Protein AF-0000000066794398 (afdb_homodimer)

Foldseek 3Di:
DACCQPVPPDDLVVNLVQQQFFLDDDFHDPVLVVLQVVWAFFDADDFPFLLVVVVVVPDDDQPPVCVLVLLLVLLLVLLVLLLQLVLLLLQLLLVLQQLLLCQFQVNAQADPLAQQFDDPSRRHDDPVCSSLLHRRLQFADPPTDLVSSLVSNLVLLLVLLLVLLVLCVVPVLLFDQQQLVVLLVLQGIDDPSLQDPSSLVSNSSSQSSNLSSLALFDCLSVSLSSLLSSLLNVLDDDLVPPPVPPVNSVVQPDSNSSSLSSLLSNLSSNCSRLLHQVLSLQVSVVSHLADDDVVSSVSSNSSSVSNSVSNQVCVQQASSPHGDDCPVPDPPDTDPCQSFQLAFDDDPVQDAFDDPCLQVLLLVLLLVLLVLLLVLLSLLVSLLSVQSSVCVVVVDPCSLSVVLSVLSSVLSSVLSVVLVVLAQDDDQPDPDDPPPDDPPDCPDPPQCPPDPDPDDQPPPPQPTQGQKTFDHPRCQVCLSPHLLNSNQQSSHRYDGHPPPPSVPPDPPRPDSHRTIGRLLRSQSRGRLRNNLSVLLHWPCLSNHDLVSLVVCLVSLSSSLSSSSSSHRHGHDQSSQLNNQLSSQLNSLNVVLVPDDPVVSSRHSISSVSSLLRSLSNNCSAAVDAVSSLSSSCSNHVCVSCSVSSNSSSVSSNVSNSNGRDHSSVSVCVVSSHQGDDSVDLQVQPQVDFPLLLFDQPAAAAEQKDFQLVLVVCLVPDDDQKHFYAYPPQLATQAIFGPLQNQLQQVVCVVVVDLDDQRPVNSVVSVVVCVSVVVPSPGDDPPPRRGPMHGCSSRGSRPAAEDERGHGPVVVSCVCSHVSDQKYFYAYPSNHTRGMDGSSSNGPNNVLVSVLVVVVVVVVVVVVVVVVVPPPDDPDDDPDDDDDPPDCPDDDPVVVVSVVVSVVVVVCSPVNRPPPDPPVVPPVVPPPPPPPDDDPPPDPDD/DACCQPVPPDDLVVNLVQQQFFLDDHFHDPVLVVLQVVWAFFDADDFPFLLVVVVVVPDDDQPPVCVLVLLLVLLLVLLVLLLQLVLLLLQLLLVLQQLLLCQFQVNAQFDPLAQLFDDPSRRHDDSVCSSLLHRGLQFADPPTDLVSSLVSNLVLLLVLLLVLLVLCVVPVLLFDQQQLVVLLVLQGIDDPSLQDPSSLVSNSSSQSSNLSSLALFDCLSVSLSSLLSSLLNVLDDDLVPPPVPPVNSVVQPDSNSSSLSSLLSNLSSNCSRLLHQVLSLQVSVVSHLADDDVVSSVSSNSSSVSNSVSNQVCVQQASSPHGDDCVVPDPPDTDPCQSFQLAFDDDPVQDAFDDPCLQVLLLVLLLVLLVLLLVLLSLLVSLLSVQSSVCVVVVDPCSLSVVLSVLSSVLSSVLSVVLPVLAQDDDQPDPDDPPDDDPPDCDDPPQCPPDPDPDDQPPPPQPTQGQKTFDHPRCQVCLSPHLLNSNQQNSHRYDGHPPPPPVPPDPDRPDSGRTIGRLLRSQSRGRLSNNLSVLLHWPCLSNHDLVSLVVCLVSLSSSLSSSSSSHRHGHDQSSQLNNQLSSQLNSLNVVLVPDDPVVNSRHSISSLSSLLRSLSNNCSAAVDAVSSLSSSCSNHVCVSCSVSSNSSSVSSNVSNSNGRDHSSVSVCVVSSHQGDDSVDLQVLPQVDFPLLLFDQPAAAAEQKDFQLVLVVCLVPDDDQKHFYAYPPQLATQAIFGPLQNQLQQVLCVVVVDLDDQRPVNSVVSVVVCVSVVVPSPGDDPPPRRGPMHGCSSRGSRPAAEDERGHGPVVVSCVCSHVSDQKYFYAYPSNHTRGMDGSSSNGPNNVLVSVLVVVVVVVVVVVVVVVVVPPPDDPDDDPDPDDDPPDCPDPPVVVVVSVVVSVVVCVSSVVPRPPPDPPVVPPVVPPPPPPDDDDPDDDPDD

Structure (mmCIF, N/CA/C/O backbone):
data_AF-0000000066794398-model_v1
#
loop_
_entity.id
_entity.type
_entity.pdbx_description
1 polymer 'Chloride channel protein'
#
loop_
_atom_site.group_PDB
_atom_site.id
_atom_site.type_symbol
_atom_site.label_atom_id
_atom_site.label_alt_id
_atom_site.label_comp_id
_atom_site.label_asym_id
_atom_site.label_entity_id
_atom_site.label_seq_id
_atom_site.pdbx_PDB_ins_code
_atom_site.Cartn_x
_atom_site.Cartn_y
_atom_site.Cartn_z
_atom_site.occupancy
_atom_site.B_iso_or_equiv
_atom_site.auth_seq_id
_atom_site.auth_comp_id
_atom_site.auth_asym_id
_atom_site.auth_atom_id
_atom_site.pdbx_PDB_model_num
ATOM 1 N N . MET A 1 1 ? 26.75 12.977 22.984 1 21.77 1 MET A N 1
ATOM 2 C CA . MET A 1 1 ? 28.141 13.156 22.578 1 21.77 1 MET A CA 1
ATOM 3 C C . MET A 1 1 ? 28.234 13.68 21.156 1 21.77 1 MET A C 1
ATOM 5 O O . MET A 1 1 ? 27.562 13.164 20.25 1 21.77 1 MET A O 1
ATOM 9 N N . PRO A 1 2 ? 28.469 14.852 20.844 1 29.73 2 PRO A N 1
ATOM 10 C CA . PRO A 1 2 ? 28.656 15.461 19.516 1 29.73 2 PRO A CA 1
ATOM 11 C C . PRO A 1 2 ? 29.406 14.555 18.547 1 29.73 2 PRO A C 1
ATOM 13 O O . PRO A 1 2 ? 30.188 13.695 18.984 1 29.73 2 PRO A O 1
ATOM 16 N N . LEU A 1 3 ? 28.891 14.195 17.469 1 37.22 3 LEU A N 1
ATOM 17 C CA . LEU A 1 3 ? 29.828 13.586 16.547 1 37.22 3 LEU A CA 1
ATOM 18 C C . LEU A 1 3 ? 31.141 14.367 16.5 1 37.22 3 LEU A C 1
ATOM 20 O O . LEU A 1 3 ? 31.141 15.555 16.172 1 37.22 3 LEU A O 1
ATOM 24 N N . LEU A 1 4 ? 32.031 14.156 17.281 1 41.41 4 LEU A N 1
ATOM 25 C CA . LEU A 1 4 ? 33.406 14.453 17.672 1 41.41 4 LEU A CA 1
ATOM 26 C C . LEU A 1 4 ? 34.344 14.359 16.453 1 41.41 4 LEU A C 1
ATOM 28 O O . LEU A 1 4 ? 35.562 14.438 16.609 1 41.41 4 LEU A O 1
ATOM 32 N N . GLU A 1 5 ? 33.812 14.078 15.391 1 43.16 5 GLU A N 1
ATOM 33 C CA . GLU A 1 5 ? 34.562 13.727 14.195 1 43.16 5 GLU A CA 1
ATOM 34 C C . GLU A 1 5 ? 35.594 14.805 13.859 1 43.16 5 GLU A C 1
ATOM 36 O O . GLU A 1 5 ? 36.688 14.492 13.43 1 43.16 5 GLU A O 1
ATOM 41 N N . GLU A 1 6 ? 35.031 16.109 13.539 1 48.19 6 GLU A N 1
ATOM 42 C CA . GLU A 1 6 ? 36.031 16.984 12.984 1 48.19 6 GLU A CA 1
ATOM 43 C C . GLU A 1 6 ? 36.969 17.5 14.078 1 48.19 6 GLU A C 1
ATOM 45 O O . GLU A 1 6 ? 37.781 18.391 13.828 1 48.19 6 GLU A O 1
ATOM 50 N N . ARG A 1 7 ? 36.688 17.109 15.219 1 48.31 7 ARG A N 1
ATOM 51 C CA . ARG A 1 7 ? 37.688 17.594 16.156 1 48.31 7 ARG A CA 1
ATOM 52 C C . ARG A 1 7 ? 39 16.859 15.953 1 48.31 7 ARG A C 1
ATOM 54 O O . ARG A 1 7 ? 39.062 15.633 16.016 1 48.31 7 ARG A O 1
ATOM 61 N N . HIS A 1 8 ? 39.75 17.438 15.289 1 53.78 8 HIS A N 1
ATOM 62 C CA . HIS A 1 8 ? 41.125 17.031 14.938 1 53.78 8 HIS A CA 1
ATOM 63 C C . HIS A 1 8 ? 41.75 16.234 16.062 1 53.78 8 HIS A C 1
ATOM 65 O O . HIS A 1 8 ? 42.656 15.414 15.812 1 53.78 8 HIS A O 1
ATOM 71 N N . ASP A 1 9 ? 41.25 16.422 17.375 1 58 9 ASP A N 1
ATOM 72 C CA . ASP A 1 9 ? 42.188 15.969 18.406 1 58 9 ASP A CA 1
ATOM 73 C C . ASP A 1 9 ? 41.75 14.609 18.969 1 58 9 ASP A C 1
ATOM 75 O O . ASP A 1 9 ? 42.438 14.047 19.828 1 58 9 ASP A O 1
ATOM 79 N N . LEU A 1 10 ? 40.562 14.078 18.469 1 64.38 10 LEU A N 1
ATOM 80 C CA . LEU A 1 10 ? 40.156 12.859 19.172 1 64.38 10 LEU A CA 1
ATOM 81 C C . LEU A 1 10 ? 40.688 11.625 18.453 1 64.38 10 LEU A C 1
ATOM 83 O O . LEU A 1 10 ? 40.812 11.625 17.219 1 64.38 10 LEU A O 1
ATOM 87 N N . SER A 1 11 ? 41.312 10.695 19.234 1 71.19 11 SER A N 1
ATOM 88 C CA . SER A 1 11 ? 41.75 9.414 18.719 1 71.19 11 SER A CA 1
ATOM 89 C C . SER A 1 11 ? 40.625 8.656 18.047 1 71.19 11 SER A C 1
ATOM 91 O O . SER A 1 11 ? 39.438 8.969 18.266 1 71.19 11 SER A O 1
ATOM 93 N N . LEU A 1 12 ? 40.906 7.844 17 1 76 12 LEU A N 1
ATOM 94 C CA . LEU A 1 12 ? 39.969 7.02 16.281 1 76 12 LEU A CA 1
ATOM 95 C C . LEU A 1 12 ? 39.062 6.258 17.234 1 76 12 LEU A C 1
ATOM 97 O O . LEU A 1 12 ? 37.844 6.164 17.016 1 76 12 LEU A O 1
ATOM 101 N N . ARG A 1 13 ? 39.594 5.703 18.281 1 75.62 13 ARG A N 1
ATOM 102 C CA . ARG A 1 13 ? 38.812 4.922 19.234 1 75.62 13 ARG A CA 1
ATOM 103 C C . ARG A 1 13 ? 37.781 5.789 19.938 1 75.62 13 ARG A C 1
ATOM 105 O O . ARG A 1 13 ? 36.656 5.355 20.156 1 75.62 13 ARG A O 1
ATOM 112 N N . GLN A 1 14 ? 38.062 6.957 20.188 1 72.31 14 GLN A N 1
ATOM 113 C CA . GLN A 1 14 ? 37.125 7.852 20.875 1 72.31 14 GLN A CA 1
ATOM 114 C C . GLN A 1 14 ? 36 8.297 19.953 1 72.31 14 GLN A C 1
ATOM 116 O O . GLN A 1 14 ? 34.844 8.414 20.375 1 72.31 14 GLN A O 1
ATOM 121 N N . LYS A 1 15 ? 36.469 8.461 18.781 1 73.62 15 LYS A N 1
ATOM 122 C CA . LYS A 1 15 ? 35.469 8.852 17.797 1 73.62 15 LYS A CA 1
ATOM 123 C C . LYS A 1 15 ? 34.438 7.73 17.594 1 73.62 15 LYS A C 1
ATOM 125 O O . LYS A 1 15 ? 33.25 7.992 17.5 1 73.62 15 LYS A O 1
ATOM 130 N N . LEU A 1 16 ? 34.969 6.559 17.547 1 77.62 16 LEU A N 1
ATOM 131 C CA . LEU A 1 16 ? 34.125 5.406 17.312 1 77.62 16 LEU A CA 1
ATOM 132 C C . LEU A 1 16 ? 33.188 5.168 18.5 1 77.62 16 LEU A C 1
ATOM 134 O O . LEU A 1 16 ? 32.031 4.832 18.328 1 77.62 16 LEU A O 1
ATOM 138 N N . GLN A 1 17 ? 33.656 5.277 19.656 1 73 17 GLN A N 1
ATOM 139 C CA . GLN A 1 17 ? 32.812 5.035 20.844 1 73 17 GLN A CA 1
ATOM 140 C C . GLN A 1 17 ? 31.75 6.102 21 1 73 17 GLN A C 1
ATOM 142 O O . GLN A 1 17 ? 30.641 5.812 21.453 1 73 17 GLN A O 1
ATOM 147 N N . ALA A 1 18 ? 32.031 7.203 20.453 1 68.44 18 ALA A N 1
ATOM 148 C CA . ALA A 1 18 ? 31.094 8.312 20.625 1 68.44 18 ALA A CA 1
ATOM 149 C C . ALA A 1 18 ? 30.016 8.281 19.547 1 68.44 18 ALA A C 1
ATOM 151 O O . ALA A 1 18 ? 28.922 8.812 19.75 1 68.44 18 ALA A O 1
ATOM 152 N N . THR A 1 19 ? 30.344 7.609 18.438 1 68.44 19 THR A N 1
ATOM 153 C CA . THR A 1 19 ? 29.422 7.766 17.328 1 68.44 19 THR A CA 1
ATOM 154 C C . THR A 1 19 ? 28.781 6.426 16.953 1 68.44 19 THR A C 1
ATOM 156 O O . THR A 1 19 ? 28.188 6.289 15.891 1 68.44 19 THR A O 1
ATOM 159 N N . ILE A 1 20 ? 28.875 5.551 17.875 1 74.19 20 ILE A N 1
ATOM 160 C CA . ILE A 1 20 ? 28.281 4.254 17.562 1 74.19 20 ILE A CA 1
ATOM 161 C C . ILE A 1 20 ? 26.766 4.387 17.469 1 74.19 20 ILE A C 1
ATOM 163 O O . ILE A 1 20 ? 26.141 5 18.344 1 74.19 20 ILE A O 1
ATOM 167 N N . PRO A 1 21 ? 26.281 3.994 16.25 1 72.38 21 PRO A N 1
ATOM 168 C CA . PRO A 1 21 ? 24.844 4.086 16.094 1 72.38 21 PRO A CA 1
ATOM 169 C C . PRO A 1 21 ? 24.078 3.283 17.141 1 72.38 21 PRO A C 1
ATOM 171 O O . PRO A 1 21 ? 24.375 2.107 17.359 1 72.38 21 PRO A O 1
ATOM 174 N N . THR A 1 22 ? 23.234 3.986 17.812 1 73.5 22 THR A N 1
ATOM 175 C CA . THR A 1 22 ? 22.391 3.365 18.828 1 73.5 22 THR A CA 1
ATOM 176 C C . THR A 1 22 ? 20.906 3.623 18.516 1 73.5 22 THR A C 1
ATOM 178 O O . THR A 1 22 ? 20.578 4.199 17.484 1 73.5 22 THR A O 1
ATOM 181 N N . ARG A 1 23 ? 20.125 3.121 19.297 1 72.69 23 ARG A N 1
ATOM 182 C CA . ARG A 1 23 ? 18.688 3.289 19.156 1 72.69 23 ARG A CA 1
ATOM 183 C C . ARG A 1 23 ? 18.281 4.73 19.422 1 72.69 23 ARG A C 1
ATOM 185 O O . ARG A 1 23 ? 17.281 5.211 18.875 1 72.69 23 ARG A O 1
ATOM 192 N N . HIS A 1 24 ? 19.125 5.465 19.938 1 69.75 24 HIS A N 1
ATOM 193 C CA . HIS A 1 24 ? 18.812 6.836 20.312 1 69.75 24 HIS A CA 1
ATOM 194 C C . HIS A 1 24 ? 19.25 7.824 19.234 1 69.75 24 HIS A C 1
ATOM 196 O O . HIS A 1 24 ? 20.172 7.539 18.469 1 69.75 24 HIS A O 1
ATOM 202 N N . PRO A 1 25 ? 18.516 8.875 19.219 1 73.44 25 PRO A N 1
ATOM 203 C CA . PRO A 1 25 ? 18.875 9.867 18.188 1 73.44 25 PRO A CA 1
ATOM 204 C C . PRO A 1 25 ? 20.266 10.469 18.406 1 73.44 25 PRO A C 1
ATOM 206 O O . PRO A 1 25 ? 20.688 10.656 19.547 1 73.44 25 PRO A O 1
ATOM 209 N N . ARG A 1 26 ? 20.906 10.766 17.375 1 75 26 ARG A N 1
ATOM 210 C CA . ARG A 1 26 ? 22.266 11.312 17.375 1 75 26 ARG A CA 1
ATOM 211 C C . ARG A 1 26 ? 22.25 12.82 17.641 1 75 26 ARG A C 1
ATOM 213 O O . ARG A 1 26 ? 21.344 13.523 17.188 1 75 26 ARG A O 1
ATOM 220 N N . PHE A 1 27 ? 23.188 13.297 18.422 1 78.25 27 PHE A N 1
ATOM 221 C CA . PHE A 1 27 ? 23.375 14.727 18.656 1 78.25 27 PHE A CA 1
ATOM 222 C C . PHE A 1 27 ? 24.422 15.297 17.703 1 78.25 27 PHE A C 1
ATOM 224 O O . PHE A 1 27 ? 25.469 14.688 17.484 1 78.25 27 PHE A O 1
ATOM 231 N N . TYR A 1 28 ? 24.156 16.375 17.109 1 84.81 28 TYR A N 1
ATOM 232 C CA . TYR A 1 28 ? 25.016 16.984 16.125 1 84.81 28 TYR A CA 1
ATOM 233 C C . TYR A 1 28 ? 25.875 18.078 16.75 1 84.81 28 TYR A C 1
ATOM 235 O O . TYR A 1 28 ? 25.406 18.828 17.609 1 84.81 28 TYR A O 1
ATOM 243 N N . SER A 1 29 ? 27.109 18.188 16.312 1 82.56 29 SER A N 1
ATOM 244 C CA . SER A 1 29 ? 28.016 19.25 16.734 1 82.56 29 SER A CA 1
ATOM 245 C C . SER A 1 29 ? 27.688 20.562 16.031 1 82.56 29 SER A C 1
ATOM 247 O O . SER A 1 29 ? 26.875 20.594 15.109 1 82.56 29 SER A O 1
ATOM 249 N N . SER A 1 30 ? 28.281 21.688 16.422 1 84.94 30 SER A N 1
ATOM 250 C CA . SER A 1 30 ? 28.047 23 15.852 1 84.94 30 SER A CA 1
ATOM 251 C C . SER A 1 30 ? 28.516 23.062 14.398 1 84.94 30 SER A C 1
ATOM 253 O O . SER A 1 30 ? 27.891 23.719 13.562 1 84.94 30 SER A O 1
ATOM 255 N N . GLU A 1 31 ? 29.562 22.281 14.078 1 84.75 31 GLU A N 1
ATOM 256 C CA . GLU A 1 31 ? 30.047 22.266 12.703 1 84.75 31 GLU A CA 1
ATOM 257 C C . GLU A 1 31 ? 29.109 21.484 11.797 1 84.75 31 GLU A C 1
ATOM 259 O O . GLU A 1 31 ? 28.875 21.859 10.641 1 84.75 31 GLU A O 1
ATOM 264 N N . GLU A 1 32 ? 28.703 20.422 12.391 1 87.25 32 GLU A N 1
ATOM 265 C CA . GLU A 1 32 ? 27.75 19.625 11.617 1 87.25 32 GLU A CA 1
ATOM 266 C C . GLU A 1 32 ? 26.453 20.391 11.383 1 87.25 32 GLU A C 1
ATOM 268 O O . GLU A 1 32 ? 25.797 20.219 10.352 1 87.25 32 GLU A O 1
ATOM 273 N N . ARG A 1 33 ? 26.078 21.188 12.258 1 86.81 33 ARG A N 1
ATOM 274 C CA . ARG A 1 33 ? 24.859 22 12.117 1 86.81 33 ARG A CA 1
ATOM 275 C C . ARG A 1 33 ? 25.047 23.062 11.039 1 86.81 33 ARG A C 1
ATOM 277 O O . ARG A 1 33 ? 24.078 23.422 10.352 1 86.81 33 ARG A O 1
ATOM 284 N N . ARG A 1 34 ? 26.25 23.469 10.875 1 86.62 34 ARG A N 1
ATOM 285 C CA . ARG A 1 34 ? 26.516 24.406 9.789 1 86.62 34 ARG A CA 1
ATOM 286 C C . ARG A 1 34 ? 26.391 23.734 8.43 1 86.62 34 ARG A C 1
ATOM 288 O O . ARG A 1 34 ? 25.922 24.344 7.469 1 86.62 34 ARG A O 1
ATOM 295 N N . LYS A 1 35 ? 26.797 22.484 8.461 1 86.19 35 LYS A N 1
ATOM 296 C CA . LYS A 1 35 ? 26.656 21.734 7.223 1 86.19 35 LYS A CA 1
ATOM 297 C C . LYS A 1 35 ? 25.172 21.469 6.91 1 86.19 35 LYS A C 1
ATOM 299 O O . LYS A 1 35 ? 24.797 21.375 5.742 1 86.19 35 LYS A O 1
ATOM 304 N N . MET A 1 36 ? 24.406 21.375 7.914 1 88.25 36 MET A N 1
ATOM 305 C CA . MET A 1 36 ? 22.984 21.109 7.758 1 88.25 36 MET A CA 1
ATOM 306 C C . MET A 1 36 ? 22.281 22.312 7.129 1 88.25 36 MET A C 1
ATOM 308 O O . MET A 1 36 ? 21.219 22.172 6.508 1 88.25 36 MET A O 1
ATOM 312 N N . GLU A 1 37 ? 22.859 23.453 7.219 1 85.94 37 GLU A N 1
ATOM 313 C CA . GLU A 1 37 ? 22.234 24.672 6.711 1 85.94 37 GLU A CA 1
ATOM 314 C C . GLU A 1 37 ? 22.25 24.703 5.184 1 85.94 37 GLU A C 1
ATOM 316 O O . GLU A 1 37 ? 21.5 25.453 4.57 1 85.94 37 GLU A O 1
ATOM 321 N N . ARG A 1 38 ? 23.047 23.797 4.652 1 84.25 38 ARG A N 1
ATOM 322 C CA . ARG A 1 38 ? 23.125 23.766 3.193 1 84.25 38 ARG A CA 1
ATOM 323 C C . ARG A 1 38 ? 21.859 23.141 2.596 1 84.25 38 ARG A C 1
ATOM 325 O O . ARG A 1 38 ? 21.547 23.359 1.424 1 84.25 38 ARG A O 1
ATOM 332 N N . TYR A 1 39 ? 21.172 22.406 3.402 1 88.88 39 TYR A N 1
ATOM 333 C CA . TYR A 1 39 ? 19.984 21.734 2.908 1 88.88 39 TYR A CA 1
ATOM 334 C C . TYR A 1 39 ? 18.75 22.594 3.1 1 88.88 39 TYR A C 1
ATOM 336 O O . TYR A 1 39 ? 18.594 23.234 4.145 1 88.88 39 TYR A O 1
ATOM 344 N N . GLU A 1 40 ? 17.938 22.656 1.997 1 88.31 40 GLU A N 1
ATOM 345 C CA . GLU A 1 40 ? 16.688 23.391 2.053 1 88.31 40 GLU A CA 1
ATOM 346 C C . GLU A 1 40 ? 15.484 22.453 1.989 1 88.31 40 GLU A C 1
ATOM 348 O O . GLU A 1 40 ? 15.602 21.312 1.55 1 88.31 40 GLU A O 1
ATOM 353 N N . SER A 1 41 ? 14.352 22.891 2.523 1 88.31 41 SER A N 1
ATOM 354 C CA . SER A 1 41 ? 13.125 22.109 2.5 1 88.31 41 SER A CA 1
ATOM 355 C C . SER A 1 41 ? 12.32 22.375 1.232 1 88.31 41 SER A C 1
ATOM 357 O O . SER A 1 41 ? 12.484 23.406 0.59 1 88.31 41 SER A O 1
ATOM 359 N N . VAL A 1 42 ? 11.508 21.406 0.863 1 85.12 42 VAL A N 1
ATOM 360 C CA . VAL A 1 42 ? 10.688 21.5 -0.342 1 85.12 42 VAL A CA 1
ATOM 361 C C . VAL A 1 42 ? 9.359 22.172 -0.019 1 85.12 42 VAL A C 1
ATOM 363 O O . VAL A 1 42 ? 8.836 22.031 1.088 1 85.12 42 VAL A O 1
ATOM 366 N N . ASP A 1 43 ? 8.906 22.891 -1.008 1 80.38 43 ASP A N 1
ATOM 367 C CA . ASP A 1 43 ? 7.582 23.484 -0.881 1 80.38 43 ASP A CA 1
ATOM 368 C C . ASP A 1 43 ? 6.5 22.547 -1.407 1 80.38 43 ASP A C 1
ATOM 370 O O . ASP A 1 43 ? 6.668 21.922 -2.457 1 80.38 43 ASP A O 1
ATOM 374 N N . THR A 1 44 ? 5.426 22.344 -0.695 1 77.31 44 THR A N 1
ATOM 375 C CA . THR A 1 44 ? 4.395 21.406 -1.117 1 77.31 44 THR A CA 1
ATOM 376 C C . THR A 1 44 ? 3.141 22.141 -1.577 1 77.31 44 THR A C 1
ATOM 378 O O . THR A 1 44 ? 2.322 21.594 -2.318 1 77.31 44 THR A O 1
ATOM 381 N N . PHE A 1 45 ? 2.961 23.438 -1.19 1 77.69 45 PHE A N 1
ATOM 382 C CA . PHE A 1 45 ? 1.716 24.125 -1.508 1 77.69 45 PHE A CA 1
ATOM 383 C C . PHE A 1 45 ? 1.968 25.281 -2.467 1 77.69 45 PHE A C 1
ATOM 385 O O . PHE A 1 45 ? 3.051 25.875 -2.469 1 77.69 45 PHE A O 1
ATOM 392 N N . GLU A 1 46 ? 0.941 25.562 -3.244 1 76.81 46 GLU A N 1
ATOM 393 C CA . GLU A 1 46 ? 0.957 26.766 -4.07 1 76.81 46 GLU A CA 1
ATOM 394 C C . GLU A 1 46 ? 0.667 28 -3.24 1 76.81 46 GLU A C 1
ATOM 396 O O . GLU A 1 46 ? -0.123 27.953 -2.297 1 76.81 46 GLU A O 1
ATOM 401 N N . PRO A 1 47 ? 1.45 29.016 -3.576 1 74.88 47 PRO A N 1
ATOM 402 C CA . PRO A 1 47 ? 1.163 30.219 -2.793 1 74.88 47 PRO A CA 1
ATOM 403 C C . PRO A 1 47 ? -0.228 30.781 -3.068 1 74.88 47 PRO A C 1
ATOM 405 O O . PRO A 1 47 ? -0.679 30.797 -4.215 1 74.88 47 PRO A O 1
ATOM 408 N N . ALA A 1 48 ? -0.942 30.984 -2.098 1 81 48 ALA A N 1
ATOM 409 C CA . ALA A 1 48 ? -2.27 31.578 -2.207 1 81 48 ALA A CA 1
ATOM 410 C C . ALA A 1 48 ? -2.195 33.094 -2.098 1 81 48 ALA A C 1
ATOM 412 O O . ALA A 1 48 ? -2.822 33.688 -1.219 1 81 48 ALA A O 1
ATOM 413 N N . THR A 1 49 ? -1.463 33.719 -3.105 1 85.81 49 THR A N 1
ATOM 414 C CA . THR A 1 49 ? -1.346 35.188 -3.168 1 85.81 49 THR A CA 1
ATOM 415 C C . THR A 1 49 ? -2.477 35.781 -4 1 85.81 49 THR A C 1
ATOM 417 O O . THR A 1 49 ? -3.184 35.062 -4.707 1 85.81 49 THR A O 1
ATOM 420 N N . THR A 1 50 ? -2.688 37 -3.785 1 83.06 50 THR A N 1
ATOM 421 C CA . THR A 1 50 ? -3.721 37.656 -4.555 1 83.06 50 THR A CA 1
ATOM 422 C C . THR A 1 50 ? -3.373 37.688 -6.043 1 83.06 50 THR A C 1
ATOM 424 O O . THR A 1 50 ? -4.258 37.562 -6.891 1 83.06 50 THR A O 1
ATOM 427 N N . VAL A 1 51 ? -2.1 37.844 -6.258 1 84.38 51 VAL A N 1
ATOM 428 C CA . VAL A 1 51 ? -1.649 37.844 -7.648 1 84.38 51 VAL A CA 1
ATOM 429 C C . VAL A 1 51 ? -1.954 36.469 -8.289 1 84.38 51 VAL A C 1
ATOM 431 O O . VAL A 1 51 ? -2.346 36.406 -9.453 1 84.38 51 VAL A O 1
ATOM 434 N N . TYR A 1 52 ? -1.74 35.469 -7.516 1 81.81 52 TYR A N 1
ATOM 435 C CA . TYR A 1 52 ? -2.023 34.125 -8.023 1 81.81 52 TYR A CA 1
ATOM 436 C C . TYR A 1 52 ? -3.521 33.938 -8.219 1 81.81 52 TYR A C 1
ATOM 438 O O . TYR A 1 52 ? -3.947 33.281 -9.18 1 81.81 52 TYR A O 1
ATOM 446 N N . LYS A 1 53 ? -4.285 34.406 -7.336 1 76.75 53 LYS A N 1
ATOM 447 C CA . LYS A 1 53 ? -5.734 34.312 -7.457 1 76.75 53 LYS A CA 1
ATOM 448 C C . LYS A 1 53 ? -6.238 35.031 -8.703 1 76.75 53 LYS A C 1
ATOM 450 O O . LYS A 1 53 ? -7.152 34.562 -9.375 1 76.75 53 LYS A O 1
ATOM 455 N N . ASP A 1 54 ? -5.59 36.125 -8.945 1 75.44 54 ASP A N 1
ATOM 456 C CA . ASP A 1 54 ? -5.973 36.875 -10.133 1 75.44 54 ASP A CA 1
ATOM 457 C C . ASP A 1 54 ? -5.621 36.094 -11.406 1 75.44 54 ASP A C 1
ATOM 459 O O . ASP A 1 54 ? -6.359 36.156 -12.391 1 75.44 54 ASP A O 1
ATOM 463 N N . HIS A 1 55 ? -4.551 35.469 -11.32 1 76.19 55 HIS A N 1
ATOM 464 C CA . HIS A 1 55 ? -4.148 34.656 -12.461 1 76.19 55 HIS A CA 1
ATOM 465 C C . HIS A 1 55 ? -5.113 33.5 -12.68 1 76.19 55 HIS A C 1
ATOM 467 O O . HIS A 1 55 ? -5.445 33.156 -13.82 1 76.19 55 HIS A O 1
ATOM 473 N N . LEU A 1 56 ? -5.547 32.875 -11.602 1 72.88 56 LEU A N 1
ATOM 474 C CA . LEU A 1 56 ? -6.457 31.75 -11.703 1 72.88 56 LEU A CA 1
ATOM 475 C C . LEU A 1 56 ? -7.828 32.188 -12.211 1 72.88 56 LEU A C 1
ATOM 477 O O . LEU A 1 56 ? -8.516 31.438 -12.898 1 72.88 56 LEU A O 1
ATOM 481 N N . ALA A 1 57 ? -8.156 33.344 -11.805 1 67.44 57 ALA A N 1
ATOM 482 C CA . ALA A 1 57 ? -9.445 33.875 -12.242 1 67.44 57 ALA A CA 1
ATOM 483 C C . ALA A 1 57 ? -9.461 34.125 -13.75 1 67.44 57 ALA A C 1
ATOM 485 O O . ALA A 1 57 ? -10.508 34 -14.391 1 67.44 57 ALA A O 1
ATOM 486 N N . GLY A 1 58 ? -8.25 34.469 -14.258 1 62.53 58 GLY A N 1
ATOM 487 C CA . GLY A 1 58 ? -8.164 34.75 -15.68 1 62.53 58 GLY A CA 1
ATOM 488 C C . GLY A 1 58 ? -7.949 33.5 -16.531 1 62.53 58 GLY A C 1
ATOM 489 O O . GLY A 1 58 ? -8.133 33.531 -17.75 1 62.53 58 GLY A O 1
ATOM 490 N N . ARG A 1 59 ? -7.418 32.5 -15.938 1 61.66 59 ARG A N 1
ATOM 491 C CA . ARG A 1 59 ? -7.004 31.328 -16.703 1 61.66 59 ARG A CA 1
ATOM 492 C C . ARG A 1 59 ? -8.172 30.375 -16.906 1 61.66 59 ARG A C 1
ATOM 494 O O . ARG A 1 59 ? -8.977 30.156 -16 1 61.66 59 ARG A O 1
ATOM 501 N N . SER A 1 60 ? -8.375 30.109 -18.25 1 57.44 60 SER A N 1
ATOM 502 C CA . SER A 1 60 ? -9.328 29.062 -18.625 1 57.44 60 SER A CA 1
ATOM 503 C C . SER A 1 60 ? -8.953 27.719 -18.031 1 57.44 60 SER A C 1
ATOM 505 O O . SER A 1 60 ? -8.008 27.625 -17.25 1 57.44 60 SER A O 1
ATOM 507 N N . GLN A 1 61 ? -9.242 26.531 -18.75 1 60.22 61 GLN A N 1
ATOM 508 C CA . GLN A 1 61 ? -9.164 25.141 -18.359 1 60.22 61 GLN A CA 1
ATOM 509 C C . GLN A 1 61 ? -7.727 24.625 -18.422 1 60.22 61 GLN A C 1
ATOM 511 O O . GLN A 1 61 ? -7.02 24.859 -19.391 1 60.22 61 GLN A O 1
ATOM 516 N N . GLU A 1 62 ? -7.129 24.453 -17.172 1 69.44 62 GLU A N 1
ATOM 517 C CA . GLU A 1 62 ? -5.832 23.781 -17.156 1 69.44 62 GLU A CA 1
ATOM 518 C C . GLU A 1 62 ? -5.945 22.344 -17.672 1 69.44 62 GLU A C 1
ATOM 520 O O . GLU A 1 62 ? -6.863 21.609 -17.297 1 69.44 62 GLU A O 1
ATOM 525 N N . PRO A 1 63 ? -5.207 22.078 -18.812 1 75.56 63 PRO A N 1
ATOM 526 C CA . PRO A 1 63 ? -5.238 20.703 -19.297 1 75.56 63 PRO A CA 1
ATOM 527 C C . PRO A 1 63 ? -4.586 19.719 -18.328 1 75.56 63 PRO A C 1
ATOM 529 O O . PRO A 1 63 ? -3.484 19.219 -18.594 1 75.56 63 PRO A O 1
ATOM 532 N N . ARG A 1 64 ? -5.188 19.312 -17.344 1 77.06 64 ARG A N 1
ATOM 533 C CA . ARG A 1 64 ? -4.625 18.422 -16.328 1 77.06 64 ARG A CA 1
ATOM 534 C C . ARG A 1 64 ? -4.578 16.984 -16.828 1 77.06 64 ARG A C 1
ATOM 536 O O . ARG A 1 64 ? -3.904 16.141 -16.25 1 77.06 64 ARG A O 1
ATOM 543 N N . TRP A 1 65 ? -5.219 16.703 -18.078 1 77.5 65 TRP A N 1
ATOM 544 C CA . TRP A 1 65 ? -5.176 15.367 -18.641 1 77.5 65 TRP A CA 1
ATOM 545 C C . TRP A 1 65 ? -3.783 15.039 -19.172 1 77.5 65 TRP A C 1
ATOM 547 O O . TRP A 1 65 ? -3.434 13.867 -19.344 1 77.5 65 TRP A O 1
ATOM 557 N N . PHE A 1 66 ? -2.963 16.016 -19.359 1 84.31 66 PHE A N 1
ATOM 558 C CA . PHE A 1 66 ? -1.631 15.836 -19.922 1 84.31 66 PHE A CA 1
ATOM 559 C C . PHE A 1 66 ? -0.703 15.156 -18.922 1 84.31 66 PHE A C 1
ATOM 561 O O . PHE A 1 66 ? 0.378 14.688 -19.297 1 84.31 66 PHE A O 1
ATOM 568 N N . ILE A 1 67 ? -1.097 15.031 -17.672 1 86.31 67 ILE A N 1
ATOM 569 C CA . ILE A 1 67 ? -0.272 14.344 -16.688 1 86.31 67 ILE A CA 1
ATOM 570 C C . ILE A 1 67 ? -0.104 12.875 -17.094 1 86.31 67 ILE A C 1
ATOM 572 O O . ILE A 1 67 ? 0.924 12.266 -16.797 1 86.31 67 ILE A O 1
ATOM 576 N N . TRP A 1 68 ? -1.062 12.305 -17.875 1 88.44 68 TRP A N 1
ATOM 577 C CA . TRP A 1 68 ? -0.999 10.906 -18.297 1 88.44 68 TRP A CA 1
ATOM 578 C C . TRP A 1 68 ? 0.091 10.703 -19.344 1 88.44 68 TRP A C 1
ATOM 580 O O . TRP A 1 68 ? 0.686 9.625 -19.438 1 88.44 68 TRP A O 1
ATOM 590 N N . VAL A 1 69 ? 0.321 11.727 -20.062 1 89.38 69 VAL A N 1
ATOM 591 C CA . VAL A 1 69 ? 1.402 11.641 -21.047 1 89.38 69 VAL A CA 1
ATOM 592 C C . VAL A 1 69 ? 2.75 11.648 -20.328 1 89.38 69 VAL A C 1
ATOM 594 O O . VAL A 1 69 ? 3.66 10.906 -20.703 1 89.38 69 VAL A O 1
ATOM 597 N N . PHE A 1 70 ? 2.809 12.445 -19.219 1 89.69 70 PHE A N 1
ATOM 598 C CA . PHE A 1 70 ? 4.031 12.438 -18.422 1 89.69 70 PHE A CA 1
ATOM 599 C C . PHE A 1 70 ? 4.258 11.07 -17.781 1 89.69 70 PHE A C 1
ATOM 601 O O . PHE A 1 70 ? 5.387 10.586 -17.719 1 89.69 70 PHE A O 1
ATOM 608 N N . VAL A 1 71 ? 3.189 10.492 -17.391 1 92.62 71 VAL A N 1
ATOM 609 C CA . VAL A 1 71 ? 3.279 9.203 -16.719 1 92.62 71 VAL A CA 1
ATOM 610 C C . VAL A 1 71 ? 3.814 8.156 -17.688 1 92.62 71 VAL A C 1
ATOM 612 O O . VAL A 1 71 ? 4.707 7.375 -17.344 1 92.62 71 VAL A O 1
ATOM 615 N N . VAL A 1 72 ? 3.381 8.109 -18.953 1 93.88 72 VAL A N 1
ATOM 616 C CA . VAL A 1 72 ? 3.793 7.121 -19.938 1 93.88 72 VAL A CA 1
ATOM 617 C C . VAL A 1 72 ? 5.223 7.406 -20.391 1 93.88 72 VAL A C 1
ATOM 619 O O . VAL A 1 72 ? 6.047 6.492 -20.484 1 93.88 72 VAL A O 1
ATOM 622 N N . VAL A 1 73 ? 5.527 8.664 -20.531 1 93.75 73 VAL A N 1
ATOM 623 C CA . VAL A 1 73 ? 6.852 9.023 -21.031 1 93.75 73 VAL A CA 1
ATOM 624 C C . VAL A 1 73 ? 7.898 8.742 -19.953 1 93.75 73 VAL A C 1
ATOM 626 O O . VAL A 1 73 ? 8.977 8.234 -20.25 1 93.75 73 VAL A O 1
ATOM 629 N N . ILE A 1 74 ? 7.578 9.016 -18.719 1 94.62 74 ILE A N 1
ATOM 630 C CA . ILE A 1 74 ? 8.523 8.766 -17.641 1 94.62 74 ILE A CA 1
ATOM 631 C C . ILE A 1 74 ? 8.688 7.262 -17.438 1 94.62 74 ILE A C 1
ATOM 633 O O . ILE A 1 74 ? 9.805 6.781 -17.219 1 94.62 74 ILE A O 1
ATOM 637 N N . GLY A 1 75 ? 7.551 6.531 -17.531 1 95.38 75 GLY A N 1
ATOM 638 C CA . GLY A 1 75 ? 7.656 5.086 -17.406 1 95.38 75 GLY A CA 1
ATOM 639 C C . GLY A 1 75 ? 8.555 4.469 -18.469 1 95.38 75 GLY A C 1
ATOM 640 O O . GLY A 1 75 ? 9.398 3.627 -18.156 1 95.38 75 GLY A O 1
ATOM 641 N N . ILE A 1 76 ? 8.516 4.926 -19.672 1 96.25 76 ILE A N 1
ATOM 642 C CA . ILE A 1 76 ? 9.312 4.391 -20.781 1 96.25 76 ILE A CA 1
ATOM 643 C C . ILE A 1 76 ? 10.758 4.863 -20.641 1 96.25 76 ILE A C 1
ATOM 645 O O . ILE A 1 76 ? 11.688 4.078 -20.812 1 96.25 76 ILE A O 1
ATOM 649 N N . ALA A 1 77 ? 10.93 6.105 -20.234 1 95.75 77 ALA A N 1
ATOM 650 C CA . ALA A 1 77 ? 12.281 6.656 -20.141 1 95.75 77 ALA A CA 1
ATOM 651 C C . ALA A 1 77 ? 13.07 5.988 -19.031 1 95.75 77 ALA A C 1
ATOM 653 O O . ALA A 1 77 ? 14.258 5.691 -19.188 1 95.75 77 ALA A O 1
ATOM 654 N N . VAL A 1 78 ? 12.453 5.75 -17.969 1 96.25 78 VAL A N 1
ATOM 655 C CA . VAL A 1 78 ? 13.133 5.129 -16.828 1 96.25 78 VAL A CA 1
ATOM 656 C C . VAL A 1 78 ? 13.477 3.678 -17.172 1 96.25 78 VAL A C 1
ATOM 658 O O . VAL A 1 78 ? 14.562 3.199 -16.844 1 96.25 78 VAL A O 1
ATOM 661 N N . SER A 1 79 ? 12.594 2.945 -17.797 1 95.38 79 SER A N 1
ATOM 662 C CA . SER A 1 79 ? 12.867 1.567 -18.188 1 95.38 79 SER A CA 1
ATOM 663 C C . SER A 1 79 ? 13.969 1.503 -19.25 1 95.38 79 SER A C 1
ATOM 665 O O . SER A 1 79 ? 14.75 0.555 -19.281 1 95.38 79 SER A O 1
ATOM 667 N N . PHE A 1 80 ? 13.984 2.475 -20.062 1 95 80 PHE A N 1
ATOM 668 C CA . PHE A 1 80 ? 15.055 2.531 -21.047 1 95 80 PHE A CA 1
ATOM 669 C C . PHE A 1 80 ? 16.406 2.695 -20.375 1 95 80 PHE A C 1
ATOM 671 O O . PHE A 1 80 ? 17.391 2.061 -20.781 1 95 80 PHE A O 1
ATOM 678 N N . THR A 1 81 ? 16.453 3.535 -19.391 1 94.69 81 THR A N 1
ATOM 679 C CA . THR A 1 81 ? 17.688 3.703 -18.641 1 94.69 81 THR A CA 1
ATOM 680 C C . THR A 1 81 ? 18.078 2.406 -17.938 1 94.69 81 THR A C 1
ATOM 682 O O . THR A 1 81 ? 19.25 2.041 -17.906 1 94.69 81 THR A O 1
ATOM 685 N N . ALA A 1 82 ? 17.156 1.732 -17.406 1 94.12 82 ALA A N 1
ATOM 686 C CA . ALA A 1 82 ? 17.438 0.469 -16.719 1 94.12 82 ALA A CA 1
ATOM 687 C C . ALA A 1 82 ? 17.938 -0.585 -17.719 1 94.12 82 ALA A C 1
ATOM 689 O O . ALA A 1 82 ? 18.844 -1.362 -17.406 1 94.12 82 ALA A O 1
ATOM 690 N N . ILE A 1 83 ? 17.359 -0.631 -18.953 1 92.81 83 ILE A N 1
ATOM 691 C CA . ILE A 1 83 ? 17.766 -1.578 -19.984 1 92.81 83 ILE A CA 1
ATOM 692 C C . ILE A 1 83 ? 19.203 -1.289 -20.406 1 92.81 83 ILE A C 1
ATOM 694 O O . ILE A 1 83 ? 20 -2.211 -20.594 1 92.81 83 ILE A O 1
ATOM 698 N N . VAL A 1 84 ? 19.516 -0.022 -20.453 1 93.19 84 VAL A N 1
ATOM 699 C CA . VAL A 1 84 ? 20.859 0.351 -20.875 1 93.19 84 VAL A CA 1
ATOM 700 C C . VAL A 1 84 ? 21.859 -0.049 -19.781 1 93.19 84 VAL A C 1
ATOM 702 O O . VAL A 1 84 ? 22.938 -0.565 -20.078 1 93.19 84 VAL A O 1
ATOM 705 N N . VAL A 1 85 ? 21.5 0.101 -18.531 1 93.25 85 VAL A N 1
ATOM 706 C CA . VAL A 1 85 ? 22.406 -0.242 -17.438 1 93.25 85 VAL A CA 1
ATOM 707 C C . VAL A 1 85 ? 22.609 -1.754 -17.391 1 93.25 85 VAL A C 1
ATOM 709 O O . VAL A 1 85 ? 23.75 -2.223 -17.328 1 93.25 85 VAL A O 1
ATOM 712 N N . VAL A 1 86 ? 21.594 -2.545 -17.5 1 88.88 86 VAL A N 1
ATOM 713 C CA . VAL A 1 86 ? 21.719 -3.996 -17.406 1 88.88 86 VAL A CA 1
ATOM 714 C C . VAL A 1 86 ? 22.422 -4.543 -18.641 1 88.88 86 VAL A C 1
ATOM 716 O O . VAL A 1 86 ? 23.203 -5.484 -18.547 1 88.88 86 VAL A O 1
ATOM 719 N N . ALA A 1 87 ? 22.141 -3.936 -19.781 1 89.12 87 ALA A N 1
ATOM 720 C CA . ALA A 1 87 ? 22.812 -4.375 -21 1 89.12 87 ALA A CA 1
ATOM 721 C C . ALA A 1 87 ? 24.297 -4.066 -20.969 1 89.12 87 ALA A C 1
ATOM 723 O O . ALA A 1 87 ? 25.125 -4.879 -21.391 1 89.12 87 ALA A O 1
ATOM 724 N N . LEU A 1 88 ? 24.641 -2.879 -20.469 1 91.19 88 LEU A N 1
ATOM 725 C CA . LEU A 1 88 ? 26.047 -2.537 -20.344 1 91.19 88 LEU A CA 1
ATOM 726 C C . LEU A 1 88 ? 26.75 -3.436 -19.328 1 91.19 88 LEU A C 1
ATOM 728 O O . LEU A 1 88 ? 27.906 -3.811 -19.516 1 91.19 88 LEU A O 1
ATOM 732 N N . LEU A 1 89 ? 26.094 -3.771 -18.281 1 90.12 89 LEU A N 1
ATOM 733 C CA . LEU A 1 89 ? 26.672 -4.68 -17.297 1 90.12 89 LEU A CA 1
ATOM 734 C C . LEU A 1 89 ? 26.891 -6.066 -17.891 1 90.12 89 LEU A C 1
ATOM 736 O O . LEU A 1 89 ? 27.875 -6.73 -17.578 1 90.12 89 LEU A O 1
ATOM 740 N N . HIS A 1 90 ? 25.969 -6.484 -18.719 1 85.12 90 HIS A N 1
ATOM 741 C CA . HIS A 1 90 ? 26.141 -7.77 -19.391 1 85.12 90 HIS A CA 1
ATOM 742 C C . HIS A 1 90 ? 27.344 -7.75 -20.312 1 85.12 90 HIS A C 1
ATOM 744 O O . HIS A 1 90 ? 28.109 -8.719 -20.375 1 85.12 90 HIS A O 1
ATOM 750 N N . VAL A 1 91 ? 27.531 -6.668 -21.031 1 88.69 91 VAL A N 1
ATOM 751 C CA . VAL A 1 91 ? 28.656 -6.555 -21.953 1 88.69 91 VAL A CA 1
ATOM 752 C C . VAL A 1 91 ? 29.969 -6.547 -21.172 1 88.69 91 VAL A C 1
ATOM 754 O O . VAL A 1 91 ? 30.922 -7.25 -21.516 1 88.69 91 VAL A O 1
ATOM 757 N N . PHE A 1 92 ? 30.016 -5.828 -20.062 1 90.69 92 PHE A N 1
ATOM 758 C CA . PHE A 1 92 ? 31.25 -5.758 -19.297 1 90.69 92 PHE A CA 1
ATOM 759 C C . PHE A 1 92 ? 31.516 -7.078 -18.578 1 90.69 92 PHE A C 1
ATOM 761 O O . PHE A 1 92 ? 32.688 -7.469 -18.406 1 90.69 92 PHE A O 1
ATOM 768 N N . ALA A 1 93 ? 30.5 -7.754 -18.188 1 86.69 93 ALA A N 1
ATOM 769 C CA . ALA A 1 93 ? 30.703 -9.062 -17.578 1 86.69 93 ALA A CA 1
ATOM 770 C C . ALA A 1 93 ? 31.25 -10.062 -18.594 1 86.69 93 ALA A C 1
ATOM 772 O O . ALA A 1 93 ? 32.094 -10.891 -18.266 1 86.69 93 ALA A O 1
ATOM 773 N N . SER A 1 94 ? 30.703 -9.992 -19.859 1 84.62 94 SER A N 1
ATOM 774 C CA . SER A 1 94 ? 31.219 -10.875 -20.906 1 84.62 94 SER A CA 1
ATOM 775 C C . SER A 1 94 ? 32.688 -10.602 -21.188 1 84.62 94 SER A C 1
ATOM 777 O O . SER A 1 94 ? 33.469 -11.531 -21.375 1 84.62 94 SER A O 1
ATOM 779 N N . VAL A 1 95 ? 33.031 -9.344 -21.172 1 87.62 95 VAL A N 1
ATOM 780 C CA . VAL A 1 95 ? 34.438 -8.984 -21.422 1 87.62 95 VAL A CA 1
ATOM 781 C C . VAL A 1 95 ? 35.281 -9.445 -20.234 1 87.62 95 VAL A C 1
ATOM 783 O O . VAL A 1 95 ? 36.406 -9.938 -20.438 1 87.62 95 VAL A O 1
ATOM 786 N N . ARG A 1 96 ? 34.812 -9.328 -19.094 1 89.38 96 ARG A N 1
ATOM 787 C CA . ARG A 1 96 ? 35.531 -9.727 -17.906 1 89.38 96 ARG A CA 1
ATOM 788 C C . ARG A 1 96 ? 35.812 -11.227 -17.906 1 89.38 96 ARG A C 1
ATOM 790 O O . ARG A 1 96 ? 36.938 -11.656 -17.609 1 89.38 96 ARG A O 1
ATOM 797 N N . TYR A 1 97 ? 34.875 -12.039 -18.25 1 85.56 97 TYR A N 1
ATOM 798 C CA . TYR A 1 97 ? 35.062 -13.492 -18.25 1 85.56 97 TYR A CA 1
ATOM 799 C C . TYR A 1 97 ? 35.938 -13.938 -19.422 1 85.56 97 TYR A C 1
ATOM 801 O O . TYR A 1 97 ? 36.688 -14.906 -19.297 1 85.56 97 TYR A O 1
ATOM 809 N N . GLU A 1 98 ? 35.812 -13.234 -20.516 1 84.69 98 GLU A N 1
ATOM 810 C CA . GLU A 1 98 ? 36.656 -13.562 -21.656 1 84.69 98 GLU A CA 1
ATOM 811 C C . GLU A 1 98 ? 38.125 -13.266 -21.328 1 84.69 98 GLU A C 1
ATOM 813 O O . GLU A 1 98 ? 39.031 -14.016 -21.734 1 84.69 98 GLU A O 1
ATOM 818 N N . LEU A 1 99 ? 38.281 -12.203 -20.656 1 88.62 99 LEU A N 1
ATOM 819 C CA . LEU A 1 99 ? 39.656 -11.867 -20.266 1 88.62 99 LEU A CA 1
ATOM 820 C C . LEU A 1 99 ? 40.188 -12.852 -19.234 1 88.62 99 LEU A C 1
ATOM 822 O O . LEU A 1 99 ? 41.375 -13.164 -19.219 1 88.62 99 LEU A O 1
ATOM 826 N N . LEU A 1 100 ? 39.344 -13.328 -18.359 1 88.69 100 LEU A N 1
ATOM 827 C CA . LEU A 1 100 ? 39.75 -14.375 -17.422 1 88.69 100 LEU A CA 1
ATOM 828 C C . LEU A 1 100 ? 40.125 -15.656 -18.156 1 88.69 100 LEU A C 1
ATOM 830 O O . LEU A 1 100 ? 41.125 -16.281 -17.828 1 88.69 100 LEU A O 1
ATOM 834 N N . GLY A 1 101 ? 39.25 -16.047 -19.125 1 84.69 101 GLY A N 1
ATOM 835 C CA . GLY A 1 101 ? 39.594 -17.219 -19.922 1 84.69 101 GLY A CA 1
ATOM 836 C C . GLY A 1 101 ? 40.875 -17.062 -20.703 1 84.69 101 GLY A C 1
ATOM 837 O O . GLY A 1 101 ? 41.656 -18.016 -20.828 1 84.69 101 GLY A O 1
ATOM 838 N N . TYR A 1 102 ? 41.094 -15.836 -21.203 1 87 102 TYR A N 1
ATOM 839 C CA . TYR A 1 102 ? 42.344 -15.523 -21.906 1 87 102 TYR A CA 1
ATOM 840 C C . TYR A 1 102 ? 43.562 -15.711 -21 1 87 102 TYR A C 1
ATOM 842 O O . TYR A 1 102 ? 44.562 -16.266 -21.406 1 87 102 TYR A O 1
ATOM 850 N N . GLY A 1 103 ? 43.438 -15.305 -19.828 1 89.5 103 GLY A N 1
ATOM 851 C CA . GLY A 1 103 ? 44.531 -15.43 -18.875 1 89.5 103 GLY A CA 1
ATOM 852 C C . GLY A 1 103 ? 44.781 -16.859 -18.453 1 89.5 103 GLY A C 1
ATOM 853 O O . GLY A 1 103 ? 45.938 -17.312 -18.422 1 89.5 103 GLY A O 1
ATOM 854 N N . LEU A 1 104 ? 43.719 -17.609 -18.156 1 88.44 104 LEU A N 1
ATOM 855 C CA . LEU A 1 104 ? 43.844 -18.984 -17.688 1 88.44 104 LEU A CA 1
ATOM 856 C C . LEU A 1 104 ? 44.406 -19.891 -18.781 1 88.44 104 LEU A C 1
ATOM 858 O O . LEU A 1 104 ? 45.031 -20.906 -18.5 1 88.44 104 LEU A O 1
ATOM 862 N N . ASN A 1 105 ? 44.125 -19.531 -20.047 1 86.69 105 ASN A N 1
ATOM 863 C CA . ASN A 1 105 ? 44.594 -20.297 -21.188 1 86.69 105 ASN A CA 1
ATOM 864 C C . ASN A 1 105 ? 45.969 -19.797 -21.656 1 86.69 105 ASN A C 1
ATOM 866 O O . ASN A 1 105 ? 46.219 -19.719 -22.859 1 86.69 105 ASN A O 1
ATOM 870 N N . ASN A 1 106 ? 46.812 -19.406 -20.859 1 88.75 106 ASN A N 1
ATOM 871 C CA . ASN A 1 106 ? 48.188 -18.969 -21.156 1 88.75 106 ASN A CA 1
ATOM 872 C C . ASN A 1 106 ? 48.188 -17.875 -22.219 1 88.75 106 ASN A C 1
ATOM 874 O O . ASN A 1 106 ? 48.938 -17.953 -23.188 1 88.75 106 ASN A O 1
ATOM 878 N N . PHE A 1 107 ? 47.375 -16.828 -22.125 1 89.69 107 PHE A N 1
ATOM 879 C CA . PHE A 1 107 ? 47.312 -15.648 -22.969 1 89.69 107 PHE A CA 1
ATOM 880 C C . PHE A 1 107 ? 47.031 -16.031 -24.422 1 89.69 107 PHE A C 1
ATOM 882 O O . PHE A 1 107 ? 47.719 -15.531 -25.328 1 89.69 107 PHE A O 1
ATOM 889 N N . SER A 1 108 ? 46.156 -17.094 -24.578 1 85.38 108 SER A N 1
ATOM 890 C CA . SER A 1 108 ? 45.688 -17.484 -25.891 1 85.38 108 SER A CA 1
ATOM 891 C C . SER A 1 108 ? 44.156 -17.516 -25.969 1 85.38 108 SER A C 1
ATOM 893 O O . SER A 1 108 ? 43.5 -18 -25.047 1 85.38 108 SER A O 1
ATOM 895 N N . PHE A 1 109 ? 43.688 -16.906 -26.953 1 79.06 109 PHE A N 1
ATOM 896 C CA . PHE A 1 109 ? 42.219 -16.906 -27.141 1 79.06 109 PHE A CA 1
ATOM 897 C C . PHE A 1 109 ? 41.781 -18.188 -27.844 1 79.06 109 PHE A C 1
ATOM 899 O O . PHE A 1 109 ? 40.562 -18.453 -27.938 1 79.06 109 PHE A O 1
ATOM 906 N N . TYR A 1 110 ? 42.688 -19.094 -28.234 1 73.88 110 TYR A N 1
ATOM 907 C CA . TYR A 1 110 ? 42.312 -20.297 -28.984 1 73.88 110 TYR A CA 1
ATOM 908 C C . TYR A 1 110 ? 41.875 -21.406 -28.047 1 73.88 110 TYR A C 1
ATOM 910 O O . TYR A 1 110 ? 42.625 -21.812 -27.156 1 73.88 110 TYR A O 1
ATOM 918 N N . ASN A 1 111 ? 40.656 -21.719 -28.062 1 72 111 ASN A N 1
ATOM 919 C CA . ASN A 1 111 ? 40.094 -22.844 -27.328 1 72 111 ASN A CA 1
ATOM 920 C C . ASN A 1 111 ? 38.969 -23.531 -28.141 1 72 111 ASN A C 1
ATOM 922 O O . ASN A 1 111 ? 38 -22.891 -28.516 1 72 111 ASN A O 1
ATOM 926 N N . PRO A 1 112 ? 39.031 -24.781 -28.391 1 64 112 PRO A N 1
ATOM 927 C CA . PRO A 1 112 ? 38.062 -25.5 -29.219 1 64 112 PRO A CA 1
ATOM 928 C C . PRO A 1 112 ? 36.688 -25.609 -28.547 1 64 112 PRO A C 1
ATOM 930 O O . PRO A 1 112 ? 35.688 -25.828 -29.234 1 64 112 PRO A O 1
ATOM 933 N N . ASN A 1 113 ? 36.625 -25.469 -27.328 1 62.31 113 ASN A N 1
ATOM 934 C CA . ASN A 1 113 ? 35.344 -25.625 -26.641 1 62.31 113 ASN A CA 1
ATOM 935 C C . ASN A 1 113 ? 34.594 -24.297 -26.578 1 62.31 113 ASN A C 1
ATOM 937 O O . ASN A 1 113 ? 33.469 -24.234 -26.047 1 62.31 113 ASN A O 1
ATOM 941 N N . ARG A 1 114 ? 35.156 -23.359 -27.328 1 64.31 114 ARG A N 1
ATOM 942 C CA . ARG A 1 114 ? 34.594 -22.031 -27.234 1 64.31 114 ARG A CA 1
ATOM 943 C C . ARG A 1 114 ? 33.406 -21.859 -28.188 1 64.31 114 ARG A C 1
ATOM 945 O O . ARG A 1 114 ? 33.469 -22.344 -29.328 1 64.31 114 ARG A O 1
ATOM 952 N N . TYR A 1 115 ? 32.375 -21.062 -28.109 1 58.47 115 TYR A N 1
ATOM 953 C CA . TYR A 1 115 ? 31.219 -20.562 -28.828 1 58.47 115 TYR A CA 1
ATOM 954 C C . TYR A 1 115 ? 30.719 -21.578 -29.844 1 58.47 115 TYR A C 1
ATOM 956 O O . TYR A 1 115 ? 30.828 -21.359 -31.047 1 58.47 115 TYR A O 1
ATOM 964 N N . PRO A 1 116 ? 30.359 -22.844 -29.656 1 55.59 116 PRO A N 1
ATOM 965 C CA . PRO A 1 116 ? 29.969 -23.75 -30.734 1 55.59 116 PRO A CA 1
ATOM 966 C C . PRO A 1 116 ? 28.828 -23.203 -31.578 1 55.59 116 PRO A C 1
ATOM 968 O O . PRO A 1 116 ? 28.594 -23.688 -32.688 1 55.59 116 PRO A O 1
ATOM 971 N N . GLU A 1 117 ? 27.953 -22.359 -31.125 1 55.16 117 GLU A N 1
ATOM 972 C CA . GLU A 1 117 ? 26.672 -22.109 -31.797 1 55.16 117 GLU A CA 1
ATOM 973 C C . GLU A 1 117 ? 26.891 -21.312 -33.094 1 55.16 117 GLU A C 1
ATOM 975 O O . GLU A 1 117 ? 26.031 -21.344 -33.969 1 55.16 117 GLU A O 1
ATOM 980 N N . ARG A 1 118 ? 27.828 -20.531 -33.312 1 54.72 118 ARG A N 1
ATOM 981 C CA . ARG A 1 118 ? 27.734 -19.656 -34.469 1 54.72 118 ARG A CA 1
ATOM 982 C C . ARG A 1 118 ? 28.734 -20.047 -35.562 1 54.72 118 ARG A C 1
ATOM 984 O O . ARG A 1 118 ? 28.438 -20 -36.75 1 54.72 118 ARG A O 1
ATOM 991 N N . SER A 1 119 ? 30.234 -20.047 -35.406 1 53.69 119 SER A N 1
ATOM 992 C CA . SER A 1 119 ? 31.172 -20.094 -36.5 1 53.69 119 SER A CA 1
ATOM 993 C C . SER A 1 119 ? 31.922 -21.422 -36.531 1 53.69 119 SER A C 1
ATOM 995 O O . SER A 1 119 ? 32.125 -22.047 -35.5 1 53.69 119 SER A O 1
ATOM 997 N N . PRO A 1 120 ? 31.953 -22.172 -37.719 1 51.41 120 PRO A N 1
ATOM 998 C CA . PRO A 1 120 ? 32.812 -23.344 -37.906 1 51.41 120 PRO A CA 1
ATOM 999 C C . PRO A 1 120 ? 34.188 -23.188 -37.281 1 51.41 120 PRO A C 1
ATOM 1001 O O . PRO A 1 120 ? 34.781 -24.156 -36.781 1 51.41 120 PRO A O 1
ATOM 1004 N N . ASP A 1 121 ? 34.844 -22.047 -37.438 1 54.78 121 ASP A N 1
ATOM 1005 C CA . ASP A 1 121 ? 36.188 -21.797 -36.906 1 54.78 121 ASP A CA 1
ATOM 1006 C C . ASP A 1 121 ? 36.094 -21.188 -35.5 1 54.78 121 ASP A C 1
ATOM 1008 O O . ASP A 1 121 ? 36.406 -20.016 -35.312 1 54.78 121 ASP A O 1
ATOM 1012 N N . HIS A 1 122 ? 35.312 -21.703 -34.594 1 59.31 122 HIS A N 1
ATOM 1013 C CA . HIS A 1 122 ? 34.812 -21.156 -33.344 1 59.31 122 HIS A CA 1
ATOM 1014 C C . HIS A 1 122 ? 35.938 -21.016 -32.312 1 59.31 122 HIS A C 1
ATOM 1016 O O . HIS A 1 122 ? 35.75 -20.438 -31.25 1 59.31 122 HIS A O 1
ATOM 1022 N N . ALA A 1 123 ? 37.031 -21.438 -32.594 1 63.47 123 ALA A N 1
ATOM 1023 C CA . ALA A 1 123 ? 38.094 -21.469 -31.594 1 63.47 123 ALA A CA 1
ATOM 1024 C C . ALA A 1 123 ? 38.719 -20.094 -31.406 1 63.47 123 ALA A C 1
ATOM 1026 O O . ALA A 1 123 ? 39.312 -19.812 -30.359 1 63.47 123 ALA A O 1
ATOM 1027 N N . GLU A 1 124 ? 38.438 -19.156 -32.406 1 71.44 124 GLU A N 1
ATOM 1028 C CA . GLU A 1 124 ? 39.062 -17.844 -32.281 1 71.44 124 GLU A CA 1
ATOM 1029 C C . GLU A 1 124 ? 38.125 -16.828 -31.656 1 71.44 124 GLU A C 1
ATOM 1031 O O . GLU A 1 124 ? 36.938 -17.109 -31.469 1 71.44 124 GLU A O 1
ATOM 1036 N N . LEU A 1 125 ? 38.844 -15.727 -31.125 1 75.25 125 LEU A N 1
ATOM 1037 C CA . LEU A 1 125 ? 38.062 -14.688 -30.453 1 75.25 125 LEU A CA 1
ATOM 1038 C C . LEU A 1 125 ? 37.125 -13.977 -31.438 1 75.25 125 LEU A C 1
ATOM 1040 O O . LEU A 1 125 ? 37.594 -13.57 -32.531 1 75.25 125 LEU A O 1
ATOM 1044 N N . ASP A 1 126 ? 35.781 -14.039 -31.297 1 75.06 126 ASP A N 1
ATOM 1045 C CA . ASP A 1 126 ? 34.781 -13.258 -32 1 75.06 126 ASP A CA 1
ATOM 1046 C C . ASP A 1 126 ? 34.281 -12.086 -31.156 1 75.06 126 ASP A C 1
ATOM 1048 O O . ASP A 1 126 ? 33.625 -12.289 -30.141 1 75.06 126 ASP A O 1
ATOM 1052 N N . PHE A 1 127 ? 34.656 -10.852 -31.609 1 76.81 127 PHE A N 1
ATOM 1053 C CA . PHE A 1 127 ? 34.312 -9.656 -30.844 1 76.81 127 PHE A CA 1
ATOM 1054 C C . PHE A 1 127 ? 32.812 -9.477 -30.734 1 76.81 127 PHE A C 1
ATOM 1056 O O . PHE A 1 127 ? 32.312 -9.047 -29.703 1 76.81 127 PHE A O 1
ATOM 1063 N N . THR A 1 128 ? 32.094 -9.805 -31.766 1 76.62 128 THR A N 1
ATOM 1064 C CA . THR A 1 128 ? 30.641 -9.633 -31.719 1 76.62 128 THR A CA 1
ATOM 1065 C C . THR A 1 128 ? 30.016 -10.625 -30.75 1 76.62 128 THR A C 1
ATOM 1067 O O . THR A 1 128 ? 29.109 -10.273 -30 1 76.62 128 THR A O 1
ATOM 1070 N N . ALA A 1 129 ? 30.562 -11.789 -30.75 1 72.88 129 ALA A N 1
ATOM 1071 C CA . ALA A 1 129 ? 30.047 -12.805 -29.828 1 72.88 129 ALA A CA 1
ATOM 1072 C C . ALA A 1 129 ? 30.391 -12.461 -28.375 1 72.88 129 ALA A C 1
ATOM 1074 O O . ALA A 1 129 ? 29.609 -12.734 -27.469 1 72.88 129 ALA A O 1
ATOM 1075 N N . MET A 1 130 ? 31.531 -11.797 -28.219 1 75.5 130 MET A N 1
ATOM 1076 C CA . MET A 1 130 ? 31.953 -11.398 -26.875 1 75.5 130 MET A CA 1
ATOM 1077 C C . MET A 1 130 ? 31.031 -10.32 -26.312 1 75.5 130 MET A C 1
ATOM 1079 O O . MET A 1 130 ? 30.625 -10.398 -25.156 1 75.5 130 MET A O 1
ATOM 1083 N N . PHE A 1 131 ? 30.672 -9.422 -27.188 1 77.12 131 PHE A N 1
ATOM 1084 C CA . PHE A 1 131 ? 29.828 -8.328 -26.719 1 77.12 131 PHE A CA 1
ATOM 1085 C C . PHE A 1 131 ? 28.391 -8.797 -26.531 1 77.12 131 PHE A C 1
ATOM 1087 O O . PHE A 1 131 ? 27.656 -8.25 -25.703 1 77.12 131 PHE A O 1
ATOM 1094 N N . GLU A 1 132 ? 28.031 -9.867 -27.219 1 73.94 132 GLU A N 1
ATOM 1095 C CA . GLU A 1 132 ? 26.688 -10.414 -27.062 1 73.94 132 GLU A CA 1
ATOM 1096 C C . GLU A 1 132 ? 26.641 -11.422 -25.906 1 73.94 132 GLU A C 1
ATOM 1098 O O . GLU A 1 132 ? 25.562 -11.758 -25.422 1 73.94 132 GLU A O 1
ATOM 1103 N N . GLY A 1 133 ? 27.828 -11.727 -25.328 1 69.19 133 GLY A N 1
ATOM 1104 C CA . GLY A 1 133 ? 27.906 -12.633 -24.188 1 69.19 133 GLY A CA 1
ATOM 1105 C C . GLY A 1 133 ? 27.531 -14.062 -24.531 1 69.19 133 GLY A C 1
ATOM 1106 O O . GLY A 1 133 ? 27 -14.789 -23.688 1 69.19 133 GLY A O 1
ATOM 1107 N N . VAL A 1 134 ? 27.578 -14.562 -25.766 1 64.56 134 VAL A N 1
ATOM 1108 C CA . VAL A 1 134 ? 27.188 -15.906 -26.172 1 64.56 134 VAL A CA 1
ATOM 1109 C C . VAL A 1 134 ? 28.297 -16.891 -25.781 1 64.56 134 VAL A C 1
ATOM 1111 O O . VAL A 1 134 ? 29.453 -16.734 -26.203 1 64.56 134 VAL A O 1
ATOM 1114 N N . GLY A 1 135 ? 27.984 -17.906 -24.969 1 61.44 135 GLY A N 1
ATOM 1115 C CA . GLY A 1 135 ? 28.875 -19.016 -24.672 1 61.44 135 GLY A CA 1
ATOM 1116 C C . GLY A 1 135 ? 30.016 -18.641 -23.75 1 61.44 135 GLY A C 1
ATOM 1117 O O . GLY A 1 135 ? 31.078 -19.281 -23.781 1 61.44 135 GLY A O 1
ATOM 1118 N N . VAL A 1 136 ? 29.922 -17.516 -23.062 1 64.31 136 VAL A N 1
ATOM 1119 C CA . VAL A 1 136 ? 31.031 -17.047 -22.234 1 64.31 136 VAL A CA 1
ATOM 1120 C C . VAL A 1 136 ? 31 -17.75 -20.875 1 64.31 136 VAL A C 1
ATOM 1122 O O . VAL A 1 136 ? 29.938 -17.812 -20.25 1 64.31 136 VAL A O 1
ATOM 1125 N N . GLY A 1 137 ? 32.031 -18.438 -20.422 1 62.19 137 GLY A N 1
ATOM 1126 C CA . GLY A 1 137 ? 32.219 -18.984 -19.078 1 62.19 137 GLY A CA 1
ATOM 1127 C C . GLY A 1 137 ? 31.656 -20.375 -18.938 1 62.19 137 GLY A C 1
ATOM 1128 O O . GLY A 1 137 ? 31.562 -20.891 -17.812 1 62.19 137 GLY A O 1
ATOM 1129 N N . LEU A 1 138 ? 31.281 -21.078 -20.141 1 62.19 138 LEU A N 1
ATOM 1130 C CA . LEU A 1 138 ? 30.531 -22.312 -20.031 1 62.19 138 LEU A CA 1
ATOM 1131 C C . LEU A 1 138 ? 31.406 -23.516 -20.375 1 62.19 138 LEU A C 1
ATOM 1133 O O . LEU A 1 138 ? 30.906 -24.641 -20.469 1 62.19 138 LEU A O 1
ATOM 1137 N N . TYR A 1 139 ? 32.75 -23.281 -20.547 1 63.38 139 TYR A N 1
ATOM 1138 C CA . TYR A 1 139 ? 33.594 -24.406 -20.922 1 63.38 139 TYR A CA 1
ATOM 1139 C C . TYR A 1 139 ? 34.75 -24.562 -19.953 1 63.38 139 TYR A C 1
ATOM 1141 O O . TYR A 1 139 ? 35.094 -23.625 -19.203 1 63.38 139 TYR A O 1
ATOM 1149 N N . GLY A 1 140 ? 35.188 -25.766 -19.781 1 67.94 140 GLY A N 1
ATOM 1150 C CA . GLY A 1 140 ? 36.344 -26.031 -18.938 1 67.94 140 GLY A CA 1
ATOM 1151 C C . GLY A 1 140 ? 37.688 -25.797 -19.641 1 67.94 140 GLY A C 1
ATOM 1152 O O . GLY A 1 140 ? 37.781 -26.016 -20.844 1 67.94 140 GLY A O 1
ATOM 1153 N N . ILE A 1 141 ? 38.625 -25.25 -18.938 1 72.81 141 ILE A N 1
ATOM 1154 C CA . ILE A 1 141 ? 39.969 -25 -19.469 1 72.81 141 ILE A CA 1
ATOM 1155 C C . ILE A 1 141 ? 40.969 -25.906 -18.781 1 72.81 141 ILE A C 1
ATOM 1157 O O . ILE A 1 141 ? 41.031 -25.953 -17.547 1 72.81 141 ILE A O 1
ATOM 1161 N N . SER A 1 142 ? 41.562 -26.828 -19.562 1 71.75 142 SER A N 1
ATOM 1162 C CA . SER A 1 142 ? 42.688 -27.656 -19.047 1 71.75 142 SER A CA 1
ATOM 1163 C C . SER A 1 142 ? 43.844 -27.703 -20.047 1 71.75 142 SER A C 1
ATOM 1165 O O . SER A 1 142 ? 43.625 -27.938 -21.234 1 71.75 142 SER A O 1
ATOM 1167 N N . PRO A 1 143 ? 45.156 -27.438 -19.672 1 76 143 PRO A N 1
ATOM 1168 C CA . PRO A 1 143 ? 45.719 -27.016 -18.391 1 76 143 PRO A CA 1
ATOM 1169 C C . PRO A 1 143 ? 45.5 -25.531 -18.094 1 76 143 PRO A C 1
ATOM 1171 O O . PRO A 1 143 ? 45.219 -24.75 -19.016 1 76 143 PRO A O 1
ATOM 1174 N N . ARG A 1 144 ? 45.625 -25.156 -16.781 1 84.56 144 ARG A N 1
ATOM 1175 C CA . ARG A 1 144 ? 45.312 -23.797 -16.359 1 84.56 144 ARG A CA 1
ATOM 1176 C C . ARG A 1 144 ? 46.531 -23.109 -15.781 1 84.56 144 ARG A C 1
ATOM 1178 O O . ARG A 1 144 ? 47.344 -23.734 -15.102 1 84.56 144 ARG A O 1
ATOM 1185 N N . SER A 1 145 ? 46.719 -21.906 -16.25 1 89.5 145 SER A N 1
ATOM 1186 C CA . SER A 1 145 ? 47.719 -21.031 -15.602 1 89.5 145 SER A CA 1
ATOM 1187 C C . SER A 1 145 ? 47.062 -20.094 -14.594 1 89.5 145 SER A C 1
ATOM 1189 O O . SER A 1 145 ? 46.469 -19.078 -14.969 1 89.5 145 SER A O 1
ATOM 1191 N N . TYR A 1 146 ? 47.188 -20.344 -13.344 1 90.69 146 TYR A N 1
ATOM 1192 C CA . TYR A 1 146 ? 46.5 -19.609 -12.305 1 90.69 146 TYR A CA 1
ATOM 1193 C C . TYR A 1 146 ? 47.062 -18.203 -12.164 1 90.69 146 TYR A C 1
ATOM 1195 O O . TYR A 1 146 ? 46.312 -17.234 -11.922 1 90.69 146 TYR A O 1
ATOM 1203 N N . MET A 1 147 ? 48.281 -17.953 -12.383 1 93.44 147 MET A N 1
ATOM 1204 C CA . MET A 1 147 ? 48.906 -16.641 -12.172 1 93.44 147 MET A CA 1
ATOM 1205 C C . MET A 1 147 ? 48.5 -15.672 -13.281 1 93.44 147 MET A C 1
ATOM 1207 O O . MET A 1 147 ? 48.156 -14.516 -13.016 1 93.44 147 MET A O 1
ATOM 1211 N N . LYS A 1 148 ? 48.5 -16.141 -14.562 1 93.69 148 LYS A N 1
ATOM 1212 C CA . LYS A 1 148 ? 48.125 -15.281 -15.672 1 93.69 148 LYS A CA 1
ATOM 1213 C C . LYS A 1 148 ? 46.625 -14.961 -15.617 1 93.69 148 LYS A C 1
ATOM 1215 O O . LYS A 1 148 ? 46.219 -13.867 -16 1 93.69 148 LYS A O 1
ATOM 1220 N N . GLY A 1 149 ? 45.938 -15.969 -15.164 1 91.81 149 GLY A N 1
ATOM 1221 C CA . GLY A 1 149 ? 44.531 -15.695 -14.953 1 91.81 149 GLY A CA 1
ATOM 1222 C C . GLY A 1 149 ? 44.281 -14.664 -13.875 1 91.81 149 GLY A C 1
ATOM 1223 O O . GLY A 1 149 ? 43.406 -13.805 -14.023 1 91.81 149 GLY A O 1
ATOM 1224 N N . TYR A 1 150 ? 45.062 -14.68 -12.836 1 94.88 150 TYR A N 1
ATOM 1225 C CA . TYR A 1 150 ? 44.938 -13.727 -11.742 1 94.88 150 TYR A CA 1
ATOM 1226 C C . TYR A 1 150 ? 45.281 -12.312 -12.211 1 94.88 150 TYR A C 1
ATOM 1228 O O . TYR A 1 150 ? 44.562 -11.359 -11.883 1 94.88 150 TYR A O 1
ATOM 1236 N N . LEU A 1 151 ? 46.219 -12.125 -13.008 1 95.06 151 LEU A N 1
ATOM 1237 C CA . LEU A 1 151 ? 46.656 -10.82 -13.492 1 95.06 151 LEU A CA 1
ATOM 1238 C C . LEU A 1 151 ? 45.562 -10.18 -14.359 1 95.06 151 LEU A C 1
ATOM 1240 O O . LEU A 1 151 ? 45.312 -8.984 -14.234 1 95.06 151 LEU A O 1
ATOM 1244 N N . MET A 1 152 ? 44.969 -10.945 -15.203 1 94.25 152 MET A N 1
ATOM 1245 C CA . MET A 1 152 ? 43.906 -10.383 -16.062 1 94.25 152 MET A CA 1
ATOM 1246 C C . MET A 1 152 ? 42.656 -10.062 -15.266 1 94.25 152 MET A C 1
ATOM 1248 O O . MET A 1 152 ? 42 -9.055 -15.523 1 94.25 152 MET A O 1
ATOM 1252 N N . TRP A 1 153 ? 42.375 -10.969 -14.32 1 93.56 153 TRP A N 1
ATOM 1253 C CA . TRP A 1 153 ? 41.188 -10.766 -13.484 1 93.56 153 TRP A CA 1
ATOM 1254 C C . TRP A 1 153 ? 41.312 -9.5 -12.648 1 93.56 153 TRP A C 1
ATOM 1256 O O . TRP A 1 153 ? 40.406 -8.672 -12.617 1 93.56 153 TRP A O 1
ATOM 1266 N N . VAL A 1 154 ? 42.406 -9.234 -12.078 1 96.44 154 VAL A N 1
ATOM 1267 C CA . VAL A 1 154 ? 42.656 -8.102 -11.188 1 96.44 154 VAL A CA 1
ATOM 1268 C C . VAL A 1 154 ? 42.875 -6.832 -12.016 1 96.44 154 VAL A C 1
ATOM 1270 O O . VAL A 1 154 ? 42.438 -5.742 -11.609 1 96.44 154 VAL A O 1
ATOM 1273 N N . SER A 1 155 ? 43.5 -6.926 -13.195 1 96.62 155 SER A N 1
ATOM 1274 C CA . SER A 1 155 ? 43.719 -5.742 -14.016 1 96.62 155 SER A CA 1
ATOM 1275 C C . SER A 1 155 ? 42.406 -5.156 -14.516 1 96.62 155 SER A C 1
ATOM 1277 O O . SER A 1 155 ? 42.219 -3.936 -14.539 1 96.62 155 SER A O 1
ATOM 1279 N N . PHE A 1 156 ? 41.562 -6.016 -14.883 1 96.06 156 PHE A N 1
ATOM 1280 C CA . PHE A 1 156 ? 40.25 -5.523 -15.336 1 96.06 156 PHE A CA 1
ATOM 1281 C C . PHE A 1 156 ? 39.5 -4.832 -14.195 1 96.06 156 PHE A C 1
ATOM 1283 O O . PHE A 1 156 ? 38.938 -3.756 -14.383 1 96.06 156 PHE A O 1
ATOM 1290 N N . SER A 1 157 ? 39.5 -5.465 -13.055 1 96.75 157 SER A N 1
ATOM 1291 C CA . SER A 1 157 ? 38.812 -4.883 -11.914 1 96.75 157 SER A CA 1
ATOM 1292 C C . SER A 1 157 ? 39.469 -3.582 -11.469 1 96.75 157 SER A C 1
ATOM 1294 O O . SER A 1 157 ? 38.781 -2.648 -11.039 1 96.75 157 SER A O 1
ATOM 1296 N N . PHE A 1 158 ? 40.75 -3.486 -11.609 1 96.62 158 PHE A N 1
ATOM 1297 C CA . PHE A 1 158 ? 41.469 -2.275 -11.242 1 96.62 158 PHE A CA 1
ATOM 1298 C C . PHE A 1 158 ? 41.094 -1.123 -12.164 1 96.62 158 PHE A C 1
ATOM 1300 O O . PHE A 1 158 ? 40.781 -0.023 -11.711 1 96.62 158 PHE A O 1
ATOM 1307 N N . VAL A 1 159 ? 41 -1.337 -13.445 1 96.88 159 VAL A N 1
ATOM 1308 C CA . VAL A 1 159 ? 40.719 -0.28 -14.414 1 96.88 159 VAL A CA 1
ATOM 1309 C C . VAL A 1 159 ? 39.281 0.198 -14.281 1 96.88 159 VAL A C 1
ATOM 1311 O O . VAL A 1 159 ? 39 1.403 -14.25 1 96.88 159 VAL A O 1
ATOM 1314 N N . THR A 1 160 ? 38.438 -0.753 -14.211 1 96.44 160 THR A N 1
ATOM 1315 C CA . THR A 1 160 ? 37.031 -0.364 -14.133 1 96.44 160 THR A CA 1
ATOM 1316 C C . THR A 1 160 ? 36.719 0.339 -12.812 1 96.44 160 THR A C 1
ATOM 1318 O O . THR A 1 160 ? 35.969 1.305 -12.773 1 96.44 160 THR A O 1
ATOM 1321 N N . SER A 1 161 ? 37.25 -0.096 -11.68 1 96.06 161 SER A N 1
ATOM 1322 C CA . SER A 1 161 ? 37.062 0.567 -10.398 1 96.06 161 SER A CA 1
ATOM 1323 C C . SER A 1 161 ? 37.688 1.951 -10.383 1 96.06 161 SER A C 1
ATOM 1325 O O . SER A 1 161 ? 37.156 2.883 -9.781 1 96.06 161 SER A O 1
ATOM 1327 N N . LEU A 1 162 ? 38.844 2.16 -11.078 1 95.06 162 LEU A N 1
ATOM 1328 C CA . LEU A 1 162 ? 39.5 3.461 -11.164 1 95.06 162 LEU A CA 1
ATOM 1329 C C . LEU A 1 162 ? 38.656 4.441 -11.969 1 95.06 162 LEU A C 1
ATOM 1331 O O . LEU A 1 162 ? 38.531 5.609 -11.586 1 95.06 162 LEU A O 1
ATOM 1335 N N . ILE A 1 163 ? 38.031 3.961 -13 1 95.56 163 ILE A N 1
ATOM 1336 C CA . ILE A 1 163 ? 37.188 4.828 -13.805 1 95.56 163 ILE A CA 1
ATOM 1337 C C . ILE A 1 163 ? 35.969 5.273 -12.969 1 95.56 163 ILE A C 1
ATOM 1339 O O . ILE A 1 163 ? 35.594 6.445 -13 1 95.56 163 ILE A O 1
ATOM 1343 N N . SER A 1 164 ? 35.406 4.344 -12.258 1 94.62 164 SER A N 1
ATOM 1344 C CA . SER A 1 164 ? 34.25 4.684 -11.43 1 94.62 164 SER A CA 1
ATOM 1345 C C . SER A 1 164 ? 34.625 5.715 -10.367 1 94.62 164 SER A C 1
ATOM 1347 O O . SER A 1 164 ? 33.875 6.68 -10.148 1 94.62 164 SER A O 1
ATOM 1349 N N . SER A 1 165 ? 35.781 5.586 -9.742 1 93.12 165 SER A N 1
ATOM 1350 C CA . SER A 1 165 ? 36.219 6.504 -8.688 1 93.12 165 SER A CA 1
ATOM 1351 C C . SER A 1 165 ? 36.562 7.871 -9.258 1 93.12 165 SER A C 1
ATOM 1353 O O . SER A 1 165 ? 36.312 8.898 -8.625 1 93.12 165 SER A O 1
ATOM 1355 N N . VAL A 1 166 ? 37.094 7.922 -10.438 1 91.94 166 VAL A N 1
ATOM 1356 C CA . VAL A 1 166 ? 37.438 9.188 -11.07 1 91.94 166 VAL A CA 1
ATOM 1357 C C . VAL A 1 166 ? 36.188 9.945 -11.461 1 91.94 166 VAL A C 1
ATOM 1359 O O . VAL A 1 166 ? 36.094 11.172 -11.32 1 91.94 166 VAL A O 1
ATOM 1362 N N . ILE A 1 167 ? 35.219 9.273 -11.859 1 93.38 167 ILE A N 1
ATOM 1363 C CA . ILE A 1 167 ? 33.938 9.93 -12.211 1 93.38 167 ILE A CA 1
ATOM 1364 C C . ILE A 1 167 ? 33.312 10.539 -10.961 1 93.38 167 ILE A C 1
ATOM 1366 O O . ILE A 1 167 ? 32.812 11.656 -11 1 93.38 167 ILE A O 1
ATOM 1370 N N . CYS A 1 168 ? 33.375 9.828 -9.844 1 89.5 168 CYS A N 1
ATOM 1371 C CA . CYS A 1 168 ? 32.75 10.297 -8.609 1 89.5 168 CYS A CA 1
ATOM 1372 C C . CYS A 1 168 ? 33.5 11.523 -8.07 1 89.5 168 CYS A C 1
ATOM 1374 O O . CYS A 1 168 ? 32.875 12.391 -7.434 1 89.5 168 CYS A O 1
ATOM 1376 N N . ILE A 1 169 ? 34.781 11.656 -8.359 1 86.62 169 ILE A N 1
ATOM 1377 C CA . ILE A 1 169 ? 35.562 12.805 -7.883 1 86.62 169 ILE A CA 1
ATOM 1378 C C . ILE A 1 169 ? 35.312 14 -8.805 1 86.62 169 ILE A C 1
ATOM 1380 O O . ILE A 1 169 ? 35.25 15.141 -8.344 1 86.62 169 ILE A O 1
ATOM 1384 N N . CYS A 1 170 ? 35.125 13.703 -10.07 1 89.5 170 CYS A N 1
ATOM 1385 C CA . CYS A 1 170 ? 34.906 14.781 -11.031 1 89.5 170 CYS A CA 1
ATOM 1386 C C . CYS A 1 170 ? 33.531 15.383 -10.891 1 89.5 170 CYS A C 1
ATOM 1388 O O . CYS A 1 170 ? 33.344 16.594 -11.094 1 89.5 170 CYS A O 1
ATOM 1390 N N . VAL A 1 171 ? 32.625 14.57 -10.562 1 92.31 171 VAL A N 1
ATOM 1391 C CA . VAL A 1 171 ? 31.25 15.047 -10.383 1 92.31 171 VAL A CA 1
ATOM 1392 C C . VAL A 1 171 ? 30.766 14.703 -8.977 1 92.31 171 VAL A C 1
ATOM 1394 O O . VAL A 1 171 ? 30.094 13.688 -8.766 1 92.31 171 VAL A O 1
ATOM 1397 N N . PRO A 1 172 ? 30.875 15.547 -8.039 1 86.19 172 PRO A N 1
ATOM 1398 C CA . PRO A 1 172 ? 30.562 15.25 -6.637 1 86.19 172 PRO A CA 1
ATOM 1399 C C . PRO A 1 172 ? 29.062 15.086 -6.391 1 86.19 172 PRO A C 1
ATOM 1401 O O . PRO A 1 172 ? 28.656 14.5 -5.383 1 86.19 172 PRO A O 1
ATOM 1404 N N . GLY A 1 173 ? 28.312 15.492 -7.289 1 83.75 173 GLY A N 1
ATOM 1405 C CA . GLY A 1 173 ? 26.875 15.305 -7.145 1 83.75 173 GLY A CA 1
ATOM 1406 C C . GLY A 1 173 ? 26.438 13.859 -7.316 1 83.75 173 GLY A C 1
ATOM 1407 O O . GLY A 1 173 ? 25.328 13.484 -6.922 1 83.75 173 GLY A O 1
ATOM 1408 N N . SER A 1 174 ? 27.359 13.086 -7.789 1 84.81 174 SER A N 1
ATOM 1409 C CA . SER A 1 174 ? 27 11.695 -8.07 1 84.81 174 SER A CA 1
ATOM 1410 C C . SER A 1 174 ? 27.25 10.805 -6.855 1 84.81 174 SER A C 1
ATOM 1412 O O . SER A 1 174 ? 26.859 9.641 -6.852 1 84.81 174 SER A O 1
ATOM 1414 N N . VAL A 1 175 ? 27.703 11.406 -5.773 1 85.69 175 VAL A N 1
ATOM 1415 C CA . VAL A 1 175 ? 28.031 10.617 -4.586 1 85.69 175 VAL A CA 1
ATOM 1416 C C . VAL A 1 175 ? 26.75 10.281 -3.824 1 85.69 175 VAL A C 1
ATOM 1418 O O . VAL A 1 175 ? 25.859 11.125 -3.689 1 85.69 175 VAL A O 1
ATOM 1421 N N . GLY A 1 176 ? 26.578 9 -3.477 1 85.94 176 GLY A N 1
ATOM 1422 C CA . GLY A 1 176 ? 25.438 8.539 -2.709 1 85.94 176 GLY A CA 1
ATOM 1423 C C . GLY A 1 176 ? 24.984 7.137 -3.08 1 85.94 176 GLY A C 1
ATOM 1424 O O . GLY A 1 176 ? 25.297 6.648 -4.164 1 85.94 176 GLY A O 1
ATOM 1425 N N . ALA A 1 177 ? 24.344 6.477 -2.178 1 86.81 177 ALA A N 1
ATOM 1426 C CA . ALA A 1 177 ? 23.859 5.113 -2.375 1 86.81 177 ALA A CA 1
ATOM 1427 C C . ALA A 1 177 ? 22.562 5.102 -3.193 1 86.81 177 ALA A C 1
ATOM 1429 O O . ALA A 1 177 ? 22.188 4.074 -3.768 1 86.81 177 ALA A O 1
ATOM 1430 N N . GLY A 1 178 ? 21.797 6.238 -3.348 1 89.75 178 GLY A N 1
ATOM 1431 C CA . GLY A 1 178 ? 20.609 6.348 -4.168 1 89.75 178 GLY A CA 1
ATOM 1432 C C . GLY A 1 178 ? 19.312 6.328 -3.357 1 89.75 178 GLY A C 1
ATOM 1433 O O . GLY A 1 178 ? 18.578 7.305 -3.346 1 89.75 178 GLY A O 1
ATOM 1434 N N . MET A 1 179 ? 19.047 5.215 -2.543 1 91 179 MET A N 1
ATOM 1435 C CA . MET A 1 179 ? 17.812 5.062 -1.785 1 91 179 MET A CA 1
ATOM 1436 C C . MET A 1 179 ? 17.734 6.102 -0.669 1 91 179 MET A C 1
ATOM 1438 O O . MET A 1 179 ? 16.688 6.734 -0.48 1 91 179 MET A O 1
ATOM 1442 N N . PRO A 1 180 ? 18.812 6.395 0.055 1 91.5 180 PRO A N 1
ATOM 1443 C CA . PRO A 1 180 ? 18.719 7.406 1.107 1 91.5 180 PRO A CA 1
ATOM 1444 C C . PRO A 1 180 ? 18.406 8.797 0.56 1 91.5 180 PRO A C 1
ATOM 1446 O O . PRO A 1 180 ? 17.703 9.578 1.202 1 91.5 180 PRO A O 1
ATOM 1449 N N . GLU A 1 181 ? 18.922 9.141 -0.628 1 91.56 181 GLU A N 1
ATOM 1450 C CA . GLU A 1 181 ? 18.656 10.453 -1.22 1 91.56 181 GLU A CA 1
ATOM 1451 C C . GLU A 1 181 ? 17.188 10.602 -1.605 1 91.56 181 GLU A C 1
ATOM 1453 O O . GLU A 1 181 ? 16.609 11.672 -1.438 1 91.56 181 GLU A O 1
ATOM 1458 N N . VAL A 1 182 ? 16.656 9.539 -2.127 1 91.62 182 VAL A N 1
ATOM 1459 C CA . VAL A 1 182 ? 15.25 9.594 -2.479 1 91.62 182 VAL A CA 1
ATOM 1460 C C . VAL A 1 182 ? 14.406 9.664 -1.21 1 91.62 182 VAL A C 1
ATOM 1462 O O . VAL A 1 182 ? 13.406 10.391 -1.162 1 91.62 182 VAL A O 1
ATOM 1465 N N . MET A 1 183 ? 14.812 8.93 -0.207 1 90.25 183 MET A N 1
ATOM 1466 C CA . MET A 1 183 ? 14.109 8.961 1.069 1 90.25 183 MET A CA 1
ATOM 1467 C C . MET A 1 183 ? 14.141 10.367 1.672 1 90.25 183 MET A C 1
ATOM 1469 O O . MET A 1 183 ? 13.156 10.82 2.256 1 90.25 183 MET A O 1
ATOM 1473 N N . ALA A 1 184 ? 15.234 11.047 1.527 1 90.81 184 ALA A N 1
ATOM 1474 C CA . ALA A 1 184 ? 15.367 12.406 2.031 1 90.81 184 ALA A CA 1
ATOM 1475 C C . ALA A 1 184 ? 14.453 13.367 1.272 1 90.81 184 ALA A C 1
ATOM 1477 O O . ALA A 1 184 ? 13.805 14.227 1.875 1 90.81 184 ALA A O 1
ATOM 1478 N N . TYR A 1 185 ? 14.383 13.219 -0.063 1 90 185 TYR A N 1
ATOM 1479 C CA . TYR A 1 185 ? 13.492 14.07 -0.848 1 90 185 TYR A CA 1
ATOM 1480 C C . TYR A 1 185 ? 12.039 13.836 -0.47 1 90 185 TYR A C 1
ATOM 1482 O O . TYR A 1 185 ? 11.25 14.781 -0.403 1 90 185 TYR A O 1
ATOM 1490 N N . LEU A 1 186 ? 11.688 12.57 -0.205 1 85.94 186 LEU A N 1
ATOM 1491 C CA . LEU A 1 186 ? 10.312 12.234 0.147 1 85.94 186 LEU A CA 1
ATOM 1492 C C . LEU A 1 186 ? 9.961 12.75 1.54 1 85.94 186 LEU A C 1
ATOM 1494 O O . LEU A 1 186 ? 8.789 12.961 1.854 1 85.94 186 LEU A O 1
ATOM 1498 N N . ASN A 1 187 ? 11.008 12.891 2.359 1 87.31 187 ASN A N 1
ATOM 1499 C CA . ASN A 1 187 ? 10.805 13.445 3.691 1 87.31 187 ASN A CA 1
ATOM 1500 C C . ASN A 1 187 ? 10.648 14.969 3.643 1 87.31 187 ASN A C 1
ATOM 1502 O O . ASN A 1 187 ? 10.211 15.578 4.617 1 87.31 187 ASN A O 1
ATOM 1506 N N . GLY A 1 188 ? 10.977 15.648 2.527 1 86.81 188 GLY A N 1
ATOM 1507 C CA . GLY A 1 188 ? 10.766 17.078 2.373 1 86.81 188 GLY A CA 1
ATOM 1508 C C . GLY A 1 188 ? 12.062 17.859 2.207 1 86.81 188 GLY A C 1
ATOM 1509 O O . GLY A 1 188 ? 12.055 19.094 2.205 1 86.81 188 GLY A O 1
ATOM 1510 N N . VAL A 1 189 ? 13.195 17.156 2.088 1 90.44 189 VAL A N 1
ATOM 1511 C CA . VAL A 1 189 ? 14.477 17.844 1.919 1 90.44 189 VAL A CA 1
ATOM 1512 C C . VAL A 1 189 ? 14.781 18 0.432 1 90.44 189 VAL A C 1
ATOM 1514 O O . VAL A 1 189 ? 14.656 17.047 -0.339 1 90.44 189 VAL A O 1
ATOM 1517 N N . ASP A 1 190 ? 15.109 19.141 0.06 1 86.75 190 ASP A N 1
ATOM 1518 C CA . ASP A 1 190 ? 15.406 19.422 -1.342 1 86.75 190 ASP A CA 1
ATOM 1519 C C . ASP A 1 190 ? 16.859 19.062 -1.678 1 86.75 190 ASP A C 1
ATOM 1521 O O . ASP A 1 190 ? 17.781 19.469 -0.972 1 86.75 190 ASP A O 1
ATOM 1525 N N . TYR A 1 191 ? 17.062 18.188 -2.559 1 80.88 191 TYR A N 1
ATOM 1526 C CA . TYR A 1 191 ? 18.391 17.844 -3.084 1 80.88 191 TYR A CA 1
ATOM 1527 C C . TYR A 1 191 ? 18.609 18.469 -4.453 1 80.88 191 TYR A C 1
ATOM 1529 O O . TYR A 1 191 ? 18 18.062 -5.441 1 80.88 191 TYR A O 1
ATOM 1537 N N . PRO A 1 192 ? 19.469 19.484 -4.559 1 76.06 192 PRO A N 1
ATOM 1538 C CA . PRO A 1 192 ? 19.641 20.188 -5.824 1 76.06 192 PRO A CA 1
ATOM 1539 C C . PRO A 1 192 ? 20.203 19.297 -6.93 1 76.06 192 PRO A C 1
ATOM 1541 O O . PRO A 1 192 ? 20.047 19.609 -8.117 1 76.06 192 PRO A O 1
ATOM 1544 N N . MET A 1 193 ? 20.812 18.234 -6.605 1 81.12 193 MET A N 1
ATOM 1545 C CA . MET A 1 193 ? 21.438 17.375 -7.613 1 81.12 193 MET A CA 1
ATOM 1546 C C . MET A 1 193 ? 20.375 16.625 -8.398 1 81.12 193 MET A C 1
ATOM 1548 O O . MET A 1 193 ? 20.656 16.078 -9.469 1 81.12 193 MET A O 1
ATOM 1552 N N . LEU A 1 194 ? 19.156 16.688 -7.969 1 82.88 194 LEU A N 1
ATOM 1553 C CA . LEU A 1 194 ? 18.094 15.938 -8.625 1 82.88 194 LEU A CA 1
ATOM 1554 C C . LEU A 1 194 ? 17.75 16.547 -9.977 1 82.88 194 LEU A C 1
ATOM 1556 O O . LEU A 1 194 ? 17.266 15.844 -10.867 1 82.88 194 LEU A O 1
ATOM 1560 N N . GLY A 1 195 ? 18.125 17.844 -10.242 1 82.12 195 GLY A N 1
ATOM 1561 C CA . GLY A 1 195 ? 17.719 18.484 -11.477 1 82.12 195 GLY A CA 1
ATOM 1562 C C . GLY A 1 195 ? 18.828 18.578 -12.508 1 82.12 195 GLY A C 1
ATOM 1563 O O . GLY A 1 195 ? 18.609 19.031 -13.633 1 82.12 195 GLY A O 1
ATOM 1564 N N . SER A 1 196 ? 19.984 18.031 -12.242 1 86.62 196 SER A N 1
ATOM 1565 C CA . SER A 1 196 ? 21.125 18.172 -13.148 1 86.62 196 SER A CA 1
ATOM 1566 C C . SER A 1 196 ? 21.25 16.969 -14.07 1 86.62 196 SER A C 1
ATOM 1568 O O . SER A 1 196 ? 21.281 15.828 -13.602 1 86.62 196 SER A O 1
ATOM 1570 N N . PHE A 1 197 ? 21.344 17.156 -15.406 1 89.12 197 PHE A N 1
ATOM 1571 C CA . PHE A 1 197 ? 21.484 16.094 -16.391 1 89.12 197 PHE A CA 1
ATOM 1572 C C . PHE A 1 197 ? 22.906 15.531 -16.359 1 89.12 197 PHE A C 1
ATOM 1574 O O . PHE A 1 197 ? 23.109 14.328 -16.578 1 89.12 197 PHE A O 1
ATOM 1581 N N . GLY A 1 198 ? 23.906 16.391 -16.094 1 90 198 GLY A N 1
ATOM 1582 C CA . GLY A 1 198 ? 25.281 15.914 -15.969 1 90 198 GLY A CA 1
ATOM 1583 C C . GLY A 1 198 ? 25.484 14.953 -14.82 1 90 198 GLY A C 1
ATOM 1584 O O . GLY A 1 198 ? 26.188 13.953 -14.953 1 90 198 GLY A O 1
ATOM 1585 N N . VAL A 1 199 ? 24.781 15.164 -13.781 1 92.5 199 VAL A N 1
ATOM 1586 C CA . VAL A 1 199 ? 24.906 14.297 -12.617 1 92.5 199 VAL A CA 1
ATOM 1587 C C . VAL A 1 199 ? 24.203 12.969 -12.891 1 92.5 199 VAL A C 1
ATOM 1589 O O . VAL A 1 199 ? 24.656 11.914 -12.438 1 92.5 199 VAL A O 1
ATOM 1592 N N . LEU A 1 200 ? 23.125 13.008 -13.711 1 93.19 200 LEU A N 1
ATOM 1593 C CA . LEU A 1 200 ? 22.422 11.781 -14.07 1 93.19 200 LEU A CA 1
ATOM 1594 C C . LEU A 1 200 ? 23.328 10.852 -14.883 1 93.19 200 LEU A C 1
ATOM 1596 O O . LEU A 1 200 ? 23.438 9.664 -14.57 1 93.19 200 LEU A O 1
ATOM 1600 N N . LEU A 1 201 ? 23.984 11.375 -15.875 1 93.94 201 LEU A N 1
ATOM 1601 C CA . LEU A 1 201 ? 24.875 10.57 -16.719 1 93.94 201 LEU A CA 1
ATOM 1602 C C . LEU A 1 201 ? 26.078 10.078 -15.93 1 93.94 201 LEU A C 1
ATOM 1604 O O . LEU A 1 201 ? 26.531 8.945 -16.109 1 93.94 201 LEU A O 1
ATOM 1608 N N . ALA A 1 202 ? 26.531 10.914 -15.031 1 94.44 202 ALA A N 1
ATOM 1609 C CA . ALA A 1 202 ? 27.688 10.531 -14.219 1 94.44 202 ALA A CA 1
ATOM 1610 C C . ALA A 1 202 ? 27.312 9.43 -13.227 1 94.44 202 ALA A C 1
ATOM 1612 O O . ALA A 1 202 ? 28.109 8.516 -12.977 1 94.44 202 ALA A O 1
ATOM 1613 N N . LYS A 1 203 ? 26.156 9.492 -12.688 1 93.31 203 LYS A N 1
ATOM 1614 C CA . LYS A 1 203 ? 25.734 8.461 -11.742 1 93.31 203 LYS A CA 1
ATOM 1615 C C . LYS A 1 203 ? 25.516 7.125 -12.445 1 93.31 203 LYS A C 1
ATOM 1617 O O . LYS A 1 203 ? 25.875 6.074 -11.914 1 93.31 203 LYS A O 1
ATOM 1622 N N . ILE A 1 204 ? 24.969 7.109 -13.656 1 93.81 204 ILE A N 1
ATOM 1623 C CA . ILE A 1 204 ? 24.766 5.883 -14.414 1 93.81 204 ILE A CA 1
ATOM 1624 C C . ILE A 1 204 ? 26.109 5.273 -14.789 1 93.81 204 ILE A C 1
ATOM 1626 O O . ILE A 1 204 ? 26.344 4.074 -14.594 1 93.81 204 ILE A O 1
ATOM 1630 N N . ALA A 1 205 ? 26.969 6.082 -15.203 1 94.69 205 ALA A N 1
ATOM 1631 C CA . ALA A 1 205 ? 28.281 5.594 -15.625 1 94.69 205 ALA A CA 1
ATOM 1632 C C . ALA A 1 205 ? 29.094 5.082 -14.43 1 94.69 205 ALA A C 1
ATOM 1634 O O . ALA A 1 205 ? 29.734 4.035 -14.508 1 94.69 205 ALA A O 1
ATOM 1635 N N . SER A 1 206 ? 29.031 5.797 -13.359 1 93.81 206 SER A N 1
ATOM 1636 C CA . SER A 1 206 ? 29.797 5.395 -12.18 1 93.81 206 SER A CA 1
ATOM 1637 C C . SER A 1 206 ? 29.312 4.059 -11.633 1 93.81 206 SER A C 1
ATOM 1639 O O . SER A 1 206 ? 30.109 3.207 -11.25 1 93.81 206 SER A O 1
ATOM 1641 N N . VAL A 1 207 ? 28.062 3.83 -11.625 1 93 207 VAL A N 1
ATOM 1642 C CA . VAL A 1 207 ? 27.531 2.596 -11.055 1 93 207 VAL A CA 1
ATOM 1643 C C . VAL A 1 207 ? 27.812 1.431 -12 1 93 207 VAL A C 1
ATOM 1645 O O . VAL A 1 207 ? 28.094 0.315 -11.562 1 93 207 VAL A O 1
ATOM 1648 N N . VAL A 1 208 ? 27.703 1.624 -13.312 1 94.44 208 VAL A N 1
ATOM 1649 C CA . VAL A 1 208 ? 27.953 0.563 -14.281 1 94.44 208 VAL A CA 1
ATOM 1650 C C . VAL A 1 208 ? 29.406 0.091 -14.156 1 94.44 208 VAL A C 1
ATOM 1652 O O . VAL A 1 208 ? 29.672 -1.112 -14.086 1 94.44 208 VAL A O 1
ATOM 1655 N N . PHE A 1 209 ? 30.297 1.014 -13.945 1 95.12 209 PHE A N 1
ATOM 1656 C CA . PHE A 1 209 ? 31.703 0.635 -13.844 1 95.12 209 PHE A CA 1
ATOM 1657 C C . PHE A 1 209 ? 32 0.056 -12.469 1 95.12 209 PHE A C 1
ATOM 1659 O O . PHE A 1 209 ? 32.844 -0.833 -12.344 1 95.12 209 PHE A O 1
ATOM 1666 N N . SER A 1 210 ? 31.328 0.523 -11.477 1 93.56 210 SER A N 1
ATOM 1667 C CA . SER A 1 210 ? 31.547 -0.036 -10.148 1 93.56 210 SER A CA 1
ATOM 1668 C C . SER A 1 210 ? 31.047 -1.477 -10.07 1 93.56 210 SER A C 1
ATOM 1670 O O . SER A 1 210 ? 31.75 -2.355 -9.57 1 93.56 210 SER A O 1
ATOM 1672 N N . VAL A 1 211 ? 29.953 -1.738 -10.609 1 93.56 211 VAL A N 1
ATOM 1673 C CA . VAL A 1 211 ? 29.406 -3.09 -10.578 1 93.56 211 VAL A CA 1
ATOM 1674 C C . VAL A 1 211 ? 30.203 -3.994 -11.508 1 93.56 211 VAL A C 1
ATOM 1676 O O . VAL A 1 211 ? 30.438 -5.168 -11.203 1 93.56 211 VAL A O 1
ATOM 1679 N N . ALA A 1 212 ? 30.625 -3.467 -12.625 1 93.31 212 ALA A N 1
ATOM 1680 C CA . ALA A 1 212 ? 31.406 -4.246 -13.594 1 93.31 212 ALA A CA 1
ATOM 1681 C C . ALA A 1 212 ? 32.75 -4.668 -13.008 1 93.31 212 ALA A C 1
ATOM 1683 O O . ALA A 1 212 ? 33.344 -5.656 -13.445 1 93.31 212 ALA A O 1
ATOM 1684 N N . SER A 1 213 ? 33.281 -3.902 -12.047 1 94 213 SER A N 1
ATOM 1685 C CA . SER A 1 213 ? 34.562 -4.262 -11.43 1 94 213 SER A CA 1
ATOM 1686 C C . SER A 1 213 ? 34.438 -5.551 -10.633 1 94 213 SER A C 1
ATOM 1688 O O . SER A 1 213 ? 35.469 -6.195 -10.328 1 94 213 SER A O 1
ATOM 1690 N N . GLY A 1 214 ? 33.219 -6.004 -10.312 1 91 214 GLY A N 1
ATOM 1691 C CA . GLY A 1 214 ? 33.031 -7.25 -9.594 1 91 214 GLY A CA 1
ATOM 1692 C C . GLY A 1 214 ? 32.969 -7.074 -8.094 1 91 214 GLY A C 1
ATOM 1693 O O . GLY A 1 214 ? 32.938 -8.055 -7.344 1 91 214 GLY A O 1
ATOM 1694 N N . VAL A 1 215 ? 32.938 -5.824 -7.633 1 92.38 215 VAL A N 1
ATOM 1695 C CA . VAL A 1 215 ? 32.875 -5.586 -6.195 1 92.38 215 VAL A CA 1
ATOM 1696 C C . VAL A 1 215 ? 31.484 -5.902 -5.68 1 92.38 215 VAL A C 1
ATOM 1698 O O . VAL A 1 215 ? 30.547 -6.098 -6.469 1 92.38 215 VAL A O 1
ATOM 1701 N N . CYS A 1 216 ? 31.297 -6.102 -4.379 1 93.12 216 CYS A N 1
ATOM 1702 C CA . CYS A 1 216 ? 30.047 -6.5 -3.738 1 93.12 216 CYS A CA 1
ATOM 1703 C C . CYS A 1 216 ? 29.062 -5.336 -3.686 1 93.12 216 CYS A C 1
ATOM 1705 O O . CYS A 1 216 ? 28.719 -4.855 -2.604 1 93.12 216 CYS A O 1
ATOM 1707 N N . THR A 1 217 ? 28.641 -4.824 -4.832 1 92.5 217 THR A N 1
ATOM 1708 C CA . THR A 1 217 ? 27.656 -3.748 -4.898 1 92.5 217 THR A CA 1
ATOM 1709 C C . THR A 1 217 ? 26.594 -4.055 -5.953 1 92.5 217 THR A C 1
ATOM 1711 O O . THR A 1 217 ? 26.672 -5.074 -6.641 1 92.5 217 THR A O 1
ATOM 1714 N N . GLY A 1 218 ? 25.469 -3.324 -5.957 1 91 218 GLY A N 1
ATOM 1715 C CA . GLY A 1 218 ? 24.359 -3.5 -6.891 1 91 218 GLY A CA 1
ATOM 1716 C C . GLY A 1 218 ? 23.922 -2.205 -7.551 1 91 218 GLY A C 1
ATOM 1717 O O . GLY A 1 218 ? 24.578 -1.172 -7.395 1 91 218 GLY A O 1
ATOM 1718 N N . HIS A 1 219 ? 22.922 -2.27 -8.414 1 92.5 219 HIS A N 1
ATOM 1719 C CA . HIS A 1 219 ? 22.469 -1.104 -9.164 1 92.5 219 HIS A CA 1
ATOM 1720 C C . HIS A 1 219 ? 21.047 -0.714 -8.789 1 92.5 219 HIS A C 1
ATOM 1722 O O . HIS A 1 219 ? 20.484 0.223 -9.359 1 92.5 219 HIS A O 1
ATOM 1728 N N . CYS A 1 220 ? 20.391 -1.336 -7.812 1 91.25 220 CYS A N 1
ATOM 1729 C CA . CYS A 1 220 ? 18.984 -1.104 -7.508 1 91.25 220 CYS A CA 1
ATOM 1730 C C . CYS A 1 220 ? 18.766 0.289 -6.922 1 91.25 220 CYS A C 1
ATOM 1732 O O . CYS A 1 220 ? 17.891 1.023 -7.359 1 91.25 220 CYS A O 1
ATOM 1734 N N . GLY A 1 221 ? 19.578 0.686 -5.922 1 90.5 221 GLY A N 1
ATOM 1735 C CA . GLY A 1 221 ? 19.438 1.997 -5.305 1 90.5 221 GLY A CA 1
ATOM 1736 C C . GLY A 1 221 ? 19.672 3.139 -6.277 1 90.5 221 GLY A C 1
ATOM 1737 O O . GLY A 1 221 ? 18.984 4.156 -6.227 1 90.5 221 GLY A O 1
ATOM 1738 N N . THR A 1 222 ? 20.531 2.951 -7.188 1 92.62 222 THR A N 1
ATOM 1739 C CA . THR A 1 222 ? 20.844 3.982 -8.164 1 92.62 222 THR A CA 1
ATOM 1740 C C . THR A 1 222 ? 19.734 4.113 -9.195 1 92.62 222 THR A C 1
ATOM 1742 O O . THR A 1 222 ? 19.438 5.215 -9.672 1 92.62 222 THR A O 1
ATOM 1745 N N . LEU A 1 223 ? 19.109 2.994 -9.539 1 94.19 223 LEU A N 1
ATOM 1746 C CA . LEU A 1 223 ? 18.016 3.072 -10.5 1 94.19 223 LEU A CA 1
ATOM 1747 C C . LEU A 1 223 ? 16.828 3.805 -9.898 1 94.19 223 LEU A C 1
ATOM 1749 O O . LEU A 1 223 ? 16.094 4.504 -10.609 1 94.19 223 LEU A O 1
ATOM 1753 N N . MET A 1 224 ? 16.609 3.658 -8.664 1 94.5 224 MET A N 1
ATOM 1754 C CA . MET A 1 224 ? 15.555 4.426 -7.996 1 94.5 224 MET A CA 1
ATOM 1755 C C . MET A 1 224 ? 15.859 5.918 -8.047 1 94.5 224 MET A C 1
ATOM 1757 O O . MET A 1 224 ? 14.977 6.723 -8.352 1 94.5 224 MET A O 1
ATOM 1761 N N . LEU A 1 225 ? 17.109 6.293 -7.801 1 94.44 225 LEU A N 1
ATOM 1762 C CA . LEU A 1 225 ? 17.516 7.691 -7.824 1 94.44 225 LEU A CA 1
ATOM 1763 C C . LEU A 1 225 ? 17.469 8.25 -9.242 1 94.44 225 LEU A C 1
ATOM 1765 O O . LEU A 1 225 ? 17 9.367 -9.461 1 94.44 225 LEU A O 1
ATOM 1769 N N . THR A 1 226 ? 17.953 7.484 -10.195 1 94.75 226 THR A N 1
ATOM 1770 C CA . THR A 1 226 ? 17.922 7.945 -11.578 1 94.75 226 THR A CA 1
ATOM 1771 C C . THR A 1 226 ? 16.484 8.109 -12.055 1 94.75 226 THR A C 1
ATOM 1773 O O . THR A 1 226 ? 16.188 8.992 -12.859 1 94.75 226 THR A O 1
ATOM 1776 N N . GLY A 1 227 ? 15.633 7.227 -11.578 1 95.38 227 GLY A N 1
ATOM 1777 C CA . GLY A 1 227 ? 14.227 7.43 -11.891 1 95.38 227 GLY A CA 1
ATOM 1778 C C . GLY A 1 227 ? 13.68 8.734 -11.359 1 95.38 227 GLY A C 1
ATOM 1779 O O . GLY A 1 227 ? 12.953 9.445 -12.055 1 95.38 227 GLY A O 1
ATOM 1780 N N . ALA A 1 228 ? 14.016 9.078 -10.156 1 94.38 228 ALA A N 1
ATOM 1781 C CA . ALA A 1 228 ? 13.586 10.344 -9.57 1 94.38 228 ALA A CA 1
ATOM 1782 C C . ALA A 1 228 ? 14.18 11.531 -10.328 1 94.38 228 ALA A C 1
ATOM 1784 O O . ALA A 1 228 ? 13.508 12.547 -10.523 1 94.38 228 ALA A O 1
ATOM 1785 N N . MET A 1 229 ? 15.453 11.391 -10.797 1 95.12 229 MET A N 1
ATOM 1786 C CA . MET A 1 229 ? 16.109 12.461 -11.523 1 95.12 229 MET A CA 1
ATOM 1787 C C . MET A 1 229 ? 15.469 12.672 -12.891 1 95.12 229 MET A C 1
ATOM 1789 O O . MET A 1 229 ? 15.336 13.805 -13.352 1 95.12 229 MET A O 1
ATOM 1793 N N . VAL A 1 230 ? 15.031 11.602 -13.508 1 94.19 230 VAL A N 1
ATOM 1794 C CA . VAL A 1 230 ? 14.344 11.719 -14.789 1 94.19 230 VAL A CA 1
ATOM 1795 C C . VAL A 1 230 ? 13.016 12.438 -14.602 1 94.19 230 VAL A C 1
ATOM 1797 O O . VAL A 1 230 ? 12.633 13.273 -15.422 1 94.19 230 VAL A O 1
ATOM 1800 N N . GLY A 1 231 ? 12.328 12.141 -13.57 1 91.56 231 GLY A N 1
ATOM 1801 C CA . GLY A 1 231 ? 11.094 12.859 -13.266 1 91.56 231 GLY A CA 1
ATOM 1802 C C . GLY A 1 231 ? 11.32 14.336 -13.023 1 91.56 231 GLY A C 1
ATOM 1803 O O . GLY A 1 231 ? 10.555 15.172 -13.516 1 91.56 231 GLY A O 1
ATOM 1804 N N . ALA A 1 232 ? 12.398 14.68 -12.328 1 90.44 232 ALA A N 1
ATOM 1805 C CA . ALA A 1 232 ? 12.703 16.078 -12.039 1 90.44 232 ALA A CA 1
ATOM 1806 C C . ALA A 1 232 ? 13.109 16.828 -13.297 1 90.44 232 ALA A C 1
ATOM 1808 O O . ALA A 1 232 ? 12.82 18.016 -13.445 1 90.44 232 ALA A O 1
ATOM 1809 N N . GLN A 1 233 ? 13.695 16.188 -14.273 1 87.81 233 GLN A N 1
ATOM 1810 C CA . GLN A 1 233 ? 14.211 16.812 -15.484 1 87.81 233 GLN A CA 1
ATOM 1811 C C . GLN A 1 233 ? 13.094 17.078 -16.484 1 87.81 233 GLN A C 1
ATOM 1813 O O . GLN A 1 233 ? 13.219 17.953 -17.328 1 87.81 233 GLN A O 1
ATOM 1818 N N . THR A 1 234 ? 12.062 16.344 -16.359 1 84.19 234 THR A N 1
ATOM 1819 C CA . THR A 1 234 ? 10.969 16.516 -17.312 1 84.19 234 THR A CA 1
ATOM 1820 C C . THR A 1 234 ? 10.336 17.891 -17.141 1 84.19 234 THR A C 1
ATOM 1822 O O . THR A 1 234 ? 9.883 18.5 -18.125 1 84.19 234 THR A O 1
ATOM 1825 N N . LEU A 1 235 ? 10.367 18.469 -15.914 1 79.5 235 LEU A N 1
ATOM 1826 C CA . LEU A 1 235 ? 9.711 19.734 -15.672 1 79.5 235 LEU A CA 1
ATOM 1827 C C . LEU A 1 235 ? 10.734 20.875 -15.586 1 79.5 235 LEU A C 1
ATOM 1829 O O . LEU A 1 235 ? 10.359 22.047 -15.5 1 79.5 235 LEU A O 1
ATOM 1833 N N . GLN A 1 236 ? 11.984 20.5 -15.656 1 75.56 236 GLN A N 1
ATOM 1834 C CA . GLN A 1 236 ? 13 21.531 -15.508 1 75.56 236 GLN A CA 1
ATOM 1835 C C . GLN A 1 236 ? 13.195 22.297 -16.812 1 75.56 236 GLN A C 1
ATOM 1837 O O . GLN A 1 236 ? 13.102 21.734 -17.891 1 75.56 236 GLN A O 1
ATOM 1842 N N . ARG A 1 237 ? 13.336 23.625 -16.625 1 68.25 237 ARG A N 1
ATOM 1843 C CA . ARG A 1 237 ? 13.586 24.5 -17.766 1 68.25 237 ARG A CA 1
ATOM 1844 C C . ARG A 1 237 ? 15.008 24.344 -18.281 1 68.25 237 ARG A C 1
ATOM 1846 O O . ARG A 1 237 ? 15.938 24.156 -17.484 1 68.25 237 ARG A O 1
ATOM 1853 N N . ARG A 1 238 ? 15.078 24.047 -19.562 1 64.44 238 ARG A N 1
ATOM 1854 C CA . ARG A 1 238 ? 16.422 23.938 -20.109 1 64.44 238 ARG A CA 1
ATOM 1855 C C . ARG A 1 238 ? 16.75 25.141 -20.984 1 64.44 238 ARG A C 1
ATOM 1857 O O . ARG A 1 238 ? 15.875 25.719 -21.625 1 64.44 238 ARG A O 1
ATOM 1864 N N . ARG A 1 239 ? 17.969 25.641 -20.766 1 59.88 239 ARG A N 1
ATOM 1865 C CA . ARG A 1 239 ? 18.453 26.812 -21.469 1 59.88 239 ARG A CA 1
ATOM 1866 C C . ARG A 1 239 ? 18.328 26.656 -22.984 1 59.88 239 ARG A C 1
ATOM 1868 O O . ARG A 1 239 ? 17.953 27.594 -23.688 1 59.88 239 ARG A O 1
ATOM 1875 N N . TRP A 1 240 ? 18.594 25.375 -23.312 1 57.69 240 TRP A N 1
ATOM 1876 C CA . TRP A 1 240 ? 18.688 25.203 -24.75 1 57.69 240 TRP A CA 1
ATOM 1877 C C . TRP A 1 240 ? 17.328 24.906 -25.359 1 57.69 240 TRP A C 1
ATOM 1879 O O . TRP A 1 240 ? 17.125 25.047 -26.578 1 57.69 240 TRP A O 1
ATOM 1889 N N . ILE A 1 241 ? 16.422 24.312 -24.516 1 57.5 241 ILE A N 1
ATOM 1890 C CA . ILE A 1 241 ? 15.086 24.016 -25.047 1 57.5 241 ILE A CA 1
ATOM 1891 C C . ILE A 1 241 ? 14.086 25.047 -24.547 1 57.5 241 ILE A C 1
ATOM 1893 O O . ILE A 1 241 ? 13.766 25.078 -23.359 1 57.5 241 ILE A O 1
ATOM 1897 N N . GLN A 1 242 ? 14.047 26.109 -25.234 1 54.84 242 GLN A N 1
ATOM 1898 C CA . GLN A 1 242 ? 13.133 27.188 -24.875 1 54.84 242 GLN A CA 1
ATOM 1899 C C . GLN A 1 242 ? 11.68 26.766 -25.109 1 54.84 242 GLN A C 1
ATOM 1901 O O . GLN A 1 242 ? 11.117 27.016 -26.172 1 54.84 242 GLN A O 1
ATOM 1906 N N . ILE A 1 243 ? 11.227 25.734 -24.359 1 56.34 243 ILE A N 1
ATOM 1907 C CA . ILE A 1 243 ? 9.82 25.359 -24.469 1 56.34 243 ILE A CA 1
ATOM 1908 C C . ILE A 1 243 ? 8.961 26.328 -23.656 1 56.34 243 ILE A C 1
ATOM 1910 O O . ILE A 1 243 ? 8.156 25.891 -22.828 1 56.34 243 ILE A O 1
ATOM 1914 N N . GLU A 1 244 ? 9.414 27.469 -23.438 1 55.19 244 GLU A N 1
ATOM 1915 C CA . GLU A 1 244 ? 8.688 28.438 -22.625 1 55.19 244 GLU A CA 1
ATOM 1916 C C . GLU A 1 244 ? 7.266 28.641 -23.141 1 55.19 244 GLU A C 1
ATOM 1918 O O . GLU A 1 244 ? 6.359 28.953 -22.375 1 55.19 244 GLU A O 1
ATOM 1923 N N . HIS A 1 245 ? 7.148 28.266 -24.438 1 54.38 245 HIS A N 1
ATOM 1924 C CA . HIS A 1 245 ? 5.844 28.672 -24.938 1 54.38 245 HIS A CA 1
ATOM 1925 C C . HIS A 1 245 ? 4.828 27.547 -24.812 1 54.38 245 HIS A C 1
ATOM 1927 O O . HIS A 1 245 ? 3.646 27.719 -25.109 1 54.38 245 HIS A O 1
ATOM 1933 N N . VAL A 1 246 ? 5.43 26.5 -24.344 1 62.03 246 VAL A N 1
ATOM 1934 C CA . VAL A 1 246 ? 4.391 25.469 -24.312 1 62.03 246 VAL A CA 1
ATOM 1935 C C . VAL A 1 246 ? 3.643 25.531 -22.984 1 62.03 246 VAL A C 1
ATOM 1937 O O . VAL A 1 246 ? 4.172 25.125 -21.938 1 62.03 246 VAL A O 1
ATOM 1940 N N . ASN A 1 247 ? 2.555 26.172 -22.969 1 65.12 247 ASN A N 1
ATOM 1941 C CA . ASN A 1 247 ? 1.683 26.469 -21.844 1 65.12 247 ASN A CA 1
ATOM 1942 C C . ASN A 1 247 ? 1.298 25.203 -21.078 1 65.12 247 ASN A C 1
ATOM 1944 O O . ASN A 1 247 ? 1.065 25.234 -19.875 1 65.12 247 ASN A O 1
ATOM 1948 N N . ILE A 1 248 ? 1.564 24.125 -21.812 1 73 248 ILE A N 1
ATOM 1949 C CA . ILE A 1 248 ? 1.052 22.906 -21.188 1 73 248 ILE A CA 1
ATOM 1950 C C . ILE A 1 248 ? 2.018 22.438 -20.109 1 73 248 ILE A C 1
ATOM 1952 O O . ILE A 1 248 ? 1.591 22 -19.047 1 73 248 ILE A O 1
ATOM 1956 N N . ILE A 1 249 ? 3.281 22.641 -20.312 1 74.75 249 ILE A N 1
ATOM 1957 C CA . ILE A 1 249 ? 4.266 22.172 -19.344 1 74.75 249 ILE A CA 1
ATOM 1958 C C . ILE A 1 249 ? 4.367 23.172 -18.188 1 74.75 249 ILE A C 1
ATOM 1960 O O . ILE A 1 249 ? 4.625 22.781 -17.047 1 74.75 249 ILE A O 1
ATOM 1964 N N . GLU A 1 250 ? 4.031 24.406 -18.484 1 73.44 250 GLU A N 1
ATOM 1965 C CA . GLU A 1 250 ? 4.129 25.453 -17.469 1 73.44 250 GLU A CA 1
ATOM 1966 C C . GLU A 1 250 ? 3.043 25.281 -16.406 1 73.44 250 GLU A C 1
ATOM 1968 O O . GLU A 1 250 ? 3.238 25.656 -15.25 1 73.44 250 GLU A O 1
ATOM 1973 N N . CYS A 1 251 ? 2.082 24.578 -16.812 1 73.81 251 CYS A N 1
ATOM 1974 C CA . CYS A 1 251 ? 0.99 24.375 -15.867 1 73.81 251 CYS A CA 1
ATOM 1975 C C . CYS A 1 251 ? 1.389 23.391 -14.773 1 73.81 251 CYS A C 1
ATOM 1977 O O . CYS A 1 251 ? 0.87 23.453 -13.656 1 73.81 251 CYS A O 1
ATOM 1979 N N . PHE A 1 252 ? 2.359 22.625 -15.109 1 78.75 252 PHE A N 1
ATOM 1980 C CA . PHE A 1 252 ? 2.736 21.609 -14.148 1 78.75 252 PHE A CA 1
ATOM 1981 C C . PHE A 1 252 ? 3.984 22.016 -13.375 1 78.75 252 PHE A C 1
ATOM 1983 O O . PHE A 1 252 ? 4.48 21.266 -12.539 1 78.75 252 PHE A O 1
ATOM 1990 N N . ARG A 1 253 ? 4.402 23.25 -13.68 1 79.19 253 ARG A N 1
ATOM 1991 C CA . ARG A 1 253 ? 5.59 23.719 -12.969 1 79.19 253 ARG A CA 1
ATOM 1992 C C . ARG A 1 253 ? 5.219 24.359 -11.641 1 79.19 253 ARG A C 1
ATOM 1994 O O . ARG A 1 253 ? 5.551 25.516 -11.383 1 79.19 253 ARG A O 1
ATOM 2001 N N . ASN A 1 254 ? 4.391 23.656 -10.859 1 78.5 254 ASN A N 1
ATOM 2002 C CA . ASN A 1 254 ? 4.047 23.984 -9.477 1 78.5 254 ASN A CA 1
ATOM 2003 C C . ASN A 1 254 ? 4.719 23.016 -8.5 1 78.5 254 ASN A C 1
ATOM 2005 O O . ASN A 1 254 ? 5.062 21.891 -8.867 1 78.5 254 ASN A O 1
ATOM 2009 N N . PRO A 1 255 ? 5.027 23.547 -7.379 1 79.88 255 PRO A N 1
ATOM 2010 C CA . PRO A 1 255 ? 5.742 22.688 -6.43 1 79.88 255 PRO A CA 1
ATOM 2011 C C . PRO A 1 255 ? 5 21.391 -6.125 1 79.88 255 PRO A C 1
ATOM 2013 O O . PRO A 1 255 ? 5.629 20.344 -5.914 1 79.88 255 PRO A O 1
ATOM 2016 N N . ARG A 1 256 ? 3.762 21.453 -6.137 1 79.38 256 ARG A N 1
ATOM 2017 C CA . ARG A 1 256 ? 2.99 20.25 -5.848 1 79.38 256 ARG A CA 1
ATOM 2018 C C . ARG A 1 256 ? 3.146 19.219 -6.961 1 79.38 256 ARG A C 1
ATOM 2020 O O . ARG A 1 256 ? 3.43 18.047 -6.695 1 79.38 256 ARG A O 1
ATOM 2027 N N . ASP A 1 257 ? 2.943 19.609 -8.188 1 82.56 257 ASP A N 1
ATOM 2028 C CA . ASP A 1 257 ? 3.039 18.688 -9.312 1 82.56 257 ASP A CA 1
ATOM 2029 C C . ASP A 1 257 ? 4.484 18.25 -9.539 1 82.56 257 ASP A C 1
ATOM 2031 O O . ASP A 1 257 ? 4.73 17.109 -9.961 1 82.56 257 ASP A O 1
ATOM 2035 N N . ARG A 1 258 ? 5.395 19.094 -9.219 1 84.69 258 ARG A N 1
ATOM 2036 C CA . ARG A 1 258 ? 6.797 18.719 -9.344 1 84.69 258 ARG A CA 1
ATOM 2037 C C . ARG A 1 258 ? 7.141 17.578 -8.391 1 84.69 258 ARG A C 1
ATOM 2039 O O . ARG A 1 258 ? 7.824 16.625 -8.773 1 84.69 258 ARG A O 1
ATOM 2046 N N . ARG A 1 259 ? 6.711 17.688 -7.234 1 84.88 259 ARG A N 1
ATOM 2047 C CA . ARG A 1 259 ? 6.965 16.625 -6.258 1 84.88 259 ARG A CA 1
ATOM 2048 C C . ARG A 1 259 ? 6.297 15.32 -6.676 1 84.88 259 ARG A C 1
ATOM 2050 O O . ARG A 1 259 ? 6.887 14.25 -6.543 1 84.88 259 ARG A O 1
ATOM 2057 N N . THR A 1 260 ? 5.129 15.453 -7.223 1 85.31 260 THR A N 1
ATOM 2058 C CA . THR A 1 260 ? 4.402 14.258 -7.641 1 85.31 260 THR A CA 1
ATOM 2059 C C . THR A 1 260 ? 5.113 13.57 -8.805 1 85.31 260 THR A C 1
ATOM 2061 O O . THR A 1 260 ? 5.215 12.344 -8.836 1 85.31 260 THR A O 1
ATOM 2064 N N . ILE A 1 261 ? 5.633 14.305 -9.727 1 90.5 261 ILE A N 1
ATOM 2065 C CA . ILE A 1 261 ? 6.277 13.734 -10.906 1 90.5 261 ILE A CA 1
ATOM 2066 C C . ILE A 1 261 ? 7.594 13.078 -10.508 1 90.5 261 ILE A C 1
ATOM 2068 O O . ILE A 1 261 ? 7.973 12.039 -11.055 1 90.5 261 ILE A O 1
ATOM 2072 N N . VAL A 1 262 ? 8.273 13.633 -9.523 1 91.06 262 VAL A N 1
ATOM 2073 C CA . VAL A 1 262 ? 9.516 13.039 -9.039 1 91.06 262 VAL A CA 1
ATOM 2074 C C . VAL A 1 262 ? 9.211 11.719 -8.328 1 91.06 262 VAL A C 1
ATOM 2076 O O . VAL A 1 262 ? 9.945 10.742 -8.477 1 91.06 262 VAL A O 1
ATOM 2079 N N . VAL A 1 263 ? 8.133 11.688 -7.629 1 90.56 263 VAL A N 1
ATOM 2080 C CA . VAL A 1 263 ? 7.742 10.477 -6.926 1 90.56 263 VAL A CA 1
ATOM 2081 C C . VAL A 1 263 ? 7.352 9.398 -7.934 1 90.56 263 VAL A C 1
ATOM 2083 O O . VAL A 1 263 ? 7.668 8.219 -7.75 1 90.56 263 VAL A O 1
ATOM 2086 N N . ILE A 1 264 ? 6.688 9.805 -9.047 1 93.38 264 ILE A N 1
ATOM 2087 C CA . ILE A 1 264 ? 6.328 8.875 -10.109 1 93.38 264 ILE A CA 1
ATOM 2088 C C . ILE A 1 264 ? 7.594 8.289 -10.734 1 93.38 264 ILE A C 1
ATOM 2090 O O . ILE A 1 264 ? 7.668 7.086 -10.984 1 93.38 264 ILE A O 1
ATOM 2094 N N . GLY A 1 265 ? 8.531 9.133 -10.891 1 94.75 265 GLY A N 1
ATOM 2095 C CA . GLY A 1 265 ? 9.789 8.656 -11.438 1 94.75 265 GLY A CA 1
ATOM 2096 C C . GLY A 1 265 ? 10.523 7.707 -10.508 1 94.75 265 GLY A C 1
ATOM 2097 O O . GLY A 1 265 ? 11.086 6.703 -10.953 1 94.75 265 GLY A O 1
ATOM 2098 N N . ALA A 1 266 ? 10.531 7.926 -9.234 1 94.38 266 ALA A N 1
ATOM 2099 C CA . ALA A 1 266 ? 11.195 7.055 -8.266 1 94.38 266 ALA A CA 1
ATOM 2100 C C . ALA A 1 266 ? 10.539 5.68 -8.219 1 94.38 266 ALA A C 1
ATOM 2102 O O . ALA A 1 266 ? 11.227 4.656 -8.164 1 94.38 266 ALA A O 1
ATOM 2103 N N . ALA A 1 267 ? 9.25 5.629 -8.258 1 94.44 267 ALA A N 1
ATOM 2104 C CA . ALA A 1 267 ? 8.539 4.355 -8.234 1 94.44 267 ALA A CA 1
ATOM 2105 C C . ALA A 1 267 ? 8.812 3.557 -9.508 1 94.44 267 ALA A C 1
ATOM 2107 O O . ALA A 1 267 ? 8.992 2.338 -9.453 1 94.44 267 ALA A O 1
ATOM 2108 N N . ALA A 1 268 ? 8.82 4.219 -10.625 1 96.31 268 ALA A N 1
ATOM 2109 C CA . ALA A 1 268 ? 9.125 3.547 -11.891 1 96.31 268 ALA A CA 1
ATOM 2110 C C . ALA A 1 268 ? 10.547 2.994 -11.891 1 96.31 268 ALA A C 1
ATOM 2112 O O . ALA A 1 268 ? 10.82 1.967 -12.516 1 96.31 268 ALA A O 1
ATOM 2113 N N . GLY A 1 269 ? 11.43 3.686 -11.211 1 95.31 269 GLY A N 1
ATOM 2114 C CA . GLY A 1 269 ? 12.797 3.203 -11.117 1 95.31 269 GLY A CA 1
ATOM 2115 C C . GLY A 1 269 ? 12.922 1.894 -10.359 1 95.31 269 GLY A C 1
ATOM 2116 O O . GLY A 1 269 ? 13.594 0.966 -10.812 1 95.31 269 GLY A O 1
ATOM 2117 N N . ILE A 1 270 ? 12.289 1.723 -9.25 1 93.69 270 ILE A N 1
ATOM 2118 C CA . ILE A 1 270 ? 12.312 0.475 -8.492 1 93.69 270 ILE A CA 1
ATOM 2119 C C . ILE A 1 270 ? 11.594 -0.62 -9.273 1 93.69 270 ILE A C 1
ATOM 2121 O O . ILE A 1 270 ? 12.016 -1.778 -9.266 1 93.69 270 ILE A O 1
ATOM 2125 N N . ALA A 1 271 ? 10.516 -0.232 -9.953 1 94.06 271 ALA A N 1
ATOM 2126 C CA . ALA A 1 271 ? 9.773 -1.189 -10.766 1 94.06 271 ALA A CA 1
ATOM 2127 C C . ALA A 1 271 ? 10.641 -1.751 -11.891 1 94.06 271 ALA A C 1
ATOM 2129 O O . ALA A 1 271 ? 10.578 -2.945 -12.195 1 94.06 271 ALA A O 1
ATOM 2130 N N . SER A 1 272 ? 11.461 -0.935 -12.422 1 93.25 272 SER A N 1
ATOM 2131 C CA . SER A 1 272 ? 12.328 -1.389 -13.508 1 93.25 272 SER A CA 1
ATOM 2132 C C . SER A 1 272 ? 13.5 -2.203 -12.977 1 93.25 272 SER A C 1
ATOM 2134 O O . SER A 1 272 ? 14.031 -3.064 -13.68 1 93.25 272 SER A O 1
ATOM 2136 N N . ALA A 1 273 ? 13.883 -1.929 -11.758 1 91.44 273 ALA A N 1
ATOM 2137 C CA . ALA A 1 273 ? 15.023 -2.646 -11.195 1 91.44 273 ALA A CA 1
ATOM 2138 C C . ALA A 1 273 ? 14.656 -4.094 -10.883 1 91.44 273 ALA A C 1
ATOM 2140 O O . ALA A 1 273 ? 15.461 -5.008 -11.102 1 91.44 273 ALA A O 1
ATOM 2141 N N . PHE A 1 274 ? 13.469 -4.391 -10.375 1 90.25 274 PHE A N 1
ATOM 2142 C CA . PHE A 1 274 ? 13.07 -5.73 -9.961 1 90.25 274 PHE A CA 1
ATOM 2143 C C . PHE A 1 274 ? 12.031 -6.301 -10.914 1 90.25 274 PHE A C 1
ATOM 2145 O O . PHE A 1 274 ? 11.602 -7.445 -10.758 1 90.25 274 PHE A O 1
ATOM 2152 N N . ASN A 1 275 ? 11.641 -5.59 -11.922 1 88.94 275 ASN A N 1
ATOM 2153 C CA . ASN A 1 275 ? 10.57 -6 -12.82 1 88.94 275 ASN A CA 1
ATOM 2154 C C . ASN A 1 275 ? 9.273 -6.277 -12.062 1 88.94 275 ASN A C 1
ATOM 2156 O O . ASN A 1 275 ? 8.68 -7.344 -12.219 1 88.94 275 ASN A O 1
ATOM 2160 N N . VAL A 1 276 ? 8.953 -5.359 -11.234 1 90.69 276 VAL A N 1
ATOM 2161 C CA . VAL A 1 276 ? 7.738 -5.457 -10.43 1 90.69 276 VAL A CA 1
ATOM 2162 C C . VAL A 1 276 ? 6.844 -4.25 -10.695 1 90.69 276 VAL A C 1
ATOM 2164 O O . VAL A 1 276 ? 7.309 -3.219 -11.188 1 90.69 276 VAL A O 1
ATOM 2167 N N . SER A 1 277 ? 5.582 -4.367 -10.492 1 90.62 277 SER A N 1
ATOM 2168 C CA . SER A 1 277 ? 4.656 -3.256 -10.688 1 90.62 277 SER A CA 1
ATOM 2169 C C . SER A 1 277 ? 4.07 -2.785 -9.359 1 90.62 277 SER A C 1
ATOM 2171 O O . SER A 1 277 ? 4.344 -1.669 -8.914 1 90.62 277 SER A O 1
ATOM 2173 N N . ILE A 1 278 ? 3.486 -3.662 -8.57 1 90.38 278 ILE A N 1
ATOM 2174 C CA . ILE A 1 278 ? 2.865 -3.293 -7.301 1 90.38 278 ILE A CA 1
ATOM 2175 C C . ILE A 1 278 ? 3.947 -2.994 -6.266 1 90.38 278 ILE A C 1
ATOM 2177 O O . ILE A 1 278 ? 3.771 -2.127 -5.41 1 90.38 278 ILE A O 1
ATOM 2181 N N . GLY A 1 279 ? 5.051 -3.672 -6.398 1 90.69 279 GLY A N 1
ATOM 2182 C CA . GLY A 1 279 ? 6.16 -3.439 -5.484 1 90.69 279 GLY A CA 1
ATOM 2183 C C . GLY A 1 279 ? 6.695 -2.023 -5.547 1 90.69 279 GLY A C 1
ATOM 2184 O O . GLY A 1 279 ? 7.098 -1.461 -4.523 1 90.69 279 GLY A O 1
ATOM 2185 N N . GLY A 1 280 ? 6.699 -1.422 -6.734 1 90 280 GLY A N 1
ATOM 2186 C CA . GLY A 1 280 ? 7.133 -0.039 -6.852 1 90 280 GLY A CA 1
ATOM 2187 C C . GLY A 1 280 ? 6.23 0.935 -6.121 1 90 280 GLY A C 1
ATOM 2188 O O . GLY A 1 280 ? 6.711 1.853 -5.453 1 90 280 GLY A O 1
ATOM 2189 N N . LEU A 1 281 ? 4.965 0.715 -6.176 1 90.06 281 LEU A N 1
ATOM 2190 C CA . LEU A 1 281 ? 4 1.552 -5.473 1 90.06 281 LEU A CA 1
ATOM 2191 C C . LEU A 1 281 ? 4.133 1.38 -3.963 1 90.06 281 LEU A C 1
ATOM 2193 O O . LEU A 1 281 ? 4.094 2.361 -3.217 1 90.06 281 LEU A O 1
ATOM 2197 N N . MET A 1 282 ? 4.41 0.149 -3.514 1 90.5 282 MET A N 1
ATOM 2198 C CA . MET A 1 282 ? 4.449 -0.132 -2.082 1 90.5 282 MET A CA 1
ATOM 2199 C C . MET A 1 282 ? 5.695 0.471 -1.443 1 90.5 282 MET A C 1
ATOM 2201 O O . MET A 1 282 ? 5.664 0.893 -0.286 1 90.5 282 MET A O 1
ATOM 2205 N N . VAL A 1 283 ? 6.738 0.564 -2.17 1 90.81 283 VAL A N 1
ATOM 2206 C CA . VAL A 1 283 ? 7.953 1.159 -1.618 1 90.81 283 VAL A CA 1
ATOM 2207 C C . VAL A 1 283 ? 7.73 2.648 -1.368 1 90.81 283 VAL A C 1
ATOM 2209 O O . VAL A 1 283 ? 8.125 3.176 -0.324 1 90.81 283 VAL A O 1
ATOM 2212 N N . VAL A 1 284 ? 7.098 3.318 -2.303 1 87.06 284 VAL A N 1
ATOM 2213 C CA . VAL A 1 284 ? 6.867 4.754 -2.174 1 87.06 284 VAL A CA 1
ATOM 2214 C C . VAL A 1 284 ? 5.859 5.02 -1.058 1 87.06 284 VAL A C 1
ATOM 2216 O O . VAL A 1 284 ? 6 5.98 -0.298 1 87.06 284 VAL A O 1
ATOM 2219 N N . VAL A 1 285 ? 4.93 4.117 -0.894 1 83.19 285 VAL A N 1
ATOM 2220 C CA . VAL A 1 285 ? 3.93 4.285 0.155 1 83.19 285 VAL A CA 1
ATOM 2221 C C . VAL A 1 285 ? 4.574 4.082 1.523 1 83.19 285 VAL A C 1
ATOM 2223 O O . VAL A 1 285 ? 4.219 4.758 2.492 1 83.19 285 VAL A O 1
ATOM 2226 N N . GLU A 1 286 ? 5.492 3.244 1.572 1 85.5 286 GLU A N 1
ATOM 2227 C CA . GLU A 1 286 ? 6.141 2.965 2.85 1 85.5 286 GLU A CA 1
ATOM 2228 C C . GLU A 1 286 ? 7.176 4.035 3.189 1 85.5 286 GLU A C 1
ATOM 2230 O O . GLU A 1 286 ? 7.441 4.297 4.363 1 85.5 286 GLU A O 1
ATOM 2235 N N . LEU A 1 287 ? 7.715 4.66 2.193 1 82.88 287 LEU A N 1
ATOM 2236 C CA . LEU A 1 287 ? 8.773 5.633 2.436 1 82.88 287 LEU A CA 1
ATOM 2237 C C . LEU A 1 287 ? 8.195 7.035 2.596 1 82.88 287 LEU A C 1
ATOM 2239 O O . LEU A 1 287 ? 8.828 7.914 3.184 1 82.88 287 LEU A O 1
ATOM 2243 N N . ILE A 1 288 ? 6.996 7.266 2.084 1 70.56 288 ILE A N 1
ATOM 2244 C CA . ILE A 1 288 ? 6.461 8.625 2.066 1 70.56 288 ILE A CA 1
ATOM 2245 C C . ILE A 1 288 ? 5.914 8.977 3.445 1 70.56 288 ILE A C 1
ATOM 2247 O O . ILE A 1 288 ? 5.254 8.156 4.09 1 70.56 288 ILE A O 1
ATOM 2251 N N . SER A 1 289 ? 6.445 10.102 3.953 1 62.44 289 SER A N 1
ATOM 2252 C CA . SER A 1 289 ? 6.023 10.578 5.266 1 62.44 289 SER A CA 1
ATOM 2253 C C . SER A 1 289 ? 4.766 11.43 5.164 1 62.44 289 SER A C 1
ATOM 2255 O O . SER A 1 289 ? 4.043 11.602 6.148 1 62.44 289 SER A O 1
ATOM 2257 N N . THR A 1 290 ? 4.539 11.961 3.939 1 64.06 290 THR A N 1
ATOM 2258 C CA . THR A 1 290 ? 3.396 12.852 3.779 1 64.06 290 THR A CA 1
ATOM 2259 C C . THR A 1 290 ? 2.205 12.102 3.189 1 64.06 290 THR A C 1
ATOM 2261 O O . THR A 1 290 ? 2.338 10.945 2.764 1 64.06 290 THR A O 1
ATOM 2264 N N . THR A 1 291 ? 1.136 12.523 3.412 1 61.47 291 THR A N 1
ATOM 2265 C CA . THR A 1 291 ? -0.067 11.891 2.879 1 61.47 291 THR A CA 1
ATOM 2266 C C . THR A 1 291 ? -0.129 12.039 1.361 1 61.47 291 THR A C 1
ATOM 2268 O O . THR A 1 291 ? 0.146 13.117 0.825 1 61.47 291 THR A O 1
ATOM 2271 N N . ILE A 1 292 ? -0.029 10.961 0.747 1 61.53 292 ILE A N 1
ATOM 2272 C CA . ILE A 1 292 ? -0.271 10.992 -0.691 1 61.53 292 ILE A CA 1
ATOM 2273 C C . ILE A 1 292 ? -1.747 10.711 -0.971 1 61.53 292 ILE A C 1
ATOM 2275 O O . ILE A 1 292 ? -2.266 9.656 -0.612 1 61.53 292 ILE A O 1
ATOM 2279 N N . PRO A 1 293 ? -2.303 11.711 -1.597 1 65.44 293 PRO A N 1
ATOM 2280 C CA . PRO A 1 293 ? -3.688 11.43 -1.983 1 65.44 293 PRO A CA 1
ATOM 2281 C C . PRO A 1 293 ? -3.809 10.242 -2.932 1 65.44 293 PRO A C 1
ATOM 2283 O O . PRO A 1 293 ? -2.852 9.906 -3.635 1 65.44 293 PRO A O 1
ATOM 2286 N N . VAL A 1 294 ? -4.828 9.516 -2.848 1 69.31 294 VAL A N 1
ATOM 2287 C CA . VAL A 1 294 ? -5.109 8.297 -3.605 1 69.31 294 VAL A CA 1
ATOM 2288 C C . VAL A 1 294 ? -5.023 8.594 -5.102 1 69.31 294 VAL A C 1
ATOM 2290 O O . VAL A 1 294 ? -4.617 7.734 -5.887 1 69.31 294 VAL A O 1
ATOM 2293 N N . ARG A 1 295 ? -5.328 9.781 -5.535 1 72.62 295 ARG A N 1
ATOM 2294 C CA . ARG A 1 295 ? -5.246 10.117 -6.953 1 72.62 295 ARG A CA 1
ATOM 2295 C C . ARG A 1 295 ? -3.814 10.008 -7.461 1 72.62 295 ARG A C 1
ATOM 2297 O O . ARG A 1 295 ? -3.578 9.531 -8.578 1 72.62 295 ARG A O 1
ATOM 2304 N N . PHE A 1 296 ? -2.965 10.359 -6.641 1 80.19 296 PHE A N 1
ATOM 2305 C CA . PHE A 1 296 ? -1.558 10.305 -7.023 1 80.19 296 PHE A CA 1
ATOM 2306 C C . PHE A 1 296 ? -1.05 8.867 -7.008 1 80.19 296 PHE A C 1
ATOM 2308 O O . PHE A 1 296 ? -0.192 8.5 -7.816 1 80.19 296 PHE A O 1
ATOM 2315 N N . ALA A 1 297 ? -1.697 8.109 -6.195 1 82.38 297 ALA A N 1
ATOM 2316 C CA . ALA A 1 297 ? -1.311 6.699 -6.148 1 82.38 297 ALA A CA 1
ATOM 2317 C C . ALA A 1 297 ? -1.662 5.992 -7.457 1 82.38 297 ALA A C 1
ATOM 2319 O O . ALA A 1 297 ? -0.973 5.055 -7.867 1 82.38 297 ALA A O 1
ATOM 2320 N N . LEU A 1 298 ? -2.68 6.441 -8.188 1 84.88 298 LEU A N 1
ATOM 2321 C CA . LEU A 1 298 ? -3.078 5.855 -9.461 1 84.88 298 LEU A CA 1
ATOM 2322 C C . LEU A 1 298 ? -2.055 6.168 -10.547 1 84.88 298 LEU A C 1
ATOM 2324 O O . LEU A 1 298 ? -1.793 5.336 -11.414 1 84.88 298 LEU A O 1
ATOM 2328 N N . TYR A 1 299 ? -1.473 7.398 -10.469 1 90.25 299 TYR A N 1
ATOM 2329 C CA . TYR A 1 299 ? -0.43 7.75 -11.422 1 90.25 299 TYR A CA 1
ATOM 2330 C C . TYR A 1 299 ? 0.823 6.91 -11.195 1 90.25 299 TYR A C 1
ATOM 2332 O O . TYR A 1 299 ? 1.454 6.457 -12.148 1 90.25 299 TYR A O 1
ATOM 2340 N N . VAL A 1 300 ? 1.125 6.738 -9.914 1 91.12 300 VAL A N 1
ATOM 2341 C CA . VAL A 1 300 ? 2.297 5.941 -9.57 1 91.12 300 VAL A CA 1
ATOM 2342 C C . VAL A 1 300 ? 2.08 4.492 -10 1 91.12 300 VAL A C 1
ATOM 2344 O O . VAL A 1 300 ? 2.982 3.863 -10.562 1 91.12 300 VAL A O 1
ATOM 2347 N N . PHE A 1 301 ? 0.863 4.051 -9.812 1 90.06 301 PHE A N 1
ATOM 2348 C CA . PHE A 1 301 ? 0.471 2.703 -10.211 1 90.06 301 PHE A CA 1
ATOM 2349 C C . PHE A 1 301 ? 0.595 2.523 -11.719 1 90.06 301 PHE A C 1
ATOM 2351 O O . PHE A 1 301 ? 1.142 1.522 -12.188 1 90.06 301 PHE A O 1
ATOM 2358 N N . ALA A 1 302 ? 0.228 3.389 -12.484 1 91.06 302 ALA A N 1
ATOM 2359 C CA . ALA A 1 302 ? 0.266 3.328 -13.945 1 91.06 302 ALA A CA 1
ATOM 2360 C C . ALA A 1 302 ? 1.698 3.438 -14.461 1 91.06 302 ALA A C 1
ATOM 2362 O O . ALA A 1 302 ? 2.072 2.76 -15.422 1 91.06 302 ALA A O 1
ATOM 2363 N N . ALA A 1 303 ? 2.443 4.312 -13.867 1 94.31 303 ALA A N 1
ATOM 2364 C CA . ALA A 1 303 ? 3.83 4.465 -14.297 1 94.31 303 ALA A CA 1
ATOM 2365 C C . ALA A 1 303 ? 4.625 3.188 -14.055 1 94.31 303 ALA A C 1
ATOM 2367 O O . ALA A 1 303 ? 5.457 2.799 -14.875 1 94.31 303 ALA A O 1
ATOM 2368 N N . SER A 1 304 ? 4.418 2.566 -12.906 1 93.62 304 SER A N 1
ATOM 2369 C CA . SER A 1 304 ? 5.105 1.312 -12.617 1 93.62 304 SER A CA 1
ATOM 2370 C C . SER A 1 304 ? 4.688 0.215 -13.586 1 93.62 304 SER A C 1
ATOM 2372 O O . SER A 1 304 ? 5.504 -0.625 -13.969 1 93.62 304 SER A O 1
ATOM 2374 N N . LEU A 1 305 ? 3.447 0.245 -14.047 1 92 305 LEU A N 1
ATOM 2375 C CA . LEU A 1 305 ? 2.943 -0.711 -15.023 1 92 305 LEU A CA 1
ATOM 2376 C C . LEU A 1 305 ? 3.629 -0.519 -16.375 1 92 305 LEU A C 1
ATOM 2378 O O . LEU A 1 305 ? 4.074 -1.489 -17 1 92 305 LEU A O 1
ATOM 2382 N N . VAL A 1 306 ? 3.723 0.69 -16.781 1 93.75 306 VAL A N 1
ATOM 2383 C CA . VAL A 1 306 ? 4.312 0.981 -18.078 1 93.75 306 VAL A CA 1
ATOM 2384 C C . VAL A 1 306 ? 5.797 0.626 -18.062 1 93.75 306 VAL A C 1
ATOM 2386 O O . VAL A 1 306 ? 6.316 0.07 -19.047 1 93.75 306 VAL A O 1
ATOM 2389 N N . SER A 1 307 ? 6.367 0.944 -16.969 1 94.94 307 SER A N 1
ATOM 2390 C CA . SER A 1 307 ? 7.789 0.634 -16.859 1 94.94 307 SER A CA 1
ATOM 2391 C C . SER A 1 307 ? 8.031 -0.872 -16.891 1 94.94 307 SER A C 1
ATOM 2393 O O . SER A 1 307 ? 8.898 -1.354 -17.625 1 94.94 307 SER A O 1
ATOM 2395 N N . SER A 1 308 ? 7.316 -1.633 -16.156 1 91.81 308 SER A N 1
ATOM 2396 C CA . SER A 1 308 ? 7.477 -3.082 -16.109 1 91.81 308 SER A CA 1
ATOM 2397 C C . SER A 1 308 ? 7.117 -3.709 -17.453 1 91.81 308 SER A C 1
ATOM 2399 O O . SER A 1 308 ? 7.773 -4.656 -17.906 1 91.81 308 SER A O 1
ATOM 2401 N N . LEU A 1 309 ? 6.109 -3.211 -18.156 1 89.94 309 LEU A N 1
ATOM 2402 C CA . LEU A 1 309 ? 5.711 -3.736 -19.453 1 89.94 309 LEU A CA 1
ATOM 2403 C C . LEU A 1 309 ? 6.801 -3.496 -20.484 1 89.94 309 LEU A C 1
ATOM 2405 O O . LEU A 1 309 ? 7.117 -4.387 -21.281 1 89.94 309 LEU A O 1
ATOM 2409 N N . PHE A 1 310 ? 7.363 -2.328 -20.453 1 92.5 310 PHE A N 1
ATOM 2410 C CA . PHE A 1 310 ? 8.398 -2.002 -21.438 1 92.5 310 PHE A CA 1
ATOM 2411 C C . PHE A 1 310 ? 9.617 -2.898 -21.25 1 92.5 310 PHE A C 1
ATOM 2413 O O . PHE A 1 310 ? 10.195 -3.373 -22.219 1 92.5 310 PHE A O 1
ATOM 2420 N N . ILE A 1 311 ? 9.977 -3.164 -20.047 1 90.31 311 ILE A N 1
ATOM 2421 C CA . ILE A 1 311 ? 11.141 -4.012 -19.781 1 90.31 311 ILE A CA 1
ATOM 2422 C C . ILE A 1 311 ? 10.828 -5.449 -20.188 1 90.31 311 ILE A C 1
ATOM 2424 O O . ILE A 1 311 ? 11.672 -6.133 -20.781 1 90.31 311 ILE A O 1
ATOM 2428 N N . GLN A 1 312 ? 9.656 -5.945 -19.922 1 87.19 312 GLN A N 1
ATOM 2429 C CA . GLN A 1 312 ? 9.281 -7.316 -20.266 1 87.19 312 GLN A CA 1
ATOM 2430 C C . GLN A 1 312 ? 9.203 -7.508 -21.766 1 87.19 312 GLN A C 1
ATOM 2432 O O . GLN A 1 312 ? 9.617 -8.547 -22.297 1 87.19 312 GLN A O 1
ATOM 2437 N N . VAL A 1 313 ? 8.711 -6.504 -22.469 1 87.25 313 VAL A N 1
ATOM 2438 C CA . VAL A 1 313 ? 8.609 -6.602 -23.922 1 87.25 313 VAL A CA 1
ATOM 2439 C C . VAL A 1 313 ? 10.008 -6.551 -24.531 1 87.25 313 VAL A C 1
ATOM 2441 O O . VAL A 1 313 ? 10.312 -7.312 -25.453 1 87.25 313 VAL A O 1
ATOM 2444 N N . TYR A 1 314 ? 10.82 -5.703 -24 1 88.88 314 TYR A N 1
ATOM 2445 C CA . TYR A 1 314 ? 12.172 -5.59 -24.547 1 88.88 314 TYR A CA 1
ATOM 2446 C C . TYR A 1 314 ? 12.953 -6.883 -24.344 1 88.88 314 TYR A C 1
ATOM 2448 O O . TYR A 1 314 ? 13.531 -7.418 -25.297 1 88.88 314 TYR A O 1
ATOM 2456 N N . PHE A 1 315 ? 12.938 -7.488 -23.188 1 84.25 315 PHE A N 1
ATOM 2457 C CA . PHE A 1 315 ? 13.773 -8.656 -22.922 1 84.25 315 PHE A CA 1
ATOM 2458 C C . PHE A 1 315 ? 13.133 -9.922 -23.469 1 84.25 315 PHE A C 1
ATOM 2460 O O . PHE A 1 315 ? 13.789 -10.953 -23.609 1 84.25 315 PHE A O 1
ATOM 2467 N N . SER A 1 316 ? 11.883 -9.891 -23.781 1 82.88 316 SER A N 1
ATOM 2468 C CA . SER A 1 316 ? 11.273 -11.031 -24.453 1 82.88 316 SER A CA 1
ATOM 2469 C C . SER A 1 316 ? 11.664 -11.086 -25.922 1 82.88 316 SER A C 1
ATOM 2471 O O . SER A 1 316 ? 11.719 -12.164 -26.516 1 82.88 316 SER A O 1
ATOM 2473 N N . HIS A 1 317 ? 12.031 -9.922 -26.516 1 83 317 HIS A N 1
ATOM 2474 C CA . HIS A 1 317 ? 12.359 -9.891 -27.938 1 83 317 HIS A CA 1
ATOM 2475 C C . HIS A 1 317 ? 13.859 -9.742 -28.141 1 83 317 HIS A C 1
ATOM 2477 O O . HIS A 1 317 ? 14.391 -10.18 -29.172 1 83 317 HIS A O 1
ATOM 2483 N N . PHE A 1 318 ? 14.453 -9.086 -27.109 1 81.12 318 PHE A N 1
ATOM 2484 C CA . PHE A 1 318 ? 15.883 -8.859 -27.266 1 81.12 318 PHE A CA 1
ATOM 2485 C C . PHE A 1 318 ? 16.656 -9.461 -26.094 1 81.12 318 PHE A C 1
ATOM 2487 O O . PHE A 1 318 ? 16.188 -9.461 -24.969 1 81.12 318 PHE A O 1
ATOM 2494 N N . LEU A 1 319 ? 17.672 -10.156 -26.469 1 78.06 319 LEU A N 1
ATOM 2495 C CA . LEU A 1 319 ? 18.656 -10.547 -25.469 1 78.06 319 LEU A CA 1
ATOM 2496 C C . LEU A 1 319 ? 19.703 -9.461 -25.281 1 78.06 319 LEU A C 1
ATOM 2498 O O . LEU A 1 319 ? 20.734 -9.477 -25.938 1 78.06 319 LEU A O 1
ATOM 2502 N N . TYR A 1 320 ? 19.438 -8.469 -24.391 1 80.12 320 TYR A N 1
ATOM 2503 C CA . TYR A 1 320 ? 20.266 -7.293 -24.141 1 80.12 320 TYR A CA 1
ATOM 2504 C C . TYR A 1 320 ? 20.453 -6.477 -25.422 1 80.12 320 TYR A C 1
ATOM 2506 O O . TYR A 1 320 ? 19.5 -5.863 -25.906 1 80.12 320 TYR A O 1
ATOM 2514 N N . PHE A 1 321 ? 21.531 -6.77 -26.297 1 76.81 321 PHE A N 1
ATOM 2515 C CA . PHE A 1 321 ? 21.672 -5.969 -27.5 1 76.81 321 PHE A CA 1
ATOM 2516 C C . PHE A 1 321 ? 21.453 -6.82 -28.75 1 76.81 321 PHE A C 1
ATOM 2518 O O . PHE A 1 321 ? 21.422 -6.297 -29.859 1 76.81 321 PHE A O 1
ATOM 2525 N N . ALA A 1 322 ? 21.203 -8.148 -28.5 1 77.12 322 ALA A N 1
ATOM 2526 C CA . ALA A 1 322 ? 21 -9.047 -29.625 1 77.12 322 ALA A CA 1
ATOM 2527 C C . ALA A 1 322 ? 19.578 -9.578 -29.656 1 77.12 322 ALA A C 1
ATOM 2529 O O . ALA A 1 322 ? 18.891 -9.586 -28.641 1 77.12 322 ALA A O 1
ATOM 2530 N N . GLY A 1 323 ? 19.109 -9.914 -30.891 1 74.38 323 GLY A N 1
ATOM 2531 C CA . GLY A 1 323 ? 17.766 -10.477 -31.031 1 74.38 323 GLY A CA 1
ATOM 2532 C C . GLY A 1 323 ? 17.641 -11.867 -30.453 1 74.38 323 GLY A C 1
ATOM 2533 O O . GLY A 1 323 ? 18.562 -12.68 -30.562 1 74.38 323 GLY A O 1
ATOM 2534 N N . ARG A 1 324 ? 16.719 -12.227 -29.562 1 74.19 324 ARG A N 1
ATOM 2535 C CA . ARG A 1 324 ? 16.469 -13.531 -28.969 1 74.19 324 ARG A CA 1
ATOM 2536 C C . ARG A 1 324 ? 15.867 -14.5 -29.984 1 74.19 324 ARG A C 1
ATOM 2538 O O . ARG A 1 324 ? 15.117 -14.094 -30.859 1 74.19 324 ARG A O 1
ATOM 2545 N N . ASP A 1 325 ? 16.344 -15.789 -29.922 1 63.75 325 ASP A N 1
ATOM 2546 C CA . ASP A 1 325 ? 15.758 -16.828 -30.766 1 63.75 325 ASP A CA 1
ATOM 2547 C C . ASP A 1 325 ? 14.336 -17.156 -30.328 1 63.75 325 ASP A C 1
ATOM 2549 O O . ASP A 1 325 ? 14.117 -17.641 -29.219 1 63.75 325 ASP A O 1
ATOM 2553 N N . ARG A 1 326 ? 13.391 -16.688 -31.047 1 70.38 326 ARG A N 1
ATOM 2554 C CA . ARG A 1 326 ? 11.984 -16.844 -30.719 1 70.38 326 ARG A CA 1
ATOM 2555 C C . ARG A 1 326 ? 11.359 -18 -31.484 1 70.38 326 ARG A C 1
ATOM 2557 O O . ARG A 1 326 ? 10.141 -18.031 -31.688 1 70.38 326 ARG A O 1
ATOM 2564 N N . THR A 1 327 ? 12.102 -18.969 -31.938 1 61.41 327 THR A N 1
ATOM 2565 C CA . THR A 1 327 ? 11.539 -20.031 -32.75 1 61.41 327 THR A CA 1
ATOM 2566 C C . THR A 1 327 ? 10.578 -20.891 -31.938 1 61.41 327 THR A C 1
ATOM 2568 O O . THR A 1 327 ? 9.602 -21.422 -32.469 1 61.41 327 THR A O 1
ATOM 2571 N N . GLY A 1 328 ? 10.805 -21.125 -30.547 1 60.12 328 GLY A N 1
ATOM 2572 C CA . GLY A 1 328 ? 9.93 -21.969 -29.75 1 60.12 328 GLY A CA 1
ATOM 2573 C C . GLY A 1 328 ? 8.719 -21.234 -29.219 1 60.12 328 GLY A C 1
ATOM 2574 O O . GLY A 1 328 ? 7.824 -21.844 -28.625 1 60.12 328 GLY A O 1
ATOM 2575 N N . TYR A 1 329 ? 8.633 -19.984 -29.547 1 68.12 329 TYR A N 1
ATOM 2576 C CA . TYR A 1 329 ? 7.535 -19.203 -29 1 68.12 329 TYR A CA 1
ATOM 2577 C C . TYR A 1 329 ? 6.684 -18.594 -30.109 1 68.12 329 TYR A C 1
ATOM 2579 O O . TYR A 1 329 ? 7.195 -18.266 -31.172 1 68.12 329 TYR A O 1
ATOM 2587 N N . SER A 1 330 ? 5.293 -18.891 -29.891 1 67.25 330 SER A N 1
ATOM 2588 C CA . SER A 1 330 ? 4.391 -18.25 -30.859 1 67.25 330 SER A CA 1
ATOM 2589 C C . SER A 1 330 ? 4.637 -16.75 -30.938 1 67.25 330 SER A C 1
ATOM 2591 O O . SER A 1 330 ? 5.195 -16.156 -30.016 1 67.25 330 SER A O 1
ATOM 2593 N N . SER A 1 331 ? 4.379 -16.25 -32.031 1 66.19 331 SER A N 1
ATOM 2594 C CA . SER A 1 331 ? 4.602 -14.836 -32.281 1 66.19 331 SER A CA 1
ATOM 2595 C C . SER A 1 331 ? 3.875 -13.969 -31.25 1 66.19 331 SER A C 1
ATOM 2597 O O . SER A 1 331 ? 2.674 -14.141 -31.031 1 66.19 331 SER A O 1
ATOM 2599 N N . GLY A 1 332 ? 4.582 -13.289 -30.422 1 72.31 332 GLY A N 1
ATOM 2600 C CA . GLY A 1 332 ? 4.008 -12.312 -29.516 1 72.31 332 GLY A CA 1
ATOM 2601 C C . GLY A 1 332 ? 3.959 -12.781 -28.078 1 72.31 332 GLY A C 1
ATOM 2602 O O . GLY A 1 332 ? 3.605 -12.016 -27.172 1 72.31 332 GLY A O 1
ATOM 2603 N N . GLU A 1 333 ? 4.207 -14.055 -27.844 1 76.88 333 GLU A N 1
ATOM 2604 C CA . GLU A 1 333 ? 4.219 -14.562 -26.484 1 76.88 333 GLU A CA 1
ATOM 2605 C C . GLU A 1 333 ? 5.438 -14.055 -25.719 1 76.88 333 GLU A C 1
ATOM 2607 O O . GLU A 1 333 ? 6.535 -13.977 -26.266 1 76.88 333 GLU A O 1
ATOM 2612 N N . LEU A 1 334 ? 5.137 -13.539 -24.516 1 75.56 334 LEU A N 1
ATOM 2613 C CA . LEU A 1 334 ? 6.238 -13.109 -23.656 1 75.56 334 LEU A CA 1
ATOM 2614 C C . LEU A 1 334 ? 6.801 -14.281 -22.859 1 75.56 334 LEU A C 1
ATOM 2616 O O . LEU A 1 334 ? 6.055 -15.18 -22.469 1 75.56 334 LEU A O 1
ATOM 2620 N N . ILE A 1 335 ? 8.109 -14.297 -22.781 1 67.88 335 ILE A N 1
ATOM 2621 C CA . ILE A 1 335 ? 8.789 -15.367 -22.062 1 67.88 335 ILE A CA 1
ATOM 2622 C C . ILE A 1 335 ? 8.5 -15.234 -20.562 1 67.88 335 ILE A C 1
ATOM 2624 O O . ILE A 1 335 ? 8.719 -14.172 -19.984 1 67.88 335 ILE A O 1
ATOM 2628 N N . SER A 1 336 ? 7.816 -16.266 -20 1 61.41 336 SER A N 1
ATOM 2629 C CA . SER A 1 336 ? 7.328 -16.266 -18.625 1 61.41 336 SER A CA 1
ATOM 2630 C C . SER A 1 336 ? 8.453 -15.977 -17.625 1 61.41 336 SER A C 1
ATOM 2632 O O . SER A 1 336 ? 8.25 -15.289 -16.625 1 61.41 336 SER A O 1
ATOM 2634 N N . GLU A 1 337 ? 9.641 -16.469 -17.984 1 61.12 337 GLU A N 1
ATOM 2635 C CA . GLU A 1 337 ? 10.742 -16.344 -17.016 1 61.12 337 GLU A CA 1
ATOM 2636 C C . GLU A 1 337 ? 11.258 -14.906 -16.969 1 61.12 337 GLU A C 1
ATOM 2638 O O . GLU A 1 337 ? 11.898 -14.508 -15.992 1 61.12 337 GLU A O 1
ATOM 2643 N N . LEU A 1 338 ? 10.852 -14.172 -17.984 1 61.44 338 LEU A N 1
ATOM 2644 C CA . LEU A 1 338 ? 11.32 -12.789 -17.984 1 61.44 338 LEU A CA 1
ATOM 2645 C C . LEU A 1 338 ? 10.32 -11.875 -17.281 1 61.44 338 LEU A C 1
ATOM 2647 O O . LEU A 1 338 ? 10.664 -10.766 -16.875 1 61.44 338 LEU A O 1
ATOM 2651 N N . VAL A 1 339 ? 9.164 -12.516 -17.141 1 63.5 339 VAL A N 1
ATOM 2652 C CA . VAL A 1 339 ? 8.164 -11.727 -16.422 1 63.5 339 VAL A CA 1
ATOM 2653 C C . VAL A 1 339 ? 8.453 -11.766 -14.93 1 63.5 339 VAL A C 1
ATOM 2655 O O . VAL A 1 339 ? 8.227 -10.781 -14.219 1 63.5 339 VAL A O 1
ATOM 2658 N N . GLN A 1 340 ? 9.055 -12.891 -14.5 1 67.5 340 GLN A N 1
ATOM 2659 C CA . GLN A 1 340 ? 9.5 -13.031 -13.117 1 67.5 340 GLN A CA 1
ATOM 2660 C C . GLN A 1 340 ? 11 -13.32 -13.055 1 67.5 340 GLN A C 1
ATOM 2662 O O . GLN A 1 340 ? 11.43 -14.453 -13.289 1 67.5 340 GLN A O 1
ATOM 2667 N N . VAL A 1 341 ? 11.781 -12.312 -12.664 1 68.88 341 VAL A N 1
ATOM 2668 C CA . VAL A 1 341 ? 13.234 -12.32 -12.789 1 68.88 341 VAL A CA 1
ATOM 2669 C C . VAL A 1 341 ? 13.828 -13.43 -11.922 1 68.88 341 VAL A C 1
ATOM 2671 O O . VAL A 1 341 ? 14.773 -14.102 -12.328 1 68.88 341 VAL A O 1
ATOM 2674 N N . PHE A 1 342 ? 13.297 -13.82 -10.727 1 74.69 342 PHE A N 1
ATOM 2675 C CA . PHE A 1 342 ? 13.922 -14.781 -9.828 1 74.69 342 PHE A CA 1
ATOM 2676 C C . PHE A 1 342 ? 13.094 -16.062 -9.742 1 74.69 342 PHE A C 1
ATOM 2678 O O . PHE A 1 342 ? 13.234 -16.844 -8.797 1 74.69 342 PHE A O 1
ATOM 2685 N N . ALA A 1 343 ? 12.305 -16.312 -10.852 1 71.88 343 ALA A N 1
ATOM 2686 C CA . ALA A 1 343 ? 11.469 -17.5 -10.82 1 71.88 343 ALA A CA 1
ATOM 2687 C C . ALA A 1 343 ? 12.25 -18.734 -11.305 1 71.88 343 ALA A C 1
ATOM 2689 O O . ALA A 1 343 ? 13.055 -18.625 -12.234 1 71.88 343 ALA A O 1
ATOM 2690 N N . SER A 1 344 ? 12.203 -19.828 -10.492 1 70.88 344 SER A N 1
ATOM 2691 C CA . SER A 1 344 ? 12.75 -21.109 -10.93 1 70.88 344 SER A CA 1
ATOM 2692 C C . SER A 1 344 ? 11.695 -21.953 -11.641 1 70.88 344 SER A C 1
ATOM 2694 O O . SER A 1 344 ? 10.531 -21.984 -11.227 1 70.88 344 SER A O 1
ATOM 2696 N N . THR A 1 345 ? 12.008 -22.422 -12.766 1 66.19 345 THR A N 1
ATOM 2697 C CA . THR A 1 345 ? 11.055 -23.25 -13.508 1 66.19 345 THR A CA 1
ATOM 2698 C C . THR A 1 345 ? 11.023 -24.672 -12.961 1 66.19 345 THR A C 1
ATOM 2700 O O . THR A 1 345 ? 12.039 -25.375 -12.984 1 66.19 345 THR A O 1
ATOM 2703 N N . ILE A 1 346 ? 10.031 -24.953 -12.172 1 66.44 346 ILE A N 1
ATOM 2704 C CA . ILE A 1 346 ? 9.875 -26.297 -11.609 1 66.44 346 ILE A CA 1
ATOM 2705 C C . ILE A 1 346 ? 8.578 -26.906 -12.125 1 66.44 346 ILE A C 1
ATOM 2707 O O . ILE A 1 346 ? 7.566 -26.219 -12.281 1 66.44 346 ILE A O 1
ATOM 2711 N N . PRO A 1 347 ? 8.742 -28.203 -12.539 1 61.25 347 PRO A N 1
ATOM 2712 C CA . PRO A 1 347 ? 7.5 -28.891 -12.891 1 61.25 347 PRO A CA 1
ATOM 2713 C C . PRO A 1 347 ? 6.52 -28.969 -11.719 1 61.25 347 PRO A C 1
ATOM 2715 O O . PRO A 1 347 ? 6.926 -28.844 -10.562 1 61.25 347 PRO A O 1
ATOM 2718 N N . PHE A 1 348 ? 5.348 -29.031 -11.906 1 59.88 348 PHE A N 1
ATOM 2719 C CA . PHE A 1 348 ? 4.262 -28.969 -10.938 1 59.88 348 PHE A CA 1
ATOM 2720 C C . PHE A 1 348 ? 4.438 -30.047 -9.867 1 59.88 348 PHE A C 1
ATOM 2722 O O . PHE A 1 348 ? 4.078 -29.844 -8.711 1 59.88 348 PHE A O 1
ATOM 2729 N N . GLU A 1 349 ? 4.961 -31.172 -10.32 1 58.16 349 GLU A N 1
ATOM 2730 C CA . GLU A 1 349 ? 5.074 -32.281 -9.375 1 58.16 349 GLU A CA 1
ATOM 2731 C C . GLU A 1 349 ? 6.145 -32 -8.32 1 58.16 349 GLU A C 1
ATOM 2733 O O . GLU A 1 349 ? 6.102 -32.562 -7.223 1 58.16 349 GLU A O 1
ATOM 2738 N N . GLN A 1 350 ? 6.914 -31 -8.672 1 66.56 350 GLN A N 1
ATOM 2739 C CA . GLN A 1 350 ? 8.016 -30.75 -7.746 1 66.56 350 GLN A CA 1
ATOM 2740 C C . GLN A 1 350 ? 7.871 -29.406 -7.047 1 66.56 350 GLN A C 1
ATOM 2742 O O . GLN A 1 350 ? 8.852 -28.828 -6.574 1 66.56 350 GLN A O 1
ATOM 2747 N N . ILE A 1 351 ? 6.566 -29.016 -6.902 1 69.94 351 ILE A N 1
ATOM 2748 C CA . ILE A 1 351 ? 6.355 -27.734 -6.23 1 69.94 351 ILE A CA 1
ATOM 2749 C C . ILE A 1 351 ? 6.582 -27.891 -4.73 1 69.94 351 ILE A C 1
ATOM 2751 O O . ILE A 1 351 ? 6.254 -28.938 -4.152 1 69.94 351 ILE A O 1
ATOM 2755 N N . VAL A 1 352 ? 7.328 -27 -4.223 1 74.25 352 VAL A N 1
ATOM 2756 C CA . VAL A 1 352 ? 7.598 -27 -2.787 1 74.25 352 VAL A CA 1
ATOM 2757 C C . VAL A 1 352 ? 6.379 -26.484 -2.033 1 74.25 352 VAL A C 1
ATOM 2759 O O . VAL A 1 352 ? 5.977 -25.328 -2.215 1 74.25 352 VAL A O 1
ATOM 2762 N N . ARG A 1 353 ? 5.762 -27.344 -1.253 1 76.25 353 ARG A N 1
ATOM 2763 C CA . ARG A 1 353 ? 4.559 -27 -0.504 1 76.25 353 ARG A CA 1
ATOM 2764 C C . ARG A 1 353 ? 4.914 -26.438 0.869 1 76.25 353 ARG A C 1
ATOM 2766 O O . ARG A 1 353 ? 5.977 -26.734 1.415 1 76.25 353 ARG A O 1
ATOM 2773 N N . MET A 1 354 ? 4.062 -25.594 1.358 1 79.88 354 MET A N 1
ATOM 2774 C CA . MET A 1 354 ? 4.293 -24.953 2.648 1 79.88 354 MET A CA 1
ATOM 2775 C C . MET A 1 354 ? 4.012 -25.922 3.797 1 79.88 354 MET A C 1
ATOM 2777 O O . MET A 1 354 ? 3.043 -26.672 3.748 1 79.88 354 MET A O 1
ATOM 2781 N N . HIS A 1 355 ? 4.961 -26.031 4.695 1 80.88 355 HIS A N 1
ATOM 2782 C CA . HIS A 1 355 ? 4.855 -26.859 5.902 1 80.88 355 HIS A CA 1
ATOM 2783 C C . HIS A 1 355 ? 4.738 -25.984 7.148 1 80.88 355 HIS A C 1
ATOM 2785 O O . HIS A 1 355 ? 5.355 -24.922 7.227 1 80.88 355 HIS A O 1
ATOM 2791 N N . ILE A 1 356 ? 3.898 -26.375 8.156 1 81.38 356 ILE A N 1
ATOM 2792 C CA . ILE A 1 356 ? 3.66 -25.578 9.359 1 81.38 356 ILE A CA 1
ATOM 2793 C C . ILE A 1 356 ? 4.961 -25.438 10.141 1 81.38 356 ILE A C 1
ATOM 2795 O O . ILE A 1 356 ? 5.16 -24.438 10.852 1 81.38 356 ILE A O 1
ATOM 2799 N N . LEU A 1 357 ? 5.883 -26.375 9.984 1 84.44 357 LEU A N 1
ATOM 2800 C CA . LEU A 1 357 ? 7.145 -26.312 10.719 1 84.44 357 LEU A CA 1
ATOM 2801 C C . LEU A 1 357 ? 8.062 -25.234 10.141 1 84.44 357 LEU A C 1
ATOM 2803 O O . LEU A 1 357 ? 9.094 -24.922 10.734 1 84.44 357 LEU A O 1
ATOM 2807 N N . TYR A 1 358 ? 7.633 -24.625 9.008 1 87.44 358 TYR A N 1
ATOM 2808 C CA . TYR A 1 358 ? 8.414 -23.562 8.398 1 87.44 358 TYR A CA 1
ATOM 2809 C C . TYR A 1 358 ? 8.57 -22.375 9.352 1 87.44 358 TYR A C 1
ATOM 2811 O O . TYR A 1 358 ? 9.547 -21.641 9.273 1 87.44 358 TYR A O 1
ATOM 2819 N N . PHE A 1 359 ? 7.691 -22.266 10.32 1 89.88 359 PHE A N 1
ATOM 2820 C CA . PHE A 1 359 ? 7.676 -21.062 11.156 1 89.88 359 PHE A CA 1
ATOM 2821 C C . PHE A 1 359 ? 8.75 -21.141 12.234 1 89.88 359 PHE A C 1
ATOM 2823 O O . PHE A 1 359 ? 9.234 -20.109 12.711 1 89.88 359 PHE A O 1
ATOM 2830 N N . ILE A 1 360 ? 9.227 -22.328 12.578 1 91.69 360 ILE A N 1
ATOM 2831 C CA . ILE A 1 360 ? 10.273 -22.438 13.594 1 91.69 360 ILE A CA 1
ATOM 2832 C C . ILE A 1 360 ? 11.602 -21.969 13.008 1 91.69 360 ILE A C 1
ATOM 2834 O O . ILE A 1 360 ? 12.219 -21.047 13.523 1 91.69 360 ILE A O 1
ATOM 2838 N N . PRO A 1 361 ? 12.031 -22.547 11.828 1 93.69 361 PRO A N 1
ATOM 2839 C CA . PRO A 1 361 ? 13.266 -22 11.266 1 93.69 361 PRO A CA 1
ATOM 2840 C C . PRO A 1 361 ? 13.133 -20.547 10.828 1 93.69 361 PRO A C 1
ATOM 2842 O O . PRO A 1 361 ? 14.117 -19.812 10.836 1 93.69 361 PRO A O 1
ATOM 2845 N N . THR A 1 362 ? 11.984 -20.188 10.445 1 95.88 362 THR A N 1
ATOM 2846 C CA . THR A 1 362 ? 11.781 -18.812 10.023 1 95.88 362 THR A CA 1
ATOM 2847 C C . THR A 1 362 ? 12.008 -17.859 11.188 1 95.88 362 THR A C 1
ATOM 2849 O O . THR A 1 362 ? 12.578 -16.781 11.016 1 95.88 362 THR A O 1
ATOM 2852 N N . VAL A 1 363 ? 11.562 -18.219 12.398 1 95.94 363 VAL A N 1
ATOM 2853 C CA . VAL A 1 363 ? 11.781 -17.391 13.578 1 95.94 363 VAL A CA 1
ATOM 2854 C C . VAL A 1 363 ? 13.273 -17.328 13.891 1 95.94 363 VAL A C 1
ATOM 2856 O O . VAL A 1 363 ? 13.797 -16.266 14.234 1 95.94 363 VAL A O 1
ATOM 2859 N N . VAL A 1 364 ? 13.961 -18.406 13.648 1 96.56 364 VAL A N 1
ATOM 2860 C CA . VAL A 1 364 ? 15.398 -18.438 13.891 1 96.56 364 VAL A CA 1
ATOM 2861 C C . VAL A 1 364 ? 16.109 -17.562 12.867 1 96.56 364 VAL A C 1
ATOM 2863 O O . VAL A 1 364 ? 17 -16.781 13.219 1 96.56 364 VAL A O 1
ATOM 2866 N N . ILE A 1 365 ? 15.688 -17.672 11.609 1 97.69 365 ILE A N 1
ATOM 2867 C CA . ILE A 1 365 ? 16.281 -16.828 10.562 1 97.69 365 ILE A CA 1
ATOM 2868 C C . ILE A 1 365 ? 16.031 -15.359 10.875 1 97.69 365 ILE A C 1
ATOM 2870 O O . ILE A 1 365 ? 16.922 -14.523 10.711 1 97.69 365 ILE A O 1
ATOM 2874 N N . GLY A 1 366 ? 14.797 -15.07 11.336 1 97.31 366 GLY A N 1
ATOM 2875 C CA . GLY A 1 366 ? 14.477 -13.695 11.68 1 97.31 366 GLY A CA 1
ATOM 2876 C C . GLY A 1 366 ? 15.344 -13.133 12.781 1 97.31 366 GLY A C 1
ATOM 2877 O O . GLY A 1 366 ? 15.844 -12.008 12.68 1 97.31 366 GLY A O 1
ATOM 2878 N N . PHE A 1 367 ? 15.664 -13.922 13.766 1 96.94 367 PHE A N 1
ATOM 2879 C CA . PHE A 1 367 ? 16.5 -13.461 14.875 1 96.94 367 PHE A CA 1
ATOM 2880 C C . PHE A 1 367 ? 17.953 -13.312 14.445 1 96.94 367 PHE A C 1
ATOM 2882 O O . PHE A 1 367 ? 18.594 -12.32 14.773 1 96.94 367 PHE A O 1
ATOM 2889 N N . ILE A 1 368 ? 18.438 -14.195 13.633 1 97.56 368 ILE A N 1
ATOM 2890 C CA . ILE A 1 368 ? 19.828 -14.148 13.18 1 97.56 368 ILE A CA 1
ATOM 2891 C C . ILE A 1 368 ? 20.031 -12.977 12.227 1 97.56 368 ILE A C 1
ATOM 2893 O O . ILE A 1 368 ? 20.969 -12.195 12.375 1 97.56 368 ILE A O 1
ATOM 2897 N N . CYS A 1 369 ? 19.109 -12.898 11.289 1 97.94 369 CYS A N 1
ATOM 2898 C CA . CYS A 1 369 ? 19.219 -11.805 10.328 1 97.94 369 CYS A CA 1
ATOM 2899 C C . CYS A 1 369 ? 19.031 -10.453 11.016 1 97.94 369 CYS A C 1
ATOM 2901 O O . CYS A 1 369 ? 19.688 -9.477 10.648 1 97.94 369 CYS A O 1
ATOM 2903 N N . GLY A 1 370 ? 18.172 -10.352 12.055 1 96.69 370 GLY A N 1
ATOM 2904 C CA . GLY A 1 370 ? 18.016 -9.102 12.781 1 96.69 370 GLY A CA 1
ATOM 2905 C C . GLY A 1 370 ? 19.25 -8.711 13.57 1 96.69 370 GLY A C 1
ATOM 2906 O O . GLY A 1 370 ? 19.656 -7.547 13.539 1 96.69 370 GLY A O 1
ATOM 2907 N N . ALA A 1 371 ? 19.906 -9.641 14.172 1 96.5 371 ALA A N 1
ATOM 2908 C CA . ALA A 1 371 ? 21.125 -9.375 14.938 1 96.5 371 ALA A CA 1
ATOM 2909 C C . ALA A 1 371 ? 22.297 -9.055 14.008 1 96.5 371 ALA A C 1
ATOM 2911 O O . ALA A 1 371 ? 23.062 -8.117 14.258 1 96.5 371 ALA A O 1
ATOM 2912 N N . LEU A 1 372 ? 22.375 -9.781 12.906 1 97.31 372 LEU A N 1
ATOM 2913 C CA . LEU A 1 372 ? 23.453 -9.531 11.953 1 97.31 372 LEU A CA 1
ATOM 2914 C C . LEU A 1 372 ? 23.266 -8.188 11.258 1 97.31 372 LEU A C 1
ATOM 2916 O O . LEU A 1 372 ? 24.234 -7.547 10.867 1 97.31 372 LEU A O 1
ATOM 2920 N N . SER A 1 373 ? 22.047 -7.824 11.094 1 96.56 373 SER A N 1
ATOM 2921 C CA . SER A 1 373 ? 21.797 -6.52 10.477 1 96.56 373 SER A CA 1
ATOM 2922 C C . SER A 1 373 ? 22.281 -5.391 11.375 1 96.56 373 SER A C 1
ATOM 2924 O O . SER A 1 373 ? 22.797 -4.383 10.883 1 96.56 373 SER A O 1
ATOM 2926 N N . GLY A 1 374 ? 22.156 -5.5 12.719 1 93.81 374 GLY A N 1
ATOM 2927 C CA . GLY A 1 374 ? 22.688 -4.504 13.633 1 93.81 374 GLY A CA 1
ATOM 2928 C C . GLY A 1 374 ? 24.203 -4.375 13.555 1 93.81 374 GLY A C 1
ATOM 2929 O O . GLY A 1 374 ? 24.734 -3.266 13.539 1 93.81 374 GLY A O 1
ATOM 2930 N N . VAL A 1 375 ? 24.859 -5.484 13.383 1 94.62 375 VAL A N 1
ATOM 2931 C CA . VAL A 1 375 ? 26.312 -5.473 13.273 1 94.62 375 VAL A CA 1
ATOM 2932 C C . VAL A 1 375 ? 26.734 -4.941 11.906 1 94.62 375 VAL A C 1
ATOM 2934 O O . VAL A 1 375 ? 27.75 -4.258 11.781 1 94.62 375 VAL A O 1
ATOM 2937 N N . TYR A 1 376 ? 25.938 -5.262 10.914 1 96.19 376 TYR A N 1
ATOM 2938 C CA . TYR A 1 376 ? 26.188 -4.777 9.562 1 96.19 376 TYR A CA 1
ATOM 2939 C C . TYR A 1 376 ? 26.188 -3.252 9.523 1 96.19 376 TYR A C 1
ATOM 2941 O O . TYR A 1 376 ? 27.078 -2.645 8.93 1 96.19 376 TYR A O 1
ATOM 2949 N N . VAL A 1 377 ? 25.281 -2.605 10.18 1 94.31 377 VAL A N 1
ATOM 2950 C CA . VAL A 1 377 ? 25.156 -1.152 10.195 1 94.31 377 VAL A CA 1
ATOM 2951 C C . VAL A 1 377 ? 26.328 -0.547 10.984 1 94.31 377 VAL A C 1
ATOM 2953 O O . VAL A 1 377 ? 26.891 0.466 10.578 1 94.31 377 VAL A O 1
ATOM 2956 N N . ARG A 1 378 ? 26.766 -1.188 12.055 1 92.88 378 ARG A N 1
ATOM 2957 C CA . ARG A 1 378 ? 27.875 -0.69 12.867 1 92.88 378 ARG A CA 1
ATOM 2958 C C . ARG A 1 378 ? 29.203 -0.833 12.133 1 92.88 378 ARG A C 1
ATOM 2960 O O . ARG A 1 378 ? 30.078 0.022 12.258 1 92.88 378 ARG A O 1
ATOM 2967 N N . LEU A 1 379 ? 29.281 -1.867 11.375 1 93.5 379 LEU A N 1
ATOM 2968 C CA . LEU A 1 379 ? 30.484 -2.066 10.594 1 93.5 379 LEU A CA 1
ATOM 2969 C C . LEU A 1 379 ? 30.578 -1.044 9.469 1 93.5 379 LEU A C 1
ATOM 2971 O O . LEU A 1 379 ? 31.672 -0.555 9.156 1 93.5 379 LEU A O 1
ATOM 2975 N N . SER A 1 380 ? 29.484 -0.808 8.828 1 93.69 380 SER A N 1
ATOM 2976 C CA . SER A 1 380 ? 29.484 0.209 7.777 1 93.69 380 SER A CA 1
ATOM 2977 C C . SER A 1 380 ? 29.812 1.586 8.344 1 93.69 380 SER A C 1
ATOM 2979 O O . SER A 1 380 ? 30.516 2.377 7.707 1 93.69 380 SER A O 1
ATOM 2981 N N . TRP A 1 381 ? 29.281 1.85 9.523 1 91.25 381 TRP A N 1
ATOM 2982 C CA . TRP A 1 381 ? 29.594 3.113 10.188 1 91.25 381 TRP A CA 1
ATOM 2983 C C . TRP A 1 381 ? 31.078 3.191 10.547 1 91.25 381 TRP A C 1
ATOM 2985 O O . TRP A 1 381 ? 31.703 4.242 10.391 1 91.25 381 TRP A O 1
ATOM 2995 N N . PHE A 1 382 ? 31.656 2.107 11.031 1 91.31 382 PHE A N 1
ATOM 2996 C CA . PHE A 1 382 ? 33.062 2.043 11.375 1 91.31 382 PHE A CA 1
ATOM 2997 C C . PHE A 1 382 ? 33.938 2.328 10.148 1 91.31 382 PHE A C 1
ATOM 2999 O O . PHE A 1 382 ? 34.875 3.1 10.227 1 91.31 382 PHE A O 1
ATOM 3006 N N . ALA A 1 383 ? 33.5 1.755 9.07 1 92.44 383 ALA A N 1
ATOM 3007 C CA . ALA A 1 383 ? 34.281 1.959 7.844 1 92.44 383 ALA A CA 1
ATOM 3008 C C . ALA A 1 383 ? 34.188 3.406 7.367 1 92.44 383 ALA A C 1
ATOM 3010 O O . ALA A 1 383 ? 35.156 3.963 6.848 1 92.44 383 ALA A O 1
ATOM 3011 N N . LEU A 1 384 ? 33.062 3.992 7.488 1 89.62 384 LEU A N 1
ATOM 3012 C CA . LEU A 1 384 ? 32.875 5.383 7.094 1 89.62 384 LEU A CA 1
ATOM 3013 C C . LEU A 1 384 ? 33.719 6.316 7.949 1 89.62 384 LEU A C 1
ATOM 3015 O O . LEU A 1 384 ? 34.344 7.246 7.434 1 89.62 384 LEU A O 1
ATOM 3019 N N . VAL A 1 385 ? 33.781 5.984 9.25 1 88.56 385 VAL A N 1
ATOM 3020 C CA . VAL A 1 385 ? 34.562 6.828 10.164 1 88.56 385 VAL A CA 1
ATOM 3021 C C . VAL A 1 385 ? 36.062 6.648 9.898 1 88.56 385 VAL A C 1
ATOM 3023 O O . VAL A 1 385 ? 36.812 7.613 9.969 1 88.56 385 VAL A O 1
ATOM 3026 N N . VAL A 1 386 ? 36.406 5.426 9.609 1 87.19 386 VAL A N 1
ATOM 3027 C CA . VAL A 1 386 ? 37.812 5.156 9.328 1 87.19 386 VAL A CA 1
ATOM 3028 C C . VAL A 1 386 ? 38.25 5.891 8.055 1 87.19 386 VAL A C 1
ATOM 3030 O O . VAL A 1 386 ? 39.312 6.457 7.988 1 87.19 386 VAL A O 1
ATOM 3033 N N . ARG A 1 387 ? 37.438 5.891 7.059 1 87.44 387 ARG A N 1
ATOM 3034 C CA . ARG A 1 387 ? 37.75 6.602 5.824 1 87.44 387 ARG A CA 1
ATOM 3035 C C . ARG A 1 387 ? 37.875 8.102 6.074 1 87.44 387 ARG A C 1
ATOM 3037 O O . ARG A 1 387 ? 38.844 8.727 5.59 1 87.44 387 ARG A O 1
ATOM 3044 N N . ARG A 1 388 ? 36.969 8.656 6.793 1 83.19 388 ARG A N 1
ATOM 3045 C CA . ARG A 1 388 ? 37.031 10.094 7.059 1 83.19 388 ARG A CA 1
ATOM 3046 C C . ARG A 1 388 ? 38.219 10.461 7.906 1 83.19 388 ARG A C 1
ATOM 3048 O O . ARG A 1 388 ? 38.812 11.523 7.719 1 83.19 388 ARG A O 1
ATOM 3055 N N . HIS A 1 389 ? 38.531 9.523 8.82 1 83.44 389 HIS A N 1
ATOM 3056 C CA . HIS A 1 389 ? 39.719 9.758 9.648 1 83.44 389 HIS A CA 1
ATOM 3057 C C . HIS A 1 389 ? 41 9.734 8.82 1 83.44 389 HIS A C 1
ATOM 3059 O O . HIS A 1 389 ? 41.875 10.562 9.023 1 83.44 389 HIS A O 1
ATOM 3065 N N . LEU A 1 390 ? 41.094 8.789 7.965 1 82.88 390 LEU A N 1
ATOM 3066 C CA . LEU A 1 390 ? 42.25 8.68 7.109 1 82.88 390 LEU A CA 1
ATOM 3067 C C . LEU A 1 390 ? 42.344 9.867 6.152 1 82.88 390 LEU A C 1
ATOM 3069 O O . LEU A 1 390 ? 43.438 10.328 5.828 1 82.88 390 LEU A O 1
ATOM 3073 N N . GLU A 1 391 ? 41.281 10.336 5.695 1 83.69 391 GLU A N 1
ATOM 3074 C CA . GLU A 1 391 ? 41.25 11.5 4.82 1 83.69 391 GLU A CA 1
ATOM 3075 C C . GLU A 1 391 ? 41.75 12.742 5.539 1 83.69 391 GLU A C 1
ATOM 3077 O O . GLU A 1 391 ? 42.469 13.555 4.949 1 83.69 391 GLU A O 1
ATOM 3082 N N . GLN A 1 392 ? 41.312 12.844 6.715 1 78.31 392 GLN A N 1
ATOM 3083 C CA . GLN A 1 392 ? 41.719 14.016 7.477 1 78.31 392 GLN A CA 1
ATOM 3084 C C . GLN A 1 392 ? 43.188 13.914 7.898 1 78.31 392 GLN A C 1
ATOM 3086 O O . GLN A 1 392 ? 43.906 14.914 7.887 1 78.31 392 GLN A O 1
ATOM 3091 N N . ARG A 1 393 ? 43.562 12.719 8.352 1 78.56 393 ARG A N 1
ATOM 3092 C CA . ARG A 1 393 ? 44.906 12.523 8.844 1 78.56 393 ARG A CA 1
ATOM 3093 C C . ARG A 1 393 ? 45.938 12.773 7.738 1 78.56 393 ARG A C 1
ATOM 3095 O O . ARG A 1 393 ? 46.938 13.438 7.961 1 78.56 393 ARG A O 1
ATOM 3102 N N . PHE A 1 394 ? 45.594 12.273 6.578 1 78.94 394 PHE A N 1
ATOM 3103 C CA . PHE A 1 394 ? 46.594 12.383 5.504 1 78.94 394 PHE A CA 1
ATOM 3104 C C . PHE A 1 394 ? 46.281 13.57 4.602 1 78.94 394 PHE A C 1
ATOM 3106 O O . PHE A 1 394 ? 47.031 13.867 3.67 1 78.94 394 PHE A O 1
ATOM 3113 N N . LYS A 1 395 ? 45.281 14.383 4.898 1 70.5 395 LYS A N 1
ATOM 3114 C CA . LYS A 1 395 ? 44.844 15.602 4.211 1 70.5 395 LYS A CA 1
ATOM 3115 C C . LYS A 1 395 ? 44.844 15.398 2.699 1 70.5 395 LYS A C 1
ATOM 3117 O O . LYS A 1 395 ? 45.312 16.266 1.953 1 70.5 395 LYS A O 1
ATOM 3122 N N . VAL A 1 396 ? 44.719 14.148 2.277 1 69.75 396 VAL A N 1
ATOM 3123 C CA . VAL A 1 396 ? 44.719 13.891 0.841 1 69.75 396 VAL A CA 1
ATOM 3124 C C . VAL A 1 396 ? 43.312 13.508 0.379 1 69.75 396 VAL A C 1
ATOM 3126 O O . VAL A 1 396 ? 42.781 12.508 0.835 1 69.75 396 VAL A O 1
ATOM 3129 N N . ARG A 1 397 ? 42.844 14.312 -0.517 1 72.06 397 ARG A N 1
ATOM 3130 C CA . ARG A 1 397 ? 41.531 14.07 -1.097 1 72.06 397 ARG A CA 1
ATOM 3131 C C . ARG A 1 397 ? 41.531 12.836 -1.996 1 72.06 397 ARG A C 1
ATOM 3133 O O . ARG A 1 397 ? 40.5 12.227 -2.238 1 72.06 397 ARG A O 1
ATOM 3140 N N . ALA A 1 398 ? 42.781 12.445 -2.254 1 77.62 398 ALA A N 1
ATOM 3141 C CA . ALA A 1 398 ? 42.906 11.32 -3.172 1 77.62 398 ALA A CA 1
ATOM 3142 C C . ALA A 1 398 ? 42.531 10 -2.479 1 77.62 398 ALA A C 1
ATOM 3144 O O . ALA A 1 398 ? 42.188 9.023 -3.137 1 77.62 398 ALA A O 1
ATOM 3145 N N . PHE A 1 399 ? 42.5 9.953 -1.21 1 80.06 399 PHE A N 1
ATOM 3146 C CA . PHE A 1 399 ? 42.156 8.734 -0.483 1 80.06 399 PHE A CA 1
ATOM 3147 C C . PHE A 1 399 ? 40.688 8.375 -0.671 1 80.06 399 PHE A C 1
ATOM 3149 O O . PHE A 1 399 ? 40.312 7.207 -0.532 1 80.06 399 PHE A O 1
ATOM 3156 N N . ARG A 1 400 ? 40 9.359 -1.021 1 81.44 400 ARG A N 1
ATOM 3157 C CA . ARG A 1 400 ? 38.594 9.078 -1.279 1 81.44 400 ARG A CA 1
ATOM 3158 C C . ARG A 1 400 ? 38.406 8.227 -2.531 1 81.44 400 ARG A C 1
ATOM 3160 O O . ARG A 1 400 ? 37.469 7.453 -2.637 1 81.44 400 ARG A O 1
ATOM 3167 N N . ALA A 1 401 ? 39.344 8.32 -3.406 1 84.75 401 ALA A N 1
ATOM 3168 C CA . ALA A 1 401 ? 39.25 7.578 -4.66 1 84.75 401 ALA A CA 1
ATOM 3169 C C . ALA A 1 401 ? 40.094 6.305 -4.594 1 84.75 401 ALA A C 1
ATOM 3171 O O . ALA A 1 401 ? 39.75 5.285 -5.18 1 84.75 401 ALA A O 1
ATOM 3172 N N . LEU A 1 402 ? 41.156 6.32 -3.84 1 89.44 402 LEU A N 1
ATOM 3173 C CA . LEU A 1 402 ? 42.094 5.211 -3.873 1 89.44 402 LEU A CA 1
ATOM 3174 C C . LEU A 1 402 ? 41.656 4.09 -2.936 1 89.44 402 LEU A C 1
ATOM 3176 O O . LEU A 1 402 ? 41.938 2.916 -3.191 1 89.44 402 LEU A O 1
ATOM 3180 N N . LEU A 1 403 ? 40.969 4.434 -1.92 1 91.94 403 LEU A N 1
ATOM 3181 C CA . LEU A 1 403 ? 40.594 3.408 -0.949 1 91.94 403 LEU A CA 1
ATOM 3182 C C . LEU A 1 403 ? 39.594 2.438 -1.545 1 91.94 403 LEU A C 1
ATOM 3184 O O . LEU A 1 403 ? 39.719 1.22 -1.403 1 91.94 403 LEU A O 1
ATOM 3188 N N . PRO A 1 404 ? 38.594 2.975 -2.268 1 92.69 404 PRO A N 1
ATOM 3189 C CA . PRO A 1 404 ? 37.688 2.008 -2.877 1 92.69 404 PRO A CA 1
ATOM 3190 C C . PRO A 1 404 ? 38.344 1.153 -3.951 1 92.69 404 PRO A C 1
ATOM 3192 O O . PRO A 1 404 ? 37.969 -0.009 -4.137 1 92.69 404 PRO A O 1
ATOM 3195 N N . VAL A 1 405 ? 39.312 1.643 -4.652 1 95.19 405 VAL A N 1
ATOM 3196 C CA . VAL A 1 405 ? 40.031 0.887 -5.684 1 95.19 405 VAL A CA 1
ATOM 3197 C C . VAL A 1 405 ? 40.906 -0.185 -5.027 1 95.19 405 VAL A C 1
ATOM 3199 O O . VAL A 1 405 ? 40.906 -1.341 -5.461 1 95.19 405 VAL A O 1
ATOM 3202 N N . ALA A 1 406 ? 41.594 0.243 -3.926 1 95 406 ALA A N 1
ATOM 3203 C CA . ALA A 1 406 ? 42.406 -0.729 -3.207 1 95 406 ALA A CA 1
ATOM 3204 C C . ALA A 1 406 ? 41.562 -1.826 -2.59 1 95 406 ALA A C 1
ATOM 3206 O O . ALA A 1 406 ? 41.938 -2.996 -2.576 1 95 406 ALA A O 1
ATOM 3207 N N . PHE A 1 407 ? 40.5 -1.436 -2.123 1 95.56 407 PHE A N 1
ATOM 3208 C CA . PHE A 1 407 ? 39.594 -2.418 -1.535 1 95.56 407 PHE A CA 1
ATOM 3209 C C . PHE A 1 407 ? 39.062 -3.383 -2.598 1 95.56 407 PHE A C 1
ATOM 3211 O O . PHE A 1 407 ? 38.969 -4.59 -2.357 1 95.56 407 PHE A O 1
ATOM 3218 N N . THR A 1 408 ? 38.688 -2.912 -3.758 1 96 408 THR A N 1
ATOM 3219 C CA . THR A 1 408 ? 38.156 -3.768 -4.816 1 96 408 THR A CA 1
ATOM 3220 C C . THR A 1 408 ? 39.219 -4.773 -5.27 1 96 408 THR A C 1
ATOM 3222 O O . THR A 1 408 ? 38.906 -5.945 -5.488 1 96 408 THR A O 1
ATOM 3225 N N . VAL A 1 409 ? 40.438 -4.367 -5.332 1 96.5 409 VAL A N 1
ATOM 3226 C CA . VAL A 1 409 ? 41.531 -5.266 -5.734 1 96.5 409 VAL A CA 1
ATOM 3227 C C . VAL A 1 409 ? 41.75 -6.328 -4.66 1 96.5 409 VAL A C 1
ATOM 3229 O O . VAL A 1 409 ? 41.938 -7.508 -4.973 1 96.5 409 VAL A O 1
ATOM 3232 N N . ALA A 1 410 ? 41.594 -5.91 -3.438 1 96.94 410 ALA A N 1
ATOM 3233 C CA . ALA A 1 410 ? 41.75 -6.871 -2.352 1 96.94 410 ALA A CA 1
ATOM 3234 C C . ALA A 1 410 ? 40.594 -7.859 -2.326 1 96.94 410 ALA A C 1
ATOM 3236 O O . ALA A 1 410 ? 40.781 -9.055 -2.096 1 96.94 410 ALA A O 1
ATOM 3237 N N . TYR A 1 411 ? 39.438 -7.375 -2.51 1 96.88 411 TYR A N 1
ATOM 3238 C CA . TYR A 1 411 ? 38.25 -8.211 -2.502 1 96.88 411 TYR A CA 1
ATOM 3239 C C . TYR A 1 411 ? 38.281 -9.234 -3.633 1 96.88 411 TYR A C 1
ATOM 3241 O O . TYR A 1 411 ? 38.031 -10.422 -3.414 1 96.88 411 TYR A O 1
ATOM 3249 N N . VAL A 1 412 ? 38.625 -8.812 -4.863 1 96.19 412 VAL A N 1
ATOM 3250 C CA . VAL A 1 412 ? 38.656 -9.695 -6.023 1 96.19 412 VAL A CA 1
ATOM 3251 C C . VAL A 1 412 ? 39.812 -10.688 -5.883 1 96.19 412 VAL A C 1
ATOM 3253 O O . VAL A 1 412 ? 39.688 -11.852 -6.266 1 96.19 412 VAL A O 1
ATOM 3256 N N . SER A 1 413 ? 40.938 -10.305 -5.25 1 96.62 413 SER A N 1
ATOM 3257 C CA . SER A 1 413 ? 42.062 -11.195 -5.031 1 96.62 413 SER A CA 1
ATOM 3258 C C . SER A 1 413 ? 41.719 -12.281 -4.012 1 96.62 413 SER A C 1
ATOM 3260 O O . SER A 1 413 ? 42.062 -13.445 -4.203 1 96.62 413 SER A O 1
ATOM 3262 N N . LEU A 1 414 ? 41.062 -11.836 -3.02 1 96.5 414 LEU A N 1
ATOM 3263 C CA . LEU A 1 414 ? 40.688 -12.805 -1.997 1 96.5 414 LEU A CA 1
ATOM 3264 C C . LEU A 1 414 ? 39.75 -13.875 -2.572 1 96.5 414 LEU A C 1
ATOM 3266 O O . LEU A 1 414 ? 39.938 -15.062 -2.318 1 96.5 414 LEU A O 1
ATOM 3270 N N . HIS A 1 415 ? 38.812 -13.516 -3.363 1 94.5 415 HIS A N 1
ATOM 3271 C CA . HIS A 1 415 ? 37.875 -14.477 -3.936 1 94.5 415 HIS A CA 1
ATOM 3272 C C . HIS A 1 415 ? 38.562 -15.344 -4.992 1 94.5 415 HIS A C 1
ATOM 3274 O O . HIS A 1 415 ? 38.25 -16.531 -5.121 1 94.5 415 HIS A O 1
ATOM 3280 N N . TYR A 1 416 ? 39.438 -14.75 -5.785 1 94 416 TYR A N 1
ATOM 3281 C CA . TYR A 1 416 ? 40.125 -15.531 -6.801 1 94 416 TYR A CA 1
ATOM 3282 C C . TYR A 1 416 ? 40.969 -16.641 -6.16 1 94 416 TYR A C 1
ATOM 3284 O O . TYR A 1 416 ? 40.906 -17.797 -6.59 1 94 416 TYR A O 1
ATOM 3292 N N . TRP A 1 417 ? 41.656 -16.344 -5.117 1 93.81 417 TRP A N 1
ATOM 3293 C CA . TRP A 1 417 ? 42.531 -17.344 -4.488 1 93.81 417 TRP A CA 1
ATOM 3294 C C . TRP A 1 417 ? 41.719 -18.344 -3.68 1 93.81 417 TRP A C 1
ATOM 3296 O O . TRP A 1 417 ? 42.125 -19.484 -3.498 1 93.81 417 TRP A O 1
ATOM 3306 N N . MET A 1 418 ? 40.594 -17.938 -3.211 1 93.19 418 MET A N 1
ATOM 3307 C CA . MET A 1 418 ? 39.719 -18.891 -2.547 1 93.19 418 MET A CA 1
ATOM 3308 C C . MET A 1 418 ? 39.156 -19.906 -3.545 1 93.19 418 MET A C 1
ATOM 3310 O O . MET A 1 418 ? 39 -21.078 -3.211 1 93.19 418 MET A O 1
ATOM 3314 N N . VAL A 1 419 ? 38.844 -19.469 -4.762 1 90.62 419 VAL A N 1
ATOM 3315 C CA . VAL A 1 419 ? 38.375 -20.391 -5.797 1 90.62 419 VAL A CA 1
ATOM 3316 C C . VAL A 1 419 ? 39.469 -21.391 -6.145 1 90.62 419 VAL A C 1
ATOM 3318 O O . VAL A 1 419 ? 39.188 -22.578 -6.316 1 90.62 419 VAL A O 1
ATOM 3321 N N . VAL A 1 420 ? 40.75 -20.969 -6.195 1 88.38 420 VAL A N 1
ATOM 3322 C CA . VAL A 1 420 ? 41.875 -21.844 -6.508 1 88.38 420 VAL A CA 1
ATOM 3323 C C . VAL A 1 420 ? 42.094 -22.812 -5.352 1 88.38 420 VAL A C 1
ATOM 3325 O O . VAL A 1 420 ? 42.406 -23.984 -5.57 1 88.38 420 VAL A O 1
ATOM 3328 N N . ALA A 1 421 ? 41.844 -22.328 -4.148 1 88.69 421 ALA A N 1
ATOM 3329 C CA . ALA A 1 421 ? 42.062 -23.156 -2.971 1 88.69 421 ALA A CA 1
ATOM 3330 C C . ALA A 1 421 ? 41.031 -24.297 -2.898 1 88.69 421 ALA A C 1
ATOM 3332 O O . ALA A 1 421 ? 41.344 -25.391 -2.422 1 88.69 421 ALA A O 1
ATOM 3333 N N . PHE A 1 422 ? 39.844 -24.062 -3.217 1 86.25 422 PHE A N 1
ATOM 3334 C CA . PHE A 1 422 ? 38.844 -25.109 -3.199 1 86.25 422 PHE A CA 1
ATOM 3335 C C . PHE A 1 422 ? 39.156 -26.172 -4.25 1 86.25 422 PHE A C 1
ATOM 3337 O O . PHE A 1 422 ? 38.719 -27.328 -4.121 1 86.25 422 PHE A O 1
ATOM 3344 N N . GLY A 1 423 ? 39.969 -25.969 -5.113 1 72.19 423 GLY A N 1
ATOM 3345 C CA . GLY A 1 423 ? 40.5 -26.984 -6.031 1 72.19 423 GLY A CA 1
ATOM 3346 C C . GLY A 1 423 ? 39.531 -27.312 -7.152 1 72.19 423 GLY A C 1
ATOM 3347 O O . GLY A 1 423 ? 38.5 -26.641 -7.32 1 72.19 423 GLY A O 1
ATOM 3348 N N . SER A 1 424 ? 39.969 -28.078 -8.07 1 64.69 424 SER A N 1
ATOM 3349 C CA . SER A 1 424 ? 39.188 -28.562 -9.219 1 64.69 424 SER A CA 1
ATOM 3350 C C . SER A 1 424 ? 38.719 -29.984 -9.008 1 64.69 424 SER A C 1
ATOM 3352 O O . SER A 1 424 ? 38.281 -30.656 -9.961 1 64.69 424 SER A O 1
ATOM 3354 N N . ALA A 1 425 ? 38.719 -30.562 -7.664 1 57.03 425 ALA A N 1
ATOM 3355 C CA . ALA A 1 425 ? 38.375 -31.953 -7.395 1 57.03 425 ALA A CA 1
ATOM 3356 C C . ALA A 1 425 ? 36.875 -32.188 -7.449 1 57.03 425 ALA A C 1
ATOM 3358 O O . ALA A 1 425 ? 36.094 -31.266 -7.168 1 57.03 425 ALA A O 1
ATOM 3359 N N . GLY A 1 426 ? 36.312 -33.25 -8.32 1 54.78 426 GLY A N 1
ATOM 3360 C CA . GLY A 1 426 ? 34.906 -33.594 -8.156 1 54.78 426 GLY A CA 1
ATOM 3361 C C . GLY A 1 426 ? 34.375 -34.469 -9.289 1 54.78 426 GLY A C 1
ATOM 3362 O O . GLY A 1 426 ? 34.906 -35.531 -9.562 1 54.78 426 GLY A O 1
ATOM 3363 N N . TRP A 1 427 ? 33.656 -33.75 -10.289 1 53.47 427 TRP A N 1
ATOM 3364 C CA . TRP A 1 427 ? 32.688 -34.531 -11.062 1 53.47 427 TRP A CA 1
ATOM 3365 C C . TRP A 1 427 ? 33.375 -35.312 -12.172 1 53.47 427 TRP A C 1
ATOM 3367 O O . TRP A 1 427 ? 34.156 -34.75 -12.938 1 53.47 427 TRP A O 1
ATOM 3377 N N . SER A 1 428 ? 33.781 -36.625 -11.953 1 46.53 428 SER A N 1
ATOM 3378 C CA . SER A 1 428 ? 34.094 -37.469 -13.094 1 46.53 428 SER A CA 1
ATOM 3379 C C . SER A 1 428 ? 32.812 -38.062 -13.695 1 46.53 428 SER A C 1
ATOM 3381 O O . SER A 1 428 ? 31.969 -38.594 -12.977 1 46.53 428 SER A O 1
ATOM 3383 N N . PRO A 1 429 ? 32.5 -37.781 -14.844 1 44.44 429 PRO A N 1
ATOM 3384 C CA . PRO A 1 429 ? 31.375 -38.5 -15.422 1 44.44 429 PRO A CA 1
ATOM 3385 C C . PRO A 1 429 ? 31.484 -40.031 -15.273 1 44.44 429 PRO A C 1
ATOM 3387 O O . PRO A 1 429 ? 32.594 -40.562 -15.242 1 44.44 429 PRO A O 1
ATOM 3390 N N . PRO A 1 430 ? 30.672 -40.781 -14.633 1 35.38 430 PRO A N 1
ATOM 3391 C CA . PRO A 1 430 ? 30.859 -42.219 -14.539 1 35.38 430 PRO A CA 1
ATOM 3392 C C . PRO A 1 430 ? 31.375 -42.844 -15.844 1 35.38 430 PRO A C 1
ATOM 3394 O O . PRO A 1 430 ? 30.922 -42.469 -16.922 1 35.38 430 PRO A O 1
ATOM 3397 N N . SER A 1 431 ? 32.562 -43.5 -15.914 1 32.28 431 SER A N 1
ATOM 3398 C CA . SER A 1 431 ? 33.125 -44.312 -16.984 1 32.28 431 SER A CA 1
ATOM 3399 C C . SER A 1 431 ? 32.156 -45.438 -17.359 1 32.28 431 SER A C 1
ATOM 3401 O O . SER A 1 431 ? 32.5 -46.312 -18.172 1 32.28 431 SER A O 1
ATOM 3403 N N . SER A 1 432 ? 31.266 -46.156 -16.484 1 32.62 432 SER A N 1
ATOM 3404 C CA . SER A 1 432 ? 30.656 -47.406 -16.984 1 32.62 432 SER A CA 1
ATOM 3405 C C . SER A 1 432 ? 30.266 -47.281 -18.453 1 32.62 432 SER A C 1
ATOM 3407 O O . SER A 1 432 ? 29.578 -46.344 -18.828 1 32.62 432 SER A O 1
ATOM 3409 N N . ALA A 1 433 ? 30.922 -48.344 -19.297 1 34.81 433 ALA A N 1
ATOM 3410 C CA . ALA A 1 433 ? 30.922 -49 -20.594 1 34.81 433 ALA A CA 1
ATOM 3411 C C . ALA A 1 433 ? 29.5 -49.406 -20.984 1 34.81 433 ALA A C 1
ATOM 3413 O O . ALA A 1 433 ? 28.875 -50.219 -20.266 1 34.81 433 ALA A O 1
ATOM 3414 N N . LEU A 1 434 ? 28.828 -48.812 -21.75 1 32.38 434 LEU A N 1
ATOM 3415 C CA . LEU A 1 434 ? 27.969 -49.5 -22.703 1 32.38 434 LEU A CA 1
ATOM 3416 C C . LEU A 1 434 ? 28.719 -50.625 -23.391 1 32.38 434 LEU A C 1
ATOM 3418 O O . LEU A 1 434 ? 29.578 -50.375 -24.25 1 32.38 434 LEU A O 1
ATOM 3422 N N . ASN A 1 435 ? 29.078 -51.812 -22.656 1 27.27 435 ASN A N 1
ATOM 3423 C CA . ASN A 1 435 ? 29.406 -53.062 -23.391 1 27.27 435 ASN A CA 1
ATOM 3424 C C . ASN A 1 435 ? 28.359 -53.344 -24.453 1 27.27 435 ASN A C 1
ATOM 3426 O O . ASN A 1 435 ? 27.156 -53.406 -24.156 1 27.27 435 ASN A O 1
ATOM 3430 N N . PRO A 1 436 ? 28.719 -53.562 -25.812 1 27.42 436 PRO A N 1
ATOM 3431 C CA . PRO A 1 436 ? 27.875 -53.906 -26.969 1 27.42 436 PRO A CA 1
ATOM 3432 C C . PRO A 1 436 ? 27.188 -55.25 -26.812 1 27.42 436 PRO A C 1
ATOM 3434 O O . PRO A 1 436 ? 26.266 -55.562 -27.562 1 27.42 436 PRO A O 1
ATOM 3437 N N . THR A 1 437 ? 27.734 -56.406 -26.375 1 24.81 437 THR A N 1
ATOM 3438 C CA . THR A 1 437 ? 27.312 -57.75 -26.734 1 24.81 437 THR A CA 1
ATOM 3439 C C . THR A 1 437 ? 26.031 -58.125 -26 1 24.81 437 THR A C 1
ATOM 3441 O O . THR A 1 437 ? 25.375 -59.094 -26.375 1 24.81 437 THR A O 1
ATOM 3444 N N . ASP A 1 438 ? 26.047 -58.406 -24.719 1 27.23 438 ASP A N 1
ATOM 3445 C CA . ASP A 1 438 ? 24.953 -59.281 -24.312 1 27.23 438 ASP A CA 1
ATOM 3446 C C . ASP A 1 438 ? 23.594 -58.719 -24.734 1 27.23 438 ASP A C 1
ATOM 3448 O O . ASP A 1 438 ? 23.281 -57.562 -24.438 1 27.23 438 ASP A O 1
ATOM 3452 N N . ASN A 1 439 ? 22.859 -59.344 -25.828 1 24.53 439 ASN A N 1
ATOM 3453 C CA . ASN A 1 439 ? 21.594 -59.344 -26.531 1 24.53 439 ASN A CA 1
ATOM 3454 C C . ASN A 1 439 ? 20.422 -59.156 -25.562 1 24.53 439 ASN A C 1
ATOM 3456 O O . ASN A 1 439 ? 19.266 -59.031 -26 1 24.53 439 ASN A O 1
ATOM 3460 N N . THR A 1 440 ? 20.328 -60.062 -24.594 1 23.7 440 THR A N 1
ATOM 3461 C CA . THR A 1 440 ? 18.969 -60.156 -24.078 1 23.7 440 THR A CA 1
ATOM 3462 C C . THR A 1 440 ? 18.469 -58.812 -23.609 1 23.7 440 THR A C 1
ATOM 3464 O O . THR A 1 440 ? 17.781 -58.094 -24.359 1 23.7 440 THR A O 1
ATOM 3467 N N . THR A 1 441 ? 17.891 -58.781 -22.219 1 23.03 441 THR A N 1
ATOM 3468 C CA . THR A 1 441 ? 16.828 -57.844 -21.891 1 23.03 441 THR A CA 1
ATOM 3469 C C . THR A 1 441 ? 17.359 -56.406 -21.891 1 23.03 441 THR A C 1
ATOM 3471 O O . THR A 1 441 ? 18.328 -56.094 -21.188 1 23.03 441 THR A O 1
ATOM 3474 N N . ALA A 1 442 ? 17.391 -55.594 -22.953 1 27.11 442 ALA A N 1
ATOM 3475 C CA . ALA A 1 442 ? 17.266 -54.312 -23.625 1 27.11 442 ALA A CA 1
ATOM 3476 C C . ALA A 1 442 ? 16.797 -53.219 -22.656 1 27.11 442 ALA A C 1
ATOM 3478 O O . ALA A 1 442 ? 15.758 -52.594 -22.875 1 27.11 442 ALA A O 1
ATOM 3479 N N . GLY A 1 443 ? 16.734 -53.438 -21.438 1 23.86 443 GLY A N 1
ATOM 3480 C CA . GLY A 1 443 ? 16.156 -52.344 -20.688 1 23.86 443 GLY A CA 1
ATOM 3481 C C . GLY A 1 443 ? 16.922 -51.062 -20.844 1 23.86 443 GLY A C 1
ATOM 3482 O O . GLY A 1 443 ? 18.141 -51.062 -21.094 1 23.86 443 GLY A O 1
ATOM 3483 N N . GLY A 1 444 ? 16.125 -49.875 -21.094 1 23.33 444 GLY A N 1
ATOM 3484 C CA . GLY A 1 444 ? 16.312 -48.594 -21.734 1 23.33 444 GLY A CA 1
ATOM 3485 C C . GLY A 1 444 ? 17.453 -47.781 -21.125 1 23.33 444 GLY A C 1
ATOM 3486 O O . GLY A 1 444 ? 17.469 -47.562 -19.922 1 23.33 444 GLY A O 1
ATOM 3487 N N . LEU A 1 445 ? 18.594 -48.062 -21.375 1 26.44 445 LEU A N 1
ATOM 3488 C CA . LEU A 1 445 ? 19.547 -46.969 -21.406 1 26.44 445 LEU A CA 1
ATOM 3489 C C . LEU A 1 445 ? 18.906 -45.719 -21.969 1 26.44 445 LEU A C 1
ATOM 3491 O O . LEU A 1 445 ? 18.641 -45.625 -23.172 1 26.44 445 LEU A O 1
ATOM 3495 N N . THR A 1 446 ? 17.969 -45.125 -21.234 1 26.39 446 THR A N 1
ATOM 3496 C CA . THR A 1 446 ? 17.359 -43.969 -21.875 1 26.39 446 THR A CA 1
ATOM 3497 C C . THR A 1 446 ? 18.422 -43.031 -22.453 1 26.39 446 THR A C 1
ATOM 3499 O O . THR A 1 446 ? 19.359 -42.656 -21.75 1 26.39 446 THR A O 1
ATOM 3502 N N . THR A 1 447 ? 18.906 -43.156 -23.594 1 26.11 447 THR A N 1
ATOM 3503 C CA . THR A 1 447 ? 19.484 -42.25 -24.578 1 26.11 447 THR A CA 1
ATOM 3504 C C . THR A 1 447 ? 19.141 -40.812 -24.25 1 26.11 447 THR A C 1
ATOM 3506 O O . THR A 1 447 ? 17.969 -40.469 -24 1 26.11 447 THR A O 1
ATOM 3509 N N . LEU A 1 448 ? 20.156 -40.219 -23.688 1 28.98 448 LEU A N 1
ATOM 3510 C CA . LEU A 1 448 ? 20.031 -38.75 -23.5 1 28.98 448 LEU A CA 1
ATOM 3511 C C . LEU A 1 448 ? 19.594 -38.094 -24.797 1 28.98 448 LEU A C 1
ATOM 3513 O O . LEU A 1 448 ? 20.422 -37.656 -25.578 1 28.98 448 LEU A O 1
ATOM 3517 N N . ARG A 1 449 ? 18.812 -38.719 -25.641 1 29.58 449 ARG A N 1
ATOM 3518 C CA . ARG A 1 449 ? 18.25 -38.125 -26.844 1 29.58 449 ARG A CA 1
ATOM 3519 C C . ARG A 1 449 ? 17.438 -36.875 -26.516 1 29.58 449 ARG A C 1
ATOM 3521 O O . ARG A 1 449 ? 16.484 -36.938 -25.734 1 29.58 449 ARG A O 1
ATOM 3528 N N . TRP A 1 450 ? 18.172 -35.688 -26.562 1 29.14 450 TRP A N 1
ATOM 3529 C CA . TRP A 1 450 ? 17.438 -34.438 -26.594 1 29.14 450 TRP A CA 1
ATOM 3530 C C . TRP A 1 450 ? 16.344 -34.469 -27.672 1 29.14 450 TRP A C 1
ATOM 3532 O O . TRP A 1 450 ? 16.609 -34.125 -28.828 1 29.14 450 TRP A O 1
ATOM 3542 N N . GLY A 1 451 ? 15.734 -35.5 -28.016 1 27.03 451 GLY A N 1
ATOM 3543 C CA . GLY A 1 451 ? 14.633 -35.281 -28.938 1 27.03 451 GLY A CA 1
ATOM 3544 C C . GLY A 1 451 ? 13.734 -34.125 -28.547 1 27.03 451 GLY A C 1
ATOM 3545 O O . GLY A 1 451 ? 13.734 -33.719 -27.391 1 27.03 451 GLY A O 1
ATOM 3546 N N . ASN A 1 452 ? 13.203 -33.219 -29.562 1 28.34 452 ASN A N 1
ATOM 3547 C CA . ASN A 1 452 ? 12.148 -32.219 -29.359 1 28.34 452 ASN A CA 1
ATOM 3548 C C . ASN A 1 452 ? 11.258 -32.594 -28.172 1 28.34 452 ASN A C 1
ATOM 3550 O O . ASN A 1 452 ? 10.188 -32.031 -27.984 1 28.34 452 ASN A O 1
ATOM 3554 N N . SER A 1 453 ? 11.18 -33.781 -27.781 1 27.14 453 SER A N 1
ATOM 3555 C CA . SER A 1 453 ? 10.18 -34.219 -26.797 1 27.14 453 SER A CA 1
ATOM 3556 C C . SER A 1 453 ? 10.555 -33.75 -25.391 1 27.14 453 SER A C 1
ATOM 3558 O O . SER A 1 453 ? 11.711 -33.844 -25 1 27.14 453 SER A O 1
ATOM 3560 N N . SER A 1 454 ? 9.734 -32.875 -24.656 1 32.72 454 SER A N 1
ATOM 3561 C CA . SER A 1 454 ? 9.688 -32.125 -23.406 1 32.72 454 SER A CA 1
ATOM 3562 C C . SER A 1 454 ? 10.336 -32.875 -22.266 1 32.72 454 SER A C 1
ATOM 3564 O O . SER A 1 454 ? 10.656 -32.312 -21.234 1 32.72 454 SER A O 1
ATOM 3566 N N . ALA A 1 455 ? 10.445 -34.344 -22.141 1 32.38 455 ALA A N 1
ATOM 3567 C CA . ALA A 1 455 ? 10.578 -35.094 -20.906 1 32.38 455 ALA A CA 1
ATOM 3568 C C . ALA A 1 455 ? 12.023 -35.5 -20.656 1 32.38 455 ALA A C 1
ATOM 3570 O O . ALA A 1 455 ? 12.305 -36.375 -19.828 1 32.38 455 ALA A O 1
ATOM 3571 N N . VAL A 1 456 ? 12.922 -35.344 -21.391 1 33.34 456 VAL A N 1
ATOM 3572 C CA . VAL A 1 456 ? 14.102 -36.094 -20.984 1 33.34 456 VAL A CA 1
ATOM 3573 C C . VAL A 1 456 ? 14.828 -35.344 -19.859 1 33.34 456 VAL A C 1
ATOM 3575 O O . VAL A 1 456 ? 15.383 -34.281 -20.078 1 33.34 456 VAL A O 1
ATOM 3578 N N . SER A 1 457 ? 14.453 -35.438 -18.578 1 34.53 457 SER A N 1
ATOM 3579 C CA . SER A 1 457 ? 15.133 -34.969 -17.375 1 34.53 457 SER A CA 1
ATOM 3580 C C . SER A 1 457 ? 16.469 -35.688 -17.172 1 34.53 457 SER A C 1
ATOM 3582 O O . SER A 1 457 ? 16.516 -36.906 -17.031 1 34.53 457 SER A O 1
ATOM 3584 N N . PRO A 1 458 ? 17.672 -35.375 -17.703 1 34.25 458 PRO A N 1
ATOM 3585 C CA . PRO A 1 458 ? 18.922 -36.031 -17.297 1 34.25 458 PRO A CA 1
ATOM 3586 C C . PRO A 1 458 ? 19.016 -36.219 -15.789 1 34.25 458 PRO A C 1
ATOM 3588 O O . PRO A 1 458 ? 18.75 -35.312 -15.023 1 34.25 458 PRO A O 1
ATOM 3591 N N . HIS A 1 459 ? 18.656 -37.406 -15.289 1 33.03 459 HIS A N 1
ATOM 3592 C CA . HIS A 1 459 ? 18.891 -37.719 -13.883 1 33.03 459 HIS A CA 1
ATOM 3593 C C . HIS A 1 459 ? 20.375 -37.781 -13.57 1 33.03 459 HIS A C 1
ATOM 3595 O O . HIS A 1 459 ? 21.078 -38.656 -14.078 1 33.03 459 HIS A O 1
ATOM 3601 N N . PHE A 1 460 ? 21.141 -36.688 -13.492 1 37.72 460 PHE A N 1
ATOM 3602 C CA . PHE A 1 460 ? 22.531 -36.625 -13.062 1 37.72 460 PHE A CA 1
ATOM 3603 C C . PHE A 1 460 ? 22.703 -37.156 -11.648 1 37.72 460 PHE A C 1
ATOM 3605 O O . PHE A 1 460 ? 21.938 -36.812 -10.75 1 37.72 460 PHE A O 1
ATOM 3612 N N . VAL A 1 461 ? 23.203 -38.438 -11.531 1 36.09 461 VAL A N 1
ATOM 3613 C CA . VAL A 1 461 ? 23.531 -39.031 -10.242 1 36.09 461 VAL A CA 1
ATOM 3614 C C . VAL A 1 461 ? 24.531 -38.156 -9.5 1 36.09 461 VAL A C 1
ATOM 3616 O O . VAL A 1 461 ? 25.609 -37.844 -10.016 1 36.09 461 VAL A O 1
ATOM 3619 N N . ASP A 1 462 ? 24.188 -37.281 -8.555 1 41.81 462 ASP A N 1
ATOM 3620 C CA . ASP A 1 462 ? 24.828 -36.438 -7.559 1 41.81 462 ASP A CA 1
ATOM 3621 C C . ASP A 1 462 ? 25.828 -37.219 -6.723 1 41.81 462 ASP A C 1
ATOM 3623 O O . ASP A 1 462 ? 25.5 -37.75 -5.66 1 41.81 462 ASP A O 1
ATOM 3627 N N . THR A 1 463 ? 26.562 -38.188 -7.27 1 39.28 463 THR A N 1
ATOM 3628 C CA . THR A 1 463 ? 27.219 -38.906 -6.191 1 39.28 463 THR A CA 1
ATOM 3629 C C . THR A 1 463 ? 28.125 -37.969 -5.391 1 39.28 463 THR A C 1
ATOM 3631 O O . THR A 1 463 ? 28.391 -38.219 -4.211 1 39.28 463 THR A O 1
ATOM 3634 N N . GLN A 1 464 ? 29.453 -37.375 -5.918 1 43.72 464 GLN A N 1
ATOM 3635 C CA . GLN A 1 464 ? 30.625 -37.125 -5.09 1 43.72 464 GLN A CA 1
ATOM 3636 C C . GLN A 1 464 ? 30.703 -35.688 -4.652 1 43.72 464 GLN A C 1
ATOM 3638 O O . GLN A 1 464 ? 30.25 -34.781 -5.371 1 43.72 464 GLN A O 1
ATOM 3643 N N . SER A 1 465 ? 30.922 -35.344 -3.355 1 52.44 465 SER A N 1
ATOM 3644 C CA . SER A 1 465 ? 31.078 -34.25 -2.43 1 52.44 465 SER A CA 1
ATOM 3645 C C . SER A 1 465 ? 32.125 -33.25 -2.934 1 52.44 465 SER A C 1
ATOM 3647 O O . SER A 1 465 ? 32.312 -32.188 -2.348 1 52.44 465 SER A O 1
ATOM 3649 N N . GLY A 1 466 ? 32.375 -32.719 -4.16 1 60.72 466 GLY A N 1
ATOM 3650 C CA . GLY A 1 466 ? 33.344 -31.688 -4.508 1 60.72 466 GLY A CA 1
ATOM 3651 C C . GLY A 1 466 ? 32.688 -30.391 -4.934 1 60.72 466 GLY A C 1
ATOM 3652 O O . GLY A 1 466 ? 31.453 -30.281 -4.961 1 60.72 466 GLY A O 1
ATOM 3653 N N . PRO A 1 467 ? 33.594 -29.219 -5.047 1 75.5 467 PRO A N 1
ATOM 3654 C CA . PRO A 1 467 ? 33.125 -27.891 -5.445 1 75.5 467 PRO A CA 1
ATOM 3655 C C . PRO A 1 467 ? 32.594 -27.859 -6.875 1 75.5 467 PRO A C 1
ATOM 3657 O O . PRO A 1 467 ? 31.797 -26.984 -7.227 1 75.5 467 PRO A O 1
ATOM 3660 N N . CYS A 1 468 ? 33.031 -28.859 -7.711 1 76.81 468 CYS A N 1
ATOM 3661 C CA . CYS A 1 468 ? 32.469 -28.953 -9.062 1 76.81 468 CYS A CA 1
ATOM 3662 C C . CYS A 1 468 ? 31.297 -29.922 -9.117 1 76.81 468 CYS A C 1
ATOM 3664 O O . CYS A 1 468 ? 31.453 -31.094 -8.805 1 76.81 468 CYS A O 1
ATOM 3666 N N . VAL A 1 469 ? 30.125 -29.422 -9.336 1 76.12 469 VAL A N 1
ATOM 3667 C CA . VAL A 1 469 ? 28.891 -30.203 -9.328 1 76.12 469 VAL A CA 1
ATOM 3668 C C . VAL A 1 469 ? 28.203 -30.094 -10.688 1 76.12 469 VAL A C 1
ATOM 3670 O O . VAL A 1 469 ? 28.438 -29.141 -11.43 1 76.12 469 VAL A O 1
ATOM 3673 N N . ALA A 1 470 ? 27.391 -31.078 -10.992 1 69.56 470 ALA A N 1
ATOM 3674 C CA . ALA A 1 470 ? 26.594 -31.047 -12.219 1 69.56 470 ALA A CA 1
ATOM 3675 C C . ALA A 1 470 ? 25.5 -29.984 -12.141 1 69.56 470 ALA A C 1
ATOM 3677 O O . ALA A 1 470 ? 24.938 -29.734 -11.062 1 69.56 470 ALA A O 1
ATOM 3678 N N . VAL A 1 471 ? 25.266 -29.281 -13.234 1 73.25 471 VAL A N 1
ATOM 3679 C CA . VAL A 1 471 ? 24.234 -28.234 -13.289 1 73.25 471 VAL A CA 1
ATOM 3680 C C . VAL A 1 471 ? 22.859 -28.859 -13.148 1 73.25 471 VAL A C 1
ATOM 3682 O O . VAL A 1 471 ? 22.5 -29.766 -13.906 1 73.25 471 VAL A O 1
ATOM 3685 N N . PRO A 1 472 ? 22.125 -28.375 -12.062 1 72.19 472 PRO A N 1
ATOM 3686 C CA . PRO A 1 472 ? 20.781 -28.906 -11.906 1 72.19 472 PRO A CA 1
ATOM 3687 C C . PRO A 1 472 ? 19.875 -28.562 -13.086 1 72.19 472 PRO A C 1
ATOM 3689 O O . PRO A 1 472 ? 20.109 -27.578 -13.781 1 72.19 472 PRO A O 1
ATOM 3692 N N . GLN A 1 473 ? 18.812 -29.375 -13.312 1 64.44 473 GLN A N 1
ATOM 3693 C CA . GLN A 1 473 ? 17.891 -29.219 -14.438 1 64.44 473 GLN A CA 1
ATOM 3694 C C . GLN A 1 473 ? 17.125 -27.906 -14.352 1 64.44 473 GLN A C 1
ATOM 3696 O O . GLN A 1 473 ? 16.828 -27.281 -15.375 1 64.44 473 GLN A O 1
ATOM 3701 N N . THR A 1 474 ? 16.891 -27.453 -13.133 1 69.62 474 THR A N 1
ATOM 3702 C CA . THR A 1 474 ? 16.141 -26.219 -12.969 1 69.62 474 THR A CA 1
ATOM 3703 C C . THR A 1 474 ? 16.906 -25.031 -13.531 1 69.62 474 THR A C 1
ATOM 3705 O O . THR A 1 474 ? 16.297 -24.094 -14.07 1 69.62 474 THR A O 1
ATOM 3708 N N . LEU A 1 475 ? 18.188 -25.141 -13.492 1 69.25 475 LEU A N 1
ATOM 3709 C CA . LEU A 1 475 ? 19 -24.031 -13.977 1 69.25 475 LEU A CA 1
ATOM 3710 C C . LEU A 1 475 ? 19.219 -24.125 -15.484 1 69.25 475 LEU A C 1
ATOM 3712 O O . LEU A 1 475 ? 19.328 -23.109 -16.172 1 69.25 475 LEU A O 1
ATOM 3716 N N . SER A 1 476 ? 19.219 -25.375 -15.961 1 63.38 476 SER A N 1
ATOM 3717 C CA . SER A 1 476 ? 19.438 -25.562 -17.391 1 63.38 476 SER A CA 1
ATOM 3718 C C . SER A 1 476 ? 18.219 -25.125 -18.203 1 63.38 476 SER A C 1
ATOM 3720 O O . SER A 1 476 ? 18.344 -24.609 -19.312 1 63.38 476 SER A O 1
ATOM 3722 N N . ASP A 1 477 ? 17.078 -25.391 -17.531 1 60.12 477 ASP A N 1
ATOM 3723 C CA . ASP A 1 477 ? 15.852 -25 -18.234 1 60.12 477 ASP A CA 1
ATOM 3724 C C . ASP A 1 477 ? 15.688 -23.484 -18.25 1 60.12 477 ASP A C 1
ATOM 3726 O O . ASP A 1 477 ? 15.039 -22.922 -19.141 1 60.12 477 ASP A O 1
ATOM 3730 N N . SER A 1 478 ? 16.297 -22.828 -17.266 1 58.94 478 SER A N 1
ATOM 3731 C CA . SER A 1 478 ? 16.172 -21.375 -17.188 1 58.94 478 SER A CA 1
ATOM 3732 C C . SER A 1 478 ? 17.344 -20.688 -17.891 1 58.94 478 SER A C 1
ATOM 3734 O O . SER A 1 478 ? 17.625 -19.516 -17.641 1 58.94 478 SER A O 1
ATOM 3736 N N . ARG A 1 479 ? 18.109 -21.438 -18.75 1 55.81 479 ARG A N 1
ATOM 3737 C CA . ARG A 1 479 ? 19.344 -20.969 -19.375 1 55.81 479 ARG A CA 1
ATOM 3738 C C . ARG A 1 479 ? 19.141 -19.625 -20.062 1 55.81 479 ARG A C 1
ATOM 3740 O O . ARG A 1 479 ? 19.984 -18.734 -19.984 1 55.81 479 ARG A O 1
ATOM 3747 N N . ASP A 1 480 ? 18.109 -19.609 -20.953 1 49.34 480 ASP A N 1
ATOM 3748 C CA . ASP A 1 480 ? 18.016 -18.453 -21.844 1 49.34 480 ASP A CA 1
ATOM 3749 C C . ASP A 1 480 ? 17.438 -17.25 -21.109 1 49.34 480 ASP A C 1
ATOM 3751 O O . ASP A 1 480 ? 17.422 -16.141 -21.656 1 49.34 480 ASP A O 1
ATOM 3755 N N . VAL A 1 481 ? 16.922 -17.594 -19.984 1 51.25 481 VAL A N 1
ATOM 3756 C CA . VAL A 1 481 ? 16.141 -16.484 -19.453 1 51.25 481 VAL A CA 1
ATOM 3757 C C . VAL A 1 481 ? 16.875 -15.828 -18.297 1 51.25 481 VAL A C 1
ATOM 3759 O O . VAL A 1 481 ? 16.859 -14.602 -18.156 1 51.25 481 VAL A O 1
ATOM 3762 N N . SER A 1 482 ? 17.438 -16.703 -17.344 1 51.06 482 SER A N 1
ATOM 3763 C CA . SER A 1 482 ? 17.891 -16.094 -16.094 1 51.06 482 SER A CA 1
ATOM 3764 C C . SER A 1 482 ? 19.344 -15.641 -16.188 1 51.06 482 SER A C 1
ATOM 3766 O O . SER A 1 482 ? 20.094 -16.125 -17.031 1 51.06 482 SER A O 1
ATOM 3768 N N . VAL A 1 483 ? 19.688 -14.484 -15.578 1 50 483 VAL A N 1
ATOM 3769 C CA . VAL A 1 483 ? 21 -13.859 -15.414 1 50 483 VAL A CA 1
ATOM 3770 C C . VAL A 1 483 ? 22.016 -14.914 -14.992 1 50 483 VAL A C 1
ATOM 3772 O O . VAL A 1 483 ? 23.219 -14.734 -15.203 1 50 483 VAL A O 1
ATOM 3775 N N . ILE A 1 484 ? 21.578 -16.016 -14.359 1 48.78 484 ILE A N 1
ATOM 3776 C CA . ILE A 1 484 ? 22.531 -16.984 -13.82 1 48.78 484 ILE A CA 1
ATOM 3777 C C . ILE A 1 484 ? 23.281 -17.672 -14.961 1 48.78 484 ILE A C 1
ATOM 3779 O O . ILE A 1 484 ? 24.469 -17.953 -14.852 1 48.78 484 ILE A O 1
ATOM 3783 N N . SER A 1 485 ? 22.375 -18.094 -15.992 1 46 485 SER A N 1
ATOM 3784 C CA . SER A 1 485 ? 22.938 -18.969 -17.016 1 46 485 SER A CA 1
ATOM 3785 C C . SER A 1 485 ? 24.188 -18.359 -17.625 1 46 485 SER A C 1
ATOM 3787 O O . SER A 1 485 ? 25.109 -19.078 -18.016 1 46 485 SER A O 1
ATOM 3789 N N . PHE A 1 486 ? 24.094 -17.109 -17.734 1 46.34 486 PHE A N 1
ATOM 3790 C CA . PHE A 1 486 ? 25.188 -16.578 -18.531 1 46.34 486 PHE A CA 1
ATOM 3791 C C . PHE A 1 486 ? 26.469 -16.516 -17.703 1 46.34 486 PHE A C 1
ATOM 3793 O O . PHE A 1 486 ? 27.547 -16.828 -18.219 1 46.34 486 PHE A O 1
ATOM 3800 N N . TYR A 1 487 ? 26.391 -15.922 -16.453 1 48.97 487 TYR A N 1
ATOM 3801 C CA . TYR A 1 487 ? 27.672 -15.555 -15.859 1 48.97 487 TYR A CA 1
ATOM 3802 C C . TYR A 1 487 ? 28.062 -16.547 -14.758 1 48.97 487 TYR A C 1
ATOM 3804 O O . TYR A 1 487 ? 29.234 -16.609 -14.375 1 48.97 487 TYR A O 1
ATOM 3812 N N . GLY A 1 488 ? 27.156 -17.406 -14.211 1 51.47 488 GLY A N 1
ATOM 3813 C CA . GLY A 1 488 ? 27.453 -18.062 -12.945 1 51.47 488 GLY A CA 1
ATOM 3814 C C . GLY A 1 488 ? 28.031 -19.453 -13.109 1 51.47 488 GLY A C 1
ATOM 3815 O O . GLY A 1 488 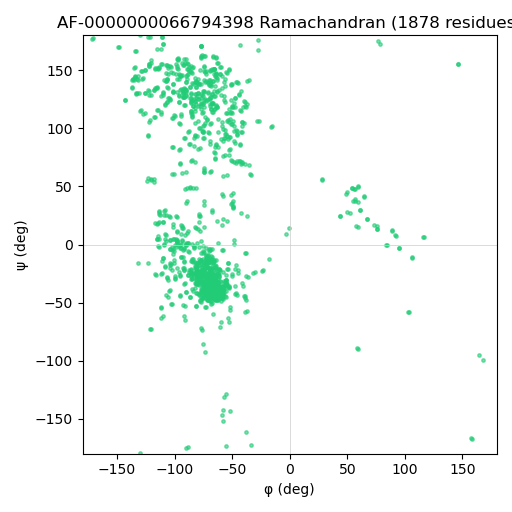? 28.562 -20.031 -12.148 1 51.47 488 GLY A O 1
ATOM 3816 N N . ALA A 1 489 ? 27.781 -20.156 -14.281 1 55.06 489 ALA A N 1
ATOM 3817 C CA . ALA A 1 489 ? 28.25 -21.531 -14.18 1 55.06 489 ALA A CA 1
ATOM 3818 C C . ALA A 1 489 ? 29.75 -21.625 -14.438 1 55.06 489 ALA A C 1
ATOM 3820 O O . ALA A 1 489 ? 30.203 -21.453 -15.57 1 55.06 489 ALA A O 1
ATOM 3821 N N . ASN A 1 490 ? 30.625 -20.797 -13.812 1 61.12 490 ASN A N 1
ATOM 3822 C CA . ASN A 1 490 ? 32.062 -20.688 -13.969 1 61.12 490 ASN A CA 1
ATOM 3823 C C . ASN A 1 490 ? 32.719 -22.078 -14.008 1 61.12 490 ASN A C 1
ATOM 3825 O O . ASN A 1 490 ? 33.25 -22.547 -13 1 61.12 490 ASN A O 1
ATOM 3829 N N . GLY A 1 491 ? 32.469 -22.781 -15.195 1 68.5 491 GLY A N 1
ATOM 3830 C CA . GLY A 1 491 ? 33.094 -24.094 -15.336 1 68.5 491 GLY A CA 1
ATOM 3831 C C . GLY A 1 491 ? 34.562 -24.016 -15.711 1 68.5 491 GLY A C 1
ATOM 3832 O O . GLY A 1 491 ? 35.188 -25.047 -15.969 1 68.5 491 GLY A O 1
ATOM 3833 N N . PHE A 1 492 ? 35.219 -22.781 -15.641 1 75.19 492 PHE A N 1
ATOM 3834 C CA . PHE A 1 492 ? 36.625 -22.609 -16.062 1 75.19 492 PHE A CA 1
ATOM 3835 C C . PHE A 1 492 ? 37.562 -23.359 -15.133 1 75.19 492 PHE A C 1
ATOM 3837 O O . PHE A 1 492 ? 38.594 -23.875 -15.562 1 75.19 492 PHE A O 1
ATOM 3844 N N . PHE A 1 493 ? 37.094 -23.484 -13.961 1 80.38 493 PHE A N 1
ATOM 3845 C CA . PHE A 1 493 ? 38 -24.031 -12.953 1 80.38 493 PHE A CA 1
ATOM 3846 C C . PHE A 1 493 ? 37.75 -25.516 -12.758 1 80.38 493 PHE A C 1
ATOM 3848 O O . PHE A 1 493 ? 38.375 -26.141 -11.891 1 80.38 493 PHE A O 1
ATOM 3855 N N . CYS A 1 494 ? 36.844 -25.969 -13.602 1 76.12 494 CYS A N 1
ATOM 3856 C CA . CYS A 1 494 ? 36.594 -27.406 -13.531 1 76.12 494 CYS A CA 1
ATOM 3857 C C . CYS A 1 494 ? 37.25 -28.125 -14.695 1 76.12 494 CYS A C 1
ATOM 3859 O O . CYS A 1 494 ? 37.594 -27.516 -15.711 1 76.12 494 CYS A O 1
ATOM 3861 N N . ALA A 1 495 ? 37.562 -29.438 -14.453 1 64.44 495 ALA A N 1
ATOM 3862 C CA . ALA A 1 495 ? 38.188 -30.234 -15.492 1 64.44 495 ALA A CA 1
ATOM 3863 C C . ALA A 1 495 ? 37.25 -30.516 -16.641 1 64.44 495 ALA A C 1
ATOM 3865 O O . ALA A 1 495 ? 36.031 -30.641 -16.438 1 64.44 495 ALA A O 1
ATOM 3866 N N . ALA A 1 496 ? 37.594 -30.047 -17.938 1 57.19 496 ALA A N 1
ATOM 3867 C CA . ALA A 1 496 ? 36.812 -30.297 -19.141 1 57.19 496 ALA A CA 1
ATOM 3868 C C . ALA A 1 496 ? 36.438 -31.781 -19.25 1 57.19 496 ALA A C 1
ATOM 3870 O O . ALA A 1 496 ? 37.219 -32.656 -18.875 1 57.19 496 ALA A O 1
ATOM 3871 N N . PRO A 1 497 ? 35.062 -32.094 -19.312 1 51.12 497 PRO A N 1
ATOM 3872 C CA . PRO A 1 497 ? 34.812 -33.5 -19.516 1 51.12 497 PRO A CA 1
ATOM 3873 C C . PRO A 1 497 ? 35.625 -34.125 -20.672 1 51.12 497 PRO A C 1
ATOM 3875 O O . PRO A 1 497 ? 35.875 -33.438 -21.656 1 51.12 497 PRO A O 1
ATOM 3878 N N . ASN A 1 498 ? 36.594 -34.875 -20.391 1 43.47 498 ASN A N 1
ATOM 3879 C CA . ASN A 1 498 ? 37.25 -35.562 -21.516 1 43.47 498 ASN A CA 1
ATOM 3880 C C . ASN A 1 498 ? 36.312 -35.781 -22.672 1 43.47 498 ASN A C 1
ATOM 3882 O O . ASN A 1 498 ? 35.094 -35.75 -22.484 1 43.47 498 ASN A O 1
ATOM 3886 N N . ASN A 1 499 ? 36.844 -36.188 -23.922 1 38.75 499 ASN A N 1
ATOM 3887 C CA . ASN A 1 499 ? 36.312 -36.5 -25.25 1 38.75 499 ASN A CA 1
ATOM 3888 C C . ASN A 1 499 ? 34.969 -37.219 -25.156 1 38.75 499 ASN A C 1
ATOM 3890 O O . ASN A 1 499 ? 34.906 -38.438 -25.312 1 38.75 499 ASN A O 1
ATOM 3894 N N . THR A 1 500 ? 34.219 -37.125 -24.219 1 37.5 500 THR A N 1
ATOM 3895 C CA . THR A 1 500 ? 33 -37.906 -24.469 1 37.5 500 THR A CA 1
ATOM 3896 C C . THR A 1 500 ? 32.25 -37.375 -25.672 1 37.5 500 THR A C 1
ATOM 3898 O O . THR A 1 500 ? 31.797 -36.219 -25.672 1 37.5 500 THR A O 1
ATOM 3901 N N . VAL A 1 501 ? 32.688 -37.844 -26.859 1 34.94 501 VAL A N 1
ATOM 3902 C CA . VAL A 1 501 ? 31.938 -37.719 -28.109 1 34.94 501 VAL A CA 1
ATOM 3903 C C . VAL A 1 501 ? 30.453 -38 -27.859 1 34.94 501 VAL A C 1
ATOM 3905 O O . VAL A 1 501 ? 30.078 -39.125 -27.531 1 34.94 501 VAL A O 1
ATOM 3908 N N . ILE A 1 502 ? 29.75 -37.219 -27.25 1 38 502 ILE A N 1
ATOM 3909 C CA . ILE A 1 502 ? 28.297 -37.375 -27.344 1 38 502 ILE A CA 1
ATOM 3910 C C . ILE A 1 502 ? 27.875 -37.438 -28.812 1 38 502 ILE A C 1
ATOM 3912 O O . ILE A 1 502 ? 28.094 -36.469 -29.562 1 38 502 ILE A O 1
ATOM 3916 N N . PRO A 1 503 ? 27.781 -38.625 -29.391 1 29.69 503 PRO A N 1
ATOM 3917 C CA . PRO A 1 503 ? 27.359 -38.656 -30.797 1 29.69 503 PRO A CA 1
ATOM 3918 C C . PRO A 1 503 ? 26.109 -37.781 -31.031 1 29.69 503 PRO A C 1
ATOM 3920 O O . PRO A 1 503 ? 25.031 -38.094 -30.516 1 29.69 503 PRO A O 1
ATOM 3923 N N . VAL A 1 504 ? 26.156 -36.531 -30.984 1 35.56 504 VAL A N 1
ATOM 3924 C CA . VAL A 1 504 ? 25.062 -35.688 -31.422 1 35.56 504 VAL A CA 1
ATOM 3925 C C . VAL A 1 504 ? 24.703 -36.031 -32.875 1 35.56 504 VAL A C 1
ATOM 3927 O O . VAL A 1 504 ? 25.562 -36 -33.75 1 35.56 504 VAL A O 1
ATOM 3930 N N . THR A 1 505 ? 23.75 -36.875 -33.094 1 31.8 505 THR A N 1
ATOM 3931 C CA . THR A 1 505 ? 23.297 -36.906 -34.5 1 31.8 505 THR A CA 1
ATOM 3932 C C . THR A 1 505 ? 23.359 -35.531 -35.125 1 31.8 505 THR A C 1
ATOM 3934 O O . THR A 1 505 ? 23.219 -34.531 -34.438 1 31.8 505 THR A O 1
ATOM 3937 N N . ALA A 1 506 ? 23.766 -35.438 -36.438 1 35.31 506 ALA A N 1
ATOM 3938 C CA . ALA A 1 506 ? 24.078 -34.406 -37.438 1 35.31 506 ALA A CA 1
ATOM 3939 C C . ALA A 1 506 ? 23.125 -33.219 -37.312 1 35.31 506 ALA A C 1
ATOM 3941 O O . ALA A 1 506 ? 23.516 -32.094 -37.5 1 35.31 506 ALA A O 1
ATOM 3942 N N . THR A 1 507 ? 21.781 -33.406 -37.219 1 34.34 507 THR A N 1
ATOM 3943 C CA . THR A 1 507 ? 20.906 -32.312 -37.562 1 34.34 507 THR A CA 1
ATOM 3944 C C . THR A 1 507 ? 20.797 -31.328 -36.375 1 34.34 507 THR A C 1
ATOM 3946 O O . THR A 1 507 ? 20.078 -30.328 -36.438 1 34.34 507 THR A O 1
ATOM 3949 N N . VAL A 1 508 ? 20.953 -31.766 -35.156 1 37.44 508 VAL A N 1
ATOM 3950 C CA . VAL A 1 508 ? 20.641 -30.844 -34.062 1 37.44 508 VAL A CA 1
ATOM 3951 C C . VAL A 1 508 ? 21.734 -29.797 -33.938 1 37.44 508 VAL A C 1
ATOM 3953 O O . VAL A 1 508 ? 22.906 -30.125 -33.781 1 37.44 508 VAL A O 1
ATOM 3956 N N . HIS A 1 509 ? 21.641 -28.609 -34.344 1 39.94 509 HIS A N 1
ATOM 3957 C CA . HIS A 1 509 ? 22.484 -27.438 -34.094 1 39.94 509 HIS A CA 1
ATOM 3958 C C . HIS A 1 509 ? 23.203 -27.531 -32.781 1 39.94 509 HIS A C 1
ATOM 3960 O O . HIS A 1 509 ? 22.594 -27.922 -31.766 1 39.94 509 HIS A O 1
ATOM 3966 N N . GLU A 1 510 ? 24.484 -27.781 -32.688 1 43.69 510 GLU A N 1
ATOM 3967 C CA . GLU A 1 510 ? 25.484 -27.859 -31.641 1 43.69 510 GLU A CA 1
ATOM 3968 C C . GLU A 1 510 ? 25.203 -26.844 -30.531 1 43.69 510 GLU A C 1
ATOM 3970 O O . GLU A 1 510 ? 25.422 -25.656 -30.703 1 43.69 510 GLU A O 1
ATOM 3975 N N . GLN A 1 511 ? 24.047 -26.984 -29.906 1 49.06 511 GLN A N 1
ATOM 3976 C CA . GLN A 1 511 ? 23.844 -26.047 -28.797 1 49.06 511 GLN A CA 1
ATOM 3977 C C . GLN A 1 511 ? 24.766 -26.375 -27.625 1 49.06 511 GLN A C 1
ATOM 3979 O O . GLN A 1 511 ? 25.062 -27.547 -27.375 1 49.06 511 GLN A O 1
ATOM 3984 N N . GLN A 1 512 ? 25.562 -25.438 -27.156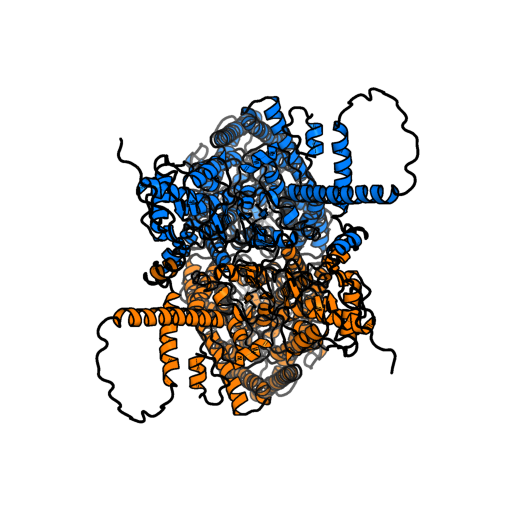 1 53.16 512 GLN A N 1
ATOM 3985 C CA . GLN A 1 512 ? 26.422 -25.547 -25.984 1 53.16 512 GLN A CA 1
ATOM 3986 C C . GLN A 1 512 ? 25.625 -26.047 -24.781 1 53.16 512 GLN A C 1
ATOM 3988 O O . GLN A 1 512 ? 24.516 -25.562 -24.516 1 53.16 512 GLN A O 1
ATOM 3993 N N . VAL A 1 513 ? 26 -27.312 -24.312 1 54.12 513 VAL A N 1
ATOM 3994 C CA . VAL A 1 513 ? 25.344 -27.875 -23.125 1 54.12 513 VAL A CA 1
ATOM 3995 C C . VAL A 1 513 ? 26.125 -27.5 -21.875 1 54.12 513 VAL A C 1
ATOM 3997 O O . VAL A 1 513 ? 27.359 -27.516 -21.875 1 54.12 513 VAL A O 1
ATOM 4000 N N . TRP A 1 514 ? 25.5 -26.906 -20.844 1 62.69 514 TRP A N 1
ATOM 4001 C CA . TRP A 1 514 ? 26.016 -26.625 -19.516 1 62.69 514 TRP A CA 1
ATOM 4002 C C . TRP A 1 514 ? 26.125 -27.891 -18.688 1 62.69 514 TRP A C 1
ATOM 4004 O O . TRP A 1 514 ? 25.109 -28.5 -18.344 1 62.69 514 TRP A O 1
ATOM 4014 N N . ILE A 1 515 ? 27.453 -28.406 -18.516 1 61.44 515 ILE A N 1
ATOM 4015 C CA . ILE A 1 515 ? 27.547 -29.703 -17.875 1 61.44 515 ILE A CA 1
ATOM 4016 C C . ILE A 1 515 ? 28.016 -29.516 -16.422 1 61.44 515 ILE A C 1
ATOM 4018 O O . ILE A 1 515 ? 27.531 -30.203 -15.523 1 61.44 515 ILE A O 1
ATOM 4022 N N . VAL A 1 516 ? 28.984 -28.562 -16.188 1 67.12 516 VAL A N 1
ATOM 4023 C CA . VAL A 1 516 ? 29.594 -28.531 -14.852 1 67.12 516 VAL A CA 1
ATOM 4024 C C . VAL A 1 516 ? 29.609 -27.094 -14.336 1 67.12 516 VAL A C 1
ATOM 4026 O O . VAL A 1 516 ? 29.781 -26.141 -15.109 1 67.12 516 VAL A O 1
ATOM 4029 N N . LEU A 1 517 ? 29.422 -26.875 -13 1 78.25 517 LEU A N 1
ATOM 4030 C CA . LEU A 1 517 ? 29.469 -25.578 -12.336 1 78.25 517 LEU A CA 1
ATOM 4031 C C . LEU A 1 517 ? 30.312 -25.641 -11.07 1 78.25 517 LEU A C 1
ATOM 4033 O O . LEU A 1 517 ? 30.266 -26.625 -10.336 1 78.25 517 LEU A O 1
ATOM 4037 N N . HIS A 1 518 ? 31.234 -24.719 -10.938 1 82.81 518 HIS A N 1
ATOM 4038 C CA . HIS A 1 518 ? 31.969 -24.562 -9.688 1 82.81 518 HIS A CA 1
ATOM 4039 C C . HIS A 1 518 ? 31.125 -23.828 -8.641 1 82.81 518 HIS A C 1
ATOM 4041 O O . HIS A 1 518 ? 30.766 -22.672 -8.844 1 82.81 518 HIS A O 1
ATOM 4047 N N . SER A 1 519 ? 30.844 -24.453 -7.52 1 84.12 519 SER A N 1
ATOM 4048 C CA . SER A 1 519 ? 29.891 -23.938 -6.539 1 84.12 519 SER A CA 1
ATOM 4049 C C . SER A 1 519 ? 30.344 -22.594 -5.98 1 84.12 519 SER A C 1
ATOM 4051 O O . SER A 1 519 ? 29.547 -21.656 -5.867 1 84.12 519 SER A O 1
ATOM 4053 N N . TYR A 1 520 ? 31.656 -22.406 -5.652 1 88.94 520 TYR A N 1
ATOM 4054 C CA . TYR A 1 520 ? 32.125 -21.172 -5.039 1 88.94 520 TYR A CA 1
ATOM 4055 C C . TYR A 1 520 ? 32.281 -20.078 -6.082 1 88.94 520 TYR A C 1
ATOM 4057 O O . TYR A 1 520 ? 31.922 -18.922 -5.852 1 88.94 520 TYR A O 1
ATOM 4065 N N . ALA A 1 521 ? 32.844 -20.375 -7.266 1 87.5 521 ALA A N 1
ATOM 4066 C CA . ALA A 1 521 ? 33.062 -19.391 -8.312 1 87.5 521 ALA A CA 1
ATOM 4067 C C . ALA A 1 521 ? 31.766 -18.844 -8.867 1 87.5 521 ALA A C 1
ATOM 4069 O O . ALA A 1 521 ? 31.688 -17.688 -9.281 1 87.5 521 ALA A O 1
ATOM 4070 N N . SER A 1 522 ? 30.734 -19.656 -8.859 1 85.19 522 SER A N 1
ATOM 4071 C CA . SER A 1 522 ? 29.453 -19.219 -9.375 1 85.19 522 SER A CA 1
ATOM 4072 C C . SER A 1 522 ? 28.828 -18.156 -8.477 1 85.19 522 SER A C 1
ATOM 4074 O O . SER A 1 522 ? 28.031 -17.344 -8.938 1 85.19 522 SER A O 1
ATOM 4076 N N . LEU A 1 523 ? 29.219 -18.125 -7.23 1 89.62 523 LEU A N 1
ATOM 4077 C CA . LEU A 1 523 ? 28.672 -17.141 -6.309 1 89.62 523 LEU A CA 1
ATOM 4078 C C . LEU A 1 523 ? 29.578 -15.922 -6.219 1 89.62 523 LEU A C 1
ATOM 4080 O O . LEU A 1 523 ? 29.125 -14.781 -6.332 1 89.62 523 LEU A O 1
ATOM 4084 N N . ALA A 1 524 ? 30.859 -16.156 -6.129 1 90.81 524 ALA A N 1
ATOM 4085 C CA . ALA A 1 524 ? 31.812 -15.086 -5.824 1 90.81 524 ALA A CA 1
ATOM 4086 C C . ALA A 1 524 ? 32.094 -14.227 -7.055 1 90.81 524 ALA A C 1
ATOM 4088 O O . ALA A 1 524 ? 32.312 -13.023 -6.941 1 90.81 524 ALA A O 1
ATOM 4089 N N . PHE A 1 525 ? 32.062 -14.805 -8.281 1 89.25 525 PHE A N 1
ATOM 4090 C CA . PHE A 1 525 ? 32.406 -14.055 -9.484 1 89.25 525 PHE A CA 1
ATOM 4091 C C . PHE A 1 525 ? 31.188 -13.438 -10.133 1 89.25 525 PHE A C 1
ATOM 4093 O O . PHE A 1 525 ? 31.312 -12.555 -10.984 1 89.25 525 PHE A O 1
ATOM 4100 N N . ALA A 1 526 ? 30.078 -13.812 -9.711 1 86.5 526 ALA A N 1
ATOM 4101 C CA . ALA A 1 526 ? 28.859 -13.297 -10.32 1 86.5 526 ALA A CA 1
ATOM 4102 C C . ALA A 1 526 ? 28.469 -11.953 -9.719 1 86.5 526 ALA A C 1
ATOM 4104 O O . ALA A 1 526 ? 28.938 -11.586 -8.641 1 86.5 526 ALA A O 1
ATOM 4105 N N . ASN A 1 527 ? 27.781 -11.172 -10.523 1 88.19 527 ASN A N 1
ATOM 4106 C CA . ASN A 1 527 ? 27.203 -9.945 -9.992 1 88.19 527 ASN A CA 1
ATOM 4107 C C . ASN A 1 527 ? 26.156 -10.234 -8.93 1 88.19 527 ASN A C 1
ATOM 4109 O O . ASN A 1 527 ? 25.688 -11.367 -8.805 1 88.19 527 ASN A O 1
ATOM 4113 N N . ALA A 1 528 ? 25.844 -9.289 -8.148 1 90.31 528 ALA A N 1
ATOM 4114 C CA . ALA A 1 528 ? 24.953 -9.469 -7.004 1 90.31 528 ALA A CA 1
ATOM 4115 C C . ALA A 1 528 ? 23.609 -10.016 -7.445 1 90.31 528 ALA A C 1
ATOM 4117 O O . ALA A 1 528 ? 23.016 -10.852 -6.758 1 90.31 528 ALA A O 1
ATOM 4118 N N . ASP A 1 529 ? 23.062 -9.648 -8.609 1 86 529 ASP A N 1
ATOM 4119 C CA . ASP A 1 529 ? 21.766 -10.102 -9.086 1 86 529 ASP A CA 1
ATOM 4120 C C . ASP A 1 529 ? 21.812 -11.578 -9.484 1 86 529 ASP A C 1
ATOM 4122 O O . ASP A 1 529 ? 20.906 -12.344 -9.156 1 86 529 ASP A O 1
ATOM 4126 N N . SER A 1 530 ? 22.875 -12.008 -10.109 1 85.12 530 SER A N 1
ATOM 4127 C CA . SER A 1 530 ? 23.016 -13.406 -10.516 1 85.12 530 SER A CA 1
ATOM 4128 C C . SER A 1 530 ? 23.297 -14.305 -9.32 1 85.12 530 SER A C 1
ATOM 4130 O O . SER A 1 530 ? 22.859 -15.453 -9.281 1 85.12 530 SER A O 1
ATOM 4132 N N . ALA A 1 531 ? 24.109 -13.766 -8.414 1 88.88 531 ALA A N 1
ATOM 4133 C CA . ALA A 1 531 ? 24.344 -14.539 -7.199 1 88.88 531 ALA A CA 1
ATOM 4134 C C . ALA A 1 531 ? 23.047 -14.766 -6.43 1 88.88 531 ALA A C 1
ATOM 4136 O O . ALA A 1 531 ? 22.828 -15.844 -5.871 1 88.88 531 ALA A O 1
ATOM 4137 N N . LEU A 1 532 ? 22.234 -13.75 -6.41 1 90.81 532 LEU A N 1
ATOM 4138 C CA . LEU A 1 532 ? 20.938 -13.883 -5.738 1 90.81 532 LEU A CA 1
ATOM 4139 C C . LEU A 1 532 ? 20.062 -14.922 -6.43 1 90.81 532 LEU A C 1
ATOM 4141 O O . LEU A 1 532 ? 19.422 -15.734 -5.766 1 90.81 532 LEU A O 1
ATOM 4145 N N . GLN A 1 533 ? 20.094 -14.961 -7.719 1 86.12 533 GLN A N 1
ATOM 4146 C CA . GLN A 1 533 ? 19.297 -15.93 -8.461 1 86.12 533 GLN A CA 1
ATOM 4147 C C . GLN A 1 533 ? 19.781 -17.359 -8.188 1 86.12 533 GLN A C 1
ATOM 4149 O O . GLN A 1 533 ? 18.969 -18.281 -8.07 1 86.12 533 GLN A O 1
ATOM 4154 N N . THR A 1 534 ? 21.109 -17.469 -8.109 1 85.75 534 THR A N 1
ATOM 4155 C CA . THR A 1 534 ? 21.672 -18.781 -7.82 1 85.75 534 THR A CA 1
ATOM 4156 C C . THR A 1 534 ? 21.281 -19.234 -6.414 1 85.75 534 THR A C 1
ATOM 4158 O O . THR A 1 534 ? 20.969 -20.406 -6.199 1 85.75 534 THR A O 1
ATOM 4161 N N . LEU A 1 535 ? 21.25 -18.359 -5.57 1 91 535 LEU A N 1
ATOM 4162 C CA . LEU A 1 535 ? 20.922 -18.703 -4.191 1 91 535 LEU A CA 1
ATOM 4163 C C . LEU A 1 535 ? 19.438 -19.016 -4.055 1 91 535 LEU A C 1
ATOM 4165 O O . LEU A 1 535 ? 19.047 -19.859 -3.238 1 91 535 LEU A O 1
ATOM 4169 N N . LEU A 1 536 ? 18.562 -18.391 -4.855 1 89.62 536 LEU A N 1
ATOM 4170 C CA . LEU A 1 536 ? 17.125 -18.562 -4.746 1 89.62 536 LEU A CA 1
ATOM 4171 C C . LEU A 1 536 ? 16.656 -19.734 -5.59 1 89.62 536 LEU A C 1
ATOM 4173 O O . LEU A 1 536 ? 15.469 -20.078 -5.57 1 89.62 536 LEU A O 1
ATOM 4177 N N . SER A 1 537 ? 17.5 -20.422 -6.234 1 85.19 537 SER A N 1
ATOM 4178 C CA . SER A 1 537 ? 17.094 -21.531 -7.074 1 85.19 537 SER A CA 1
ATOM 4179 C C . SER A 1 537 ? 16.547 -22.688 -6.238 1 85.19 537 SER A C 1
ATOM 4181 O O . SER A 1 537 ? 17.062 -22.969 -5.156 1 85.19 537 SER A O 1
ATOM 4183 N N . LEU A 1 538 ? 15.508 -23.234 -6.723 1 84.06 538 LEU A N 1
ATOM 4184 C CA . LEU A 1 538 ? 14.812 -24.297 -6 1 84.06 538 LEU A CA 1
ATOM 4185 C C . LEU A 1 538 ? 15.312 -25.672 -6.438 1 84.06 538 LEU A C 1
ATOM 4187 O O . LEU A 1 538 ? 15.781 -25.828 -7.566 1 84.06 538 LEU A O 1
ATOM 4191 N N . ARG A 1 539 ? 15.188 -26.625 -5.656 1 81 539 ARG A N 1
ATOM 4192 C CA . ARG A 1 539 ? 15.555 -28.016 -5.867 1 81 539 ARG A CA 1
ATOM 4193 C C . ARG A 1 539 ? 17.031 -28.156 -6.23 1 81 539 ARG A C 1
ATOM 4195 O O . ARG A 1 539 ? 17.375 -28.828 -7.191 1 81 539 ARG A O 1
ATOM 4202 N N . THR A 1 540 ? 17.875 -27.328 -5.598 1 81.38 540 THR A N 1
ATOM 4203 C CA . THR A 1 540 ? 19.328 -27.344 -5.754 1 81.38 540 THR A CA 1
ATOM 4204 C C . THR A 1 540 ? 20.016 -27.609 -4.418 1 81.38 540 THR A C 1
ATOM 4206 O O . THR A 1 540 ? 20.891 -26.828 -4.004 1 81.38 540 THR A O 1
ATOM 4209 N N . GLU A 1 541 ? 19.672 -28.656 -3.82 1 77.38 541 GLU A N 1
ATOM 4210 C CA . GLU A 1 541 ? 20.188 -28.938 -2.484 1 77.38 541 GLU A CA 1
ATOM 4211 C C . GLU A 1 541 ? 21.656 -29.359 -2.537 1 77.38 541 GLU A C 1
ATOM 4213 O O . GLU A 1 541 ? 22.438 -29.047 -1.633 1 77.38 541 GLU A O 1
ATOM 4218 N N . THR A 1 542 ? 22 -29.969 -3.68 1 76.56 542 THR A N 1
ATOM 4219 C CA . THR A 1 542 ? 23.359 -30.531 -3.707 1 76.56 542 THR A CA 1
ATOM 4220 C C . THR A 1 542 ? 24.312 -29.578 -4.418 1 76.56 542 THR A C 1
ATOM 4222 O O . THR A 1 542 ? 25.531 -29.812 -4.438 1 76.56 542 THR A O 1
ATOM 4225 N N . MET A 1 543 ? 23.828 -28.516 -4.891 1 81.5 543 MET A N 1
ATOM 4226 C CA . MET A 1 543 ? 24.656 -27.609 -5.676 1 81.5 543 MET A CA 1
ATOM 4227 C C . MET A 1 543 ? 25.578 -26.797 -4.777 1 81.5 543 MET A C 1
ATOM 4229 O O . MET A 1 543 ? 26.75 -26.594 -5.105 1 81.5 543 MET A O 1
ATOM 4233 N N . LEU A 1 544 ? 25.094 -26.344 -3.656 1 88.5 544 LEU A N 1
ATOM 4234 C CA . LEU A 1 544 ? 25.875 -25.5 -2.766 1 88.5 544 LEU A CA 1
ATOM 4235 C C . LEU A 1 544 ? 26.094 -26.172 -1.417 1 88.5 544 LEU A C 1
ATOM 4237 O O . LEU A 1 544 ? 25.141 -26.375 -0.657 1 88.5 544 LEU A O 1
ATOM 4241 N N . SER A 1 545 ? 27.359 -26.562 -1.191 1 88.31 545 SER A N 1
ATOM 4242 C CA . SER A 1 545 ? 27.703 -27.25 0.054 1 88.31 545 SER A CA 1
ATOM 4243 C C . SER A 1 545 ? 27.797 -26.266 1.216 1 88.31 545 SER A C 1
ATOM 4245 O O . SER A 1 545 ? 27.859 -25.047 1.007 1 88.31 545 SER A O 1
ATOM 4247 N N . LEU A 1 546 ? 27.75 -26.719 2.486 1 91.38 546 LEU A N 1
ATOM 4248 C CA . LEU A 1 546 ? 27.703 -25.922 3.701 1 91.38 546 LEU A CA 1
ATOM 4249 C C . LEU A 1 546 ? 29 -25.141 3.887 1 91.38 546 LEU A C 1
ATOM 4251 O O . LEU A 1 546 ? 28.984 -23.938 4.148 1 91.38 546 LEU A O 1
ATOM 4255 N N . PRO A 1 547 ? 30.203 -25.703 3.625 1 90.75 547 PRO A N 1
ATOM 4256 C CA . PRO A 1 547 ? 31.422 -24.906 3.818 1 90.75 547 PRO A CA 1
ATOM 4257 C C . PRO A 1 547 ? 31.562 -23.781 2.793 1 90.75 547 PRO A C 1
ATOM 4259 O O . PRO A 1 547 ? 32.094 -22.719 3.111 1 90.75 547 PRO A O 1
ATOM 4262 N N . VAL A 1 548 ? 31.109 -24.062 1.609 1 91.81 548 VAL A N 1
ATOM 4263 C CA . VAL A 1 548 ? 31.172 -23.031 0.574 1 91.81 548 VAL A CA 1
ATOM 4264 C C . VAL A 1 548 ? 30.312 -21.844 0.988 1 91.81 548 VAL A C 1
ATOM 4266 O O . VAL A 1 548 ? 30.75 -20.688 0.891 1 91.81 548 VAL A O 1
ATOM 4269 N N . LEU A 1 549 ? 29.172 -22.109 1.524 1 95.06 549 LEU A N 1
ATOM 4270 C CA . LEU A 1 549 ? 28.266 -21.047 1.9 1 95.06 549 LEU A CA 1
ATOM 4271 C C . LEU A 1 549 ? 28.766 -20.297 3.127 1 95.06 549 LEU A C 1
ATOM 4273 O O . LEU A 1 549 ? 28.625 -19.078 3.217 1 95.06 549 LEU A O 1
ATOM 4277 N N . MET A 1 550 ? 29.375 -20.953 4.062 1 96.19 550 MET A N 1
ATOM 4278 C CA . MET A 1 550 ? 29.859 -20.312 5.277 1 96.19 550 MET A CA 1
ATOM 4279 C C . MET A 1 550 ? 31.031 -19.375 4.969 1 96.19 550 MET A C 1
ATOM 4281 O O . MET A 1 550 ? 31.094 -18.266 5.473 1 96.19 550 MET A O 1
ATOM 4285 N N . ILE A 1 551 ? 31.938 -19.797 4.125 1 95.5 551 ILE A N 1
ATOM 4286 C CA . ILE A 1 551 ? 33.094 -18.969 3.766 1 95.5 551 ILE A CA 1
ATOM 4287 C C . ILE A 1 551 ? 32.625 -17.797 2.916 1 95.5 551 ILE A C 1
ATOM 4289 O O . ILE A 1 551 ? 33.062 -16.656 3.117 1 95.5 551 ILE A O 1
ATOM 4293 N N . PHE A 1 552 ? 31.797 -18.094 2 1 96.12 552 PHE A N 1
ATOM 4294 C CA . PHE A 1 552 ? 31.266 -17.016 1.172 1 96.12 552 PHE A CA 1
ATOM 4295 C C . PHE A 1 552 ? 30.547 -15.977 2.027 1 96.12 552 PHE A C 1
ATOM 4297 O O . PHE A 1 552 ? 30.719 -14.773 1.816 1 96.12 552 PHE A O 1
ATOM 4304 N N . LEU A 1 553 ? 29.703 -16.391 2.996 1 97.88 553 LEU A N 1
ATOM 4305 C CA . LEU A 1 553 ? 28.953 -15.484 3.865 1 97.88 553 LEU A CA 1
ATOM 4306 C C . LEU A 1 553 ? 29.922 -14.609 4.672 1 97.88 553 LEU A C 1
ATOM 4308 O O . LEU A 1 553 ? 29.734 -13.398 4.762 1 97.88 553 LEU A O 1
ATOM 4312 N N . LEU A 1 554 ? 30.922 -15.219 5.211 1 97.19 554 LEU A N 1
ATOM 4313 C CA . LEU A 1 554 ? 31.844 -14.469 6.051 1 97.19 554 LEU A CA 1
ATOM 4314 C C . LEU A 1 554 ? 32.562 -13.383 5.246 1 97.19 554 LEU A C 1
ATOM 4316 O O . LEU A 1 554 ? 32.625 -12.227 5.68 1 97.19 554 LEU A O 1
ATOM 4320 N N . ILE A 1 555 ? 33 -13.672 4.027 1 96.94 555 ILE A N 1
ATOM 4321 C CA . ILE A 1 555 ? 33.75 -12.719 3.217 1 96.94 555 ILE A CA 1
ATOM 4322 C C . ILE A 1 555 ? 32.781 -11.672 2.643 1 96.94 555 ILE A C 1
ATOM 4324 O O . ILE A 1 555 ? 33.062 -10.469 2.725 1 96.94 555 ILE A O 1
ATOM 4328 N N . TYR A 1 556 ? 31.672 -12.18 2.109 1 97.31 556 TYR A N 1
ATOM 4329 C CA . TYR A 1 556 ? 30.734 -11.25 1.468 1 97.31 556 TYR A CA 1
ATOM 4330 C C . TYR A 1 556 ? 30.094 -10.336 2.494 1 97.31 556 TYR A C 1
ATOM 4332 O O . TYR A 1 556 ? 29.875 -9.148 2.227 1 97.31 556 TYR A O 1
ATOM 4340 N N . TYR A 1 557 ? 29.781 -10.852 3.711 1 97.06 557 TYR A N 1
ATOM 4341 C CA . TYR A 1 557 ? 29.156 -10.062 4.777 1 97.06 557 TYR A CA 1
ATOM 4342 C C . TYR A 1 557 ? 30.078 -8.938 5.227 1 97.06 557 TYR A C 1
ATOM 4344 O O . TYR A 1 557 ? 29.688 -7.773 5.262 1 97.06 557 TYR A O 1
ATOM 4352 N N . THR A 1 558 ? 31.266 -9.203 5.457 1 97.31 558 THR A N 1
ATOM 4353 C CA . THR A 1 558 ? 32.219 -8.211 5.953 1 97.31 558 THR A CA 1
ATOM 4354 C C . THR A 1 558 ? 32.625 -7.242 4.848 1 97.31 558 THR A C 1
ATOM 4356 O O . THR A 1 558 ? 32.656 -6.031 5.066 1 97.31 558 THR A O 1
ATOM 4359 N N . SER A 1 559 ? 32.812 -7.766 3.652 1 96.62 559 SER A N 1
ATOM 4360 C CA . SER A 1 559 ? 33.25 -6.91 2.551 1 96.62 559 SER A CA 1
ATOM 4361 C C . SER A 1 559 ? 32.125 -5.969 2.111 1 96.62 559 SER A C 1
ATOM 4363 O O . SER A 1 559 ? 32.406 -4.809 1.786 1 96.62 559 SER A O 1
ATOM 4365 N N . SER A 1 560 ? 30.938 -6.488 2.082 1 95.69 560 SER A N 1
ATOM 4366 C CA . SER A 1 560 ? 29.844 -5.621 1.656 1 95.69 560 SER A CA 1
ATOM 4367 C C . SER A 1 560 ? 29.594 -4.504 2.664 1 95.69 560 SER A C 1
ATOM 4369 O O . SER A 1 560 ? 29.312 -3.367 2.283 1 95.69 560 SER A O 1
ATOM 4371 N N . ALA A 1 561 ? 29.734 -4.727 3.928 1 95.56 561 ALA A N 1
ATOM 4372 C CA . ALA A 1 561 ? 29.562 -3.715 4.965 1 95.56 561 ALA A CA 1
ATOM 4373 C C . ALA A 1 561 ? 30.656 -2.662 4.895 1 95.56 561 ALA A C 1
ATOM 4375 O O . ALA A 1 561 ? 30.391 -1.463 4.98 1 95.56 561 ALA A O 1
ATOM 4376 N N . ILE A 1 562 ? 31.844 -3.08 4.664 1 94.94 562 ILE A N 1
ATOM 4377 C CA . ILE A 1 562 ? 32.969 -2.166 4.629 1 94.94 562 ILE A CA 1
ATOM 4378 C C . ILE A 1 562 ? 32.938 -1.334 3.35 1 94.94 562 ILE A C 1
ATOM 4380 O O . ILE A 1 562 ? 33.188 -0.126 3.379 1 94.94 562 ILE A O 1
ATOM 4384 N N . PHE A 1 563 ? 32.562 -1.953 2.27 1 94.88 563 PHE A N 1
ATOM 4385 C CA . PHE A 1 563 ? 32.531 -1.234 1 1 94.88 563 PHE A CA 1
ATOM 4386 C C . PHE A 1 563 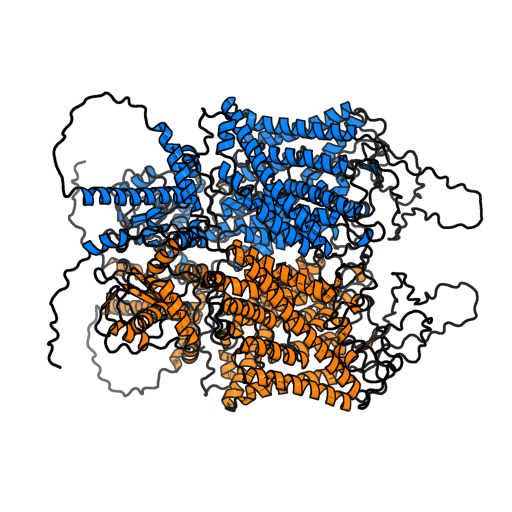? 31.469 -0.137 1.018 1 94.88 563 PHE A C 1
ATOM 4388 O O . PHE A 1 563 ? 31.672 0.931 0.435 1 94.88 563 PHE A O 1
ATOM 4395 N N . LEU A 1 564 ? 30.391 -0.371 1.646 1 92.31 564 LEU A N 1
ATOM 4396 C CA . LEU A 1 564 ? 29.344 0.639 1.729 1 92.31 564 LEU A CA 1
ATOM 4397 C C . LEU A 1 564 ? 29.844 1.873 2.479 1 92.31 564 LEU A C 1
ATOM 4399 O O . LEU A 1 564 ? 29.453 2.998 2.148 1 92.31 564 LEU A O 1
ATOM 4403 N N . GLY A 1 565 ? 30.703 1.72 3.424 1 90.25 565 GLY A N 1
ATOM 4404 C CA . GLY A 1 565 ? 31.219 2.84 4.191 1 90.25 565 GLY A CA 1
ATOM 4405 C C . GLY A 1 565 ? 32.344 3.576 3.484 1 90.25 565 GLY A C 1
ATOM 4406 O O . GLY A 1 565 ? 32.406 4.805 3.541 1 90.25 565 GLY A O 1
ATOM 4407 N N . ILE A 1 566 ? 33.062 2.811 2.686 1 90.44 566 ILE A N 1
ATOM 4408 C CA . ILE A 1 566 ? 34.281 3.4 2.104 1 90.44 566 ILE A CA 1
ATOM 4409 C C . ILE A 1 566 ? 33.938 4.023 0.75 1 90.44 566 ILE A C 1
ATOM 4411 O O . ILE A 1 566 ? 34.5 5.062 0.384 1 90.44 566 ILE A O 1
ATOM 4415 N N . SER A 1 567 ? 33 3.391 0.038 1 88.75 567 SER A N 1
ATOM 4416 C CA . SER A 1 567 ? 32.75 3.85 -1.323 1 88.75 567 SER A CA 1
ATOM 4417 C C . SER A 1 567 ? 31.672 4.941 -1.35 1 88.75 567 SER A C 1
ATOM 4419 O O . SER A 1 567 ? 30.703 4.875 -0.608 1 88.75 567 SER A O 1
ATOM 4421 N N . PRO A 1 568 ? 31.969 5.906 -2.221 1 80.38 568 PRO A N 1
ATOM 4422 C CA . PRO A 1 568 ? 30.969 6.961 -2.383 1 80.38 568 PRO A CA 1
ATOM 4423 C C . PRO A 1 568 ? 29.781 6.512 -3.221 1 80.38 568 PRO A C 1
ATOM 4425 O O . PRO A 1 568 ? 28.719 7.133 -3.168 1 80.38 568 PRO A O 1
ATOM 4428 N N . CYS A 1 569 ? 29.953 5.469 -4.066 1 81.75 569 CYS A N 1
ATOM 4429 C CA . CYS A 1 569 ? 28.859 5.016 -4.922 1 81.75 569 CYS A CA 1
ATOM 4430 C C . CYS A 1 569 ? 28.469 3.58 -4.594 1 81.75 569 CYS A C 1
ATOM 4432 O O . CYS A 1 569 ? 28.562 2.695 -5.449 1 81.75 569 CYS A O 1
ATOM 4434 N N . GLY A 1 570 ? 28.141 3.301 -3.432 1 83 570 GLY A N 1
ATOM 4435 C CA . GLY A 1 570 ? 27.734 1.958 -3.051 1 83 570 GLY A CA 1
ATOM 4436 C C . GLY A 1 570 ? 26.234 1.78 -2.994 1 83 570 GLY A C 1
ATOM 4437 O O . GLY A 1 570 ? 25.484 2.754 -2.83 1 83 570 GLY A O 1
ATOM 4438 N N . ASP A 1 571 ? 25.75 0.585 -3.336 1 87.38 571 ASP A N 1
ATOM 4439 C CA . ASP A 1 571 ? 24.344 0.209 -3.238 1 87.38 571 ASP A CA 1
ATOM 4440 C C . ASP A 1 571 ? 24.062 -0.518 -1.926 1 87.38 571 ASP A C 1
ATOM 4442 O O . ASP A 1 571 ? 24.891 -1.294 -1.447 1 87.38 571 ASP A O 1
ATOM 4446 N N . THR A 1 572 ? 22.906 -0.319 -1.368 1 87.94 572 THR A N 1
ATOM 4447 C CA . THR A 1 572 ? 22.562 -0.934 -0.092 1 87.94 572 THR A CA 1
ATOM 4448 C C . THR A 1 572 ? 21.641 -2.127 -0.299 1 87.94 572 THR A C 1
ATOM 4450 O O . THR A 1 572 ? 21.672 -3.088 0.473 1 87.94 572 THR A O 1
ATOM 4453 N N . VAL A 1 573 ? 20.906 -2.283 -1.371 1 91.88 573 VAL A N 1
ATOM 4454 C CA . VAL A 1 573 ? 19.781 -3.199 -1.436 1 91.88 573 VAL A CA 1
ATOM 4455 C C . VAL A 1 573 ? 20.25 -4.562 -1.938 1 91.88 573 VAL A C 1
ATOM 4457 O O . VAL A 1 573 ? 20.078 -5.574 -1.252 1 91.88 573 VAL A O 1
ATOM 4460 N N . PHE A 1 574 ? 20.922 -4.703 -3.043 1 93.69 574 PHE A N 1
ATOM 4461 C CA . PHE A 1 574 ? 21.266 -5.992 -3.631 1 93.69 574 PHE A CA 1
ATOM 4462 C C . PHE A 1 574 ? 22.266 -6.738 -2.764 1 93.69 574 PHE A C 1
ATOM 4464 O O . PHE A 1 574 ? 22.109 -7.934 -2.506 1 93.69 574 PHE A O 1
ATOM 4471 N N . PRO A 1 575 ? 23.281 -6.039 -2.275 1 94.62 575 PRO A N 1
ATOM 4472 C CA . PRO A 1 575 ? 24.219 -6.789 -1.427 1 94.62 575 PRO A CA 1
ATOM 4473 C C . PRO A 1 575 ? 23.547 -7.32 -0.156 1 94.62 575 PRO A C 1
ATOM 4475 O O . PRO A 1 575 ? 23.891 -8.406 0.317 1 94.62 575 PRO A O 1
ATOM 4478 N N . THR A 1 576 ? 22.625 -6.578 0.396 1 96.25 576 THR A N 1
ATOM 4479 C CA . THR A 1 576 ? 21.938 -7.047 1.595 1 96.25 576 THR A CA 1
ATOM 4480 C C . THR A 1 576 ? 21 -8.203 1.264 1 96.25 576 THR A C 1
ATOM 4482 O O . THR A 1 576 ? 20.781 -9.086 2.094 1 96.25 576 THR A O 1
ATOM 4485 N N . LEU A 1 577 ? 20.5 -8.242 0.096 1 96.12 577 LEU A N 1
ATOM 4486 C CA . LEU A 1 577 ? 19.688 -9.375 -0.338 1 96.12 577 LEU A CA 1
ATOM 4487 C C . LEU A 1 577 ? 20.531 -10.641 -0.457 1 96.12 577 LEU A C 1
ATOM 4489 O O . LEU A 1 577 ? 20.094 -11.719 -0.062 1 96.12 577 LEU A O 1
ATOM 4493 N N . VAL A 1 578 ? 21.766 -10.484 -0.951 1 96.19 578 VAL A N 1
ATOM 4494 C CA . VAL A 1 578 ? 22.641 -11.633 -1.129 1 96.19 578 VAL A CA 1
ATOM 4495 C C . VAL A 1 578 ? 23.078 -12.18 0.235 1 96.19 578 VAL A C 1
ATOM 4497 O O . VAL A 1 578 ? 23.078 -13.391 0.453 1 96.19 578 VAL A O 1
ATOM 4500 N N . VAL A 1 579 ? 23.375 -11.297 1.146 1 97.88 579 VAL A N 1
ATOM 4501 C CA . VAL A 1 579 ? 23.766 -11.727 2.484 1 97.88 579 VAL A CA 1
ATOM 4502 C C . VAL A 1 579 ? 22.594 -12.453 3.156 1 97.88 579 VAL A C 1
ATOM 4504 O O . VAL A 1 579 ? 22.781 -13.531 3.725 1 97.88 579 VAL A O 1
ATOM 4507 N N . GLY A 1 580 ? 21.469 -11.859 3.055 1 98.19 580 GLY A N 1
ATOM 4508 C CA . GLY A 1 580 ? 20.297 -12.492 3.654 1 98.19 580 GLY A CA 1
ATOM 4509 C C . GLY A 1 580 ? 19.969 -13.836 3.033 1 98.19 580 GLY A C 1
ATOM 4510 O O . GLY A 1 580 ? 19.609 -14.781 3.738 1 98.19 580 GLY A O 1
ATOM 4511 N N . ALA A 1 581 ? 20.078 -13.922 1.737 1 97.5 581 ALA A N 1
ATOM 4512 C CA . ALA A 1 581 ? 19.797 -15.18 1.045 1 97.5 581 ALA A CA 1
ATOM 4513 C C . ALA A 1 581 ? 20.781 -16.266 1.449 1 97.5 581 ALA A C 1
ATOM 4515 O O . ALA A 1 581 ? 20.422 -17.438 1.57 1 97.5 581 ALA A O 1
ATOM 4516 N N . THR A 1 582 ? 22.047 -15.906 1.685 1 97.81 582 THR A N 1
ATOM 4517 C CA . THR A 1 582 ? 23.047 -16.875 2.082 1 97.81 582 THR A CA 1
ATOM 4518 C C . THR A 1 582 ? 22.781 -17.391 3.494 1 97.81 582 THR A C 1
ATOM 4520 O O . THR A 1 582 ? 22.875 -18.594 3.756 1 97.81 582 THR A O 1
ATOM 4523 N N . VAL A 1 583 ? 22.375 -16.516 4.391 1 98.19 583 VAL A N 1
ATOM 4524 C CA . VAL A 1 583 ? 22.047 -16.953 5.746 1 98.19 583 VAL A CA 1
ATOM 4525 C C . VAL A 1 583 ? 20.844 -17.875 5.711 1 98.19 583 VAL A C 1
ATOM 4527 O O . VAL A 1 583 ? 20.828 -18.922 6.375 1 98.19 583 VAL A O 1
ATOM 4530 N N . GLY A 1 584 ? 19.875 -17.469 4.977 1 97.38 584 GLY A N 1
ATOM 4531 C CA . GLY A 1 584 ? 18.703 -18.312 4.859 1 97.38 584 GLY A CA 1
ATOM 4532 C C . GLY A 1 584 ? 19 -19.672 4.27 1 97.38 584 GLY A C 1
ATOM 4533 O O . GLY A 1 584 ? 18.469 -20.688 4.723 1 97.38 584 GLY A O 1
ATOM 4534 N N . ARG A 1 585 ? 19.844 -19.75 3.244 1 96.12 585 ARG A N 1
ATOM 4535 C CA . ARG A 1 585 ? 20.188 -21.016 2.607 1 96.12 585 ARG A CA 1
ATOM 4536 C C . ARG A 1 585 ? 20.984 -21.906 3.553 1 96.12 585 ARG A C 1
ATOM 4538 O O . ARG A 1 585 ? 20.844 -23.141 3.518 1 96.12 585 ARG A O 1
ATOM 4545 N N . ILE A 1 586 ? 21.828 -21.359 4.398 1 96.38 586 ILE A N 1
ATOM 4546 C CA . ILE A 1 586 ? 22.594 -22.141 5.379 1 96.38 586 ILE A CA 1
ATOM 4547 C C . ILE A 1 586 ? 21.625 -22.797 6.367 1 96.38 586 ILE A C 1
ATOM 4549 O O . ILE A 1 586 ? 21.734 -24 6.637 1 96.38 586 ILE A O 1
ATOM 4553 N N . VAL A 1 587 ? 20.688 -22.016 6.836 1 95.38 587 VAL A N 1
ATOM 4554 C CA . VAL A 1 587 ? 19.703 -22.578 7.766 1 95.38 587 VAL A CA 1
ATOM 4555 C C . VAL A 1 587 ? 18.859 -23.625 7.043 1 95.38 587 VAL A C 1
ATOM 4557 O O . VAL A 1 587 ? 18.516 -24.656 7.621 1 95.38 587 VAL A O 1
ATOM 4560 N N . GLY A 1 588 ? 18.531 -23.297 5.805 1 92.5 588 GLY A N 1
ATOM 4561 C CA . GLY A 1 588 ? 17.781 -24.266 5.035 1 92.5 588 GLY A CA 1
ATOM 4562 C C . GLY A 1 588 ? 18.516 -25.578 4.836 1 92.5 588 GLY A C 1
ATOM 4563 O O . GLY A 1 588 ? 17.906 -26.656 4.895 1 92.5 588 GLY A O 1
ATOM 4564 N N . LEU A 1 589 ? 19.828 -25.547 4.648 1 91.75 589 LEU A N 1
ATOM 4565 C CA . LEU A 1 589 ? 20.625 -26.75 4.48 1 91.75 589 LEU A CA 1
ATOM 4566 C C . LEU A 1 589 ? 20.734 -27.516 5.793 1 91.75 589 LEU A C 1
ATOM 4568 O O . LEU A 1 589 ? 20.734 -28.75 5.801 1 91.75 589 LEU A O 1
ATOM 4572 N N . VAL A 1 590 ? 20.766 -26.812 6.902 1 91.19 590 VAL A N 1
ATOM 4573 C CA . VAL A 1 590 ? 20.828 -27.469 8.203 1 91.19 590 VAL A CA 1
ATOM 4574 C C . VAL A 1 590 ? 19.5 -28.188 8.484 1 91.19 590 VAL A C 1
ATOM 4576 O O . VAL A 1 590 ? 19.5 -29.297 9.008 1 91.19 590 VAL A O 1
ATOM 4579 N N . VAL A 1 591 ? 18.438 -27.531 8.086 1 89.88 591 VAL A N 1
ATOM 4580 C CA . VAL A 1 591 ? 17.141 -28.172 8.258 1 89.88 591 VAL A CA 1
ATOM 4581 C C . VAL A 1 591 ? 17.031 -29.406 7.355 1 89.88 591 VAL A C 1
ATOM 4583 O O . VAL A 1 591 ? 16.5 -30.438 7.758 1 89.88 591 VAL A O 1
ATOM 4586 N N . PHE A 1 592 ? 17.547 -29.188 6.102 1 87.06 592 PHE A N 1
ATOM 4587 C CA . PHE A 1 592 ? 17.531 -30.297 5.156 1 87.06 592 PHE A CA 1
ATOM 4588 C C . PHE A 1 592 ? 18.312 -31.484 5.695 1 87.06 592 PHE A C 1
ATOM 4590 O O . PHE A 1 592 ? 17.922 -32.625 5.512 1 87.06 592 PHE A O 1
ATOM 4597 N N . LEU A 1 593 ? 19.406 -31.312 6.406 1 84 593 LEU A N 1
ATOM 4598 C CA . LEU A 1 593 ? 20.266 -32.375 6.914 1 84 593 LEU A CA 1
ATOM 4599 C C . LEU A 1 593 ? 19.656 -33 8.156 1 84 593 LEU A C 1
ATOM 4601 O O . LEU A 1 593 ? 19.891 -34.188 8.438 1 84 593 LEU A O 1
ATOM 4605 N N . ILE A 1 594 ? 18.781 -32.25 8.883 1 84.12 594 ILE A N 1
ATOM 4606 C CA . ILE A 1 594 ? 18.188 -32.781 10.117 1 84.12 594 ILE A CA 1
ATOM 4607 C C . ILE A 1 594 ? 16.953 -33.625 9.781 1 84.12 594 ILE A C 1
ATOM 4609 O O . ILE A 1 594 ? 16.703 -34.656 10.43 1 84.12 594 ILE A O 1
ATOM 4613 N N . VAL A 1 595 ? 16.188 -33.156 8.797 1 78.5 595 VAL A N 1
ATOM 4614 C CA . VAL A 1 595 ? 14.953 -33.844 8.484 1 78.5 595 VAL A CA 1
ATOM 4615 C C . VAL A 1 595 ? 15.273 -35.156 7.75 1 78.5 595 VAL A C 1
ATOM 4617 O O . VAL A 1 595 ? 16.203 -35.219 6.945 1 78.5 595 VAL A O 1
ATOM 4620 N N . SER A 1 596 ? 14.547 -36.219 8.078 1 65.69 596 SER A N 1
ATOM 4621 C CA . SER A 1 596 ? 14.773 -37.594 7.605 1 65.69 596 SER A CA 1
ATOM 4622 C C . SER A 1 596 ? 14.641 -37.688 6.09 1 65.69 596 SER A C 1
ATOM 4624 O O . SER A 1 596 ? 13.844 -36.938 5.484 1 65.69 596 SER A O 1
ATOM 4626 N N . PRO A 1 597 ? 15.539 -38.312 5.488 1 62.03 597 PRO A N 1
ATOM 4627 C CA . PRO A 1 597 ? 15.625 -38.438 4.031 1 62.03 597 PRO A CA 1
ATOM 4628 C C . PRO A 1 597 ? 14.297 -38.844 3.393 1 62.03 597 PRO A C 1
ATOM 4630 O O . PRO A 1 597 ? 14.008 -38.406 2.268 1 62.03 597 PRO A O 1
ATOM 4633 N N . GLY A 1 598 ? 13.453 -39.656 3.947 1 53.56 598 GLY A N 1
ATOM 4634 C CA . GLY A 1 598 ? 12.195 -40.031 3.328 1 53.56 598 GLY A CA 1
ATOM 4635 C C . GLY A 1 598 ? 11.234 -38.875 3.15 1 53.56 598 GLY A C 1
ATOM 4636 O O . GLY A 1 598 ? 10.477 -38.844 2.18 1 53.56 598 GLY A O 1
ATOM 4637 N N . SER A 1 599 ? 11.211 -38.031 4.113 1 55.97 599 SER A N 1
ATOM 4638 C CA . SER A 1 599 ? 10.227 -36.969 4.168 1 55.97 599 SER A CA 1
ATOM 4639 C C . SER A 1 599 ? 10.844 -35.625 3.73 1 55.97 599 SER A C 1
ATOM 4641 O O . SER A 1 599 ? 10.141 -34.625 3.645 1 55.97 599 SER A O 1
ATOM 4643 N N . ARG A 1 600 ? 12.156 -35.719 3.496 1 56.03 600 ARG A N 1
ATOM 4644 C CA . ARG A 1 600 ? 12.992 -34.531 3.287 1 56.03 600 ARG A CA 1
ATOM 4645 C C . ARG A 1 600 ? 12.492 -33.719 2.096 1 56.03 600 ARG A C 1
ATOM 4647 O O . ARG A 1 600 ? 12.516 -32.5 2.129 1 56.03 600 ARG A O 1
ATOM 4654 N N . SER A 1 601 ? 12.211 -34.594 0.971 1 56.62 601 SER A N 1
ATOM 4655 C CA . SER A 1 601 ? 12.188 -34 -0.366 1 56.62 601 SER A CA 1
ATOM 4656 C C . SER A 1 601 ? 10.992 -33.062 -0.548 1 56.62 601 SER A C 1
ATOM 4658 O O . SER A 1 601 ? 10.992 -32.219 -1.429 1 56.62 601 SER A O 1
ATOM 4660 N N . SER A 1 602 ? 10.039 -33.062 0.428 1 63.09 602 SER A N 1
ATOM 4661 C CA . SER A 1 602 ? 8.82 -32.406 -0.062 1 63.09 602 SER A CA 1
ATOM 4662 C C . SER A 1 602 ? 8.727 -30.984 0.429 1 63.09 602 SER A C 1
ATOM 4664 O O . SER A 1 602 ? 8.32 -30.094 -0.32 1 63.09 602 SER A O 1
ATOM 4666 N N . TRP A 1 603 ? 9.422 -30.766 1.67 1 72.25 603 TRP A N 1
ATOM 4667 C CA . TRP A 1 603 ? 9.117 -29.422 2.125 1 72.25 603 TRP A CA 1
ATOM 4668 C C . TRP A 1 603 ? 10.383 -28.672 2.521 1 72.25 603 TRP A C 1
ATOM 4670 O O . TRP A 1 603 ? 10.414 -27.438 2.512 1 72.25 603 TRP A O 1
ATOM 4680 N N . ALA A 1 604 ? 11.523 -29.438 2.711 1 80.75 604 ALA A N 1
ATOM 4681 C CA . ALA A 1 604 ? 12.703 -28.75 3.227 1 80.75 604 ALA A CA 1
ATOM 4682 C C . ALA A 1 604 ? 13.633 -28.328 2.094 1 80.75 604 ALA A C 1
ATOM 4684 O O . ALA A 1 604 ? 14.742 -28.844 1.969 1 80.75 604 ALA A O 1
ATOM 4685 N N . ASP A 1 605 ? 13.258 -27.375 1.265 1 86.81 605 ASP A N 1
ATOM 4686 C CA . ASP A 1 605 ? 14.094 -26.844 0.194 1 86.81 605 ASP A CA 1
ATOM 4687 C C . ASP A 1 605 ? 14.883 -25.625 0.671 1 86.81 605 ASP A C 1
ATOM 4689 O O . ASP A 1 605 ? 14.312 -24.688 1.218 1 86.81 605 ASP A O 1
ATOM 4693 N N . PRO A 1 606 ? 16.172 -25.688 0.479 1 90.81 606 PRO A N 1
ATOM 4694 C CA . PRO A 1 606 ? 16.984 -24.562 0.931 1 90.81 606 PRO A CA 1
ATOM 4695 C C . PRO A 1 606 ? 16.719 -23.281 0.145 1 90.81 606 PRO A C 1
ATOM 4697 O O . PRO A 1 606 ? 16.969 -22.188 0.644 1 90.81 606 PRO A O 1
ATOM 4700 N N . GLY A 1 607 ? 16.234 -23.344 -1.068 1 90.12 607 GLY A N 1
ATOM 4701 C CA . GLY A 1 607 ? 15.93 -22.156 -1.86 1 90.12 607 GLY A CA 1
ATOM 4702 C C . GLY A 1 607 ? 14.836 -21.312 -1.258 1 90.12 607 GLY A C 1
ATOM 4703 O O . GLY A 1 607 ? 14.898 -20.078 -1.308 1 90.12 607 GLY A O 1
ATOM 4704 N N . ILE A 1 608 ? 13.852 -21.953 -0.646 1 91.69 608 ILE A N 1
ATOM 4705 C CA . ILE A 1 608 ? 12.758 -21.188 -0.034 1 91.69 608 ILE A CA 1
ATOM 4706 C C . ILE A 1 608 ? 13.258 -20.516 1.242 1 91.69 608 ILE A C 1
ATOM 4708 O O . ILE A 1 608 ? 12.859 -19.391 1.546 1 91.69 608 ILE A O 1
ATOM 4712 N N . PHE A 1 609 ? 14.109 -21.156 1.948 1 94.44 609 PHE A N 1
ATOM 4713 C CA . PHE A 1 609 ? 14.656 -20.531 3.15 1 94.44 609 PHE A CA 1
ATOM 4714 C C . PHE A 1 609 ? 15.594 -19.391 2.791 1 94.44 609 PHE A C 1
ATOM 4716 O O . PHE A 1 609 ? 15.734 -18.438 3.551 1 94.44 609 PHE A O 1
ATOM 4723 N N . ALA A 1 610 ? 16.203 -19.516 1.605 1 96.19 610 ALA A N 1
ATOM 4724 C CA . ALA A 1 610 ? 17 -18.406 1.122 1 96.19 610 ALA A CA 1
ATOM 4725 C C . ALA A 1 610 ? 16.141 -17.188 0.834 1 96.19 610 ALA A C 1
ATOM 4727 O O . ALA A 1 610 ? 16.547 -16.047 1.072 1 96.19 610 ALA A O 1
ATOM 4728 N N . LEU A 1 611 ? 14.992 -17.469 0.361 1 95.31 611 LEU A N 1
ATOM 4729 C CA . LEU A 1 611 ? 14.055 -16.391 0.096 1 95.31 611 LEU A CA 1
ATOM 4730 C C . LEU A 1 611 ? 13.648 -15.695 1.393 1 95.31 611 LEU A C 1
ATOM 4732 O O . LEU A 1 611 ? 13.625 -14.469 1.468 1 95.31 611 LEU A O 1
ATOM 4736 N N . ILE A 1 612 ? 13.375 -16.469 2.418 1 96.56 612 ILE A N 1
ATOM 4737 C CA . ILE A 1 612 ? 12.992 -15.922 3.717 1 96.56 612 ILE A CA 1
ATOM 4738 C C . ILE A 1 612 ? 14.156 -15.148 4.316 1 96.56 612 ILE A C 1
ATOM 4740 O O . ILE A 1 612 ? 13.969 -14.07 4.891 1 96.56 612 ILE A O 1
ATOM 4744 N N . GLY A 1 613 ? 15.281 -15.641 4.125 1 97.94 613 GLY A N 1
ATOM 4745 C CA . GLY A 1 613 ? 16.453 -14.938 4.629 1 97.94 613 GLY A CA 1
ATOM 4746 C C . GLY A 1 613 ? 16.719 -13.633 3.902 1 97.94 613 GLY A C 1
ATOM 4747 O O . GLY A 1 613 ? 17.078 -12.633 4.527 1 97.94 613 GLY A O 1
ATOM 4748 N N . ALA A 1 614 ? 16.578 -13.648 2.574 1 97.62 614 ALA A N 1
ATOM 4749 C CA . ALA A 1 614 ? 16.781 -12.438 1.79 1 97.62 614 ALA A CA 1
ATOM 4750 C C . ALA A 1 614 ? 15.852 -11.32 2.25 1 97.62 614 ALA A C 1
ATOM 4752 O O . ALA A 1 614 ? 16.297 -10.195 2.494 1 97.62 614 ALA A O 1
ATOM 4753 N N . GLY A 1 615 ? 14.609 -11.672 2.42 1 96.88 615 GLY A N 1
ATOM 4754 C CA . GLY A 1 615 ? 13.648 -10.672 2.867 1 96.88 615 GLY A CA 1
ATOM 4755 C C . GLY A 1 615 ? 13.891 -10.211 4.293 1 96.88 615 GLY A C 1
ATOM 4756 O O . GLY A 1 615 ? 13.766 -9.023 4.59 1 96.88 615 GLY A O 1
ATOM 4757 N N . SER A 1 616 ? 14.297 -11.055 5.156 1 97.81 616 SER A N 1
ATOM 4758 C CA . SER A 1 616 ? 14.492 -10.719 6.566 1 97.81 616 SER A CA 1
ATOM 4759 C C . SER A 1 616 ? 15.703 -9.812 6.754 1 97.81 616 SER A C 1
ATOM 4761 O O . SER A 1 616 ? 15.633 -8.828 7.5 1 97.81 616 SER A O 1
ATOM 4763 N N . PHE A 1 617 ? 16.781 -10.086 6.105 1 98 617 PHE A N 1
ATOM 4764 C CA . PHE A 1 617 ? 17.969 -9.266 6.293 1 98 617 PHE A CA 1
ATOM 4765 C C . PHE A 1 617 ? 17.766 -7.871 5.711 1 98 617 PHE A C 1
ATOM 4767 O O . PHE A 1 617 ? 18.172 -6.875 6.316 1 98 617 PHE A O 1
ATOM 4774 N N . VAL A 1 618 ? 17.172 -7.77 4.547 1 96.25 618 VAL A N 1
ATOM 4775 C CA . VAL A 1 618 ? 16.906 -6.461 3.959 1 96.25 618 VAL A CA 1
ATOM 4776 C C . VAL A 1 618 ? 15.891 -5.703 4.812 1 96.25 618 VAL A C 1
ATOM 4778 O O . VAL A 1 618 ? 16 -4.488 4.996 1 96.25 618 VAL A O 1
ATOM 4781 N N . GLY A 1 619 ? 14.898 -6.426 5.305 1 93.75 619 GLY A N 1
ATOM 4782 C CA . GLY A 1 619 ? 13.945 -5.801 6.207 1 93.75 619 GLY A CA 1
ATOM 4783 C C . GLY A 1 619 ? 14.586 -5.273 7.477 1 93.75 619 GLY A C 1
ATOM 4784 O O . GLY A 1 619 ? 14.219 -4.207 7.973 1 93.75 619 GLY A O 1
ATOM 4785 N N . GLY A 1 620 ? 15.547 -5.957 8.023 1 94.06 620 GLY A N 1
ATOM 4786 C CA . GLY A 1 620 ? 16.25 -5.52 9.219 1 94.06 620 GLY A CA 1
ATOM 4787 C C . GLY A 1 620 ? 17.188 -4.355 8.969 1 94.06 620 GLY A C 1
ATOM 4788 O O . GLY A 1 620 ? 17.312 -3.455 9.805 1 94.06 620 GLY A O 1
ATOM 4789 N N . THR A 1 621 ? 17.781 -4.281 7.793 1 95 621 THR A N 1
ATOM 4790 C CA . THR A 1 621 ? 18.781 -3.258 7.516 1 95 621 THR A CA 1
ATOM 4791 C C . THR A 1 621 ? 18.109 -1.972 7.031 1 95 621 THR A C 1
ATOM 4793 O O . THR A 1 621 ? 18.469 -0.879 7.48 1 95 621 THR A O 1
ATOM 4796 N N . THR A 1 622 ? 17.156 -2.045 6.129 1 91.81 622 THR A N 1
ATOM 4797 C CA . THR A 1 622 ? 16.562 -0.854 5.523 1 91.81 622 THR A CA 1
ATOM 4798 C C . THR A 1 622 ? 15.328 -0.411 6.297 1 91.81 622 THR A C 1
ATOM 4800 O O . THR A 1 622 ? 14.875 0.726 6.152 1 91.81 622 THR A O 1
ATOM 4803 N N . GLY A 1 623 ? 14.773 -1.291 7.047 1 89.19 623 GLY A N 1
ATOM 4804 C CA . GLY A 1 623 ? 13.562 -0.949 7.781 1 89.19 623 GLY A CA 1
ATOM 4805 C C . GLY A 1 623 ? 12.297 -1.101 6.957 1 89.19 623 GLY A C 1
ATOM 4806 O O . GLY A 1 623 ? 11.195 -0.893 7.461 1 89.19 623 GLY A O 1
ATOM 4807 N N . LEU A 1 624 ? 12.344 -1.513 5.68 1 90.44 624 LEU A N 1
ATOM 4808 C CA . LEU A 1 624 ? 11.18 -1.766 4.836 1 90.44 624 LEU A CA 1
ATOM 4809 C C . LEU A 1 624 ? 10.562 -3.123 5.156 1 90.44 624 LEU A C 1
ATOM 4811 O O . LEU A 1 624 ? 11.281 -4.09 5.422 1 90.44 624 LEU A O 1
ATOM 4815 N N . ALA A 1 625 ? 9.297 -3.23 5.215 1 91.25 625 ALA A N 1
ATOM 4816 C CA . ALA A 1 625 ? 8.641 -4.484 5.574 1 91.25 625 ALA A CA 1
ATOM 4817 C C . ALA A 1 625 ? 7.707 -4.957 4.461 1 91.25 625 ALA A C 1
ATOM 4819 O O . ALA A 1 625 ? 8.094 -5.789 3.637 1 91.25 625 ALA A O 1
ATOM 4820 N N . PHE A 1 626 ? 6.566 -4.301 4.277 1 89.5 626 PHE A N 1
ATOM 4821 C CA . PHE A 1 626 ? 5.566 -4.824 3.355 1 89.5 626 PHE A CA 1
ATOM 4822 C C . PHE A 1 626 ? 5.977 -4.566 1.909 1 89.5 626 PHE A C 1
ATOM 4824 O O . PHE A 1 626 ? 5.602 -5.32 1.009 1 89.5 626 PHE A O 1
ATOM 4831 N N . SER A 1 627 ? 6.812 -3.574 1.632 1 91.5 627 SER A N 1
ATOM 4832 C CA . SER A 1 627 ? 7.281 -3.344 0.27 1 91.5 627 SER A CA 1
ATOM 4833 C C . SER A 1 627 ? 8.234 -4.445 -0.181 1 91.5 627 SER A C 1
ATOM 4835 O O . SER A 1 627 ? 8.109 -4.961 -1.294 1 91.5 627 SER A O 1
ATOM 4837 N N . ILE A 1 628 ? 9.125 -4.875 0.678 1 93.62 628 ILE A N 1
ATOM 4838 C CA . ILE A 1 628 ? 10.086 -5.91 0.309 1 93.62 628 ILE A CA 1
ATOM 4839 C C . ILE A 1 628 ? 9.359 -7.246 0.143 1 93.62 628 ILE A C 1
ATOM 4841 O O . ILE A 1 628 ? 9.711 -8.047 -0.73 1 93.62 628 ILE A O 1
ATOM 4845 N N . CYS A 1 629 ? 8.391 -7.48 0.999 1 93.31 629 CYS A N 1
ATOM 4846 C CA . CYS A 1 629 ? 7.602 -8.703 0.862 1 93.31 629 CYS A CA 1
ATOM 4847 C C . CYS A 1 629 ? 6.914 -8.758 -0.497 1 93.31 629 CYS A C 1
ATOM 4849 O O . CYS A 1 629 ? 6.965 -9.781 -1.181 1 93.31 629 CYS A O 1
ATOM 4851 N N . THR A 1 630 ? 6.379 -7.672 -0.923 1 91.62 630 THR A N 1
ATOM 4852 C CA . THR A 1 630 ? 5.664 -7.621 -2.193 1 91.62 630 THR A CA 1
ATOM 4853 C C . THR A 1 630 ? 6.633 -7.738 -3.365 1 91.62 630 THR A C 1
ATOM 4855 O O . THR A 1 630 ? 6.352 -8.422 -4.348 1 91.62 630 THR A O 1
ATOM 4858 N N . ILE A 1 631 ? 7.746 -7.109 -3.25 1 92.56 631 ILE A N 1
ATOM 4859 C CA . ILE A 1 631 ? 8.742 -7.148 -4.312 1 92.56 631 ILE A CA 1
ATOM 4860 C C . ILE A 1 631 ? 9.234 -8.586 -4.504 1 92.56 631 ILE A C 1
ATOM 4862 O O . ILE A 1 631 ? 9.305 -9.078 -5.629 1 92.56 631 ILE A O 1
ATOM 4866 N N . LEU A 1 632 ? 9.57 -9.273 -3.416 1 93.31 632 LEU A N 1
ATOM 4867 C CA . LEU A 1 632 ? 10.117 -10.625 -3.512 1 93.31 632 LEU A CA 1
ATOM 4868 C C . LEU A 1 632 ? 9.047 -11.609 -3.977 1 93.31 632 LEU A C 1
ATOM 4870 O O . LEU A 1 632 ? 9.344 -12.555 -4.711 1 93.31 632 LEU A O 1
ATOM 4874 N N . MET A 1 633 ? 7.836 -11.383 -3.617 1 90.06 633 MET A N 1
ATOM 4875 C CA . MET A 1 633 ? 6.77 -12.266 -4.066 1 90.06 633 MET A CA 1
ATOM 4876 C C . MET A 1 633 ? 6.477 -12.062 -5.551 1 90.06 633 MET A C 1
ATOM 4878 O O . MET A 1 633 ? 6.242 -13.023 -6.281 1 90.06 633 MET A O 1
ATOM 4882 N N . GLU A 1 634 ? 6.496 -10.836 -5.98 1 87 634 GLU A N 1
ATOM 4883 C CA . GLU A 1 634 ? 6.238 -10.547 -7.387 1 87 634 GLU A CA 1
ATOM 4884 C C . GLU A 1 634 ? 7.395 -11.016 -8.266 1 87 634 GLU A C 1
ATOM 4886 O O . GLU A 1 634 ? 7.184 -11.453 -9.398 1 87 634 GLU A O 1
ATOM 4891 N N . SER A 1 635 ? 8.57 -10.914 -7.777 1 87.12 635 SER A N 1
ATOM 4892 C CA . SER A 1 635 ? 9.734 -11.266 -8.594 1 87.12 635 SER A CA 1
ATOM 4893 C C . SER A 1 635 ? 9.953 -12.773 -8.617 1 87.12 635 SER A C 1
ATOM 4895 O O . SER A 1 635 ? 10.461 -13.32 -9.594 1 87.12 635 SER A O 1
ATOM 4897 N N . THR A 1 636 ? 9.656 -13.562 -7.543 1 85.44 636 THR A N 1
ATOM 4898 C CA . THR A 1 636 ? 9.891 -15 -7.5 1 85.44 636 THR A CA 1
ATOM 4899 C C . THR A 1 636 ? 8.633 -15.766 -7.887 1 85.44 636 THR A C 1
ATOM 4901 O O . THR A 1 636 ? 8.703 -16.938 -8.289 1 85.44 636 THR A O 1
ATOM 4904 N N . GLY A 1 637 ? 7.414 -15.211 -7.691 1 77.88 637 GLY A N 1
ATOM 4905 C CA . GLY A 1 637 ? 6.16 -15.883 -7.973 1 77.88 637 GLY A CA 1
ATOM 4906 C C . GLY A 1 637 ? 5.793 -16.922 -6.934 1 77.88 637 GLY A C 1
ATOM 4907 O O . GLY A 1 637 ? 4.898 -17.75 -7.156 1 77.88 637 GLY A O 1
ATOM 4908 N N . GLN A 1 638 ? 6.523 -16.906 -5.727 1 77.75 638 GLN A N 1
ATOM 4909 C CA . GLN A 1 638 ? 6.27 -17.906 -4.691 1 77.75 638 GLN A CA 1
ATOM 4910 C C . GLN A 1 638 ? 5.297 -17.375 -3.645 1 77.75 638 GLN A C 1
ATOM 4912 O O . GLN A 1 638 ? 5.672 -17.156 -2.49 1 77.75 638 GLN A O 1
ATOM 4917 N N . PHE A 1 639 ? 4.109 -17.422 -3.863 1 77.5 639 PHE A N 1
ATOM 4918 C CA . PHE A 1 639 ? 3.105 -16.859 -2.963 1 77.5 639 PHE A CA 1
ATOM 4919 C C . PHE A 1 639 ? 2.73 -17.859 -1.881 1 77.5 639 PHE A C 1
ATOM 4921 O O . PHE A 1 639 ? 2.18 -17.5 -0.843 1 77.5 639 PHE A O 1
ATOM 4928 N N . GLN A 1 640 ? 3.143 -19.125 -2.143 1 78.06 640 GLN A N 1
ATOM 4929 C CA . GLN A 1 640 ? 2.809 -20.141 -1.15 1 78.06 640 GLN A CA 1
ATOM 4930 C C . GLN A 1 640 ? 3.561 -19.891 0.156 1 78.06 640 GLN A C 1
ATOM 4932 O O . GLN A 1 640 ? 3.068 -20.234 1.232 1 78.06 640 GLN A O 1
ATOM 4937 N N . HIS A 1 641 ? 4.676 -19.281 -0.024 1 86.62 641 HIS A N 1
ATOM 4938 C CA . HIS A 1 641 ? 5.496 -19.078 1.165 1 86.62 641 HIS A CA 1
ATOM 4939 C C . HIS A 1 641 ? 5.52 -17.609 1.571 1 86.62 641 HIS A C 1
ATOM 4941 O O . HIS A 1 641 ? 6.484 -17.156 2.191 1 86.62 641 HIS A O 1
ATOM 4947 N N . MET A 1 642 ? 4.484 -16.938 1.271 1 88.56 642 MET A N 1
ATOM 4948 C CA . MET A 1 642 ? 4.402 -15.516 1.598 1 88.56 642 MET A CA 1
ATOM 4949 C C . MET A 1 642 ? 4.297 -15.305 3.105 1 88.56 642 MET A C 1
ATOM 4951 O O . MET A 1 642 ? 4.902 -14.383 3.654 1 88.56 642 MET A O 1
ATOM 4955 N N . LEU A 1 643 ? 3.619 -16.219 3.855 1 90.06 643 LEU A N 1
ATOM 4956 C CA . LEU A 1 643 ? 3.346 -16.016 5.277 1 90.06 643 LEU A CA 1
ATOM 4957 C C . LEU A 1 643 ? 4.617 -16.188 6.102 1 90.06 643 LEU A C 1
ATOM 4959 O O . LEU A 1 643 ? 4.945 -15.336 6.926 1 90.06 643 LEU A O 1
ATOM 4963 N N . PRO A 1 644 ? 5.359 -17.266 5.805 1 92.19 644 PRO A N 1
ATOM 4964 C CA . PRO A 1 644 ? 6.621 -17.344 6.543 1 92.19 644 PRO A CA 1
ATOM 4965 C C . PRO A 1 644 ? 7.574 -16.203 6.203 1 92.19 644 PRO A C 1
ATOM 4967 O O . PRO A 1 644 ? 8.344 -15.758 7.062 1 92.19 644 PRO A O 1
ATOM 4970 N N . LEU A 1 645 ? 7.543 -15.758 4.992 1 94.69 645 LEU A N 1
ATOM 4971 C CA . LEU A 1 645 ? 8.359 -14.617 4.609 1 94.69 645 LEU A CA 1
ATOM 4972 C C . LEU A 1 645 ? 7.977 -13.383 5.418 1 94.69 645 LEU A C 1
ATOM 4974 O O . LEU A 1 645 ? 8.852 -12.664 5.914 1 94.69 645 LEU A O 1
ATOM 4978 N N . MET A 1 646 ? 6.699 -13.172 5.602 1 94.12 646 MET A N 1
ATOM 4979 C CA . MET A 1 646 ? 6.207 -12.031 6.367 1 94.12 646 MET A CA 1
ATOM 4980 C C . MET A 1 646 ? 6.637 -12.125 7.824 1 94.12 646 MET A C 1
ATOM 4982 O O . MET A 1 646 ? 7.035 -11.125 8.422 1 94.12 646 MET A O 1
ATOM 4986 N N . VAL A 1 647 ? 6.633 -13.312 8.391 1 93.81 647 VAL A N 1
ATOM 4987 C CA . VAL A 1 647 ? 7.023 -13.516 9.781 1 93.81 647 VAL A CA 1
ATOM 4988 C C . VAL A 1 647 ? 8.516 -13.234 9.938 1 93.81 647 VAL A C 1
ATOM 4990 O O . VAL A 1 647 ? 8.93 -12.555 10.883 1 93.81 647 VAL A O 1
ATOM 4993 N N . GLY A 1 648 ? 9.273 -13.766 8.977 1 96 648 GLY A N 1
ATOM 4994 C CA . GLY A 1 648 ? 10.703 -13.516 9.039 1 96 648 GLY A CA 1
ATOM 4995 C C . GLY A 1 648 ? 11.062 -12.047 8.977 1 96 648 GLY A C 1
ATOM 4996 O O . GLY A 1 648 ? 11.898 -11.57 9.742 1 96 648 GLY A O 1
ATOM 4997 N N . ILE A 1 649 ? 10.422 -11.297 8.141 1 96.06 649 ILE A N 1
ATOM 4998 C CA . ILE A 1 649 ? 10.703 -9.883 7.957 1 96.06 649 ILE A CA 1
ATOM 4999 C C . ILE A 1 649 ? 10.312 -9.109 9.219 1 96.06 649 ILE A C 1
ATOM 5001 O O . ILE A 1 649 ? 11.062 -8.25 9.688 1 96.06 649 ILE A O 1
ATOM 5005 N N . MET A 1 650 ? 9.203 -9.422 9.844 1 92.62 650 MET A N 1
ATOM 5006 C CA . MET A 1 650 ? 8.719 -8.711 11.023 1 92.62 650 MET A CA 1
ATOM 5007 C C . MET A 1 650 ? 9.641 -8.93 12.211 1 92.62 650 MET A C 1
ATOM 5009 O O . MET A 1 650 ? 9.977 -7.984 12.93 1 92.62 650 MET A O 1
ATOM 5013 N N . ILE A 1 651 ? 10.07 -10.125 12.391 1 94.38 651 ILE A N 1
ATOM 5014 C CA . ILE A 1 651 ? 10.945 -10.43 13.516 1 94.38 651 ILE A CA 1
ATOM 5015 C C . ILE A 1 651 ? 12.312 -9.789 13.305 1 94.38 651 ILE A C 1
ATOM 5017 O O . ILE A 1 651 ? 12.914 -9.258 14.242 1 94.38 651 ILE A O 1
ATOM 5021 N N . ALA A 1 652 ? 12.75 -9.852 12.094 1 97.06 652 ALA A N 1
ATOM 5022 C CA . ALA A 1 652 ? 14.047 -9.242 11.805 1 97.06 652 ALA A CA 1
ATOM 5023 C C . ALA A 1 652 ? 14.008 -7.734 12.008 1 97.06 652 ALA A C 1
ATOM 5025 O O . ALA A 1 652 ? 14.945 -7.152 12.562 1 97.06 652 ALA A O 1
ATOM 5026 N N . LYS A 1 653 ? 12.992 -7.102 11.555 1 93 653 LYS A N 1
ATOM 5027 C CA . LYS A 1 653 ? 12.867 -5.656 11.711 1 93 653 LYS A CA 1
ATOM 5028 C C . LYS A 1 653 ? 12.812 -5.262 13.188 1 93 653 LYS A C 1
ATOM 5030 O O . LYS A 1 653 ? 13.516 -4.344 13.609 1 93 653 LYS A O 1
ATOM 5035 N N . LYS A 1 654 ? 12.102 -5.992 14.023 1 89.62 654 LYS A N 1
ATOM 5036 C CA . LYS A 1 654 ? 11.969 -5.664 15.438 1 89.62 654 LYS A CA 1
ATOM 5037 C C . LYS A 1 654 ? 13.266 -5.957 16.188 1 89.62 654 LYS A C 1
ATOM 5039 O O . LYS A 1 654 ? 13.625 -5.234 17.125 1 89.62 654 LYS A O 1
ATOM 5044 N N . THR A 1 655 ? 13.922 -7 15.82 1 93.88 655 THR A N 1
ATOM 5045 C CA . THR A 1 655 ? 15.195 -7.324 16.453 1 93.88 655 THR A CA 1
ATOM 5046 C C . THR A 1 655 ? 16.25 -6.289 16.094 1 93.88 655 THR A C 1
ATOM 5048 O O . THR A 1 655 ? 17.031 -5.875 16.953 1 93.88 655 THR A O 1
ATOM 5051 N N . ALA A 1 656 ? 16.234 -5.863 14.844 1 93.75 656 ALA A N 1
ATOM 5052 C CA . ALA A 1 656 ? 17.219 -4.883 14.406 1 93.75 656 ALA A CA 1
ATOM 5053 C C . ALA A 1 656 ? 17 -3.535 15.086 1 93.75 656 ALA A C 1
ATOM 5055 O O . ALA A 1 656 ? 17.953 -2.807 15.367 1 93.75 656 ALA A O 1
ATOM 5056 N N . GLU A 1 657 ? 15.789 -3.176 15.352 1 86.5 657 GLU A N 1
ATOM 5057 C CA . GLU A 1 657 ? 15.453 -1.892 15.961 1 86.5 657 GLU A CA 1
ATOM 5058 C C . GLU A 1 657 ? 15.961 -1.813 17.391 1 86.5 657 GLU A C 1
ATOM 5060 O O . GLU A 1 657 ? 16.141 -0.721 17.938 1 86.5 657 GLU A O 1
ATOM 5065 N N . ILE A 1 658 ? 16.219 -2.969 17.984 1 86.06 658 ILE A N 1
ATOM 5066 C CA . ILE A 1 658 ? 16.734 -2.979 19.359 1 86.06 658 ILE A CA 1
ATOM 5067 C C . ILE A 1 658 ? 18.203 -2.57 19.359 1 86.06 658 ILE A C 1
ATOM 5069 O O . ILE A 1 658 ? 18.688 -1.978 20.328 1 86.06 658 ILE A O 1
ATOM 5073 N N . PHE A 1 659 ? 18.812 -2.744 18.172 1 86.12 659 PHE A N 1
ATOM 5074 C CA . PHE A 1 659 ? 20.25 -2.502 18.156 1 86.12 659 PHE A CA 1
ATOM 5075 C C . PHE A 1 659 ? 20.562 -1.149 17.531 1 86.12 659 PHE A C 1
ATOM 5077 O O . PHE A 1 659 ? 21.422 -0.407 18.016 1 86.12 659 PHE A O 1
ATOM 5084 N N . THR A 1 660 ? 20.031 -0.907 16.375 1 87.88 660 THR A N 1
ATOM 5085 C CA . THR A 1 660 ? 20.438 0.29 15.648 1 87.88 660 THR A CA 1
ATOM 5086 C C . THR A 1 660 ? 19.281 0.82 14.805 1 87.88 660 THR A C 1
ATOM 5088 O O . THR A 1 660 ? 18.25 0.167 14.68 1 87.88 660 THR A O 1
ATOM 5091 N N . HIS A 1 661 ? 19.547 2.01 14.305 1 86.62 661 HIS A N 1
ATOM 5092 C CA . HIS A 1 661 ? 18.656 2.566 13.289 1 86.62 661 HIS A CA 1
ATOM 5093 C C . HIS A 1 661 ? 18.906 1.93 11.93 1 86.62 661 HIS A C 1
ATOM 5095 O O . HIS A 1 661 ? 19.844 1.146 11.766 1 86.62 661 HIS A O 1
ATOM 5101 N N . ASN A 1 662 ? 18.078 2.211 11.016 1 89.06 662 ASN A N 1
ATOM 5102 C CA . ASN A 1 662 ? 18.188 1.7 9.648 1 89.06 662 ASN A CA 1
ATOM 5103 C C . ASN A 1 662 ? 19.422 2.252 8.945 1 89.06 662 ASN A C 1
ATOM 5105 O O . ASN A 1 662 ? 19.891 3.342 9.273 1 89.06 662 ASN A O 1
ATOM 5109 N N . ILE A 1 663 ? 19.938 1.544 8.07 1 92.44 663 ILE A N 1
ATOM 5110 C CA . ILE A 1 663 ? 21.172 1.882 7.375 1 92.44 663 ILE A CA 1
ATOM 5111 C C . ILE A 1 663 ? 21 3.182 6.594 1 92.44 663 ILE A C 1
ATOM 5113 O O . ILE A 1 663 ? 21.906 4.004 6.52 1 92.44 663 ILE A O 1
ATOM 5117 N N . ASN A 1 664 ? 19.875 3.365 5.961 1 90.88 664 ASN A N 1
ATOM 5118 C CA . ASN A 1 664 ? 19.625 4.586 5.203 1 90.88 664 ASN A CA 1
ATOM 5119 C C . ASN A 1 664 ? 19.625 5.816 6.105 1 90.88 664 ASN A C 1
ATOM 5121 O O . ASN A 1 664 ? 20.125 6.875 5.727 1 90.88 664 ASN A O 1
ATOM 5125 N N . ALA A 1 665 ? 19.031 5.684 7.262 1 88.31 665 ALA A N 1
ATOM 5126 C CA . ALA A 1 665 ? 19.031 6.797 8.211 1 88.31 665 ALA A CA 1
ATOM 5127 C C . ALA A 1 665 ? 20.438 7.109 8.703 1 88.31 665 ALA A C 1
ATOM 5129 O O . ALA A 1 665 ? 20.781 8.281 8.883 1 88.31 665 ALA A O 1
ATOM 5130 N N . VAL A 1 666 ? 21.219 6.098 8.906 1 90.12 666 VAL A N 1
ATOM 5131 C CA . VAL A 1 666 ? 22.562 6.289 9.414 1 90.12 666 VAL A CA 1
ATOM 5132 C C . VAL A 1 666 ? 23.422 6.969 8.344 1 90.12 666 VAL A C 1
ATOM 5134 O O . VAL A 1 666 ? 24.25 7.832 8.664 1 90.12 666 VAL A O 1
ATOM 5137 N N . LEU A 1 667 ? 23.203 6.621 7.133 1 89.81 667 LEU A N 1
ATOM 5138 C CA . LEU A 1 667 ? 23.953 7.25 6.051 1 89.81 667 LEU A CA 1
ATOM 5139 C C . LEU A 1 667 ? 23.516 8.703 5.871 1 89.81 667 LEU A C 1
ATOM 5141 O O . LEU A 1 667 ? 24.344 9.562 5.551 1 89.81 667 LEU A O 1
ATOM 5145 N N . LEU A 1 668 ? 22.297 8.969 6.043 1 89.5 668 LEU A N 1
ATOM 5146 C CA . LEU A 1 668 ? 21.797 10.336 5.934 1 89.5 668 LEU A CA 1
ATOM 5147 C C . LEU A 1 668 ? 22.266 11.172 7.125 1 89.5 668 LEU A C 1
ATOM 5149 O O . LEU A 1 668 ? 22.516 12.375 6.98 1 89.5 668 LEU A O 1
ATOM 5153 N N . GLU A 1 669 ? 22.328 10.531 8.273 1 88.25 669 GLU A N 1
ATOM 5154 C CA . GLU A 1 669 ? 22.844 11.227 9.453 1 88.25 669 GLU A CA 1
ATOM 5155 C C . GLU A 1 669 ? 24.312 11.586 9.281 1 88.25 669 GLU A C 1
ATOM 5157 O O . GLU A 1 669 ? 24.766 12.633 9.758 1 88.25 669 GLU A O 1
ATOM 5162 N N . ALA A 1 670 ? 24.984 10.711 8.633 1 87.44 670 ALA A N 1
ATOM 5163 C CA . ALA A 1 670 ? 26.406 10.984 8.391 1 87.44 670 ALA A CA 1
ATOM 5164 C C . ALA A 1 670 ? 26.578 12.195 7.484 1 87.44 670 ALA A C 1
ATOM 5166 O O . ALA A 1 670 ? 27.562 12.93 7.602 1 87.44 670 ALA A O 1
ATOM 5167 N N . ARG A 1 671 ? 25.641 12.422 6.586 1 87.81 671 ARG A N 1
ATOM 5168 C CA . ARG A 1 671 ? 25.688 13.586 5.715 1 87.81 671 ARG A CA 1
ATOM 5169 C C . ARG A 1 671 ? 24.953 14.773 6.348 1 87.81 671 ARG A C 1
ATOM 5171 O O . ARG A 1 671 ? 24.859 15.844 5.746 1 87.81 671 ARG A O 1
ATOM 5178 N N . CYS A 1 672 ? 24.406 14.641 7.484 1 90.19 672 CYS A N 1
ATOM 5179 C CA . CYS A 1 672 ? 23.75 15.68 8.273 1 90.19 672 CYS A CA 1
ATOM 5180 C C . CYS A 1 672 ? 22.516 16.203 7.551 1 90.19 672 CYS A C 1
ATOM 5182 O O . CYS A 1 672 ? 22.344 17.422 7.441 1 90.19 672 CYS A O 1
ATOM 5184 N N . VAL A 1 673 ? 21.828 15.305 6.988 1 90.44 673 VAL A N 1
ATOM 5185 C CA . VAL A 1 673 ? 20.562 15.688 6.367 1 90.44 673 VAL A CA 1
ATOM 5186 C C . VAL A 1 673 ? 19.469 15.773 7.43 1 90.44 673 VAL A C 1
ATOM 5188 O O . VAL A 1 673 ? 19.312 14.859 8.242 1 90.44 673 VAL A O 1
ATOM 5191 N N . PRO A 1 674 ? 18.781 16.828 7.449 1 90.88 674 PRO A N 1
ATOM 5192 C CA . PRO A 1 674 ? 17.75 16.984 8.477 1 90.88 674 PRO A CA 1
ATOM 5193 C C . PRO A 1 674 ? 16.5 16.141 8.188 1 90.88 674 PRO A C 1
ATOM 5195 O O . PRO A 1 674 ? 15.578 16.625 7.523 1 90.88 674 PRO A O 1
ATOM 5198 N N . MET A 1 675 ? 16.469 15 8.805 1 88.19 675 MET A N 1
ATOM 5199 C CA . MET A 1 675 ? 15.328 14.109 8.625 1 88.19 675 MET A CA 1
ATOM 5200 C C . MET A 1 675 ? 14.375 14.195 9.812 1 88.19 675 MET A C 1
ATOM 5202 O O . MET A 1 675 ? 14.812 14.312 10.961 1 88.19 675 MET A O 1
ATOM 5206 N N . LEU A 1 676 ? 13.047 14.203 9.406 1 82.38 676 LEU A N 1
ATOM 5207 C CA . LEU A 1 676 ? 12.039 14.164 10.461 1 82.38 676 LEU A CA 1
ATOM 5208 C C . LEU A 1 676 ? 11.555 12.734 10.695 1 82.38 676 LEU A C 1
ATOM 5210 O O . LEU A 1 676 ? 11.336 11.984 9.742 1 82.38 676 LEU A O 1
ATOM 5214 N N . ASN A 1 677 ? 11.664 12.25 11.867 1 69.69 677 ASN A N 1
ATOM 5215 C CA . ASN A 1 677 ? 11.273 10.883 12.188 1 69.69 677 ASN A CA 1
ATOM 5216 C C . ASN A 1 677 ? 9.773 10.766 12.43 1 69.69 677 ASN A C 1
ATOM 5218 O O . ASN A 1 677 ? 9.195 11.578 13.164 1 69.69 677 ASN A O 1
ATOM 5222 N N . TYR A 1 678 ? 9.148 9.969 11.727 1 60.28 678 TYR A N 1
ATOM 5223 C CA . TYR A 1 678 ? 7.715 9.742 11.867 1 60.28 678 TYR A CA 1
ATOM 5224 C C . TYR A 1 678 ? 7.395 9.062 13.195 1 60.28 678 TYR A C 1
ATOM 5226 O O . TYR A 1 678 ? 6.297 9.219 13.727 1 60.28 678 TYR A O 1
ATOM 5234 N N . MET A 1 679 ? 8.289 8.148 13.578 1 55.09 679 MET A N 1
ATOM 5235 C CA . MET A 1 679 ? 8.008 7.398 14.797 1 55.09 679 MET A CA 1
ATOM 5236 C C . MET A 1 679 ? 8.227 8.266 16.031 1 55.09 679 MET A C 1
ATOM 5238 O O . MET A 1 679 ? 9.273 8.172 16.688 1 55.09 679 MET A O 1
ATOM 5242 N N . ASN A 1 680 ? 7.82 9.555 15.828 1 52 680 ASN A N 1
ATOM 5243 C CA . ASN A 1 680 ? 8.312 10.633 16.672 1 52 680 ASN A CA 1
ATOM 5244 C C . ASN A 1 680 ? 8.125 10.305 18.156 1 52 680 ASN A C 1
ATOM 5246 O O . ASN A 1 680 ? 7.051 9.852 18.562 1 52 680 ASN A O 1
ATOM 5250 N N . VAL A 1 681 ? 9.148 10.148 18.75 1 51.44 681 VAL A N 1
ATOM 5251 C CA . VAL A 1 681 ? 9.5 10.227 20.156 1 51.44 681 VAL A CA 1
ATOM 5252 C C . VAL A 1 681 ? 8.758 11.383 20.812 1 51.44 681 VAL A C 1
ATOM 5254 O O . VAL A 1 681 ? 8.648 11.445 22.047 1 51.44 681 VAL A O 1
ATOM 5257 N N . VAL A 1 682 ? 8.062 12.18 19.906 1 52.72 682 VAL A N 1
ATOM 5258 C CA . VAL A 1 682 ? 7.566 13.438 20.453 1 52.72 682 VAL A CA 1
ATOM 5259 C C . VAL A 1 682 ? 6.27 13.188 21.219 1 52.72 682 VAL A C 1
ATOM 5261 O O . VAL A 1 682 ? 5.922 13.945 22.125 1 52.72 682 VAL A O 1
ATOM 5264 N N . GLU A 1 683 ? 5.637 12 20.797 1 54.16 683 GLU A N 1
ATOM 5265 C CA . GLU A 1 683 ? 4.387 11.727 21.484 1 54.16 683 GLU A CA 1
ATOM 5266 C C . GLU A 1 683 ? 4.609 11.609 23 1 54.16 683 GLU A C 1
ATOM 5268 O O . GLU A 1 683 ? 3.676 11.789 23.781 1 54.16 683 GLU A O 1
ATOM 5273 N N . LYS A 1 684 ? 5.965 11.711 23.172 1 55.47 684 LYS A N 1
ATOM 5274 C CA . LYS A 1 684 ? 6.309 11.484 24.562 1 55.47 684 LYS A CA 1
ATOM 5275 C C . LYS A 1 684 ? 6.43 12.805 25.328 1 55.47 684 LYS A C 1
ATOM 5277 O O . LYS A 1 684 ? 6.535 12.812 26.547 1 55.47 684 LYS A O 1
ATOM 5282 N N . TYR A 1 685 ? 6.238 13.852 24.438 1 61.97 685 TYR A N 1
ATOM 5283 C CA . TYR A 1 685 ? 6.5 15.109 25.125 1 61.97 685 TYR A CA 1
ATOM 5284 C C . TYR A 1 685 ? 5.293 16.031 25.047 1 61.97 685 TYR A C 1
ATOM 5286 O O . TYR A 1 685 ? 5.395 17.156 24.531 1 61.97 685 TYR A O 1
ATOM 5294 N N . PRO A 1 686 ? 4.133 15.492 25.562 1 68.5 686 PRO A N 1
ATOM 5295 C CA . PRO A 1 686 ? 2.967 16.375 25.469 1 68.5 686 PRO A CA 1
ATOM 5296 C C . PRO A 1 686 ? 3.061 17.578 26.422 1 68.5 686 PRO A C 1
ATOM 5298 O O . PRO A 1 686 ? 2.303 18.531 26.281 1 68.5 686 PRO A O 1
ATOM 5301 N N . MET A 1 687 ? 4.102 17.625 27.281 1 73.19 687 MET A N 1
ATOM 5302 C CA . MET A 1 687 ? 4.219 18.703 28.266 1 73.19 687 MET A CA 1
ATOM 5303 C C . MET A 1 687 ? 4.875 19.938 27.656 1 73.19 687 MET A C 1
ATOM 5305 O O . MET A 1 687 ? 4.77 21.031 28.203 1 73.19 687 MET A O 1
ATOM 5309 N N . PHE A 1 688 ? 5.414 19.688 26.516 1 82.19 688 PHE A N 1
ATOM 5310 C CA . PHE A 1 688 ? 6.113 20.812 25.875 1 82.19 688 PHE A CA 1
ATOM 5311 C C . PHE A 1 688 ? 5.262 21.438 24.781 1 82.19 688 PHE A C 1
ATOM 5313 O O . PHE A 1 688 ? 4.395 20.766 24.203 1 82.19 688 PHE A O 1
ATOM 5320 N N . ASP A 1 689 ? 5.484 22.719 24.688 1 86.81 689 ASP A N 1
ATOM 5321 C CA . ASP A 1 689 ? 4.684 23.484 23.734 1 86.81 689 ASP A CA 1
ATOM 5322 C C . ASP A 1 689 ? 5.531 23.953 22.547 1 86.81 689 ASP A C 1
ATOM 5324 O O . ASP A 1 689 ? 6.75 23.766 22.547 1 86.81 689 ASP A O 1
ATOM 5328 N N . ALA A 1 690 ? 4.863 24.5 21.594 1 89.38 690 ALA A N 1
ATOM 5329 C CA . ALA A 1 690 ? 5.52 25.016 20.391 1 89.38 690 ALA A CA 1
ATOM 5330 C C . ALA A 1 690 ? 6.492 26.141 20.734 1 89.38 690 ALA A C 1
ATOM 5332 O O . ALA A 1 690 ? 7.5 26.328 20.062 1 89.38 690 ALA A O 1
ATOM 5333 N N . ARG A 1 691 ? 6.293 26.859 21.828 1 87 691 ARG A N 1
ATOM 5334 C CA . ARG A 1 691 ? 7.129 28 22.219 1 87 691 ARG A CA 1
ATOM 5335 C C . ARG A 1 691 ? 8.516 27.531 22.641 1 87 691 ARG A C 1
ATOM 5337 O O . ARG A 1 691 ? 9.484 28.297 22.562 1 87 691 ARG A O 1
ATOM 5344 N N . HIS A 1 692 ? 8.578 26.375 23.031 1 85.75 692 HIS A N 1
ATOM 5345 C CA . HIS A 1 692 ? 9.852 25.859 23.531 1 85.75 692 HIS A CA 1
ATOM 5346 C C . HIS A 1 692 ? 10.766 25.438 22.391 1 85.75 692 HIS A C 1
ATOM 5348 O O . HIS A 1 692 ? 11.984 25.359 22.562 1 85.75 692 HIS A O 1
ATOM 5354 N N . VAL A 1 693 ? 10.227 25.188 21.266 1 88.25 693 VAL A N 1
ATOM 5355 C CA . VAL A 1 693 ? 11.039 24.672 20.172 1 88.25 693 VAL A CA 1
ATOM 5356 C C . VAL A 1 693 ? 11.195 25.734 19.094 1 88.25 693 VAL A C 1
ATOM 5358 O O . VAL A 1 693 ? 12.102 25.656 18.266 1 88.25 693 VAL A O 1
ATOM 5361 N N . MET A 1 694 ? 10.469 26.781 19.141 1 89.62 694 MET A N 1
ATOM 5362 C CA . MET A 1 694 ? 10.461 27.797 18.094 1 89.62 694 MET A CA 1
ATOM 5363 C C . MET A 1 694 ? 11.727 28.641 18.156 1 89.62 694 MET A C 1
ATOM 5365 O O . MET A 1 694 ? 12.43 28.656 19.156 1 89.62 694 MET A O 1
ATOM 5369 N N . SER A 1 695 ? 12.047 29.172 16.953 1 88.69 695 SER A N 1
ATOM 5370 C CA . SER A 1 695 ? 13.086 30.188 16.906 1 88.69 695 SER A CA 1
ATOM 5371 C C . SER A 1 695 ? 12.508 31.578 17.188 1 88.69 695 SER A C 1
ATOM 5373 O O . SER A 1 695 ? 11.586 32.031 16.484 1 88.69 695 SER A O 1
ATOM 5375 N N . SER A 1 696 ? 12.945 32.25 18.125 1 86.44 696 SER A N 1
ATOM 5376 C CA . SER A 1 696 ? 12.352 33.5 18.594 1 86.44 696 SER A CA 1
ATOM 5377 C C . SER A 1 696 ? 12.852 34.688 17.797 1 86.44 696 SER A C 1
ATOM 5379 O O . SER A 1 696 ? 12.203 35.719 17.75 1 86.44 696 SER A O 1
ATOM 5381 N N . LYS A 1 697 ? 13.992 34.594 17.219 1 82.44 697 LYS A N 1
ATOM 5382 C CA . LYS A 1 697 ? 14.508 35.719 16.453 1 82.44 697 LYS A CA 1
ATOM 5383 C C . LYS A 1 697 ? 13.977 35.719 15.031 1 82.44 697 LYS A C 1
ATOM 5385 O O . LYS A 1 697 ? 14.719 35.469 14.078 1 82.44 697 LYS A O 1
ATOM 5390 N N . VAL A 1 698 ? 12.703 36.062 14.922 1 88.94 698 VAL A N 1
ATOM 5391 C CA . VAL A 1 698 ? 12.07 36.031 13.609 1 88.94 698 VAL A CA 1
ATOM 5392 C C . VAL A 1 698 ? 12.188 37.406 12.953 1 88.94 698 VAL A C 1
ATOM 5394 O O . VAL A 1 698 ? 12.047 38.438 13.617 1 88.94 698 VAL A O 1
ATOM 5397 N N . VAL A 1 699 ? 12.609 37.469 11.75 1 90.12 699 VAL A N 1
ATOM 5398 C CA . VAL A 1 699 ? 12.633 38.688 10.945 1 90.12 699 VAL A CA 1
ATOM 5399 C C . VAL A 1 699 ? 11.273 38.906 10.273 1 90.12 699 VAL A C 1
ATOM 5401 O O . VAL A 1 699 ? 10.859 38.094 9.445 1 90.12 699 VAL A O 1
ATOM 5404 N N . VAL A 1 700 ? 10.609 39.906 10.688 1 91.75 700 VAL A N 1
ATOM 5405 C CA . VAL A 1 700 ? 9.258 40.156 10.195 1 91.75 700 VAL A CA 1
ATOM 5406 C C . VAL A 1 700 ? 9.281 41.375 9.25 1 91.75 700 VAL A C 1
ATOM 5408 O O . VAL A 1 700 ? 10.109 42.25 9.391 1 91.75 700 VAL A O 1
ATOM 5411 N N . LEU A 1 701 ? 8.562 41.312 8.227 1 92.94 701 LEU A N 1
ATOM 5412 C CA . LEU A 1 701 ? 8.336 42.438 7.316 1 92.94 701 LEU A CA 1
ATOM 5413 C C . LEU A 1 701 ? 6.926 43 7.48 1 92.94 701 LEU A C 1
ATOM 5415 O O . LEU A 1 701 ? 6.039 42.312 8 1 92.94 701 LEU A O 1
ATOM 5419 N N . GLU A 1 702 ? 6.816 44.219 7.141 1 91.12 702 GLU A N 1
ATOM 5420 C CA . GLU A 1 702 ? 5.504 44.844 7.215 1 91.12 702 GLU A CA 1
ATOM 5421 C C . GLU A 1 702 ? 4.809 44.844 5.855 1 91.12 702 GLU A C 1
ATOM 5423 O O . GLU A 1 702 ? 5.438 44.562 4.832 1 91.12 702 GLU A O 1
ATOM 5428 N N . THR A 1 703 ? 3.523 45 5.816 1 89 703 THR A N 1
ATOM 5429 C CA . THR A 1 703 ? 2.748 44.969 4.582 1 89 703 THR A CA 1
ATOM 5430 C C . THR A 1 703 ? 3.268 46 3.598 1 89 703 THR A C 1
ATOM 5432 O O . THR A 1 703 ? 3.338 45.75 2.393 1 89 703 THR A O 1
ATOM 5435 N N . VAL A 1 704 ? 3.557 47.25 4.102 1 88.5 704 VAL A N 1
ATOM 5436 C CA . VAL A 1 704 ? 4.18 48.281 3.283 1 88.5 704 VAL A CA 1
ATOM 5437 C C . VAL A 1 704 ? 5.566 48.625 3.832 1 88.5 704 VAL A C 1
ATOM 5439 O O . VAL A 1 704 ? 5.703 49.031 4.996 1 88.5 704 VAL A O 1
ATOM 5442 N N . THR A 1 705 ? 6.535 48.344 3.062 1 89.38 705 THR A N 1
ATOM 5443 C CA . THR A 1 705 ? 7.914 48.531 3.5 1 89.38 705 THR A CA 1
ATOM 5444 C C . THR A 1 705 ? 8.734 49.219 2.42 1 89.38 705 THR A C 1
ATOM 5446 O O . THR A 1 705 ? 8.477 49.062 1.228 1 89.38 705 THR A O 1
ATOM 5449 N N . PRO A 1 706 ? 9.648 50.062 2.945 1 89.62 706 PRO A N 1
ATOM 5450 C CA . PRO A 1 706 ? 10.555 50.625 1.955 1 89.62 706 PRO A CA 1
ATOM 5451 C C . PRO A 1 706 ? 11.43 49.562 1.271 1 89.62 706 PRO A C 1
ATOM 5453 O O . PRO A 1 706 ? 11.812 48.594 1.896 1 89.62 706 PRO A O 1
ATOM 5456 N N . ILE A 1 707 ? 11.711 49.781 0.086 1 91.19 707 ILE A N 1
ATOM 5457 C CA . ILE A 1 707 ? 12.508 48.875 -0.715 1 91.19 707 ILE A CA 1
ATOM 5458 C C . ILE A 1 707 ? 13.891 48.688 -0.085 1 91.19 707 ILE A C 1
ATOM 5460 O O . ILE A 1 707 ? 14.469 47.594 -0.123 1 91.19 707 ILE A O 1
ATOM 5464 N N . GLY A 1 708 ? 14.383 49.688 0.554 1 88.94 708 GLY A N 1
ATOM 5465 C CA . GLY A 1 708 ? 15.664 49.594 1.233 1 88.94 708 GLY A CA 1
ATOM 5466 C C . GLY A 1 708 ? 15.68 48.562 2.342 1 88.94 708 GLY A C 1
ATOM 5467 O O . GLY A 1 708 ? 16.672 47.844 2.521 1 88.94 708 GLY A O 1
ATOM 5468 N N . ARG A 1 709 ? 14.617 48.438 3.012 1 91.31 709 ARG A N 1
ATOM 5469 C CA . ARG A 1 709 ? 14.516 47.469 4.086 1 91.31 709 ARG A CA 1
ATOM 5470 C C . ARG A 1 709 ? 14.461 46.031 3.527 1 91.31 709 ARG A C 1
ATOM 5472 O O . ARG A 1 709 ? 15.055 45.125 4.094 1 91.31 709 ARG A O 1
ATOM 5479 N N . VAL A 1 710 ? 13.727 45.906 2.508 1 92.75 710 VAL A N 1
ATOM 5480 C CA . VAL A 1 710 ? 13.617 44.562 1.891 1 92.75 710 VAL A CA 1
ATOM 5481 C C . VAL A 1 710 ? 14.992 44.125 1.396 1 92.75 710 VAL A C 1
ATOM 5483 O O . VAL A 1 710 ? 15.383 42.969 1.6 1 92.75 710 VAL A O 1
ATOM 5486 N N . VAL A 1 711 ? 15.742 45.031 0.762 1 91.5 711 VAL A N 1
ATOM 5487 C CA . VAL A 1 711 ? 17.062 44.688 0.242 1 91.5 711 VAL A CA 1
ATOM 5488 C C . VAL A 1 711 ? 18.016 44.406 1.399 1 91.5 711 VAL A C 1
ATOM 5490 O O . VAL A 1 711 ? 18.828 43.469 1.317 1 91.5 711 VAL A O 1
ATOM 5493 N N . ASP A 1 712 ? 17.859 45.094 2.434 1 91.12 712 ASP A N 1
ATOM 5494 C CA . ASP A 1 712 ? 18.703 44.875 3.609 1 91.12 712 ASP A CA 1
ATOM 5495 C C . ASP A 1 712 ? 18.438 43.5 4.227 1 91.12 712 ASP A C 1
ATOM 5497 O O . ASP A 1 712 ? 19.375 42.812 4.609 1 91.12 712 ASP A O 1
ATOM 5501 N N . VAL A 1 713 ? 17.203 43.156 4.316 1 92.38 713 VAL A N 1
ATOM 5502 C CA . VAL A 1 713 ? 16.828 41.875 4.91 1 92.38 713 VAL A CA 1
ATOM 5503 C C . VAL A 1 713 ? 17.297 40.719 4.02 1 92.38 713 VAL A C 1
ATOM 5505 O O . VAL A 1 713 ? 17.781 39.719 4.52 1 92.38 713 VAL A O 1
ATOM 5508 N N . LEU A 1 714 ? 17.172 40.844 2.719 1 92.12 714 LEU A N 1
ATOM 5509 C CA . LEU A 1 714 ? 17.547 39.781 1.801 1 92.12 714 LEU A CA 1
ATOM 5510 C C . LEU A 1 714 ? 19.062 39.625 1.751 1 92.12 714 LEU A C 1
ATOM 5512 O O . LEU A 1 714 ? 19.578 38.531 1.532 1 92.12 714 LEU A O 1
ATOM 5516 N N . GLU A 1 715 ? 19.812 40.656 1.971 1 89.69 715 GLU A N 1
ATOM 5517 C CA . GLU A 1 715 ? 21.266 40.594 1.926 1 89.69 715 GLU A CA 1
ATOM 5518 C C . GLU A 1 715 ? 21.844 40.094 3.242 1 89.69 715 GLU A C 1
ATOM 5520 O O . GLU A 1 715 ? 22.859 39.406 3.254 1 89.69 715 GLU A O 1
ATOM 5525 N N . ASN A 1 716 ? 21.094 40.281 4.285 1 89.5 716 ASN A N 1
ATOM 5526 C CA . ASN A 1 716 ? 21.672 40 5.594 1 89.5 716 ASN A CA 1
ATOM 5527 C C . ASN A 1 716 ? 21.125 38.656 6.145 1 89.5 716 ASN A C 1
ATOM 5529 O O . ASN A 1 716 ? 21.656 38.125 7.121 1 89.5 716 ASN A O 1
ATOM 5533 N N . THR A 1 717 ? 20.125 38.25 5.609 1 87.94 717 THR A N 1
ATOM 5534 C CA . THR A 1 717 ? 19.562 37 6.113 1 87.94 717 THR A CA 1
ATOM 5535 C C . THR A 1 717 ? 19.469 35.969 5 1 87.94 717 THR A C 1
ATOM 5537 O O . THR A 1 717 ? 19.469 36.312 3.816 1 87.94 717 THR A O 1
ATOM 5540 N N . ARG A 1 718 ? 19.516 34.719 5.426 1 85.5 718 ARG A N 1
ATOM 5541 C CA . ARG A 1 718 ? 19.406 33.625 4.473 1 85.5 718 ARG A CA 1
ATOM 5542 C C . ARG A 1 718 ? 18.078 32.875 4.625 1 85.5 718 ARG A C 1
ATOM 5544 O O . ARG A 1 718 ? 17.922 31.766 4.125 1 85.5 718 ARG A O 1
ATOM 5551 N N . HIS A 1 719 ? 17.125 33.5 5.242 1 87.81 719 HIS A N 1
ATOM 5552 C CA . HIS A 1 719 ? 15.82 32.875 5.43 1 87.81 719 HIS A CA 1
ATOM 5553 C C . HIS A 1 719 ? 15.039 32.812 4.117 1 87.81 719 HIS A C 1
ATOM 5555 O O . HIS A 1 719 ? 15.227 33.656 3.242 1 87.81 719 HIS A O 1
ATOM 5561 N N . ASN A 1 720 ? 14.219 31.828 3.947 1 88.81 720 ASN A N 1
ATOM 5562 C CA . ASN A 1 720 ? 13.477 31.625 2.707 1 88.81 720 ASN A CA 1
ATOM 5563 C C . ASN A 1 720 ? 12.031 32.125 2.84 1 88.81 720 ASN A C 1
ATOM 5565 O O . ASN A 1 720 ? 11.312 32.188 1.846 1 88.81 720 ASN A O 1
ATOM 5569 N N . ALA A 1 721 ? 11.562 32.344 3.977 1 91.75 721 ALA A N 1
ATOM 5570 C CA . ALA A 1 721 ? 10.211 32.844 4.195 1 91.75 721 ALA A CA 1
ATOM 5571 C C . ALA A 1 721 ? 10.203 33.969 5.254 1 91.75 721 ALA A C 1
ATOM 5573 O O . ALA A 1 721 ? 10.984 33.906 6.207 1 91.75 721 ALA A O 1
ATOM 5574 N N . PHE A 1 722 ? 9.398 34.969 5.035 1 93.44 722 PHE A N 1
ATOM 5575 C CA . PHE A 1 722 ? 9.273 36.094 5.957 1 93.44 722 PHE A CA 1
ATOM 5576 C C . PHE A 1 722 ? 7.82 36.312 6.355 1 93.44 722 PHE A C 1
ATOM 5578 O O . PHE A 1 722 ? 6.984 36.656 5.512 1 93.44 722 PHE A O 1
ATOM 5585 N N . PRO A 1 723 ? 7.516 36.062 7.672 1 93.44 723 PRO A N 1
ATOM 5586 C CA . PRO A 1 723 ? 6.16 36.406 8.117 1 93.44 723 PRO A CA 1
ATOM 5587 C C . PRO A 1 723 ? 5.871 37.906 8.062 1 93.44 723 PRO A C 1
ATOM 5589 O O . PRO A 1 723 ? 6.766 38.719 8.297 1 93.44 723 PRO A O 1
ATOM 5592 N N . ILE A 1 724 ? 4.691 38.25 7.75 1 92.75 724 ILE A N 1
ATOM 5593 C CA . ILE A 1 724 ? 4.305 39.656 7.559 1 92.75 724 ILE A CA 1
ATOM 5594 C C . ILE A 1 724 ? 3.377 40.094 8.695 1 92.75 724 ILE A C 1
ATOM 5596 O O . ILE A 1 724 ? 2.465 39.344 9.078 1 92.75 724 ILE A O 1
ATOM 5600 N N . GLU A 1 725 ? 3.721 41.188 9.234 1 90.56 725 GLU A N 1
ATOM 5601 C CA . GLU A 1 725 ? 2.893 41.812 10.258 1 90.56 725 GLU A CA 1
ATOM 5602 C C . GLU A 1 725 ? 2.17 43.031 9.719 1 90.56 725 GLU A C 1
ATOM 5604 O O . GLU A 1 725 ? 2.709 43.75 8.875 1 90.56 725 GLU A O 1
ATOM 5609 N N . SER A 1 726 ? 0.97 43.219 10.141 1 86 726 SER A N 1
ATOM 5610 C CA . SER A 1 726 ? 0.22 44.406 9.742 1 86 726 SER A CA 1
ATOM 5611 C C . SER A 1 726 ? 0.786 45.656 10.398 1 86 726 SER A C 1
ATOM 5613 O O . SER A 1 726 ? 1.225 45.625 11.547 1 86 726 SER A O 1
ATOM 5615 N N . VAL A 1 727 ? 0.845 46.75 9.719 1 78.31 727 VAL A N 1
ATOM 5616 C CA . VAL A 1 727 ? 1.395 48.031 10.211 1 78.31 727 VAL A CA 1
ATOM 5617 C C . VAL A 1 727 ? 0.476 48.625 11.273 1 78.31 727 VAL A C 1
ATOM 5619 O O . VAL A 1 727 ? 0.947 49.188 12.266 1 78.31 727 VAL A O 1
ATOM 5622 N N . ARG A 1 728 ? -0.768 48.375 11.148 1 70.62 728 ARG A N 1
ATOM 5623 C CA . ARG A 1 728 ? -1.739 49 12.031 1 70.62 728 ARG A CA 1
ATOM 5624 C C . ARG A 1 728 ? -1.819 48.25 13.367 1 70.62 728 ARG A C 1
ATOM 5626 O O . ARG A 1 728 ? -1.688 48.875 14.43 1 70.62 728 ARG A O 1
ATOM 5633 N N . ASP A 1 729 ? -2.035 46.938 13.312 1 76.44 729 ASP A N 1
ATOM 5634 C CA . ASP A 1 729 ? -2.344 46.188 14.516 1 76.44 729 ASP A CA 1
ATOM 5635 C C . ASP A 1 729 ? -1.228 45.188 14.836 1 76.44 729 ASP A C 1
ATOM 5637 O O . ASP A 1 729 ? -1.278 44.5 15.852 1 76.44 729 ASP A O 1
ATOM 5641 N N . GLN A 1 730 ? -0.104 45.188 14.156 1 82.06 730 GLN A N 1
ATOM 5642 C CA . GLN A 1 730 ? 1.026 44.281 14.375 1 82.06 730 GLN A CA 1
ATOM 5643 C C . GLN A 1 730 ? 0.57 42.844 14.445 1 82.06 730 GLN A C 1
ATOM 5645 O O . GLN A 1 730 ? 1.119 42.031 15.211 1 82.06 730 GLN A O 1
ATOM 5650 N N . THR A 1 731 ? -0.527 42.531 13.773 1 86.81 731 THR A N 1
ATOM 5651 C CA . THR A 1 731 ? -1.049 41.156 13.75 1 86.81 731 THR A CA 1
ATOM 5652 C C . THR A 1 731 ? -0.49 40.375 12.555 1 86.81 731 THR A C 1
ATOM 5654 O O . THR A 1 731 ? -0.009 41 11.594 1 86.81 731 THR A O 1
ATOM 5657 N N . TYR A 1 732 ? -0.462 39.125 12.719 1 90.44 732 TYR A N 1
ATOM 5658 C CA . TYR A 1 732 ? 0.021 38.219 11.68 1 90.44 732 TYR A CA 1
ATOM 5659 C C . TYR A 1 732 ? -0.917 38.219 10.484 1 90.44 732 TYR A C 1
ATOM 5661 O O . TYR A 1 732 ? -2.129 38.031 10.633 1 90.44 732 TYR A O 1
ATOM 5669 N N . LYS A 1 733 ? -0.428 38.406 9.203 1 85.62 733 LYS A N 1
ATOM 5670 C CA . LYS A 1 733 ? -1.256 38.438 8 1 85.62 733 LYS A CA 1
ATOM 5671 C C . LYS A 1 733 ? -0.908 37.281 7.062 1 85.62 733 LYS A C 1
ATOM 5673 O O . LYS A 1 733 ? -1.734 36.875 6.246 1 85.62 733 LYS A O 1
ATOM 5678 N N . GLY A 1 734 ? 0.26 36.812 7.141 1 89.12 734 GLY A N 1
ATOM 5679 C CA . GLY A 1 734 ? 0.689 35.75 6.234 1 89.12 734 GLY A CA 1
ATOM 5680 C C . GLY A 1 734 ? 2.197 35.688 6.078 1 89.12 734 GLY A C 1
ATOM 5681 O O . GLY A 1 734 ? 2.939 36.156 6.934 1 89.12 734 GLY A O 1
ATOM 5682 N N . VAL A 1 735 ? 2.578 34.906 5.027 1 91.5 735 VAL A N 1
ATOM 5683 C CA . VAL A 1 735 ? 4.004 34.719 4.797 1 91.5 735 VAL A CA 1
ATOM 5684 C C . VAL A 1 735 ? 4.344 35.031 3.348 1 91.5 735 VAL A C 1
ATOM 5686 O O . VAL A 1 735 ? 3.518 34.875 2.451 1 91.5 735 VAL A O 1
ATOM 5689 N N . VAL A 1 736 ? 5.508 35.656 3.131 1 92.12 736 VAL A N 1
ATOM 5690 C CA . VAL A 1 736 ? 6.027 35.906 1.793 1 92.12 736 VAL A CA 1
ATOM 5691 C C . VAL A 1 736 ? 7.328 35.125 1.585 1 92.12 736 VAL A C 1
ATOM 5693 O O . VAL A 1 736 ? 8.18 35.094 2.471 1 92.12 736 VAL A O 1
ATOM 5696 N N . MET A 1 737 ? 7.43 34.531 0.485 1 90.69 737 MET A N 1
ATOM 5697 C CA . MET A 1 737 ? 8.617 33.719 0.184 1 90.69 737 MET A CA 1
ATOM 5698 C C . MET A 1 737 ? 9.734 34.594 -0.375 1 90.69 737 MET A C 1
ATOM 5700 O O . MET A 1 737 ? 9.469 35.625 -1.013 1 90.69 737 MET A O 1
ATOM 5704 N N . ARG A 1 738 ? 10.961 34.219 -0.085 1 90.69 738 ARG A N 1
ATOM 5705 C CA . ARG A 1 738 ? 12.125 34.938 -0.563 1 90.69 738 ARG A CA 1
ATOM 5706 C C . ARG A 1 738 ? 12.141 35 -2.086 1 90.69 738 ARG A C 1
ATOM 5708 O O . ARG A 1 738 ? 12.422 36.062 -2.654 1 90.69 738 ARG A O 1
ATOM 5715 N N . ARG A 1 739 ? 11.82 33.938 -2.732 1 87 739 ARG A N 1
ATOM 5716 C CA . ARG A 1 739 ? 11.82 33.906 -4.191 1 87 739 ARG A CA 1
ATOM 5717 C C . ARG A 1 739 ? 10.859 34.938 -4.777 1 87 739 ARG A C 1
ATOM 5719 O O . ARG A 1 739 ? 11.148 35.531 -5.809 1 87 739 ARG A O 1
ATOM 5726 N N . GLN A 1 740 ? 9.781 35.094 -4.156 1 88.62 740 GLN A N 1
ATOM 5727 C CA . GLN A 1 740 ? 8.797 36.062 -4.625 1 88.62 740 GLN A CA 1
ATOM 5728 C C . GLN A 1 740 ? 9.312 37.5 -4.469 1 88.62 740 GLN A C 1
ATOM 5730 O O . GLN A 1 740 ? 9.047 38.344 -5.316 1 88.62 740 GLN A O 1
ATOM 5735 N N . LEU A 1 741 ? 10 37.75 -3.422 1 90.88 741 LEU A N 1
ATOM 5736 C CA . LEU A 1 741 ? 10.57 39.094 -3.211 1 90.88 741 LEU A CA 1
ATOM 5737 C C . LEU A 1 741 ? 11.648 39.375 -4.25 1 90.88 741 LEU A C 1
ATOM 5739 O O . LEU A 1 741 ? 11.75 40.5 -4.742 1 90.88 741 LEU A O 1
ATOM 5743 N N . GLU A 1 742 ? 12.438 38.406 -4.547 1 91 742 GLU A N 1
ATOM 5744 C CA . GLU A 1 742 ? 13.469 38.562 -5.574 1 91 742 GLU A CA 1
ATOM 5745 C C . GLU A 1 742 ? 12.844 38.875 -6.93 1 91 742 GLU A C 1
ATOM 5747 O O . GLU A 1 742 ? 13.359 39.719 -7.676 1 91 742 GLU A O 1
ATOM 5752 N N . ILE A 1 743 ? 11.82 38.219 -7.238 1 88.81 743 ILE A N 1
ATOM 5753 C CA . ILE A 1 743 ? 11.148 38.438 -8.516 1 88.81 743 ILE A CA 1
ATOM 5754 C C . ILE A 1 743 ? 10.57 39.844 -8.578 1 88.81 743 ILE A C 1
ATOM 5756 O O . ILE A 1 743 ? 10.641 40.5 -9.617 1 88.81 743 ILE A O 1
ATOM 5760 N N . VAL A 1 744 ? 9.977 40.281 -7.504 1 88.94 744 VAL A N 1
ATOM 5761 C CA . VAL A 1 744 ? 9.375 41.594 -7.461 1 88.94 744 VAL A CA 1
ATOM 5762 C C . VAL A 1 744 ? 10.461 42.688 -7.613 1 88.94 744 VAL A C 1
ATOM 5764 O O . VAL A 1 744 ? 10.258 43.688 -8.297 1 88.94 744 VAL A O 1
ATOM 5767 N N . LEU A 1 745 ? 11.617 42.469 -6.996 1 89.25 745 LEU A N 1
ATOM 5768 C CA . LEU A 1 745 ? 12.703 43.438 -7.086 1 89.25 745 LEU A CA 1
ATOM 5769 C C . LEU A 1 745 ? 13.273 43.5 -8.5 1 89.25 745 LEU A C 1
ATOM 5771 O O . LEU A 1 745 ? 13.594 44.562 -9.008 1 89.25 745 LEU A O 1
ATOM 5775 N N . TRP A 1 746 ? 13.391 42.344 -9.086 1 88.88 746 TRP A N 1
ATOM 5776 C CA . TRP A 1 746 ? 13.883 42.312 -10.461 1 88.88 746 TRP A CA 1
ATOM 5777 C C . TRP A 1 746 ? 12.867 42.906 -11.422 1 88.88 746 TRP A C 1
ATOM 5779 O O . TRP A 1 746 ? 13.242 43.531 -12.43 1 88.88 746 TRP A O 1
ATOM 5789 N N . HIS A 1 747 ? 11.633 42.656 -11.141 1 87.62 747 HIS A N 1
ATOM 5790 C CA . HIS A 1 747 ? 10.602 43.281 -11.961 1 87.62 747 HIS A CA 1
ATOM 5791 C C . HIS A 1 747 ? 10.695 44.812 -11.883 1 87.62 747 HIS A C 1
ATOM 5793 O O . HIS A 1 747 ? 10.5 45.5 -12.883 1 87.62 747 HIS A O 1
ATOM 5799 N N . LEU A 1 748 ? 10.938 45.312 -10.75 1 84.81 748 LEU A N 1
ATOM 5800 C CA . LEU A 1 748 ? 11.094 46.75 -10.562 1 84.81 748 LEU A CA 1
ATOM 5801 C C . LEU A 1 748 ? 12.305 47.25 -11.32 1 84.81 748 LEU A C 1
ATOM 5803 O O . LEU A 1 748 ? 12.281 48.375 -11.859 1 84.81 748 LEU A O 1
ATOM 5807 N N . TYR A 1 749 ? 13.281 46.438 -11.359 1 84.19 749 TYR A N 1
ATOM 5808 C CA . TYR A 1 749 ? 14.492 46.812 -12.062 1 84.19 749 TYR A CA 1
ATOM 5809 C C . TYR A 1 749 ? 14.266 46.875 -13.57 1 84.19 749 TYR A C 1
ATOM 5811 O O . TYR A 1 749 ? 14.734 47.781 -14.25 1 84.19 749 TYR A O 1
ATOM 5819 N N . TYR A 1 750 ? 13.562 45.875 -14.125 1 83.69 750 TYR A N 1
ATOM 5820 C CA . TYR A 1 750 ? 13.344 45.781 -15.562 1 83.69 750 TYR A CA 1
ATOM 5821 C C . TYR A 1 750 ? 12.305 46.781 -16.016 1 83.69 750 TYR A C 1
ATOM 5823 O O . TYR A 1 750 ? 12.422 47.375 -17.109 1 83.69 750 TYR A O 1
ATOM 5831 N N . SER A 1 751 ? 11.172 46.90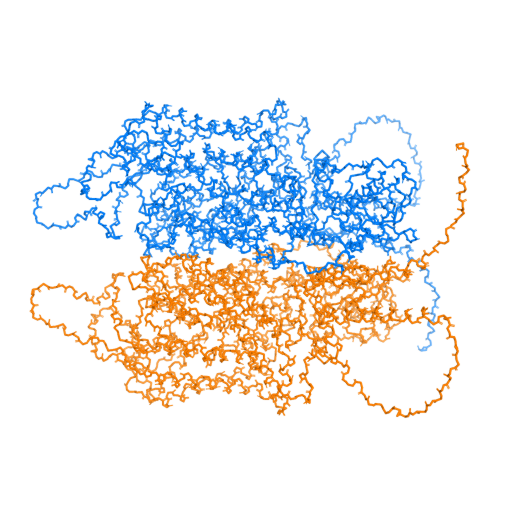6 -15.297 1 80.44 751 SER A N 1
ATOM 5832 C CA . SER A 1 751 ? 10.07 47.781 -15.742 1 80.44 751 SER A CA 1
ATOM 5833 C C . SER A 1 751 ? 10.336 49.219 -15.391 1 80.44 751 SER A C 1
ATOM 5835 O O . SER A 1 751 ? 9.742 50.125 -15.992 1 80.44 751 SER A O 1
ATOM 5837 N N . HIS A 1 752 ? 11.172 49.688 -14.5 1 74.12 752 HIS A N 1
ATOM 5838 C CA . HIS A 1 752 ? 11.508 51.031 -14.07 1 74.12 752 HIS A CA 1
ATOM 5839 C C . HIS A 1 752 ? 10.266 51.781 -13.57 1 74.12 752 HIS A C 1
ATOM 5841 O O . HIS A 1 752 ? 10.203 53 -13.625 1 74.12 752 HIS A O 1
ATOM 5847 N N . HIS A 1 753 ? 9.172 51 -13.281 1 73.94 753 HIS A N 1
ATOM 5848 C CA . HIS A 1 753 ? 7.973 51.594 -12.688 1 73.94 753 HIS A CA 1
ATOM 5849 C C . HIS A 1 753 ? 7.496 50.75 -11.5 1 73.94 753 HIS A C 1
ATOM 5851 O O . HIS A 1 753 ? 7.738 49.531 -11.438 1 73.94 753 HIS A O 1
ATOM 5857 N N . LEU A 1 754 ? 7.043 51.469 -10.523 1 72.75 754 LEU A N 1
ATOM 5858 C CA . LEU A 1 754 ? 6.512 50.812 -9.336 1 72.75 754 LEU A CA 1
ATOM 5859 C C . LEU A 1 754 ? 5.141 50.219 -9.617 1 72.75 754 LEU A C 1
ATOM 5861 O O . LEU A 1 754 ? 4.113 50.875 -9.414 1 72.75 754 LEU A O 1
ATOM 5865 N N . SER A 1 755 ? 5.055 49.188 -10.523 1 73.44 755 SER A N 1
ATOM 5866 C CA . SER A 1 755 ? 3.781 48.531 -10.812 1 73.44 755 SER A CA 1
ATOM 5867 C C . SER A 1 755 ? 3.711 47.156 -10.18 1 73.44 755 SER A C 1
ATOM 5869 O O . SER A 1 755 ? 4.738 46.594 -9.797 1 73.44 755 SER A O 1
ATOM 5871 N N . THR A 1 756 ? 2.459 46.781 -9.898 1 79.06 756 THR A N 1
ATOM 5872 C CA . THR A 1 756 ? 2.215 45.438 -9.375 1 79.06 756 THR A CA 1
ATOM 5873 C C . THR A 1 756 ? 2.607 44.375 -10.398 1 79.06 756 THR A C 1
ATOM 5875 O O . THR A 1 756 ? 2.285 44.5 -11.586 1 79.06 756 THR A O 1
ATOM 5878 N N . CYS A 1 757 ? 3.541 43.531 -10 1 78.5 757 CYS A N 1
ATOM 5879 C CA . CYS A 1 757 ? 3.979 42.438 -10.852 1 78.5 757 CYS A CA 1
ATOM 5880 C C . CYS A 1 757 ? 2.918 41.344 -10.914 1 78.5 757 CYS A C 1
ATOM 5882 O O . CYS A 1 757 ? 2.635 40.688 -9.914 1 78.5 757 CYS A O 1
ATOM 5884 N N . SER A 1 758 ? 2.289 41.219 -12.07 1 80.19 758 SER A N 1
ATOM 5885 C CA . SER A 1 758 ? 1.313 40.156 -12.25 1 80.19 758 SER A CA 1
ATOM 5886 C C . SER A 1 758 ? 1.983 38.781 -12.227 1 80.19 758 SER A C 1
ATOM 5888 O O . SER A 1 758 ? 3.213 38.688 -12.242 1 80.19 758 SER A O 1
ATOM 5890 N N . TYR A 1 759 ? 1.217 37.781 -12.023 1 81.06 759 TYR A N 1
ATOM 5891 C CA . TYR A 1 759 ? 1.736 36.406 -11.961 1 81.06 759 TYR A CA 1
ATOM 5892 C C . TYR A 1 759 ? 2.451 36.031 -13.258 1 81.06 759 TYR A C 1
ATOM 5894 O O . TYR A 1 759 ? 3.494 35.375 -13.234 1 81.06 759 TYR A O 1
ATOM 5902 N N . GLU A 1 760 ? 1.926 36.469 -14.398 1 76.88 760 GLU A N 1
ATOM 5903 C CA . GLU A 1 760 ? 2.533 36.188 -15.688 1 76.88 760 GLU A CA 1
ATOM 5904 C C . GLU A 1 760 ? 3.861 36.906 -15.859 1 76.88 760 GLU A C 1
ATOM 5906 O O . GLU A 1 760 ? 4.82 36.375 -16.391 1 76.88 760 GLU A O 1
ATOM 5911 N N . CYS A 1 761 ? 3.762 38.094 -15.383 1 80.25 761 CYS A N 1
ATOM 5912 C CA . CYS A 1 761 ? 5 38.844 -15.438 1 80.25 761 CYS A CA 1
ATOM 5913 C C . CYS A 1 761 ? 6.062 38.219 -14.531 1 80.25 761 CYS A C 1
ATOM 5915 O O . CYS A 1 761 ? 7.246 38.219 -14.883 1 80.25 761 CYS A O 1
ATOM 5917 N N . GLY A 1 762 ? 5.629 37.812 -13.414 1 82.19 762 GLY A N 1
ATOM 5918 C CA . GLY A 1 762 ? 6.555 37.156 -12.508 1 82.19 762 GLY A CA 1
ATOM 5919 C C . GLY A 1 762 ? 7.199 35.906 -13.102 1 82.19 762 GLY A C 1
ATOM 5920 O O . GLY A 1 762 ? 8.398 35.688 -12.922 1 82.19 762 GLY A O 1
ATOM 5921 N N . LYS A 1 763 ? 6.395 35.156 -13.812 1 78.31 763 LYS A N 1
ATOM 5922 C CA . LYS A 1 763 ? 6.922 33.938 -14.43 1 78.31 763 LYS A CA 1
ATOM 5923 C C . LYS A 1 763 ? 7.91 34.281 -15.539 1 78.31 763 LYS A C 1
ATOM 5925 O O . LYS A 1 763 ? 8.875 33.531 -15.758 1 78.31 763 LYS A O 1
ATOM 5930 N N . ARG A 1 764 ? 7.672 35.312 -16.312 1 79.5 764 ARG A N 1
ATOM 5931 C CA . ARG A 1 764 ? 8.586 35.75 -17.359 1 79.5 764 ARG A CA 1
ATOM 5932 C C . ARG A 1 764 ? 9.906 36.219 -16.781 1 79.5 764 ARG A C 1
ATOM 5934 O O . ARG A 1 764 ? 10.977 35.969 -17.328 1 79.5 764 ARG A O 1
ATOM 5941 N N . VAL A 1 765 ? 9.75 36.906 -15.672 1 84.44 765 VAL A N 1
ATOM 5942 C CA . VAL A 1 765 ? 10.961 37.375 -15 1 84.44 765 VAL A CA 1
ATOM 5943 C C . VAL A 1 765 ? 11.758 36.188 -14.484 1 84.44 765 VAL A C 1
ATOM 5945 O O . VAL A 1 765 ? 12.984 36.188 -14.586 1 84.44 765 VAL A O 1
ATOM 5948 N N . GLU A 1 766 ? 11.078 35.281 -13.914 1 81.62 766 GLU A N 1
ATOM 5949 C CA . GLU A 1 766 ? 11.742 34.094 -13.406 1 81.62 766 GLU A CA 1
ATOM 5950 C C . GLU A 1 766 ? 12.453 33.344 -14.523 1 81.62 766 GLU A C 1
ATOM 5952 O O . GLU A 1 766 ? 13.555 32.812 -14.328 1 81.62 766 GLU A O 1
ATOM 5957 N N . ALA A 1 767 ? 11.773 33.25 -15.617 1 76.81 767 ALA A N 1
ATOM 5958 C CA . ALA A 1 767 ? 12.367 32.594 -16.766 1 76.81 767 ALA A CA 1
ATOM 5959 C C . ALA A 1 767 ? 13.617 33.312 -17.234 1 76.81 767 ALA A C 1
ATOM 5961 O O . ALA A 1 767 ? 14.609 32.688 -17.641 1 76.81 767 ALA A O 1
ATOM 5962 N N . SER A 1 768 ? 13.5 34.625 -17.234 1 77.75 768 SER A N 1
ATOM 5963 C CA . SER A 1 768 ? 14.641 35.438 -17.656 1 77.75 768 SER A CA 1
ATOM 5964 C C . SER A 1 768 ? 15.805 35.312 -16.672 1 77.75 768 SER A C 1
ATOM 5966 O O . SER A 1 768 ? 16.969 35.312 -17.078 1 77.75 768 SER A O 1
ATOM 5968 N N . LEU A 1 769 ? 15.461 35.219 -15.438 1 80.12 769 LEU A N 1
ATOM 5969 C CA . LEU A 1 769 ? 16.484 35.062 -14.414 1 80.12 769 LEU A CA 1
ATOM 5970 C C . LEU A 1 769 ? 17.188 33.719 -14.562 1 80.12 769 LEU A C 1
ATOM 5972 O O . LEU A 1 769 ? 18.406 33.594 -14.328 1 80.12 769 LEU A O 1
ATOM 5976 N N . TYR A 1 770 ? 16.453 32.75 -14.844 1 75.69 770 TYR A N 1
ATOM 5977 C CA . TYR A 1 770 ? 17.031 31.438 -15.023 1 75.69 770 TYR A CA 1
ATOM 5978 C C . TYR A 1 770 ? 17.938 31.406 -16.25 1 75.69 770 TYR A C 1
ATOM 5980 O O . TYR A 1 770 ? 19.016 30.781 -16.219 1 75.69 770 TYR A O 1
ATOM 5988 N N . ARG A 1 771 ? 17.484 32.031 -17.328 1 72.56 771 ARG A N 1
ATOM 5989 C CA . ARG A 1 771 ? 18.266 32.094 -18.562 1 72.56 771 ARG A CA 1
ATOM 5990 C C . ARG A 1 771 ? 19.594 32.812 -18.344 1 72.56 771 ARG A C 1
ATOM 5992 O O . ARG A 1 771 ? 20.625 32.406 -18.875 1 72.56 771 ARG A O 1
ATOM 5999 N N . ASP A 1 772 ? 19.484 33.875 -17.547 1 75.5 772 ASP A N 1
ATOM 6000 C CA . ASP A 1 772 ? 20.656 34.719 -17.344 1 75.5 772 ASP A CA 1
ATOM 6001 C C . ASP A 1 772 ? 21.453 34.25 -16.125 1 75.5 772 ASP A C 1
ATOM 6003 O O . ASP A 1 772 ? 22.453 34.875 -15.758 1 75.5 772 ASP A O 1
ATOM 6007 N N . ASN A 1 773 ? 21.203 33.188 -15.508 1 74.81 773 ASN A N 1
ATOM 6008 C CA . ASN A 1 773 ? 21.875 32.656 -14.328 1 74.81 773 ASN A CA 1
ATOM 6009 C C . ASN A 1 773 ? 22.016 33.719 -13.227 1 74.81 773 ASN A C 1
ATOM 6011 O O . ASN A 1 773 ? 23.094 33.906 -12.68 1 74.81 773 ASN A O 1
ATOM 6015 N N . LEU A 1 774 ? 20.953 34.469 -13 1 74.94 774 LEU A N 1
ATOM 6016 C CA . LEU A 1 774 ? 20.953 35.531 -12 1 74.94 774 LEU A CA 1
ATOM 6017 C C . LEU A 1 774 ? 20.109 35.125 -10.789 1 74.94 774 LEU A C 1
ATOM 6019 O O . LEU A 1 774 ? 19.609 36 -10.062 1 74.94 774 LEU A O 1
ATOM 6023 N N . HIS A 1 775 ? 20.016 33.844 -10.617 1 73.75 775 HIS A N 1
ATOM 6024 C CA . HIS A 1 775 ? 19.234 33.406 -9.461 1 73.75 775 HIS A CA 1
ATOM 6025 C C . HIS A 1 775 ? 19.969 33.656 -8.156 1 73.75 775 HIS A C 1
ATOM 6027 O O . HIS A 1 775 ? 21.156 33.344 -8.031 1 73.75 775 HIS A O 1
ATOM 6033 N N . GLY A 1 776 ? 19.406 34.375 -7.227 1 74.25 776 GLY A N 1
ATOM 6034 C CA . GLY A 1 776 ? 20 34.656 -5.926 1 74.25 776 GLY A CA 1
ATOM 6035 C C . GLY A 1 776 ? 20.734 35.969 -5.875 1 74.25 776 GLY A C 1
ATOM 6036 O O . GLY A 1 776 ? 21.188 36.406 -4.809 1 74.25 776 GLY A O 1
ATOM 6037 N N . VAL A 1 777 ? 20.797 36.688 -7.07 1 82.75 777 VAL A N 1
ATOM 6038 C CA . VAL A 1 777 ? 21.469 37.969 -7.113 1 82.75 777 VAL A CA 1
ATOM 6039 C C . VAL A 1 777 ? 20.453 39.094 -7.074 1 82.75 777 VAL A C 1
ATOM 6041 O O . VAL A 1 777 ? 19.391 39 -7.695 1 82.75 777 VAL A O 1
ATOM 6044 N N . LEU A 1 778 ? 20.766 40 -6.188 1 88.88 778 LEU A N 1
ATOM 6045 C CA . LEU A 1 778 ? 19.875 41.156 -6.066 1 88.88 778 LEU A CA 1
ATOM 6046 C C . LEU A 1 778 ? 20.266 42.25 -7.07 1 88.88 778 LEU A C 1
ATOM 6048 O O . LEU A 1 778 ? 21.453 42.438 -7.344 1 88.88 778 LEU A O 1
ATOM 6052 N N . PRO A 1 779 ? 19.281 42.812 -7.719 1 86.25 779 PRO A N 1
ATOM 6053 C CA . PRO A 1 779 ? 19.547 43.906 -8.664 1 86.25 779 PRO A CA 1
ATOM 6054 C C . PRO A 1 779 ? 20.031 45.156 -7.973 1 86.25 779 PRO A C 1
ATOM 6056 O O . PRO A 1 779 ? 19.766 45.375 -6.789 1 86.25 779 PRO A O 1
ATOM 6059 N N . PRO A 1 780 ? 20.844 45.938 -8.711 1 82.31 780 PRO A N 1
ATOM 6060 C CA . PRO A 1 780 ? 21.297 47.219 -8.164 1 82.31 780 PRO A CA 1
ATOM 6061 C C . PRO A 1 780 ? 20.203 48.281 -8.188 1 82.31 780 PRO A C 1
ATOM 6063 O O . PRO A 1 780 ? 19.859 48.781 -9.258 1 82.31 780 PRO A O 1
ATOM 6066 N N . LEU A 1 781 ? 19.422 48.406 -7.105 1 81.56 781 LEU A N 1
ATOM 6067 C CA . LEU A 1 781 ? 18.312 49.344 -7.031 1 81.56 781 LEU A CA 1
ATOM 6068 C C . LEU A 1 781 ? 18.719 50.594 -6.246 1 81.56 781 LEU A C 1
ATOM 6070 O O . LEU A 1 781 ? 18 51 -5.336 1 81.56 781 LEU A O 1
ATOM 6074 N N . GLU A 1 782 ? 19.688 51.438 -6.562 1 77.94 782 GLU A N 1
ATOM 6075 C CA . GLU A 1 782 ? 20.156 52.594 -5.816 1 77.94 782 GLU A CA 1
ATOM 6076 C C . GLU A 1 782 ? 19.125 53.719 -5.867 1 77.94 782 GLU A C 1
ATOM 6078 O O . GLU A 1 782 ? 18.922 54.438 -4.871 1 77.94 782 GLU A O 1
ATOM 6083 N N . LYS A 1 783 ? 18.359 53.906 -6.945 1 77.19 783 LYS A N 1
ATOM 6084 C CA . LYS A 1 783 ? 17.438 55.031 -7.133 1 77.19 783 LYS A CA 1
ATOM 6085 C C . LYS A 1 783 ? 16.125 54.781 -6.418 1 77.19 783 LYS A C 1
ATOM 6087 O O . LYS A 1 783 ? 15.383 55.719 -6.113 1 77.19 783 LYS A O 1
ATOM 6092 N N . TRP A 1 784 ? 15.852 53.531 -6.098 1 80.12 784 TRP A N 1
ATOM 6093 C CA . TRP A 1 784 ? 14.523 53.219 -5.602 1 80.12 784 TRP A CA 1
ATOM 6094 C C . TRP A 1 784 ? 14.578 52.781 -4.141 1 80.12 784 TRP A C 1
ATOM 6096 O O . TRP A 1 784 ? 13.617 52.219 -3.615 1 80.12 784 TRP A O 1
ATOM 6106 N N . LEU A 1 785 ? 15.57 53.062 -3.439 1 84.12 785 LEU A N 1
ATOM 6107 C CA . LEU A 1 785 ? 15.734 52.531 -2.08 1 84.12 785 LEU A CA 1
ATOM 6108 C C . LEU A 1 785 ? 14.742 53.219 -1.132 1 84.12 785 LEU A C 1
ATOM 6110 O O . LEU A 1 785 ? 14.32 52.594 -0.142 1 84.12 785 LEU A O 1
ATOM 6114 N N . ASP A 1 786 ? 14.312 54.406 -1.453 1 81.56 786 ASP A N 1
ATOM 6115 C CA . ASP A 1 786 ? 13.43 55.125 -0.543 1 81.56 786 ASP A CA 1
ATOM 6116 C C . ASP A 1 786 ? 11.969 54.969 -0.957 1 81.56 786 ASP A C 1
ATOM 6118 O O . ASP A 1 786 ? 11.062 55.375 -0.225 1 81.56 786 ASP A O 1
ATOM 6122 N N . ALA A 1 787 ? 11.719 54.25 -1.968 1 84.75 787 ALA A N 1
ATOM 6123 C CA . ALA A 1 787 ? 10.344 54.031 -2.412 1 84.75 787 ALA A CA 1
ATOM 6124 C C . ALA A 1 787 ? 9.648 52.969 -1.572 1 84.75 787 ALA A C 1
ATOM 6126 O O . ALA A 1 787 ? 10.289 52.031 -1.074 1 84.75 787 ALA A O 1
ATOM 6127 N N . GLN A 1 788 ? 8.359 53.25 -1.342 1 86.19 788 GLN A N 1
ATOM 6128 C CA . GLN A 1 788 ? 7.555 52.312 -0.567 1 86.19 788 GLN A CA 1
ATOM 6129 C C . GLN A 1 788 ? 6.973 51.219 -1.458 1 86.19 788 GLN A C 1
ATOM 6131 O O . GLN A 1 788 ? 6.445 51.5 -2.535 1 86.19 788 GLN A O 1
ATOM 6136 N N . LEU A 1 789 ? 7.23 50 -1.073 1 87.38 789 LEU A N 1
ATOM 6137 C CA . LEU A 1 789 ? 6.727 48.844 -1.787 1 87.38 789 LEU A CA 1
ATOM 6138 C C . LEU A 1 789 ? 5.574 48.188 -1.026 1 87.38 789 LEU A C 1
ATOM 6140 O O . LEU A 1 789 ? 5.688 47.906 0.172 1 87.38 789 LEU A O 1
ATOM 6144 N N . ASP A 1 790 ? 4.445 48 -1.692 1 86.75 790 ASP A N 1
ATOM 6145 C CA . ASP A 1 790 ? 3.303 47.281 -1.133 1 86.75 790 ASP A CA 1
ATOM 6146 C C . ASP A 1 790 ? 3.432 45.781 -1.361 1 86.75 790 ASP A C 1
ATOM 6148 O O . ASP A 1 790 ? 3.391 45.312 -2.502 1 86.75 790 ASP A O 1
ATOM 6152 N N . LEU A 1 791 ? 3.559 45.031 -0.288 1 89.31 791 LEU A N 1
ATOM 6153 C CA . LEU A 1 791 ? 3.707 43.594 -0.378 1 89.31 791 LEU A CA 1
ATOM 6154 C C . LEU A 1 791 ? 2.355 42.875 -0.251 1 89.31 791 LEU A C 1
ATOM 6156 O O . LEU A 1 791 ? 2.271 41.656 -0.335 1 89.31 791 LEU A O 1
ATOM 6160 N N . SER A 1 792 ? 1.252 43.531 -0.161 1 85 792 SER A N 1
ATOM 6161 C CA . SER A 1 792 ? -0.075 42.969 0.092 1 85 792 SER A CA 1
ATOM 6162 C C . SER A 1 792 ? -0.477 41.969 -0.994 1 85 792 SER A C 1
ATOM 6164 O O . SER A 1 792 ? -1.03 40.906 -0.699 1 85 792 SER A O 1
ATOM 6166 N N . PRO A 1 793 ? -0.08 42.281 -2.236 1 87.44 793 PRO A N 1
ATOM 6167 C CA . PRO A 1 793 ? -0.498 41.312 -3.273 1 87.44 793 PRO A CA 1
ATOM 6168 C C . PRO A 1 793 ? 0.34 40.062 -3.277 1 87.44 793 PRO A C 1
ATOM 6170 O O . PRO A 1 793 ? -0.061 39.031 -3.873 1 87.44 793 PRO A O 1
ATOM 6173 N N . TYR A 1 794 ? 1.411 40.094 -2.607 1 89.81 794 TYR A N 1
ATOM 6174 C CA . TYR A 1 794 ? 2.332 38.938 -2.682 1 89.81 794 TYR A CA 1
ATOM 6175 C C . TYR A 1 794 ? 2.311 38.156 -1.389 1 89.81 794 TYR A C 1
ATOM 6177 O O . TYR A 1 794 ? 3.037 37.156 -1.253 1 89.81 794 TYR A O 1
ATOM 6185 N N . ILE A 1 795 ? 1.466 38.531 -0.482 1 88.44 795 ILE A N 1
ATOM 6186 C CA . ILE A 1 795 ? 1.36 37.812 0.795 1 88.44 795 ILE A CA 1
ATOM 6187 C C . ILE A 1 795 ? 0.507 36.562 0.627 1 88.44 795 ILE A C 1
ATOM 6189 O O . ILE A 1 795 ? -0.54 36.594 -0.025 1 88.44 795 ILE A O 1
ATOM 6193 N N . ASP A 1 796 ? 1.084 35.406 1.069 1 88.88 796 ASP A N 1
ATOM 6194 C CA . ASP A 1 796 ? 0.27 34.219 1.203 1 88.88 796 ASP A CA 1
ATOM 6195 C C . ASP A 1 796 ? -0.605 34.281 2.453 1 88.88 796 ASP A C 1
ATOM 6197 O O . ASP A 1 796 ? -0.166 33.906 3.545 1 88.88 796 ASP A O 1
ATOM 6201 N N . TYR A 1 797 ? -1.785 34.656 2.271 1 81.75 797 TYR A N 1
ATOM 6202 C CA . TYR A 1 797 ? -2.701 34.844 3.387 1 81.75 797 TYR A CA 1
ATOM 6203 C C . TYR A 1 797 ? -3.113 33.531 4.012 1 81.75 797 TYR A C 1
ATOM 6205 O O . TYR A 1 797 ? -3.721 33.5 5.086 1 81.75 797 TYR A O 1
ATOM 6213 N N . SER A 1 798 ? -2.777 32.469 3.381 1 81.44 798 SER A N 1
ATOM 6214 C CA . SER A 1 798 ? -3.158 31.141 3.896 1 81.44 798 SER A CA 1
ATOM 6215 C C . SER A 1 798 ? -1.97 30.438 4.539 1 81.44 798 SER A C 1
ATOM 6217 O O . SER A 1 798 ? -1.933 29.203 4.598 1 81.44 798 SER A O 1
ATOM 6219 N N . GLY A 1 799 ? -1.034 31.234 4.957 1 84.38 799 GLY A N 1
ATOM 6220 C CA . GLY A 1 799 ? 0.06 30.609 5.68 1 84.38 799 GLY A CA 1
ATOM 6221 C C . GLY A 1 799 ? -0.379 29.953 6.973 1 84.38 799 GLY A C 1
ATOM 6222 O O . GLY A 1 799 ? -1.194 30.5 7.711 1 84.38 799 GLY A O 1
ATOM 6223 N N . PHE A 1 800 ? -0.007 28.766 7.266 1 87.12 800 PHE A N 1
ATOM 6224 C CA . PHE A 1 800 ? -0.393 28.016 8.461 1 87.12 800 PHE A CA 1
ATOM 6225 C C . PHE A 1 800 ? 0.262 28.609 9.703 1 87.12 800 PHE A C 1
ATOM 6227 O O . PHE A 1 800 ? 1.397 29.094 9.641 1 87.12 800 PHE A O 1
ATOM 6234 N N . CYS A 1 801 ? -0.492 28.703 10.688 1 88.5 801 CYS A N 1
ATOM 6235 C CA . CYS A 1 801 ? 0.02 29.203 11.961 1 88.5 801 CYS A CA 1
ATOM 6236 C C . CYS A 1 801 ? -0.459 28.328 13.117 1 88.5 801 CYS A C 1
ATOM 6238 O O . CYS A 1 801 ? -1.463 27.625 13 1 88.5 801 CYS A O 1
ATOM 6240 N N . VAL A 1 802 ? 0.339 28.328 14.164 1 89.31 802 VAL A N 1
ATOM 6241 C CA . VAL A 1 802 ? -0 27.594 15.383 1 89.31 802 VAL A CA 1
ATOM 6242 C C . VAL A 1 802 ? 0.135 28.516 16.594 1 89.31 802 VAL A C 1
ATOM 6244 O O . VAL A 1 802 ? 0.928 29.453 16.578 1 89.31 802 VAL A O 1
ATOM 6247 N N . LEU A 1 803 ? -0.677 28.234 17.562 1 87.88 803 LEU A N 1
ATOM 6248 C CA . LEU A 1 803 ? -0.583 28.984 18.812 1 87.88 803 LEU A CA 1
ATOM 6249 C C . LEU A 1 803 ? 0.656 28.594 19.609 1 87.88 803 LEU A C 1
ATOM 6251 O O . LEU A 1 803 ? 1.081 27.438 19.547 1 87.88 803 LEU A O 1
ATOM 6255 N N . ALA A 1 804 ? 1.195 29.516 20.297 1 88.44 804 ALA A N 1
ATOM 6256 C CA . ALA A 1 804 ? 2.389 29.266 21.109 1 88.44 804 ALA A CA 1
ATOM 6257 C C . ALA A 1 804 ? 2.115 28.219 22.188 1 88.44 804 ALA A C 1
ATOM 6259 O O . ALA A 1 804 ? 3.029 27.516 22.625 1 88.44 804 ALA A O 1
ATOM 6260 N N . THR A 1 805 ? 0.873 28.031 22.531 1 83.81 805 THR A N 1
ATOM 6261 C CA . THR A 1 805 ? 0.508 27.125 23.609 1 83.81 805 THR A CA 1
ATOM 6262 C C . THR A 1 805 ? 0.174 25.734 23.062 1 83.81 805 THR A C 1
ATOM 6264 O O . THR A 1 805 ? -0.099 24.812 23.828 1 83.81 805 THR A O 1
ATOM 6267 N N . ALA A 1 806 ? 0.281 25.625 21.766 1 87.38 806 ALA A N 1
ATOM 6268 C CA . ALA A 1 806 ? 0.011 24.312 21.188 1 87.38 806 ALA A CA 1
ATOM 6269 C C . ALA A 1 806 ? 1.073 23.297 21.609 1 87.38 806 ALA A C 1
ATOM 6271 O O . ALA A 1 806 ? 2.258 23.625 21.688 1 87.38 806 ALA A O 1
ATOM 6272 N N . THR A 1 807 ? 0.602 22.094 21.875 1 87.12 807 THR A N 1
ATOM 6273 C CA . THR A 1 807 ? 1.517 21.047 22.312 1 87.12 807 THR A CA 1
ATOM 6274 C C . THR A 1 807 ? 2.492 20.672 21.203 1 87.12 807 THR A C 1
ATOM 6276 O O . THR A 1 807 ? 2.186 20.828 20.016 1 87.12 807 THR A O 1
ATOM 6279 N N . LEU A 1 808 ? 3.625 20.25 21.578 1 87.19 808 LEU A N 1
ATOM 6280 C CA . LEU A 1 808 ? 4.691 19.891 20.641 1 87.19 808 LEU A CA 1
ATOM 6281 C C . LEU A 1 808 ? 4.27 18.734 19.75 1 87.19 808 LEU A C 1
ATOM 6283 O O . LEU A 1 808 ? 4.484 18.781 18.531 1 87.19 808 LEU A O 1
ATOM 6287 N N . PRO A 1 809 ? 3.625 17.672 20.266 1 83.06 809 PRO A N 1
ATOM 6288 C CA . PRO A 1 809 ? 3.236 16.578 19.391 1 83.06 809 PRO A CA 1
ATOM 6289 C C . PRO A 1 809 ? 2.242 17.016 18.312 1 83.06 809 PRO A C 1
ATOM 6291 O O . PRO A 1 809 ? 2.326 16.547 17.172 1 83.06 809 PRO A O 1
ATOM 6294 N N . ARG A 1 810 ? 1.336 17.859 18.625 1 85.88 810 ARG A N 1
ATOM 6295 C CA . ARG A 1 810 ? 0.365 18.344 17.641 1 85.88 810 ARG A CA 1
ATOM 6296 C C . ARG A 1 810 ? 1.028 19.25 16.609 1 85.88 810 ARG A C 1
ATOM 6298 O O . ARG A 1 810 ? 0.678 19.203 15.43 1 85.88 810 ARG A O 1
ATOM 6305 N N . THR A 1 811 ? 1.914 20.062 17.109 1 88.25 811 THR A N 1
ATOM 6306 C CA . THR A 1 811 ? 2.656 20.938 16.188 1 88.25 811 THR A CA 1
ATOM 6307 C C . THR A 1 811 ? 3.508 20.094 15.234 1 88.25 811 THR A C 1
ATOM 6309 O O . THR A 1 811 ? 3.57 20.391 14.039 1 88.25 811 THR A O 1
ATOM 6312 N N . TYR A 1 812 ? 4.109 19.062 15.828 1 87.56 812 TYR A N 1
ATOM 6313 C CA . TYR A 1 812 ? 4.945 18.172 15.031 1 87.56 812 TYR A CA 1
ATOM 6314 C C . TYR A 1 812 ? 4.109 17.422 14 1 87.56 812 TYR A C 1
ATOM 6316 O O . TYR A 1 812 ? 4.516 17.297 12.844 1 87.56 812 TYR A O 1
ATOM 6324 N N . GLN A 1 813 ? 2.973 17 14.336 1 82.94 813 GLN A N 1
ATOM 6325 C CA . GLN A 1 813 ? 2.098 16.266 13.43 1 82.94 813 GLN A CA 1
ATOM 6326 C C . GLN A 1 813 ? 1.569 17.172 12.312 1 82.94 813 GLN A C 1
ATOM 6328 O O . GLN A 1 813 ? 1.438 16.734 11.172 1 82.94 813 GLN A O 1
ATOM 6333 N N . MET A 1 814 ? 1.245 18.359 12.672 1 85.75 814 MET A N 1
ATOM 6334 C CA . MET A 1 814 ? 0.779 19.312 11.664 1 85.75 814 MET A CA 1
ATOM 6335 C C . MET A 1 814 ? 1.874 19.594 10.641 1 85.75 814 MET A C 1
ATOM 6337 O O . MET A 1 814 ? 1.617 19.609 9.438 1 85.75 814 MET A O 1
ATOM 6341 N N . PHE A 1 815 ? 3.082 19.781 11.188 1 87.81 815 PHE A N 1
ATOM 6342 C CA . PHE A 1 815 ? 4.215 20.094 10.328 1 87.81 815 PHE A CA 1
ATOM 6343 C C . PHE A 1 815 ? 4.527 18.938 9.398 1 87.81 815 PHE A C 1
ATOM 6345 O O . PHE A 1 815 ? 4.75 19.125 8.195 1 87.81 815 PHE A O 1
ATOM 6352 N N . LEU A 1 816 ? 4.461 17.781 9.891 1 83.38 816 LEU A N 1
ATOM 6353 C CA . LEU A 1 816 ? 4.852 16.594 9.141 1 83.38 816 LEU A CA 1
ATOM 6354 C C . LEU A 1 816 ? 3.764 16.188 8.148 1 83.38 816 LEU A C 1
ATOM 6356 O O . LEU A 1 816 ? 4.047 15.922 6.98 1 83.38 816 LEU A O 1
ATOM 6360 N N . THR A 1 817 ? 2.553 16.125 8.555 1 80.56 817 THR A N 1
ATOM 6361 C CA . THR A 1 817 ? 1.47 15.602 7.73 1 80.56 817 THR A CA 1
ATOM 6362 C C . THR A 1 817 ? 1.146 16.562 6.59 1 80.56 817 THR A C 1
ATOM 6364 O O . THR A 1 817 ? 0.728 16.141 5.512 1 80.56 817 THR A O 1
ATOM 6367 N N . LEU A 1 818 ? 1.342 17.859 6.836 1 82.56 818 LEU A N 1
ATOM 6368 C CA . LEU A 1 818 ? 1.046 18.828 5.789 1 82.56 818 LEU A CA 1
ATOM 6369 C C . LEU A 1 818 ? 2.283 19.109 4.945 1 82.56 818 LEU A C 1
ATOM 6371 O O . LEU A 1 818 ? 2.197 19.797 3.92 1 82.56 818 LEU A O 1
ATOM 6375 N N . GLY A 1 819 ? 3.408 18.531 5.293 1 82.12 819 GLY A N 1
ATOM 6376 C CA . GLY A 1 819 ? 4.629 18.766 4.531 1 82.12 819 GLY A CA 1
ATOM 6377 C C . GLY A 1 819 ? 5.031 20.219 4.477 1 82.12 819 GLY A C 1
ATOM 6378 O O . GLY A 1 819 ? 5.324 20.75 3.402 1 82.12 819 GLY A O 1
ATOM 6379 N N . LEU A 1 820 ? 5.074 20.891 5.594 1 87.38 820 LEU A N 1
ATOM 6380 C CA . LEU A 1 820 ? 5.332 22.328 5.648 1 87.38 820 LEU A CA 1
ATOM 6381 C C . LEU A 1 820 ? 6.828 22.609 5.684 1 87.38 820 LEU A C 1
ATOM 6383 O O . LEU A 1 820 ? 7.613 21.766 6.125 1 87.38 820 LEU A O 1
ATOM 6387 N N . ARG A 1 821 ? 7.191 23.734 5.117 1 87.94 821 ARG A N 1
ATOM 6388 C CA . ARG A 1 821 ? 8.555 24.234 5.203 1 87.94 821 ARG A CA 1
ATOM 6389 C C . ARG A 1 821 ? 8.734 25.125 6.422 1 87.94 821 ARG A C 1
ATOM 6391 O O . ARG A 1 821 ? 9.789 25.125 7.055 1 87.94 821 ARG A O 1
ATOM 6398 N N . HIS A 1 822 ? 7.742 25.938 6.668 1 90.38 822 HIS A N 1
ATOM 6399 C CA . HIS A 1 822 ? 7.742 26.891 7.781 1 90.38 822 HIS A CA 1
ATOM 6400 C C . HIS A 1 822 ? 6.391 26.891 8.484 1 90.38 822 HIS A C 1
ATOM 6402 O O . HIS A 1 822 ? 5.352 26.688 7.855 1 90.38 822 HIS A O 1
ATOM 6408 N N . LEU A 1 823 ? 6.445 27.016 9.742 1 92.5 823 LEU A N 1
ATOM 6409 C CA . LEU A 1 823 ? 5.254 27.156 10.57 1 92.5 823 LEU A CA 1
ATOM 6410 C C . LEU A 1 823 ? 5.395 28.344 11.516 1 92.5 823 LEU A C 1
ATOM 6412 O O . LEU A 1 823 ? 6.297 28.375 12.352 1 92.5 823 LEU A O 1
ATOM 6416 N N . THR A 1 824 ? 4.543 29.344 11.312 1 93.25 824 THR A N 1
ATOM 6417 C CA . THR A 1 824 ? 4.605 30.547 12.141 1 93.25 824 THR A CA 1
ATOM 6418 C C . THR A 1 824 ? 3.898 30.328 13.469 1 93.25 824 THR A C 1
ATOM 6420 O O . THR A 1 824 ? 2.84 29.703 13.523 1 93.25 824 THR A O 1
ATOM 6423 N N . VAL A 1 825 ? 4.555 30.781 14.539 1 93.94 825 VAL A N 1
ATOM 6424 C CA . VAL A 1 825 ? 3.984 30.672 15.875 1 93.94 825 VAL A CA 1
ATOM 6425 C C . VAL A 1 825 ? 3.455 32.031 16.328 1 93.94 825 VAL A C 1
ATOM 6427 O O . VAL A 1 825 ? 4.172 33.031 16.266 1 93.94 825 VAL A O 1
ATOM 6430 N N . VAL A 1 826 ? 2.223 32.094 16.703 1 90.5 826 VAL A N 1
ATOM 6431 C CA . VAL A 1 826 ? 1.573 33.312 17.125 1 90.5 826 VAL A CA 1
ATOM 6432 C C . VAL A 1 826 ? 1.136 33.219 18.578 1 90.5 826 VAL A C 1
ATOM 6434 O O . VAL A 1 826 ? 0.956 32.125 19.109 1 90.5 826 VAL A O 1
ATOM 6437 N N . ASP A 1 827 ? 1.093 34.281 19.203 1 87.75 827 ASP A N 1
ATOM 6438 C CA . ASP A 1 827 ? 0.632 34.312 20.578 1 87.75 827 ASP A CA 1
ATOM 6439 C C . ASP A 1 827 ? -0.882 34.531 20.656 1 87.75 827 ASP A C 1
ATOM 6441 O O . ASP A 1 827 ? -1.567 34.469 19.625 1 87.75 827 ASP A O 1
ATOM 6445 N N . SER A 1 828 ? -1.461 34.688 21.828 1 81.5 828 SER A N 1
ATOM 6446 C CA . SER A 1 828 ? -2.898 34.812 22.047 1 81.5 828 SER A CA 1
ATOM 6447 C C . SER A 1 828 ? -3.451 36.062 21.359 1 81.5 828 SER A C 1
ATOM 6449 O O . SER A 1 828 ? -4.637 36.125 21.031 1 81.5 828 SER A O 1
ATOM 6451 N N . GLY A 1 829 ? -2.623 37.125 21.125 1 77.88 829 GLY A N 1
ATOM 6452 C CA . GLY A 1 829 ? -3.039 38.344 20.406 1 77.88 829 GLY A CA 1
ATOM 6453 C C . GLY A 1 829 ? -2.744 38.281 18.922 1 77.88 829 GLY A C 1
ATOM 6454 O O . GLY A 1 829 ? -2.791 39.312 18.234 1 77.88 829 GLY A O 1
ATOM 6455 N N . ASN A 1 830 ? -2.451 37.156 18.375 1 87.44 830 ASN A N 1
ATOM 6456 C CA . ASN A 1 830 ? -2.102 36.938 16.969 1 87.44 830 ASN A CA 1
ATOM 6457 C C . ASN A 1 830 ? -0.844 37.719 16.578 1 87.44 830 ASN A C 1
ATOM 6459 O O . ASN A 1 830 ? -0.758 38.25 15.469 1 87.44 830 ASN A O 1
ATOM 6463 N N . ARG A 1 831 ? -0.01 37.906 17.516 1 88.19 831 ARG A N 1
ATOM 6464 C CA . ARG A 1 831 ? 1.29 38.5 17.234 1 88.19 831 ARG A CA 1
ATOM 6465 C C . ARG A 1 831 ? 2.346 37.438 16.984 1 88.19 831 ARG A C 1
ATOM 6467 O O . ARG A 1 831 ? 2.338 36.375 17.641 1 88.19 831 ARG A O 1
ATOM 6474 N N . ILE A 1 832 ? 3.246 37.719 16.125 1 92.62 832 ILE A N 1
ATOM 6475 C CA . ILE A 1 832 ? 4.27 36.75 15.758 1 92.62 832 ILE A CA 1
ATOM 6476 C C . ILE A 1 832 ? 5.312 36.656 16.875 1 92.62 832 ILE A C 1
ATOM 6478 O O . ILE A 1 832 ? 5.906 37.656 17.266 1 92.62 832 ILE A O 1
ATOM 6482 N N . VAL A 1 833 ? 5.477 35.469 17.406 1 91.19 833 VAL A N 1
ATOM 6483 C CA . VAL A 1 833 ? 6.43 35.281 18.5 1 91.19 833 VAL A CA 1
ATOM 6484 C C . VAL A 1 833 ? 7.602 34.438 18 1 91.19 833 VAL A C 1
ATOM 6486 O O . VAL A 1 833 ? 8.688 34.469 18.594 1 91.19 833 VAL A O 1
ATOM 6489 N N . GLY A 1 834 ? 7.371 33.656 17.016 1 92.5 834 GLY A N 1
ATOM 6490 C CA . GLY A 1 834 ? 8.438 32.812 16.531 1 92.5 834 GLY A CA 1
ATOM 6491 C C . GLY A 1 834 ? 8.086 32.094 15.234 1 92.5 834 GLY A C 1
ATOM 6492 O O . GLY A 1 834 ? 7.031 32.344 14.648 1 92.5 834 GLY A O 1
ATOM 6493 N N . ILE A 1 835 ? 9.102 31.312 14.695 1 93.44 835 ILE A N 1
ATOM 6494 C CA . ILE A 1 835 ? 8.945 30.5 13.492 1 93.44 835 ILE A CA 1
ATOM 6495 C C . ILE A 1 835 ? 9.578 29.141 13.695 1 93.44 835 ILE A C 1
ATOM 6497 O O . ILE A 1 835 ? 10.578 29 14.414 1 93.44 835 ILE A O 1
ATOM 6501 N N . ILE A 1 836 ? 8.906 28.172 13.305 1 93.19 836 ILE A N 1
ATOM 6502 C CA . ILE A 1 836 ? 9.414 26.797 13.391 1 93.19 836 ILE A CA 1
ATOM 6503 C C . ILE A 1 836 ? 9.797 26.297 12 1 93.19 836 ILE A C 1
ATOM 6505 O O . ILE A 1 836 ? 9.008 26.406 11.055 1 93.19 836 ILE A O 1
ATOM 6509 N N . THR A 1 837 ? 10.984 25.906 11.805 1 91.56 837 THR A N 1
ATOM 6510 C CA . THR A 1 837 ? 11.469 25.297 10.578 1 91.56 837 THR A CA 1
ATOM 6511 C C . THR A 1 837 ? 11.789 23.812 10.805 1 91.56 837 THR A C 1
ATOM 6513 O O . THR A 1 837 ? 11.656 23.312 11.922 1 91.56 837 THR A O 1
ATOM 6516 N N . ARG A 1 838 ? 12.18 23.188 9.805 1 90 838 ARG A N 1
ATOM 6517 C CA . ARG A 1 838 ? 12.484 21.75 9.859 1 90 838 ARG A CA 1
ATOM 6518 C C . ARG A 1 838 ? 13.656 21.484 10.797 1 90 838 ARG A C 1
ATOM 6520 O O . ARG A 1 838 ? 13.656 20.484 11.531 1 90 838 ARG A O 1
ATOM 6527 N N . LYS A 1 839 ? 14.625 22.312 10.805 1 89.25 839 LYS A N 1
ATOM 6528 C CA . LYS A 1 839 ? 15.844 22.125 11.594 1 89.25 839 LYS A CA 1
ATOM 6529 C C . LYS A 1 839 ? 15.555 22.25 13.086 1 89.25 839 LYS A C 1
ATOM 6531 O O . LYS A 1 839 ? 16.266 21.672 13.914 1 89.25 839 LYS A O 1
ATOM 6536 N N . ASP A 1 840 ? 14.469 22.891 13.391 1 89.75 840 ASP A N 1
ATOM 6537 C CA . ASP A 1 840 ? 14.086 23.062 14.789 1 89.75 840 ASP A CA 1
ATOM 6538 C C . ASP A 1 840 ? 13.391 21.828 15.328 1 89.75 840 ASP A C 1
ATOM 6540 O O . ASP A 1 840 ? 13.336 21.609 16.531 1 89.75 840 ASP A O 1
ATOM 6544 N N . LEU A 1 841 ? 12.852 21.094 14.445 1 88.5 841 LEU A N 1
ATOM 6545 C CA . LEU A 1 841 ? 12.062 19.938 14.867 1 88.5 841 LEU A CA 1
ATOM 6546 C C . LEU A 1 841 ? 12.883 18.656 14.805 1 88.5 841 LEU A C 1
ATOM 6548 O O . LEU A 1 841 ? 12.352 17.562 14.961 1 88.5 841 LEU A O 1
ATOM 6552 N N . MET A 1 842 ? 14.109 18.828 14.617 1 88.44 842 MET A N 1
ATOM 6553 C CA . MET A 1 842 ? 14.969 17.656 14.672 1 88.44 842 MET A CA 1
ATOM 6554 C C . MET A 1 842 ? 15.062 17.125 16.094 1 88.44 842 MET A C 1
ATOM 6556 O O . MET A 1 842 ? 14.945 17.875 17.062 1 88.44 842 MET A O 1
ATOM 6560 N N . ALA A 1 843 ? 15.234 15.906 16.219 1 81.25 843 ALA A N 1
ATOM 6561 C CA . ALA A 1 843 ? 15.219 15.242 17.516 1 81.25 843 ALA A CA 1
ATOM 6562 C C . ALA A 1 843 ? 16.266 15.836 18.453 1 81.25 843 ALA A C 1
ATOM 6564 O O . ALA A 1 843 ? 16.016 16.016 19.641 1 81.25 843 ALA A O 1
ATOM 6565 N N . ASP A 1 844 ? 17.438 16.172 17.984 1 81.94 844 ASP A N 1
ATOM 6566 C CA . ASP A 1 844 ? 18.5 16.703 18.812 1 81.94 844 ASP A CA 1
ATOM 6567 C C . ASP A 1 844 ? 18.141 18.094 19.344 1 81.94 844 ASP A C 1
ATOM 6569 O O . ASP A 1 844 ? 18.375 18.406 20.516 1 81.94 844 ASP A O 1
ATOM 6573 N N . ARG A 1 845 ? 17.547 18.859 18.531 1 84 845 ARG A N 1
ATOM 6574 C CA . ARG A 1 845 ? 17.156 20.203 18.953 1 84 845 ARG A CA 1
ATOM 6575 C C . ARG A 1 845 ? 15.977 20.156 19.906 1 84 845 ARG A C 1
ATOM 6577 O O . ARG A 1 845 ? 15.875 20.984 20.812 1 84 845 ARG A O 1
ATOM 6584 N N . ILE A 1 846 ? 15.078 19.25 19.703 1 84.12 846 ILE A N 1
ATOM 6585 C CA . ILE A 1 846 ? 13.938 19.109 20.609 1 84.12 846 ILE A CA 1
ATOM 6586 C C . ILE A 1 846 ? 14.43 18.703 22 1 84.12 846 ILE A C 1
ATOM 6588 O O . ILE A 1 846 ? 13.984 19.266 23 1 84.12 846 ILE A O 1
ATOM 6592 N N . ILE A 1 847 ? 15.398 17.781 22.031 1 80.12 847 ILE A N 1
ATOM 6593 C CA . ILE A 1 847 ? 15.906 17.312 23.328 1 80.12 847 ILE A CA 1
ATOM 6594 C C . ILE A 1 847 ? 16.688 18.438 24.016 1 80.12 847 ILE A C 1
ATOM 6596 O O . ILE A 1 847 ? 16.578 18.625 25.219 1 80.12 847 ILE A O 1
ATOM 6600 N N . GLU A 1 848 ? 17.406 19.094 23.219 1 82.38 848 GLU A N 1
ATOM 6601 C CA . GLU A 1 848 ? 18.141 20.234 23.781 1 82.38 848 GLU A CA 1
ATOM 6602 C C . GLU A 1 848 ? 17.188 21.281 24.344 1 82.38 848 GLU A C 1
ATOM 6604 O O . GLU A 1 848 ? 17.453 21.859 25.406 1 82.38 848 GLU A O 1
ATOM 6609 N N . SER A 1 849 ? 16.156 21.516 23.594 1 83.12 849 SER A N 1
ATOM 6610 C CA . SER A 1 849 ? 15.195 22.516 24.047 1 83.12 849 SER A CA 1
ATOM 6611 C C . SER A 1 849 ? 14.453 22.031 25.297 1 83.12 849 SER A C 1
ATOM 6613 O O . SER A 1 849 ? 14.117 22.812 26.172 1 83.12 849 SER A O 1
ATOM 6615 N N . ILE A 1 850 ? 14.219 20.797 25.375 1 78.12 850 ILE A N 1
ATOM 6616 C CA . ILE A 1 850 ? 13.531 20.234 26.531 1 78.12 850 ILE A CA 1
ATOM 6617 C C . ILE A 1 850 ? 14.438 20.297 27.75 1 78.12 850 ILE A C 1
ATOM 6619 O O . ILE A 1 850 ? 13.992 20.656 28.844 1 78.12 850 ILE A O 1
ATOM 6623 N N . ILE A 1 851 ? 15.695 20.031 27.547 1 77.31 851 ILE A N 1
ATOM 6624 C CA . ILE A 1 851 ? 16.641 20.062 28.656 1 77.31 851 ILE A CA 1
ATOM 6625 C C . ILE A 1 851 ? 16.812 21.5 29.141 1 77.31 851 ILE A C 1
ATOM 6627 O O . ILE A 1 851 ? 16.875 21.75 30.344 1 77.31 851 ILE A O 1
ATOM 6631 N N . ARG A 1 852 ? 16.844 22.312 28.219 1 79.44 852 ARG A N 1
ATOM 6632 C CA . ARG A 1 852 ? 16.969 23.719 28.578 1 79.44 852 ARG A CA 1
ATOM 6633 C C . ARG A 1 852 ? 15.758 24.203 29.375 1 79.44 852 ARG A C 1
ATOM 6635 O O . ARG A 1 852 ? 15.906 24.938 30.344 1 79.44 852 ARG A O 1
ATOM 6642 N N . THR A 1 853 ? 14.641 23.828 28.906 1 78.69 853 THR A N 1
ATOM 6643 C CA . THR A 1 853 ? 13.414 24.25 29.578 1 78.69 853 THR A CA 1
ATOM 6644 C C . THR A 1 853 ? 13.32 23.609 30.969 1 78.69 853 THR A C 1
ATOM 6646 O O . THR A 1 853 ? 12.859 24.234 31.922 1 78.69 853 THR A O 1
ATOM 6649 N N . ASP A 1 854 ? 13.766 22.422 31.031 1 73.5 854 ASP A N 1
ATOM 6650 C CA . ASP A 1 854 ? 13.742 21.734 32.312 1 73.5 854 ASP A CA 1
ATOM 6651 C C . ASP A 1 854 ? 14.742 22.344 33.281 1 73.5 854 ASP A C 1
ATOM 6653 O O . ASP A 1 854 ? 14.461 22.469 34.469 1 73.5 854 ASP A O 1
ATOM 6657 N N . ARG A 1 855 ? 15.875 22.672 32.812 1 72.12 855 ARG A N 1
ATOM 6658 C CA . ARG A 1 855 ? 16.875 23.328 33.625 1 72.12 855 ARG A CA 1
ATOM 6659 C C . ARG A 1 855 ? 16.375 24.672 34.156 1 72.12 855 ARG A C 1
ATOM 6661 O O . ARG A 1 855 ? 16.625 25.031 35.312 1 72.12 855 ARG A O 1
ATOM 6668 N N . ARG A 1 856 ? 15.711 25.297 33.281 1 72.25 856 ARG A N 1
ATOM 6669 C CA . ARG A 1 856 ? 15.156 26.578 33.656 1 72.25 856 ARG A CA 1
ATOM 6670 C C . ARG A 1 856 ? 14.086 26.406 34.75 1 72.25 856 ARG A C 1
ATOM 6672 O O . ARG A 1 856 ? 14 27.203 35.688 1 72.25 856 ARG A O 1
ATOM 6679 N N . ARG A 1 857 ? 13.336 25.438 34.562 1 67.69 857 ARG A N 1
ATOM 6680 C CA . ARG A 1 857 ? 12.289 25.156 35.531 1 67.69 857 ARG A CA 1
ATOM 6681 C C . ARG A 1 857 ? 12.883 24.797 36.875 1 67.69 857 ARG A C 1
ATOM 6683 O O . ARG A 1 857 ? 12.375 25.219 37.938 1 67.69 857 ARG A O 1
ATOM 6690 N N . ARG A 1 858 ? 13.961 24.047 36.969 1 67.12 858 ARG A N 1
ATOM 6691 C CA . ARG A 1 858 ? 14.602 23.641 38.219 1 67.12 858 ARG A CA 1
ATOM 6692 C C . ARG A 1 858 ? 15.297 24.812 38.875 1 67.12 858 ARG A C 1
ATOM 6694 O O . ARG A 1 858 ? 15.289 24.922 40.125 1 67.12 858 ARG A O 1
ATOM 6701 N N . ARG A 1 859 ? 15.852 25.609 38.062 1 68.75 859 ARG A N 1
ATOM 6702 C CA . ARG A 1 859 ? 16.5 26.797 38.625 1 68.75 859 ARG A CA 1
ATOM 6703 C C . ARG A 1 859 ? 15.477 27.703 39.312 1 68.75 859 ARG A C 1
ATOM 6705 O O . ARG A 1 859 ? 15.75 28.25 40.375 1 68.75 859 ARG A O 1
ATOM 6712 N N . ILE A 1 860 ? 14.375 27.781 38.656 1 66.44 860 ILE A N 1
ATOM 6713 C CA . ILE A 1 860 ? 13.328 28.625 39.25 1 66.44 860 ILE A CA 1
ATOM 6714 C C . ILE A 1 860 ? 12.797 28 40.531 1 66.44 860 ILE A C 1
ATOM 6716 O O . ILE A 1 860 ? 12.547 28.703 41.5 1 66.44 860 ILE A O 1
ATOM 6720 N N . GLN A 1 861 ? 12.797 26.734 40.531 1 61.28 861 GLN A N 1
ATOM 6721 C CA . GLN A 1 861 ? 12.328 26.031 41.719 1 61.28 861 GLN A CA 1
ATOM 6722 C C . GLN A 1 861 ? 13.359 26.094 42.844 1 61.28 861 GLN A C 1
ATOM 6724 O O . GLN A 1 861 ? 13 26.203 44 1 61.28 861 GLN A O 1
ATOM 6729 N N . GLY A 1 862 ? 14.578 25.922 42.5 1 61.97 862 GLY A N 1
ATOM 6730 C CA . GLY A 1 862 ? 15.641 26.016 43.5 1 61.97 862 GLY A CA 1
ATOM 6731 C C . GLY A 1 862 ? 15.758 27.406 44.094 1 61.97 862 GLY A C 1
ATOM 6732 O O . GLY A 1 862 ? 15.992 27.547 45.281 1 61.97 862 GLY A O 1
ATOM 6733 N N . SER A 1 863 ? 15.656 28.359 43.312 1 59.78 863 SER A N 1
ATOM 6734 C CA . SER A 1 863 ? 15.742 29.719 43.812 1 59.78 863 SER A CA 1
ATOM 6735 C C . SER A 1 863 ? 14.57 30.062 44.719 1 59.78 863 SER A C 1
ATOM 6737 O O . SER A 1 863 ? 14.727 30.828 45.688 1 59.78 863 SER A O 1
ATOM 6739 N N . ARG A 1 864 ? 13.539 29.547 44.594 1 56.25 864 ARG A N 1
ATOM 6740 C CA . ARG A 1 864 ? 12.383 29.781 45.438 1 56.25 864 ARG A CA 1
ATOM 6741 C C . ARG A 1 864 ? 12.555 29.094 46.781 1 56.25 864 ARG A C 1
ATOM 6743 O O . ARG A 1 864 ? 12.086 29.609 47.812 1 56.25 864 ARG A O 1
ATOM 6750 N N . LYS A 1 865 ? 13.047 28.031 46.844 1 56.75 865 LYS A N 1
ATOM 6751 C CA . LYS A 1 865 ? 13.297 27.344 48.125 1 56.75 865 LYS A CA 1
ATOM 6752 C C . LYS A 1 865 ? 14.289 28.125 48.969 1 56.75 865 LYS A C 1
ATOM 6754 O O . LYS A 1 865 ? 14.172 28.156 50.219 1 56.75 865 LYS A O 1
ATOM 6759 N N . HIS A 1 866 ? 15.227 28.656 48.312 1 54.47 866 HIS A N 1
ATOM 6760 C CA . HIS A 1 866 ? 16.172 29.422 49.094 1 54.47 866 HIS A CA 1
ATOM 6761 C C . HIS A 1 866 ? 15.547 30.703 49.625 1 54.47 866 HIS A C 1
ATOM 6763 O O . HIS A 1 866 ? 15.875 31.172 50.719 1 54.47 866 HIS A O 1
ATOM 6769 N N . SER A 1 867 ? 14.602 31.219 48.875 1 50.91 867 SER A N 1
ATOM 6770 C CA . SER A 1 867 ? 14.023 32.469 49.344 1 50.91 867 SER A CA 1
ATOM 6771 C C . SER A 1 867 ? 13.062 32.25 50.5 1 50.91 867 SER A C 1
ATOM 6773 O O . SER A 1 867 ? 12.883 33.125 51.344 1 50.91 867 SER A O 1
ATOM 6775 N N . THR A 1 868 ? 12.344 31.172 50.594 1 48.66 868 THR A N 1
ATOM 6776 C CA . THR A 1 868 ? 11.422 30.969 51.688 1 48.66 868 THR A CA 1
ATOM 6777 C C . THR A 1 868 ? 12.18 30.672 52.969 1 48.66 868 THR A C 1
ATOM 6779 O O . THR A 1 868 ? 11.633 30.812 54.062 1 48.66 868 THR A O 1
ATOM 6782 N N . ASN A 1 869 ? 13.312 30.141 52.969 1 43.5 869 ASN A N 1
ATOM 6783 C CA . ASN A 1 869 ? 14 29.844 54.219 1 43.5 869 ASN A CA 1
ATOM 6784 C C . ASN A 1 869 ? 14.688 31.094 54.781 1 43.5 869 ASN A C 1
ATOM 6786 O O . ASN A 1 869 ? 15.273 31.031 55.875 1 43.5 869 ASN A O 1
ATOM 6790 N N . THR A 1 870 ? 15.016 32.031 53.938 1 40.75 870 THR A N 1
ATOM 6791 C CA . THR A 1 870 ? 15.82 33.094 54.531 1 40.75 870 THR A CA 1
ATOM 6792 C C . THR A 1 870 ? 14.93 34.094 55.25 1 40.75 870 THR A C 1
ATOM 6794 O O . THR A 1 870 ? 15.391 35.188 55.625 1 40.75 870 THR A O 1
ATOM 6797 N N . GLY A 1 871 ? 13.586 33.844 55.594 1 35.47 871 GLY A N 1
ATOM 6798 C CA . GLY A 1 871 ? 13.078 34.906 56.406 1 35.47 871 GLY A CA 1
ATOM 6799 C C . GLY A 1 871 ? 13.797 35.031 57.75 1 35.47 871 GLY A C 1
ATOM 6800 O O . GLY A 1 871 ? 13.617 36 58.469 1 35.47 871 GLY A O 1
ATOM 6801 N N . SER A 1 872 ? 13.984 33.875 58.438 1 32.62 872 SER A N 1
ATOM 6802 C CA . SER A 1 872 ? 14.25 34.25 59.812 1 32.62 872 SER A CA 1
ATOM 6803 C C . SER A 1 872 ? 15.648 34.844 59.969 1 32.62 872 SER A C 1
ATOM 6805 O O . SER A 1 872 ? 15.828 35.906 60.594 1 32.62 872 SER A O 1
ATOM 6807 N N . SER A 1 873 ? 16.672 33.938 60.312 1 30.86 873 SER A N 1
ATOM 6808 C CA . SER A 1 873 ? 17.797 34.219 61.219 1 30.86 873 SER A CA 1
ATOM 6809 C C . SER A 1 873 ? 18.922 34.969 60.469 1 30.86 873 SER A C 1
ATOM 6811 O O . SER A 1 873 ? 19.609 34.375 59.656 1 30.86 873 SER A O 1
ATOM 6813 N N . ASP A 1 874 ? 18.891 36.188 60.062 1 27.31 874 ASP A N 1
ATOM 6814 C CA . ASP A 1 874 ? 19.938 36.906 59.344 1 27.31 874 ASP A CA 1
ATOM 6815 C C . ASP A 1 874 ? 21.188 37.031 60.188 1 27.31 874 ASP A C 1
ATOM 6817 O O . ASP A 1 874 ? 21.516 38.125 60.656 1 27.31 874 ASP A O 1
ATOM 6821 N N . VAL A 1 875 ? 21.359 36.125 61.281 1 26.25 875 VAL A N 1
ATOM 6822 C CA . VAL A 1 875 ? 22.469 36.625 62.094 1 26.25 875 VAL A CA 1
ATOM 6823 C C . VAL A 1 875 ? 23.688 36.875 61.188 1 26.25 875 VAL A C 1
ATOM 6825 O O . VAL A 1 875 ? 23.734 36.375 60.062 1 26.25 875 VAL A O 1
ATOM 6828 N N . ALA A 1 876 ? 24.969 36.531 61.844 1 22.45 876 ALA A N 1
ATOM 6829 C CA . ALA A 1 876 ? 26.234 37.188 62.156 1 22.45 876 ALA A CA 1
ATOM 6830 C C . ALA A 1 876 ? 27.25 37 61.031 1 22.45 876 ALA A C 1
ATOM 6832 O O . ALA A 1 876 ? 27.938 37.938 60.656 1 22.45 876 ALA A O 1
ATOM 6833 N N . ASP A 1 877 ? 27.719 35.688 60.75 1 21.95 877 ASP A N 1
ATOM 6834 C CA . ASP A 1 877 ? 29.156 35.469 60.75 1 21.95 877 ASP A CA 1
ATOM 6835 C C . ASP A 1 877 ? 29.766 35.875 59.406 1 21.95 877 ASP A C 1
ATOM 6837 O O . ASP A 1 877 ? 29.406 35.281 58.375 1 21.95 877 ASP A O 1
ATOM 6841 N N . VAL A 1 878 ? 30.234 37.125 59.188 1 23.86 878 VAL A N 1
ATOM 6842 C CA . VAL A 1 878 ? 30.859 37.75 58 1 23.86 878 VAL A CA 1
ATOM 6843 C C . VAL A 1 878 ? 32.219 37.125 57.75 1 23.86 878 VAL A C 1
ATOM 6845 O O . VAL A 1 878 ? 33.25 37.719 58.125 1 23.86 878 VAL A O 1
ATOM 6848 N N . GLU A 1 879 ? 32.5 35.812 58.094 1 20.41 879 GLU A N 1
ATOM 6849 C CA . GLU A 1 879 ? 33.938 35.5 58.031 1 20.41 879 GLU A CA 1
ATOM 6850 C C . GLU A 1 879 ? 34.5 35.812 56.656 1 20.41 879 GLU A C 1
ATOM 6852 O O . GLU A 1 879 ? 33.812 35.719 55.656 1 20.41 879 GLU A O 1
ATOM 6857 N N . VAL A 1 880 ? 35.812 36.344 56.656 1 22.06 880 VAL A N 1
ATOM 6858 C CA . VAL A 1 880 ? 36.812 37.094 55.875 1 22.06 880 VAL A CA 1
ATOM 6859 C C . VAL A 1 880 ? 37.25 36.25 54.656 1 22.06 880 VAL A C 1
ATOM 6861 O O . VAL A 1 880 ? 37.344 36.781 53.531 1 22.06 880 VAL A O 1
ATOM 6864 N N . ALA A 1 881 ? 37.844 35 54.781 1 22.38 881 ALA A N 1
ATOM 6865 C CA . ALA A 1 881 ? 39.188 34.812 54.312 1 22.38 881 ALA A CA 1
ATOM 6866 C C . ALA A 1 881 ? 39.25 34.656 52.812 1 22.38 881 ALA A C 1
ATOM 6868 O O . ALA A 1 881 ? 38.25 34.25 52.188 1 22.38 881 ALA A O 1
ATOM 6869 N N . GLY A 1 882 ? 40.375 35.062 52.094 1 20.88 882 GLY A N 1
ATOM 6870 C CA . GLY A 1 882 ? 41 35.469 50.844 1 20.88 882 GLY A CA 1
ATOM 6871 C C . GLY A 1 882 ? 41.156 34.312 49.844 1 20.88 882 GLY A C 1
ATOM 6872 O O . GLY A 1 882 ? 41.656 34.5 48.75 1 20.88 882 GLY A O 1
ATOM 6873 N N . GLY A 1 883 ? 41.156 33.062 50.344 1 20.59 883 GLY A N 1
ATOM 6874 C CA . GLY A 1 883 ? 42.094 32.281 49.562 1 20.59 883 GLY A CA 1
ATOM 6875 C C . GLY A 1 883 ? 41.688 32.156 48.094 1 20.59 883 GLY A C 1
ATOM 6876 O O . GLY A 1 883 ? 40.531 32.344 47.75 1 20.59 883 GLY A O 1
ATOM 6877 N N . GLU A 1 884 ? 42.781 32.188 47.188 1 21.39 884 GLU A N 1
ATOM 6878 C CA . GLU A 1 884 ? 43 32.188 45.75 1 21.39 884 GLU A CA 1
ATOM 6879 C C . GLU A 1 884 ? 42.406 30.953 45.094 1 21.39 884 GLU A C 1
ATOM 6881 O O . GLU A 1 884 ? 42.938 29.844 45.25 1 21.39 884 GLU A O 1
ATOM 6886 N N . GLU A 1 885 ? 41.219 30.531 45.438 1 21.25 885 GLU A N 1
ATOM 6887 C CA . GLU A 1 885 ? 40.812 29.281 44.781 1 21.25 885 GLU A CA 1
ATOM 6888 C C . GLU A 1 885 ? 41 29.375 43.25 1 21.25 885 GLU A C 1
ATOM 6890 O O . GLU A 1 885 ? 40.5 30.312 42.625 1 21.25 885 GLU A O 1
ATOM 6895 N N . SER A 1 886 ? 42.125 28.688 42.781 1 21.8 886 SER A N 1
ATOM 6896 C CA . SER A 1 886 ? 42.562 28.391 41.438 1 21.8 886 SER A CA 1
ATOM 6897 C C . SER A 1 886 ? 41.375 27.953 40.562 1 21.8 886 SER A C 1
ATOM 6899 O O . SER A 1 886 ? 40.438 27.344 41.031 1 21.8 886 SER A O 1
ATOM 6901 N N . SER A 1 887 ? 41.312 28.594 39.344 1 21.83 887 SER A N 1
ATOM 6902 C CA . SER A 1 887 ? 40.438 28.609 38.188 1 21.83 887 SER A CA 1
ATOM 6903 C C . SER A 1 887 ? 40.312 27.234 37.562 1 21.83 887 SER A C 1
ATOM 6905 O O . SER A 1 887 ? 40.906 26.938 36.531 1 21.83 887 SER A O 1
ATOM 6907 N N . GLU A 1 888 ? 40.719 26.125 38.344 1 23.3 888 GLU A N 1
ATOM 6908 C CA . GLU A 1 888 ? 40.562 24.953 37.5 1 23.3 888 GLU A CA 1
ATOM 6909 C C . GLU A 1 888 ? 39.156 24.844 36.906 1 23.3 888 GLU A C 1
ATOM 6911 O O . GLU A 1 888 ? 38.188 24.703 37.656 1 23.3 888 GLU A O 1
ATOM 6916 N N . VAL A 1 889 ? 38.969 25.406 35.75 1 23.69 889 VAL A N 1
ATOM 6917 C CA . VAL A 1 889 ? 37.875 25.625 34.812 1 23.69 889 VAL A CA 1
ATOM 6918 C C . VAL A 1 889 ? 37.062 24.344 34.688 1 23.69 889 VAL A C 1
ATOM 6920 O O . VAL A 1 889 ? 37.562 23.25 34.938 1 23.69 889 VAL A O 1
ATOM 6923 N N . ALA A 1 890 ? 35.812 24.422 33.938 1 24.88 890 ALA A N 1
ATOM 6924 C CA . ALA A 1 890 ? 34.469 24.062 33.562 1 24.88 890 ALA A CA 1
ATOM 6925 C C . ALA A 1 890 ? 34.438 22.797 32.719 1 24.88 890 ALA A C 1
ATOM 6927 O O . ALA A 1 890 ? 33.406 22.438 32.125 1 24.88 890 ALA A O 1
ATOM 6928 N N . SER A 1 891 ? 35.688 22.156 32.5 1 26.31 891 SER A N 1
ATOM 6929 C CA . SER A 1 891 ? 35.531 21.219 31.406 1 26.31 891 SER A CA 1
ATOM 6930 C C . SER A 1 891 ? 34.688 20.016 31.828 1 26.31 891 SER A C 1
ATOM 6932 O O . SER A 1 891 ? 34.281 19.219 30.984 1 26.31 891 SER A O 1
ATOM 6934 N N . GLY A 1 892 ? 34.844 19.594 33.094 1 27.11 892 GLY A N 1
ATOM 6935 C CA . GLY A 1 892 ? 34.281 18.297 33.438 1 27.11 892 GLY A CA 1
ATOM 6936 C C . GLY A 1 892 ? 32.75 18.281 33.406 1 27.11 892 GLY A C 1
ATOM 6937 O O . GLY A 1 892 ? 32.125 17.266 33.75 1 27.11 892 GLY A O 1
ATOM 6938 N N . ARG A 1 893 ? 32.125 19.422 33.656 1 29.3 893 ARG A N 1
ATOM 6939 C CA . ARG A 1 893 ? 30.703 19.5 33.938 1 29.3 893 ARG A CA 1
ATOM 6940 C C . ARG A 1 893 ? 29.875 19.062 32.75 1 29.3 893 ARG A C 1
ATOM 6942 O O . ARG A 1 893 ? 28.641 19.031 32.812 1 29.3 893 ARG A O 1
ATOM 6949 N N . SER A 1 894 ? 30.594 18.969 31.562 1 30.59 894 SER A N 1
ATOM 6950 C CA . SER A 1 894 ? 29.703 18.719 30.438 1 30.59 894 SER A CA 1
ATOM 6951 C C . SER A 1 894 ? 29.219 17.281 30.422 1 30.59 894 SER A C 1
ATOM 6953 O O . SER A 1 894 ? 28.25 16.953 29.734 1 30.59 894 SER A O 1
ATOM 6955 N N . ALA A 1 895 ? 30.047 16.344 31.078 1 33.16 895 ALA A N 1
ATOM 6956 C CA . ALA A 1 895 ? 29.688 14.938 30.984 1 33.16 895 ALA A CA 1
ATOM 6957 C C . ALA A 1 895 ? 28.547 14.586 31.938 1 33.16 895 ALA A C 1
ATOM 6959 O O . ALA A 1 895 ? 27.719 13.727 31.625 1 33.16 895 ALA A O 1
ATOM 6960 N N . SER A 1 896 ? 28.594 15.125 33.188 1 33.06 896 SER A N 1
ATOM 6961 C CA . SER A 1 896 ? 27.641 14.695 34.219 1 33.06 896 SER A CA 1
ATOM 6962 C C . SER A 1 896 ? 26.219 15.102 33.844 1 33.06 896 SER A C 1
ATOM 6964 O O . SER A 1 896 ? 25.266 14.383 34.125 1 33.06 896 SER A O 1
ATOM 6966 N N . GLY A 1 897 ? 26.109 16.219 33.188 1 29.27 897 GLY A N 1
ATOM 6967 C CA . GLY A 1 897 ? 24.797 16.719 32.781 1 29.27 897 GLY A CA 1
ATOM 6968 C C . GLY A 1 897 ? 24.125 15.867 31.734 1 29.27 897 GLY A C 1
ATOM 6969 O O . GLY A 1 897 ? 22.891 15.859 31.609 1 29.27 897 GLY A O 1
ATOM 6970 N N . TRP A 1 898 ? 25.078 15.312 30.859 1 33.59 898 TRP A N 1
ATOM 6971 C CA . TRP A 1 898 ? 24.562 14.484 29.781 1 33.59 898 TRP A CA 1
ATOM 6972 C C . TRP A 1 898 ? 24 13.172 30.328 1 33.59 898 TRP A C 1
ATOM 6974 O O . TRP A 1 898 ? 22.969 12.688 29.859 1 33.59 898 TRP A O 1
ATOM 6984 N N . GLU A 1 899 ? 24.734 12.469 31.312 1 35.19 899 GLU A N 1
ATOM 6985 C CA . GLU A 1 899 ? 24.203 11.258 31.938 1 35.19 899 GLU A CA 1
ATOM 6986 C C . GLU A 1 899 ? 22.844 11.523 32.594 1 35.19 899 GLU A C 1
ATOM 6988 O O . GLU A 1 899 ? 21.953 10.672 32.531 1 35.19 899 GLU A O 1
ATOM 6993 N N . ALA A 1 900 ? 22.75 12.656 33.219 1 32.81 900 ALA A N 1
ATOM 6994 C CA . ALA A 1 900 ? 21.469 13.023 33.812 1 32.81 900 ALA A CA 1
ATOM 6995 C C . ALA A 1 900 ? 20.391 13.219 32.75 1 32.81 900 ALA A C 1
ATOM 6997 O O . ALA A 1 900 ? 19.234 12.836 32.938 1 32.81 900 ALA A O 1
ATOM 6998 N N . ALA A 1 901 ? 20.781 13.836 31.688 1 34.12 901 ALA A N 1
ATOM 6999 C CA . ALA A 1 901 ? 19.859 14.023 30.562 1 34.12 901 ALA A CA 1
ATOM 7000 C C . ALA A 1 901 ? 19.484 12.688 29.938 1 34.12 901 ALA A C 1
ATOM 7002 O O . ALA A 1 901 ? 18.328 12.5 29.516 1 34.12 901 ALA A O 1
ATOM 7003 N N . LEU A 1 902 ? 20.484 11.805 29.766 1 35.09 902 LEU A N 1
ATOM 7004 C CA . LEU A 1 902 ? 20.156 10.445 29.375 1 35.09 902 LEU A CA 1
ATOM 7005 C C . LEU A 1 902 ? 19.219 9.789 30.391 1 35.09 902 LEU A C 1
ATOM 7007 O O . LEU A 1 902 ? 18.406 8.938 30.031 1 35.09 902 LEU A O 1
ATOM 7011 N N . LYS A 1 903 ? 19.5 9.977 31.703 1 33.22 903 LYS A N 1
ATOM 7012 C CA . LYS A 1 903 ? 18.578 9.492 32.719 1 33.22 903 LYS A CA 1
ATOM 7013 C C . LYS A 1 903 ? 17.172 10.078 32.531 1 33.22 903 LYS A C 1
ATOM 7015 O O . LYS A 1 903 ? 16.172 9.445 32.875 1 33.22 903 LYS A O 1
ATOM 7020 N N . TYR A 1 904 ? 17.219 11.312 32.156 1 30.02 904 TYR A N 1
ATOM 7021 C CA . TYR A 1 904 ? 15.906 11.844 31.797 1 30.02 904 TYR A CA 1
ATOM 7022 C C . TYR A 1 904 ? 15.391 11.195 30.516 1 30.02 904 TYR A C 1
ATOM 7024 O O . TYR A 1 904 ? 14.227 11.383 30.156 1 30.02 904 TYR A O 1
ATOM 7032 N N . GLU A 1 905 ? 16.297 10.914 29.656 1 32.91 905 GLU A N 1
ATOM 7033 C CA . GLU A 1 905 ? 15.789 10.172 28.5 1 32.91 905 GLU A CA 1
ATOM 7034 C C . GLU A 1 905 ? 15.086 8.891 28.938 1 32.91 905 GLU A C 1
ATOM 7036 O O . GLU A 1 905 ? 14.562 8.148 28.094 1 32.91 905 GLU A O 1
ATOM 7041 N N . PHE A 1 906 ? 15.586 8.336 30.016 1 28.61 906 PHE A N 1
ATOM 7042 C CA . PHE A 1 906 ? 14.836 7.246 30.625 1 28.61 906 PHE A CA 1
ATOM 7043 C C . PHE A 1 906 ? 13.375 7.637 30.828 1 28.61 906 PHE A C 1
ATOM 7045 O O . PHE A 1 906 ? 12.594 6.867 31.391 1 28.61 906 PHE A O 1
ATOM 7052 N N . TYR A 1 907 ? 13.25 8.852 30.922 1 27.14 907 TYR A N 1
ATOM 7053 C CA . TYR A 1 907 ? 11.82 9.148 30.969 1 27.14 907 TYR A CA 1
ATOM 7054 C C . TYR A 1 907 ? 11.125 8.617 29.703 1 27.14 907 TYR A C 1
ATOM 7056 O O . TYR A 1 907 ? 9.906 8.719 29.578 1 27.14 907 TYR A O 1
ATOM 7064 N N . ARG A 1 908 ? 11.789 8.695 28.641 1 30.44 908 ARG A N 1
ATOM 7065 C CA . ARG A 1 908 ? 11.227 8.336 27.344 1 30.44 908 ARG A CA 1
ATOM 7066 C C . ARG A 1 908 ? 10.797 6.875 27.328 1 30.44 908 ARG A C 1
ATOM 7068 O O . ARG A 1 908 ? 10.281 6.391 26.312 1 30.44 908 ARG A O 1
ATOM 7075 N N . SER A 1 909 ? 11.531 6.008 27.891 1 28.06 909 SER A N 1
ATOM 7076 C CA . SER A 1 909 ? 10.758 4.793 28.109 1 28.06 909 SER A CA 1
ATOM 7077 C C . SER A 1 909 ? 9.492 5.082 28.906 1 28.06 909 SER A C 1
ATOM 7079 O O . SER A 1 909 ? 9.359 6.152 29.516 1 28.06 909 SER A O 1
ATOM 7081 N N . GLY A 1 910 ? 8.617 4.289 29.391 1 27.11 910 GLY A N 1
ATOM 7082 C CA . GLY A 1 910 ? 7.316 4.406 30.031 1 27.11 910 GLY A CA 1
ATOM 7083 C C . GLY A 1 910 ? 7.277 5.465 31.109 1 27.11 910 GLY A C 1
ATOM 7084 O O . GLY A 1 910 ? 6.289 5.578 31.844 1 27.11 910 GLY A O 1
ATOM 7085 N N . GLU A 1 911 ? 8.383 6.051 31.766 1 25.36 911 GLU A N 1
ATOM 7086 C CA . GLU A 1 911 ? 8.227 6.785 33 1 25.36 911 GLU A CA 1
ATOM 7087 C C . GLU A 1 911 ? 7.996 8.273 32.75 1 25.36 911 GLU A C 1
ATOM 7089 O O . GLU A 1 911 ? 8.789 8.914 32.062 1 25.36 911 GLU A O 1
ATOM 7094 N N . TRP A 1 912 ? 6.688 8.633 32.656 1 28.12 912 TRP A N 1
ATOM 7095 C CA . TRP A 1 912 ? 6.133 9.984 32.594 1 28.12 912 TRP A CA 1
ATOM 7096 C C . TRP A 1 912 ? 6.84 10.914 33.562 1 28.12 912 TRP A C 1
ATOM 7098 O O . TRP A 1 912 ? 7.16 10.523 34.688 1 28.12 912 TRP A O 1
ATOM 7108 N N . CYS A 1 913 ? 7.68 11.789 33.125 1 29.52 913 CYS A N 1
ATOM 7109 C CA . CYS A 1 913 ? 8.219 12.805 34.031 1 29.52 913 CYS A CA 1
ATOM 7110 C C . CYS A 1 913 ? 7.117 13.438 34.844 1 29.52 913 CYS A C 1
ATOM 7112 O O . CYS A 1 913 ? 6.152 13.977 34.312 1 29.52 913 CYS A O 1
ATOM 7114 N N . VAL A 1 914 ? 6.898 13.016 36.062 1 27.92 914 VAL A N 1
ATOM 7115 C CA . VAL A 1 914 ? 6.059 13.539 37.156 1 27.92 914 VAL A CA 1
ATOM 7116 C C . VAL A 1 914 ? 6.402 15.008 37.406 1 27.92 914 VAL A C 1
ATOM 7118 O O . VAL A 1 914 ? 7.539 15.328 37.75 1 27.92 914 VAL A O 1
ATOM 7121 N N . SER A 1 915 ? 5.824 15.844 36.562 1 27.97 915 SER A N 1
ATOM 7122 C CA . SER A 1 915 ? 5.887 17.219 37.062 1 27.97 915 SER A CA 1
ATOM 7123 C C . SER A 1 915 ? 5.582 17.312 38.531 1 27.97 915 SER A C 1
ATOM 7125 O O . SER A 1 915 ? 4.664 16.656 39.031 1 27.97 915 SER A O 1
ATOM 7127 N N . ASP A 1 916 ? 6.473 17.688 39.375 1 26.05 916 ASP A N 1
ATOM 7128 C CA . ASP A 1 916 ? 6.336 17.969 40.781 1 26.05 916 ASP A CA 1
ATOM 7129 C C . ASP A 1 916 ? 5.184 18.938 41.062 1 26.05 916 ASP A C 1
ATOM 7131 O O . ASP A 1 916 ? 4.844 19.75 40.188 1 26.05 916 ASP A O 1
ATOM 7135 N N . GLU A 1 917 ? 4.344 18.766 42.094 1 27.33 917 GLU A N 1
ATOM 7136 C CA . GLU A 1 917 ? 3.209 19.391 42.75 1 27.33 917 GLU A CA 1
ATOM 7137 C C . GLU A 1 917 ? 3.385 20.906 42.844 1 27.33 917 GLU A C 1
ATOM 7139 O O . GLU A 1 917 ? 2.4 21.656 42.844 1 27.33 917 GLU A O 1
ATOM 7144 N N . GLU A 1 918 ? 4.57 21.5 43 1 28.02 918 GLU A N 1
ATOM 7145 C CA . GLU A 1 918 ? 4.691 22.812 43.625 1 28.02 918 GLU A CA 1
ATOM 7146 C C . GLU A 1 918 ? 4.461 23.922 42.625 1 28.02 918 GLU A C 1
ATOM 7148 O O . GLU A 1 918 ? 4.355 25.094 42.969 1 28.02 918 GLU A O 1
ATOM 7153 N N . ASP A 1 919 ? 4.484 23.719 41.375 1 29.3 919 ASP A N 1
ATOM 7154 C CA . ASP A 1 919 ? 4.312 24.891 40.531 1 29.3 919 ASP A CA 1
ATOM 7155 C C . ASP A 1 919 ? 2.844 25.281 40.406 1 29.3 919 ASP A C 1
ATOM 7157 O O . ASP A 1 919 ? 2.486 26.172 39.656 1 29.3 919 ASP A O 1
ATOM 7161 N N . ARG A 1 920 ? 1.864 24.703 40.969 1 31.98 920 ARG A N 1
ATOM 7162 C CA . ARG A 1 920 ? 0.476 25.125 41.125 1 31.98 920 ARG A CA 1
ATOM 7163 C C . ARG A 1 920 ? 0.381 26.406 41.938 1 31.98 920 ARG A C 1
ATOM 7165 O O . ARG A 1 920 ? -0.596 27.141 41.812 1 31.98 920 ARG A O 1
ATOM 7172 N N . VAL A 1 921 ? 1.255 26.734 42.875 1 30.39 921 VAL A N 1
ATOM 7173 C CA . VAL A 1 921 ? 0.959 27.828 43.812 1 30.39 921 VAL A CA 1
ATOM 7174 C C . VAL A 1 921 ? 1.248 29.172 43.125 1 30.39 921 VAL A C 1
ATOM 7176 O O . VAL A 1 921 ? 0.57 30.156 43.406 1 30.39 921 VAL A O 1
ATOM 7179 N N . SER A 1 922 ? 2.252 29.281 42.25 1 28.97 922 SER A N 1
ATOM 7180 C CA . SER A 1 922 ? 2.605 30.656 41.969 1 28.97 922 SER A CA 1
ATOM 7181 C C . SER A 1 922 ? 1.669 31.25 40.906 1 28.97 922 SER A C 1
ATOM 7183 O O . SER A 1 922 ? 1.46 32.469 40.875 1 28.97 922 SER A O 1
ATOM 7185 N N . GLU A 1 923 ? 1.254 30.516 39.906 1 29.66 923 GLU A N 1
ATOM 7186 C CA . GLU A 1 923 ? 0.422 31.266 38.969 1 29.66 923 GLU A CA 1
ATOM 7187 C C . GLU A 1 923 ? -0.938 31.578 39.562 1 29.66 923 GLU A C 1
ATOM 7189 O O . GLU A 1 923 ? -1.71 32.344 39 1 29.66 923 GLU A O 1
ATOM 7194 N N . ASN A 1 924 ? -1.362 30.953 40.625 1 28.56 924 ASN A N 1
ATOM 7195 C CA . ASN A 1 924 ? -2.566 31.391 41.312 1 28.56 924 ASN A CA 1
ATOM 7196 C C . ASN A 1 924 ? -2.385 32.781 41.938 1 28.56 924 ASN A C 1
ATOM 7198 O O . ASN A 1 924 ? -3.359 33.406 42.344 1 28.56 924 ASN A O 1
ATOM 7202 N N . ASN A 1 925 ? -1.13 33.156 42.344 1 28.47 925 ASN A N 1
ATOM 7203 C CA . ASN A 1 925 ? -1.118 34.438 43.031 1 28.47 925 ASN A CA 1
ATOM 7204 C C . ASN A 1 925 ? -1.404 35.594 42.062 1 28.47 925 ASN A C 1
ATOM 7206 O O . ASN A 1 925 ? -1.756 36.688 42.5 1 28.47 925 ASN A O 1
ATOM 7210 N N . SER A 1 926 ? -0.854 35.562 40.844 1 28.78 926 SER A N 1
ATOM 7211 C CA . SER A 1 926 ? -1.049 36.844 40.219 1 28.78 926 SER A CA 1
ATOM 7212 C C . SER A 1 926 ? -2.506 37.031 39.812 1 28.78 926 SER A C 1
ATOM 7214 O O . SER A 1 926 ? -2.928 38.156 39.531 1 28.78 926 SER A O 1
ATOM 7216 N N . ILE A 1 927 ? -3.156 36 39.344 1 28.36 927 ILE A N 1
ATOM 7217 C CA . ILE A 1 927 ? -4.496 36.344 38.906 1 28.36 927 ILE A CA 1
ATOM 7218 C C . ILE A 1 927 ? -5.43 36.469 40.094 1 28.36 927 ILE A C 1
ATOM 7220 O O . ILE A 1 927 ? -6.191 35.531 40.375 1 28.36 927 ILE A O 1
ATOM 7224 N N . ARG A 1 928 ? -4.961 36.656 41.375 1 26.95 928 ARG A N 1
ATOM 7225 C CA . ARG A 1 928 ? -5.926 37.031 42.406 1 26.95 928 ARG A CA 1
ATOM 7226 C C . ARG A 1 928 ? -6.715 38.281 42 1 26.95 928 ARG A C 1
ATOM 7228 O O . ARG A 1 928 ? -6.207 39.375 42.094 1 26.95 928 ARG A O 1
ATOM 7235 N N . GLU A 1 929 ? -7.422 38.25 40.906 1 24.98 929 GLU A N 1
ATOM 7236 C CA . GLU A 1 929 ? -8.406 39.344 40.938 1 24.98 929 GLU A CA 1
ATOM 7237 C C . GLU A 1 929 ? -9.18 39.344 42.25 1 24.98 929 GLU A C 1
ATOM 7239 O O . GLU A 1 929 ? -9.453 38.281 42.812 1 24.98 929 GLU A O 1
ATOM 7244 N N . GLU A 1 930 ? -9.109 40.406 43.031 1 22.23 930 GLU A N 1
ATOM 7245 C CA . GLU A 1 930 ? -9.828 40.719 44.281 1 22.23 930 GLU A CA 1
ATOM 7246 C C . GLU A 1 930 ? -11.297 40.312 44.188 1 22.23 930 GLU A C 1
ATOM 7248 O O . GLU A 1 930 ? -11.977 40.625 43.188 1 22.23 930 GLU A O 1
ATOM 7253 N N . PRO A 1 931 ? -11.625 39.156 44.812 1 25.58 931 PRO A N 1
ATOM 7254 C CA . PRO A 1 931 ? -13.047 38.812 44.938 1 25.58 931 PRO A CA 1
ATOM 7255 C C . PRO A 1 931 ? -13.891 40 45.406 1 25.58 931 PRO A C 1
ATOM 7257 O O . PRO A 1 931 ? -13.5 40.719 46.312 1 25.58 931 PRO A O 1
ATOM 7260 N N . GLY A 1 932 ? -14.562 40.844 44.562 1 21.98 932 GLY A N 1
ATOM 7261 C CA . GLY A 1 932 ? -15.516 41.781 45.094 1 21.98 932 GLY A CA 1
ATOM 7262 C C . GLY A 1 932 ? -16.328 41.219 46.25 1 21.98 932 GLY A C 1
ATOM 7263 O O . GLY A 1 932 ? -16.172 40.062 46.625 1 21.98 932 GLY A O 1
ATOM 7264 N N . GLY A 1 933 ? -17.578 41.844 46.625 1 21.61 933 GLY A N 1
ATOM 7265 C CA . GLY A 1 933 ? -18.422 42 47.812 1 21.61 933 GLY A CA 1
ATOM 7266 C C . GLY A 1 933 ? -19.016 40.688 48.281 1 21.61 933 GLY A C 1
ATOM 7267 O O . GLY A 1 933 ? -19.062 39.719 47.5 1 21.61 933 GLY A O 1
ATOM 7268 N N . THR A 1 934 ? -18.922 40.406 49.594 1 22.14 934 THR A N 1
ATOM 7269 C CA . THR A 1 934 ? -19.453 39.5 50.562 1 22.14 934 THR A CA 1
ATOM 7270 C C . THR A 1 934 ? -20.969 39.312 50.375 1 22.14 934 THR A C 1
ATOM 7272 O O . THR A 1 934 ? -21.719 40.25 50.594 1 22.14 934 THR A O 1
ATOM 7275 N N . TRP A 1 935 ? -21.484 38.688 49.344 1 21.58 935 TRP A N 1
ATOM 7276 C CA . TRP A 1 935 ? -22.922 38.438 49.469 1 21.58 935 TRP A CA 1
ATOM 7277 C C . TRP A 1 935 ? -23.234 37.594 50.688 1 21.58 935 TRP A C 1
ATOM 7279 O O . TRP A 1 935 ? -22.688 36.5 50.844 1 21.58 935 TRP A O 1
ATOM 7289 N N . LYS A 1 936 ? -23.516 38.25 51.906 1 22.88 936 LYS A N 1
ATOM 7290 C CA . LYS A 1 936 ? -24.031 37.812 53.188 1 22.88 936 LYS A CA 1
ATOM 7291 C C . LYS A 1 936 ? -25.359 37.031 53.031 1 22.88 936 LYS A C 1
ATOM 7293 O O . LYS A 1 936 ? -26.344 37.625 52.562 1 22.88 936 LYS A O 1
ATOM 7298 N N . PRO A 1 937 ? -25.391 35.812 52.625 1 22.41 937 PRO A N 1
ATOM 7299 C CA . PRO A 1 937 ? -26.688 35.188 52.844 1 22.41 937 PRO A CA 1
ATOM 7300 C C . PRO A 1 937 ? -27.109 35.188 54.312 1 22.41 937 PRO A C 1
ATOM 7302 O O . PRO A 1 937 ? -26.266 35 55.188 1 22.41 937 PRO A O 1
ATOM 7305 N N . ASP A 1 938 ? -28.078 36.062 54.719 1 21.08 938 ASP A N 1
ATOM 7306 C CA . ASP A 1 938 ? -28.859 36.062 55.969 1 21.08 938 ASP A CA 1
ATOM 7307 C C . ASP A 1 938 ? -29.359 34.656 56.312 1 21.08 938 ASP A C 1
ATOM 7309 O O . ASP A 1 938 ? -29.625 33.844 55.406 1 21.08 938 ASP A O 1
ATOM 7313 N N . ALA A 1 939 ? -29.078 34.219 57.594 1 23.27 939 ALA A N 1
ATOM 7314 C CA . ALA A 1 939 ? -29.328 33.094 58.5 1 23.27 939 ALA A CA 1
ATOM 7315 C C . ALA A 1 939 ? -30.797 32.656 58.469 1 23.27 939 ALA A C 1
ATOM 7317 O O . ALA A 1 939 ? -31.188 31.688 59.094 1 23.27 939 ALA A O 1
ATOM 7318 N N . THR A 1 940 ? -31.859 33.594 58 1 21.27 940 THR A N 1
ATOM 7319 C CA . THR A 1 940 ? -33.188 33.375 58.625 1 21.27 940 THR A CA 1
ATOM 7320 C C . THR A 1 940 ? -33.812 32.062 58.125 1 21.27 940 THR A C 1
ATOM 7322 O O . THR A 1 940 ? -34.656 31.484 58.781 1 21.27 940 THR A O 1
ATOM 7325 N N . PHE A 1 941 ? -33.688 31.344 57.094 1 21.55 941 PHE A N 1
ATOM 7326 C CA . PHE A 1 941 ? -34.688 30.297 57.312 1 21.55 941 PHE A CA 1
ATOM 7327 C C . PHE A 1 941 ? -34.125 29.219 58.219 1 21.55 941 PHE A C 1
ATOM 7329 O O . PHE A 1 941 ? -32.938 28.922 58.219 1 21.55 941 PHE A O 1
ATOM 7336 N N . MET B 1 1 ? -30.75 19.422 -8.008 1 23.05 1 MET B N 1
ATOM 7337 C CA . MET B 1 1 ? -32.125 18.984 -7.766 1 23.05 1 MET B CA 1
ATOM 7338 C C . MET B 1 1 ? -32.219 18.25 -6.438 1 23.05 1 MET B C 1
ATOM 7340 O O . MET B 1 1 ? -31.406 17.375 -6.137 1 23.05 1 MET B O 1
ATOM 7344 N N . PRO B 1 2 ? -32.719 18.719 -5.402 1 29.95 2 PRO B N 1
ATOM 7345 C CA . PRO B 1 2 ? -32.938 18.094 -4.098 1 29.95 2 PRO B CA 1
ATOM 7346 C C . PRO B 1 2 ? -33.438 16.656 -4.207 1 29.95 2 PRO B C 1
ATOM 7348 O O . PRO B 1 2 ? -34.031 16.281 -5.215 1 29.95 2 PRO B O 1
ATOM 7351 N N . LEU B 1 3 ? -32.75 15.711 -3.725 1 37.47 3 LEU B N 1
ATOM 7352 C CA . LEU B 1 3 ? -33.469 14.445 -3.648 1 37.47 3 LEU B CA 1
ATOM 7353 C C . LEU B 1 3 ? -34.875 14.656 -3.125 1 37.47 3 LEU B C 1
ATOM 7355 O O . LEU B 1 3 ? -35.062 15.164 -2.016 1 37.47 3 LEU B O 1
ATOM 7359 N N . LEU B 1 4 ? -35.781 14.953 -3.877 1 41.09 4 LEU B N 1
ATOM 7360 C CA . LEU B 1 4 ? -37.219 15.156 -3.967 1 41.09 4 LEU B CA 1
ATOM 7361 C C . LEU B 1 4 ? -37.969 13.984 -3.338 1 41.09 4 LEU B C 1
ATOM 7363 O O . LEU B 1 4 ? -39.188 13.891 -3.463 1 41.09 4 LEU B O 1
ATOM 7367 N N . GLU B 1 5 ? -37.312 13.117 -2.809 1 42.81 5 GLU B N 1
ATOM 7368 C CA . GLU B 1 5 ? -37.844 11.836 -2.381 1 42.81 5 GLU B CA 1
ATOM 7369 C C . GLU B 1 5 ? -39.062 12.031 -1.484 1 42.81 5 GLU B C 1
ATOM 7371 O O . GLU B 1 5 ? -40.062 11.297 -1.592 1 42.81 5 GLU B O 1
ATOM 7376 N N . GLU B 1 6 ? -38.781 12.648 -0.197 1 47.38 6 GLU B N 1
ATOM 7377 C CA . GLU B 1 6 ? -39.906 12.523 0.71 1 47.38 6 GLU B CA 1
ATOM 7378 C C . GLU B 1 6 ? -41.062 13.453 0.304 1 47.38 6 GLU B C 1
ATOM 7380 O O . GLU B 1 6 ? -42.031 13.625 1.05 1 47.38 6 GLU B O 1
ATOM 7385 N N . ARG B 1 7 ? -40.781 14.172 -0.676 1 47.53 7 ARG B N 1
ATOM 7386 C CA . ARG B 1 7 ? -41.969 14.945 -1.006 1 47.53 7 ARG B CA 1
ATOM 7387 C C . ARG B 1 7 ? -43.062 14.055 -1.6 1 47.53 7 ARG B C 1
ATOM 7389 O O . ARG B 1 7 ? -42.812 13.359 -2.59 1 47.53 7 ARG B O 1
ATOM 7396 N N . HIS B 1 8 ? -43.844 13.695 -0.819 1 53.22 8 HIS B N 1
ATOM 7397 C CA . HIS B 1 8 ? -45.031 12.883 -1.059 1 53.22 8 HIS B CA 1
ATOM 7398 C C . HIS B 1 8 ? -45.594 13.117 -2.457 1 53.22 8 HIS B C 1
ATOM 7400 O O . HIS B 1 8 ? -46.25 12.25 -3.018 1 53.22 8 HIS B O 1
ATOM 7406 N N . ASP B 1 9 ? -45.281 14.344 -3.09 1 57.41 9 ASP B N 1
ATOM 7407 C CA . ASP B 1 9 ? -46.188 14.672 -4.195 1 57.41 9 ASP B CA 1
ATOM 7408 C C . ASP B 1 9 ? -45.531 14.359 -5.543 1 57.41 9 ASP B C 1
ATOM 7410 O O . ASP B 1 9 ? -46.156 14.547 -6.594 1 57.41 9 ASP B O 1
ATOM 7414 N N . LEU B 1 10 ? -44.188 13.914 -5.523 1 63.53 10 LEU B N 1
ATOM 7415 C CA . LEU B 1 10 ? -43.625 13.797 -6.863 1 63.53 10 LEU B CA 1
ATOM 7416 C C . LEU B 1 10 ? -43.812 12.375 -7.398 1 63.53 10 LEU B C 1
ATOM 7418 O O . LEU B 1 10 ? -43.781 11.414 -6.629 1 63.53 10 LEU B O 1
ATOM 7422 N N . SER B 1 11 ? -44.281 12.289 -8.664 1 70.88 11 SER B N 1
ATOM 7423 C CA . SER B 1 11 ? -44.375 11.008 -9.367 1 70.88 11 SER B CA 1
ATOM 7424 C C . SER B 1 11 ? -43.031 10.289 -9.398 1 70.88 11 SER B C 1
ATOM 7426 O O . SER B 1 11 ? -42 10.891 -9.156 1 70.88 11 SER B O 1
ATOM 7428 N N . LEU B 1 12 ? -43.031 8.93 -9.391 1 75.56 12 LEU B N 1
ATOM 7429 C CA . LEU B 1 12 ? -41.844 8.086 -9.453 1 75.56 12 LEU B CA 1
ATOM 7430 C C . LEU B 1 12 ? -40.906 8.555 -10.555 1 75.56 12 LEU B C 1
ATOM 7432 O O . LEU B 1 12 ? -39.688 8.594 -10.352 1 75.56 12 LEU B O 1
ATOM 7436 N N . ARG B 1 13 ? -41.406 8.891 -11.68 1 75.25 13 ARG B N 1
ATOM 7437 C CA . ARG B 1 13 ? -40.594 9.32 -12.805 1 75.25 13 ARG B CA 1
ATOM 7438 C C . ARG B 1 13 ? -39.844 10.609 -12.477 1 75.25 13 ARG B C 1
ATOM 7440 O O . ARG B 1 13 ? -38.656 10.758 -12.828 1 75.25 13 ARG B O 1
ATOM 7447 N N . GLN B 1 14 ? -40.406 11.461 -11.773 1 71.94 14 GLN B N 1
ATOM 7448 C CA . GLN B 1 14 ? -39.781 12.727 -11.43 1 71.94 14 GLN B CA 1
ATOM 7449 C C . GLN B 1 14 ? -38.688 12.539 -10.383 1 71.94 14 GLN B C 1
ATOM 7451 O O . GLN B 1 14 ? -37.625 13.188 -10.445 1 71.94 14 GLN B O 1
ATOM 7456 N N . LYS B 1 15 ? -39.062 11.617 -9.578 1 73.06 15 LYS B N 1
ATOM 7457 C CA . LYS B 1 15 ? -38.062 11.328 -8.555 1 73.06 15 LYS B CA 1
ATOM 7458 C C . LYS B 1 15 ? -36.812 10.719 -9.164 1 73.06 15 LYS B C 1
ATOM 7460 O O . LYS B 1 15 ? -35.688 11.062 -8.781 1 73.06 15 LYS B O 1
ATOM 7465 N N . LEU B 1 16 ? -37.062 9.852 -10.086 1 77.12 16 LEU B N 1
ATOM 7466 C CA . LEU B 1 16 ? -35.938 9.164 -10.734 1 77.12 16 LEU B CA 1
ATOM 7467 C C . LEU B 1 16 ? -35.125 10.133 -11.578 1 77.12 16 LEU B C 1
ATOM 7469 O O . LEU B 1 16 ? -33.906 10.055 -11.602 1 77.12 16 LEU B O 1
ATOM 7473 N N . GLN B 1 17 ? -35.719 10.992 -12.273 1 72.75 17 GLN B N 1
ATOM 7474 C CA . GLN B 1 17 ? -35 11.93 -13.125 1 72.75 17 GLN B CA 1
ATOM 7475 C C . GLN B 1 17 ? -34.188 12.93 -12.297 1 72.75 17 GLN B C 1
ATOM 7477 O O . GLN B 1 17 ? -33.094 13.352 -12.695 1 72.75 17 GLN B O 1
ATOM 7482 N N . ALA B 1 18 ? -34.625 13.117 -11.125 1 67.94 18 ALA B N 1
ATOM 7483 C CA . ALA B 1 18 ? -34 14.125 -10.289 1 67.94 18 ALA B CA 1
ATOM 7484 C C . ALA B 1 18 ? -32.812 13.523 -9.523 1 67.94 18 ALA B C 1
ATOM 7486 O O . ALA B 1 18 ? -31.891 14.242 -9.141 1 67.94 18 ALA B O 1
ATOM 7487 N N . THR B 1 19 ? -32.906 12.188 -9.367 1 68 19 THR B N 1
ATOM 7488 C CA . THR B 1 19 ? -31.906 11.633 -8.445 1 68 19 THR B CA 1
ATOM 7489 C C . THR B 1 19 ? -30.953 10.695 -9.172 1 68 19 THR B C 1
ATOM 7491 O O . THR B 1 19 ? -30.203 9.938 -8.539 1 68 19 THR B O 1
ATOM 7494 N N . ILE B 1 20 ? -30.953 10.828 -10.43 1 73.69 20 ILE B N 1
ATOM 7495 C CA . ILE B 1 20 ? -30.062 9.938 -11.164 1 73.69 20 ILE B CA 1
ATOM 7496 C C . ILE B 1 20 ? -28.609 10.281 -10.859 1 73.69 20 ILE B C 1
ATOM 7498 O O . ILE B 1 20 ? -28.219 11.461 -10.875 1 73.69 20 ILE B O 1
ATOM 7502 N N . PRO B 1 21 ? -27.938 9.227 -10.328 1 71.94 21 PRO B N 1
ATOM 7503 C CA . PRO B 1 21 ? -26.516 9.477 -10.008 1 71.94 21 PRO B CA 1
ATOM 7504 C C . PRO B 1 21 ? -25.719 9.953 -11.211 1 71.94 21 PRO B C 1
ATOM 7506 O O . PRO B 1 21 ? -25.781 9.344 -12.281 1 71.94 21 PRO B O 1
ATOM 7509 N N . THR B 1 22 ? -25.141 11.102 -11.031 1 73.19 22 THR B N 1
ATOM 7510 C CA . THR B 1 22 ? -24.281 11.68 -12.062 1 73.19 22 THR B CA 1
ATOM 7511 C C . THR B 1 22 ? -22.875 11.93 -11.523 1 73.19 22 THR B C 1
ATOM 7513 O O . THR B 1 22 ? -22.562 11.547 -10.391 1 73.19 22 THR B O 1
ATOM 7516 N N . ARG B 1 23 ? -22.094 12.383 -12.312 1 72.19 23 ARG B N 1
ATOM 7517 C CA . ARG B 1 23 ? -20.719 12.695 -11.945 1 72.19 23 ARG B CA 1
ATOM 7518 C C . ARG B 1 23 ? -20.656 13.867 -10.969 1 72.19 23 ARG B C 1
ATOM 7520 O O . ARG B 1 23 ? -19.734 13.953 -10.156 1 72.19 23 ARG B O 1
ATOM 7527 N N . HIS B 1 24 ? -21.703 14.516 -10.828 1 69.5 24 HIS B N 1
ATOM 7528 C CA . HIS B 1 24 ? -21.719 15.711 -9.992 1 69.5 24 HIS B CA 1
ATOM 7529 C C . HIS B 1 24 ? -22.25 15.383 -8.594 1 69.5 24 HIS B C 1
ATOM 7531 O O . HIS B 1 24 ? -23 14.422 -8.422 1 69.5 24 HIS B O 1
ATOM 7537 N N . PRO B 1 25 ? -21.766 16.172 -7.699 1 73.19 25 PRO B N 1
ATOM 7538 C CA . PRO B 1 25 ? -22.219 15.906 -6.328 1 73.19 25 PRO B CA 1
ATOM 7539 C C . PRO B 1 25 ? -23.719 16.125 -6.145 1 73.19 25 PRO B C 1
ATOM 7541 O O . PRO B 1 25 ? -24.297 17.016 -6.77 1 73.19 25 PRO B O 1
ATOM 7544 N N . ARG B 1 26 ? -24.297 15.391 -5.324 1 74.56 26 ARG B N 1
ATOM 7545 C CA . ARG B 1 26 ? -25.734 15.43 -5.039 1 74.56 26 ARG B CA 1
ATOM 7546 C C . ARG B 1 26 ? -26.062 16.547 -4.055 1 74.56 26 ARG B C 1
ATOM 7548 O O . ARG B 1 26 ? -25.297 16.828 -3.141 1 74.56 26 ARG B O 1
ATOM 7555 N N . PHE B 1 27 ? -27.172 17.234 -4.293 1 77.94 27 PHE B N 1
ATOM 7556 C CA . PHE B 1 27 ? -27.688 18.25 -3.367 1 77.94 27 PHE B CA 1
ATOM 7557 C C . PHE B 1 27 ? -28.734 17.641 -2.438 1 77.94 27 PHE B C 1
ATOM 7559 O O . PHE B 1 27 ? -29.594 16.891 -2.879 1 77.94 27 PHE B O 1
ATOM 7566 N N . TYR B 1 28 ? -28.656 17.875 -1.191 1 84.5 28 TYR B N 1
ATOM 7567 C CA . TYR B 1 28 ? -29.531 17.312 -0.177 1 84.5 28 TYR B CA 1
ATOM 7568 C C . TYR B 1 28 ? -30.656 18.266 0.171 1 84.5 28 TYR B C 1
ATOM 7570 O O . TYR B 1 28 ? -30.453 19.484 0.24 1 84.5 28 TYR B O 1
ATOM 7578 N N . SER B 1 29 ? -31.828 17.719 0.403 1 81.88 29 SER B N 1
ATOM 7579 C CA . SER B 1 29 ? -33 18.5 0.85 1 81.88 29 SER B CA 1
ATOM 7580 C C . SER B 1 29 ? -32.875 18.828 2.336 1 81.88 29 SER B C 1
ATOM 7582 O O . SER B 1 29 ? -32 18.328 3.033 1 81.88 29 SER B O 1
ATOM 7584 N N . SER B 1 30 ? -33.75 19.688 2.871 1 84.44 30 SER B N 1
ATOM 7585 C CA . SER B 1 30 ? -33.75 20.078 4.273 1 84.44 30 SER B CA 1
ATOM 7586 C C . SER B 1 30 ? -34.062 18.906 5.191 1 84.44 30 SER B C 1
ATOM 7588 O O . SER B 1 30 ? -33.531 18.812 6.289 1 84.44 30 SER B O 1
ATOM 7590 N N . GLU B 1 31 ? -34.875 17.953 4.68 1 84.19 31 GLU B N 1
ATOM 7591 C CA . GLU B 1 31 ? -35.188 16.781 5.488 1 84.19 31 GLU B CA 1
ATOM 7592 C C . GLU B 1 31 ? -34.031 15.828 5.566 1 84.19 31 GLU B C 1
ATOM 7594 O O . GLU B 1 31 ? -33.781 15.227 6.613 1 84.19 31 GLU B O 1
ATOM 7599 N N . GLU B 1 32 ? -33.469 15.727 4.426 1 86.94 32 GLU B N 1
ATOM 7600 C CA . GLU B 1 32 ? -32.281 14.867 4.406 1 86.94 32 GLU B CA 1
ATOM 7601 C C . GLU B 1 32 ? -31.156 15.438 5.273 1 86.94 32 GLU B C 1
ATOM 7603 O O . GLU B 1 32 ? -30.375 14.688 5.867 1 86.94 32 GLU B O 1
ATOM 7608 N N . ARG B 1 33 ? -31.062 16.688 5.363 1 86.62 33 ARG B N 1
ATOM 7609 C CA . ARG B 1 33 ? -30.047 17.328 6.195 1 86.62 33 ARG B CA 1
ATOM 7610 C C . ARG B 1 33 ? -30.344 17.109 7.676 1 86.62 33 ARG B C 1
ATOM 7612 O O . ARG B 1 33 ? -29.422 17.031 8.492 1 86.62 33 ARG B O 1
ATOM 7619 N N . ARG B 1 34 ? -31.578 16.969 7.973 1 86.25 34 ARG B N 1
ATOM 7620 C CA . ARG B 1 34 ? -31.938 16.641 9.352 1 86.25 34 ARG B CA 1
ATOM 7621 C C . ARG B 1 34 ? -31.531 15.227 9.711 1 86.25 34 ARG B C 1
ATOM 7623 O O . ARG B 1 34 ? -31.094 14.961 10.828 1 86.25 34 ARG B O 1
ATOM 7630 N N . LYS B 1 35 ? -31.656 14.391 8.703 1 86 35 LYS B N 1
ATOM 7631 C CA . LYS B 1 35 ? -31.203 13.016 8.914 1 86 35 LYS B CA 1
ATOM 7632 C C . LYS B 1 35 ? -29.688 12.945 9.07 1 86 35 LYS B C 1
ATOM 7634 O O . LYS B 1 35 ? -29.172 12.078 9.781 1 86 35 LYS B O 1
ATOM 7639 N N . MET B 1 36 ? -29.031 13.828 8.438 1 88.12 36 MET B N 1
ATOM 7640 C CA . MET B 1 36 ? -27.578 13.867 8.484 1 88.12 36 MET B CA 1
ATOM 7641 C C . MET B 1 36 ? -27.094 14.273 9.875 1 88.12 36 MET B C 1
ATOM 7643 O O . MET B 1 36 ? -25.969 13.938 10.266 1 88.12 36 MET B O 1
ATOM 7647 N N . GLU B 1 37 ? -27.922 14.898 10.625 1 85.81 37 GLU B N 1
ATOM 7648 C CA . GLU B 1 37 ? -27.547 15.391 11.945 1 85.81 37 GLU B CA 1
ATOM 7649 C C . GLU B 1 37 ? -27.406 14.242 12.938 1 85.81 37 GLU B C 1
ATOM 7651 O O . GLU B 1 37 ? -26.766 14.391 13.984 1 85.81 37 GLU B O 1
ATOM 7656 N N . ARG B 1 38 ? -27.906 13.102 12.5 1 84 38 ARG B N 1
ATOM 7657 C CA . ARG B 1 38 ? -27.812 11.961 13.398 1 84 38 ARG B CA 1
ATOM 7658 C C . ARG B 1 38 ? -26.391 11.391 13.438 1 84 38 ARG B C 1
ATOM 7660 O O . ARG B 1 38 ? -26.016 10.695 14.383 1 84 38 ARG B O 1
ATOM 7667 N N . TYR B 1 39 ? -25.656 11.727 12.438 1 88.88 39 TYR B N 1
ATOM 7668 C CA . TYR B 1 39 ? -24.297 11.195 12.359 1 88.88 39 TYR B CA 1
ATOM 7669 C C . TYR B 1 39 ? -23.312 12.141 13.031 1 88.88 39 TYR B C 1
ATOM 7671 O O . TYR B 1 39 ? -23.406 13.359 12.875 1 88.88 39 TYR B O 1
ATOM 7679 N N . GLU B 1 40 ? -22.406 11.508 13.852 1 88.12 40 GLU B N 1
ATOM 7680 C CA . GLU B 1 40 ? -21.359 12.273 14.516 1 88.12 40 GLU B CA 1
ATOM 7681 C C . GLU B 1 40 ? -19.984 11.922 13.961 1 88.12 40 GLU B C 1
ATOM 7683 O O . GLU B 1 40 ? -19.812 10.867 13.344 1 88.12 40 GLU B O 1
ATOM 7688 N N . SER B 1 41 ? -19.047 12.828 14.07 1 88.19 41 SER B N 1
ATOM 7689 C CA . SER B 1 41 ? -17.688 12.602 13.609 1 88.19 41 SER B CA 1
ATOM 7690 C C . SER B 1 41 ? -16.828 11.977 14.703 1 88.19 41 SER B C 1
ATOM 7692 O O . SER B 1 41 ? -17.156 12.078 15.891 1 88.19 41 SER B O 1
ATOM 7694 N N . VAL B 1 42 ? -15.781 11.297 14.297 1 84.94 42 VAL B N 1
ATOM 7695 C CA . VAL B 1 42 ? -14.883 10.602 15.203 1 84.94 42 VAL B CA 1
ATOM 7696 C C . VAL B 1 42 ? -13.766 11.547 15.656 1 84.94 42 VAL B C 1
ATOM 7698 O O . VAL B 1 42 ? -13.344 12.414 14.891 1 84.94 42 VAL B O 1
ATOM 7701 N N . ASP B 1 43 ? -13.375 11.328 16.875 1 80.12 43 ASP B N 1
ATOM 7702 C CA . ASP B 1 43 ? -12.234 12.078 17.391 1 80.12 43 ASP B CA 1
ATOM 7703 C C . ASP B 1 43 ? -10.922 11.336 17.125 1 80.12 43 ASP B C 1
ATOM 7705 O O . ASP B 1 43 ? -10.852 10.117 17.281 1 80.12 43 ASP B O 1
ATOM 7709 N N . THR B 1 44 ? -9.906 11.984 16.625 1 77.25 44 THR B N 1
ATOM 7710 C CA . THR B 1 44 ? -8.656 11.312 16.266 1 77.25 44 THR B CA 1
ATOM 7711 C C . THR B 1 44 ? -7.547 11.688 17.25 1 77.25 44 THR B C 1
ATOM 7713 O O . THR B 1 44 ? -6.551 10.969 17.375 1 77.25 44 THR B O 1
ATOM 7716 N N . PHE B 1 45 ? -7.695 12.797 18.016 1 77.62 45 PHE B N 1
ATOM 7717 C CA . PHE B 1 45 ? -6.598 13.25 18.859 1 77.62 45 PHE B CA 1
ATOM 7718 C C . PHE B 1 45 ? -6.965 13.133 20.344 1 77.62 45 PHE B C 1
ATOM 7720 O O . PHE B 1 45 ? -8.141 13.211 20.703 1 77.62 45 PHE B O 1
ATOM 7727 N N . GLU B 1 46 ? -5.922 12.93 21.141 1 76.88 46 GLU B N 1
ATOM 7728 C CA . GLU B 1 46 ? -6.082 12.992 22.578 1 76.88 46 GLU B CA 1
ATOM 7729 C C . GLU B 1 46 ? -6.223 14.43 23.062 1 76.88 46 GLU B C 1
ATOM 7731 O O . GLU B 1 46 ? -5.629 15.344 22.484 1 76.88 46 GLU B O 1
ATOM 7736 N N . PRO B 1 47 ? -7.102 14.531 24.047 1 74.31 47 PRO B N 1
ATOM 7737 C CA . PRO B 1 47 ? -7.238 15.906 24.531 1 74.31 47 PRO B CA 1
ATOM 7738 C C . PRO B 1 47 ? -5.969 16.422 25.203 1 74.31 47 PRO B C 1
ATOM 7740 O O . PRO B 1 47 ? -5.285 15.672 25.906 1 74.31 47 PRO B O 1
ATOM 7743 N N . ALA B 1 48 ? -5.508 17.5 24.812 1 81 48 ALA B N 1
ATOM 7744 C CA . ALA B 1 48 ? -4.348 18.125 25.438 1 81 48 ALA B CA 1
ATOM 7745 C C . ALA B 1 48 ? -4.777 19.125 26.516 1 81 48 ALA B C 1
ATOM 7747 O O . ALA B 1 48 ? -4.434 20.297 26.453 1 81 48 ALA B O 1
ATOM 7748 N N . THR B 1 49 ? -5.488 18.547 27.562 1 85.94 49 THR B N 1
ATOM 7749 C CA . THR B 1 49 ? -5.922 19.359 28.703 1 85.94 49 THR B CA 1
ATOM 7750 C C . THR B 1 49 ? -4.875 19.328 29.812 1 85.94 49 THR B C 1
ATOM 7752 O O . THR B 1 49 ? -3.961 18.5 29.797 1 85.94 49 THR B O 1
ATOM 7755 N N . THR B 1 50 ? -4.965 20.281 30.625 1 83.31 50 THR B N 1
ATOM 7756 C CA . THR B 1 50 ? -4.035 20.328 31.75 1 83.31 50 THR B CA 1
ATOM 7757 C C . THR B 1 50 ? -4.223 19.125 32.656 1 83.31 50 THR B C 1
ATOM 7759 O O . THR B 1 50 ? -3.252 18.594 33.219 1 83.31 50 THR B O 1
ATOM 7762 N N . VAL B 1 51 ? -5.461 18.781 32.781 1 84.69 51 VAL B N 1
ATOM 7763 C CA . VAL B 1 51 ? -5.754 17.609 33.625 1 84.69 51 VAL B CA 1
ATOM 7764 C C . VAL B 1 51 ? -5.102 16.375 33.031 1 84.69 51 VAL B C 1
ATOM 7766 O O . VAL B 1 51 ? -4.586 15.516 33.75 1 84.69 51 VAL B O 1
ATOM 7769 N N . TYR B 1 52 ? -5.16 16.297 31.75 1 82 52 TYR B N 1
ATOM 7770 C CA . TYR B 1 52 ? -4.543 15.148 31.078 1 82 52 TYR B CA 1
ATOM 7771 C C . TYR B 1 52 ? -3.025 15.203 31.203 1 82 52 TYR B C 1
ATOM 7773 O O . TYR B 1 52 ? -2.373 14.172 31.359 1 82 52 TYR B O 1
ATOM 7781 N N . LYS B 1 53 ? -2.486 16.344 31.078 1 77 53 LYS B N 1
ATOM 7782 C CA . LYS B 1 53 ? -1.041 16.5 31.219 1 77 53 LYS B CA 1
ATOM 7783 C C . LYS B 1 53 ? -0.577 16.094 32.625 1 77 53 LYS B C 1
ATOM 7785 O O . LYS B 1 53 ? 0.484 15.492 32.781 1 77 53 LYS B O 1
ATOM 7790 N N . ASP B 1 54 ? -1.428 16.422 33.531 1 75.69 54 ASP B N 1
ATOM 7791 C CA . ASP B 1 54 ? -1.094 16.047 34.906 1 75.69 54 ASP B CA 1
ATOM 7792 C C . ASP B 1 54 ? -1.137 14.539 35.094 1 75.69 54 ASP B C 1
ATOM 7794 O O . ASP B 1 54 ? -0.331 13.969 35.844 1 75.69 54 ASP B O 1
ATOM 7798 N N . HIS B 1 55 ? -2.047 13.992 34.438 1 76.31 55 HIS B N 1
ATOM 7799 C CA . HIS B 1 55 ? -2.146 12.539 34.5 1 76.31 55 HIS B CA 1
ATOM 7800 C C . HIS B 1 55 ? -0.935 11.883 33.844 1 76.31 55 HIS B C 1
ATOM 7802 O O . HIS B 1 55 ? -0.424 10.883 34.375 1 76.31 55 HIS B O 1
ATOM 7808 N N . LEU B 1 56 ? -0.499 12.422 32.75 1 72.81 56 LEU B N 1
ATOM 7809 C CA . LEU B 1 56 ? 0.64 11.852 32.031 1 72.81 56 LEU B CA 1
ATOM 7810 C C . LEU B 1 56 ? 1.926 12.031 32.844 1 72.81 56 LEU B C 1
ATOM 7812 O O . LEU B 1 56 ? 2.826 11.188 32.75 1 72.81 56 LEU B O 1
ATOM 7816 N N . ALA B 1 57 ? 1.955 13.117 33.5 1 67.94 57 ALA B N 1
ATOM 7817 C CA . ALA B 1 57 ? 3.135 13.383 34.312 1 67.94 57 ALA B CA 1
ATOM 7818 C C . ALA B 1 57 ? 3.254 12.375 35.469 1 67.94 57 ALA B C 1
ATOM 7820 O O . ALA B 1 57 ? 4.359 12.039 35.875 1 67.94 57 ALA B O 1
ATOM 7821 N N . GLY B 1 58 ? 2.059 11.93 35.938 1 62.84 58 GLY B N 1
ATOM 7822 C CA . GLY B 1 58 ? 2.064 10.992 37.031 1 62.84 58 GLY B CA 1
ATOM 7823 C C . GLY B 1 58 ? 2.223 9.547 36.594 1 62.84 58 GLY B C 1
ATOM 7824 O O . GLY B 1 58 ? 2.539 8.68 37.406 1 62.84 58 GLY B O 1
ATOM 7825 N N . ARG B 1 59 ? 1.86 9.273 35.406 1 61.78 59 ARG B N 1
ATOM 7826 C CA . ARG B 1 59 ? 1.816 7.887 34.969 1 61.78 59 ARG B CA 1
ATOM 7827 C C . ARG B 1 59 ? 3.186 7.43 34.469 1 61.78 59 ARG B C 1
ATOM 7829 O O . ARG B 1 59 ? 3.891 8.18 33.781 1 61.78 59 ARG B O 1
ATOM 7836 N N . SER B 1 60 ? 3.625 6.324 35.156 1 57.56 60 SER B N 1
ATOM 7837 C CA . SER B 1 60 ? 4.836 5.645 34.688 1 57.56 60 SER B CA 1
ATOM 7838 C C . SER B 1 60 ? 4.707 5.188 33.25 1 57.56 60 SER B C 1
ATOM 7840 O O . SER B 1 60 ? 3.734 5.527 32.562 1 57.56 60 SER B O 1
ATOM 7842 N N . GLN B 1 61 ? 5.273 3.934 32.844 1 60.41 61 GLN B N 1
ATOM 7843 C CA . GLN B 1 61 ? 5.469 3.352 31.516 1 60.41 61 GLN B CA 1
ATOM 7844 C C . GLN B 1 61 ? 4.188 2.697 31.016 1 60.41 61 GLN B C 1
ATOM 7846 O O . GLN B 1 61 ? 3.543 1.939 31.734 1 60.41 61 GLN B O 1
ATOM 7851 N N . GLU B 1 62 ? 3.51 3.43 30.031 1 69.44 62 GLU B N 1
ATOM 7852 C CA . GLU B 1 62 ? 2.396 2.75 29.375 1 69.44 62 GLU B CA 1
ATOM 7853 C C . GLU B 1 62 ? 2.873 1.515 28.609 1 69.44 62 GLU B C 1
ATOM 7855 O O . GLU B 1 62 ? 3.881 1.563 27.906 1 69.44 62 GLU B O 1
ATOM 7860 N N . PRO B 1 63 ? 2.332 0.328 29.062 1 75.44 63 PRO B N 1
ATOM 7861 C CA . PRO B 1 63 ? 2.715 -0.877 28.312 1 75.44 63 PRO B CA 1
ATOM 7862 C C . PRO B 1 63 ? 2.195 -0.877 26.875 1 75.44 63 PRO B C 1
ATOM 7864 O O . PRO B 1 63 ? 1.265 -1.619 26.562 1 75.44 63 PRO B O 1
ATOM 7867 N N . ARG B 1 64 ? 2.762 -0.221 26.016 1 77.44 64 ARG B N 1
ATOM 7868 C CA . ARG B 1 64 ? 2.305 -0.115 24.625 1 77.44 64 ARG B CA 1
ATOM 7869 C C . ARG B 1 64 ? 2.627 -1.383 23.844 1 77.44 64 ARG B C 1
ATOM 7871 O O . ARG B 1 64 ? 2.102 -1.594 22.75 1 77.44 64 ARG B O 1
ATOM 7878 N N . TRP B 1 65 ? 3.439 -2.361 24.5 1 77.62 65 TRP B N 1
ATOM 7879 C CA . TRP B 1 65 ? 3.752 -3.615 23.812 1 77.62 65 TRP B CA 1
ATOM 7880 C C . TRP B 1 65 ? 2.525 -4.523 23.766 1 77.62 65 TRP B C 1
ATOM 7882 O O . TRP B 1 65 ? 2.463 -5.438 22.938 1 77.62 65 TRP B O 1
ATOM 7892 N N . PHE B 1 66 ? 1.539 -4.254 24.547 1 84.31 66 PHE B N 1
ATOM 7893 C CA . PHE B 1 66 ? 0.348 -5.09 24.625 1 84.31 66 PHE B CA 1
ATOM 7894 C C . PHE B 1 66 ? -0.507 -4.941 23.375 1 84.31 66 PHE B C 1
ATOM 7896 O O . PHE B 1 66 ? -1.414 -5.742 23.141 1 84.31 66 PHE B O 1
ATOM 7903 N N . ILE B 1 67 ? -0.235 -3.967 22.531 1 86.38 67 ILE B N 1
ATOM 7904 C CA . ILE B 1 67 ? -0.984 -3.816 21.281 1 86.38 67 ILE B CA 1
ATOM 7905 C C . ILE B 1 67 ? -0.786 -5.051 20.406 1 86.38 67 ILE B C 1
ATOM 7907 O O . ILE B 1 67 ? -1.679 -5.43 19.656 1 86.38 67 ILE B O 1
ATOM 7911 N N . TRP B 1 68 ? 0.352 -5.797 20.562 1 88.38 68 TRP B N 1
ATOM 7912 C CA . TRP B 1 68 ? 0.64 -6.98 19.766 1 88.38 68 TRP B CA 1
ATOM 7913 C C . TRP B 1 68 ? -0.263 -8.141 20.172 1 88.38 68 TRP B C 1
ATOM 7915 O O . TRP B 1 68 ? -0.591 -8.992 19.344 1 88.38 68 TRP B O 1
ATOM 7925 N N . VAL B 1 69 ? -0.645 -8.109 21.375 1 89.25 69 VAL B N 1
ATOM 7926 C CA . VAL B 1 69 ? -1.572 -9.148 21.812 1 89.25 69 VAL B CA 1
ATOM 7927 C C . VAL B 1 69 ? -2.955 -8.891 21.219 1 89.25 69 VAL B C 1
ATOM 7929 O O . VAL B 1 69 ? -3.637 -9.828 20.797 1 89.25 69 VAL B O 1
ATOM 7932 N N . PHE B 1 70 ? -3.299 -7.582 21.125 1 89.62 70 PHE B N 1
ATOM 7933 C CA . PHE B 1 70 ? -4.566 -7.25 20.484 1 89.62 70 PHE B CA 1
ATOM 7934 C C . PHE B 1 70 ? -4.551 -7.641 19.016 1 89.62 70 PHE B C 1
ATOM 7936 O O . PHE B 1 70 ? -5.551 -8.133 18.484 1 89.62 70 PHE B O 1
ATOM 7943 N N . VAL B 1 71 ? -3.426 -7.441 18.422 1 92.62 71 VAL B N 1
ATOM 7944 C CA . VAL B 1 71 ? -3.299 -7.738 17 1 92.62 71 VAL B CA 1
ATOM 7945 C C . VAL B 1 71 ? -3.486 -9.234 16.766 1 92.62 71 VAL B C 1
ATOM 7947 O O . VAL B 1 71 ? -4.219 -9.641 15.867 1 92.62 71 VAL B O 1
ATOM 7950 N N . VAL B 1 72 ? -2.932 -10.125 17.594 1 93.88 72 VAL B N 1
ATOM 7951 C CA . VAL B 1 72 ? -3.01 -11.578 17.422 1 93.88 72 VAL B CA 1
ATOM 7952 C C . VAL B 1 72 ? -4.414 -12.062 17.781 1 93.88 72 VAL B C 1
ATOM 7954 O O . VAL B 1 72 ? -5.004 -12.867 17.047 1 93.88 72 VAL B O 1
ATOM 7957 N N . VAL B 1 73 ? -4.969 -11.477 18.797 1 93.75 73 VAL B N 1
ATOM 7958 C CA . VAL B 1 73 ? -6.281 -11.922 19.25 1 93.75 73 VAL B CA 1
ATOM 7959 C C . VAL B 1 73 ? -7.348 -11.5 18.234 1 93.75 73 VAL B C 1
ATOM 7961 O O . VAL B 1 73 ? -8.25 -12.273 17.922 1 93.75 73 VAL B O 1
ATOM 7964 N N . ILE B 1 74 ? -7.23 -10.328 17.703 1 94.62 74 ILE B N 1
ATOM 7965 C CA . ILE B 1 74 ? -8.203 -9.859 16.719 1 94.62 74 ILE B CA 1
ATOM 7966 C C . ILE B 1 74 ? -8.055 -10.656 15.422 1 94.62 74 ILE B C 1
ATOM 7968 O O . ILE B 1 74 ? -9.055 -11.031 14.805 1 94.62 74 ILE B O 1
ATOM 7972 N N . GLY B 1 75 ? -6.777 -10.922 15.039 1 95.38 75 GLY B N 1
ATOM 7973 C CA . GLY B 1 75 ? -6.57 -11.734 13.852 1 95.38 75 GLY B CA 1
ATOM 7974 C C . GLY B 1 75 ? -7.203 -13.109 13.953 1 95.38 75 GLY B C 1
ATOM 7975 O O . GLY B 1 75 ? -7.867 -13.562 13.023 1 95.38 75 GLY B O 1
ATOM 7976 N N . ILE B 1 76 ? -7.148 -13.742 15.086 1 96.25 76 ILE B N 1
ATOM 7977 C CA . ILE B 1 76 ? -7.684 -15.078 15.297 1 96.25 76 ILE B CA 1
ATOM 7978 C C . ILE B 1 76 ? -9.203 -15.008 15.43 1 96.25 76 ILE B C 1
ATOM 7980 O O . ILE B 1 76 ? -9.922 -15.828 14.836 1 96.25 76 ILE B O 1
ATOM 7984 N N . ALA B 1 77 ? -9.688 -13.984 16.094 1 95.69 77 ALA B N 1
ATOM 7985 C CA . ALA B 1 77 ? -11.125 -13.875 16.312 1 95.69 77 ALA B CA 1
ATOM 7986 C C . ALA B 1 77 ? -11.859 -13.602 15.008 1 95.69 77 ALA B C 1
ATOM 7988 O O . ALA B 1 77 ? -12.93 -14.164 14.758 1 95.69 77 ALA B O 1
ATOM 7989 N N . VAL B 1 78 ? -11.32 -12.805 14.211 1 96.19 78 VAL B N 1
ATOM 7990 C CA . VAL B 1 78 ? -11.961 -12.469 12.945 1 96.19 78 VAL B CA 1
ATOM 7991 C C . VAL B 1 78 ? -11.938 -13.68 12.016 1 96.19 78 VAL B C 1
ATOM 7993 O O . VAL B 1 78 ? -12.93 -13.969 11.336 1 96.19 78 VAL B O 1
ATOM 7996 N N . SER B 1 79 ? -10.859 -14.406 11.953 1 95.38 79 SER B N 1
ATOM 7997 C CA . SER B 1 79 ? -10.781 -15.602 11.117 1 95.38 79 SER B CA 1
ATOM 7998 C C . SER B 1 79 ? -11.719 -16.688 11.633 1 95.38 79 SER B C 1
ATOM 8000 O O . SER B 1 79 ? -12.273 -17.469 10.844 1 95.38 79 SER B O 1
ATOM 8002 N N . PHE B 1 80 ? -11.875 -16.734 12.891 1 94.94 80 PHE B N 1
ATOM 8003 C CA . PHE B 1 80 ? -12.82 -17.688 13.461 1 94.94 80 PHE B CA 1
ATOM 8004 C C . PHE B 1 80 ? -14.242 -17.375 13.016 1 94.94 80 PHE B C 1
ATOM 8006 O O . PHE B 1 80 ? -15.008 -18.281 12.68 1 94.94 80 PHE B O 1
ATOM 8013 N N . THR B 1 81 ? -14.555 -16.109 13.016 1 94.62 81 THR B N 1
ATOM 8014 C CA . THR B 1 81 ? -15.875 -15.719 12.539 1 94.62 81 THR B CA 1
ATOM 8015 C C . THR B 1 81 ? -16.047 -16.047 11.062 1 94.62 81 THR B C 1
ATOM 8017 O O . THR B 1 81 ? -17.109 -16.5 10.641 1 94.62 81 THR B O 1
ATOM 8020 N N . ALA B 1 82 ? -15.062 -15.852 10.305 1 94.06 82 ALA B N 1
ATOM 8021 C CA . ALA B 1 82 ? -15.133 -16.156 8.875 1 94.06 82 ALA B CA 1
ATOM 8022 C C . ALA B 1 82 ? -15.273 -17.656 8.648 1 94.06 82 ALA B C 1
ATOM 8024 O O . ALA B 1 82 ? -16.016 -18.094 7.77 1 94.06 82 ALA B O 1
ATOM 8025 N N . ILE B 1 83 ? -14.578 -18.5 9.461 1 92.75 83 ILE B N 1
ATOM 8026 C CA . ILE B 1 83 ? -14.656 -19.953 9.352 1 92.75 83 ILE B CA 1
ATOM 8027 C C . ILE B 1 83 ? -16.062 -20.422 9.703 1 92.75 83 ILE B C 1
ATOM 8029 O O . ILE B 1 83 ? -16.609 -21.312 9.031 1 92.75 83 ILE B O 1
ATOM 8033 N N . VAL B 1 84 ? -16.641 -19.766 10.664 1 93.12 84 VAL B N 1
ATOM 8034 C CA . VAL B 1 84 ? -17.984 -20.141 11.07 1 93.12 84 VAL B CA 1
ATOM 8035 C C . VAL B 1 84 ? -18.984 -19.781 9.969 1 93.12 84 VAL B C 1
ATOM 8037 O O . VAL B 1 84 ? -19.875 -20.562 9.656 1 93.12 84 VAL B O 1
ATOM 8040 N N . VAL B 1 85 ? -18.812 -18.656 9.32 1 93.12 85 VAL B N 1
ATOM 8041 C CA . VAL B 1 85 ? -19.719 -18.234 8.266 1 93.12 85 VAL B CA 1
ATOM 8042 C C . VAL B 1 85 ? -19.594 -19.156 7.066 1 93.12 85 VAL B C 1
ATOM 8044 O O . VAL B 1 85 ? -20.609 -19.641 6.543 1 93.12 85 VAL B O 1
ATOM 8047 N N . VAL B 1 86 ? -18.422 -19.5 6.633 1 88.81 86 VAL B N 1
ATOM 8048 C CA . VAL B 1 86 ? -18.219 -20.328 5.449 1 88.81 86 VAL B CA 1
ATOM 8049 C C . VAL B 1 86 ? -18.656 -21.766 5.75 1 88.81 86 VAL B C 1
ATOM 8051 O O . VAL B 1 86 ? -19.219 -22.438 4.891 1 88.81 86 VAL B O 1
ATOM 8054 N N . ALA B 1 87 ? -18.406 -22.203 6.977 1 89 87 ALA B N 1
ATOM 8055 C CA . ALA B 1 87 ? -18.828 -23.547 7.355 1 89 87 ALA B CA 1
ATOM 8056 C C . ALA B 1 87 ? -20.344 -23.656 7.41 1 89 87 ALA B C 1
ATOM 8058 O O . ALA B 1 87 ? -20.922 -24.672 6.977 1 89 87 ALA B O 1
ATOM 8059 N N . LEU B 1 88 ? -20.984 -22.641 7.949 1 91.06 88 LEU B N 1
ATOM 8060 C CA . LEU B 1 88 ? -22.438 -22.656 7.992 1 91.06 88 LEU B CA 1
ATOM 8061 C C . LEU B 1 88 ? -23.031 -22.578 6.586 1 91.06 88 LEU B C 1
ATOM 8063 O O . LEU B 1 88 ? -24.047 -23.203 6.297 1 91.06 88 LEU B O 1
ATOM 8067 N N . LEU B 1 89 ? -22.438 -21.828 5.727 1 90.06 89 LEU B N 1
ATOM 8068 C CA . LEU B 1 89 ? -22.891 -21.75 4.348 1 90.06 89 LEU B CA 1
ATOM 8069 C C . LEU B 1 89 ? -22.75 -23.094 3.646 1 90.06 89 LEU B C 1
ATOM 8071 O O . LEU B 1 89 ? -23.594 -23.484 2.832 1 90.06 89 LEU B O 1
ATOM 8075 N N . HIS B 1 90 ? -21.672 -23.781 3.943 1 84.94 90 HIS B N 1
ATOM 8076 C CA . HIS B 1 90 ? -21.484 -25.109 3.371 1 84.94 90 HIS B CA 1
ATOM 8077 C C . HIS B 1 90 ? -22.547 -26.078 3.852 1 84.94 90 HIS B C 1
ATOM 8079 O O . HIS B 1 90 ? -23.078 -26.859 3.064 1 84.94 90 HIS B O 1
ATOM 8085 N N . VAL B 1 91 ? -22.891 -26 5.117 1 88.62 91 VAL B N 1
ATOM 8086 C CA . VAL B 1 91 ? -23.906 -26.875 5.668 1 88.62 91 VAL B CA 1
ATOM 8087 C C . VAL B 1 91 ? -25.266 -26.562 5.039 1 88.62 91 VAL B C 1
ATOM 8089 O O . VAL B 1 91 ? -26 -27.469 4.629 1 88.62 91 VAL B O 1
ATOM 8092 N N . PHE B 1 92 ? -25.594 -25.312 4.883 1 90.62 92 PHE B N 1
ATOM 8093 C CA . PHE B 1 92 ? -26.891 -24.938 4.316 1 90.62 92 PHE B CA 1
ATOM 8094 C C . PHE B 1 92 ? -26.938 -25.25 2.826 1 90.62 92 PHE B C 1
ATOM 8096 O O . PHE B 1 92 ? -27.984 -25.609 2.293 1 90.62 92 PHE B O 1
ATOM 8103 N N . ALA B 1 93 ? -25.828 -25.141 2.164 1 86.5 93 ALA B N 1
ATOM 8104 C CA . ALA B 1 93 ? -25.797 -25.516 0.753 1 86.5 93 ALA B CA 1
ATOM 8105 C C . ALA B 1 93 ? -26.016 -27.016 0.578 1 86.5 93 ALA B C 1
ATOM 8107 O O . ALA B 1 93 ? -26.688 -27.453 -0.355 1 86.5 93 ALA B O 1
ATOM 8108 N N . SER B 1 94 ? -25.375 -27.812 1.486 1 84.62 94 SER B N 1
ATOM 8109 C CA . SER B 1 94 ? -25.562 -29.266 1.427 1 84.62 94 SER B CA 1
ATOM 8110 C C . SER B 1 94 ? -27.016 -29.641 1.666 1 84.62 94 SER B C 1
ATOM 8112 O O . SER B 1 94 ? -27.547 -30.516 0.987 1 84.62 94 SER B O 1
ATOM 8114 N N . VAL B 1 95 ? -27.625 -28.953 2.588 1 87.5 95 VAL B N 1
ATOM 8115 C CA . VAL B 1 95 ? -29.031 -29.219 2.871 1 87.5 95 VAL B CA 1
ATOM 8116 C C . VAL B 1 95 ? -29.891 -28.781 1.684 1 87.5 95 VAL B C 1
ATOM 8118 O O . VAL B 1 95 ? -30.844 -29.484 1.31 1 87.5 95 VAL B O 1
ATOM 8121 N N . ARG B 1 96 ? -29.578 -27.75 1.091 1 89.31 96 ARG B N 1
ATOM 8122 C CA . ARG B 1 96 ? -30.328 -27.234 -0.049 1 89.31 96 ARG B CA 1
ATOM 8123 C C . ARG B 1 96 ? -30.266 -28.203 -1.227 1 89.31 96 ARG B C 1
ATOM 8125 O O . ARG B 1 96 ? -31.281 -28.484 -1.856 1 89.31 96 ARG B O 1
ATOM 8132 N N . TYR B 1 97 ? -29.125 -28.75 -1.533 1 85.5 97 TYR B N 1
ATOM 8133 C CA . TYR B 1 97 ? -28.984 -29.656 -2.66 1 85.5 97 TYR B CA 1
ATOM 8134 C C . TYR B 1 97 ? -29.609 -31.016 -2.352 1 85.5 97 TYR B C 1
ATOM 8136 O O . TYR B 1 97 ? -30.125 -31.688 -3.246 1 85.5 97 TYR B O 1
ATOM 8144 N N . GLU B 1 98 ? -29.531 -31.406 -1.099 1 84.69 98 GLU B N 1
ATOM 8145 C CA . GLU B 1 98 ? -30.172 -32.656 -0.724 1 84.69 98 GLU B CA 1
ATOM 8146 C C . GLU B 1 98 ? -31.688 -32.562 -0.848 1 84.69 98 GLU B C 1
ATOM 8148 O O . GLU B 1 98 ? -32.344 -33.531 -1.257 1 84.69 98 GLU B O 1
ATOM 8153 N N . LEU B 1 99 ? -32.156 -31.438 -0.484 1 88.5 99 LEU B N 1
ATOM 8154 C CA . LEU B 1 99 ? -33.594 -31.25 -0.616 1 88.5 99 LEU B CA 1
ATOM 8155 C C . LEU B 1 99 ? -34 -31.172 -2.084 1 88.5 99 LEU B C 1
ATOM 8157 O O . LEU B 1 99 ? -35.094 -31.609 -2.455 1 88.5 99 LEU B O 1
ATOM 8161 N N . LEU B 1 100 ? -33.156 -30.609 -2.918 1 88.62 100 LEU B N 1
ATOM 8162 C CA . LEU B 1 100 ? -33.438 -30.609 -4.355 1 88.62 100 LEU B CA 1
ATOM 8163 C C . LEU B 1 100 ? -33.438 -32.031 -4.906 1 88.62 100 LEU B C 1
ATOM 8165 O O . LEU B 1 100 ? -34.312 -32.375 -5.695 1 88.62 100 LEU B O 1
ATOM 8169 N N . GLY B 1 101 ? -32.406 -32.812 -4.508 1 84.56 101 GLY B N 1
ATOM 8170 C CA . GLY B 1 101 ? -32.375 -34.219 -4.926 1 84.56 101 GLY B CA 1
ATOM 8171 C C . GLY B 1 101 ? -33.594 -35 -4.441 1 84.56 101 GLY B C 1
ATOM 8172 O O . GLY B 1 101 ? -34.125 -35.844 -5.168 1 84.56 101 GLY B O 1
ATOM 8173 N N . TYR B 1 102 ? -34.031 -34.688 -3.197 1 86.88 102 TYR B N 1
ATOM 8174 C CA . TYR B 1 102 ? -35.219 -35.312 -2.637 1 86.88 102 TYR B CA 1
ATOM 8175 C C . TYR B 1 102 ? -36.438 -35 -3.482 1 86.88 102 TYR B C 1
ATOM 8177 O O . TYR B 1 102 ? -37.281 -35.875 -3.752 1 86.88 102 TYR B O 1
ATOM 8185 N N . GLY B 1 103 ? -36.562 -33.812 -3.906 1 89.38 103 GLY B N 1
ATOM 8186 C CA . GLY B 1 103 ? -37.688 -33.406 -4.723 1 89.38 103 GLY B CA 1
ATOM 8187 C C . GLY B 1 103 ? -37.688 -34 -6.117 1 89.38 103 GLY B C 1
ATOM 8188 O O . GLY B 1 103 ? -38.688 -34.5 -6.602 1 89.38 103 GLY B O 1
ATOM 8189 N N . LEU B 1 104 ? -36.5 -34 -6.77 1 88.31 104 LEU B N 1
ATOM 8190 C CA . LEU B 1 104 ? -36.375 -34.5 -8.133 1 88.31 104 LEU B CA 1
ATOM 8191 C C . LEU B 1 104 ? -36.594 -36 -8.18 1 88.31 104 LEU B C 1
ATOM 8193 O O . LEU B 1 104 ? -37.031 -36.562 -9.203 1 88.31 104 LEU B O 1
ATOM 8197 N N . ASN B 1 105 ? -36.25 -36.688 -7.078 1 86.62 105 ASN B N 1
ATOM 8198 C CA . ASN B 1 105 ? -36.438 -38.156 -7 1 86.62 105 ASN B CA 1
ATOM 8199 C C . ASN B 1 105 ? -37.812 -38.5 -6.453 1 86.62 105 ASN B C 1
ATOM 8201 O O . ASN B 1 105 ? -37.969 -39.438 -5.66 1 86.62 105 ASN B O 1
ATOM 8205 N N . ASN B 1 106 ? -38.812 -37.844 -6.73 1 88.62 106 ASN B N 1
ATOM 8206 C CA . ASN B 1 106 ? -40.188 -38.094 -6.355 1 88.62 106 ASN B CA 1
ATOM 8207 C C . ASN B 1 106 ? -40.344 -38.25 -4.84 1 88.62 106 ASN B C 1
ATOM 8209 O O . ASN B 1 106 ? -40.969 -39.188 -4.355 1 88.62 106 ASN B O 1
ATOM 8213 N N . PHE B 1 107 ? -39.781 -37.344 -4.023 1 89.56 107 PHE B N 1
ATOM 8214 C CA . PHE B 1 107 ? -39.875 -37.281 -2.57 1 89.56 107 PHE B CA 1
ATOM 8215 C C . PHE B 1 107 ? -39.406 -38.562 -1.919 1 89.56 107 PHE B C 1
ATOM 8217 O O . PHE B 1 107 ? -40.062 -39.094 -1.024 1 89.56 107 PHE B O 1
ATOM 8224 N N . SER B 1 108 ? -38.281 -39.125 -2.555 1 85.25 108 SER B N 1
ATOM 8225 C CA . SER B 1 108 ? -37.594 -40.25 -1.967 1 85.25 108 SER B CA 1
ATOM 8226 C C . SER B 1 108 ? -36.094 -40 -1.782 1 85.25 108 SER B C 1
ATOM 8228 O O . SER B 1 108 ? -35.469 -39.438 -2.67 1 85.25 108 SER B O 1
ATOM 8230 N N . PHE B 1 109 ? -35.688 -40.281 -0.632 1 78.94 109 PHE B N 1
ATOM 8231 C CA . PHE B 1 109 ? -34.25 -40.094 -0.364 1 78.94 109 PHE B CA 1
ATOM 8232 C C . PHE B 1 109 ? -33.469 -41.312 -0.853 1 78.94 109 PHE B C 1
ATOM 8234 O O . PHE B 1 109 ? -32.219 -41.281 -0.87 1 78.94 109 PHE B O 1
ATOM 8241 N N . TYR B 1 110 ? -34.094 -42.344 -1.396 1 73.81 110 TYR B N 1
ATOM 8242 C CA . TYR B 1 110 ? -33.406 -43.594 -1.798 1 73.81 110 TYR B CA 1
ATOM 8243 C C . TYR B 1 110 ? -32.812 -43.438 -3.199 1 73.81 110 TYR B C 1
ATOM 8245 O O . TYR B 1 110 ? -33.531 -43.188 -4.16 1 73.81 110 TYR B O 1
ATOM 8253 N N . ASN B 1 111 ? -31.562 -43.375 -3.312 1 71.88 111 ASN B N 1
ATOM 8254 C CA . ASN B 1 111 ? -30.828 -43.375 -4.578 1 71.88 111 ASN B CA 1
ATOM 8255 C C . ASN B 1 111 ? -29.516 -44.156 -4.473 1 71.88 111 ASN B C 1
ATOM 8257 O O . ASN B 1 111 ? -28.672 -43.844 -3.639 1 71.88 111 ASN B O 1
ATOM 8261 N N . PRO B 1 112 ? -29.266 -45.125 -5.27 1 63.97 112 PRO B N 1
ATOM 8262 C CA . PRO B 1 112 ? -28.078 -45.969 -5.191 1 63.97 112 PRO B CA 1
ATOM 8263 C C . PRO B 1 112 ? -26.797 -45.219 -5.543 1 63.97 112 PRO B C 1
ATOM 8265 O O . PRO B 1 112 ? -25.703 -45.656 -5.172 1 63.97 112 PRO B O 1
ATOM 8268 N N . ASN B 1 113 ? -26.906 -44.188 -6.219 1 62.12 113 ASN B N 1
ATOM 8269 C CA . ASN B 1 113 ? -25.703 -43.469 -6.621 1 62.12 113 ASN B CA 1
ATOM 8270 C C . ASN B 1 113 ? -25.281 -42.438 -5.578 1 62.12 113 ASN B C 1
ATOM 8272 O O . ASN B 1 113 ? -24.281 -41.75 -5.758 1 62.12 113 ASN B O 1
ATOM 8276 N N . ARG B 1 114 ? -25.953 -42.594 -4.438 1 64.12 114 ARG B N 1
ATOM 8277 C CA . ARG B 1 114 ? -25.719 -41.562 -3.418 1 64.12 114 ARG B CA 1
ATOM 8278 C C . ARG B 1 114 ? -24.516 -41.938 -2.549 1 64.12 114 ARG B C 1
ATOM 8280 O O . ARG B 1 114 ? -24.328 -43.125 -2.207 1 64.12 114 ARG B O 1
ATOM 8287 N N . TYR B 1 115 ? -23.703 -41.156 -1.896 1 58.72 115 TYR B N 1
ATOM 8288 C CA . TYR B 1 115 ? -22.609 -41.156 -0.931 1 58.72 115 TYR B CA 1
ATOM 8289 C C . TYR B 1 115 ? -21.797 -42.438 -1.001 1 58.72 115 TYR B C 1
ATOM 8291 O O . TYR B 1 115 ? -21.812 -43.25 -0.065 1 58.72 115 TYR B O 1
ATOM 8299 N N . PRO B 1 116 ? -21.172 -42.969 -2.07 1 55.94 116 PRO B N 1
ATOM 8300 C CA . PRO B 1 116 ? -20.5 -44.281 -2.043 1 55.94 116 PRO B CA 1
ATOM 8301 C C . PRO B 1 116 ? -19.406 -44.344 -0.976 1 55.94 116 PRO B C 1
ATOM 8303 O O . PRO B 1 116 ? -18.969 -45.438 -0.604 1 55.94 116 PRO B O 1
ATOM 8306 N N . GLU B 1 117 ? -18.812 -43.281 -0.523 1 55.44 117 GLU B N 1
ATOM 8307 C CA . GLU B 1 117 ? -17.562 -43.344 0.236 1 55.44 117 GLU B CA 1
ATOM 8308 C C . GLU B 1 117 ? -17.797 -43.875 1.641 1 55.44 117 GLU B C 1
ATOM 8310 O O . GLU B 1 117 ? -16.875 -44.406 2.277 1 55.44 117 GLU B O 1
ATOM 8315 N N . ARG B 1 118 ? -18.859 -43.812 2.271 1 55.03 118 ARG B N 1
ATOM 8316 C CA . ARG B 1 118 ? -18.844 -44.156 3.691 1 55.03 118 ARG B CA 1
ATOM 8317 C C . ARG B 1 118 ? -19.609 -45.438 3.961 1 55.03 118 ARG B C 1
ATOM 8319 O O . ARG B 1 118 ? -19.203 -46.25 4.785 1 55.03 118 ARG B O 1
ATOM 8326 N N . SER B 1 119 ? -21.078 -45.656 3.734 1 53.81 119 SER B N 1
ATOM 8327 C CA . SER B 1 119 ? -21.844 -46.75 4.297 1 53.81 119 SER B CA 1
ATOM 8328 C C . SER B 1 119 ? -22.266 -47.75 3.213 1 53.81 119 SER B C 1
ATOM 8330 O O . SER B 1 119 ? -22.453 -47.375 2.057 1 53.81 119 SER B O 1
ATOM 8332 N N . PRO B 1 120 ? -22 -49.094 3.391 1 51.47 120 PRO B N 1
ATOM 8333 C CA . PRO B 1 120 ? -22.531 -50.156 2.51 1 51.47 120 PRO B CA 1
ATOM 8334 C C . PRO B 1 120 ? -23.984 -49.875 2.105 1 51.47 120 PRO B C 1
ATOM 8336 O O . PRO B 1 120 ? -24.391 -50.219 0.987 1 51.47 120 PRO B O 1
ATOM 8339 N N . ASP B 1 121 ? -24.859 -49.469 3.006 1 54.72 121 ASP B N 1
ATOM 8340 C CA . ASP B 1 121 ? -26.25 -49.188 2.695 1 54.72 121 ASP B CA 1
ATOM 8341 C C . ASP B 1 121 ? -26.453 -47.75 2.283 1 54.72 121 ASP B C 1
ATOM 8343 O O . ASP B 1 121 ? -27.078 -46.969 3.012 1 54.72 121 ASP B O 1
ATOM 8347 N N . HIS B 1 122 ? -25.688 -47.188 1.395 1 59.16 122 HIS B N 1
ATOM 8348 C CA . HIS B 1 122 ? -25.469 -45.781 1.073 1 59.16 122 HIS B CA 1
ATOM 8349 C C . HIS B 1 122 ? -26.688 -45.156 0.404 1 59.16 122 HIS B C 1
ATOM 8351 O O . HIS B 1 122 ? -26.75 -43.938 0.204 1 59.16 122 HIS B O 1
ATOM 8357 N N . ALA B 1 123 ? -27.625 -45.875 0.167 1 63.31 123 ALA B N 1
ATOM 8358 C CA . ALA B 1 123 ? -28.75 -45.375 -0.607 1 63.31 123 ALA B CA 1
ATOM 8359 C C . ALA B 1 123 ? -29.688 -44.531 0.265 1 63.31 123 ALA B C 1
ATOM 8361 O O . ALA B 1 123 ? -30.438 -43.688 -0.24 1 63.31 123 ALA B O 1
ATOM 8362 N N . GLU B 1 124 ? -29.531 -44.656 1.656 1 71.38 124 GLU B N 1
ATOM 8363 C CA . GLU B 1 124 ? -30.438 -43.938 2.521 1 71.38 124 GLU B CA 1
ATOM 8364 C C . GLU B 1 124 ? -29.812 -42.625 2.99 1 71.38 124 GLU B C 1
ATOM 8366 O O . GLU B 1 124 ? -28.625 -42.375 2.773 1 71.38 124 GLU B O 1
ATOM 8371 N N . LEU B 1 125 ? -30.797 -41.688 3.426 1 75 125 LEU B N 1
ATOM 8372 C CA . LEU B 1 125 ? -30.344 -40.406 3.881 1 75 125 LEU B CA 1
ATOM 8373 C C . LEU B 1 125 ? -29.516 -40.5 5.148 1 75 125 LEU B C 1
ATOM 8375 O O . LEU B 1 125 ? -29.906 -41.188 6.098 1 75 125 LEU B O 1
ATOM 8379 N N . ASP B 1 126 ? -28.203 -40.125 5.145 1 75.06 126 ASP B N 1
ATOM 8380 C CA . ASP B 1 126 ? -27.328 -40 6.301 1 75.06 126 ASP B CA 1
ATOM 8381 C C . ASP B 1 126 ? -27.203 -38.531 6.703 1 75.06 126 ASP B C 1
ATOM 8383 O O . ASP B 1 126 ? -26.609 -37.719 5.977 1 75.06 126 ASP B O 1
ATOM 8387 N N . PHE B 1 127 ? -27.781 -38.188 7.895 1 76.56 127 PHE B N 1
ATOM 8388 C CA . PHE B 1 127 ? -27.797 -36.812 8.352 1 76.56 127 PHE B CA 1
ATOM 8389 C C . PHE B 1 127 ? -26.375 -36.281 8.586 1 76.56 127 PHE B C 1
ATOM 8391 O O . PHE B 1 127 ? -26.078 -35.125 8.305 1 76.56 127 PHE B O 1
ATOM 8398 N N . THR B 1 128 ? -25.5 -37.125 9.047 1 76.38 128 THR B N 1
ATOM 8399 C CA . THR B 1 128 ? -24.141 -36.656 9.297 1 76.38 128 THR B CA 1
ATOM 8400 C C . THR B 1 128 ? -23.406 -36.375 7.98 1 76.38 128 THR B C 1
ATOM 8402 O O . THR B 1 128 ? -22.688 -35.406 7.863 1 76.38 128 THR B O 1
ATOM 8405 N N . ALA B 1 129 ? -23.688 -37.188 7.035 1 72.69 129 ALA B N 1
ATOM 8406 C CA . ALA B 1 129 ? -23.062 -37 5.73 1 72.69 129 ALA B CA 1
ATOM 8407 C C . ALA B 1 129 ? -23.625 -35.75 5.039 1 72.69 129 ALA B C 1
ATOM 8409 O O . ALA B 1 129 ? -22.922 -35.062 4.324 1 72.69 129 ALA B O 1
ATOM 8410 N N . MET B 1 130 ? -24.891 -35.5 5.34 1 75.31 130 MET B N 1
ATOM 8411 C CA . MET B 1 130 ? -25.531 -34.312 4.754 1 75.31 130 MET B CA 1
ATOM 8412 C C . MET B 1 130 ? -24.938 -33.031 5.312 1 75.31 130 MET B C 1
ATOM 8414 O O . MET B 1 130 ? -24.656 -32.094 4.562 1 75.31 130 MET B O 1
ATOM 8418 N N . PHE B 1 131 ? -24.672 -33.062 6.598 1 76.94 131 PHE B N 1
ATOM 8419 C CA . PHE B 1 131 ? -24.156 -31.875 7.219 1 76.94 131 PHE B CA 1
ATOM 8420 C C . PHE B 1 131 ? -22.672 -31.688 6.891 1 76.94 131 PHE B C 1
ATOM 8422 O O . PHE B 1 131 ? -22.172 -30.562 6.859 1 76.94 131 PHE B O 1
ATOM 8429 N N . GLU B 1 132 ? -22.031 -32.781 6.535 1 73.75 132 GLU B N 1
ATOM 8430 C CA . GLU B 1 132 ? -20.625 -32.688 6.148 1 73.75 132 GLU B CA 1
ATOM 8431 C C . GLU B 1 132 ? -20.469 -32.406 4.656 1 73.75 132 GLU B C 1
ATOM 8433 O O . GLU B 1 132 ? -19.406 -32 4.195 1 73.75 132 GLU B O 1
ATOM 8438 N N . GLY B 1 133 ? -21.625 -32.406 3.93 1 69.19 133 GLY B N 1
ATOM 8439 C CA . GLY B 1 133 ? -21.641 -32.094 2.508 1 69.19 133 GLY B CA 1
ATOM 8440 C C . GLY B 1 133 ? -20.922 -33.156 1.667 1 69.19 133 GLY B C 1
ATOM 8441 O O . GLY B 1 133 ? -20.344 -32.812 0.627 1 69.19 133 GLY B O 1
ATOM 8442 N N . VAL B 1 134 ? -20.719 -34.406 2.055 1 64.69 134 VAL B N 1
ATOM 8443 C CA . VAL B 1 134 ? -20 -35.438 1.32 1 64.69 134 VAL B CA 1
ATOM 8444 C C . VAL B 1 134 ? -20.875 -35.969 0.204 1 64.69 134 VAL B C 1
ATOM 8446 O O . VAL B 1 134 ? -21.984 -36.438 0.459 1 64.69 134 VAL B O 1
ATOM 8449 N N . GLY B 1 135 ? -20.453 -35.875 -1.062 1 61.5 135 GLY B N 1
ATOM 8450 C CA . GLY B 1 135 ? -21.094 -36.531 -2.197 1 61.5 135 GLY B CA 1
ATOM 8451 C C . GLY B 1 135 ? -22.375 -35.844 -2.619 1 61.5 135 GLY B C 1
ATOM 8452 O O . GLY B 1 135 ? -23.25 -36.469 -3.217 1 61.5 135 GLY B O 1
ATOM 8453 N N . VAL B 1 136 ? -22.594 -34.594 -2.174 1 64.44 136 VAL B N 1
ATOM 8454 C CA . VAL B 1 136 ? -23.859 -33.938 -2.461 1 64.44 136 VAL B CA 1
ATOM 8455 C C . VAL B 1 136 ? -23.812 -33.312 -3.854 1 64.44 136 VAL B C 1
ATOM 8457 O O . VAL B 1 136 ? -22.844 -32.656 -4.203 1 64.44 136 VAL B O 1
ATOM 8460 N N . GLY B 1 137 ? -24.719 -33.594 -4.785 1 62.31 137 GLY B N 1
ATOM 8461 C CA . GLY B 1 137 ? -24.922 -32.938 -6.074 1 62.31 137 GLY B CA 1
ATOM 8462 C C . GLY B 1 137 ? -24.078 -33.562 -7.18 1 62.31 137 GLY B C 1
ATOM 8463 O O . GLY B 1 137 ? -23.984 -33 -8.273 1 62.31 137 GLY B O 1
ATOM 8464 N N . LEU B 1 138 ? -23.438 -34.812 -6.906 1 62.09 138 LEU B N 1
ATOM 8465 C CA . LEU B 1 138 ? -22.453 -35.312 -7.852 1 62.09 138 LEU B CA 1
ATOM 8466 C C . LEU B 1 138 ? -22.984 -36.5 -8.625 1 62.09 138 LEU B C 1
ATOM 8468 O O . LEU B 1 138 ? -22.25 -37.156 -9.375 1 62.09 138 LEU B O 1
ATOM 8472 N N . TYR B 1 139 ? -24.328 -36.812 -8.492 1 63.12 139 TYR B N 1
ATOM 8473 C CA . TYR B 1 139 ? -24.859 -37.969 -9.203 1 63.12 139 TYR B CA 1
ATOM 8474 C C . TYR B 1 139 ? -26.062 -37.562 -10.062 1 63.12 139 TYR B C 1
ATOM 8476 O O . TYR B 1 139 ? -26.656 -36.5 -9.852 1 63.12 139 TYR B O 1
ATOM 8484 N N . GLY B 1 140 ? -26.25 -38.25 -11.141 1 67.62 140 GLY B N 1
ATOM 8485 C CA . GLY B 1 140 ? -27.391 -38.031 -12 1 67.62 140 GLY B CA 1
ATOM 8486 C C . GLY B 1 140 ? -28.656 -38.75 -11.5 1 67.62 140 GLY B C 1
ATOM 8487 O O . GLY B 1 140 ? -28.578 -39.812 -10.898 1 67.62 140 GLY B O 1
ATOM 8488 N N . ILE B 1 141 ? -29.781 -38.094 -11.609 1 72.75 141 ILE B N 1
ATOM 8489 C CA . ILE B 1 141 ? -31.062 -38.625 -11.203 1 72.75 141 ILE B CA 1
ATOM 8490 C C . ILE B 1 141 ? -31.938 -38.875 -12.445 1 72.75 141 ILE B C 1
ATOM 8492 O O . ILE B 1 141 ? -32.125 -37.969 -13.266 1 72.75 141 ILE B O 1
ATOM 8496 N N . SER B 1 142 ? -32.219 -40.156 -12.734 1 71.5 142 SER B N 1
ATOM 8497 C CA . SER B 1 142 ? -33.188 -40.5 -13.789 1 71.5 142 SER B CA 1
ATOM 8498 C C . SER B 1 142 ? -34.188 -41.562 -13.312 1 71.5 142 SER B C 1
ATOM 8500 O O . SER B 1 142 ? -33.781 -42.562 -12.703 1 71.5 142 SER B O 1
ATOM 8502 N N . PRO B 1 143 ? -35.562 -41.438 -13.461 1 76.38 143 PRO B N 1
ATOM 8503 C CA . PRO B 1 143 ? -36.344 -40.312 -14.016 1 76.38 143 PRO B CA 1
ATOM 8504 C C . PRO B 1 143 ? -36.469 -39.156 -13.047 1 76.38 143 PRO B C 1
ATOM 8506 O O . PRO B 1 143 ? -36.281 -39.312 -11.836 1 76.38 143 PRO B O 1
ATOM 8509 N N . ARG B 1 144 ? -36.812 -37.938 -13.602 1 84.56 144 ARG B N 1
ATOM 8510 C CA . ARG B 1 144 ? -36.844 -36.719 -12.797 1 84.56 144 ARG B CA 1
ATOM 8511 C C . ARG B 1 144 ? -38.25 -36.125 -12.766 1 84.56 144 ARG B C 1
ATOM 8513 O O . ARG B 1 144 ? -38.969 -36.156 -13.773 1 84.56 144 ARG B O 1
ATOM 8520 N N . SER B 1 145 ? -38.688 -35.781 -11.586 1 89.5 145 SER B N 1
ATOM 8521 C CA . SER B 1 145 ? -39.875 -35 -11.438 1 89.5 145 SER B CA 1
ATOM 8522 C C . SER B 1 145 ? -39.562 -33.5 -11.297 1 89.5 145 SER B C 1
ATOM 8524 O O . SER B 1 145 ? -39.188 -33.062 -10.219 1 89.5 145 SER B O 1
ATOM 8526 N N . TYR B 1 146 ? -39.75 -32.75 -12.297 1 90.75 146 TYR B N 1
ATOM 8527 C CA . TYR B 1 146 ? -39.344 -31.344 -12.312 1 90.75 146 TYR B CA 1
ATOM 8528 C C . TYR B 1 146 ? -40.25 -30.5 -11.383 1 90.75 146 TYR B C 1
ATOM 8530 O O . TYR B 1 146 ? -39.75 -29.578 -10.727 1 90.75 146 TYR B O 1
ATOM 8538 N N . MET B 1 147 ? -41.469 -30.797 -11.18 1 93.38 147 MET B N 1
ATOM 8539 C CA . MET B 1 147 ? -42.375 -29.969 -10.375 1 93.38 147 MET B CA 1
ATOM 8540 C C . MET B 1 147 ? -42.094 -30.156 -8.891 1 93.38 147 MET B C 1
ATOM 8542 O O . MET B 1 147 ? -42.031 -29.172 -8.141 1 93.38 147 MET B O 1
ATOM 8546 N N . LYS B 1 148 ? -41.844 -31.422 -8.438 1 93.62 148 LYS B N 1
ATOM 8547 C CA . LYS B 1 148 ? -41.531 -31.656 -7.027 1 93.62 148 LYS B CA 1
ATOM 8548 C C . LYS B 1 148 ? -40.156 -31.094 -6.664 1 93.62 148 LYS B C 1
ATOM 8550 O O . LYS B 1 148 ? -39.969 -30.625 -5.539 1 93.62 148 LYS B O 1
ATOM 8555 N N . GLY B 1 149 ? -39.312 -31.203 -7.652 1 91.88 149 GLY B N 1
ATOM 8556 C CA . GLY B 1 149 ? -38.031 -30.578 -7.426 1 91.88 149 GLY B CA 1
ATOM 8557 C C . GLY B 1 149 ? -38.125 -29.062 -7.293 1 91.88 149 GLY B C 1
ATOM 8558 O O . GLY B 1 149 ? -37.469 -28.469 -6.453 1 91.88 149 GLY B O 1
ATOM 8559 N N . TYR B 1 150 ? -39 -28.453 -8.055 1 94.94 150 TYR B N 1
ATOM 8560 C CA . TYR B 1 150 ? -39.219 -27 -8.008 1 94.94 150 TYR B CA 1
ATOM 8561 C C . TYR B 1 150 ? -39.812 -26.594 -6.664 1 94.94 150 TYR B C 1
ATOM 8563 O O . TYR B 1 150 ? -39.375 -25.609 -6.066 1 94.94 150 TYR B O 1
ATOM 8571 N N . LEU B 1 151 ? -40.656 -27.297 -6.109 1 95.06 151 LEU B N 1
ATOM 8572 C CA . LEU B 1 151 ? -41.312 -26.969 -4.848 1 95.06 151 LEU B CA 1
ATOM 8573 C C . LEU B 1 151 ? -40.312 -27 -3.693 1 95.06 151 LEU B C 1
ATOM 8575 O O . LEU B 1 151 ? -40.344 -26.125 -2.83 1 95.06 151 LEU B O 1
ATOM 8579 N N . MET B 1 152 ? -39.469 -27.969 -3.686 1 94.25 152 MET B N 1
ATOM 8580 C CA . MET B 1 152 ? -38.5 -28.062 -2.6 1 94.25 152 MET B CA 1
ATOM 8581 C C . MET B 1 152 ? -37.438 -26.984 -2.73 1 94.25 152 MET B C 1
ATOM 8583 O O . MET B 1 152 ? -36.969 -26.422 -1.729 1 94.25 152 MET B O 1
ATOM 8587 N N . TRP B 1 153 ? -37.031 -26.734 -3.996 1 93.62 153 TRP B N 1
ATOM 8588 C CA . TRP B 1 153 ? -36.031 -25.719 -4.25 1 93.62 153 TRP B CA 1
ATOM 8589 C C . TRP B 1 153 ? -36.531 -24.344 -3.824 1 93.62 153 TRP B C 1
ATOM 8591 O O . TRP B 1 153 ? -35.812 -23.609 -3.119 1 93.62 153 TRP B O 1
ATOM 8601 N N . VAL B 1 154 ? -37.719 -23.984 -4.102 1 96.44 154 VAL B N 1
ATOM 8602 C CA . VAL B 1 154 ? -38.281 -22.656 -3.82 1 96.44 154 VAL B CA 1
ATOM 8603 C C . VAL B 1 154 ? -38.688 -22.578 -2.352 1 96.44 154 VAL B C 1
ATOM 8605 O O . VAL B 1 154 ? -38.562 -21.516 -1.732 1 96.44 154 VAL B O 1
ATOM 8608 N N . SER B 1 155 ? -39.125 -23.672 -1.742 1 96.69 155 SER B N 1
ATOM 8609 C CA . SER B 1 155 ? -39.531 -23.641 -0.336 1 96.69 155 SER B CA 1
ATOM 8610 C C . SER B 1 155 ? -38.312 -23.359 0.564 1 96.69 155 SER B C 1
ATOM 8612 O O . SER B 1 155 ? -38.438 -22.609 1.529 1 96.69 155 SER B O 1
ATOM 8614 N N . PHE B 1 156 ? -37.281 -23.984 0.232 1 96 156 PHE B N 1
ATOM 8615 C CA . PHE B 1 156 ? -36.094 -23.75 1.033 1 96 156 PHE B CA 1
ATOM 8616 C C . PHE B 1 156 ? -35.625 -22.297 0.917 1 96 156 PHE B C 1
ATOM 8618 O O . PHE B 1 156 ? -35.281 -21.672 1.919 1 96 156 PHE B O 1
ATOM 8625 N N . SER B 1 157 ? -35.594 -21.812 -0.29 1 96.75 157 SER B N 1
ATOM 8626 C CA . SER B 1 157 ? -35.156 -20.422 -0.503 1 96.75 157 SER B CA 1
ATOM 8627 C C . SER B 1 157 ? -36.125 -19.438 0.143 1 96.75 157 SER B C 1
ATOM 8629 O O . SER B 1 157 ? -35.719 -18.406 0.653 1 96.75 157 SER B O 1
ATOM 8631 N N . PHE B 1 158 ? -37.375 -19.766 0.173 1 96.56 158 PHE B N 1
ATOM 8632 C CA . PHE B 1 158 ? -38.375 -18.906 0.788 1 96.56 158 PHE B CA 1
ATOM 8633 C C . PHE B 1 158 ? -38.188 -18.844 2.297 1 96.56 158 PHE B C 1
ATOM 8635 O O . PHE B 1 158 ? -38.188 -17.75 2.877 1 96.56 158 PHE B O 1
ATOM 8642 N N . VAL B 1 159 ? -37.906 -19.922 2.953 1 96.94 159 VAL B N 1
ATOM 8643 C CA . VAL B 1 159 ? -37.781 -19.953 4.406 1 96.94 159 VAL B CA 1
ATOM 8644 C C . VAL B 1 159 ? -36.5 -19.25 4.836 1 96.94 159 VAL B C 1
ATOM 8646 O O . VAL B 1 159 ? -36.5 -18.438 5.766 1 96.94 159 VAL B O 1
ATOM 8649 N N . THR B 1 160 ? -35.469 -19.594 4.156 1 96.44 160 THR B N 1
ATOM 8650 C CA . THR B 1 160 ? -34.188 -18.984 4.551 1 96.44 160 THR B CA 1
ATOM 8651 C C . THR B 1 160 ? -34.219 -17.484 4.273 1 96.44 160 THR B C 1
ATOM 8653 O O . THR B 1 160 ? -33.688 -16.703 5.062 1 96.44 160 THR B O 1
ATOM 8656 N N . SER B 1 161 ? -34.75 -17 3.168 1 96.06 161 SER B N 1
ATOM 8657 C CA . SER B 1 161 ? -34.812 -15.578 2.879 1 96.06 161 SER B CA 1
ATOM 8658 C C . SER B 1 161 ? -35.75 -14.859 3.859 1 96.06 161 SER B C 1
ATOM 8660 O O . SER B 1 161 ? -35.5 -13.719 4.242 1 96.06 161 SER B O 1
ATOM 8662 N N . LEU B 1 162 ? -36.844 -15.523 4.34 1 95 162 LEU B N 1
ATOM 8663 C CA . LEU B 1 162 ? -37.75 -14.945 5.324 1 95 162 LEU B CA 1
ATOM 8664 C C . LEU B 1 162 ? -37.062 -14.773 6.668 1 95 162 LEU B C 1
ATOM 8666 O O . LEU B 1 162 ? -37.219 -13.75 7.336 1 95 162 LEU B O 1
ATOM 8670 N N . ILE B 1 163 ? -36.25 -15.719 7.031 1 95.5 163 ILE B N 1
ATOM 8671 C CA . ILE B 1 163 ? -35.531 -15.617 8.289 1 95.5 163 ILE B CA 1
ATOM 8672 C C . ILE B 1 163 ? -34.531 -14.453 8.227 1 95.5 163 ILE B C 1
ATOM 8674 O O . ILE B 1 163 ? -34.438 -13.672 9.18 1 95.5 163 ILE B O 1
ATOM 8678 N N . SER B 1 164 ? -33.875 -14.352 7.121 1 94.56 164 SER B N 1
ATOM 8679 C CA . SER B 1 164 ? -32.906 -13.258 6.969 1 94.56 164 SER B CA 1
ATOM 8680 C C . SER B 1 164 ? -33.625 -11.898 7.039 1 94.56 164 SER B C 1
ATOM 8682 O O . SER B 1 164 ? -33.125 -10.984 7.715 1 94.56 164 SER B O 1
ATOM 8684 N N . SER B 1 165 ? -34.781 -11.75 6.422 1 93.06 165 SER B N 1
ATOM 8685 C CA . SER B 1 165 ? -35.5 -10.484 6.41 1 93.06 165 SER B CA 1
ATOM 8686 C C . SER B 1 165 ? -36.062 -10.164 7.781 1 93.06 165 SER B C 1
ATOM 8688 O O . SER B 1 165 ? -36.125 -9 8.188 1 93.06 165 SER B O 1
ATOM 8690 N N . VAL B 1 166 ? -36.469 -11.148 8.523 1 91.88 166 VAL B N 1
ATOM 8691 C CA . VAL B 1 166 ? -37.031 -10.938 9.859 1 91.88 166 VAL B CA 1
ATOM 8692 C C . VAL B 1 166 ? -35.906 -10.5 10.82 1 91.88 166 VAL B C 1
ATOM 8694 O O . VAL B 1 166 ? -36.156 -9.641 11.672 1 91.88 166 VAL B O 1
ATOM 8697 N N . ILE B 1 167 ? -34.781 -11 10.656 1 93.25 167 ILE B N 1
ATOM 8698 C CA . ILE B 1 167 ? -33.688 -10.594 11.516 1 93.25 167 ILE B CA 1
ATOM 8699 C C . ILE B 1 167 ? -33.344 -9.133 11.25 1 93.25 167 ILE B C 1
ATOM 8701 O O . ILE B 1 167 ? -33.062 -8.367 12.18 1 93.25 167 ILE B O 1
ATOM 8705 N N . CYS B 1 168 ? -33.344 -8.719 9.977 1 89.38 168 CYS B N 1
ATOM 8706 C CA . CYS B 1 168 ? -33 -7.355 9.617 1 89.38 168 CYS B CA 1
ATOM 8707 C C . CYS B 1 168 ? -34.031 -6.363 10.133 1 89.38 168 CYS B C 1
ATOM 8709 O O . CYS B 1 168 ? -33.688 -5.219 10.453 1 89.38 168 CYS B O 1
ATOM 8711 N N . ILE B 1 169 ? -35.281 -6.801 10.289 1 86.62 169 ILE B N 1
ATOM 8712 C CA . ILE B 1 169 ? -36.312 -5.902 10.781 1 86.62 169 ILE B CA 1
ATOM 8713 C C . ILE B 1 169 ? -36.25 -5.832 12.305 1 86.62 169 ILE B C 1
ATOM 8715 O O . ILE B 1 169 ? -36.5 -4.773 12.898 1 86.62 169 ILE B O 1
ATOM 8719 N N . CYS B 1 170 ? -35.875 -6.93 12.906 1 89.31 170 CYS B N 1
ATOM 8720 C CA . CYS B 1 170 ? -35.812 -6.965 14.359 1 89.31 170 CYS B CA 1
ATOM 8721 C C . CYS B 1 170 ? -34.625 -6.188 14.883 1 89.31 170 CYS B C 1
ATOM 8723 O O . CYS B 1 170 ? -34.688 -5.574 15.945 1 89.31 170 CYS B O 1
ATOM 8725 N N . VAL B 1 171 ? -33.594 -6.223 14.141 1 92.19 171 VAL B N 1
ATOM 8726 C CA . VAL B 1 171 ? -32.375 -5.496 14.531 1 92.19 171 VAL B CA 1
ATOM 8727 C C . VAL B 1 171 ? -31.984 -4.52 13.43 1 92.19 171 VAL B C 1
ATOM 8729 O O . VAL B 1 171 ? -31.141 -4.836 12.586 1 92.19 171 VAL B O 1
ATOM 8732 N N . PRO B 1 172 ? -32.375 -3.32 13.453 1 86 172 PRO B N 1
ATOM 8733 C CA . PRO B 1 172 ? -32.156 -2.361 12.367 1 86 172 PRO B CA 1
ATOM 8734 C C . PRO B 1 172 ? -30.688 -1.945 12.242 1 86 172 PRO B C 1
ATOM 8736 O O . PRO B 1 172 ? -30.281 -1.445 11.195 1 86 172 PRO B O 1
ATOM 8739 N N . GLY B 1 173 ? -29.953 -2.221 13.203 1 83.56 173 GLY B N 1
ATOM 8740 C CA . GLY B 1 173 ? -28.547 -1.906 13.117 1 83.56 173 GLY B CA 1
ATOM 8741 C C . GLY B 1 173 ? -27.781 -2.818 12.172 1 83.56 173 GLY B C 1
ATOM 8742 O O . GLY B 1 173 ? -26.672 -2.498 11.75 1 83.56 173 GLY B O 1
ATOM 8743 N N . SER B 1 174 ? -28.438 -3.846 11.789 1 84.56 174 SER B N 1
ATOM 8744 C CA . SER B 1 174 ? -27.766 -4.828 10.945 1 84.56 174 SER B CA 1
ATOM 8745 C C . SER B 1 174 ? -27.938 -4.496 9.469 1 84.56 174 SER B C 1
ATOM 8747 O O . SER B 1 174 ? -27.297 -5.113 8.617 1 84.56 174 SER B O 1
ATOM 8749 N N . VAL B 1 175 ? -28.625 -3.41 9.18 1 85.56 175 VAL B N 1
ATOM 8750 C CA . VAL B 1 175 ? -28.891 -3.053 7.793 1 85.56 175 VAL B CA 1
ATOM 8751 C C . VAL B 1 175 ? -27.656 -2.393 7.184 1 85.56 175 VAL B C 1
ATOM 8753 O O . VAL B 1 175 ? -27 -1.58 7.832 1 85.56 175 VAL B O 1
ATOM 8756 N N . GLY B 1 176 ? -27.25 -2.871 6.004 1 85.94 176 GLY B N 1
ATOM 8757 C CA . GLY B 1 176 ? -26.109 -2.309 5.281 1 85.94 176 GLY B CA 1
ATOM 8758 C C . GLY B 1 176 ? -25.328 -3.344 4.496 1 85.94 176 GLY B C 1
ATOM 8759 O O . GLY B 1 176 ? -25.422 -4.543 4.777 1 85.94 176 GLY B O 1
ATOM 8760 N N . ALA B 1 177 ? -24.656 -2.916 3.484 1 86.69 177 ALA B N 1
ATOM 8761 C CA . ALA B 1 177 ? -23.859 -3.787 2.621 1 86.69 177 ALA B CA 1
ATOM 8762 C C . ALA B 1 177 ? -22.516 -4.133 3.27 1 86.69 177 ALA B C 1
ATOM 8764 O O . ALA B 1 177 ? -21.875 -5.109 2.889 1 86.69 177 ALA B O 1
ATOM 8765 N N . GLY B 1 178 ? -22.016 -3.395 4.312 1 89.69 178 GLY B N 1
ATOM 8766 C CA . GLY B 1 178 ? -20.797 -3.689 5.043 1 89.69 178 GLY B CA 1
ATOM 8767 C C . GLY B 1 178 ? -19.625 -2.803 4.645 1 89.69 178 GLY B C 1
ATOM 8768 O O . GLY B 1 178 ? -19.125 -2.033 5.461 1 89.69 178 GLY B O 1
ATOM 8769 N N . MET B 1 179 ? -19.219 -2.801 3.305 1 90.94 179 MET B N 1
ATOM 8770 C CA . MET B 1 179 ? -18.062 -2.043 2.836 1 90.94 179 MET B CA 1
ATOM 8771 C C . MET B 1 179 ? -18.328 -0.543 2.924 1 90.94 179 MET B C 1
ATOM 8773 O O . MET B 1 179 ? -17.469 0.213 3.393 1 90.94 179 MET B O 1
ATOM 8777 N N . PRO B 1 180 ? -19.5 -0.052 2.578 1 91.44 180 PRO B N 1
ATOM 8778 C CA . PRO B 1 180 ? -19.75 1.387 2.691 1 91.44 180 PRO B CA 1
ATOM 8779 C C . PRO B 1 180 ? -19.703 1.882 4.137 1 91.44 180 PRO B C 1
ATOM 8781 O O . PRO B 1 180 ? -19.25 3 4.395 1 91.44 180 PRO B O 1
ATOM 8784 N N . GLU B 1 181 ? -20.156 1.071 5.086 1 91.56 181 GLU B N 1
ATOM 8785 C CA . GLU B 1 181 ? -20.125 1.471 6.492 1 91.56 181 GLU B CA 1
ATOM 8786 C C . GLU B 1 181 ? -18.688 1.591 7.004 1 91.56 181 GLU B C 1
ATOM 8788 O O . GLU B 1 181 ? -18.375 2.498 7.773 1 91.56 181 GLU B O 1
ATOM 8793 N N . VAL B 1 182 ? -17.891 0.672 6.586 1 91.62 182 VAL B N 1
ATOM 8794 C CA . VAL B 1 182 ? -16.484 0.744 6.992 1 91.62 182 VAL B CA 1
ATOM 8795 C C . VAL B 1 182 ? -15.812 1.943 6.328 1 91.62 182 VAL B C 1
ATOM 8797 O O . VAL B 1 182 ? -15.008 2.637 6.953 1 91.62 182 VAL B O 1
ATOM 8800 N N . MET B 1 183 ? -16.156 2.17 5.082 1 90.25 183 MET B N 1
ATOM 8801 C CA . MET B 1 183 ? -15.617 3.324 4.371 1 90.25 183 MET B CA 1
ATOM 8802 C C . MET B 1 183 ? -16.031 4.625 5.055 1 90.25 183 MET B C 1
ATOM 8804 O O . MET B 1 183 ? -15.234 5.566 5.129 1 90.25 183 MET B O 1
ATOM 8808 N N . ALA B 1 184 ? -17.203 4.691 5.559 1 90.81 184 ALA B N 1
ATOM 8809 C CA . ALA B 1 184 ? -17.688 5.875 6.266 1 90.81 184 ALA B CA 1
ATOM 8810 C C . ALA B 1 184 ? -16.922 6.078 7.574 1 90.81 184 ALA B C 1
ATOM 8812 O O . ALA B 1 184 ? -16.562 7.203 7.914 1 90.81 184 ALA B O 1
ATOM 8813 N N . TYR B 1 185 ? -16.688 4.98 8.312 1 90.06 185 TYR B N 1
ATOM 8814 C CA . TYR B 1 185 ? -15.93 5.094 9.555 1 90.06 185 TYR B CA 1
ATOM 8815 C C . TYR B 1 185 ? -14.508 5.559 9.281 1 90.06 185 TYR B C 1
ATOM 8817 O O . TYR B 1 185 ? -13.953 6.355 10.039 1 90.06 185 TYR B O 1
ATOM 8825 N N . LEU B 1 186 ? -13.922 5.078 8.188 1 86 186 LEU B N 1
ATOM 8826 C CA . LEU B 1 186 ? -12.555 5.438 7.844 1 86 186 LEU B CA 1
ATOM 8827 C C . LEU B 1 186 ? -12.469 6.891 7.379 1 86 186 LEU B C 1
ATOM 8829 O O . LEU B 1 186 ? -11.414 7.512 7.453 1 86 186 LEU B O 1
ATOM 8833 N N . ASN B 1 187 ? -13.609 7.367 6.871 1 87.38 187 ASN B N 1
ATOM 8834 C CA . ASN B 1 187 ? -13.664 8.766 6.473 1 87.38 187 ASN B CA 1
ATOM 8835 C C . ASN B 1 187 ? -13.844 9.688 7.676 1 87.38 187 ASN B C 1
ATOM 8837 O O . ASN B 1 187 ? -13.648 10.898 7.57 1 87.38 187 ASN B O 1
ATOM 8841 N N . GLY B 1 188 ? -14.188 9.18 8.875 1 86.81 188 GLY B N 1
ATOM 8842 C CA . GLY B 1 188 ? -14.281 9.977 10.086 1 86.81 188 GLY B CA 1
ATOM 8843 C C . GLY B 1 188 ? -15.688 10.039 10.656 1 86.81 188 GLY B C 1
ATOM 8844 O O . GLY B 1 188 ? -15.945 10.789 11.594 1 86.81 188 GLY B O 1
ATOM 8845 N N . VAL B 1 189 ? -16.625 9.273 10.078 1 90.31 189 VAL B N 1
ATOM 8846 C CA . VAL B 1 189 ? -17.984 9.281 10.586 1 90.31 189 VAL B CA 1
ATOM 8847 C C . VAL B 1 189 ? -18.172 8.172 11.617 1 90.31 189 VAL B C 1
ATOM 8849 O O . VAL B 1 189 ? -17.75 7.035 11.398 1 90.31 189 VAL B O 1
ATOM 8852 N N . ASP B 1 190 ? -18.703 8.516 12.695 1 86.62 190 ASP B N 1
ATOM 8853 C CA . ASP B 1 190 ? -18.906 7.551 13.766 1 86.62 190 ASP B CA 1
ATOM 8854 C C . ASP B 1 190 ? -20.188 6.762 13.555 1 86.62 190 ASP B C 1
ATOM 8856 O O . ASP B 1 190 ? -21.25 7.348 13.312 1 86.62 190 ASP B O 1
ATOM 8860 N N . TYR B 1 191 ? -20.125 5.516 13.414 1 80.56 191 TYR B N 1
ATOM 8861 C CA . TYR B 1 191 ? -21.266 4.617 13.336 1 80.56 191 TYR B CA 1
ATOM 8862 C C . TYR B 1 191 ? -21.484 3.9 14.664 1 80.56 191 TYR B C 1
ATOM 8864 O O . TYR B 1 191 ? -20.703 3.035 15.047 1 80.56 191 TYR B O 1
ATOM 8872 N N . PRO B 1 192 ? -22.531 4.242 15.398 1 75.75 192 PRO B N 1
ATOM 8873 C CA . PRO B 1 192 ? -22.734 3.672 16.734 1 75.75 192 PRO B CA 1
ATOM 8874 C C . PRO B 1 192 ? -22.984 2.164 16.703 1 75.75 192 PRO B C 1
ATOM 8876 O O . PRO B 1 192 ? -22.766 1.482 17.719 1 75.75 192 PRO B O 1
ATOM 8879 N N . MET B 1 193 ? -23.359 1.631 15.625 1 80.81 193 MET B N 1
ATOM 8880 C CA . MET B 1 193 ? -23.656 0.204 15.547 1 80.81 193 MET B CA 1
ATOM 8881 C C . MET B 1 193 ? -22.391 -0.627 15.594 1 80.81 193 MET B C 1
ATOM 8883 O O . MET B 1 193 ? -22.438 -1.836 15.828 1 80.81 193 MET B O 1
ATOM 8887 N N . LEU B 1 194 ? -21.266 0.01 15.508 1 82.69 194 LEU B N 1
ATOM 8888 C CA . LEU B 1 194 ? -20 -0.719 15.461 1 82.69 194 LEU B CA 1
ATOM 8889 C C . LEU B 1 194 ? -19.672 -1.307 16.828 1 82.69 194 LEU B C 1
ATOM 8891 O O . LEU B 1 194 ? -18.953 -2.312 16.906 1 82.69 194 LEU B O 1
ATOM 8895 N N . GLY B 1 195 ? -20.297 -0.794 17.953 1 81.88 195 GLY B N 1
ATOM 8896 C CA . GLY B 1 195 ? -19.906 -1.255 19.266 1 81.88 195 GLY B CA 1
ATOM 8897 C C . GLY B 1 195 ? -20.906 -2.227 19.875 1 81.88 195 GLY B C 1
ATOM 8898 O O . GLY B 1 195 ? -20.672 -2.76 20.969 1 81.88 195 GLY B O 1
ATOM 8899 N N . SER B 1 196 ? -21.938 -2.604 19.172 1 86.56 196 SER B N 1
ATOM 8900 C CA . SER B 1 196 ? -22.969 -3.461 19.734 1 86.56 196 SER B CA 1
ATOM 8901 C C . SER B 1 196 ? -22.734 -4.926 19.391 1 86.56 196 SER B C 1
ATOM 8903 O O . SER B 1 196 ? -22.562 -5.27 18.219 1 86.56 196 SER B O 1
ATOM 8905 N N . PHE B 1 197 ? -22.734 -5.848 20.391 1 89.12 197 PHE B N 1
ATOM 8906 C CA . PHE B 1 197 ? -22.531 -7.277 20.188 1 89.12 197 PHE B CA 1
ATOM 8907 C C . PHE B 1 197 ? -23.781 -7.918 19.594 1 89.12 197 PHE B C 1
ATOM 8909 O O . PHE B 1 197 ? -23.703 -8.852 18.797 1 89.12 197 PHE B O 1
ATOM 8916 N N . GLY B 1 198 ? -24.969 -7.406 19.953 1 89.94 198 GLY B N 1
ATOM 8917 C CA . GLY B 1 198 ? -26.203 -7.906 19.375 1 89.94 198 GLY B CA 1
ATOM 8918 C C . GLY B 1 198 ? -26.312 -7.66 17.875 1 89.94 198 GLY B C 1
ATOM 8919 O O . GLY B 1 198 ? -26.766 -8.531 17.141 1 89.94 198 GLY B O 1
ATOM 8920 N N . VAL B 1 199 ? -25.797 -6.582 17.469 1 92.5 199 VAL B N 1
ATOM 8921 C CA . VAL B 1 199 ? -25.828 -6.254 16.047 1 92.5 199 VAL B CA 1
ATOM 8922 C C . VAL B 1 199 ? -24.828 -7.117 15.281 1 92.5 199 VAL B C 1
ATOM 8924 O O . VAL B 1 199 ? -25.078 -7.512 14.141 1 92.5 199 VAL B O 1
ATOM 8927 N N . LEU B 1 200 ? -23.719 -7.484 15.938 1 93.12 200 LEU B N 1
ATOM 8928 C CA . LEU B 1 200 ? -22.719 -8.352 15.312 1 93.12 200 LEU B CA 1
ATOM 8929 C C . LEU B 1 200 ? -23.297 -9.727 15.031 1 93.12 200 LEU B C 1
ATOM 8931 O O . LEU B 1 200 ? -23.188 -10.234 13.914 1 93.12 200 LEU B O 1
ATOM 8935 N N . LEU B 1 201 ? -23.969 -10.32 15.992 1 93.94 201 LEU B N 1
ATOM 8936 C CA . LEU B 1 201 ? -24.547 -11.641 15.828 1 93.94 201 LEU B CA 1
ATOM 8937 C C . LEU B 1 201 ? -25.703 -11.609 14.828 1 93.94 201 LEU B C 1
ATOM 8939 O O . LEU B 1 201 ? -25.859 -12.539 14.031 1 93.94 201 LEU B O 1
ATOM 8943 N N . ALA B 1 202 ? -26.422 -10.516 14.836 1 94.38 202 ALA B N 1
ATOM 8944 C CA . ALA B 1 202 ? -27.531 -10.375 13.906 1 94.38 202 ALA B CA 1
ATOM 8945 C C . ALA B 1 202 ? -27.031 -10.211 12.469 1 94.38 202 ALA B C 1
ATOM 8947 O O . ALA B 1 202 ? -27.625 -10.75 11.531 1 94.38 202 ALA B O 1
ATOM 8948 N N . LYS B 1 203 ? -25.984 -9.508 12.289 1 93.31 203 LYS B N 1
ATOM 8949 C CA . LYS B 1 203 ? -25.438 -9.32 10.953 1 93.31 203 LYS B CA 1
ATOM 8950 C C . LYS B 1 203 ? -24.875 -10.617 10.398 1 93.31 203 LYS B C 1
ATOM 8952 O O . LYS B 1 203 ? -25.047 -10.93 9.219 1 93.31 203 LYS B O 1
ATOM 8957 N N . ILE B 1 204 ? -24.203 -11.438 11.211 1 93.81 204 ILE B N 1
ATOM 8958 C CA . ILE B 1 204 ? -23.656 -12.719 10.789 1 93.81 204 ILE B CA 1
ATOM 8959 C C . ILE B 1 204 ? -24.797 -13.664 10.414 1 93.81 204 ILE B C 1
ATOM 8961 O O . ILE B 1 204 ? -24.766 -14.297 9.359 1 93.81 204 ILE B O 1
ATOM 8965 N N . ALA B 1 205 ? -25.766 -13.68 11.211 1 94.75 205 ALA B N 1
ATOM 8966 C CA . ALA B 1 205 ? -26.891 -14.586 10.969 1 94.75 205 ALA B CA 1
ATOM 8967 C C . ALA B 1 205 ? -27.672 -14.156 9.734 1 94.75 205 ALA B C 1
ATOM 8969 O O . ALA B 1 205 ? -28.062 -15 8.914 1 94.75 205 ALA B O 1
ATOM 8970 N N . SER B 1 206 ? -27.891 -12.891 9.594 1 93.81 206 SER B N 1
ATOM 8971 C CA . SER B 1 206 ? -28.672 -12.406 8.461 1 93.81 206 SER B CA 1
ATOM 8972 C C . SER B 1 206 ? -27.953 -12.695 7.141 1 93.81 206 SER B C 1
ATOM 8974 O O . SER B 1 206 ? -28.594 -13.094 6.16 1 93.81 206 SER B O 1
ATOM 8976 N N . VAL B 1 207 ? -26.703 -12.555 7.094 1 93 207 VAL B N 1
ATOM 8977 C CA . VAL B 1 207 ? -25.969 -12.758 5.84 1 93 207 VAL B CA 1
ATOM 8978 C C . VAL B 1 207 ? -25.891 -14.25 5.527 1 93 207 VAL B C 1
ATOM 8980 O O . VAL B 1 207 ? -25.969 -14.648 4.363 1 93 207 VAL B O 1
ATOM 8983 N N . VAL B 1 208 ? -25.688 -15.102 6.52 1 94.38 208 VAL B N 1
ATOM 8984 C CA . VAL B 1 208 ? -25.594 -16.547 6.301 1 94.38 208 VAL B CA 1
ATOM 8985 C C . VAL B 1 208 ? -26.906 -17.047 5.707 1 94.38 208 VAL B C 1
ATOM 8987 O O . VAL B 1 208 ? -26.906 -17.781 4.719 1 94.38 208 VAL B O 1
ATOM 8990 N N . PHE B 1 209 ? -28 -16.531 6.18 1 95.06 209 PHE B N 1
ATOM 8991 C CA . PHE B 1 209 ? -29.297 -17 5.68 1 95.06 209 PHE B CA 1
ATOM 8992 C C . PHE B 1 209 ? -29.609 -16.359 4.328 1 95.06 209 PHE B C 1
ATOM 8994 O O . PHE B 1 209 ? -30.25 -16.984 3.48 1 95.06 209 PHE B O 1
ATOM 9001 N N . SER B 1 210 ? -29.156 -15.172 4.129 1 93.5 210 SER B N 1
ATOM 9002 C CA . SER B 1 210 ? -29.375 -14.539 2.832 1 93.5 210 SER B CA 1
ATOM 9003 C C . SER B 1 210 ? -28.594 -15.242 1.732 1 93.5 210 SER B C 1
ATOM 9005 O O . SER B 1 210 ? -29.141 -15.547 0.669 1 93.5 210 SER B O 1
ATOM 9007 N N . VAL B 1 211 ? -27.406 -15.57 1.989 1 93.5 211 VAL B N 1
ATOM 9008 C CA . VAL B 1 211 ? -26.578 -16.25 0.994 1 93.5 211 VAL B CA 1
ATOM 9009 C C . VAL B 1 211 ? -27.062 -17.688 0.811 1 93.5 211 VAL B C 1
ATOM 9011 O O . VAL B 1 211 ? -27.062 -18.203 -0.304 1 93.5 211 VAL B O 1
ATOM 9014 N N . ALA B 1 212 ? -27.484 -18.312 1.883 1 93.31 212 ALA B N 1
ATOM 9015 C CA . ALA B 1 212 ? -27.953 -19.688 1.821 1 93.31 212 ALA B CA 1
ATOM 9016 C C . ALA B 1 212 ? -29.234 -19.797 0.984 1 93.31 212 ALA B C 1
ATOM 9018 O O . ALA B 1 212 ? -29.531 -20.859 0.443 1 93.31 212 ALA B O 1
ATOM 9019 N N . SER B 1 213 ? -30.031 -18.703 0.9 1 94 213 SER B N 1
ATOM 9020 C CA . SER B 1 213 ? -31.25 -18.734 0.102 1 94 213 SER B CA 1
ATOM 9021 C C . SER B 1 213 ? -30.938 -18.875 -1.384 1 94 213 SER B C 1
ATOM 9023 O O . SER B 1 213 ? -31.797 -19.266 -2.172 1 94 213 SER B O 1
ATOM 9025 N N . GLY B 1 214 ? -29.688 -18.641 -1.798 1 90.88 214 GLY B N 1
ATOM 9026 C CA . GLY B 1 214 ? -29.297 -18.812 -3.188 1 90.88 214 GLY B CA 1
ATOM 9027 C C . GLY B 1 214 ? -29.438 -17.547 -4.004 1 90.88 214 GLY B C 1
ATOM 9028 O O . GLY B 1 214 ? -29.266 -17.562 -5.227 1 90.88 214 GLY B O 1
ATOM 9029 N N . VAL B 1 215 ? -29.734 -16.422 -3.344 1 92.38 215 VAL B N 1
ATOM 9030 C CA . VAL B 1 215 ? -29.875 -15.172 -4.074 1 92.38 215 VAL B CA 1
ATOM 9031 C C . VAL B 1 215 ? -28.5 -14.664 -4.496 1 92.38 215 VAL B C 1
ATOM 9033 O O . VAL B 1 215 ? -27.469 -15.18 -4.043 1 92.38 215 VAL B O 1
ATOM 9036 N N . CYS B 1 216 ? -28.406 -13.75 -5.449 1 93.06 216 CYS B N 1
ATOM 9037 C CA . CYS B 1 216 ? -27.172 -13.227 -6.031 1 93.06 216 CYS B CA 1
ATOM 9038 C C . CYS B 1 216 ? -26.484 -12.266 -5.07 1 93.06 216 CYS B C 1
ATOM 9040 O O . CYS B 1 216 ? -26.375 -11.078 -5.359 1 93.06 216 CYS B O 1
ATOM 9042 N N . THR B 1 217 ? -26.078 -12.742 -3.902 1 92.44 217 THR B N 1
ATOM 9043 C CA . THR B 1 217 ? -25.344 -11.922 -2.936 1 92.44 217 THR B CA 1
ATOM 9044 C C . THR B 1 217 ? -24.141 -12.68 -2.389 1 92.44 217 THR B C 1
ATOM 9046 O O . THR B 1 217 ? -23.922 -13.844 -2.736 1 92.44 217 THR B O 1
ATOM 9049 N N . GLY B 1 218 ? -23.203 -12 -1.71 1 90.81 218 GLY B N 1
ATOM 9050 C CA . GLY B 1 218 ? -22 -12.578 -1.136 1 90.81 218 GLY B CA 1
ATOM 9051 C C . GLY B 1 218 ? -21.781 -12.203 0.318 1 90.81 218 GLY B C 1
ATOM 9052 O O . GLY B 1 218 ? -22.656 -11.594 0.938 1 90.81 218 GLY B O 1
ATOM 9053 N N . HIS B 1 219 ? -20.703 -12.68 0.927 1 92.31 219 HIS B N 1
ATOM 9054 C CA . HIS B 1 219 ? -20.453 -12.445 2.346 1 92.31 219 HIS B CA 1
ATOM 9055 C C . HIS B 1 219 ? -19.203 -11.609 2.549 1 92.31 219 HIS B C 1
ATOM 9057 O O . HIS B 1 219 ? -18.797 -11.344 3.686 1 92.31 219 HIS B O 1
ATOM 9063 N N . CYS B 1 220 ? -18.516 -11.094 1.516 1 91.19 220 CYS B N 1
ATOM 9064 C CA . CYS B 1 220 ? -17.234 -10.406 1.644 1 91.19 220 CYS B CA 1
ATOM 9065 C C . CYS B 1 220 ? -17.406 -9.07 2.354 1 91.19 220 CYS B C 1
ATOM 9067 O O . CYS B 1 220 ? -16.656 -8.758 3.283 1 91.19 220 CYS B O 1
ATOM 9069 N N . GLY B 1 221 ? -18.375 -8.242 1.934 1 90.44 221 GLY B N 1
ATOM 9070 C CA . GLY B 1 221 ? -18.594 -6.945 2.555 1 90.44 221 GLY B CA 1
ATOM 9071 C C . GLY B 1 221 ? -18.984 -7.043 4.02 1 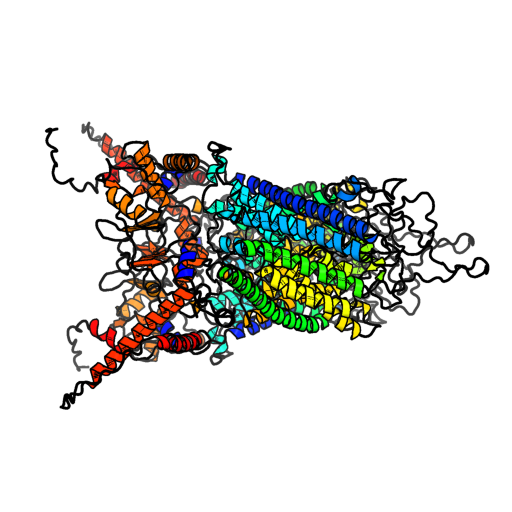90.44 221 GLY B C 1
ATOM 9072 O O . GLY B 1 221 ? -18.531 -6.234 4.836 1 90.44 221 GLY B O 1
ATOM 9073 N N . THR B 1 222 ? -19.656 -8.047 4.367 1 92.44 222 THR B N 1
ATOM 9074 C CA . THR B 1 222 ? -20.094 -8.234 5.75 1 92.44 222 THR B CA 1
ATOM 9075 C C . THR B 1 222 ? -18.938 -8.695 6.621 1 92.44 222 THR B C 1
ATOM 9077 O O . THR B 1 222 ? -18.844 -8.32 7.793 1 92.44 222 THR B O 1
ATOM 9080 N N . LEU B 1 223 ? -18.047 -9.5 6.047 1 94.12 223 LEU B N 1
ATOM 9081 C CA . LEU B 1 223 ? -16.906 -9.945 6.836 1 94.12 223 LEU B CA 1
ATOM 9082 C C . LEU B 1 223 ? -15.969 -8.773 7.137 1 94.12 223 LEU B C 1
ATOM 9084 O O . LEU B 1 223 ? -15.344 -8.734 8.195 1 94.12 223 LEU B O 1
ATOM 9088 N N . MET B 1 224 ? -15.859 -7.863 6.258 1 94.5 224 MET B N 1
ATOM 9089 C CA . MET B 1 224 ? -15.078 -6.66 6.531 1 94.5 224 MET B CA 1
ATOM 9090 C C . MET B 1 224 ? -15.695 -5.859 7.672 1 94.5 224 MET B C 1
ATOM 9092 O O . MET B 1 224 ? -14.984 -5.41 8.57 1 94.5 224 MET B O 1
ATOM 9096 N N . LEU B 1 225 ? -17.016 -5.73 7.672 1 94.44 225 LEU B N 1
ATOM 9097 C CA . LEU B 1 225 ? -17.719 -4.992 8.719 1 94.44 225 LEU B CA 1
ATOM 9098 C C . LEU B 1 225 ? -17.641 -5.727 10.055 1 94.44 225 LEU B C 1
ATOM 9100 O O . LEU B 1 225 ? -17.406 -5.109 11.094 1 94.44 225 LEU B O 1
ATOM 9104 N N . THR B 1 226 ? -17.844 -7.02 10.016 1 94.75 226 THR B N 1
ATOM 9105 C CA . THR B 1 226 ? -17.766 -7.793 11.25 1 94.75 226 THR B CA 1
ATOM 9106 C C . THR B 1 226 ? -16.344 -7.742 11.828 1 94.75 226 THR B C 1
ATOM 9108 O O . THR B 1 226 ? -16.172 -7.754 13.047 1 94.75 226 THR B O 1
ATOM 9111 N N . GLY B 1 227 ? -15.391 -7.723 10.938 1 95.38 227 GLY B N 1
ATOM 9112 C CA . GLY B 1 227 ? -14.039 -7.531 11.438 1 95.38 227 GLY B CA 1
ATOM 9113 C C . GLY B 1 227 ? -13.844 -6.207 12.156 1 95.38 227 GLY B C 1
ATOM 9114 O O . GLY B 1 227 ? -13.227 -6.152 13.219 1 95.38 227 GLY B O 1
ATOM 9115 N N . ALA B 1 228 ? -14.383 -5.16 11.617 1 94.38 228 ALA B N 1
ATOM 9116 C CA . ALA B 1 228 ? -14.305 -3.85 12.25 1 94.38 228 ALA B CA 1
ATOM 9117 C C . ALA B 1 228 ? -15.062 -3.842 13.578 1 94.38 228 ALA B C 1
ATOM 9119 O O . ALA B 1 228 ? -14.609 -3.232 14.555 1 94.38 228 ALA B O 1
ATOM 9120 N N . MET B 1 229 ? -16.203 -4.562 13.641 1 95.06 229 MET B N 1
ATOM 9121 C CA . MET B 1 229 ? -17.016 -4.613 14.859 1 95.06 229 MET B CA 1
ATOM 9122 C C . MET B 1 229 ? -16.281 -5.391 15.961 1 95.06 229 MET B C 1
ATOM 9124 O O . MET B 1 229 ? -16.359 -5.027 17.125 1 95.06 229 MET B O 1
ATOM 9128 N N . VAL B 1 230 ? -15.562 -6.414 15.578 1 94.19 230 VAL B N 1
ATOM 9129 C CA . VAL B 1 230 ? -14.789 -7.172 16.562 1 94.19 230 VAL B CA 1
ATOM 9130 C C . VAL B 1 230 ? -13.68 -6.293 17.125 1 94.19 230 VAL B C 1
ATOM 9132 O O . VAL B 1 230 ? -13.406 -6.324 18.328 1 94.19 230 VAL B O 1
ATOM 9135 N N . GLY B 1 231 ? -13.055 -5.535 16.312 1 91.56 231 GLY B N 1
ATOM 9136 C CA . GLY B 1 231 ? -12.055 -4.598 16.797 1 91.56 231 GLY B CA 1
ATOM 9137 C C . GLY B 1 231 ? -12.617 -3.559 17.75 1 91.56 231 GLY B C 1
ATOM 9138 O O . GLY B 1 231 ? -12.008 -3.266 18.781 1 91.56 231 GLY B O 1
ATOM 9139 N N . ALA B 1 232 ? -13.812 -3.07 17.453 1 90.38 232 ALA B N 1
ATOM 9140 C CA . ALA B 1 232 ? -14.438 -2.062 18.297 1 90.38 232 ALA B CA 1
ATOM 9141 C C . ALA B 1 232 ? -14.875 -2.66 19.641 1 90.38 232 ALA B C 1
ATOM 9143 O O . ALA B 1 232 ? -14.836 -1.982 20.672 1 90.38 232 ALA B O 1
ATOM 9144 N N . GLN B 1 233 ? -15.203 -3.914 19.703 1 87.75 233 GLN B N 1
ATOM 9145 C CA . GLN B 1 233 ? -15.711 -4.57 20.891 1 87.75 233 GLN B CA 1
ATOM 9146 C C . GLN B 1 233 ? -14.578 -4.926 21.859 1 87.75 233 GLN B C 1
ATOM 9148 O O . GLN B 1 233 ? -14.805 -5.07 23.062 1 87.75 233 GLN B O 1
ATOM 9153 N N . THR B 1 234 ? -13.43 -5.07 21.328 1 84.06 234 THR B N 1
ATOM 9154 C CA . THR B 1 234 ? -12.305 -5.445 22.188 1 84.06 234 THR B CA 1
ATOM 9155 C C . THR B 1 234 ? -12.008 -4.344 23.203 1 84.06 234 THR B C 1
ATOM 9157 O O . THR B 1 234 ? -11.609 -4.625 24.328 1 84.06 234 THR B O 1
ATOM 9160 N N . LEU B 1 235 ? -12.289 -3.057 22.844 1 79.25 235 LEU B N 1
ATOM 9161 C CA . LEU B 1 235 ? -11.953 -1.954 23.734 1 79.25 235 LEU B CA 1
ATOM 9162 C C . LEU B 1 235 ? -13.203 -1.425 24.438 1 79.25 235 LEU B C 1
ATOM 9164 O O . LEU B 1 235 ? -13.109 -0.575 25.328 1 79.25 235 LEU B O 1
ATOM 9168 N N . GLN B 1 236 ? -14.328 -1.983 24.062 1 75.31 236 GLN B N 1
ATOM 9169 C CA . GLN B 1 236 ? -15.562 -1.466 24.641 1 75.31 236 GLN B CA 1
ATOM 9170 C C . GLN B 1 236 ? -15.781 -2.037 26.047 1 75.31 236 GLN B C 1
ATOM 9172 O O . GLN B 1 236 ? -15.461 -3.197 26.297 1 75.31 236 GLN B O 1
ATOM 9177 N N . ARG B 1 237 ? -16.234 -1.122 26.922 1 67.81 237 ARG B N 1
ATOM 9178 C CA . ARG B 1 237 ? -16.547 -1.518 28.297 1 67.81 237 ARG B CA 1
ATOM 9179 C C . ARG B 1 237 ? -17.844 -2.311 28.359 1 67.81 237 ARG B C 1
ATOM 9181 O O . ARG B 1 237 ? -18.781 -2.027 27.609 1 67.81 237 ARG B O 1
ATOM 9188 N N . ARG B 1 238 ? -17.719 -3.496 28.922 1 64.31 238 ARG B N 1
ATOM 9189 C CA . ARG B 1 238 ? -18.938 -4.285 29.047 1 64.31 238 ARG B CA 1
ATOM 9190 C C . ARG B 1 238 ? -19.438 -4.297 30.5 1 64.31 238 ARG B C 1
ATOM 9192 O O . ARG B 1 238 ? -18.641 -4.246 31.438 1 64.31 238 ARG B O 1
ATOM 9199 N N . ARG B 1 239 ? -20.75 -4.082 30.625 1 59.66 239 ARG B N 1
ATOM 9200 C CA . ARG B 1 239 ? -21.406 -4.012 31.922 1 59.66 239 ARG B CA 1
ATOM 9201 C C . ARG B 1 239 ? -21.078 -5.246 32.75 1 59.66 239 ARG B C 1
ATOM 9203 O O . ARG B 1 239 ? -20.859 -5.137 33.969 1 59.66 239 ARG B O 1
ATOM 9210 N N . TRP B 1 240 ? -21.031 -6.312 31.969 1 57.69 240 TRP B N 1
ATOM 9211 C CA . TRP B 1 240 ? -20.938 -7.547 32.75 1 57.69 240 TRP B CA 1
ATOM 9212 C C . TRP B 1 240 ? -19.484 -7.895 33.031 1 57.69 240 TRP B C 1
ATOM 9214 O O . TRP B 1 240 ? -19.203 -8.688 33.938 1 57.69 240 TRP B O 1
ATOM 9224 N N . ILE B 1 241 ? -18.562 -7.414 32.125 1 57.59 241 ILE B N 1
ATOM 9225 C CA . ILE B 1 241 ? -17.156 -7.707 32.375 1 57.59 241 ILE B CA 1
ATOM 9226 C C . ILE B 1 241 ? -16.469 -6.477 32.969 1 57.59 241 ILE B C 1
ATOM 9228 O O . ILE B 1 241 ? -16.281 -5.473 32.281 1 57.59 241 ILE B O 1
ATOM 9232 N N . GLN B 1 242 ? -16.594 -6.352 34.219 1 54.94 242 GLN B N 1
ATOM 9233 C CA . GLN B 1 242 ? -15.977 -5.219 34.906 1 54.94 242 GLN B CA 1
ATOM 9234 C C . GLN B 1 242 ? -14.461 -5.328 34.906 1 54.94 242 GLN B C 1
ATOM 9236 O O . GLN B 1 242 ? -13.859 -5.871 35.844 1 54.94 242 GLN B O 1
ATOM 9241 N N . ILE B 1 243 ? -13.852 -5.305 33.688 1 56.38 243 ILE B N 1
ATOM 9242 C CA . ILE B 1 243 ? -12.391 -5.312 33.625 1 56.38 243 ILE B CA 1
ATOM 9243 C C . ILE B 1 243 ? -11.859 -3.914 33.938 1 56.38 243 ILE B C 1
ATOM 9245 O O . ILE B 1 243 ? -11.281 -3.271 33.062 1 56.38 243 ILE B O 1
ATOM 9249 N N . GLU B 1 244 ? -12.562 -3.148 34.625 1 55.28 244 GLU B N 1
ATOM 9250 C CA . GLU B 1 244 ? -12.156 -1.777 34.906 1 55.28 244 GLU B CA 1
ATOM 9251 C C . GLU B 1 244 ? -10.758 -1.736 35.531 1 55.28 244 GLU B C 1
ATOM 9253 O O . GLU B 1 244 ? -10.031 -0.754 35.375 1 55.28 244 GLU B O 1
ATOM 9258 N N . HIS B 1 245 ? -10.422 -2.916 36.094 1 54.34 245 HIS B N 1
ATOM 9259 C CA . HIS B 1 245 ? -9.188 -2.775 36.844 1 54.34 245 HIS B CA 1
ATOM 9260 C C . HIS B 1 245 ? -7.969 -3.133 36 1 54.34 245 HIS B C 1
ATOM 9262 O O . HIS B 1 245 ? -6.832 -2.975 36.469 1 54.34 245 HIS B O 1
ATOM 9268 N N . VAL B 1 246 ? -8.375 -3.566 34.844 1 62.06 246 VAL B N 1
ATOM 9269 C CA . VAL B 1 246 ? -7.145 -3.934 34.156 1 62.06 246 VAL B CA 1
ATOM 9270 C C . VAL B 1 246 ? -6.578 -2.713 33.438 1 62.06 246 VAL B C 1
ATOM 9272 O O . VAL B 1 246 ? -7.117 -2.279 32.406 1 62.06 246 VAL B O 1
ATOM 9275 N N . ASN B 1 247 ? -5.668 -2.08 34.031 1 65 247 ASN B N 1
ATOM 9276 C CA . ASN B 1 247 ? -5.004 -0.846 33.625 1 65 247 ASN B CA 1
ATOM 9277 C C . ASN B 1 247 ? -4.43 -0.953 32.219 1 65 247 ASN B C 1
ATOM 9279 O O . ASN B 1 247 ? -4.34 0.047 31.5 1 65 247 ASN B O 1
ATOM 9283 N N . ILE B 1 248 ? -4.371 -2.229 31.828 1 72.88 248 ILE B N 1
ATOM 9284 C CA . ILE B 1 248 ? -3.678 -2.377 30.562 1 72.88 248 ILE B CA 1
ATOM 9285 C C . ILE B 1 248 ? -4.625 -2.041 29.406 1 72.88 248 ILE B C 1
ATOM 9287 O O . ILE B 1 248 ? -4.227 -1.4 28.438 1 72.88 248 ILE B O 1
ATOM 9291 N N . ILE B 1 249 ? -5.883 -2.342 29.562 1 74.62 249 ILE B N 1
ATOM 9292 C CA . ILE B 1 249 ? -6.836 -2.098 28.484 1 74.62 249 ILE B CA 1
ATOM 9293 C C . ILE B 1 249 ? -7.273 -0.634 28.5 1 74.62 249 ILE B C 1
ATOM 9295 O O . ILE B 1 249 ? -7.559 -0.051 27.453 1 74.62 249 ILE B O 1
ATOM 9299 N N . GLU B 1 250 ? -7.184 -0.036 29.672 1 73.31 250 GLU B N 1
ATOM 9300 C CA . GLU B 1 250 ? -7.609 1.354 29.812 1 73.31 250 GLU B CA 1
ATOM 9301 C C . GLU B 1 250 ? -6.629 2.301 29.125 1 73.31 250 GLU B C 1
ATOM 9303 O O . GLU B 1 250 ? -7.016 3.369 28.656 1 73.31 250 GLU B O 1
ATOM 9308 N N . CYS B 1 251 ? -5.5 1.769 28.938 1 73.94 251 CYS B N 1
ATOM 9309 C CA . CYS B 1 251 ? -4.496 2.609 28.297 1 73.94 251 CYS B CA 1
ATOM 9310 C C . CYS B 1 251 ? -4.781 2.766 26.812 1 73.94 251 CYS B C 1
ATOM 9312 O O . CYS B 1 251 ? -4.406 3.77 26.203 1 73.94 251 CYS B O 1
ATOM 9314 N N . PHE B 1 252 ? -5.508 1.827 26.344 1 78.44 252 PHE B N 1
ATOM 9315 C CA . PHE B 1 252 ? -5.75 1.864 24.906 1 78.44 252 PHE B CA 1
ATOM 9316 C C . PHE B 1 252 ? -7.133 2.432 24.609 1 78.44 252 PHE B C 1
ATOM 9318 O O . PHE B 1 252 ? -7.539 2.504 23.453 1 78.44 252 PHE B O 1
ATOM 9325 N N . ARG B 1 253 ? -7.781 2.857 25.703 1 78.69 253 ARG B N 1
ATOM 9326 C CA . ARG B 1 253 ? -9.109 3.426 25.484 1 78.69 253 ARG B CA 1
ATOM 9327 C C . ARG B 1 253 ? -9.023 4.914 25.156 1 78.69 253 ARG B C 1
ATOM 9329 O O . ARG B 1 253 ? -9.617 5.738 25.844 1 78.69 253 ARG B O 1
ATOM 9336 N N . ASN B 1 254 ? -8.133 5.262 24.219 1 78.25 254 ASN B N 1
ATOM 9337 C CA . ASN B 1 254 ? -8.016 6.582 23.609 1 78.25 254 ASN B CA 1
ATOM 9338 C C . ASN B 1 254 ? -8.562 6.594 22.188 1 78.25 254 ASN B C 1
ATOM 9340 O O . ASN B 1 254 ? -8.617 5.555 21.531 1 78.25 254 ASN B O 1
ATOM 9344 N N . PRO B 1 255 ? -9.102 7.707 21.844 1 79.5 255 PRO B N 1
ATOM 9345 C CA . PRO B 1 255 ? -9.711 7.75 20.516 1 79.5 255 PRO B CA 1
ATOM 9346 C C . PRO B 1 255 ? -8.742 7.355 19.406 1 79.5 255 PRO B C 1
ATOM 9348 O O . PRO B 1 255 ? -9.141 6.746 18.406 1 79.5 255 PRO B O 1
ATOM 9351 N N . ARG B 1 256 ? -7.551 7.668 19.594 1 79.38 256 ARG B N 1
ATOM 9352 C CA . ARG B 1 256 ? -6.57 7.324 18.562 1 79.38 256 ARG B CA 1
ATOM 9353 C C . ARG B 1 256 ? -6.379 5.816 18.469 1 79.38 256 ARG B C 1
ATOM 9355 O O . ARG B 1 256 ? -6.43 5.246 17.375 1 79.38 256 ARG B O 1
ATOM 9362 N N . ASP B 1 257 ? -6.148 5.164 19.562 1 82.38 257 ASP B N 1
ATOM 9363 C CA . ASP B 1 257 ? -5.918 3.721 19.578 1 82.38 257 ASP B CA 1
ATOM 9364 C C . ASP B 1 257 ? -7.199 2.961 19.219 1 82.38 257 ASP B C 1
ATOM 9366 O O . ASP B 1 257 ? -7.148 1.898 18.609 1 82.38 257 ASP B O 1
ATOM 9370 N N . ARG B 1 258 ? -8.305 3.529 19.578 1 84.38 258 ARG B N 1
ATOM 9371 C CA . ARG B 1 258 ? -9.562 2.896 19.219 1 84.38 258 ARG B CA 1
ATOM 9372 C C . ARG B 1 258 ? -9.75 2.855 17.703 1 84.38 258 ARG B C 1
ATOM 9374 O O . ARG B 1 258 ? -10.164 1.834 17.156 1 84.38 258 ARG B O 1
ATOM 9381 N N . ARG B 1 259 ? -9.484 3.898 17.094 1 84.88 259 ARG B N 1
ATOM 9382 C CA . ARG B 1 259 ? -9.594 3.947 15.641 1 84.88 259 ARG B CA 1
ATOM 9383 C C . ARG B 1 259 ? -8.617 2.98 14.977 1 84.88 259 ARG B C 1
ATOM 9385 O O . ARG B 1 259 ? -8.969 2.299 14.016 1 84.88 259 ARG B O 1
ATOM 9392 N N . THR B 1 260 ? -7.457 2.896 15.555 1 85.31 260 THR B N 1
ATOM 9393 C CA . THR B 1 260 ? -6.441 2.014 14.984 1 85.31 260 THR B CA 1
ATOM 9394 C C . THR B 1 260 ? -6.859 0.552 15.125 1 85.31 260 THR B C 1
ATOM 9396 O O . THR B 1 260 ? -6.688 -0.241 14.203 1 85.31 260 THR B O 1
ATOM 9399 N N . ILE B 1 261 ? -7.434 0.173 16.219 1 90.44 261 ILE B N 1
ATOM 9400 C CA . ILE B 1 261 ? -7.812 -1.214 16.469 1 90.44 261 ILE B CA 1
ATOM 9401 C C . ILE B 1 261 ? -8.992 -1.596 15.57 1 90.44 261 ILE B C 1
ATOM 9403 O O . ILE B 1 261 ? -9.07 -2.729 15.094 1 90.44 261 ILE B O 1
ATOM 9407 N N . VAL B 1 262 ? -9.875 -0.654 15.297 1 91.06 262 VAL B N 1
ATOM 9408 C CA . VAL B 1 262 ? -10.992 -0.915 14.406 1 91.06 262 VAL B CA 1
ATOM 9409 C C . VAL B 1 262 ? -10.484 -1.107 12.977 1 91.06 262 VAL B C 1
ATOM 9411 O O . VAL B 1 262 ? -10.969 -1.975 12.25 1 91.06 262 VAL B O 1
ATOM 9414 N N . VAL B 1 263 ? -9.516 -0.348 12.617 1 90.56 263 VAL B N 1
ATOM 9415 C CA . VAL B 1 263 ? -8.938 -0.465 11.281 1 90.56 263 VAL B CA 1
ATOM 9416 C C . VAL B 1 263 ? -8.219 -1.804 11.148 1 90.56 263 VAL B C 1
ATOM 9418 O O . VAL B 1 263 ? -8.281 -2.447 10.094 1 90.56 263 VAL B O 1
ATOM 9421 N N . ILE B 1 264 ? -7.551 -2.266 12.242 1 93.38 264 ILE B N 1
ATOM 9422 C CA . ILE B 1 264 ? -6.887 -3.564 12.25 1 93.38 264 ILE B CA 1
ATOM 9423 C C . ILE B 1 264 ? -7.922 -4.672 12.07 1 93.38 264 ILE B C 1
ATOM 9425 O O . ILE B 1 264 ? -7.707 -5.613 11.297 1 93.38 264 ILE B O 1
ATOM 9429 N N . GLY B 1 265 ? -8.992 -4.484 12.703 1 94.75 265 GLY B N 1
ATOM 9430 C CA . GLY B 1 265 ? -10.055 -5.469 12.555 1 94.75 265 GLY B CA 1
ATOM 9431 C C . GLY B 1 265 ? -10.656 -5.496 11.164 1 94.75 265 GLY B C 1
ATOM 9432 O O . GLY B 1 265 ? -10.93 -6.57 10.625 1 94.75 265 GLY B O 1
ATOM 9433 N N . ALA B 1 266 ? -10.844 -4.391 10.516 1 94.31 266 ALA B N 1
ATOM 9434 C CA . ALA B 1 266 ? -11.398 -4.324 9.172 1 94.31 266 ALA B CA 1
ATOM 9435 C C . ALA B 1 266 ? -10.469 -4.98 8.156 1 94.31 266 ALA B C 1
ATOM 9437 O O . ALA B 1 266 ? -10.914 -5.715 7.273 1 94.31 266 ALA B O 1
ATOM 9438 N N . ALA B 1 267 ? -9.211 -4.754 8.273 1 94.44 267 ALA B N 1
ATOM 9439 C CA . ALA B 1 267 ? -8.234 -5.355 7.367 1 94.44 267 ALA B CA 1
ATOM 9440 C C . ALA B 1 267 ? -8.188 -6.871 7.535 1 94.44 267 ALA B C 1
ATOM 9442 O O . ALA B 1 267 ? -8.109 -7.609 6.551 1 94.44 267 ALA B O 1
ATOM 9443 N N . ALA B 1 268 ? -8.234 -7.332 8.758 1 96.25 268 ALA B N 1
ATOM 9444 C CA . ALA B 1 268 ? -8.25 -8.773 9.016 1 96.25 268 ALA B CA 1
ATOM 9445 C C . ALA B 1 268 ? -9.508 -9.414 8.445 1 96.25 268 ALA B C 1
ATOM 9447 O O . ALA B 1 268 ? -9.484 -10.578 8.023 1 96.25 268 ALA B O 1
ATOM 9448 N N . GLY B 1 269 ? -10.586 -8.672 8.445 1 95.31 269 GLY B N 1
ATOM 9449 C CA . GLY B 1 269 ? -11.82 -9.188 7.871 1 95.31 269 GLY B CA 1
ATOM 9450 C C . GLY B 1 269 ? -11.727 -9.43 6.375 1 95.31 269 GLY B C 1
ATOM 9451 O O . GLY B 1 269 ? -12.125 -10.492 5.887 1 95.31 269 GLY B O 1
ATOM 9452 N N . ILE B 1 270 ? -11.188 -8.555 5.609 1 93.69 270 ILE B N 1
ATOM 9453 C CA . ILE B 1 270 ? -11.023 -8.734 4.172 1 93.69 270 ILE B CA 1
ATOM 9454 C C . ILE B 1 270 ? -10 -9.844 3.91 1 93.69 270 ILE B C 1
ATOM 9456 O O . ILE B 1 270 ? -10.156 -10.633 2.973 1 93.69 270 ILE B O 1
ATOM 9460 N N . ALA B 1 271 ? -8.969 -9.883 4.75 1 94.12 271 ALA B N 1
ATOM 9461 C CA . ALA B 1 271 ? -7.949 -10.922 4.613 1 94.12 271 ALA B CA 1
ATOM 9462 C C . ALA B 1 271 ? -8.555 -12.312 4.805 1 94.12 271 ALA B C 1
ATOM 9464 O O . ALA B 1 271 ? -8.203 -13.25 4.086 1 94.12 271 ALA B O 1
ATOM 9465 N N . SER B 1 272 ? -9.461 -12.406 5.68 1 93.19 272 SER B N 1
ATOM 9466 C CA . SER B 1 272 ? -10.086 -13.703 5.934 1 93.19 272 SER B CA 1
ATOM 9467 C C . SER B 1 272 ? -11.102 -14.047 4.848 1 93.19 272 SER B C 1
ATOM 9469 O O . SER B 1 272 ? -11.352 -15.219 4.574 1 93.19 272 SER B O 1
ATOM 9471 N N . ALA B 1 273 ? -11.672 -13.039 4.246 1 91.38 273 ALA B N 1
ATOM 9472 C CA . ALA B 1 273 ? -12.68 -13.289 3.223 1 91.38 273 ALA B CA 1
ATOM 9473 C C . ALA B 1 273 ? -12.047 -13.844 1.95 1 91.38 273 ALA B C 1
ATOM 9475 O O . ALA B 1 273 ? -12.594 -14.742 1.313 1 91.38 273 ALA B O 1
ATOM 9476 N N . PHE B 1 274 ? -10.883 -13.367 1.524 1 90.12 274 PHE B N 1
ATOM 9477 C CA . PHE B 1 274 ? -10.25 -13.781 0.278 1 90.12 274 PHE B CA 1
ATOM 9478 C C . PHE B 1 274 ? -9.016 -14.633 0.554 1 90.12 274 PHE B C 1
ATOM 9480 O O . PHE B 1 274 ? -8.367 -15.109 -0.376 1 90.12 274 PHE B O 1
ATOM 9487 N N . ASN B 1 275 ? -8.688 -14.875 1.775 1 88.94 275 ASN B N 1
ATOM 9488 C CA . ASN B 1 275 ? -7.465 -15.586 2.146 1 88.94 275 ASN B CA 1
ATOM 9489 C C . ASN B 1 275 ? -6.227 -14.898 1.589 1 88.94 275 ASN B C 1
ATOM 9491 O O . ASN B 1 275 ? -5.395 -15.531 0.936 1 88.94 275 ASN B O 1
ATOM 9495 N N . VAL B 1 276 ? -6.203 -13.633 1.798 1 90.81 276 VAL B N 1
ATOM 9496 C CA . VAL B 1 276 ? -5.082 -12.812 1.338 1 90.81 276 VAL B CA 1
ATOM 9497 C C . VAL B 1 276 ? -4.453 -12.086 2.523 1 90.81 276 VAL B C 1
ATOM 9499 O O . VAL B 1 276 ? -5.078 -11.945 3.576 1 90.81 276 VAL B O 1
ATOM 9502 N N . SER B 1 277 ? -3.232 -11.719 2.438 1 90.75 277 SER B N 1
ATOM 9503 C CA . SER B 1 277 ? -2.561 -10.984 3.508 1 90.75 277 SER B CA 1
ATOM 9504 C C . SER B 1 277 ? -2.236 -9.562 3.082 1 90.75 277 SER B C 1
ATOM 9506 O O . SER B 1 277 ? -2.801 -8.602 3.615 1 90.75 277 SER B O 1
ATOM 9508 N N . ILE B 1 278 ? -1.542 -9.367 1.971 1 90.5 278 ILE B N 1
ATOM 9509 C CA . ILE B 1 278 ? -1.152 -8.039 1.513 1 90.5 278 ILE B CA 1
ATOM 9510 C C . ILE B 1 278 ? -2.375 -7.301 0.968 1 90.5 278 ILE B C 1
ATOM 9512 O O . ILE B 1 278 ? -2.484 -6.082 1.105 1 90.5 278 ILE B O 1
ATOM 9516 N N . GLY B 1 279 ? -3.289 -8.047 0.417 1 90.75 279 GLY B N 1
ATOM 9517 C CA . GLY B 1 279 ? -4.508 -7.453 -0.102 1 90.75 279 GLY B CA 1
ATOM 9518 C C . GLY B 1 279 ? -5.332 -6.758 0.964 1 90.75 279 GLY B C 1
ATOM 9519 O O . GLY B 1 279 ? -5.949 -5.723 0.702 1 90.75 279 GLY B O 1
ATOM 9520 N N . GLY B 1 280 ? -5.348 -7.301 2.182 1 90.06 280 GLY B N 1
ATOM 9521 C CA . GLY B 1 280 ? -6.059 -6.648 3.27 1 90.06 280 GLY B CA 1
ATOM 9522 C C . GLY B 1 280 ? -5.473 -5.301 3.641 1 90.06 280 GLY B C 1
ATOM 9523 O O . GLY B 1 280 ? -6.207 -4.336 3.867 1 90.06 280 GLY B O 1
ATOM 9524 N N . LEU B 1 281 ? -4.191 -5.199 3.641 1 90.12 281 LEU B N 1
ATOM 9525 C CA . LEU B 1 281 ? -3.51 -3.943 3.932 1 90.12 281 LEU B CA 1
ATOM 9526 C C . LEU B 1 281 ? -3.756 -2.922 2.826 1 90.12 281 LEU B C 1
ATOM 9528 O O . LEU B 1 281 ? -4.012 -1.749 3.104 1 90.12 281 LEU B O 1
ATOM 9532 N N . MET B 1 282 ? -3.799 -3.391 1.568 1 90.62 282 MET B N 1
ATOM 9533 C CA . MET B 1 282 ? -3.926 -2.477 0.438 1 90.62 282 MET B CA 1
ATOM 9534 C C . MET B 1 282 ? -5.336 -1.895 0.363 1 90.62 282 MET B C 1
ATOM 9536 O O . MET B 1 282 ? -5.516 -0.747 -0.047 1 90.62 282 MET B O 1
ATOM 9540 N N . VAL B 1 283 ? -6.289 -2.621 0.791 1 90.94 283 VAL B N 1
ATOM 9541 C CA . VAL B 1 283 ? -7.652 -2.104 0.769 1 90.94 283 VAL B CA 1
ATOM 9542 C C . VAL B 1 283 ? -7.789 -0.96 1.771 1 90.94 283 VAL B C 1
ATOM 9544 O O . VAL B 1 283 ? -8.391 0.071 1.467 1 90.94 283 VAL B O 1
ATOM 9547 N N . VAL B 1 284 ? -7.219 -1.126 2.938 1 87.19 284 VAL B N 1
ATOM 9548 C CA . VAL B 1 284 ? -7.324 -0.106 3.975 1 87.19 284 VAL B CA 1
ATOM 9549 C C . VAL B 1 284 ? -6.52 1.128 3.57 1 87.19 284 VAL B C 1
ATOM 9551 O O . VAL B 1 284 ? -6.949 2.26 3.805 1 87.19 284 VAL B O 1
ATOM 9554 N N . VAL B 1 285 ? -5.438 0.906 2.877 1 83.12 285 VAL B N 1
ATOM 9555 C CA . VAL B 1 285 ? -4.617 2.027 2.441 1 83.12 285 VAL B CA 1
ATOM 9556 C C . VAL B 1 285 ? -5.344 2.809 1.349 1 83.12 285 VAL B C 1
ATOM 9558 O O . VAL B 1 285 ? -5.246 4.035 1.285 1 83.12 285 VAL B O 1
ATOM 9561 N N . GLU B 1 286 ? -6.055 2.137 0.582 1 85.44 286 GLU B N 1
ATOM 9562 C CA . GLU B 1 286 ? -6.762 2.799 -0.513 1 85.44 286 GLU B CA 1
ATOM 9563 C C . GLU B 1 286 ? -8.031 3.482 -0.017 1 85.44 286 GLU B C 1
ATOM 9565 O O . GLU B 1 286 ? -8.469 4.48 -0.591 1 85.44 286 GLU B O 1
ATOM 9570 N N . LEU B 1 287 ? -8.594 2.982 1.033 1 83.12 287 LEU B N 1
ATOM 9571 C CA . LEU B 1 287 ? -9.859 3.525 1.515 1 83.12 287 LEU B CA 1
ATOM 9572 C C . LEU B 1 287 ? -9.625 4.621 2.547 1 83.12 287 LEU B C 1
ATOM 9574 O O . LEU B 1 287 ? -10.492 5.465 2.775 1 83.12 287 LEU B O 1
ATOM 9578 N N . ILE B 1 288 ? -8.461 4.629 3.186 1 70.88 288 ILE B N 1
ATOM 9579 C CA . ILE B 1 288 ? -8.242 5.551 4.293 1 70.88 288 ILE B CA 1
ATOM 9580 C C . ILE B 1 288 ? -7.93 6.945 3.748 1 70.88 288 ILE B C 1
ATOM 9582 O O . ILE B 1 288 ? -7.168 7.086 2.787 1 70.88 288 ILE B O 1
ATOM 9586 N N . SER B 1 289 ? -8.742 7.887 4.223 1 62.03 289 SER B N 1
ATOM 9587 C CA . SER B 1 289 ? -8.578 9.273 3.799 1 62.03 289 SER B CA 1
ATOM 9588 C C . SER B 1 289 ? -7.543 10 4.652 1 62.03 289 SER B C 1
ATOM 9590 O O . SER B 1 289 ? -6.98 11.008 4.234 1 62.03 289 SER B O 1
ATOM 9592 N N . THR B 1 290 ? -7.32 9.445 5.867 1 63.81 290 THR B N 1
ATOM 9593 C CA . THR B 1 290 ? -6.391 10.109 6.773 1 63.81 290 THR B CA 1
ATOM 9594 C C . THR B 1 290 ? -5.008 9.469 6.699 1 63.81 290 THR B C 1
ATOM 9596 O O . THR B 1 290 ? -4.844 8.406 6.098 1 63.81 290 THR B O 1
ATOM 9599 N N . THR B 1 291 ? -4.098 10.141 6.977 1 61.34 291 THR B N 1
ATOM 9600 C CA . THR B 1 291 ? -2.736 9.617 6.957 1 61.34 291 THR B CA 1
ATOM 9601 C C . THR B 1 291 ? -2.547 8.562 8.047 1 61.34 291 THR B C 1
ATOM 9603 O O . THR B 1 291 ? -2.986 8.75 9.18 1 61.34 291 THR B O 1
ATOM 9606 N N . ILE B 1 292 ? -2.334 7.402 7.609 1 61.66 292 ILE B N 1
ATOM 9607 C CA . ILE B 1 292 ? -1.951 6.383 8.578 1 61.66 292 ILE B CA 1
ATOM 9608 C C . ILE B 1 292 ? -0.429 6.316 8.688 1 61.66 292 ILE B C 1
ATOM 9610 O O . ILE B 1 292 ? 0.259 6.055 7.695 1 61.66 292 ILE B O 1
ATOM 9614 N N . PRO B 1 2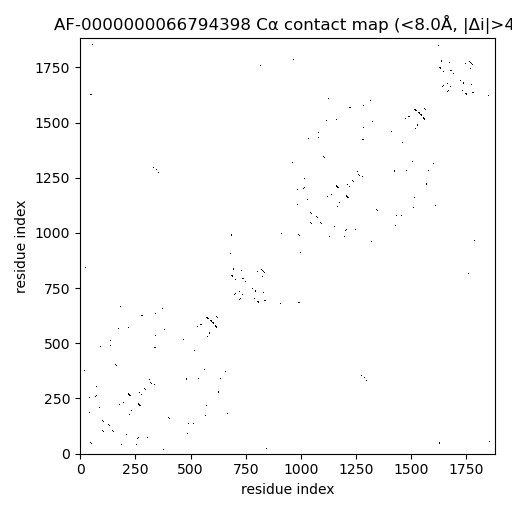93 ? -0.018 6.566 9.891 1 65.44 293 PRO B N 1
ATOM 9615 C CA . PRO B 1 293 ? 1.429 6.41 10.062 1 65.44 293 PRO B CA 1
ATOM 9616 C C . PRO B 1 293 ? 1.906 4.988 9.766 1 65.44 293 PRO B C 1
ATOM 9618 O O . PRO B 1 293 ? 1.126 4.039 9.859 1 65.44 293 PRO B O 1
ATOM 9621 N N . VAL B 1 294 ? 3.035 4.828 9.266 1 69.44 294 VAL B N 1
ATOM 9622 C CA . VAL B 1 294 ? 3.652 3.572 8.844 1 69.44 294 VAL B CA 1
ATOM 9623 C C . VAL B 1 294 ? 3.664 2.59 10.016 1 69.44 294 VAL B C 1
ATOM 9625 O O . VAL B 1 294 ? 3.543 1.379 9.812 1 69.44 294 VAL B O 1
ATOM 9628 N N . ARG B 1 295 ? 3.75 3.043 11.227 1 72.69 295 ARG B N 1
ATOM 9629 C CA . ARG B 1 295 ? 3.748 2.148 12.383 1 72.69 295 ARG B CA 1
ATOM 9630 C C . ARG B 1 295 ? 2.436 1.378 12.477 1 72.69 295 ARG B C 1
ATOM 9632 O O . ARG B 1 295 ? 2.428 0.187 12.789 1 72.69 295 ARG B O 1
ATOM 9639 N N . PHE B 1 296 ? 1.457 2.031 12.125 1 80.19 296 PHE B N 1
ATOM 9640 C CA . PHE B 1 296 ? 0.145 1.398 12.18 1 80.19 296 PHE B CA 1
ATOM 9641 C C . PHE B 1 296 ? -0.034 0.421 11.023 1 80.19 296 PHE B C 1
ATOM 9643 O O . PHE B 1 296 ? -0.7 -0.606 11.172 1 80.19 296 PHE B O 1
ATOM 9650 N N . ALA B 1 297 ? 0.668 0.724 9.992 1 82.44 297 ALA B N 1
ATOM 9651 C CA . ALA B 1 297 ? 0.595 -0.182 8.844 1 82.44 297 ALA B CA 1
ATOM 9652 C C . ALA B 1 297 ? 1.226 -1.532 9.172 1 82.44 297 ALA B C 1
ATOM 9654 O O . ALA B 1 297 ? 0.805 -2.566 8.648 1 82.44 297 ALA B O 1
ATOM 9655 N N . LEU B 1 298 ? 2.195 -1.593 10.094 1 85 298 LEU B N 1
ATOM 9656 C CA . LEU B 1 298 ? 2.842 -2.838 10.5 1 85 298 LEU B CA 1
ATOM 9657 C C . LEU B 1 298 ? 1.893 -3.701 11.32 1 85 298 LEU B C 1
ATOM 9659 O O . LEU B 1 298 ? 1.912 -4.93 11.211 1 85 298 LEU B O 1
ATOM 9663 N N . TYR B 1 299 ? 1.054 -3.012 12.148 1 90.44 299 TYR B N 1
ATOM 9664 C CA . TYR B 1 299 ? 0.066 -3.76 12.914 1 90.44 299 TYR B CA 1
ATOM 9665 C C . TYR B 1 299 ? -0.99 -4.367 12 1 90.44 299 TYR B C 1
ATOM 9667 O O . TYR B 1 299 ? -1.4 -5.516 12.195 1 90.44 299 TYR B O 1
ATOM 9675 N N . VAL B 1 300 ? -1.389 -3.566 11.023 1 91.19 300 VAL B N 1
ATOM 9676 C CA . VAL B 1 300 ? -2.387 -4.043 10.07 1 91.19 300 VAL B CA 1
ATOM 9677 C C . VAL B 1 300 ? -1.815 -5.207 9.266 1 91.19 300 VAL B C 1
ATOM 9679 O O . VAL B 1 300 ? -2.494 -6.215 9.047 1 91.19 300 VAL B O 1
ATOM 9682 N N . PHE B 1 301 ? -0.565 -5.062 8.93 1 90 301 PHE B N 1
ATOM 9683 C CA . PHE B 1 301 ? 0.151 -6.098 8.195 1 90 301 PHE B CA 1
ATOM 9684 C C . PHE B 1 301 ? 0.228 -7.387 9 1 90 301 PHE B C 1
ATOM 9686 O O . PHE B 1 301 ? -0.032 -8.469 8.477 1 90 301 PHE B O 1
ATOM 9693 N N . ALA B 1 302 ? 0.482 -7.363 10.195 1 91.19 302 ALA B N 1
ATOM 9694 C CA . ALA B 1 302 ? 0.609 -8.523 11.078 1 91.19 302 ALA B CA 1
ATOM 9695 C C . ALA B 1 302 ? -0.75 -9.164 11.336 1 91.19 302 ALA B C 1
ATOM 9697 O O . ALA B 1 302 ? -0.865 -10.391 11.391 1 91.19 302 ALA B O 1
ATOM 9698 N N . ALA B 1 303 ? -1.726 -8.344 11.547 1 94.38 303 ALA B N 1
ATOM 9699 C CA . ALA B 1 303 ? -3.061 -8.883 11.797 1 94.38 303 ALA B CA 1
ATOM 9700 C C . ALA B 1 303 ? -3.574 -9.648 10.578 1 94.38 303 ALA B C 1
ATOM 9702 O O . ALA B 1 303 ? -4.211 -10.695 10.719 1 94.38 303 ALA B O 1
ATOM 9703 N N . SER B 1 304 ? -3.357 -9.102 9.398 1 93.62 304 SER B N 1
ATOM 9704 C CA . SER B 1 304 ? -3.779 -9.797 8.188 1 93.62 304 SER B CA 1
ATOM 9705 C C . SER B 1 304 ? -3.029 -11.109 8.008 1 93.62 304 SER B C 1
ATOM 9707 O O . SER B 1 304 ? -3.598 -12.094 7.531 1 93.62 304 SER B O 1
ATOM 9709 N N . LEU B 1 305 ? -1.787 -11.172 8.453 1 91.94 305 LEU B N 1
ATOM 9710 C CA . LEU B 1 305 ? -0.987 -12.391 8.398 1 91.94 305 LEU B CA 1
ATOM 9711 C C . LEU B 1 305 ? -1.555 -13.453 9.336 1 91.94 305 LEU B C 1
ATOM 9713 O O . LEU B 1 305 ? -1.712 -14.617 8.938 1 91.94 305 LEU B O 1
ATOM 9717 N N . VAL B 1 306 ? -1.874 -13.047 10.508 1 93.75 306 VAL B N 1
ATOM 9718 C CA . VAL B 1 306 ? -2.371 -13.992 11.5 1 93.75 306 VAL B CA 1
ATOM 9719 C C . VAL B 1 306 ? -3.734 -14.531 11.07 1 93.75 306 VAL B C 1
ATOM 9721 O O . VAL B 1 306 ? -4.016 -15.719 11.211 1 93.75 306 VAL B O 1
ATOM 9724 N N . SER B 1 307 ? -4.469 -13.617 10.547 1 94.94 307 SER B N 1
ATOM 9725 C CA . SER B 1 307 ? -5.789 -14.039 10.094 1 94.94 307 SER B CA 1
ATOM 9726 C C . SER B 1 307 ? -5.688 -15.031 8.938 1 94.94 307 SER B C 1
ATOM 9728 O O . SER B 1 307 ? -6.348 -16.078 8.945 1 94.94 307 SER B O 1
ATOM 9730 N N . SER B 1 308 ? -4.91 -14.773 7.953 1 91.75 308 SER B N 1
ATOM 9731 C CA . SER B 1 308 ? -4.75 -15.664 6.809 1 91.75 308 SER B CA 1
ATOM 9732 C C . SER B 1 308 ? -4.125 -16.984 7.223 1 91.75 308 SER B C 1
ATOM 9734 O O . SER B 1 308 ? -4.508 -18.047 6.715 1 91.75 308 SER B O 1
ATOM 9736 N N . LEU B 1 309 ? -3.182 -16.984 8.148 1 89.88 309 LEU B N 1
ATOM 9737 C CA . LEU B 1 309 ? -2.543 -18.219 8.617 1 89.88 309 LEU B CA 1
ATOM 9738 C C . LEU B 1 309 ? -3.543 -19.109 9.352 1 89.88 309 LEU B C 1
ATOM 9740 O O . LEU B 1 309 ? -3.576 -20.312 9.133 1 89.88 309 LEU B O 1
ATOM 9744 N N . PHE B 1 310 ? -4.352 -18.484 10.156 1 92.38 310 PHE B N 1
ATOM 9745 C CA . PHE B 1 310 ? -5.32 -19.266 10.922 1 92.38 310 PHE B CA 1
ATOM 9746 C C . PHE B 1 310 ? -6.328 -19.938 9.992 1 92.38 310 PHE B C 1
ATOM 9748 O O . PHE B 1 310 ? -6.684 -21.094 10.195 1 92.38 310 PHE B O 1
ATOM 9755 N N . ILE B 1 311 ? -6.754 -19.266 8.984 1 90.19 311 ILE B N 1
ATOM 9756 C CA . ILE B 1 311 ? -7.723 -19.828 8.062 1 90.19 311 ILE B CA 1
ATOM 9757 C C . ILE B 1 311 ? -7.062 -20.953 7.25 1 90.19 311 ILE B C 1
ATOM 9759 O O . ILE B 1 311 ? -7.672 -22 7.02 1 90.19 311 ILE B O 1
ATOM 9763 N N . GLN B 1 312 ? -5.844 -20.797 6.824 1 86.94 312 GLN B N 1
ATOM 9764 C CA . GLN B 1 312 ? -5.148 -21.797 6.031 1 86.94 312 GLN B CA 1
ATOM 9765 C C . GLN B 1 312 ? -4.863 -23.047 6.855 1 86.94 312 GLN B C 1
ATOM 9767 O O . GLN B 1 312 ? -4.984 -24.172 6.352 1 86.94 312 GLN B O 1
ATOM 9772 N N . VAL B 1 313 ? -4.539 -22.859 8.117 1 87.12 313 VAL B N 1
ATOM 9773 C CA . VAL B 1 313 ? -4.266 -24.016 8.977 1 87.12 313 VAL B CA 1
ATOM 9774 C C . VAL B 1 313 ? -5.566 -24.75 9.273 1 87.12 313 VAL B C 1
ATOM 9776 O O . VAL B 1 313 ? -5.598 -25.984 9.242 1 87.12 313 VAL B O 1
ATOM 9779 N N . TYR B 1 314 ? -6.598 -24.016 9.484 1 88.69 314 TYR B N 1
ATOM 9780 C CA . TYR B 1 314 ? -7.867 -24.656 9.789 1 88.69 314 TYR B CA 1
ATOM 9781 C C . TYR B 1 314 ? -8.367 -25.469 8.594 1 88.69 314 TYR B C 1
ATOM 9783 O O . TYR B 1 314 ? -8.719 -26.641 8.734 1 88.69 314 TYR B O 1
ATOM 9791 N N . PHE B 1 315 ? -8.352 -24.953 7.391 1 84.06 315 PHE B N 1
ATOM 9792 C CA . PHE B 1 315 ? -8.93 -25.641 6.242 1 84.06 315 PHE B CA 1
ATOM 9793 C C . PHE B 1 315 ? -7.969 -26.688 5.695 1 84.06 315 PHE B C 1
ATOM 9795 O O . PHE B 1 315 ? -8.367 -27.562 4.93 1 84.06 315 PHE B O 1
ATOM 9802 N N . SER B 1 316 ? -6.734 -26.641 6.059 1 82.69 316 SER B N 1
ATOM 9803 C CA . SER B 1 316 ? -5.816 -27.703 5.676 1 82.69 316 SER B CA 1
ATOM 9804 C C . SER B 1 316 ? -6.031 -28.953 6.531 1 82.69 316 SER B C 1
ATOM 9806 O O . SER B 1 316 ? -5.785 -30.078 6.082 1 82.69 316 SER B O 1
ATOM 9808 N N . HIS B 1 317 ? -6.586 -28.766 7.754 1 82.81 317 HIS B N 1
ATOM 9809 C CA . HIS B 1 317 ? -6.762 -29.906 8.648 1 82.81 317 HIS B CA 1
ATOM 9810 C C . HIS B 1 317 ? -8.227 -30.312 8.734 1 82.81 317 HIS B C 1
ATOM 9812 O O . HIS B 1 317 ? -8.539 -31.484 9 1 82.81 317 HIS B O 1
ATOM 9818 N N . PHE B 1 318 ? -9.039 -29.25 8.531 1 81 318 PHE B N 1
ATOM 9819 C CA . PHE B 1 318 ? -10.469 -29.531 8.656 1 81 318 PHE B CA 1
ATOM 9820 C C . PHE B 1 318 ? -11.203 -29.172 7.367 1 81 318 PHE B C 1
ATOM 9822 O O . PHE B 1 318 ? -10.852 -28.203 6.695 1 81 318 PHE B O 1
ATOM 9829 N N . LEU B 1 319 ? -12 -30.094 6.965 1 78.31 319 LEU B N 1
ATOM 9830 C CA . LEU B 1 319 ? -12.961 -29.781 5.918 1 78.31 319 LEU B CA 1
ATOM 9831 C C . LEU B 1 319 ? -14.25 -29.219 6.52 1 78.31 319 LEU B C 1
ATOM 9833 O O . LEU B 1 319 ? -15.18 -29.969 6.824 1 78.31 319 LEU B O 1
ATOM 9837 N N . TYR B 1 320 ? -14.297 -27.875 6.75 1 80.06 320 TYR B N 1
ATOM 9838 C CA . TYR B 1 320 ? -15.383 -27.172 7.41 1 80.06 320 TYR B CA 1
ATOM 9839 C C . TYR B 1 320 ? -15.602 -27.688 8.82 1 80.06 320 TYR B C 1
ATOM 9841 O O . TYR B 1 320 ? -14.758 -27.5 9.695 1 80.06 320 TYR B O 1
ATOM 9849 N N . PHE B 1 321 ? -16.516 -28.766 9.047 1 76.88 321 PHE B N 1
ATOM 9850 C CA . PHE B 1 321 ? -16.703 -29.25 10.414 1 76.88 321 PHE B CA 1
ATOM 9851 C C . PHE B 1 321 ? -16.172 -30.672 10.57 1 76.88 321 PHE B C 1
ATOM 9853 O O . PHE B 1 321 ? -16.141 -31.203 11.688 1 76.88 321 PHE B O 1
ATOM 9860 N N . ALA B 1 322 ? -15.672 -31.219 9.422 1 77.12 322 ALA B N 1
ATOM 9861 C CA . ALA B 1 322 ? -15.164 -32.594 9.469 1 77.12 322 ALA B CA 1
ATOM 9862 C C . ALA B 1 322 ? -13.656 -32.625 9.242 1 77.12 322 ALA B C 1
ATOM 9864 O O . ALA B 1 322 ? -13.086 -31.688 8.664 1 77.12 322 ALA B O 1
ATOM 9865 N N . GLY B 1 323 ? -12.992 -33.656 9.82 1 74.25 323 GLY B N 1
ATOM 9866 C CA . GLY B 1 323 ? -11.562 -33.812 9.625 1 74.25 323 GLY B CA 1
ATOM 9867 C C . GLY B 1 323 ? -11.188 -34.188 8.211 1 74.25 323 GLY B C 1
ATOM 9868 O O . GLY B 1 323 ? -11.891 -34.969 7.562 1 74.25 323 GLY B O 1
ATOM 9869 N N . ARG B 1 324 ? -10.297 -33.531 7.461 1 73.88 324 ARG B N 1
ATOM 9870 C CA . ARG B 1 324 ? -9.82 -33.812 6.113 1 73.88 324 ARG B CA 1
ATOM 9871 C C . ARG B 1 324 ? -8.922 -35.062 6.094 1 73.88 324 ARG B C 1
ATOM 9873 O O . ARG B 1 324 ? -8.195 -35.312 7.055 1 73.88 324 ARG B O 1
ATOM 9880 N N . ASP B 1 325 ? -9.109 -35.906 5.023 1 63.59 325 ASP B N 1
ATOM 9881 C CA . ASP B 1 325 ? -8.219 -37.062 4.84 1 63.59 325 ASP B CA 1
ATOM 9882 C C . ASP B 1 325 ? -6.812 -36.594 4.465 1 63.59 325 ASP B C 1
ATOM 9884 O O . ASP B 1 325 ? -6.609 -36 3.404 1 63.59 325 ASP B O 1
ATOM 9888 N N . ARG B 1 326 ? -5.93 -36.656 5.391 1 70.44 326 ARG B N 1
ATOM 9889 C CA . ARG B 1 326 ? -4.562 -36.188 5.195 1 70.44 326 ARG B CA 1
ATOM 9890 C C . ARG B 1 326 ? -3.623 -37.344 4.879 1 70.44 326 ARG B C 1
ATOM 9892 O O . ARG B 1 326 ? -2.414 -37.25 5.113 1 70.44 326 ARG B O 1
ATOM 9899 N N . THR B 1 327 ? -4.082 -38.438 4.355 1 61.12 327 THR B N 1
ATOM 9900 C CA . THR B 1 327 ? -3.215 -39.594 4.125 1 61.12 327 THR B CA 1
ATOM 9901 C C . THR B 1 327 ? -2.172 -39.281 3.057 1 61.12 327 THR B C 1
ATOM 9903 O O . THR B 1 327 ? -1.054 -39.781 3.104 1 61.12 327 THR B O 1
ATOM 9906 N N . GLY B 1 328 ? -2.477 -38.406 1.959 1 60.19 328 GLY B N 1
ATOM 9907 C CA . GLY B 1 328 ? -1.524 -38.094 0.899 1 60.19 328 GLY B CA 1
ATOM 9908 C C . GLY B 1 328 ? -0.566 -37 1.25 1 60.19 328 GLY B C 1
ATOM 9909 O O . GLY B 1 328 ? 0.37 -36.719 0.498 1 60.19 328 GLY B O 1
ATOM 9910 N N . TYR B 1 329 ? -0.74 -36.438 2.416 1 68.12 329 TYR B N 1
ATOM 9911 C CA . TYR B 1 329 ? 0.101 -35.312 2.777 1 68.12 329 TYR B CA 1
ATOM 9912 C C . TYR B 1 329 ? 0.91 -35.594 4.035 1 68.12 329 TYR B C 1
ATOM 9914 O O . TYR B 1 329 ? 0.445 -36.312 4.922 1 68.12 329 TYR B O 1
ATOM 9922 N N . SER B 1 330 ? 2.295 -35.312 3.82 1 67.19 330 SER B N 1
ATOM 9923 C CA . SER B 1 330 ? 3.131 -35.469 5.008 1 67.19 330 SER B CA 1
ATOM 9924 C C . SER B 1 330 ? 2.57 -34.656 6.176 1 67.19 330 SER B C 1
ATOM 9926 O O . SER B 1 330 ? 1.801 -33.719 5.98 1 67.19 330 SER B O 1
ATOM 9928 N N . SER B 1 331 ? 2.812 -35.125 7.297 1 65.94 331 SER B N 1
ATOM 9929 C CA . SER B 1 331 ? 2.312 -34.5 8.516 1 65.94 331 SER B CA 1
ATOM 9930 C C . SER B 1 331 ? 2.721 -33.031 8.586 1 65.94 331 SER B C 1
ATOM 9932 O O . SER B 1 331 ? 3.9 -32.719 8.445 1 65.94 331 SER B O 1
ATOM 9934 N N . GLY B 1 332 ? 1.796 -32.156 8.5 1 72.06 332 GLY B N 1
ATOM 9935 C CA . GLY B 1 332 ? 2.045 -30.734 8.719 1 72.06 332 GLY B CA 1
ATOM 9936 C C . GLY B 1 332 ? 2.047 -29.922 7.441 1 72.06 332 GLY B C 1
ATOM 9937 O O . GLY B 1 332 ? 2.131 -28.688 7.48 1 72.06 332 GLY B O 1
ATOM 9938 N N . GLU B 1 333 ? 2.047 -30.578 6.305 1 76.75 333 GLU B N 1
ATOM 9939 C CA . GLU B 1 333 ? 2.002 -29.859 5.039 1 76.75 333 GLU B CA 1
ATOM 9940 C C . GLU B 1 333 ? 0.632 -29.219 4.812 1 76.75 333 GLU B C 1
ATOM 9942 O O . GLU B 1 333 ? -0.396 -29.828 5.117 1 76.75 333 GLU B O 1
ATOM 9947 N N . LEU B 1 334 ? 0.688 -27.906 4.461 1 75.69 334 LEU B N 1
ATOM 9948 C CA . LEU B 1 334 ? -0.562 -27.234 4.129 1 75.69 334 LEU B CA 1
ATOM 9949 C C . LEU B 1 334 ? -0.931 -27.469 2.666 1 75.69 334 LEU B C 1
ATOM 9951 O O . LEU B 1 334 ? -0.052 -27.547 1.806 1 75.69 334 LEU B O 1
ATOM 9955 N N . ILE B 1 335 ? -2.207 -27.703 2.463 1 67.81 335 ILE B N 1
ATOM 9956 C CA . ILE B 1 335 ? -2.703 -27.938 1.113 1 67.81 335 ILE B CA 1
ATOM 9957 C C . ILE B 1 335 ? -2.604 -26.656 0.291 1 67.81 335 ILE B C 1
ATOM 9959 O O . ILE B 1 335 ? -3.113 -25.609 0.697 1 67.81 335 ILE B O 1
ATOM 9963 N N . SER B 1 336 ? -1.764 -26.703 -0.785 1 61.62 336 SER B N 1
ATOM 9964 C CA . SER B 1 336 ? -1.424 -25.547 -1.609 1 61.62 336 SER B CA 1
ATOM 9965 C C . SER B 1 336 ? -2.676 -24.875 -2.154 1 61.62 336 SER B C 1
ATOM 9967 O O . SER B 1 336 ? -2.734 -23.641 -2.246 1 61.62 336 SER B O 1
ATOM 9969 N N . GLU B 1 337 ? -3.686 -25.688 -2.432 1 61.25 337 GLU B N 1
ATOM 9970 C CA . GLU B 1 337 ? -4.867 -25.125 -3.07 1 61.25 337 GLU B CA 1
ATOM 9971 C C . GLU B 1 337 ? -5.695 -24.312 -2.076 1 61.25 337 GLU B C 1
ATOM 9973 O O . GLU B 1 337 ? -6.504 -23.469 -2.475 1 61.25 337 GLU B O 1
ATOM 9978 N N . LEU B 1 338 ? -5.371 -24.547 -0.822 1 61.59 338 LEU B N 1
ATOM 9979 C CA . LEU B 1 338 ? -6.137 -23.797 0.173 1 61.59 338 LEU B CA 1
ATOM 9980 C C . LEU B 1 338 ? -5.441 -22.484 0.527 1 61.59 338 LEU B C 1
ATOM 9982 O O . LEU B 1 338 ? -6.066 -21.578 1.07 1 61.59 338 LEU B O 1
ATOM 9986 N N . VAL B 1 339 ? -4.184 -22.516 0.079 1 63.47 339 VAL B N 1
ATOM 9987 C CA . VAL B 1 339 ? -3.467 -21.266 0.328 1 63.47 339 VAL B CA 1
ATOM 9988 C C . VAL B 1 339 ? -3.902 -20.219 -0.682 1 63.47 339 VAL B C 1
ATOM 9990 O O . VAL B 1 339 ? -3.969 -19.031 -0.355 1 63.47 339 VAL B O 1
ATOM 9993 N N . GLN B 1 340 ? -4.293 -20.703 -1.886 1 68.44 340 GLN B N 1
ATOM 9994 C CA . GLN B 1 340 ? -4.855 -19.828 -2.91 1 68.44 340 GLN B CA 1
ATOM 9995 C C . GLN B 1 340 ? -6.254 -20.281 -3.314 1 68.44 340 GLN B C 1
ATOM 9997 O O . GLN B 1 340 ? -6.406 -21.25 -4.062 1 68.44 340 GLN B O 1
ATOM 10002 N N . VAL B 1 341 ? -7.262 -19.531 -2.881 1 69.38 341 VAL B N 1
ATOM 10003 C CA . VAL B 1 341 ? -8.656 -19.953 -2.949 1 69.38 341 VAL B CA 1
ATOM 10004 C C . VAL B 1 341 ? -9.086 -20.094 -4.406 1 69.38 341 VAL B C 1
ATOM 10006 O O . VAL B 1 341 ? -9.82 -21.031 -4.758 1 69.38 341 VAL B O 1
ATOM 10009 N N . PHE B 1 342 ? -8.602 -19.312 -5.426 1 75 342 PHE B N 1
ATOM 10010 C CA . PHE B 1 342 ? -9.094 -19.359 -6.797 1 75 342 PHE B CA 1
ATOM 10011 C C . PHE B 1 342 ? -8.023 -19.891 -7.738 1 75 342 PHE B C 1
ATOM 10013 O O . PHE B 1 342 ? -8.094 -19.672 -8.953 1 75 342 PHE B O 1
ATOM 10020 N N . ALA B 1 343 ? -7.086 -20.719 -7.133 1 72.25 343 ALA B N 1
ATOM 10021 C CA . ALA B 1 343 ? -6.016 -21.234 -7.98 1 72.25 343 ALA B CA 1
ATOM 10022 C C . ALA B 1 343 ? -6.453 -22.516 -8.688 1 72.25 343 ALA B C 1
ATOM 10024 O O . ALA B 1 343 ? -7.164 -23.344 -8.109 1 72.25 343 ALA B O 1
ATOM 10025 N N . SER B 1 344 ? -6.246 -22.562 -10.039 1 71.25 344 SER B N 1
ATOM 10026 C CA . SER B 1 344 ? -6.449 -23.781 -10.805 1 71.25 344 SER B CA 1
ATOM 10027 C C . SER B 1 344 ? -5.168 -24.609 -10.883 1 71.25 344 SER B C 1
ATOM 10029 O O . SER B 1 344 ? -4.078 -24.047 -11.055 1 71.25 344 SER B O 1
ATOM 10031 N N . THR B 1 345 ? -5.242 -25.812 -10.555 1 66.25 345 THR B N 1
ATOM 10032 C CA . THR B 1 345 ? -4.062 -26.672 -10.609 1 66.25 345 THR B CA 1
ATOM 10033 C C . THR B 1 345 ? -3.775 -27.109 -12.039 1 66.25 345 THR B C 1
ATOM 10035 O O . THR B 1 345 ? -4.602 -27.781 -12.664 1 66.25 345 THR B O 1
ATOM 10038 N N . ILE B 1 346 ? -2.836 -26.453 -12.664 1 66.56 346 ILE B N 1
ATOM 10039 C CA . ILE B 1 346 ? -2.443 -26.797 -14.023 1 66.56 346 ILE B CA 1
ATOM 10040 C C . ILE B 1 346 ? -0.997 -27.297 -14.031 1 66.56 346 ILE B C 1
ATOM 10042 O O . ILE B 1 346 ? -0.155 -26.766 -13.297 1 66.56 346 ILE B O 1
ATOM 10046 N N . PRO B 1 347 ? -0.838 -28.422 -14.781 1 61.34 347 PRO B N 1
ATOM 10047 C CA . PRO B 1 347 ? 0.556 -28.844 -14.945 1 61.34 347 PRO B CA 1
ATOM 10048 C C . PRO B 1 347 ? 1.409 -27.781 -15.641 1 61.34 347 PRO B C 1
ATOM 10050 O O . PRO B 1 347 ? 0.875 -26.906 -16.328 1 61.34 347 PRO B O 1
ATOM 10053 N N . PHE B 1 348 ? 2.582 -27.719 -15.43 1 59.78 348 PHE B N 1
ATOM 10054 C CA . PHE B 1 348 ? 3.529 -26.703 -15.891 1 59.78 348 PHE B CA 1
ATOM 10055 C C . PHE B 1 348 ? 3.492 -26.562 -17.406 1 59.78 348 PHE B C 1
ATOM 10057 O O . PHE B 1 348 ? 3.68 -25.469 -17.938 1 59.78 348 PHE B O 1
ATOM 10064 N N . GLU B 1 349 ? 3.279 -27.703 -18.047 1 58.41 349 GLU B N 1
ATOM 10065 C CA . GLU B 1 349 ? 3.322 -27.688 -19.5 1 58.41 349 GLU B CA 1
ATOM 10066 C C . GLU B 1 349 ? 2.117 -26.938 -20.078 1 58.41 349 GLU B C 1
ATOM 10068 O O . GLU B 1 349 ? 2.174 -26.422 -21.188 1 58.41 349 GLU B O 1
ATOM 10073 N N . GLN B 1 350 ? 1.174 -26.766 -19.172 1 66.81 350 GLN B N 1
ATOM 10074 C CA . GLN B 1 350 ? -0.042 -26.156 -19.688 1 66.81 350 GLN B CA 1
ATOM 10075 C C . GLN B 1 350 ? -0.266 -24.766 -19.094 1 66.81 350 GLN B C 1
ATOM 10077 O O . GLN B 1 350 ? -1.395 -24.281 -19.062 1 66.81 350 GLN B O 1
ATOM 10082 N N . ILE B 1 351 ? 0.882 -24.125 -18.734 1 70.19 351 ILE B N 1
ATOM 10083 C CA . ILE B 1 351 ? 0.737 -22.797 -18.172 1 70.19 351 ILE B CA 1
ATOM 10084 C C . ILE B 1 351 ? 0.399 -21.797 -19.266 1 70.19 351 ILE B C 1
ATOM 10086 O O . ILE B 1 351 ? 0.894 -21.906 -20.391 1 70.19 351 ILE B O 1
ATOM 10090 N N . VAL B 1 352 ? -0.582 -21.031 -19 1 74.38 352 VAL B N 1
ATOM 10091 C CA . VAL B 1 352 ? -0.985 -20 -19.938 1 74.38 352 VAL B CA 1
ATOM 10092 C C . VAL B 1 352 ? -0.007 -18.828 -19.875 1 74.38 352 VAL B C 1
ATOM 10094 O O . VAL B 1 352 ? 0.111 -18.172 -18.844 1 74.38 352 VAL B O 1
ATOM 10097 N N . ARG B 1 353 ? 0.731 -18.625 -20.953 1 76.06 353 ARG B N 1
ATOM 10098 C CA . ARG B 1 353 ? 1.73 -17.562 -21.031 1 76.06 353 ARG B CA 1
ATOM 10099 C C . ARG B 1 353 ? 1.111 -16.266 -21.531 1 76.06 353 ARG B C 1
ATOM 10101 O O . ARG B 1 353 ? 0.102 -16.281 -22.234 1 76.06 353 ARG B O 1
ATOM 10108 N N . MET B 1 354 ? 1.691 -15.188 -21.094 1 80.38 354 MET B N 1
ATOM 10109 C CA . MET B 1 354 ? 1.176 -13.867 -21.469 1 80.38 354 MET B CA 1
ATOM 10110 C C . MET B 1 354 ? 1.542 -13.523 -22.906 1 80.38 354 MET B C 1
ATOM 10112 O O . MET B 1 354 ? 2.658 -13.805 -23.359 1 80.38 354 MET B O 1
ATOM 10116 N N . HIS B 1 355 ? 0.551 -13.148 -23.688 1 81.12 355 HIS B N 1
ATOM 10117 C CA . HIS B 1 355 ? 0.707 -12.703 -25.062 1 81.12 355 HIS B CA 1
ATOM 10118 C C . HIS B 1 355 ? 0.5 -11.195 -25.188 1 81.12 355 HIS B C 1
ATOM 10120 O O . HIS B 1 355 ? -0.342 -10.625 -24.484 1 81.12 355 HIS B O 1
ATOM 10126 N N . ILE B 1 356 ? 1.297 -10.484 -26.047 1 81.69 356 ILE B N 1
ATOM 10127 C CA . ILE B 1 356 ? 1.231 -9.031 -26.188 1 81.69 356 ILE B CA 1
ATOM 10128 C C . ILE B 1 356 ? -0.144 -8.625 -26.719 1 81.69 356 ILE B C 1
ATOM 10130 O O . ILE B 1 356 ? -0.626 -7.527 -26.422 1 81.69 356 ILE B O 1
ATOM 10134 N N . LEU B 1 357 ? -0.82 -9.516 -27.422 1 84.75 357 LEU B N 1
ATOM 10135 C CA . LEU B 1 357 ? -2.129 -9.195 -27.984 1 84.75 357 LEU B CA 1
ATOM 10136 C C . LEU B 1 357 ? -3.197 -9.188 -26.891 1 84.75 357 LEU B C 1
ATOM 10138 O O . LEU B 1 357 ? -4.332 -8.766 -27.141 1 84.75 357 LEU B O 1
ATOM 10142 N N . TYR B 1 358 ? -2.799 -9.586 -25.656 1 87.38 358 TYR B N 1
ATOM 10143 C CA . TYR B 1 358 ? -3.73 -9.562 -24.531 1 87.38 358 TYR B CA 1
ATOM 10144 C C . TYR B 1 358 ? -4.238 -8.156 -24.266 1 87.38 358 TYR B C 1
ATOM 10146 O O . TYR B 1 358 ? -5.344 -7.969 -23.75 1 87.38 358 TYR B O 1
ATOM 10154 N N . PHE B 1 359 ? -3.508 -7.148 -24.703 1 89.94 359 PHE B N 1
ATOM 10155 C CA . PHE B 1 359 ? -3.836 -5.781 -24.312 1 89.94 359 PHE B CA 1
ATOM 10156 C C . PHE B 1 359 ? -4.973 -5.238 -25.172 1 89.94 359 PHE B C 1
ATOM 10158 O O . PHE B 1 359 ? -5.715 -4.355 -24.734 1 89.94 359 PHE B O 1
ATOM 10165 N N . ILE B 1 360 ? -5.203 -5.793 -26.344 1 91.75 360 ILE B N 1
ATOM 10166 C CA . ILE B 1 360 ? -6.297 -5.316 -27.188 1 91.75 360 ILE B CA 1
ATOM 10167 C C . ILE B 1 360 ? -7.633 -5.766 -26.594 1 91.75 360 ILE B C 1
ATOM 10169 O O . ILE B 1 360 ? -8.492 -4.934 -26.281 1 91.75 360 ILE B O 1
ATOM 10173 N N . PRO B 1 361 ? -7.809 -7.109 -26.328 1 93.56 361 PRO B N 1
ATOM 10174 C CA . PRO B 1 361 ? -9.078 -7.48 -25.688 1 93.56 361 PRO B CA 1
ATOM 10175 C C . PRO B 1 361 ? -9.219 -6.898 -24.281 1 93.56 361 PRO B C 1
ATOM 10177 O O . PRO B 1 361 ? -10.336 -6.664 -23.828 1 93.56 361 PRO B O 1
ATOM 10180 N N . THR B 1 362 ? -8.148 -6.719 -23.656 1 95.88 362 THR B N 1
ATOM 10181 C CA . THR B 1 362 ? -8.211 -6.156 -22.312 1 95.88 362 THR B CA 1
ATOM 10182 C C . THR B 1 362 ? -8.758 -4.734 -22.344 1 95.88 362 THR B C 1
ATOM 10184 O O . THR B 1 362 ? -9.531 -4.336 -21.469 1 95.88 362 THR B O 1
ATOM 10187 N N . VAL B 1 363 ? -8.367 -3.938 -23.344 1 95.88 363 VAL B N 1
ATOM 10188 C CA . VAL B 1 363 ? -8.891 -2.58 -23.469 1 95.88 363 VAL B CA 1
ATOM 10189 C C . VAL B 1 363 ? -10.383 -2.631 -23.781 1 95.88 363 VAL B C 1
ATOM 10191 O O . VAL B 1 363 ? -11.164 -1.842 -23.25 1 95.88 363 VAL B O 1
ATOM 10194 N N . VAL B 1 364 ? -10.789 -3.619 -24.531 1 96.5 364 VAL B N 1
ATOM 10195 C CA . VAL B 1 364 ? -12.203 -3.77 -24.859 1 96.5 364 VAL B CA 1
ATOM 10196 C C . VAL B 1 364 ? -12.984 -4.18 -23.609 1 96.5 364 VAL B C 1
ATOM 10198 O O . VAL B 1 364 ? -14.047 -3.629 -23.328 1 96.5 364 VAL B O 1
ATOM 10201 N N . ILE B 1 365 ? -12.414 -5.113 -22.844 1 97.69 365 ILE B N 1
ATOM 10202 C CA . ILE B 1 365 ? -13.062 -5.535 -21.609 1 97.69 365 ILE B CA 1
ATOM 10203 C C . ILE B 1 365 ? -13.164 -4.348 -20.656 1 97.69 365 ILE B C 1
ATOM 10205 O O . ILE B 1 365 ? -14.195 -4.156 -20 1 97.69 365 ILE B O 1
ATOM 10209 N N . GLY B 1 366 ? -12.094 -3.553 -20.609 1 97.25 366 GLY B N 1
ATOM 10210 C CA . GLY B 1 366 ? -12.117 -2.391 -19.734 1 97.25 366 GLY B CA 1
ATOM 10211 C C . GLY B 1 366 ? -13.195 -1.393 -20.094 1 97.25 366 GLY B C 1
ATOM 10212 O O . GLY B 1 366 ? -13.906 -0.896 -19.219 1 97.25 366 GLY B O 1
ATOM 10213 N N . PHE B 1 367 ? -13.438 -1.191 -21.359 1 96.94 367 PHE B N 1
ATOM 10214 C CA . PHE B 1 367 ? -14.453 -0.246 -21.797 1 96.94 367 PHE B CA 1
ATOM 10215 C C . PHE B 1 367 ? -15.852 -0.805 -21.562 1 96.94 367 PHE B C 1
ATOM 10217 O O . PHE B 1 367 ? -16.734 -0.093 -21.078 1 96.94 367 PHE B O 1
ATOM 10224 N N . ILE B 1 368 ? -16.047 -2.072 -21.766 1 97.56 368 ILE B N 1
ATOM 10225 C CA . ILE B 1 368 ? -17.359 -2.688 -21.594 1 97.56 368 ILE B CA 1
ATOM 10226 C C . ILE B 1 368 ? -17.703 -2.748 -20.094 1 97.56 368 ILE B C 1
ATOM 10228 O O . ILE B 1 368 ? -18.812 -2.371 -19.703 1 97.56 368 ILE B O 1
ATOM 10232 N N . CYS B 1 369 ? -16.734 -3.217 -19.344 1 97.94 369 CYS B N 1
ATOM 10233 C CA . CYS B 1 369 ? -16.984 -3.312 -17.906 1 97.94 369 CYS B CA 1
ATOM 10234 C C . CYS B 1 369 ? -17.172 -1.93 -17.297 1 97.94 369 CYS B C 1
ATOM 10236 O O . CYS B 1 369 ? -17.984 -1.758 -16.391 1 97.94 369 CYS B O 1
ATOM 10238 N N . GLY B 1 370 ? -16.469 -0.879 -17.797 1 96.62 370 GLY B N 1
ATOM 10239 C CA . GLY B 1 370 ? -16.656 0.471 -17.281 1 96.62 370 GLY B CA 1
ATOM 10240 C C . GLY B 1 370 ? -18.031 1.039 -17.609 1 96.62 370 GLY B C 1
ATOM 10241 O O . GLY B 1 370 ? -18.688 1.626 -16.75 1 96.62 370 GLY B O 1
ATOM 10242 N N . ALA B 1 371 ? -18.531 0.785 -18.781 1 96.5 371 ALA B N 1
ATOM 10243 C CA . ALA B 1 371 ? -19.859 1.263 -19.188 1 96.5 371 ALA B CA 1
ATOM 10244 C C . ALA B 1 371 ? -20.969 0.49 -18.469 1 96.5 371 ALA B C 1
ATOM 10246 O O . ALA B 1 371 ? -21.938 1.083 -17.984 1 96.5 371 ALA B O 1
ATOM 10247 N N . LEU B 1 372 ? -20.766 -0.805 -18.344 1 97.31 372 LEU B N 1
ATOM 10248 C CA . LEU B 1 372 ? -21.75 -1.623 -17.656 1 97.31 372 LEU B CA 1
ATOM 10249 C C . LEU B 1 372 ? -21.797 -1.297 -16.172 1 97.31 372 LEU B C 1
ATOM 10251 O O . LEU B 1 372 ? -22.844 -1.42 -15.523 1 97.31 372 LEU B O 1
ATOM 10255 N N . SER B 1 373 ? -20.672 -0.937 -15.648 1 96.56 373 SER B N 1
ATOM 10256 C CA . SER B 1 373 ? -20.656 -0.563 -14.234 1 96.56 373 SER B CA 1
ATOM 10257 C C . SER B 1 373 ? -21.484 0.699 -13.992 1 96.56 373 SER B C 1
ATOM 10259 O O . SER B 1 373 ? -22.156 0.819 -12.961 1 96.56 373 SER B O 1
ATOM 10261 N N . GLY B 1 374 ? -21.469 1.695 -14.914 1 93.75 374 GLY B N 1
ATOM 10262 C CA . GLY B 1 374 ? -22.312 2.879 -14.789 1 93.75 374 GLY B CA 1
ATOM 10263 C C . GLY B 1 374 ? -23.797 2.564 -14.805 1 93.75 374 GLY B C 1
ATOM 10264 O O . GLY B 1 374 ? -24.547 3.107 -14 1 93.75 374 GLY B O 1
ATOM 10265 N N . VAL B 1 375 ? -24.172 1.606 -15.609 1 94.62 375 VAL B N 1
ATOM 10266 C CA . VAL B 1 375 ? -25.562 1.215 -15.688 1 94.62 375 VAL B CA 1
ATOM 10267 C C . VAL B 1 375 ? -25.938 0.398 -14.453 1 94.62 375 VAL B C 1
ATOM 10269 O O . VAL B 1 375 ? -27.062 0.492 -13.953 1 94.62 375 VAL B O 1
ATOM 10272 N N . TYR B 1 376 ? -25 -0.374 -13.984 1 96.19 376 TYR B N 1
ATOM 10273 C CA . TYR B 1 376 ? -25.203 -1.169 -12.781 1 96.19 376 TYR B CA 1
ATOM 10274 C C . TYR B 1 376 ? -25.547 -0.277 -11.586 1 96.19 376 TYR B C 1
ATOM 10276 O O . TYR B 1 376 ? -26.469 -0.563 -10.836 1 96.19 376 TYR B O 1
ATOM 10284 N N . VAL B 1 377 ? -24.875 0.813 -11.414 1 94.25 377 VAL B N 1
ATOM 10285 C CA . VAL B 1 377 ? -25.078 1.731 -10.305 1 94.25 377 VAL B CA 1
ATOM 10286 C C . VAL B 1 377 ? -26.422 2.447 -10.461 1 94.25 377 VAL B C 1
ATOM 10288 O O . VAL B 1 377 ? -27.156 2.625 -9.492 1 94.25 377 VAL B O 1
ATOM 10291 N N . ARG B 1 378 ? -26.828 2.781 -11.68 1 92.81 378 ARG B N 1
ATOM 10292 C CA . ARG B 1 378 ? -28.094 3.461 -11.93 1 92.81 378 ARG B CA 1
ATOM 10293 C C . ARG B 1 378 ? -29.266 2.52 -11.711 1 92.81 378 ARG B C 1
ATOM 10295 O O . ARG B 1 378 ? -30.328 2.939 -11.227 1 92.81 378 ARG B O 1
ATOM 10302 N N . LEU B 1 379 ? -29.031 1.3 -12.031 1 93.5 379 LEU B N 1
ATOM 10303 C CA . LEU B 1 379 ? -30.078 0.313 -11.812 1 93.5 379 LEU B CA 1
ATOM 10304 C C . LEU B 1 379 ? -30.281 0.05 -10.32 1 93.5 379 LEU B C 1
ATOM 10306 O O . LEU B 1 379 ? -31.406 -0.126 -9.859 1 93.5 379 LEU B O 1
ATOM 10310 N N . SER B 1 380 ? -29.203 -0.066 -9.617 1 93.62 380 SER B N 1
ATOM 10311 C CA . SER B 1 380 ? -29.312 -0.25 -8.172 1 93.62 380 SER B CA 1
ATOM 10312 C C . SER B 1 380 ? -29.984 0.946 -7.516 1 93.62 380 SER B C 1
ATOM 10314 O O . SER B 1 380 ? -30.766 0.784 -6.574 1 93.62 380 SER B O 1
ATOM 10316 N N . TRP B 1 381 ? -29.656 2.133 -8.016 1 91.19 381 TRP B N 1
ATOM 10317 C CA . TRP B 1 381 ? -30.297 3.338 -7.504 1 91.19 381 TRP B CA 1
ATOM 10318 C C . TRP B 1 381 ? -31.797 3.338 -7.824 1 91.19 381 TRP B C 1
ATOM 10320 O O . TRP B 1 381 ? -32.625 3.713 -6.988 1 91.19 381 TRP B O 1
ATOM 10330 N N . PHE B 1 382 ? -32.125 2.922 -9.023 1 91.19 382 PHE B N 1
ATOM 10331 C CA . PHE B 1 382 ? -33.531 2.834 -9.43 1 91.19 382 PHE B CA 1
ATOM 10332 C C . PHE B 1 382 ? -34.312 1.88 -8.523 1 91.19 382 PHE B C 1
ATOM 10334 O O . PHE B 1 382 ? -35.406 2.193 -8.086 1 91.19 382 PHE B O 1
ATOM 10341 N N . ALA B 1 383 ? -33.688 0.8 -8.227 1 92.38 383 ALA B N 1
ATOM 10342 C CA . ALA B 1 383 ? -34.344 -0.183 -7.371 1 92.38 383 ALA B CA 1
ATOM 10343 C C . ALA B 1 383 ? -34.531 0.354 -5.953 1 92.38 383 ALA B C 1
ATOM 10345 O O . ALA B 1 383 ? -35.531 0.084 -5.297 1 92.38 383 ALA B O 1
ATOM 10346 N N . LEU B 1 384 ? -33.562 1.049 -5.473 1 89.56 384 LEU B N 1
ATOM 10347 C CA . LEU B 1 384 ? -33.656 1.632 -4.137 1 89.56 384 LEU B CA 1
ATOM 10348 C C . LEU B 1 384 ? -34.75 2.668 -4.055 1 89.56 384 LEU B C 1
ATOM 10350 O O . LEU B 1 384 ? -35.5 2.701 -3.08 1 89.56 384 LEU B O 1
ATOM 10354 N N . VAL B 1 385 ? -34.906 3.443 -5.156 1 88.38 385 VAL B N 1
ATOM 10355 C CA . VAL B 1 385 ? -35.938 4.484 -5.168 1 88.38 385 VAL B CA 1
ATOM 10356 C C . VAL B 1 385 ? -37.312 3.85 -5.293 1 88.38 385 VAL B C 1
ATOM 10358 O O . VAL B 1 385 ? -38.281 4.316 -4.676 1 88.38 385 VAL B O 1
ATOM 10361 N N . VAL B 1 386 ? -37.375 2.803 -6.07 1 87 386 VAL B N 1
ATOM 10362 C CA . VAL B 1 386 ? -38.625 2.113 -6.238 1 87 386 VAL B CA 1
ATOM 10363 C C . VAL B 1 386 ? -39.062 1.497 -4.914 1 87 386 VAL B C 1
ATOM 10365 O O . VAL B 1 386 ? -40.25 1.554 -4.551 1 87 386 VAL B O 1
ATOM 10368 N N . ARG B 1 387 ? -38.188 0.916 -4.184 1 87.31 387 ARG B N 1
ATOM 10369 C CA . ARG B 1 387 ? -38.531 0.334 -2.889 1 87.31 387 ARG B CA 1
ATOM 10370 C C . ARG B 1 387 ? -39 1.403 -1.918 1 87.31 387 ARG B C 1
ATOM 10372 O O . ARG B 1 387 ? -40 1.208 -1.227 1 87.31 387 ARG B O 1
ATOM 10379 N N . ARG B 1 388 ? -38.312 2.494 -1.861 1 83.06 388 ARG B N 1
ATOM 10380 C CA . ARG B 1 388 ? -38.688 3.557 -0.936 1 83.06 388 ARG B CA 1
ATOM 10381 C C . ARG B 1 388 ? -40.031 4.164 -1.318 1 83.06 388 ARG B C 1
ATOM 10383 O O . ARG B 1 388 ? -40.812 4.547 -0.447 1 83.06 388 ARG B O 1
ATOM 10390 N N . HIS B 1 389 ? -40.25 4.215 -2.656 1 83.19 389 HIS B N 1
ATOM 10391 C CA . HIS B 1 389 ? -41.531 4.738 -3.123 1 83.19 389 HIS B CA 1
ATOM 10392 C C . HIS B 1 389 ? -42.656 3.809 -2.746 1 83.19 389 HIS B C 1
ATOM 10394 O O . HIS B 1 389 ? -43.719 4.27 -2.33 1 83.19 389 HIS B O 1
ATOM 10400 N N . LEU B 1 390 ? -42.469 2.57 -2.926 1 82.88 390 LEU B N 1
ATOM 10401 C CA . LEU B 1 390 ? -43.5 1.594 -2.588 1 82.88 390 LEU B CA 1
ATOM 10402 C C . LEU B 1 390 ? -43.75 1.557 -1.081 1 82.88 390 LEU B C 1
ATOM 10404 O O . LEU B 1 390 ? -44.875 1.348 -0.634 1 82.88 390 LEU B O 1
ATOM 10408 N N . GLU B 1 391 ? -42.75 1.725 -0.318 1 83.69 391 GLU B N 1
ATOM 10409 C CA . GLU B 1 391 ? -42.875 1.772 1.136 1 83.69 391 GLU B CA 1
ATOM 10410 C C . GLU B 1 391 ? -43.719 2.959 1.574 1 83.69 391 GLU B C 1
ATOM 10412 O O . GLU B 1 391 ? -44.531 2.844 2.498 1 83.69 391 GLU B O 1
ATOM 10417 N N . GLN B 1 392 ? -43.438 4.016 0.952 1 78.25 392 GLN B N 1
ATOM 10418 C CA . GLN B 1 392 ? -44.156 5.223 1.324 1 78.25 392 GLN B CA 1
ATOM 10419 C C . GLN B 1 392 ? -45.594 5.168 0.828 1 78.25 392 GLN B C 1
ATOM 10421 O O . GLN B 1 392 ? -46.531 5.609 1.522 1 78.25 392 GLN B O 1
ATOM 10426 N N . ARG B 1 393 ? -45.75 4.707 -0.417 1 78.38 393 ARG B N 1
ATOM 10427 C CA . ARG B 1 393 ? -47.062 4.668 -1.021 1 78.38 393 ARG B CA 1
ATOM 10428 C C . ARG B 1 393 ? -48 3.746 -0.237 1 78.38 393 ARG B C 1
ATOM 10430 O O . ARG B 1 393 ? -49.156 4.098 0.027 1 78.38 393 ARG B O 1
ATOM 10437 N N . PHE B 1 394 ? -47.469 2.637 0.161 1 78.81 394 PHE B N 1
ATOM 10438 C CA . PHE B 1 394 ? -48.312 1.664 0.824 1 78.81 394 PHE B CA 1
ATOM 10439 C C . PHE B 1 394 ? -48.188 1.762 2.338 1 78.81 394 PHE B C 1
ATOM 10441 O O . PHE B 1 394 ? -48.875 1.06 3.076 1 78.81 394 PHE B O 1
ATOM 10448 N N . LYS B 1 395 ? -47.406 2.713 2.867 1 70.12 395 LYS B N 1
ATOM 10449 C CA . LYS B 1 395 ? -47.188 3.018 4.277 1 70.12 395 LYS B CA 1
ATOM 10450 C C . LYS B 1 395 ? -47 1.742 5.09 1 70.12 395 LYS B C 1
ATOM 10452 O O . LYS B 1 395 ? -47.531 1.594 6.18 1 70.12 395 LYS B O 1
ATOM 10457 N N . VAL B 1 396 ? -46.562 0.674 4.414 1 69.69 396 VAL B N 1
ATOM 10458 C CA . VAL B 1 396 ? -46.375 -0.584 5.125 1 69.69 396 VAL B CA 1
ATOM 10459 C C . VAL B 1 396 ? -44.875 -0.864 5.266 1 69.69 396 VAL B C 1
ATOM 10461 O O . VAL B 1 396 ? -44.156 -0.99 4.266 1 69.69 396 VAL B O 1
ATOM 10464 N N . ARG B 1 397 ? -44.469 -0.962 6.508 1 71.75 397 ARG B N 1
ATOM 10465 C CA . ARG B 1 397 ? -43.094 -1.263 6.824 1 71.75 397 ARG B CA 1
ATOM 10466 C C . ARG B 1 397 ? -42.719 -2.699 6.449 1 71.75 397 ARG B C 1
ATOM 10468 O O . ARG B 1 397 ? -41.562 -3.025 6.242 1 71.75 397 ARG B O 1
ATOM 10475 N N . ALA B 1 398 ? -43.812 -3.4 6.184 1 77.5 398 ALA B N 1
ATOM 10476 C CA . ALA B 1 398 ? -43.594 -4.812 5.891 1 77.5 398 ALA B CA 1
ATOM 10477 C C . ALA B 1 398 ? -43.031 -5 4.484 1 77.5 398 ALA B C 1
ATOM 10479 O O . ALA B 1 398 ? -42.406 -6.023 4.188 1 77.5 398 ALA B O 1
ATOM 10480 N N . PHE B 1 399 ? -43.125 -4.043 3.635 1 80.31 399 PHE B N 1
ATOM 10481 C CA . PHE B 1 399 ? -42.625 -4.156 2.275 1 80.31 399 PHE B CA 1
ATOM 10482 C C . PHE B 1 399 ? -41.094 -4.199 2.271 1 80.31 399 PHE B C 1
ATOM 10484 O O . PHE B 1 399 ? -40.469 -4.711 1.332 1 80.31 399 PHE B O 1
ATOM 10491 N N . ARG B 1 400 ? -40.594 -3.711 3.334 1 81.31 400 ARG B N 1
ATOM 10492 C CA . ARG B 1 400 ? -39.125 -3.768 3.434 1 81.31 400 ARG B CA 1
ATOM 10493 C C . ARG B 1 400 ? -38.656 -5.207 3.594 1 81.31 400 ARG B C 1
ATOM 10495 O O . ARG B 1 400 ? -37.531 -5.547 3.17 1 81.31 400 ARG B O 1
ATOM 10502 N N . ALA B 1 401 ? -39.469 -6.02 4.121 1 84.69 401 ALA B N 1
ATOM 10503 C CA . ALA B 1 401 ? -39.094 -7.414 4.355 1 84.69 401 ALA B CA 1
ATOM 10504 C C . ALA B 1 401 ? -39.656 -8.32 3.258 1 84.69 401 ALA B C 1
ATOM 10506 O O . ALA B 1 401 ? -39 -9.305 2.885 1 84.69 401 ALA B O 1
ATOM 10507 N N . LEU B 1 402 ? -40.75 -7.957 2.68 1 89.5 402 LEU B N 1
ATOM 10508 C CA . LEU B 1 402 ? -41.406 -8.859 1.753 1 89.5 402 LEU B CA 1
ATOM 10509 C C . LEU B 1 402 ? -40.844 -8.727 0.348 1 89.5 402 LEU B C 1
ATOM 10511 O O . LEU B 1 402 ? -40.812 -9.695 -0.416 1 89.5 402 LEU B O 1
ATOM 10515 N N . LEU B 1 403 ? -40.344 -7.594 0.034 1 92 403 LEU B N 1
ATOM 10516 C CA . LEU B 1 403 ? -39.875 -7.395 -1.327 1 92 403 LEU B CA 1
ATOM 10517 C C . LEU B 1 403 ? -38.625 -8.219 -1.583 1 92 403 LEU B C 1
ATOM 10519 O O . LEU B 1 403 ? -38.5 -8.883 -2.615 1 92 403 LEU B O 1
ATOM 10523 N N . PRO B 1 404 ? -37.688 -8.234 -0.611 1 92.62 404 PRO B N 1
ATOM 10524 C CA . PRO B 1 404 ? -36.531 -9.086 -0.867 1 92.62 404 PRO B CA 1
ATOM 10525 C C . PRO B 1 404 ? -36.875 -10.57 -0.906 1 92.62 404 PRO B C 1
ATOM 10527 O O . PRO B 1 404 ? -36.25 -11.336 -1.639 1 92.62 404 PRO B O 1
ATOM 10530 N N . VAL B 1 405 ? -37.875 -11.023 -0.186 1 95.12 405 VAL B N 1
ATOM 10531 C CA . VAL B 1 405 ? -38.281 -12.422 -0.182 1 95.12 405 VAL B CA 1
ATOM 10532 C C . VAL B 1 405 ? -38.969 -12.766 -1.507 1 95.12 405 VAL B C 1
ATOM 10534 O O . VAL B 1 405 ? -38.656 -13.797 -2.115 1 95.12 405 VAL B O 1
ATOM 10537 N N . ALA B 1 406 ? -39.844 -11.805 -1.96 1 95 406 ALA B N 1
ATOM 10538 C CA . ALA B 1 406 ? -40.5 -12.023 -3.246 1 95 406 ALA B CA 1
ATOM 10539 C C . ALA B 1 406 ? -39.469 -12.031 -4.387 1 95 406 ALA B C 1
ATOM 10541 O O . ALA B 1 406 ? -39.594 -12.812 -5.328 1 95 406 ALA B O 1
ATOM 10542 N N . PHE B 1 407 ? -38.594 -11.203 -4.273 1 95.56 407 PHE B N 1
ATOM 10543 C CA . PHE B 1 407 ? -37.562 -11.156 -5.305 1 95.56 407 PHE B CA 1
ATOM 10544 C C . PHE B 1 407 ? -36.75 -12.438 -5.312 1 95.56 407 PHE B C 1
ATOM 10546 O O . PHE B 1 407 ? -36.406 -12.969 -6.375 1 95.56 407 PHE B O 1
ATOM 10553 N N . THR B 1 408 ? -36.344 -12.961 -4.172 1 96.06 408 THR B N 1
ATOM 10554 C CA . THR B 1 408 ? -35.531 -14.18 -4.098 1 96.06 408 THR B CA 1
ATOM 10555 C C . THR B 1 408 ? -36.312 -15.367 -4.688 1 96.06 408 THR B C 1
ATOM 10557 O O . THR B 1 408 ? -35.719 -16.172 -5.41 1 96.06 408 THR B O 1
ATOM 10560 N N . VAL B 1 409 ? -37.594 -15.438 -4.461 1 96.5 409 VAL B N 1
ATOM 10561 C CA . VAL B 1 409 ? -38.375 -16.531 -5.004 1 96.5 409 VAL B CA 1
ATOM 10562 C C . VAL B 1 409 ? -38.469 -16.391 -6.523 1 96.5 409 VAL B C 1
ATOM 10564 O O . VAL B 1 409 ? -38.375 -17.391 -7.246 1 96.5 409 VAL B O 1
ATOM 10567 N N . ALA B 1 410 ? -38.562 -15.172 -6.977 1 96.88 410 ALA B N 1
ATOM 10568 C CA . ALA B 1 410 ? -38.594 -14.961 -8.422 1 96.88 410 ALA B CA 1
ATOM 10569 C C . ALA B 1 410 ? -37.25 -15.281 -9.07 1 96.88 410 ALA B C 1
ATOM 10571 O O . ALA B 1 410 ? -37.219 -15.883 -10.148 1 96.88 410 ALA B O 1
ATOM 10572 N N . TYR B 1 411 ? -36.25 -14.867 -8.469 1 96.81 411 TYR B N 1
ATOM 10573 C CA . TYR B 1 411 ? -34.906 -15.109 -8.992 1 96.81 411 TYR B CA 1
ATOM 10574 C C . TYR B 1 411 ? -34.594 -16.609 -9.055 1 96.81 411 TYR B C 1
ATOM 10576 O O . TYR B 1 411 ? -34.125 -17.109 -10.07 1 96.81 411 TYR B O 1
ATOM 10584 N N . VAL B 1 412 ? -34.875 -17.359 -7.98 1 96.25 412 VAL B N 1
ATOM 10585 C CA . VAL B 1 412 ? -34.594 -18.797 -7.914 1 96.25 412 VAL B CA 1
ATOM 10586 C C . VAL B 1 412 ? -35.5 -19.547 -8.883 1 96.25 412 VAL B C 1
ATOM 10588 O O . VAL B 1 412 ? -35.094 -20.516 -9.516 1 96.25 412 VAL B O 1
ATOM 10591 N N . SER B 1 413 ? -36.75 -19.078 -9.109 1 96.69 413 SER B N 1
ATOM 10592 C CA . SER B 1 413 ? -37.656 -19.703 -10.047 1 96.69 413 SER B CA 1
ATOM 10593 C C . SER B 1 413 ? -37.219 -19.5 -11.492 1 96.69 413 SER B C 1
ATOM 10595 O O . SER B 1 413 ? -37.25 -20.438 -12.297 1 96.69 413 SER B O 1
ATOM 10597 N N . LEU B 1 414 ? -36.75 -18.328 -11.711 1 96.5 414 LEU B N 1
ATOM 10598 C CA . LEU B 1 414 ? -36.281 -18.047 -13.062 1 96.5 414 LEU B CA 1
ATOM 10599 C C . LEU B 1 414 ? -35.094 -18.938 -13.414 1 96.5 414 LEU B C 1
ATOM 10601 O O . LEU B 1 414 ? -35.031 -19.5 -14.508 1 96.5 414 LEU B O 1
ATOM 10605 N N . HIS B 1 415 ? -34.188 -19.109 -12.547 1 94.56 415 HIS B N 1
ATOM 10606 C CA . HIS B 1 415 ? -33 -19.922 -12.82 1 94.56 415 HIS B CA 1
ATOM 10607 C C . HIS B 1 415 ? -33.344 -21.406 -12.875 1 94.56 415 HIS B C 1
ATOM 10609 O O . HIS B 1 415 ? -32.781 -22.156 -13.672 1 94.56 415 HIS B O 1
ATOM 10615 N N . TYR B 1 416 ? -34.281 -21.859 -12.008 1 94 416 TYR B N 1
ATOM 10616 C CA . TYR B 1 416 ? -34.656 -23.25 -12.039 1 94 416 TYR B CA 1
ATOM 10617 C C . TYR B 1 416 ? -35.281 -23.625 -13.375 1 94 416 TYR B C 1
ATOM 10619 O O . TYR B 1 416 ? -34.906 -24.641 -13.984 1 94 416 TYR B O 1
ATOM 10627 N N . TRP B 1 417 ? -36.125 -22.797 -13.883 1 93.81 417 TRP B N 1
ATOM 10628 C CA . TRP B 1 417 ? -36.812 -23.109 -15.125 1 93.81 417 TRP B CA 1
ATOM 10629 C C . TRP B 1 417 ? -35.906 -22.906 -16.328 1 93.81 417 TRP B C 1
ATOM 10631 O O . TRP B 1 417 ? -36.062 -23.562 -17.359 1 93.81 417 TRP B O 1
ATOM 10641 N N . MET B 1 418 ? -34.938 -22.078 -16.203 1 93.25 418 MET B N 1
ATOM 10642 C CA . MET B 1 418 ? -33.969 -21.953 -17.266 1 93.25 418 MET B CA 1
ATOM 10643 C C . MET B 1 418 ? -33.094 -23.203 -17.344 1 93.25 418 MET B C 1
ATOM 10645 O O . MET B 1 418 ? -32.719 -23.625 -18.438 1 93.25 418 MET B O 1
ATOM 10649 N N . VAL B 1 419 ? -32.75 -23.812 -16.203 1 90.69 419 VAL B N 1
ATOM 10650 C CA . VAL B 1 419 ? -31.984 -25.047 -16.188 1 90.69 419 VAL B CA 1
ATOM 10651 C C . VAL B 1 419 ? -32.781 -26.156 -16.859 1 90.69 419 VAL B C 1
ATOM 10653 O O . VAL B 1 419 ? -32.25 -26.953 -17.625 1 90.69 419 VAL B O 1
ATOM 10656 N N . VAL B 1 420 ? -34.094 -26.219 -16.641 1 88.31 420 VAL B N 1
ATOM 10657 C CA . VAL B 1 420 ? -34.969 -27.234 -17.219 1 88.31 420 VAL B CA 1
ATOM 10658 C C . VAL B 1 420 ? -35.125 -27 -18.719 1 88.31 420 VAL B C 1
ATOM 10660 O O . VAL B 1 420 ? -35.156 -27.938 -19.516 1 88.31 420 VAL B O 1
ATOM 10663 N N . ALA B 1 421 ? -35.094 -25.719 -19.094 1 88.69 421 ALA B N 1
ATOM 10664 C CA . ALA B 1 421 ? -35.25 -25.359 -20.5 1 88.69 421 ALA B CA 1
ATOM 10665 C C . ALA B 1 421 ? -34 -25.766 -21.312 1 88.69 421 ALA B C 1
ATOM 10667 O O . ALA B 1 421 ? -34.125 -26.141 -22.484 1 88.69 421 ALA B O 1
ATOM 10668 N N . PHE B 1 422 ? -32.875 -25.625 -20.812 1 86.31 422 PHE B N 1
ATOM 10669 C CA . PHE B 1 422 ? -31.672 -26.031 -21.516 1 86.31 422 PHE B CA 1
ATOM 10670 C C . PHE B 1 422 ? -31.609 -27.531 -21.703 1 86.31 422 PHE B C 1
ATOM 10672 O O . PHE B 1 422 ? -30.969 -28.047 -22.609 1 86.31 422 PHE B O 1
ATOM 10679 N N . GLY B 1 423 ? -32.375 -28.266 -21.062 1 72.38 423 GLY B N 1
ATOM 10680 C CA . GLY B 1 423 ? -32.562 -29.688 -21.297 1 72.38 423 GLY B CA 1
ATOM 10681 C C . GLY B 1 423 ? -31.422 -30.531 -20.75 1 72.38 423 GLY B C 1
ATOM 10682 O O . GLY B 1 423 ? -30.562 -30.031 -20.031 1 72.38 423 GLY B O 1
ATOM 10683 N N . SER B 1 424 ? -31.562 -31.797 -20.828 1 65 424 SER B N 1
ATOM 10684 C CA . SER B 1 424 ? -30.609 -32.812 -20.375 1 65 424 SER B CA 1
ATOM 10685 C C . SER B 1 424 ? -29.828 -33.375 -21.562 1 65 424 SER B C 1
ATOM 10687 O O . SER B 1 424 ? -29.172 -34.406 -21.422 1 65 424 SER B O 1
ATOM 10689 N N . ALA B 1 425 ? -29.844 -32.688 -22.844 1 57.69 425 ALA B N 1
ATOM 10690 C CA . ALA B 1 425 ? -29.25 -33.25 -24.047 1 57.69 425 ALA B CA 1
ATOM 10691 C C . ALA B 1 425 ? -27.719 -33.094 -24.016 1 57.69 425 ALA B C 1
ATOM 10693 O O . ALA B 1 425 ? -27.203 -32.188 -23.406 1 57.69 425 ALA B O 1
ATOM 10694 N N . GLY B 1 426 ? -26.875 -34.25 -24.266 1 55.06 426 GLY B N 1
ATOM 10695 C CA . GLY B 1 426 ? -25.453 -34.031 -24.516 1 55.06 426 GLY B CA 1
ATOM 10696 C C . GLY B 1 426 ? -24.625 -35.312 -24.375 1 55.06 426 GLY B C 1
ATOM 10697 O O . GLY B 1 426 ? -24.781 -36.25 -25.156 1 55.06 426 GLY B O 1
ATOM 10698 N N . TRP B 1 427 ? -24.031 -35.5 -23.078 1 53.75 427 TRP B N 1
ATOM 10699 C CA . TRP B 1 427 ? -22.844 -36.344 -23.062 1 53.75 427 TRP B CA 1
ATOM 10700 C C . TRP B 1 427 ? -23.219 -37.812 -23.031 1 53.75 427 TRP B C 1
ATOM 10702 O O . TRP B 1 427 ? -24.031 -38.25 -22.203 1 53.75 427 TRP B O 1
ATOM 10712 N N . SER B 1 428 ? -23.328 -38.562 -24.219 1 46.47 428 SER B N 1
ATOM 10713 C CA . SER B 1 428 ? -23.312 -40 -24.188 1 46.47 428 SER B CA 1
ATOM 10714 C C . SER B 1 428 ? -21.891 -40.562 -24.125 1 46.47 428 SER B C 1
ATOM 10716 O O . SER B 1 428 ? -21.031 -40.125 -24.891 1 46.47 428 SER B O 1
ATOM 10718 N N . PRO B 1 429 ? -21.5 -41.188 -23.156 1 44.44 429 PRO B N 1
ATOM 10719 C CA . PRO B 1 429 ? -20.188 -41.812 -23.219 1 44.44 429 PRO B CA 1
ATOM 10720 C C . PRO B 1 429 ? -19.969 -42.625 -24.484 1 44.44 429 PRO B C 1
ATOM 10722 O O . PRO B 1 429 ? -20.922 -43.188 -25.047 1 44.44 429 PRO B O 1
ATOM 10725 N N . PRO B 1 430 ? -19.094 -42.438 -25.391 1 35.34 430 PRO B N 1
ATOM 10726 C CA . PRO B 1 430 ? -18.953 -43.281 -26.578 1 35.34 430 PRO B CA 1
ATOM 10727 C C . PRO B 1 430 ? -19.188 -44.781 -26.281 1 35.34 430 PRO B C 1
ATOM 10729 O O . PRO B 1 430 ? -18.703 -45.281 -25.266 1 35.34 430 PRO B O 1
ATOM 10732 N N . SER B 1 431 ? -20.203 -45.5 -26.875 1 31.97 431 SER B N 1
ATOM 10733 C CA . SER B 1 431 ? -20.438 -46.938 -26.875 1 31.97 431 SER B CA 1
ATOM 10734 C C . SER B 1 431 ? -19.234 -47.688 -27.438 1 31.97 431 SER B C 1
ATOM 10736 O O . SER B 1 431 ? -19.297 -48.906 -27.625 1 31.97 431 SER B O 1
ATOM 10738 N N . SER B 1 432 ? -18.297 -47.281 -28.422 1 32.44 432 SER B N 1
ATOM 10739 C CA . SER B 1 432 ? -17.406 -48.25 -29.016 1 32.44 432 SER B CA 1
ATOM 10740 C C . SER B 1 432 ? -16.906 -49.25 -27.969 1 32.44 432 SER B C 1
ATOM 10742 O O . SER B 1 432 ? -16.406 -48.844 -26.922 1 32.44 432 SER B O 1
ATOM 10744 N N . ALA B 1 433 ? -17.219 -50.688 -28.375 1 34.09 433 ALA B N 1
ATOM 10745 C CA . ALA B 1 433 ? -16.859 -52.062 -28.062 1 34.09 433 ALA B CA 1
ATOM 10746 C C . ALA B 1 433 ? -15.344 -52.25 -28.016 1 34.09 433 ALA B C 1
ATOM 10748 O O . ALA B 1 433 ? -14.656 -52 -29.016 1 34.09 433 ALA B O 1
ATOM 10749 N N . LEU B 1 434 ? -14.695 -52.25 -27.047 1 32.25 434 LEU B N 1
ATOM 10750 C CA . LEU B 1 434 ? -13.539 -53.125 -26.922 1 32.25 434 LEU B CA 1
ATOM 10751 C C . LEU B 1 434 ? -13.883 -54.562 -27.391 1 32.25 434 LEU B C 1
ATOM 10753 O O . LEU B 1 434 ? -14.609 -55.281 -26.703 1 32.25 434 LEU B O 1
ATOM 10757 N N . ASN B 1 435 ? -14.07 -54.844 -28.812 1 27.27 435 ASN B N 1
ATOM 10758 C CA . ASN B 1 435 ? -13.984 -56.219 -29.328 1 27.27 435 ASN B CA 1
ATOM 10759 C C . ASN B 1 435 ? -12.758 -56.938 -28.797 1 27.27 435 ASN B C 1
ATOM 10761 O O . ASN B 1 435 ? -11.641 -56.438 -28.906 1 27.27 435 ASN B O 1
ATOM 10765 N N . PRO B 1 436 ? -12.875 -58.188 -28.141 1 27.45 436 PRO B N 1
ATOM 10766 C CA . PRO B 1 436 ? -11.836 -59.062 -27.594 1 27.45 436 PRO B CA 1
ATOM 10767 C C . PRO B 1 436 ? -10.875 -59.562 -28.672 1 27.45 436 PRO B C 1
ATOM 10769 O O . PRO B 1 436 ? -9.812 -60.094 -28.344 1 27.45 436 PRO B O 1
ATOM 10772 N N . THR B 1 437 ? -11.195 -60.062 -29.891 1 24.62 437 THR B N 1
ATOM 10773 C CA . THR B 1 437 ? -10.43 -61.031 -30.672 1 24.62 437 THR B CA 1
ATOM 10774 C C . THR B 1 437 ? -9.234 -60.375 -31.344 1 24.62 437 THR B C 1
ATOM 10776 O O . THR B 1 437 ? -8.336 -61.062 -31.844 1 24.62 437 THR B O 1
ATOM 10779 N N . ASP B 1 438 ? -9.391 -59.562 -32.344 1 27.28 438 ASP B N 1
ATOM 10780 C CA . ASP B 1 438 ? -8.195 -59.469 -33.188 1 27.28 438 ASP B CA 1
ATOM 10781 C C . ASP B 1 438 ? -6.969 -59.094 -32.375 1 27.28 438 ASP B C 1
ATOM 10783 O O . ASP B 1 438 ? -6.973 -58.125 -31.625 1 27.28 438 ASP B O 1
ATOM 10787 N N . ASN B 1 439 ? -5.965 -60.094 -32.094 1 24.42 439 ASN B N 1
ATOM 10788 C CA . ASN B 1 439 ? -4.637 -60.344 -31.531 1 24.42 439 ASN B CA 1
ATOM 10789 C C . ASN B 1 439 ? -3.686 -59.188 -31.844 1 24.42 439 ASN B C 1
ATOM 10791 O O . ASN B 1 439 ? -2.559 -59.156 -31.344 1 24.42 439 ASN B O 1
ATOM 10795 N N . THR B 1 440 ? -3.527 -58.906 -33.156 1 23.92 440 THR B N 1
ATOM 10796 C CA . THR B 1 440 ? -2.264 -58.219 -33.406 1 23.92 440 THR B CA 1
ATOM 10797 C C . THR B 1 440 ? -2.164 -56.938 -32.594 1 23.92 440 THR B C 1
ATOM 10799 O O . THR B 1 440 ? -3.145 -56.531 -31.969 1 23.92 440 THR B O 1
ATOM 10802 N N . THR B 1 441 ? -1.751 -55.719 -33.344 1 23.28 441 THR B N 1
ATOM 10803 C CA . THR B 1 441 ? -1.014 -54.656 -32.688 1 23.28 441 THR B CA 1
ATOM 10804 C C . THR B 1 441 ? -1.906 -53.938 -31.688 1 23.28 441 THR B C 1
ATOM 10806 O O . THR B 1 441 ? -2.961 -53.406 -32.062 1 23.28 441 THR B O 1
ATOM 10809 N N . ALA B 1 442 ? -2.117 -54.281 -30.422 1 27.34 442 ALA B N 1
ATOM 10810 C CA . ALA B 1 442 ? -2.293 -54.031 -29 1 27.34 442 ALA B CA 1
ATOM 10811 C C . ALA B 1 442 ? -2.18 -52.531 -28.688 1 27.34 442 ALA B C 1
ATOM 10813 O O . ALA B 1 442 ? -1.288 -52.125 -27.953 1 27.34 442 ALA B O 1
ATOM 10814 N N . GLY B 1 443 ? -2.229 -51.688 -29.609 1 23.98 443 GLY B N 1
ATOM 10815 C CA . GLY B 1 443 ? -2.008 -50.344 -29.156 1 23.98 443 GLY B CA 1
ATOM 10816 C C . GLY B 1 443 ? -3.023 -49.875 -28.125 1 23.98 443 GLY B C 1
ATOM 10817 O O . GLY B 1 443 ? -4.18 -50.312 -28.156 1 23.98 443 GLY B O 1
ATOM 10818 N N . GLY B 1 444 ? -2.477 -49.312 -26.938 1 23.45 444 GLY B N 1
ATOM 10819 C CA . GLY B 1 444 ? -2.893 -49.156 -25.562 1 23.45 444 GLY B CA 1
ATOM 10820 C C . GLY B 1 444 ? -4.215 -48.438 -25.406 1 23.45 444 GLY B C 1
ATOM 10821 O O . GLY B 1 444 ? -4.391 -47.344 -25.938 1 23.45 444 GLY B O 1
ATOM 10822 N N . LEU B 1 445 ? -5.234 -49.031 -25.625 1 26.88 445 LEU B N 1
ATOM 10823 C CA . LEU B 1 445 ? -6.395 -48.562 -24.844 1 26.88 445 LEU B CA 1
ATOM 10824 C C . LEU B 1 445 ? -5.988 -48.219 -23.422 1 26.88 445 LEU B C 1
ATOM 10826 O O . LEU B 1 445 ? -5.656 -49.094 -22.625 1 26.88 445 LEU B O 1
ATOM 10830 N N . THR B 1 446 ? -5.223 -47.156 -23.25 1 26.48 446 THR B N 1
ATOM 10831 C CA . THR B 1 446 ? -4.793 -46.938 -21.875 1 26.48 446 THR B CA 1
ATOM 10832 C C . THR B 1 446 ? -5.977 -47.031 -20.906 1 26.48 446 THR B C 1
ATOM 10834 O O . THR B 1 446 ? -7.02 -46.406 -21.141 1 26.48 446 THR B O 1
ATOM 10837 N N . THR B 1 447 ? -6.32 -48.125 -20.391 1 26.27 447 THR B N 1
ATOM 10838 C CA . THR B 1 447 ? -6.977 -48.469 -19.141 1 26.27 447 THR B CA 1
ATOM 10839 C C . THR B 1 447 ? -6.949 -47.312 -18.156 1 26.27 447 THR B C 1
ATOM 10841 O O . THR B 1 447 ? -5.898 -46.688 -17.938 1 26.27 447 THR B O 1
ATOM 10844 N N . LEU B 1 448 ? -8.102 -46.688 -18.141 1 29.27 448 LEU B N 1
ATOM 10845 C CA . LEU B 1 448 ? -8.242 -45.625 -17.141 1 29.27 448 LEU B CA 1
ATOM 10846 C C . LEU B 1 448 ? -7.852 -46.156 -15.758 1 29.27 448 LEU B C 1
ATOM 10848 O O . LEU B 1 448 ? -8.695 -46.656 -15.016 1 29.27 448 LEU B O 1
ATOM 10852 N N . ARG B 1 449 ? -6.902 -47.031 -15.633 1 29.67 449 ARG B N 1
ATOM 10853 C CA . ARG B 1 449 ? -6.379 -47.5 -14.359 1 29.67 449 ARG B CA 1
ATOM 10854 C C . ARG B 1 449 ? -5.879 -46.312 -13.508 1 29.67 449 ARG B C 1
ATOM 10856 O O . ARG B 1 449 ? -5.016 -45.562 -13.945 1 29.67 449 ARG B O 1
ATOM 10863 N N . TRP B 1 450 ? -6.84 -45.781 -12.641 1 29.14 450 TRP B N 1
ATOM 10864 C CA . TRP B 1 450 ? -6.367 -44.906 -11.578 1 29.14 450 TRP B CA 1
ATOM 10865 C C . TRP B 1 450 ? -5.203 -45.531 -10.82 1 29.14 450 TRP B C 1
ATOM 10867 O O . TRP B 1 450 ? -5.414 -46.312 -9.883 1 29.14 450 TRP B O 1
ATOM 10877 N N . GLY B 1 451 ? -4.355 -46.281 -11.359 1 27.03 451 GLY B N 1
ATOM 10878 C CA . GLY B 1 451 ? -3.236 -46.656 -10.508 1 27.03 451 GLY B CA 1
ATOM 10879 C C . GLY B 1 451 ? -2.656 -45.469 -9.734 1 27.03 451 GLY B C 1
ATOM 10880 O O . GLY B 1 451 ? -2.855 -44.312 -10.117 1 27.03 451 GLY B O 1
ATOM 10881 N N . ASN B 1 452 ? -2.262 -45.625 -8.328 1 28.3 452 ASN B N 1
ATOM 10882 C CA . ASN B 1 452 ? -1.477 -44.656 -7.566 1 28.3 452 ASN B CA 1
ATOM 10883 C C . ASN B 1 452 ? -0.64 -43.781 -8.484 1 28.3 452 ASN B C 1
ATOM 10885 O O . ASN B 1 452 ? 0.266 -43.062 -8.023 1 28.3 452 ASN B O 1
ATOM 10889 N N . SER B 1 453 ? -0.33 -44.125 -9.641 1 27.3 453 SER B N 1
ATOM 10890 C CA . SER B 1 453 ? 0.631 -43.406 -10.477 1 27.3 453 SER B CA 1
ATOM 10891 C C . SER B 1 453 ? 0.023 -42.156 -11.055 1 27.3 453 SER B C 1
ATOM 10893 O O . SER B 1 453 ? -1.117 -42.156 -11.523 1 27.3 453 SER B O 1
ATOM 10895 N N . SER B 1 454 ? 0.516 -40.875 -10.742 1 33.03 454 SER B N 1
ATOM 10896 C CA . SER B 1 454 ? 0.249 -39.438 -10.898 1 33.03 454 SER B CA 1
ATOM 10897 C C . SER B 1 454 ? -0.323 -39.156 -12.281 1 33.03 454 SER B C 1
ATOM 10899 O O . SER B 1 454 ? -0.874 -38.062 -12.5 1 33.03 454 SER B O 1
ATOM 10901 N N . ALA B 1 455 ? -0.124 -39.906 -13.5 1 33.59 455 ALA B N 1
ATOM 10902 C CA . ALA B 1 455 ? -0.211 -39.406 -14.867 1 33.59 455 ALA B CA 1
ATOM 10903 C C . ALA B 1 455 ? -1.537 -39.781 -15.516 1 33.59 455 ALA B C 1
ATOM 10905 O O . ALA B 1 455 ? -1.688 -39.719 -16.734 1 33.59 455 ALA B O 1
ATOM 10906 N N . VAL B 1 456 ? -2.332 -40.5 -15.055 1 33.44 456 VAL B N 1
ATOM 10907 C CA . VAL B 1 456 ? -3.34 -40.875 -16.031 1 33.44 456 VAL B CA 1
ATOM 10908 C C . VAL B 1 456 ? -4.348 -39.75 -16.219 1 33.44 456 VAL B C 1
ATOM 10910 O O . VAL B 1 456 ? -5.105 -39.438 -15.297 1 33.44 456 VAL B O 1
ATOM 10913 N N . SER B 1 457 ? -4.129 -38.719 -17.031 1 34.78 457 SER B N 1
ATOM 10914 C CA . SER B 1 457 ? -5.035 -37.656 -17.453 1 34.78 457 SER B CA 1
ATOM 10915 C C . SER B 1 457 ? -6.203 -38.219 -18.266 1 34.78 457 SER B C 1
ATOM 10917 O O . SER B 1 457 ? -6 -38.812 -19.312 1 34.78 457 SER B O 1
ATOM 10919 N N . PRO B 1 458 ? -7.383 -38.719 -17.781 1 34.34 458 PRO B N 1
ATOM 10920 C CA . PRO B 1 458 ? -8.492 -39.062 -18.672 1 34.34 458 PRO B CA 1
ATOM 10921 C C . PRO B 1 458 ? -8.711 -38.062 -19.781 1 34.34 458 PRO B C 1
ATOM 10923 O O . PRO B 1 458 ? -8.734 -36.844 -19.516 1 34.34 458 PRO B O 1
ATOM 10926 N N . HIS B 1 459 ? -8.18 -38.312 -20.984 1 33.09 459 HIS B N 1
ATOM 10927 C CA . HIS B 1 459 ? -8.492 -37.469 -22.141 1 33.09 459 HIS B CA 1
ATOM 10928 C C . HIS B 1 459 ? -9.961 -37.562 -22.516 1 33.09 459 HIS B C 1
ATOM 10930 O O . HIS B 1 459 ? -10.445 -38.625 -22.906 1 33.09 459 HIS B O 1
ATOM 10936 N N . PHE B 1 460 ? -10.938 -36.969 -21.797 1 37.78 460 PHE B N 1
ATOM 10937 C CA . PHE B 1 460 ? -12.352 -36.875 -22.141 1 37.78 460 PHE B CA 1
ATOM 10938 C C . PHE B 1 460 ? -12.547 -36.188 -23.469 1 37.78 460 PHE B C 1
ATOM 10940 O O . PHE B 1 460 ? -11.984 -35.125 -23.703 1 37.78 460 PHE B O 1
ATOM 10947 N N . VAL B 1 461 ? -12.758 -37 -24.594 1 36.41 461 VAL B N 1
ATOM 10948 C CA . VAL B 1 461 ? -13.078 -36.469 -25.906 1 36.41 461 VAL B CA 1
ATOM 10949 C C . VAL B 1 461 ? -14.336 -35.594 -25.828 1 36.41 461 VAL B C 1
ATOM 10951 O O . VAL B 1 461 ? -15.391 -36.062 -25.391 1 36.41 461 VAL B O 1
ATOM 10954 N N . ASP B 1 462 ? -14.32 -34.281 -25.688 1 41.66 462 ASP B N 1
ATOM 10955 C CA . ASP B 1 462 ? -15.266 -33.156 -25.766 1 41.66 462 ASP B CA 1
ATOM 10956 C C . ASP B 1 462 ? -16.094 -33.219 -27.047 1 41.66 462 ASP B C 1
ATOM 10958 O O . ASP B 1 462 ? -15.711 -32.656 -28.062 1 41.66 462 ASP B O 1
ATOM 10962 N N . THR B 1 463 ? -16.5 -34.406 -27.516 1 39.5 463 THR B N 1
ATOM 10963 C CA . THR B 1 463 ? -17.062 -34.188 -28.844 1 39.5 463 THR B CA 1
ATOM 10964 C C . THR B 1 463 ? -18.234 -33.219 -28.781 1 39.5 463 THR B C 1
ATOM 10966 O O . THR B 1 463 ? -18.547 -32.531 -29.766 1 39.5 463 THR B O 1
ATOM 10969 N N . GLN B 1 464 ? -19.578 -33.469 -28.109 1 43.56 464 GLN B N 1
ATOM 10970 C CA . GLN B 1 464 ? -20.844 -32.938 -28.594 1 43.56 464 GLN B CA 1
ATOM 10971 C C . GLN B 1 464 ? -21.281 -31.719 -27.781 1 43.56 464 GLN B C 1
ATOM 10973 O O . GLN B 1 464 ? -20.969 -31.625 -26.594 1 43.56 464 GLN B O 1
ATOM 10978 N N . SER B 1 465 ? -21.688 -30.562 -28.391 1 52.41 465 SER B N 1
ATOM 10979 C CA . SER B 1 465 ? -22.203 -29.219 -28.156 1 52.41 465 SER B CA 1
ATOM 10980 C C . SER B 1 465 ? -23.391 -29.234 -27.188 1 52.41 465 SER B C 1
ATOM 10982 O O . SER B 1 465 ? -23.875 -28.188 -26.766 1 52.41 465 SER B O 1
ATOM 10984 N N . GLY B 1 466 ? -23.578 -29.891 -26.016 1 60.75 466 GLY B N 1
ATOM 10985 C CA . GLY B 1 466 ? -24.703 -29.75 -25.109 1 60.75 466 GLY B CA 1
ATOM 10986 C C . GLY B 1 466 ? -24.328 -29.172 -23.766 1 60.75 466 GLY B C 1
ATOM 10987 O O . GLY B 1 466 ? -23.172 -28.844 -23.531 1 60.75 466 GLY B O 1
ATOM 10988 N N . PRO B 1 467 ? -25.484 -28.75 -22.906 1 75.62 467 PRO B N 1
ATOM 10989 C CA . PRO B 1 467 ? -25.281 -28.156 -21.578 1 75.62 467 PRO B CA 1
ATOM 10990 C C . PRO B 1 467 ? -24.625 -29.125 -20.594 1 75.62 467 PRO B C 1
ATOM 10992 O O . PRO B 1 467 ? -24.031 -28.703 -19.609 1 75.62 467 PRO B O 1
ATOM 10995 N N . CYS B 1 468 ? -24.734 -30.453 -20.875 1 76.81 468 CYS B N 1
ATOM 10996 C CA . CYS B 1 468 ? -24.062 -31.438 -20.031 1 76.81 468 CYS B CA 1
ATOM 10997 C C . CYS B 1 468 ? -22.703 -31.812 -20.609 1 76.81 468 CYS B C 1
ATOM 10999 O O . CYS B 1 468 ? -22.625 -32.312 -21.734 1 76.81 468 CYS B O 1
ATOM 11001 N N . VAL B 1 469 ? -21.641 -31.422 -19.969 1 76 469 VAL B N 1
ATOM 11002 C CA . VAL B 1 469 ? -20.281 -31.641 -20.438 1 76 469 VAL B CA 1
ATOM 11003 C C . VAL B 1 469 ? -19.5 -32.469 -19.422 1 76 469 VAL B C 1
ATOM 11005 O O . VAL B 1 469 ? -19.859 -32.5 -18.234 1 76 469 VAL B O 1
ATOM 11008 N N . ALA B 1 470 ? -18.453 -33.094 -19.891 1 69.06 470 ALA B N 1
ATOM 11009 C CA . ALA B 1 470 ? -17.578 -33.844 -19 1 69.06 470 ALA B CA 1
ATOM 11010 C C . ALA B 1 470 ? -16.75 -32.906 -18.141 1 69.06 470 ALA B C 1
ATOM 11012 O O . ALA B 1 470 ? -16.375 -31.812 -18.578 1 69.06 470 ALA B O 1
ATOM 11013 N N . VAL B 1 471 ? -16.547 -33.25 -16.875 1 72.75 471 VAL B N 1
ATOM 11014 C CA . VAL B 1 471 ? -15.773 -32.438 -15.945 1 72.75 471 VAL B CA 1
ATOM 11015 C C . VAL B 1 471 ? -14.305 -32.438 -16.375 1 72.75 471 VAL B C 1
ATOM 11017 O O . VAL B 1 471 ? -13.688 -33.469 -16.547 1 72.75 471 VAL B O 1
ATOM 11020 N N . PRO B 1 472 ? -13.82 -31.141 -16.625 1 72 472 PRO B N 1
ATOM 11021 C CA . PRO B 1 472 ? -12.406 -31.062 -17 1 72 472 PRO B CA 1
ATOM 11022 C C . PRO B 1 472 ? -11.469 -31.547 -15.898 1 72 472 PRO B C 1
ATOM 11024 O O . PRO B 1 472 ? -11.844 -31.531 -14.719 1 72 472 PRO B O 1
ATOM 11027 N N . GLN B 1 473 ? -10.258 -31.969 -16.266 1 63.75 473 GLN B N 1
ATOM 11028 C CA . GLN B 1 473 ? -9.273 -32.531 -15.344 1 63.75 473 GLN B CA 1
ATOM 11029 C C . GLN B 1 473 ? -8.836 -31.5 -14.312 1 63.75 473 GLN B C 1
ATOM 11031 O O . GLN B 1 473 ? -8.555 -31.844 -13.164 1 63.75 473 GLN B O 1
ATOM 11036 N N . THR B 1 474 ? -8.836 -30.25 -14.727 1 69.5 474 THR B N 1
ATOM 11037 C CA . THR B 1 474 ? -8.383 -29.203 -13.812 1 69.5 474 THR B CA 1
ATOM 11038 C C . THR B 1 474 ? -9.328 -29.078 -12.625 1 69.5 474 THR B C 1
ATOM 11040 O O . THR B 1 474 ? -8.891 -28.797 -11.508 1 69.5 474 THR B O 1
ATOM 11043 N N . LEU B 1 475 ? -10.57 -29.391 -12.867 1 69.12 475 LEU B N 1
ATOM 11044 C CA . LEU B 1 475 ? -11.547 -29.281 -11.789 1 69.12 475 LEU B CA 1
ATOM 11045 C C . LEU B 1 475 ? -11.562 -30.531 -10.93 1 69.12 475 LEU B C 1
ATOM 11047 O O . LEU B 1 475 ? -11.812 -30.469 -9.727 1 69.12 475 LEU B O 1
ATOM 11051 N N . SER B 1 476 ? -11.234 -31.656 -11.586 1 63.38 476 SER B N 1
ATOM 11052 C CA . SER B 1 476 ? -11.258 -32.906 -10.836 1 63.38 476 SER B CA 1
ATOM 11053 C C . SER B 1 476 ? -10.078 -33 -9.867 1 63.38 476 SER B C 1
ATOM 11055 O O . SER B 1 476 ? -10.203 -33.562 -8.781 1 63.38 476 SER B O 1
ATOM 11057 N N . ASP B 1 477 ? -8.992 -32.406 -10.383 1 59.94 477 ASP B N 1
ATOM 11058 C CA . ASP B 1 477 ? -7.816 -32.438 -9.516 1 59.94 477 ASP B CA 1
ATOM 11059 C C . ASP B 1 477 ? -7.988 -31.484 -8.328 1 59.94 477 ASP B C 1
ATOM 11061 O O . ASP B 1 477 ? -7.383 -31.688 -7.273 1 59.94 477 ASP B O 1
ATOM 11065 N N . SER B 1 478 ? -8.828 -30.469 -8.508 1 58.91 478 SER B N 1
ATOM 11066 C CA . SER B 1 478 ? -9.039 -29.516 -7.43 1 58.91 478 SER B CA 1
ATOM 11067 C C . SER B 1 478 ? -10.25 -29.891 -6.582 1 58.91 478 SER B C 1
ATOM 11069 O O . SER B 1 478 ? -10.805 -29.047 -5.875 1 58.91 478 SER B O 1
ATOM 11071 N N . ARG B 1 479 ? -10.734 -31.156 -6.688 1 55.75 479 ARG B N 1
ATOM 11072 C CA . ARG B 1 479 ? -11.969 -31.609 -6.059 1 55.75 479 ARG B CA 1
ATOM 11073 C C . ARG B 1 479 ? -11.984 -31.281 -4.57 1 55.75 479 ARG B C 1
ATOM 11075 O O . ARG B 1 479 ? -13.008 -30.844 -4.035 1 55.75 479 ARG B O 1
ATOM 11082 N N . ASP B 1 480 ? -10.93 -31.781 -3.889 1 49.41 480 ASP B N 1
ATOM 11083 C CA . ASP B 1 480 ? -11.008 -31.734 -2.432 1 49.41 480 ASP B CA 1
ATOM 11084 C C . ASP B 1 480 ? -10.766 -30.328 -1.91 1 49.41 480 ASP B C 1
ATOM 11086 O O . ASP B 1 480 ? -10.938 -30.062 -0.719 1 49.41 480 ASP B O 1
ATOM 11090 N N . VAL B 1 481 ? -10.297 -29.562 -2.869 1 51.69 481 VAL B N 1
ATOM 11091 C CA . VAL B 1 481 ? -9.789 -28.344 -2.264 1 51.69 481 VAL B CA 1
ATOM 11092 C C . VAL B 1 481 ? -10.734 -27.172 -2.568 1 51.69 481 VAL B C 1
ATOM 11094 O O . VAL B 1 481 ? -10.969 -26.312 -1.717 1 51.69 481 VAL B O 1
ATOM 11097 N N . SER B 1 482 ? -11.203 -27.109 -3.893 1 52.06 482 SER B N 1
ATOM 11098 C CA . SER B 1 482 ? -11.859 -25.859 -4.273 1 52.06 482 SER B CA 1
ATOM 11099 C C . SER B 1 482 ? -13.352 -25.922 -3.99 1 52.06 482 SER B C 1
ATOM 11101 O O . SER B 1 482 ? -13.93 -27 -3.859 1 52.06 482 SER B O 1
ATOM 11103 N N . VAL B 1 483 ? -13.984 -24.797 -3.578 1 50.88 483 VAL B N 1
ATOM 11104 C CA . VAL B 1 483 ? -15.391 -24.531 -3.312 1 50.88 483 VAL B CA 1
ATOM 11105 C C . VAL B 1 483 ? -16.25 -25.062 -4.457 1 50.88 483 VAL B C 1
ATOM 11107 O O . VAL B 1 483 ? -17.422 -25.391 -4.27 1 50.88 483 VAL B O 1
ATOM 11110 N N . ILE B 1 484 ? -15.648 -25.281 -5.691 1 49.25 484 ILE B N 1
ATOM 11111 C CA . ILE B 1 484 ? -16.438 -25.688 -6.852 1 49.25 484 ILE B CA 1
ATOM 11112 C C . ILE B 1 484 ? -16.906 -27.125 -6.684 1 49.25 484 ILE B C 1
ATOM 11114 O O . ILE B 1 484 ? -18.031 -27.469 -7.07 1 49.25 484 ILE B O 1
ATOM 11118 N N . SER B 1 485 ? -15.852 -27.969 -6.25 1 45.91 485 SER B N 1
ATOM 11119 C CA . SER B 1 485 ? -16.125 -29.391 -6.277 1 45.91 485 SER B CA 1
ATOM 11120 C C . SER B 1 485 ? -17.406 -29.734 -5.523 1 45.91 485 SER B C 1
ATOM 11122 O O . SER B 1 485 ? -18.094 -30.688 -5.855 1 45.91 485 SER B O 1
ATOM 11124 N N . PHE B 1 486 ? -17.547 -28.984 -4.496 1 46.22 486 PHE B N 1
ATOM 11125 C CA . PHE B 1 486 ? -18.656 -29.438 -3.658 1 46.22 486 PHE B CA 1
ATOM 11126 C C . PHE B 1 486 ? -20 -29.031 -4.254 1 46.22 486 PHE B C 1
ATOM 11128 O O . PHE B 1 486 ? -20.969 -29.797 -4.184 1 46.22 486 PHE B O 1
ATOM 11135 N N . TYR B 1 487 ? -20.141 -27.766 -4.715 1 49.31 487 TYR B N 1
ATOM 11136 C CA . TYR B 1 487 ? -21.531 -27.359 -4.945 1 49.31 487 TYR B CA 1
ATOM 11137 C C . TYR B 1 487 ? -21.812 -27.203 -6.434 1 49.31 487 TYR B C 1
ATOM 11139 O O . TYR B 1 487 ? -22.969 -27.219 -6.859 1 49.31 487 TYR B O 1
ATOM 11147 N N . GLY B 1 488 ? -20.797 -27.141 -7.387 1 52 488 GLY B N 1
ATOM 11148 C CA . GLY B 1 488 ? -21.094 -26.625 -8.711 1 52 488 GLY B CA 1
ATOM 11149 C C . GLY B 1 488 ? -21.344 -27.719 -9.734 1 52 488 GLY B C 1
ATOM 11150 O O . GLY B 1 488 ? -21.812 -27.438 -10.844 1 52 488 GLY B O 1
ATOM 11151 N N . ALA B 1 489 ? -20.875 -29 -9.5 1 55.62 489 ALA B N 1
ATOM 11152 C CA . ALA B 1 489 ? -21.031 -29.844 -10.672 1 55.62 489 ALA B CA 1
ATOM 11153 C C . ALA B 1 489 ? -22.438 -30.438 -10.742 1 55.62 489 ALA B C 1
ATOM 11155 O O . ALA B 1 489 ? -22.781 -31.344 -9.992 1 55.62 489 ALA B O 1
ATOM 11156 N N . ASN B 1 490 ? -23.531 -29.672 -10.586 1 61.53 490 ASN B N 1
ATOM 11157 C CA . ASN B 1 490 ? -24.938 -30.047 -10.57 1 61.53 490 ASN B CA 1
ATOM 11158 C C . ASN B 1 490 ? -25.266 -31.062 -11.672 1 61.53 490 ASN B C 1
ATOM 11160 O O . ASN B 1 490 ? -25.781 -30.688 -12.727 1 61.53 490 ASN B O 1
ATOM 11164 N N . GLY B 1 491 ? -24.75 -32.344 -11.438 1 68.75 491 GLY B N 1
ATOM 11165 C CA . GLY B 1 491 ? -25.062 -33.375 -12.422 1 68.75 491 GLY B CA 1
ATOM 11166 C C . GLY B 1 491 ? -26.453 -33.969 -12.273 1 68.75 491 GLY B C 1
ATOM 11167 O O . GLY B 1 491 ? -26.812 -34.906 -12.961 1 68.75 491 GLY B O 1
ATOM 11168 N N . PHE B 1 492 ? -27.391 -33.312 -11.438 1 75.31 492 PHE B N 1
ATOM 11169 C CA . PHE B 1 492 ? -28.719 -33.844 -11.195 1 75.31 492 PHE B CA 1
ATOM 11170 C C . PHE B 1 492 ? -29.562 -33.781 -12.453 1 75.31 492 PHE B C 1
ATOM 11172 O O . PHE B 1 492 ? -30.422 -34.656 -12.68 1 75.31 492 PHE B O 1
ATOM 11179 N N . PHE B 1 493 ? -29.203 -32.875 -13.25 1 80.38 493 PHE B N 1
ATOM 11180 C CA . PHE B 1 493 ? -30.062 -32.625 -14.398 1 80.38 493 PHE B CA 1
ATOM 11181 C C . PHE B 1 493 ? -29.531 -33.344 -15.641 1 80.38 493 PHE B C 1
ATOM 11183 O O . PHE B 1 493 ? -30.094 -33.188 -16.719 1 80.38 493 PHE B O 1
ATOM 11190 N N . CYS B 1 494 ? -28.469 -34.031 -15.352 1 76.06 494 CYS B N 1
ATOM 11191 C CA . CYS B 1 494 ? -27.906 -34.812 -16.469 1 76.06 494 CYS B CA 1
ATOM 11192 C C . CYS B 1 494 ? -28.25 -36.281 -16.344 1 76.06 494 CYS B C 1
ATOM 11194 O O . CYS B 1 494 ? -28.609 -36.75 -15.258 1 76.06 494 CYS B O 1
ATOM 11196 N N . ALA B 1 495 ? -28.312 -36.969 -17.516 1 64.38 495 ALA B N 1
ATOM 11197 C CA . ALA B 1 495 ? -28.656 -38.406 -17.531 1 64.38 495 ALA B CA 1
ATOM 11198 C C . ALA B 1 495 ? -27.531 -39.219 -16.922 1 64.38 495 ALA B C 1
ATOM 11200 O O . ALA B 1 495 ? -26.344 -38.875 -17.062 1 64.38 495 ALA B O 1
ATOM 11201 N N . ALA B 1 496 ? -27.828 -40.031 -15.773 1 56.88 496 ALA B N 1
ATOM 11202 C CA . ALA B 1 496 ? -26.859 -40.906 -15.133 1 56.88 496 ALA B CA 1
ATOM 11203 C C . ALA B 1 496 ? -26.188 -41.812 -16.172 1 56.88 496 ALA B C 1
ATOM 11205 O O . ALA B 1 496 ? -26.812 -42.219 -17.156 1 56.88 496 ALA B O 1
ATOM 11206 N N . PRO B 1 497 ? -24.797 -41.75 -16.219 1 51.22 497 PRO B N 1
ATOM 11207 C CA . PRO B 1 497 ? -24.203 -42.688 -17.156 1 51.22 497 PRO B CA 1
ATOM 11208 C C . PRO B 1 497 ? -24.734 -44.125 -16.969 1 51.22 497 PRO B C 1
ATOM 11210 O O . PRO B 1 497 ? -25.016 -44.531 -15.836 1 51.22 497 PRO B O 1
ATOM 11213 N N . ASN B 1 498 ? -25.594 -44.594 -17.797 1 43.56 498 ASN B N 1
ATOM 11214 C CA . ASN B 1 498 ? -25.969 -46 -17.656 1 43.56 498 ASN B CA 1
ATOM 11215 C C . ASN B 1 498 ? -24.859 -46.812 -17.047 1 43.56 498 ASN B C 1
ATOM 11217 O O . ASN B 1 498 ? -23.703 -46.406 -17.016 1 43.56 498 ASN B O 1
ATOM 11221 N N . ASN B 1 499 ? -25.109 -48.219 -16.766 1 38.78 499 ASN B N 1
ATOM 11222 C CA . ASN B 1 499 ? -24.391 -49.312 -16.125 1 38.78 499 ASN B CA 1
ATOM 11223 C C . ASN B 1 499 ? -22.922 -49.312 -16.531 1 38.78 499 ASN B C 1
ATOM 11225 O O . ASN B 1 499 ? -22.516 -50.094 -17.406 1 38.78 499 ASN B O 1
ATOM 11229 N N . THR B 1 500 ? -22.297 -48.344 -16.875 1 37.69 500 THR B N 1
ATOM 11230 C CA . THR B 1 500 ? -20.906 -48.688 -17.188 1 37.69 500 THR B CA 1
ATOM 11231 C C . THR B 1 500 ? -20.188 -49.156 -15.945 1 37.69 500 THR B C 1
ATOM 11233 O O . THR B 1 500 ? -20.047 -48.438 -14.969 1 37.69 500 THR B O 1
ATOM 11236 N N . VAL B 1 501 ? -20.375 -50.469 -15.656 1 35.03 501 VAL B N 1
ATOM 11237 C CA . VAL B 1 501 ? -19.562 -51.219 -14.703 1 35.03 501 VAL B CA 1
ATOM 11238 C C . VAL B 1 501 ? -18.094 -50.844 -14.867 1 35.03 501 VAL B C 1
ATOM 11240 O O . VAL B 1 501 ? -17.484 -51.156 -15.898 1 35.03 501 VAL B O 1
ATOM 11243 N N . ILE B 1 502 ? -17.656 -49.75 -14.539 1 38.41 502 ILE B N 1
ATOM 11244 C CA . ILE B 1 502 ? -16.203 -49.594 -14.406 1 38.41 502 ILE B CA 1
ATOM 11245 C C . ILE B 1 502 ? -15.641 -50.656 -13.484 1 38.41 502 ILE B C 1
ATOM 11247 O O . ILE B 1 502 ? -16 -50.719 -12.312 1 38.41 502 ILE B O 1
ATOM 11251 N N . PRO B 1 503 ? -15.188 -51.812 -14.039 1 29.75 503 PRO B N 1
ATOM 11252 C CA . PRO B 1 503 ? -14.633 -52.781 -13.109 1 29.75 503 PRO B CA 1
ATOM 11253 C C . PRO B 1 503 ? -13.602 -52.188 -12.164 1 29.75 503 PRO B C 1
ATOM 11255 O O . PRO B 1 503 ? -12.547 -51.719 -12.602 1 29.75 503 PRO B O 1
ATOM 11258 N N . VAL B 1 504 ? -13.945 -51.406 -11.234 1 35.72 504 VAL B N 1
ATOM 11259 C CA . VAL B 1 504 ? -13.039 -51 -10.172 1 35.72 504 VAL B CA 1
ATOM 11260 C C . VAL B 1 504 ? -12.453 -52.219 -9.477 1 35.72 504 VAL B C 1
ATOM 11262 O O . VAL B 1 504 ? -13.195 -53.062 -8.992 1 35.72 504 VAL B O 1
ATOM 11265 N N . THR B 1 505 ? -11.328 -52.688 -9.883 1 31.75 505 THR B N 1
ATOM 11266 C CA . THR B 1 505 ? -10.734 -53.688 -8.992 1 31.75 505 THR B CA 1
ATOM 11267 C C . THR B 1 505 ? -10.992 -53.312 -7.531 1 31.75 505 THR B C 1
ATOM 11269 O O . THR B 1 505 ? -11.133 -52.125 -7.199 1 31.75 505 THR B O 1
ATOM 11272 N N . ALA B 1 506 ? -11.289 -54.344 -6.656 1 35.62 506 ALA B N 1
ATOM 11273 C CA . ALA B 1 506 ? -11.703 -54.5 -5.266 1 35.62 506 ALA B CA 1
ATOM 11274 C C . ALA B 1 506 ? -11.016 -53.5 -4.359 1 35.62 506 ALA B C 1
ATOM 11276 O O . ALA B 1 506 ? -11.609 -53 -3.387 1 35.62 506 ALA B O 1
ATOM 11277 N N . THR B 1 507 ? -9.688 -53.25 -4.434 1 34.5 507 THR B N 1
ATOM 11278 C CA . THR B 1 507 ? -9.016 -52.656 -3.283 1 34.5 507 THR B CA 1
ATOM 11279 C C . THR B 1 507 ? -9.227 -51.156 -3.266 1 34.5 507 THR B C 1
ATOM 11281 O O . THR B 1 507 ? -8.727 -50.469 -2.371 1 34.5 507 THR B O 1
ATOM 11284 N N . VAL B 1 508 ? -9.43 -50.5 -4.375 1 37.38 508 VAL B N 1
ATOM 11285 C CA . VAL B 1 508 ? -9.422 -49.062 -4.32 1 37.38 508 VAL B CA 1
ATOM 11286 C C . VAL B 1 508 ? -10.719 -48.531 -3.691 1 37.38 508 VAL B C 1
ATOM 11288 O O . VAL B 1 508 ? -11.812 -48.875 -4.156 1 37.38 508 VAL B O 1
ATOM 11291 N N . HIS B 1 509 ? -10.844 -48.125 -2.533 1 40.31 509 HIS B N 1
ATOM 11292 C CA . HIS B 1 509 ? -11.93 -47.438 -1.854 1 40.31 509 HIS B CA 1
ATOM 11293 C C . HIS B 1 509 ? -12.758 -46.594 -2.838 1 40.31 509 HIS B C 1
ATOM 11295 O O . HIS B 1 509 ? -12.211 -45.938 -3.719 1 40.31 509 HIS B O 1
ATOM 11301 N N . GLU B 1 510 ? -13.977 -47 -3.215 1 44 510 GLU B N 1
ATOM 11302 C CA . GLU B 1 510 ? -15.047 -46.469 -4.051 1 44 510 GLU B CA 1
ATOM 11303 C C . GLU B 1 510 ? -15.117 -44.938 -3.963 1 44 510 GLU B C 1
ATOM 11305 O O . GLU B 1 510 ? -15.609 -44.406 -2.973 1 44 510 GLU B O 1
ATOM 11310 N N . GLN B 1 511 ? -14.039 -44.281 -4.336 1 49.34 511 GLN B N 1
ATOM 11311 C CA . GLN B 1 511 ? -14.172 -42.812 -4.309 1 49.34 511 GLN B CA 1
ATOM 11312 C C . GLN B 1 511 ? -15.117 -42.344 -5.406 1 49.34 511 GLN B C 1
ATOM 11314 O O . GLN B 1 511 ? -15.18 -42.938 -6.484 1 49.34 511 GLN B O 1
ATOM 11319 N N . GLN B 1 512 ? -16.141 -41.594 -5.078 1 53.41 512 GLN B N 1
ATOM 11320 C CA . GLN B 1 512 ? -17.062 -40.938 -6 1 53.41 512 GLN B CA 1
ATOM 11321 C C . GLN B 1 512 ? -16.328 -40.156 -7.07 1 53.41 512 GLN B C 1
ATOM 11323 O O . GLN B 1 512 ? -15.375 -39.406 -6.762 1 53.41 512 GLN B O 1
ATOM 11328 N N . VAL B 1 513 ? -16.453 -40.625 -8.375 1 54.22 513 VAL B N 1
ATOM 11329 C CA . VAL B 1 513 ? -15.82 -39.938 -9.484 1 54.22 513 VAL B CA 1
ATOM 11330 C C . VAL B 1 513 ? -16.797 -38.938 -10.086 1 54.22 513 VAL B C 1
ATOM 11332 O O . VAL B 1 513 ? -17.984 -39.219 -10.227 1 54.22 513 VAL B O 1
ATOM 11335 N N . TRP B 1 514 ? -16.438 -37.656 -10.234 1 62.72 514 TRP B N 1
ATOM 11336 C CA . TRP B 1 514 ? -17.156 -36.594 -10.938 1 62.72 514 TRP B CA 1
ATOM 11337 C C . TRP B 1 514 ? -17.094 -36.781 -12.445 1 62.72 514 TRP B C 1
ATOM 11339 O O . TRP B 1 514 ? -16.016 -36.75 -13.039 1 62.72 514 TRP B O 1
ATOM 11349 N N . ILE B 1 515 ? -18.312 -37.219 -13.031 1 61.16 515 ILE B N 1
ATOM 11350 C CA . ILE B 1 515 ? -18.219 -37.562 -14.453 1 61.16 515 ILE B CA 1
ATOM 11351 C C . ILE B 1 515 ? -18.844 -36.469 -15.281 1 61.16 515 ILE B C 1
ATOM 11353 O O . ILE B 1 515 ? -18.312 -36.094 -16.328 1 61.16 515 ILE B O 1
ATOM 11357 N N . VAL B 1 516 ? -20.031 -35.875 -14.805 1 66.88 516 VAL B N 1
ATOM 11358 C CA . VAL B 1 516 ? -20.75 -34.969 -15.695 1 66.88 516 VAL B CA 1
ATOM 11359 C C . VAL B 1 516 ? -21.141 -33.719 -14.93 1 66.88 516 VAL B C 1
ATOM 11361 O O . VAL B 1 516 ? -21.438 -33.75 -13.734 1 66.88 516 VAL B O 1
ATOM 11364 N N . LEU B 1 517 ? -21.125 -32.5 -15.602 1 78.12 517 LEU B N 1
ATOM 11365 C CA . LEU B 1 517 ? -21.516 -31.219 -15.047 1 78.12 517 LEU B CA 1
ATOM 11366 C C . LEU B 1 517 ? -22.469 -30.5 -15.992 1 78.12 517 LEU B C 1
ATOM 11368 O O . LEU B 1 517 ? -22.281 -30.516 -17.203 1 78.12 517 LEU B O 1
ATOM 11372 N N . HIS B 1 518 ? -23.562 -30.031 -15.477 1 82.75 518 HIS B N 1
ATOM 11373 C CA . HIS B 1 518 ? -24.438 -29.156 -16.234 1 82.75 518 HIS B CA 1
ATOM 11374 C C . HIS B 1 518 ? -23.906 -27.719 -16.25 1 82.75 518 HIS B C 1
ATOM 11376 O O . HIS B 1 518 ? -23.797 -27.094 -15.195 1 82.75 518 HIS B O 1
ATOM 11382 N N . SER B 1 519 ? -23.609 -27.172 -17.406 1 84.06 519 SER B N 1
ATOM 11383 C CA . SER B 1 519 ? -22.906 -25.906 -17.531 1 84.06 519 SER B CA 1
ATOM 11384 C C . SER B 1 519 ? -23.703 -24.766 -16.922 1 84.06 519 SER B C 1
ATOM 11386 O O . SER B 1 519 ? -23.141 -23.938 -16.188 1 84.06 519 SER B O 1
ATOM 11388 N N . TYR B 1 520 ? -25.031 -24.703 -17.109 1 88.88 520 TYR B N 1
ATOM 11389 C CA . TYR B 1 520 ? -25.828 -23.578 -16.609 1 88.88 520 TYR B CA 1
ATOM 11390 C C . TYR B 1 520 ? -26.125 -23.75 -15.125 1 88.88 520 TYR B C 1
ATOM 11392 O O . TYR B 1 520 ? -26.047 -22.797 -14.359 1 88.88 520 TYR B O 1
ATOM 11400 N N . ALA B 1 521 ? -26.469 -24.953 -14.664 1 87.38 521 ALA B N 1
ATOM 11401 C CA . ALA B 1 521 ? -26.812 -25.203 -13.266 1 87.38 521 ALA B CA 1
ATOM 11402 C C . ALA B 1 521 ? -25.594 -25.016 -12.359 1 87.38 521 ALA B C 1
ATOM 11404 O O . ALA B 1 521 ? -25.734 -24.594 -11.203 1 87.38 521 ALA B O 1
ATOM 11405 N N . SER B 1 522 ? -24.422 -25.281 -12.891 1 85.12 522 SER B N 1
ATOM 11406 C CA . SER B 1 522 ? -23.219 -25.109 -12.086 1 85.12 522 SER B CA 1
ATOM 11407 C C . SER B 1 522 ? -22.938 -23.641 -11.781 1 85.12 522 SER B C 1
ATOM 11409 O O . SER B 1 522 ? -22.297 -23.312 -10.781 1 85.12 522 SER B O 1
ATOM 11411 N N . LEU B 1 523 ? -23.453 -22.766 -12.594 1 89.62 523 LEU B N 1
ATOM 11412 C CA . LEU B 1 523 ? -23.234 -21.328 -12.375 1 89.62 523 LEU B CA 1
ATOM 11413 C C . LEU B 1 523 ? -24.406 -20.734 -11.594 1 89.62 523 LEU B C 1
ATOM 11415 O O . LEU B 1 523 ? -24.188 -20.016 -10.609 1 89.62 523 LEU B O 1
ATOM 11419 N N . ALA B 1 524 ? -25.594 -21.094 -11.969 1 90.75 524 ALA B N 1
ATOM 11420 C CA . ALA B 1 524 ? -26.781 -20.422 -11.438 1 90.75 524 ALA B CA 1
ATOM 11421 C C . ALA B 1 524 ? -27.109 -20.906 -10.031 1 90.75 524 ALA B C 1
ATOM 11423 O O . ALA B 1 524 ? -27.594 -20.125 -9.195 1 90.75 524 ALA B O 1
ATOM 11424 N N . PHE B 1 525 ? -26.812 -22.172 -9.68 1 89.25 525 PHE B N 1
ATOM 11425 C CA . PHE B 1 525 ? -27.203 -22.719 -8.391 1 89.25 525 PHE B CA 1
ATOM 11426 C C . PHE B 1 525 ? -26.078 -22.578 -7.371 1 89.25 525 PHE B C 1
ATOM 11428 O O . PHE B 1 525 ? -26.312 -22.719 -6.168 1 89.25 525 PHE B O 1
ATOM 11435 N N . ALA B 1 526 ? -24.984 -22.234 -7.809 1 86.5 526 ALA B N 1
ATOM 11436 C CA . ALA B 1 526 ? -23.844 -22.125 -6.902 1 86.5 526 ALA B CA 1
ATOM 11437 C C . ALA B 1 526 ? -23.812 -20.766 -6.211 1 86.5 526 ALA B C 1
ATOM 11439 O O . ALA B 1 526 ? -24.469 -19.828 -6.664 1 86.5 526 ALA B O 1
ATOM 11440 N N . ASN B 1 527 ? -23.234 -20.766 -5.035 1 88.12 527 ASN B N 1
ATOM 11441 C CA . ASN B 1 527 ? -23 -19.484 -4.375 1 88.12 527 ASN B CA 1
ATOM 11442 C C . ASN B 1 527 ? -22.031 -18.609 -5.168 1 88.12 527 ASN B C 1
ATOM 11444 O O . ASN B 1 527 ? -21.344 -19.109 -6.07 1 88.12 527 ASN B O 1
ATOM 11448 N N . ALA B 1 528 ? -22.031 -17.375 -4.918 1 90.31 528 ALA B N 1
ATOM 11449 C CA . ALA B 1 528 ? -21.25 -16.422 -5.695 1 90.31 528 ALA B CA 1
ATOM 11450 C C . ALA B 1 528 ? -19.766 -16.781 -5.691 1 90.31 528 ALA B C 1
ATOM 11452 O O . ALA B 1 528 ? -19.078 -16.625 -6.703 1 90.31 528 ALA B O 1
ATOM 11453 N N . ASP B 1 529 ? -19.203 -17.328 -4.613 1 86.12 529 ASP B N 1
ATOM 11454 C CA . ASP B 1 529 ? -17.781 -17.688 -4.523 1 86.12 529 ASP B CA 1
ATOM 11455 C C . ASP B 1 529 ? -17.469 -18.891 -5.398 1 86.12 529 ASP B C 1
ATOM 11457 O O . ASP B 1 529 ? -16.453 -18.906 -6.098 1 86.12 529 ASP B O 1
ATOM 11461 N N . SER B 1 530 ? -18.328 -19.859 -5.438 1 85.19 530 SER B N 1
ATOM 11462 C CA . SER B 1 530 ? -18.125 -21.047 -6.258 1 85.19 530 SER B CA 1
ATOM 11463 C C . SER B 1 530 ? -18.328 -20.75 -7.734 1 85.19 530 SER B C 1
ATOM 11465 O O . SER B 1 530 ? -17.656 -21.312 -8.594 1 85.19 530 SER B O 1
ATOM 11467 N N . ALA B 1 531 ? -19.312 -19.906 -7.984 1 89 531 ALA B N 1
ATOM 11468 C CA . ALA B 1 531 ? -19.516 -19.484 -9.375 1 89 531 ALA B CA 1
ATOM 11469 C C . ALA B 1 531 ? -18.281 -18.75 -9.906 1 89 531 ALA B C 1
ATOM 11471 O O . ALA B 1 531 ? -17.891 -18.938 -11.062 1 89 531 ALA B O 1
ATOM 11472 N N . LEU B 1 532 ? -17.719 -17.938 -9.055 1 91 532 LEU B N 1
ATOM 11473 C CA . LEU B 1 532 ? -16.516 -17.219 -9.453 1 91 532 LEU B CA 1
ATOM 11474 C C . LEU B 1 532 ? -15.367 -18.188 -9.719 1 91 532 LEU B C 1
ATOM 11476 O O . LEU B 1 532 ? -14.625 -18.031 -10.695 1 91 532 LEU B O 1
ATOM 11480 N N . GLN B 1 533 ? -15.234 -19.203 -8.93 1 86.25 533 GLN B N 1
ATOM 11481 C CA . GLN B 1 533 ? -14.172 -20.188 -9.125 1 86.25 533 GLN B CA 1
ATOM 11482 C C . GLN B 1 533 ? -14.359 -20.953 -10.43 1 86.25 533 GLN B C 1
ATOM 11484 O O . GLN B 1 533 ? -13.391 -21.25 -11.125 1 86.25 533 GLN B O 1
ATOM 11489 N N . THR B 1 534 ? -15.625 -21.25 -10.711 1 85.88 534 THR B N 1
ATOM 11490 C CA . THR B 1 534 ? -15.906 -21.953 -11.953 1 85.88 534 THR B CA 1
ATOM 11491 C C . THR B 1 534 ? -15.586 -21.062 -13.156 1 85.88 534 THR B C 1
ATOM 11493 O O . THR B 1 534 ? -15.039 -21.547 -14.156 1 85.88 534 THR B O 1
ATOM 11496 N N . LEU B 1 535 ? -15.844 -19.875 -13.016 1 91 535 LEU B N 1
ATOM 11497 C CA . LEU B 1 535 ? -15.594 -18.969 -14.117 1 91 535 LEU B CA 1
ATOM 11498 C C . LEU B 1 535 ? -14.094 -18.719 -14.297 1 91 535 LEU B C 1
ATOM 11500 O O . LEU B 1 535 ? -13.625 -18.516 -15.414 1 91 535 LEU B O 1
ATOM 11504 N N . LEU B 1 536 ? -13.32 -18.766 -13.219 1 89.69 536 LEU B N 1
ATOM 11505 C CA . LEU B 1 536 ? -11.891 -18.469 -13.266 1 89.69 536 LEU B CA 1
ATOM 11506 C C . LEU B 1 536 ? -11.086 -19.719 -13.578 1 89.69 536 LEU B C 1
ATOM 11508 O O . LEU B 1 536 ? -9.867 -19.656 -13.742 1 89.69 536 LEU B O 1
ATOM 11512 N N . SER B 1 537 ? -11.688 -20.812 -13.781 1 85.25 537 SER B N 1
ATOM 11513 C CA . SER B 1 537 ? -10.961 -22.047 -14.062 1 85.25 537 SER B CA 1
ATOM 11514 C C . SER B 1 537 ? -10.266 -22 -15.422 1 85.25 537 SER B C 1
ATOM 11516 O O . SER B 1 537 ? -10.82 -21.453 -16.375 1 85.25 537 SER B O 1
ATOM 11518 N N . LEU B 1 538 ? -9.086 -22.453 -15.414 1 84.06 538 LEU B N 1
ATOM 11519 C CA . LEU B 1 538 ? -8.258 -22.406 -16.609 1 84.06 538 LEU B CA 1
ATOM 11520 C C . LEU B 1 538 ? -8.398 -23.672 -17.438 1 84.06 538 LEU B C 1
ATOM 11522 O O . LEU B 1 538 ? -8.688 -24.75 -16.875 1 84.06 538 LEU B O 1
ATOM 11526 N N . ARG B 1 539 ? -8.148 -23.641 -18.641 1 80.94 539 ARG B N 1
ATOM 11527 C CA . ARG B 1 539 ? -8.18 -24.734 -19.625 1 80.94 539 ARG B CA 1
ATOM 11528 C C . ARG B 1 539 ? -9.539 -25.422 -19.641 1 80.94 539 ARG B C 1
ATOM 11530 O O . ARG B 1 539 ? -9.617 -26.656 -19.578 1 80.94 539 ARG B O 1
ATOM 11537 N N . THR B 1 540 ? -10.609 -24.625 -19.484 1 81.19 540 THR B N 1
ATOM 11538 C CA . THR B 1 540 ? -11.992 -25.078 -19.547 1 81.19 540 THR B CA 1
ATOM 11539 C C . THR B 1 540 ? -12.742 -24.359 -20.656 1 81.19 540 THR B C 1
ATOM 11541 O O . THR B 1 540 ? -13.805 -23.781 -20.422 1 81.19 540 THR B O 1
ATOM 11544 N N . GLU B 1 541 ? -12.242 -24.453 -21.812 1 76.94 541 GLU B N 1
ATOM 11545 C CA . GLU B 1 541 ? -12.82 -23.719 -22.938 1 76.94 541 GLU B CA 1
ATOM 11546 C C . GLU B 1 541 ? -14.141 -24.344 -23.375 1 76.94 541 GLU B C 1
ATOM 11548 O O . GLU B 1 541 ? -15.062 -23.641 -23.781 1 76.94 541 GLU B O 1
ATOM 11553 N N . THR B 1 542 ? -14.227 -25.656 -23.141 1 76 542 THR B N 1
ATOM 11554 C CA . THR B 1 542 ? -15.406 -26.312 -23.688 1 76 542 THR B CA 1
ATOM 11555 C C . THR B 1 542 ? -16.469 -26.5 -22.609 1 76 542 THR B C 1
ATOM 11557 O O . THR B 1 542 ? -17.594 -26.922 -22.891 1 76 542 THR B O 1
ATOM 11560 N N . MET B 1 543 ? -16.188 -26.094 -21.453 1 81.31 543 MET B N 1
ATOM 11561 C CA . MET B 1 543 ? -17.094 -26.328 -20.344 1 81.31 543 MET B CA 1
ATOM 11562 C C . MET B 1 543 ? -18.281 -25.359 -20.391 1 81.31 543 MET B C 1
ATOM 11564 O O . MET B 1 543 ? -19.422 -25.75 -20.141 1 81.31 543 MET B O 1
ATOM 11568 N N . LEU B 1 544 ? -18.016 -24.125 -20.734 1 88.38 544 LEU B N 1
ATOM 11569 C CA . LEU B 1 544 ? -19.062 -23.094 -20.734 1 88.38 544 LEU B CA 1
ATOM 11570 C C . LEU B 1 544 ? -19.266 -22.531 -22.125 1 88.38 544 LEU B C 1
ATOM 11572 O O . LEU B 1 544 ? -18.375 -21.859 -22.672 1 88.38 544 LEU B O 1
ATOM 11576 N N . SER B 1 545 ? -20.438 -22.875 -22.703 1 88.19 545 SER B N 1
ATOM 11577 C CA . SER B 1 545 ? -20.75 -22.406 -24.047 1 88.19 545 SER B CA 1
ATOM 11578 C C . SER B 1 545 ? -21.172 -20.953 -24.047 1 88.19 545 SER B C 1
ATOM 11580 O O . SER B 1 545 ? -21.484 -20.391 -22.984 1 88.19 545 SER B O 1
ATOM 11582 N N . LEU B 1 546 ? -21.172 -20.25 -25.203 1 91.31 546 LEU B N 1
ATOM 11583 C CA . LEU B 1 546 ? -21.438 -18.828 -25.359 1 91.31 546 LEU B CA 1
ATOM 11584 C C . LEU B 1 546 ? -22.875 -18.5 -25.016 1 91.31 546 LEU B C 1
ATOM 11586 O O . LEU B 1 546 ? -23.156 -17.562 -24.266 1 91.31 546 LEU B O 1
ATOM 11590 N N . PRO B 1 547 ? -23.891 -19.297 -25.406 1 90.62 547 PRO B N 1
ATOM 11591 C CA . PRO B 1 547 ? -25.266 -18.938 -25.047 1 90.62 547 PRO B CA 1
ATOM 11592 C C . PRO B 1 547 ? -25.547 -19.078 -23.547 1 90.62 547 PRO B C 1
ATOM 11594 O O . PRO B 1 547 ? -26.312 -18.297 -22.984 1 90.62 547 PRO B O 1
ATOM 11597 N N . VAL B 1 548 ? -24.922 -20.047 -22.969 1 91.75 548 VAL B N 1
ATOM 11598 C CA . VAL B 1 548 ? -25.094 -20.219 -21.531 1 91.75 548 VAL B CA 1
ATOM 11599 C C . VAL B 1 548 ? -24.562 -18.984 -20.797 1 91.75 548 VAL B C 1
ATOM 11601 O O . VAL B 1 548 ? -25.234 -18.469 -19.891 1 91.75 548 VAL B O 1
ATOM 11604 N N . LEU B 1 549 ? -23.469 -18.484 -21.219 1 95 549 LEU B N 1
ATOM 11605 C CA . LEU B 1 549 ? -22.844 -17.344 -20.562 1 95 549 LEU B CA 1
ATOM 11606 C C . LEU B 1 549 ? -23.625 -16.078 -20.812 1 95 549 LEU B C 1
ATOM 11608 O O . LEU B 1 549 ? -23.766 -15.234 -19.922 1 95 549 LEU B O 1
ATOM 11612 N N . MET B 1 550 ? -24.172 -15.898 -21.984 1 96.12 550 MET B N 1
ATOM 11613 C CA . MET B 1 550 ? -24.922 -14.688 -22.312 1 96.12 550 MET B CA 1
ATOM 11614 C C . MET B 1 550 ? -26.234 -14.617 -21.531 1 96.12 550 MET B C 1
ATOM 11616 O O . MET B 1 550 ? -26.578 -13.562 -21 1 96.12 550 MET B O 1
ATOM 11620 N N . ILE B 1 551 ? -26.922 -15.711 -21.406 1 95.5 551 ILE B N 1
ATOM 11621 C CA . ILE B 1 551 ? -28.172 -15.734 -20.656 1 95.5 551 ILE B CA 1
ATOM 11622 C C . ILE B 1 551 ? -27.891 -15.562 -19.172 1 95.5 551 ILE B C 1
ATOM 11624 O O . ILE B 1 551 ? -28.594 -14.82 -18.469 1 95.5 551 ILE B O 1
ATOM 11628 N N . PHE B 1 552 ? -26.922 -16.266 -18.719 1 96.06 552 PHE B N 1
ATOM 11629 C CA . PHE B 1 552 ? -26.562 -16.125 -17.312 1 96.06 552 PHE B CA 1
ATOM 11630 C C . PHE B 1 552 ? -26.188 -14.688 -17 1 96.06 552 PHE B C 1
ATOM 11632 O O . PHE B 1 552 ? -26.594 -14.156 -15.961 1 96.06 552 PHE B O 1
ATOM 11639 N N . LEU B 1 553 ? -25.375 -14.008 -17.844 1 97.88 553 LEU B N 1
ATOM 11640 C CA . LEU B 1 553 ? -24.953 -12.625 -17.625 1 97.88 553 LEU B CA 1
ATOM 11641 C C . LEU B 1 553 ? -26.156 -11.695 -17.578 1 97.88 553 LEU B C 1
ATOM 11643 O O . LEU B 1 553 ? -26.25 -10.844 -16.688 1 97.88 553 LEU B O 1
ATOM 11647 N N . LEU B 1 554 ? -27.047 -11.867 -18.484 1 97.12 554 LEU B N 1
ATOM 11648 C CA . LEU B 1 554 ? -28.203 -10.977 -18.547 1 97.12 554 LEU B CA 1
ATOM 11649 C C . LEU B 1 554 ? -29.047 -11.086 -17.281 1 97.12 554 LEU B C 1
ATOM 11651 O O . LEU B 1 554 ? -29.422 -10.07 -16.688 1 97.12 554 LEU B O 1
ATOM 11655 N N . ILE B 1 555 ? -29.281 -12.297 -16.766 1 96.94 555 ILE B N 1
ATOM 11656 C CA . ILE B 1 555 ? -30.125 -12.5 -15.602 1 96.94 555 ILE B CA 1
ATOM 11657 C C . ILE B 1 555 ? -29.375 -12.094 -14.336 1 96.94 555 ILE B C 1
ATOM 11659 O O . ILE B 1 555 ? -29.891 -11.352 -13.5 1 96.94 555 ILE B O 1
ATOM 11663 N N . TYR B 1 556 ? -28.109 -12.555 -14.266 1 97.31 556 TYR B N 1
ATOM 11664 C CA . TYR B 1 556 ? -27.359 -12.281 -13.055 1 97.31 556 TYR B CA 1
ATOM 11665 C C . TYR B 1 556 ? -27.031 -10.797 -12.93 1 97.31 556 TYR B C 1
ATOM 11667 O O . TYR B 1 556 ? -27.062 -10.242 -11.836 1 97.31 556 TYR B O 1
ATOM 11675 N N . TYR B 1 557 ? -26.766 -10.117 -14.109 1 97.06 557 TYR B N 1
ATOM 11676 C CA . TYR B 1 557 ? -26.453 -8.695 -14.117 1 97.06 557 TYR B CA 1
ATOM 11677 C C . TYR B 1 557 ? -27.641 -7.871 -13.641 1 97.06 557 TYR B C 1
ATOM 11679 O O . TYR B 1 557 ? -27.516 -7.047 -12.727 1 97.06 557 TYR B O 1
ATOM 11687 N N . THR B 1 558 ? -28.734 -8.102 -14.078 1 97.31 558 THR B N 1
ATOM 11688 C CA . THR B 1 558 ? -29.922 -7.328 -13.734 1 97.31 558 THR B CA 1
ATOM 11689 C C . THR B 1 558 ? -30.391 -7.672 -12.328 1 97.31 558 THR B C 1
ATOM 11691 O O . THR B 1 558 ? -30.734 -6.781 -11.547 1 97.31 558 THR B O 1
ATOM 11694 N N . SER B 1 559 ? -30.359 -8.953 -12 1 96.56 559 SER B N 1
ATOM 11695 C CA . SER B 1 559 ? -30.859 -9.375 -10.688 1 96.56 559 SER B CA 1
ATOM 11696 C C . SER B 1 559 ? -29.938 -8.891 -9.57 1 96.56 559 SER B C 1
ATOM 11698 O O . SER B 1 559 ? -30.406 -8.492 -8.508 1 96.56 559 SER B O 1
ATOM 11700 N N . SER B 1 560 ? -28.656 -8.961 -9.828 1 95.69 560 SER B N 1
ATOM 11701 C CA . SER B 1 560 ? -27.734 -8.523 -8.781 1 95.69 560 SER B CA 1
ATOM 11702 C C . SER B 1 560 ? -27.859 -7.023 -8.539 1 95.69 560 SER B C 1
ATOM 11704 O O . SER B 1 560 ? -27.781 -6.562 -7.398 1 95.69 560 SER B O 1
ATOM 11706 N N . ALA B 1 561 ? -28.062 -6.223 -9.531 1 95.5 561 ALA B N 1
ATOM 11707 C CA . ALA B 1 561 ? -28.219 -4.777 -9.398 1 95.5 561 ALA B CA 1
ATOM 11708 C C . ALA B 1 561 ? -29.516 -4.434 -8.664 1 95.5 561 ALA B C 1
ATOM 11710 O O . ALA B 1 561 ? -29.516 -3.584 -7.77 1 95.5 561 ALA B O 1
ATOM 11711 N N . ILE B 1 562 ? -30.547 -5.125 -8.953 1 94.88 562 ILE B N 1
ATOM 11712 C CA . ILE B 1 562 ? -31.844 -4.848 -8.352 1 94.88 562 ILE B CA 1
ATOM 11713 C C . ILE B 1 562 ? -31.859 -5.312 -6.895 1 94.88 562 ILE B C 1
ATOM 11715 O O . ILE B 1 562 ? -32.375 -4.613 -6.016 1 94.88 562 ILE B O 1
ATOM 11719 N N . PHE B 1 563 ? -31.234 -6.434 -6.641 1 94.88 563 PHE B N 1
ATOM 11720 C CA . PHE B 1 563 ? -31.234 -6.965 -5.281 1 94.88 563 PHE B CA 1
ATOM 11721 C C . PHE B 1 563 ? -30.453 -6.055 -4.344 1 94.88 563 PHE B C 1
ATOM 11723 O O . PHE B 1 563 ? -30.812 -5.898 -3.176 1 94.88 563 PHE B O 1
ATOM 11730 N N . LEU B 1 564 ? -29.422 -5.477 -4.816 1 92.25 564 LEU B N 1
ATOM 11731 C CA . LEU B 1 564 ? -28.641 -4.57 -3.988 1 92.25 564 LEU B CA 1
ATOM 11732 C C . LEU B 1 564 ? -29.469 -3.359 -3.57 1 92.25 564 LEU B C 1
ATOM 11734 O O . LEU B 1 564 ? -29.312 -2.85 -2.459 1 92.25 564 LEU B O 1
ATOM 11738 N N . GLY B 1 565 ? -30.359 -2.922 -4.375 1 90.12 565 GLY B N 1
ATOM 11739 C CA . GLY B 1 565 ? -31.188 -1.771 -4.062 1 90.12 565 GLY B CA 1
ATOM 11740 C C . GLY B 1 565 ? -32.375 -2.109 -3.164 1 90.12 565 GLY B C 1
ATOM 11741 O O . GLY B 1 565 ? -32.719 -1.338 -2.268 1 90.12 565 GLY B O 1
ATOM 11742 N N . ILE B 1 566 ? -32.844 -3.344 -3.324 1 90.38 566 ILE B N 1
ATOM 11743 C CA . ILE B 1 566 ? -34.062 -3.693 -2.627 1 90.38 566 ILE B CA 1
ATOM 11744 C C . ILE B 1 566 ? -33.75 -4.273 -1.254 1 90.38 566 ILE B C 1
ATOM 11746 O O . ILE B 1 566 ? -34.469 -4.047 -0.285 1 90.38 566 ILE B O 1
ATOM 11750 N N . SER B 1 567 ? -32.594 -5 -1.187 1 88.69 567 SER B N 1
ATOM 11751 C CA . SER B 1 567 ? -32.312 -5.707 0.058 1 88.69 567 SER B CA 1
ATOM 11752 C C . SER B 1 567 ? -31.516 -4.832 1.017 1 88.69 567 SER B C 1
ATOM 11754 O O . SER B 1 567 ? -30.625 -4.098 0.594 1 88.69 567 SER B O 1
ATOM 11756 N N . PRO B 1 568 ? -31.922 -4.969 2.279 1 80.25 568 PRO B N 1
ATOM 11757 C CA . PRO B 1 568 ? -31.156 -4.234 3.289 1 80.25 568 PRO B CA 1
ATOM 11758 C C . PRO B 1 568 ? -29.812 -4.887 3.605 1 80.25 568 PRO B C 1
ATOM 11760 O O . PRO B 1 568 ? -28.922 -4.238 4.156 1 80.25 568 PRO B O 1
ATOM 11763 N N . CYS B 1 569 ? -29.656 -6.203 3.324 1 81.44 569 CYS B N 1
ATOM 11764 C CA . CYS B 1 569 ? -28.422 -6.891 3.643 1 81.44 569 CYS B CA 1
ATOM 11765 C C . CYS B 1 569 ? -27.75 -7.426 2.379 1 81.44 569 CYS B C 1
ATOM 11767 O O . CYS B 1 569 ? -27.547 -8.633 2.246 1 81.44 569 CYS B O 1
ATOM 11769 N N . GLY B 1 570 ? -27.531 -6.629 1.446 1 82.94 570 GLY B N 1
ATOM 11770 C CA . GLY B 1 570 ? -26.891 -7.059 0.219 1 82.94 570 GLY B CA 1
ATOM 11771 C C . GLY B 1 570 ? -25.391 -6.793 0.21 1 82.94 570 GLY B C 1
ATOM 11772 O O . GLY B 1 570 ? -24.906 -5.918 0.933 1 82.94 570 GLY B O 1
ATOM 11773 N N . ASP B 1 571 ? -24.625 -7.676 -0.44 1 87.25 571 ASP B N 1
ATOM 11774 C CA . ASP B 1 571 ? -23.188 -7.523 -0.637 1 87.25 571 ASP B CA 1
ATOM 11775 C C . ASP B 1 571 ? -22.891 -6.895 -1.994 1 87.25 571 ASP B C 1
ATOM 11777 O O . ASP B 1 571 ? -23.562 -7.176 -2.982 1 87.25 571 ASP B O 1
ATOM 11781 N N . THR B 1 572 ? -21.844 -6.094 -2.07 1 88.06 572 THR B N 1
ATOM 11782 C CA . THR B 1 572 ? -21.516 -5.41 -3.314 1 88.06 572 THR B CA 1
ATOM 11783 C C . THR B 1 572 ? -20.328 -6.086 -3.998 1 88.06 572 THR B C 1
ATOM 11785 O O . THR B 1 572 ? -20.234 -6.078 -5.227 1 88.06 572 THR B O 1
ATOM 11788 N N . VAL B 1 573 ? -19.5 -6.84 -3.361 1 91.81 573 VAL B N 1
ATOM 11789 C CA . VAL B 1 573 ? -18.188 -7.191 -3.904 1 91.81 573 VAL B CA 1
ATOM 11790 C C . VAL B 1 573 ? -18.281 -8.508 -4.672 1 91.81 573 VAL B C 1
ATOM 11792 O O . VAL B 1 573 ? -17.969 -8.562 -5.867 1 91.81 573 VAL B O 1
ATOM 11795 N N . PHE B 1 574 ? -18.797 -9.586 -4.145 1 93.62 574 PHE B N 1
ATOM 11796 C CA . PHE B 1 574 ? -18.781 -10.891 -4.789 1 93.62 574 PHE B CA 1
ATOM 11797 C C . PHE B 1 574 ? -19.672 -10.906 -6.02 1 93.62 574 PHE B C 1
ATOM 11799 O O . PHE B 1 574 ? -19.281 -11.398 -7.078 1 93.62 574 PHE B O 1
ATOM 11806 N N . PRO B 1 575 ? -20.859 -10.336 -5.902 1 94.56 575 PRO B N 1
ATOM 11807 C CA . PRO B 1 575 ? -21.688 -10.352 -7.113 1 94.56 575 PRO B CA 1
ATOM 11808 C C . PRO B 1 575 ? -21.062 -9.555 -8.258 1 94.56 575 PRO B C 1
ATOM 11810 O O . PRO B 1 575 ? -21.219 -9.93 -9.43 1 94.56 575 PRO B O 1
ATOM 11813 N N . THR B 1 576 ? -20.391 -8.484 -7.945 1 96.25 576 THR B N 1
ATOM 11814 C CA . THR B 1 576 ? -19.75 -7.703 -8.992 1 96.25 576 THR B CA 1
ATOM 11815 C C . THR B 1 576 ? -18.547 -8.453 -9.57 1 96.25 576 THR B C 1
ATOM 11817 O O . THR B 1 576 ? -18.234 -8.305 -10.758 1 96.25 576 THR B O 1
ATOM 11820 N N . LEU B 1 577 ? -17.938 -9.25 -8.805 1 96.12 577 LEU B N 1
ATOM 11821 C CA . LEU B 1 577 ? -16.859 -10.094 -9.312 1 96.12 577 LEU B CA 1
ATOM 11822 C C . LEU B 1 577 ? -17.391 -11.141 -10.289 1 96.12 577 LEU B C 1
ATOM 11824 O O . LEU B 1 577 ? -16.766 -11.398 -11.32 1 96.12 577 LEU B O 1
ATOM 11828 N N . VAL B 1 578 ? -18.562 -11.695 -9.992 1 96.19 578 VAL B N 1
ATOM 11829 C CA . VAL B 1 578 ? -19.141 -12.719 -10.844 1 96.19 578 VAL B CA 1
ATOM 11830 C C . VAL B 1 578 ? -19.578 -12.102 -12.172 1 96.19 578 VAL B C 1
ATOM 11832 O O . VAL B 1 578 ? -19.344 -12.672 -13.234 1 96.19 578 VAL B O 1
ATOM 11835 N N . VAL B 1 579 ? -20.156 -10.93 -12.109 1 97.88 579 VAL B N 1
ATOM 11836 C CA . VAL B 1 579 ? -20.594 -10.25 -13.328 1 97.88 579 VAL B CA 1
ATOM 11837 C C . VAL B 1 579 ? -19.375 -9.93 -14.195 1 97.88 579 VAL B C 1
ATOM 11839 O O . VAL B 1 579 ? -19.375 -10.188 -15.398 1 97.88 579 VAL B O 1
ATOM 11842 N N . GLY B 1 580 ? -18.391 -9.398 -13.562 1 98.19 580 GLY B N 1
ATOM 11843 C CA . GLY B 1 580 ? -17.188 -9.07 -14.312 1 98.19 580 GLY B CA 1
ATOM 11844 C C . GLY B 1 580 ? -16.5 -10.289 -14.906 1 98.19 580 GLY B C 1
ATOM 11845 O O . GLY B 1 580 ? -16.031 -10.242 -16.047 1 98.19 580 GLY B O 1
ATOM 11846 N N . ALA B 1 581 ? -16.469 -11.352 -14.156 1 97.5 581 ALA B N 1
ATOM 11847 C CA . ALA B 1 581 ? -15.836 -12.578 -14.641 1 97.5 581 ALA B CA 1
ATOM 11848 C C . ALA B 1 581 ? -16.609 -13.148 -15.828 1 97.5 581 ALA B C 1
ATOM 11850 O O . ALA B 1 581 ? -16 -13.688 -16.766 1 97.5 581 ALA B O 1
ATOM 11851 N N . THR B 1 582 ? -17.922 -13.031 -15.836 1 97.81 582 THR B N 1
ATOM 11852 C CA . THR B 1 582 ? -18.734 -13.547 -16.938 1 97.81 582 THR B CA 1
ATOM 11853 C C . THR B 1 582 ? -18.5 -12.719 -18.203 1 97.81 582 THR B C 1
ATOM 11855 O O . THR B 1 582 ? -18.359 -13.273 -19.297 1 97.81 582 THR B O 1
ATOM 11858 N N . VAL B 1 583 ? -18.391 -11.414 -18.062 1 98.19 583 VAL B N 1
ATOM 11859 C CA . VAL B 1 583 ? -18.125 -10.562 -19.219 1 98.19 583 VAL B CA 1
ATOM 11860 C C . VAL B 1 583 ? -16.75 -10.891 -19.781 1 98.19 583 VAL B C 1
ATOM 11862 O O . VAL B 1 583 ? -16.578 -11.008 -21 1 98.19 583 VAL B O 1
ATOM 11865 N N . GLY B 1 584 ? -15.836 -10.984 -18.906 1 97.31 584 GLY B N 1
ATOM 11866 C CA . GLY B 1 584 ? -14.492 -11.328 -19.359 1 97.31 584 GLY B CA 1
ATOM 11867 C C . GLY B 1 584 ? -14.43 -12.672 -20.047 1 97.31 584 GLY B C 1
ATOM 11868 O O . GLY B 1 584 ? -13.734 -12.82 -21.062 1 97.31 584 GLY B O 1
ATOM 11869 N N . ARG B 1 585 ? -15.125 -13.688 -19.547 1 96.12 585 ARG B N 1
ATOM 11870 C CA . ARG B 1 585 ? -15.102 -15.016 -20.141 1 96.12 585 ARG B CA 1
ATOM 11871 C C . ARG B 1 585 ? -15.781 -15.016 -21.516 1 96.12 585 ARG B C 1
ATOM 11873 O O . ARG B 1 585 ? -15.383 -15.758 -22.406 1 96.12 585 ARG B O 1
ATOM 11880 N N . ILE B 1 586 ? -16.812 -14.219 -21.719 1 96.31 586 ILE B N 1
ATOM 11881 C CA . ILE B 1 586 ? -17.469 -14.109 -23.016 1 96.31 586 ILE B CA 1
ATOM 11882 C C . ILE B 1 586 ? -16.5 -13.547 -24.047 1 96.31 586 ILE B C 1
ATOM 11884 O O . ILE B 1 586 ? -16.375 -14.094 -25.141 1 96.31 586 ILE B O 1
ATOM 11888 N N . VAL B 1 587 ? -15.812 -12.508 -23.641 1 95.31 587 VAL B N 1
ATOM 11889 C CA . VAL B 1 587 ? -14.836 -11.922 -24.562 1 95.31 587 VAL B CA 1
ATOM 11890 C C . VAL B 1 587 ? -13.703 -12.922 -24.812 1 95.31 587 VAL B C 1
ATOM 11892 O O . VAL B 1 587 ? -13.203 -13.031 -25.938 1 95.31 587 VAL B O 1
ATOM 11895 N N . GLY B 1 588 ? -13.336 -13.602 -23.75 1 92.44 588 GLY B N 1
ATOM 11896 C CA . GLY B 1 588 ? -12.305 -14.609 -23.922 1 92.44 588 GLY B CA 1
ATOM 11897 C C . GLY B 1 588 ? -12.711 -15.719 -24.875 1 92.44 588 GLY B C 1
ATOM 11898 O O . GLY B 1 588 ? -11.898 -16.188 -25.672 1 92.44 588 GLY B O 1
ATOM 11899 N N . LEU B 1 589 ? -13.961 -16.125 -24.859 1 91.62 589 LEU B N 1
ATOM 11900 C CA . LEU B 1 589 ? -14.453 -17.172 -25.766 1 91.62 589 LEU B CA 1
ATOM 11901 C C . LEU B 1 589 ? -14.531 -16.656 -27.203 1 91.62 589 LEU B C 1
ATOM 11903 O O . LEU B 1 589 ? -14.266 -17.406 -28.141 1 91.62 589 LEU B O 1
ATOM 11907 N N . VAL B 1 590 ? -14.844 -15.383 -27.359 1 90.94 590 VAL B N 1
ATOM 11908 C CA . VAL B 1 590 ? -14.891 -14.797 -28.703 1 90.94 590 VAL B CA 1
ATOM 11909 C C . VAL B 1 590 ? -13.484 -14.727 -29.281 1 90.94 590 VAL B C 1
ATOM 11911 O O . VAL B 1 590 ? -13.281 -15 -30.469 1 90.94 590 VAL B O 1
ATOM 11914 N N . VAL B 1 591 ? -12.555 -14.398 -28.422 1 89.88 591 VAL B N 1
ATOM 11915 C CA . VAL B 1 591 ? -11.172 -14.359 -28.891 1 89.88 591 VAL B CA 1
ATOM 11916 C C . VAL B 1 591 ? -10.703 -15.773 -29.234 1 89.88 591 VAL B C 1
ATOM 11918 O O . VAL B 1 591 ? -10 -15.977 -30.234 1 89.88 591 VAL B O 1
ATOM 11921 N N . PHE B 1 592 ? -11.117 -16.703 -28.344 1 86.62 592 PHE B N 1
ATOM 11922 C CA . PHE B 1 592 ? -10.75 -18.094 -28.578 1 86.62 592 PHE B CA 1
ATOM 11923 C C . PHE B 1 592 ? -11.305 -18.578 -29.922 1 86.62 592 PHE B C 1
ATOM 11925 O O . PHE B 1 592 ? -10.633 -19.312 -30.641 1 86.62 592 PHE B O 1
ATOM 11932 N N . LEU B 1 593 ? -12.469 -18.188 -30.344 1 83.75 593 LEU B N 1
ATOM 11933 C CA . LEU B 1 593 ? -13.117 -18.625 -31.562 1 83.75 593 LEU B CA 1
ATOM 11934 C C . LEU B 1 593 ? -12.516 -17.938 -32.781 1 83.75 593 LEU B C 1
ATOM 11936 O O . LEU B 1 593 ? -12.484 -18.516 -33.875 1 83.75 593 LEU B O 1
ATOM 11940 N N . ILE B 1 594 ? -11.938 -16.734 -32.562 1 83.94 594 ILE B N 1
ATOM 11941 C CA . ILE B 1 594 ? -11.383 -15.977 -33.688 1 83.94 594 ILE B CA 1
ATOM 11942 C C . ILE B 1 594 ? -9.969 -16.484 -33.969 1 83.94 594 ILE B C 1
ATOM 11944 O O . ILE B 1 594 ? -9.562 -16.531 -35.156 1 83.94 594 ILE B O 1
ATOM 11948 N N . VAL B 1 595 ? -9.234 -16.766 -32.875 1 78.5 595 VAL B N 1
ATOM 11949 C CA . VAL B 1 595 ? -7.844 -17.156 -33.094 1 78.5 595 VAL B CA 1
ATOM 11950 C C . VAL B 1 595 ? -7.785 -18.578 -33.625 1 78.5 595 VAL B C 1
ATOM 11952 O O . VAL B 1 595 ? -8.562 -19.438 -33.219 1 78.5 595 VAL B O 1
ATOM 11955 N N . SER B 1 596 ? -7.043 -18.812 -34.656 1 63.78 596 SER B N 1
ATOM 11956 C CA . SER B 1 596 ? -6.93 -20.062 -35.406 1 63.78 596 SER B CA 1
ATOM 11957 C C . SER B 1 596 ? -6.535 -21.219 -34.5 1 63.78 596 SER B C 1
ATOM 11959 O O . SER B 1 596 ? -5.824 -21.031 -33.531 1 63.78 596 SER B O 1
ATOM 11961 N N . PRO B 1 597 ? -7.141 -22.328 -34.656 1 59.62 597 PRO B N 1
ATOM 11962 C CA . PRO B 1 597 ? -7 -23.516 -33.844 1 59.62 597 PRO B CA 1
ATOM 11963 C C . PRO B 1 597 ? -5.543 -23.875 -33.562 1 59.62 597 PRO B C 1
ATOM 11965 O O . PRO B 1 597 ? -5.219 -24.375 -32.469 1 59.62 597 PRO B O 1
ATOM 11968 N N . GLY B 1 598 ? -4.602 -23.812 -34.469 1 51.44 598 GLY B N 1
ATOM 11969 C CA . GLY B 1 598 ? -3.217 -24.188 -34.219 1 51.44 598 GLY B CA 1
ATOM 11970 C C . GLY B 1 598 ? -2.559 -23.328 -33.156 1 51.44 598 GLY B C 1
ATOM 11971 O O . GLY B 1 598 ? -1.76 -23.828 -32.375 1 51.44 598 GLY B O 1
ATOM 11972 N N . SER B 1 599 ? -2.869 -22.062 -33.25 1 52.84 599 SER B N 1
ATOM 11973 C CA . SER B 1 599 ? -2.197 -21.078 -32.375 1 52.84 599 SER B CA 1
ATOM 11974 C C . SER B 1 599 ? -3.006 -20.797 -31.125 1 52.84 599 SER B C 1
ATOM 11976 O O . SER B 1 599 ? -2.529 -20.109 -30.219 1 52.84 599 SER B O 1
ATOM 11978 N N . ARG B 1 600 ? -4.227 -21.312 -31.188 1 55.06 600 ARG B N 1
ATOM 11979 C CA . ARG B 1 600 ? -5.258 -20.969 -30.203 1 55.06 600 ARG B CA 1
ATOM 11980 C C . ARG B 1 600 ? -4.848 -21.406 -28.812 1 55.06 600 ARG B C 1
ATOM 11982 O O . ARG B 1 600 ? -5.059 -20.688 -27.828 1 55.06 600 ARG B O 1
ATOM 11989 N N . SER B 1 601 ? -4.387 -22.75 -28.859 1 56.06 601 SER B N 1
ATOM 11990 C CA . SER B 1 601 ? -4.434 -23.438 -27.578 1 56.06 601 SER B CA 1
ATOM 11991 C C . SER B 1 601 ? -3.432 -22.844 -26.594 1 56.06 601 SER B C 1
ATOM 11993 O O . SER B 1 601 ? -3.533 -23.062 -25.375 1 56.06 601 SER B O 1
ATOM 11995 N N . SER B 1 602 ? -2.611 -21.875 -27 1 64.5 602 SER B N 1
ATOM 11996 C CA . SER B 1 602 ? -1.552 -21.688 -26.016 1 64.5 602 SER B CA 1
ATOM 11997 C C . SER B 1 602 ? -1.774 -20.406 -25.219 1 64.5 602 SER B C 1
ATOM 11999 O O . SER B 1 602 ? -1.636 -20.391 -24 1 64.5 602 SER B O 1
ATOM 12001 N N . TRP B 1 603 ? -2.453 -19.344 -25.984 1 73.25 603 TRP B N 1
ATOM 12002 C CA . TRP B 1 603 ? -2.461 -18.125 -25.172 1 73.25 603 TRP B CA 1
ATOM 12003 C C . TRP B 1 603 ? -3.887 -17.625 -24.953 1 73.25 603 TRP B C 1
ATOM 12005 O O . TRP B 1 603 ? -4.156 -16.891 -24 1 73.25 603 TRP B O 1
ATOM 12015 N N . ALA B 1 604 ? -4.895 -18.156 -25.797 1 80.62 604 ALA B N 1
ATOM 12016 C CA . ALA B 1 604 ? -6.234 -17.578 -25.688 1 80.62 604 ALA B CA 1
ATOM 12017 C C . ALA B 1 604 ? -7.098 -18.406 -24.734 1 80.62 604 ALA B C 1
ATOM 12019 O O . ALA B 1 604 ? -8.078 -19.031 -25.156 1 80.62 604 ALA B O 1
ATOM 12020 N N . ASP B 1 605 ? -6.84 -18.391 -23.438 1 86.88 605 ASP B N 1
ATOM 12021 C CA . ASP B 1 605 ? -7.648 -19.062 -22.438 1 86.88 605 ASP B CA 1
ATOM 12022 C C . ASP B 1 605 ? -8.727 -18.125 -21.891 1 86.88 605 ASP B C 1
ATOM 12024 O O . ASP B 1 605 ? -8.438 -17.016 -21.453 1 86.88 605 ASP B O 1
ATOM 12028 N N . PRO B 1 606 ? -9.938 -18.594 -21.938 1 90.88 606 PRO B N 1
ATOM 12029 C CA . PRO B 1 606 ? -11.031 -17.75 -21.453 1 90.88 606 PRO B CA 1
ATOM 12030 C C . PRO B 1 606 ? -10.961 -17.516 -19.953 1 90.88 606 PRO B C 1
ATOM 12032 O O . PRO B 1 606 ? -11.5 -16.516 -19.453 1 90.88 606 PRO B O 1
ATOM 12035 N N . GLY B 1 607 ? -10.367 -18.375 -19.172 1 90.25 607 GLY B N 1
ATOM 12036 C CA . GLY B 1 607 ? -10.242 -18.188 -17.734 1 90.25 607 GLY B CA 1
ATOM 12037 C C . GLY B 1 607 ? -9.43 -16.969 -17.359 1 90.25 607 GLY B C 1
ATOM 12038 O O . GLY B 1 607 ? -9.758 -16.266 -16.391 1 90.25 607 GLY B O 1
ATOM 12039 N N . ILE B 1 608 ? -8.406 -16.672 -18.141 1 91.75 608 ILE B N 1
ATOM 12040 C CA . ILE B 1 608 ? -7.574 -15.516 -17.844 1 91.75 608 ILE B CA 1
ATOM 12041 C C . ILE B 1 608 ? -8.336 -14.234 -18.188 1 91.75 608 ILE B C 1
ATOM 12043 O O . ILE B 1 608 ? -8.234 -13.234 -17.469 1 91.75 608 ILE B O 1
ATOM 12047 N N . PHE B 1 609 ? -9.102 -14.266 -19.203 1 94.5 609 PHE B N 1
ATOM 12048 C CA . PHE B 1 609 ? -9.898 -13.094 -19.547 1 94.5 609 PHE B CA 1
ATOM 12049 C C . PHE B 1 609 ? -11.016 -12.883 -18.547 1 94.5 609 PHE B C 1
ATOM 12051 O O . PHE B 1 609 ? -11.438 -11.75 -18.297 1 94.5 609 PHE B O 1
ATOM 12058 N N . ALA B 1 610 ? -11.445 -14.008 -17.953 1 96.19 610 ALA B N 1
ATOM 12059 C CA . ALA B 1 610 ? -12.422 -13.875 -16.875 1 96.19 610 ALA B CA 1
ATOM 12060 C C . ALA B 1 610 ? -11.812 -13.164 -15.664 1 96.19 610 ALA B C 1
ATOM 12062 O O . ALA B 1 610 ? -12.492 -12.383 -14.992 1 96.19 610 ALA B O 1
ATOM 12063 N N . LEU B 1 611 ? -10.594 -13.445 -15.469 1 95.44 611 LEU B N 1
ATOM 12064 C CA . LEU B 1 611 ? -9.898 -12.781 -14.375 1 95.44 611 LEU B CA 1
ATOM 12065 C C . LEU B 1 611 ? -9.789 -11.281 -14.633 1 95.44 611 LEU B C 1
ATOM 12067 O O . LEU B 1 611 ? -10.047 -10.469 -13.734 1 95.44 611 LEU B O 1
ATOM 12071 N N . ILE B 1 612 ? -9.469 -10.906 -15.844 1 96.62 612 ILE B N 1
ATOM 12072 C CA . ILE B 1 612 ? -9.352 -9.5 -16.219 1 96.62 612 ILE B CA 1
ATOM 12073 C C . ILE B 1 612 ? -10.719 -8.828 -16.125 1 96.62 612 ILE B C 1
ATOM 12075 O O . ILE B 1 612 ? -10.828 -7.699 -15.641 1 96.62 612 ILE B O 1
ATOM 12079 N N . GLY B 1 613 ? -11.68 -9.523 -16.5 1 98 613 GLY B N 1
ATOM 12080 C CA . GLY B 1 613 ? -13.023 -8.969 -16.406 1 98 613 GLY B CA 1
ATOM 12081 C C . GLY B 1 613 ? -13.492 -8.797 -14.969 1 98 613 GLY B C 1
ATOM 12082 O O . GLY B 1 613 ? -14.125 -7.785 -14.633 1 98 613 GLY B O 1
ATOM 12083 N N . ALA B 1 614 ? -13.203 -9.789 -14.117 1 97.69 614 ALA B N 1
ATOM 12084 C CA . ALA B 1 614 ? -13.594 -9.695 -12.711 1 97.69 614 ALA B CA 1
ATOM 12085 C C . ALA B 1 614 ? -12.984 -8.461 -12.055 1 97.69 614 ALA B C 1
ATOM 12087 O O . ALA B 1 614 ? -13.688 -7.691 -11.398 1 97.69 614 ALA B O 1
ATOM 12088 N N . GLY B 1 615 ? -11.711 -8.266 -12.305 1 96.94 615 GLY B N 1
ATOM 12089 C CA . GLY B 1 615 ? -11.047 -7.105 -11.727 1 96.94 615 GLY B CA 1
ATOM 12090 C C . GLY B 1 615 ? -11.531 -5.789 -12.305 1 96.94 615 GLY B C 1
ATOM 12091 O O . GLY B 1 615 ? -11.703 -4.812 -11.578 1 96.94 615 GLY B O 1
ATOM 12092 N N . SER B 1 616 ? -11.836 -5.742 -13.547 1 97.81 616 SER B N 1
ATOM 12093 C CA . SER B 1 616 ? -12.242 -4.508 -14.211 1 97.81 616 SER B CA 1
ATOM 12094 C C . SER B 1 616 ? -13.633 -4.074 -13.758 1 97.81 616 SER B C 1
ATOM 12096 O O . SER B 1 616 ? -13.867 -2.896 -13.477 1 97.81 616 SER B O 1
ATOM 12098 N N . PHE B 1 617 ? -14.562 -4.969 -13.664 1 98 617 PHE B N 1
ATOM 12099 C CA . PHE B 1 617 ? -15.914 -4.59 -13.281 1 98 617 PHE B CA 1
ATOM 12100 C C . PHE B 1 617 ? -15.969 -4.145 -11.82 1 98 617 PHE B C 1
ATOM 12102 O O . PHE B 1 617 ? -16.641 -3.164 -11.484 1 98 617 PHE B O 1
ATOM 12109 N N . VAL B 1 618 ? -15.281 -4.832 -10.945 1 96.25 618 VAL B N 1
ATOM 12110 C CA . VAL B 1 618 ? -15.258 -4.43 -9.539 1 96.25 618 VAL B CA 1
ATOM 12111 C C . VAL B 1 618 ? -14.523 -3.096 -9.398 1 96.25 618 VAL B C 1
ATOM 12113 O O . VAL B 1 618 ? -14.922 -2.244 -8.602 1 96.25 618 VAL B O 1
ATOM 12116 N N . GLY B 1 619 ? -13.453 -2.941 -10.156 1 93.75 619 GLY B N 1
ATOM 12117 C CA . GLY B 1 619 ? -12.758 -1.663 -10.156 1 93.75 619 GLY B CA 1
ATOM 12118 C C . GLY B 1 619 ? -13.625 -0.513 -10.633 1 93.75 619 GLY B C 1
ATOM 12119 O O . GLY B 1 619 ? -13.555 0.592 -10.086 1 93.75 619 GLY B O 1
ATOM 12120 N N . GLY B 1 620 ? -14.461 -0.717 -11.602 1 94.06 620 GLY B N 1
ATOM 12121 C CA . GLY B 1 620 ? -15.359 0.311 -12.102 1 94.06 620 GLY B CA 1
ATOM 12122 C C . GLY B 1 620 ? -16.516 0.615 -11.156 1 94.06 620 GLY B C 1
ATOM 12123 O O . GLY B 1 620 ? -16.906 1.771 -11.008 1 94.06 620 GLY B O 1
ATOM 12124 N N . THR B 1 621 ? -16.969 -0.375 -10.406 1 95 621 THR B N 1
ATOM 12125 C CA . THR B 1 621 ? -18.125 -0.188 -9.547 1 95 621 THR B CA 1
ATOM 12126 C C . THR B 1 621 ? -17.719 0.369 -8.188 1 95 621 THR B C 1
ATOM 12128 O O . THR B 1 621 ? -18.344 1.301 -7.676 1 95 621 THR B O 1
ATOM 12131 N N . THR B 1 622 ? -16.688 -0.16 -7.57 1 91.75 622 THR B N 1
ATOM 12132 C CA . THR B 1 622 ? -16.312 0.229 -6.215 1 91.75 622 THR B CA 1
ATOM 12133 C C . THR B 1 622 ? -15.289 1.363 -6.242 1 91.75 622 THR B C 1
ATOM 12135 O O . THR B 1 622 ? -15.086 2.043 -5.234 1 91.75 622 THR B O 1
ATOM 12138 N N . GLY B 1 623 ? -14.625 1.527 -7.332 1 89.12 623 GLY B N 1
ATOM 12139 C CA . GLY B 1 623 ? -13.609 2.562 -7.414 1 89.12 623 GLY B CA 1
ATOM 12140 C C . GLY B 1 623 ? -12.266 2.119 -6.875 1 89.12 623 GLY B C 1
ATOM 12141 O O . GLY B 1 623 ? -11.289 2.875 -6.918 1 89.12 623 GLY B O 1
ATOM 12142 N N . LEU B 1 624 ? -12.086 0.884 -6.379 1 90.5 624 LEU B N 1
ATOM 12143 C CA . LEU B 1 624 ? -10.812 0.343 -5.91 1 90.5 624 LEU B CA 1
ATOM 12144 C C . LEU B 1 624 ? -9.945 -0.103 -7.086 1 90.5 624 LEU B C 1
ATOM 12146 O O . LEU B 1 624 ? -10.461 -0.648 -8.07 1 90.5 624 LEU B O 1
ATOM 12150 N N . ALA B 1 625 ? -8.703 0.158 -7.078 1 91.31 625 ALA B N 1
ATOM 12151 C CA . ALA B 1 625 ? -7.824 -0.184 -8.195 1 91.31 625 ALA B CA 1
ATOM 12152 C C . ALA B 1 625 ? -6.703 -1.117 -7.75 1 91.31 625 ALA B C 1
ATOM 12154 O O . ALA B 1 625 ? -6.805 -2.338 -7.898 1 91.31 625 ALA B O 1
ATOM 12155 N N . PHE B 1 626 ? -5.723 -0.607 -7.008 1 89.56 626 PHE B N 1
ATOM 12156 C CA . PHE B 1 626 ? -4.543 -1.411 -6.715 1 89.56 626 PHE B CA 1
ATOM 12157 C C . PHE B 1 626 ? -4.848 -2.449 -5.641 1 89.56 626 PHE B C 1
ATOM 12159 O O . PHE B 1 626 ? -4.227 -3.512 -5.602 1 89.56 626 PHE B O 1
ATOM 12166 N N . SER B 1 627 ? -5.848 -2.24 -4.801 1 91.62 627 SER B N 1
ATOM 12167 C CA . SER B 1 627 ? -6.215 -3.244 -3.807 1 91.62 627 SER B CA 1
ATOM 12168 C C . SER B 1 627 ? -6.852 -4.465 -4.465 1 91.62 627 SER B C 1
ATOM 12170 O O . SER B 1 627 ? -6.508 -5.602 -4.137 1 91.62 627 SER B O 1
ATOM 12172 N N . ILE B 1 628 ? -7.703 -4.262 -5.434 1 93.69 628 ILE B N 1
ATOM 12173 C CA . ILE B 1 628 ? -8.367 -5.383 -6.09 1 93.69 628 ILE B CA 1
ATOM 12174 C C . ILE B 1 628 ? -7.355 -6.164 -6.926 1 93.69 628 ILE B C 1
ATOM 12176 O O . ILE B 1 628 ? -7.426 -7.391 -7.012 1 93.69 628 ILE B O 1
ATOM 12180 N N . CYS B 1 629 ? -6.449 -5.441 -7.555 1 93.38 629 CYS B N 1
ATOM 12181 C CA . CYS B 1 629 ? -5.402 -6.117 -8.32 1 93.38 629 CYS B CA 1
ATOM 12182 C C . CYS B 1 629 ? -4.582 -7.039 -7.422 1 93.38 629 CYS B C 1
ATOM 12184 O O . CYS B 1 629 ? -4.34 -8.195 -7.773 1 93.38 629 CYS B O 1
ATOM 12186 N N . THR B 1 630 ? -4.258 -6.582 -6.258 1 91.75 630 THR B N 1
ATOM 12187 C CA . THR B 1 630 ? -3.445 -7.367 -5.336 1 91.75 630 THR B CA 1
ATOM 12188 C C . THR B 1 630 ? -4.242 -8.547 -4.781 1 91.75 630 THR B C 1
ATOM 12190 O O . THR B 1 630 ? -3.717 -9.648 -4.645 1 91.75 630 THR B O 1
ATOM 12193 N N . ILE B 1 631 ? -5.473 -8.32 -4.492 1 92.69 631 ILE B N 1
ATOM 12194 C CA . ILE B 1 631 ? -6.32 -9.383 -3.951 1 92.69 631 ILE B CA 1
ATOM 12195 C C . ILE B 1 631 ? -6.461 -10.5 -4.977 1 92.69 631 ILE B C 1
ATOM 12197 O O . ILE B 1 631 ? -6.305 -11.68 -4.645 1 92.69 631 ILE B O 1
ATOM 12201 N N . LEU B 1 632 ? -6.746 -10.164 -6.234 1 93.44 632 LEU B N 1
ATOM 12202 C CA . LEU B 1 632 ? -6.965 -11.18 -7.262 1 93.44 632 LEU B CA 1
ATOM 12203 C C . LEU B 1 632 ? -5.664 -11.898 -7.605 1 93.44 632 LEU B C 1
ATOM 12205 O O . LEU B 1 632 ? -5.668 -13.094 -7.891 1 93.44 632 LEU B O 1
ATOM 12209 N N . MET B 1 633 ? -4.574 -11.219 -7.523 1 90.31 633 MET B N 1
ATOM 12210 C CA . MET B 1 633 ? -3.297 -11.867 -7.805 1 90.31 633 MET B CA 1
ATOM 12211 C C . MET B 1 633 ? -2.902 -12.812 -6.672 1 90.31 633 MET B C 1
ATOM 12213 O O . MET B 1 633 ? -2.379 -13.898 -6.914 1 90.31 633 MET B O 1
ATOM 12217 N N . GLU B 1 634 ? -3.154 -12.398 -5.469 1 87.06 634 GLU B N 1
ATOM 12218 C CA . GLU B 1 634 ? -2.82 -13.242 -4.324 1 87.06 634 GLU B CA 1
ATOM 12219 C C . GLU B 1 634 ? -3.75 -14.445 -4.238 1 87.06 634 GLU B C 1
ATOM 12221 O O . GLU B 1 634 ? -3.332 -15.531 -3.832 1 87.06 634 GLU B O 1
ATOM 12226 N N . SER B 1 635 ? -4.961 -14.273 -4.602 1 87.12 635 SER B N 1
ATOM 12227 C CA . SER B 1 635 ? -5.926 -15.367 -4.469 1 87.12 635 SER B CA 1
ATOM 12228 C C . SER B 1 635 ? -5.805 -16.344 -5.629 1 87.12 635 SER B C 1
ATOM 12230 O O . SER B 1 635 ? -6.078 -17.547 -5.469 1 87.12 635 SER B O 1
ATOM 12232 N N . THR B 1 636 ? -5.457 -15.938 -6.887 1 85.56 636 THR B N 1
ATOM 12233 C CA . THR B 1 636 ? -5.375 -16.828 -8.039 1 85.56 636 THR B CA 1
ATOM 12234 C C . THR B 1 636 ? -3.943 -17.312 -8.242 1 85.56 636 THR B C 1
ATOM 12236 O O . THR B 1 636 ? -3.717 -18.344 -8.875 1 85.56 636 THR B O 1
ATOM 12239 N N . GLY B 1 637 ? -2.916 -16.562 -7.832 1 78.12 637 GLY B N 1
ATOM 12240 C CA . GLY B 1 637 ? -1.519 -16.906 -8.031 1 78.12 637 GLY B CA 1
ATOM 12241 C C . GLY B 1 637 ? -1.044 -16.672 -9.453 1 78.12 637 GLY B C 1
ATOM 12242 O O . GLY B 1 637 ? 0.031 -17.141 -9.844 1 78.12 637 GLY B O 1
ATOM 12243 N N . GLN B 1 638 ? -1.879 -15.898 -10.289 1 78.5 638 GLN B N 1
ATOM 12244 C CA . GLN B 1 638 ? -1.519 -15.664 -11.68 1 78.5 638 GLN B CA 1
ATOM 12245 C C . GLN B 1 638 ? -0.805 -14.32 -11.844 1 78.5 638 GLN B C 1
ATOM 12247 O O . GLN B 1 638 ? -1.337 -13.398 -12.461 1 78.5 638 GLN B O 1
ATOM 12252 N N . PHE B 1 639 ? 0.377 -14.25 -11.594 1 77.94 639 PHE B N 1
ATOM 12253 C CA . PHE B 1 639 ? 1.127 -13 -11.633 1 77.94 639 PHE B CA 1
ATOM 12254 C C . PHE B 1 639 ? 1.605 -12.703 -13.047 1 77.94 639 PHE B C 1
ATOM 12256 O O . PHE B 1 639 ? 1.957 -11.562 -13.367 1 77.94 639 PHE B O 1
ATOM 12263 N N . GLN B 1 640 ? 1.512 -13.758 -13.883 1 78.38 640 GLN B N 1
ATOM 12264 C CA . GLN B 1 640 ? 1.957 -13.539 -15.258 1 78.38 640 GLN B CA 1
ATOM 12265 C C . GLN B 1 640 ? 1.041 -12.562 -15.984 1 78.38 640 GLN B C 1
ATOM 12267 O O . GLN B 1 640 ? 1.482 -11.844 -16.875 1 78.38 640 GLN B O 1
ATOM 12272 N N . HIS B 1 641 ? -0.155 -12.578 -15.531 1 86.88 641 HIS B N 1
ATOM 12273 C CA . HIS B 1 641 ? -1.116 -11.719 -16.219 1 86.88 641 HIS B CA 1
ATOM 12274 C C . HIS B 1 641 ? -1.505 -10.523 -15.359 1 86.88 641 HIS B C 1
ATOM 12276 O O . HIS B 1 641 ? -2.602 -9.977 -15.508 1 86.88 641 HIS B O 1
ATOM 12282 N N . MET B 1 642 ? -0.625 -10.117 -14.547 1 88.88 642 MET B N 1
ATOM 12283 C CA . MET B 1 642 ? -0.894 -8.984 -13.656 1 88.88 642 MET B CA 1
ATOM 12284 C C . MET B 1 642 ? -0.99 -7.684 -14.453 1 88.88 642 MET B C 1
ATOM 12286 O O . MET B 1 642 ? -1.838 -6.84 -14.164 1 88.88 642 MET B O 1
ATOM 12290 N N . LEU B 1 643 ? -0.206 -7.508 -15.547 1 90.19 643 LEU B N 1
ATOM 12291 C CA . LEU B 1 643 ? -0.13 -6.25 -16.281 1 90.19 643 LEU B CA 1
ATOM 12292 C C . LEU B 1 643 ? -1.411 -6 -17.062 1 90.19 643 LEU B C 1
ATOM 12294 O O . LEU B 1 643 ? -2.006 -4.926 -16.969 1 90.19 643 LEU B O 1
ATOM 12298 N N . PRO B 1 644 ? -1.868 -7.043 -17.781 1 92.31 644 PRO B N 1
ATOM 12299 C CA . PRO B 1 644 ? -3.154 -6.801 -18.438 1 92.31 644 PRO B CA 1
ATOM 12300 C C . PRO B 1 644 ? -4.293 -6.578 -17.453 1 92.31 644 PRO B C 1
ATOM 12302 O O . PRO B 1 644 ? -5.227 -5.828 -17.734 1 92.31 644 PRO B O 1
ATOM 12305 N N . LEU B 1 645 ? -4.234 -7.23 -16.328 1 94.75 645 LEU B N 1
ATOM 12306 C CA . LEU B 1 645 ? -5.242 -7.008 -15.297 1 94.75 645 LEU B CA 1
ATOM 12307 C C . LEU B 1 645 ? -5.223 -5.555 -14.828 1 94.75 645 LEU B C 1
ATOM 12309 O O . LEU B 1 645 ? -6.277 -4.934 -14.688 1 94.75 645 LEU B O 1
ATOM 12313 N N . MET B 1 646 ? -4.047 -5.016 -14.648 1 94.25 646 MET B N 1
ATOM 12314 C CA . MET B 1 646 ? -3.9 -3.631 -14.211 1 94.25 646 MET B CA 1
ATOM 12315 C C . MET B 1 646 ? -4.449 -2.666 -15.258 1 94.25 646 MET B C 1
ATOM 12317 O O . MET B 1 646 ? -5.117 -1.689 -14.922 1 94.25 646 MET B O 1
ATOM 12321 N N . VAL B 1 647 ? -4.242 -2.947 -16.531 1 93.75 647 VAL B N 1
ATOM 12322 C CA . VAL B 1 647 ? -4.727 -2.09 -17.609 1 93.75 647 VAL B CA 1
ATOM 12323 C C . VAL B 1 647 ? -6.254 -2.127 -17.656 1 93.75 647 VAL B C 1
ATOM 12325 O O . VAL B 1 647 ? -6.902 -1.085 -17.781 1 93.75 647 VAL B O 1
ATOM 12328 N N . GLY B 1 648 ? -6.766 -3.344 -17.531 1 96 648 GLY B N 1
ATOM 12329 C CA . GLY B 1 648 ? -8.211 -3.467 -17.531 1 96 648 GLY B CA 1
ATOM 12330 C C . GLY B 1 648 ? -8.875 -2.701 -16.391 1 96 648 GLY B C 1
ATOM 12331 O O . GLY B 1 648 ? -9.875 -2.012 -16.609 1 96 648 GLY B O 1
ATOM 12332 N N . ILE B 1 649 ? -8.336 -2.75 -15.234 1 96.06 649 ILE B N 1
ATOM 12333 C CA . ILE B 1 649 ? -8.906 -2.092 -14.062 1 96.06 649 ILE B CA 1
ATOM 12334 C C . ILE B 1 649 ? -8.828 -0.577 -14.234 1 96.06 649 ILE B C 1
ATOM 12336 O O . ILE B 1 649 ? -9.789 0.136 -13.953 1 96.06 649 ILE B O 1
ATOM 12340 N N . MET B 1 650 ? -7.738 -0.044 -14.742 1 92.62 650 MET B N 1
ATOM 12341 C CA . MET B 1 650 ? -7.547 1.395 -14.898 1 92.62 650 MET B CA 1
ATOM 12342 C C . MET B 1 650 ? -8.523 1.969 -15.922 1 92.62 650 MET B C 1
ATOM 12344 O O . MET B 1 650 ? -9.125 3.016 -15.688 1 92.62 650 MET B O 1
ATOM 12348 N N . ILE B 1 651 ? -8.703 1.284 -16.984 1 94.25 651 ILE B N 1
ATOM 12349 C CA . ILE B 1 651 ? -9.602 1.766 -18.031 1 94.25 651 ILE B CA 1
ATOM 12350 C C . ILE B 1 651 ? -11.047 1.691 -17.547 1 94.25 651 ILE B C 1
ATOM 12352 O O . ILE B 1 651 ? -11.836 2.598 -17.797 1 94.25 651 ILE B O 1
ATOM 12356 N N . ALA B 1 652 ? -11.32 0.641 -16.859 1 97 652 ALA B N 1
ATOM 12357 C CA . ALA B 1 652 ? -12.68 0.501 -16.359 1 97 652 ALA B CA 1
ATOM 12358 C C . ALA B 1 652 ? -13 1.586 -15.328 1 97 652 ALA B C 1
ATOM 12360 O O . ALA B 1 652 ? -14.094 2.156 -15.336 1 97 652 ALA B O 1
ATOM 12361 N N . LYS B 1 653 ? -12.102 1.85 -14.445 1 92.94 653 LYS B N 1
ATOM 12362 C CA . LYS B 1 653 ? -12.32 2.873 -13.43 1 92.94 653 LYS B CA 1
ATOM 12363 C C . LYS B 1 653 ? -12.508 4.25 -14.062 1 92.94 653 LYS B C 1
ATOM 12365 O O . LYS B 1 653 ? -13.438 4.977 -13.711 1 92.94 653 LYS B O 1
ATOM 12370 N N . LYS B 1 654 ? -11.734 4.602 -15.078 1 89.5 654 LYS B N 1
ATOM 12371 C CA . LYS B 1 654 ? -11.836 5.91 -15.719 1 89.5 654 LYS B CA 1
ATOM 12372 C C . LYS B 1 654 ? -13.109 6.02 -16.547 1 89.5 654 LYS B C 1
ATOM 12374 O O . LYS B 1 654 ? -13.711 7.09 -16.625 1 89.5 654 LYS B O 1
ATOM 12379 N N . THR B 1 655 ? -13.477 4.957 -17.188 1 93.75 655 THR B N 1
ATOM 12380 C CA . THR B 1 655 ? -14.703 4.965 -17.969 1 93.75 655 THR B CA 1
ATOM 12381 C C . THR B 1 655 ? -15.922 5.086 -17.062 1 93.75 655 THR B C 1
ATOM 12383 O O . THR B 1 655 ? -16.875 5.816 -17.375 1 93.75 655 THR B O 1
ATOM 12386 N N . ALA B 1 656 ? -15.867 4.395 -15.93 1 93.69 656 ALA B N 1
ATOM 12387 C CA . ALA B 1 656 ? -17 4.441 -15.008 1 93.69 656 ALA B CA 1
ATOM 12388 C C . ALA B 1 656 ? -17.141 5.828 -14.383 1 93.69 656 ALA B C 1
ATOM 12390 O O . ALA B 1 656 ? -18.25 6.277 -14.102 1 93.69 656 ALA B O 1
ATOM 12391 N N . GLU B 1 657 ? -16.062 6.52 -14.148 1 86.38 657 GLU B N 1
ATOM 12392 C CA . GLU B 1 657 ? -16.094 7.836 -13.523 1 86.38 657 GLU B CA 1
ATOM 12393 C C . GLU B 1 657 ? -16.75 8.867 -14.43 1 86.38 657 GLU B C 1
ATOM 12395 O O . GLU B 1 657 ? -17.219 9.906 -13.961 1 86.38 657 GLU B O 1
ATOM 12400 N N . ILE B 1 658 ? -16.812 8.555 -15.719 1 85.81 658 ILE B N 1
ATOM 12401 C CA . ILE B 1 658 ? -17.453 9.484 -16.656 1 85.81 658 ILE B CA 1
ATOM 12402 C C . ILE B 1 658 ? -18.969 9.406 -16.5 1 85.81 658 ILE B C 1
ATOM 12404 O O . ILE B 1 658 ? -19.672 10.398 -16.703 1 85.81 658 ILE B O 1
ATOM 12408 N N . PHE B 1 659 ? -19.391 8.266 -15.953 1 85.88 659 PHE B N 1
ATOM 12409 C CA . PHE B 1 659 ? -20.828 8.078 -15.906 1 85.88 659 PHE B CA 1
ATOM 12410 C C . PHE B 1 659 ? -21.375 8.344 -14.5 1 85.88 659 PHE B C 1
ATOM 12412 O O . PHE B 1 659 ? -22.406 8.984 -14.336 1 85.88 659 PHE B O 1
ATOM 12419 N N . THR B 1 660 ? -20.797 7.734 -13.523 1 87.56 660 THR B N 1
ATOM 12420 C CA . THR B 1 660 ? -21.375 7.812 -12.188 1 87.56 660 THR B CA 1
ATOM 12421 C C . THR B 1 660 ? -20.297 7.742 -11.125 1 87.56 660 THR B C 1
ATOM 12423 O O . THR B 1 660 ? -19.125 7.488 -11.438 1 87.56 660 THR B O 1
ATOM 12426 N N . HIS B 1 661 ? -20.75 8.023 -9.922 1 86.56 661 HIS B N 1
ATOM 12427 C CA . HIS B 1 661 ? -19.906 7.781 -8.758 1 86.56 661 HIS B CA 1
ATOM 12428 C C . HIS B 1 661 ? -19.875 6.301 -8.398 1 86.56 661 HIS B C 1
ATOM 12430 O O . HIS B 1 661 ? -20.594 5.496 -8.992 1 86.56 661 HIS B O 1
ATOM 12436 N N . ASN B 1 662 ? -19.031 5.957 -7.516 1 89 662 ASN B N 1
ATOM 12437 C CA . ASN B 1 662 ? -18.891 4.582 -7.051 1 89 662 ASN B CA 1
ATOM 12438 C C . ASN B 1 662 ? -20.125 4.105 -6.309 1 89 662 ASN B C 1
ATOM 12440 O O . ASN B 1 662 ? -20.859 4.914 -5.738 1 89 662 ASN B O 1
ATOM 12444 N N . ILE B 1 663 ? -20.375 2.889 -6.348 1 92.44 663 ILE B N 1
ATOM 12445 C CA . ILE B 1 663 ? -21.578 2.291 -5.777 1 92.44 663 ILE B CA 1
ATOM 12446 C C . ILE B 1 663 ? -21.609 2.52 -4.27 1 92.44 663 ILE B C 1
ATOM 12448 O O . ILE B 1 663 ? -22.672 2.766 -3.688 1 92.44 663 ILE B O 1
ATOM 12452 N N . ASN B 1 664 ? -20.5 2.395 -3.607 1 90.81 664 ASN B N 1
ATOM 12453 C CA . ASN B 1 664 ? -20.453 2.607 -2.164 1 90.81 664 ASN B CA 1
ATOM 12454 C C . ASN B 1 664 ? -20.812 4.047 -1.798 1 90.81 664 ASN B C 1
ATOM 12456 O O . ASN B 1 664 ? -21.484 4.285 -0.8 1 90.81 664 ASN B O 1
ATOM 12460 N N . ALA B 1 665 ? -20.328 4.984 -2.578 1 88.25 665 ALA B N 1
ATOM 12461 C CA . ALA B 1 665 ? -20.656 6.387 -2.328 1 88.25 665 ALA B CA 1
ATOM 12462 C C . ALA B 1 665 ? -22.141 6.648 -2.551 1 88.25 665 ALA B C 1
ATOM 12464 O O . ALA B 1 665 ? -22.766 7.414 -1.808 1 88.25 665 ALA B O 1
ATOM 12465 N N . VAL B 1 666 ? -22.703 6.012 -3.533 1 90.12 666 VAL B N 1
ATOM 12466 C CA . VAL B 1 666 ? -24.109 6.219 -3.848 1 90.12 666 VAL B CA 1
ATOM 12467 C C . VAL B 1 666 ? -24.969 5.625 -2.74 1 90.12 666 VAL B C 1
ATOM 12469 O O . VAL B 1 666 ? -26 6.211 -2.365 1 90.12 666 VAL B O 1
ATOM 12472 N N . LEU B 1 667 ? -24.562 4.535 -2.213 1 89.75 667 LEU B N 1
ATOM 12473 C CA . LEU B 1 667 ? -25.312 3.928 -1.118 1 89.75 667 LEU B CA 1
ATOM 12474 C C . LEU B 1 667 ? -25.203 4.766 0.15 1 89.75 667 LEU B C 1
ATOM 12476 O O . LEU B 1 667 ? -26.156 4.867 0.922 1 89.75 667 LEU B O 1
ATOM 12480 N N . LEU B 1 668 ? -24.078 5.332 0.368 1 89.44 668 LEU B N 1
ATOM 12481 C CA . LEU B 1 668 ? -23.891 6.188 1.534 1 89.44 668 LEU B CA 1
ATOM 12482 C C . LEU B 1 668 ? -24.641 7.5 1.369 1 89.44 668 LEU B C 1
ATOM 12484 O O . LEU B 1 668 ? -25.141 8.062 2.348 1 89.44 668 LEU B O 1
ATOM 12488 N N . GLU B 1 669 ? -24.688 7.973 0.135 1 88.12 669 GLU B N 1
ATOM 12489 C CA . GLU B 1 669 ? -25.453 9.18 -0.136 1 88.12 669 GLU B CA 1
ATOM 12490 C C . GLU B 1 669 ? -26.953 8.945 0.097 1 88.12 669 GLU B C 1
ATOM 12492 O O . GLU B 1 669 ? -27.656 9.844 0.543 1 88.12 669 GLU B O 1
ATOM 12497 N N . ALA B 1 670 ? -27.344 7.773 -0.225 1 87.31 670 ALA B N 1
ATOM 12498 C CA . ALA B 1 670 ? -28.75 7.441 -0.007 1 87.31 670 ALA B CA 1
ATOM 12499 C C . ALA B 1 670 ? -29.094 7.449 1.48 1 87.31 670 ALA B C 1
ATOM 12501 O O . ALA B 1 670 ? -30.219 7.77 1.865 1 87.31 670 ALA B O 1
ATOM 12502 N N . ARG B 1 671 ? -28.125 7.105 2.326 1 87.62 671 ARG B N 1
ATOM 12503 C CA . ARG B 1 671 ? -28.344 7.141 3.77 1 87.62 671 ARG B CA 1
ATOM 12504 C C . ARG B 1 671 ? -27.969 8.5 4.344 1 87.62 671 ARG B C 1
ATOM 12506 O O . ARG B 1 671 ? -28.031 8.711 5.555 1 87.62 671 ARG B O 1
ATOM 12513 N N . CYS B 1 672 ? -27.516 9.414 3.574 1 90 672 CYS B N 1
ATOM 12514 C CA . CYS B 1 672 ? -27.188 10.789 3.928 1 90 672 CYS B CA 1
ATOM 12515 C C . CYS B 1 672 ? -26.031 10.828 4.922 1 90 672 CYS B C 1
ATOM 12517 O O . CYS B 1 672 ? -26.109 11.523 5.938 1 90 672 CYS B O 1
ATOM 12519 N N . VAL B 1 673 ? -25.094 10 4.664 1 90.25 673 VAL B N 1
ATOM 12520 C CA . VAL B 1 673 ? -23.891 10.039 5.484 1 90.25 673 VAL B CA 1
ATOM 12521 C C . VAL B 1 673 ? -22.953 11.141 4.984 1 90.25 673 VAL B C 1
ATOM 12523 O O . VAL B 1 673 ? -22.688 11.234 3.783 1 90.25 673 VAL B O 1
ATOM 12526 N N . PRO B 1 674 ? -22.531 11.945 5.852 1 90.81 674 PRO B N 1
ATOM 12527 C CA . PRO B 1 674 ? -21.672 13.047 5.418 1 90.81 674 PRO B CA 1
ATOM 12528 C C . PRO B 1 674 ? -20.25 12.594 5.09 1 90.81 674 PRO B C 1
ATOM 12530 O O . PRO B 1 674 ? -19.391 12.562 5.973 1 90.81 674 PRO B O 1
ATOM 12533 N N . MET B 1 675 ? -20.031 12.383 3.822 1 88.12 675 MET B N 1
ATOM 12534 C CA . MET B 1 675 ? -18.719 11.953 3.371 1 88.12 675 MET B CA 1
ATOM 12535 C C . MET B 1 675 ? -17.938 13.125 2.785 1 88.12 675 MET B C 1
ATOM 12537 O O . MET B 1 675 ? -18.5 13.977 2.1 1 88.12 675 MET B O 1
ATOM 12541 N N . LEU B 1 676 ? -16.594 13.109 3.189 1 82.69 676 LEU B N 1
ATOM 12542 C CA . LEU B 1 676 ? -15.719 14.117 2.594 1 82.69 676 LEU B CA 1
ATOM 12543 C C . LEU B 1 676 ? -14.961 13.539 1.402 1 82.69 676 LEU B C 1
ATOM 12545 O O . LEU B 1 676 ? -14.492 12.398 1.449 1 82.69 676 LEU B O 1
ATOM 12549 N N . ASN B 1 677 ? -15.086 14.102 0.268 1 69.94 677 ASN B N 1
ATOM 12550 C CA . ASN B 1 677 ? -14.438 13.602 -0.943 1 69.94 677 ASN B CA 1
ATOM 12551 C C . ASN B 1 677 ? -12.984 14.055 -1.03 1 69.94 677 ASN B C 1
ATOM 12553 O O . ASN B 1 677 ? -12.68 15.227 -0.827 1 69.94 677 ASN B O 1
ATOM 12557 N N . TYR B 1 678 ? -12.117 13.172 -1.084 1 60.25 678 TYR B N 1
ATOM 12558 C CA . TYR B 1 678 ? -10.695 13.469 -1.2 1 60.25 678 TYR B CA 1
ATOM 12559 C C . TYR B 1 678 ? -10.375 14.109 -2.545 1 60.25 678 TYR B C 1
ATOM 12561 O O . TYR B 1 678 ? -9.406 14.852 -2.67 1 60.25 678 TYR B O 1
ATOM 12569 N N . MET B 1 679 ? -11.086 13.641 -3.57 1 55 679 MET B N 1
ATOM 12570 C CA . MET B 1 679 ? -10.773 14.156 -4.898 1 55 679 MET B CA 1
ATOM 12571 C C . MET B 1 679 ? -11.305 15.578 -5.066 1 55 679 MET B C 1
ATOM 12573 O O . MET B 1 679 ? -12.352 15.781 -5.688 1 55 679 MET B O 1
ATOM 12577 N N . ASN B 1 680 ? -11.25 16.281 -3.898 1 51.72 680 ASN B N 1
ATOM 12578 C CA . ASN B 1 680 ? -12.078 17.469 -3.715 1 51.72 680 ASN B CA 1
ATOM 12579 C C . ASN B 1 680 ? -11.906 18.469 -4.863 1 51.72 680 ASN B C 1
ATOM 12581 O O . ASN B 1 680 ? -10.789 18.703 -5.312 1 51.72 680 ASN B O 1
ATOM 12585 N N . VAL B 1 681 ? -12.898 18.641 -5.484 1 51.34 681 VAL B N 1
ATOM 12586 C CA . VAL B 1 681 ? -13.391 19.688 -6.359 1 51.34 681 VAL B CA 1
ATOM 12587 C C . VAL B 1 681 ? -12.977 21.047 -5.805 1 51.34 681 VAL B C 1
ATOM 12589 O O . VAL B 1 681 ? -12.977 22.047 -6.531 1 51.34 681 VAL B O 1
ATOM 12592 N N . VAL B 1 682 ? -12.391 21 -4.539 1 52.72 682 VAL B N 1
ATOM 12593 C CA . VAL B 1 682 ? -12.234 22.297 -3.875 1 52.72 682 VAL B CA 1
ATOM 12594 C C . VAL B 1 682 ? -11 23 -4.414 1 52.72 682 VAL B C 1
ATOM 12596 O O . VAL B 1 682 ? -10.914 24.234 -4.367 1 52.72 682 VAL B O 1
ATOM 12599 N N . GLU B 1 683 ? -10.07 22.094 -4.973 1 54.03 683 GLU B N 1
ATOM 12600 C CA . GLU B 1 683 ? -8.867 22.734 -5.488 1 54.03 683 GLU B CA 1
ATOM 12601 C C . GLU B 1 683 ? -9.211 23.781 -6.547 1 54.03 683 GLU B C 1
ATOM 12603 O O . GLU B 1 683 ? -8.43 24.688 -6.805 1 54.03 683 GLU B O 1
ATOM 12608 N N . LYS B 1 684 ? -10.578 23.672 -6.719 1 55.19 684 LYS B N 1
ATOM 12609 C CA . LYS B 1 684 ? -10.992 24.531 -7.82 1 55.19 684 LYS B CA 1
ATOM 12610 C C . LYS B 1 684 ? -11.492 25.891 -7.305 1 55.19 684 LYS B C 1
ATOM 12612 O O . LYS B 1 684 ? -11.727 26.797 -8.094 1 55.19 684 LYS B O 1
ATOM 12617 N N . TYR B 1 685 ? -11.438 25.891 -5.93 1 61.53 685 TYR B N 1
ATOM 12618 C CA . TYR B 1 685 ? -12.055 27.109 -5.434 1 61.53 685 TYR B CA 1
ATOM 12619 C C . TYR B 1 685 ? -11.086 27.891 -4.547 1 61.53 685 TYR B C 1
ATOM 12621 O O . TYR B 1 685 ? -11.383 28.172 -3.381 1 61.53 685 TYR B O 1
ATOM 12629 N N . PRO B 1 686 ? -9.883 28.172 -5.156 1 68.25 686 PRO B N 1
ATOM 12630 C CA . PRO B 1 686 ? -8.953 28.906 -4.297 1 68.25 686 PRO B CA 1
ATOM 12631 C C . PRO B 1 686 ? -9.406 30.344 -4.012 1 68.25 686 PRO B C 1
ATOM 12633 O O . PRO B 1 686 ? -8.875 31 -3.111 1 68.25 686 PRO B O 1
ATOM 12636 N N . MET B 1 687 ? -10.539 30.797 -4.637 1 73 687 MET B N 1
ATOM 12637 C CA . MET B 1 687 ? -10.992 32.156 -4.477 1 73 687 MET B CA 1
ATOM 12638 C C . MET B 1 687 ? -11.836 32.312 -3.213 1 73 687 MET B C 1
ATOM 12640 O O . MET B 1 687 ? -12.031 33.438 -2.719 1 73 687 MET B O 1
ATOM 12644 N N . PHE B 1 688 ? -12.18 31.172 -2.711 1 81.88 688 PHE B N 1
ATOM 12645 C CA . PHE B 1 688 ? -13.039 31.234 -1.532 1 81.88 688 PHE B CA 1
ATOM 12646 C C . PHE B 1 688 ? -12.234 30.953 -0.267 1 81.88 688 PHE B C 1
ATOM 12648 O O . PHE B 1 688 ? -11.188 30.297 -0.319 1 81.88 688 PHE B O 1
ATOM 12655 N N . ASP B 1 689 ? -12.727 31.609 0.758 1 86.69 689 ASP B N 1
ATOM 12656 C CA . ASP B 1 689 ? -12.016 31.531 2.031 1 86.69 689 ASP B CA 1
ATOM 12657 C C . ASP B 1 689 ? -12.82 30.719 3.053 1 86.69 689 ASP B C 1
ATOM 12659 O O . ASP B 1 689 ? -13.961 30.328 2.785 1 86.69 689 ASP B O 1
ATOM 12663 N N . ALA B 1 690 ? -12.195 30.469 4.145 1 89.19 690 ALA B N 1
ATOM 12664 C CA . ALA B 1 690 ? -12.812 29.719 5.23 1 89.19 690 ALA B CA 1
ATOM 12665 C C . ALA B 1 690 ? -14.047 30.438 5.77 1 89.19 690 ALA B C 1
ATOM 12667 O O . ALA B 1 690 ? -14.992 29.812 6.234 1 89.19 690 ALA B O 1
ATOM 12668 N N . ARG B 1 691 ? -14.133 31.781 5.66 1 86.81 691 ARG B N 1
ATOM 12669 C CA . ARG B 1 691 ? -15.227 32.562 6.191 1 86.81 691 ARG B CA 1
ATOM 12670 C C . ARG B 1 691 ? -16.516 32.312 5.426 1 86.81 691 ARG B C 1
ATOM 12672 O O . ARG B 1 691 ? -17.609 32.5 5.957 1 86.81 691 ARG B O 1
ATOM 12679 N N . HIS B 1 692 ? -16.359 31.875 4.285 1 85.44 692 HIS B N 1
ATOM 12680 C CA . HIS B 1 692 ? -17.547 31.672 3.443 1 85.44 692 HIS B CA 1
ATOM 12681 C C . HIS B 1 692 ? -18.219 30.344 3.752 1 85.44 692 HIS B C 1
ATOM 12683 O O . HIS B 1 692 ? -19.406 30.156 3.463 1 85.44 692 HIS B O 1
ATOM 12689 N N . VAL B 1 693 ? -17.531 29.453 4.336 1 88.19 693 VAL B N 1
ATOM 12690 C CA . VAL B 1 693 ? -18.094 28.109 4.551 1 88.19 693 VAL B CA 1
ATOM 12691 C C . VAL B 1 693 ? -18.359 27.906 6.039 1 88.19 693 VAL B C 1
ATOM 12693 O O . VAL B 1 693 ? -19.125 27.016 6.418 1 88.19 693 VAL B O 1
ATOM 12696 N N . MET B 1 694 ? -17.891 28.734 6.879 1 89.5 694 MET B N 1
ATOM 12697 C CA . MET B 1 694 ? -17.984 28.562 8.328 1 89.5 694 MET B CA 1
ATOM 12698 C C . MET B 1 694 ? -19.406 28.844 8.805 1 89.5 694 MET B C 1
ATOM 12700 O O . MET B 1 694 ? -20.203 29.469 8.094 1 89.5 694 MET B O 1
ATOM 12704 N N . SER B 1 695 ? -19.719 28.188 9.93 1 88.5 695 SER B N 1
ATOM 12705 C CA . SER B 1 695 ? -20.938 28.547 10.633 1 88.5 695 SER B CA 1
ATOM 12706 C C . SER B 1 695 ? -20.703 29.719 11.578 1 88.5 695 SER B C 1
ATOM 12708 O O . SER B 1 695 ? -19.844 29.656 12.453 1 88.5 695 SER B O 1
ATOM 12710 N N . SER B 1 696 ? -21.391 30.75 11.438 1 86.38 696 SER B N 1
ATOM 12711 C CA . SER B 1 696 ? -21.125 32 12.156 1 86.38 696 SER B CA 1
ATOM 12712 C C . SER B 1 696 ? -21.797 31.984 13.531 1 86.38 696 SER B C 1
ATOM 12714 O O . SER B 1 696 ? -21.375 32.719 14.438 1 86.38 696 SER B O 1
ATOM 12716 N N . LYS B 1 697 ? -22.812 31.25 13.711 1 82.31 697 LYS B N 1
ATOM 12717 C CA . LYS B 1 697 ? -23.484 31.25 15.008 1 82.31 697 LYS B CA 1
ATOM 12718 C C . LYS B 1 697 ? -22.828 30.266 15.969 1 82.31 697 LYS B C 1
ATOM 12720 O O . LYS B 1 697 ? -23.422 29.25 16.328 1 82.31 697 LYS B O 1
ATOM 12725 N N . VAL B 1 698 ? -21.641 30.656 16.406 1 88.94 698 VAL B N 1
ATOM 12726 C CA . VAL B 1 698 ? -20.891 29.781 17.297 1 88.94 698 VAL B CA 1
ATOM 12727 C C . VAL B 1 698 ? -21.234 30.078 18.75 1 88.94 698 VAL B C 1
ATOM 12729 O O . VAL B 1 698 ? -21.391 31.25 19.125 1 88.94 698 VAL B O 1
ATOM 12732 N N . VAL B 1 699 ? -21.531 29.109 19.531 1 90.06 699 VAL B N 1
ATOM 12733 C CA . VAL B 1 699 ? -21.734 29.234 20.969 1 90.06 699 VAL B CA 1
ATOM 12734 C C . VAL B 1 699 ? -20.391 29.141 21.688 1 90.06 699 VAL B C 1
ATOM 12736 O O . VAL B 1 699 ? -19.719 28.094 21.641 1 90.06 699 VAL B O 1
ATOM 12739 N N . VAL B 1 700 ? -20.016 30.203 22.266 1 91.56 700 VAL B N 1
ATOM 12740 C CA . VAL B 1 700 ? -18.719 30.281 22.922 1 91.56 700 VAL B CA 1
ATOM 12741 C C . VAL B 1 700 ? -18.891 30.281 24.438 1 91.56 700 VAL B C 1
ATOM 12743 O O . VAL B 1 700 ? -19.922 30.75 24.938 1 91.56 700 VAL B O 1
ATOM 12746 N N . LEU B 1 701 ? -18.078 29.641 25.141 1 92.94 701 LEU B N 1
ATOM 12747 C CA . LEU B 1 701 ? -18.016 29.672 26.594 1 92.94 701 LEU B CA 1
ATOM 12748 C C . LEU B 1 701 ? -16.781 30.453 27.062 1 92.94 701 LEU B C 1
ATOM 12750 O O . LEU B 1 701 ? -15.836 30.641 26.297 1 92.94 701 LEU B O 1
ATOM 12754 N N . GLU B 1 702 ? -16.906 30.953 28.219 1 91.12 702 GLU B N 1
ATOM 12755 C CA . GLU B 1 702 ? -15.773 31.688 28.797 1 91.12 702 GLU B CA 1
ATOM 12756 C C . GLU B 1 702 ? -14.953 30.797 29.719 1 91.12 702 GLU B C 1
ATOM 12758 O O . GLU B 1 702 ? -15.398 29.703 30.094 1 91.12 702 GLU B O 1
ATOM 12763 N N . THR B 1 703 ? -13.742 31.125 29.984 1 89.12 703 THR B N 1
ATOM 12764 C CA . THR B 1 703 ? -12.859 30.344 30.828 1 89.12 703 THR B CA 1
ATOM 12765 C C . THR B 1 703 ? -13.484 30.109 32.188 1 89.12 703 THR B C 1
ATOM 12767 O O . THR B 1 703 ? -13.375 29.016 32.75 1 89.12 703 THR B O 1
ATOM 12770 N N . VAL B 1 704 ? -14.086 31.188 32.812 1 88.56 704 VAL B N 1
ATOM 12771 C CA . VAL B 1 704 ? -14.836 31.047 34.062 1 88.56 704 VAL B CA 1
ATOM 12772 C C . VAL B 1 704 ? -16.312 31.359 33.812 1 88.56 704 VAL B C 1
ATOM 12774 O O . VAL B 1 704 ? -16.656 32.469 33.375 1 88.56 704 VAL B O 1
ATOM 12777 N N . THR B 1 705 ? -17.094 30.375 34 1 89.38 705 THR B N 1
ATOM 12778 C CA . THR B 1 705 ? -18.516 30.516 33.719 1 89.38 705 THR B CA 1
ATOM 12779 C C . THR B 1 705 ? -19.359 29.938 34.844 1 89.38 705 THR B C 1
ATOM 12781 O O . THR B 1 705 ? -18.953 28.969 35.5 1 89.38 705 THR B O 1
ATOM 12784 N N . PRO B 1 706 ? -20.484 30.641 35.031 1 89.75 706 PRO B N 1
ATOM 12785 C CA . PRO B 1 706 ? -21.391 30.047 36.031 1 89.75 706 PRO B CA 1
ATOM 12786 C C . PRO B 1 706 ? -21.938 28.688 35.562 1 89.75 706 PRO B C 1
ATOM 12788 O O . PRO B 1 706 ? -22.156 28.484 34.375 1 89.75 706 PRO B O 1
ATOM 12791 N N . ILE B 1 707 ? -22.141 27.844 36.469 1 91.25 707 ILE B N 1
ATOM 12792 C CA . ILE B 1 707 ? -22.625 26.5 36.188 1 91.25 707 ILE B CA 1
ATOM 12793 C C . ILE B 1 707 ? -24 26.578 35.5 1 91.25 707 ILE B C 1
ATOM 12795 O O . ILE B 1 707 ? -24.312 25.766 34.656 1 91.25 707 ILE B O 1
ATOM 12799 N N . GLY B 1 708 ? -24.766 27.578 35.812 1 88.88 708 GLY B N 1
ATOM 12800 C CA . GLY B 1 708 ? -26.047 27.766 35.156 1 88.88 708 GLY B CA 1
ATOM 12801 C C . GLY B 1 708 ? -25.953 27.969 33.688 1 88.88 708 GLY B C 1
ATOM 12802 O O . GLY B 1 708 ? -26.781 27.469 32.906 1 88.88 708 GLY B O 1
ATOM 12803 N N . ARG B 1 709 ? -24.969 28.641 33.25 1 91.31 709 ARG B N 1
ATOM 12804 C CA . ARG B 1 709 ? -24.766 28.891 31.828 1 91.31 709 ARG B CA 1
ATOM 12805 C C . ARG B 1 709 ? -24.344 27.609 31.109 1 91.31 709 ARG B C 1
ATOM 12807 O O . ARG B 1 709 ? -24.781 27.359 29.984 1 91.31 709 ARG B O 1
ATOM 12814 N N . VAL B 1 710 ? -23.5 26.906 31.719 1 92.75 710 VAL B N 1
ATOM 12815 C CA . VAL B 1 710 ? -23.031 25.656 31.125 1 92.75 710 VAL B CA 1
ATOM 12816 C C . VAL B 1 710 ? -24.219 24.703 30.953 1 92.75 710 VAL B C 1
ATOM 12818 O O . VAL B 1 710 ? -24.359 24.078 29.891 1 92.75 710 VAL B O 1
ATOM 12821 N N . VAL B 1 711 ? -25.078 24.594 31.969 1 91.44 711 VAL B N 1
ATOM 12822 C CA . VAL B 1 711 ? -26.234 23.719 31.922 1 91.44 711 VAL B CA 1
ATOM 12823 C C . VAL B 1 711 ? -27.203 24.203 30.844 1 91.44 711 VAL B C 1
ATOM 12825 O O . VAL B 1 711 ? -27.781 23.406 30.109 1 91.44 711 VAL B O 1
ATOM 12828 N N . ASP B 1 712 ? -27.328 25.453 30.734 1 91.12 712 ASP B N 1
ATOM 12829 C CA . ASP B 1 712 ? -28.203 26.047 29.734 1 91.12 712 ASP B CA 1
ATOM 12830 C C . ASP B 1 712 ? -27.719 25.734 28.328 1 91.12 712 ASP B C 1
ATOM 12832 O O . ASP B 1 712 ? -28.516 25.406 27.438 1 91.12 712 ASP B O 1
ATOM 12836 N N . VAL B 1 713 ? -26.453 25.875 28.125 1 92.31 713 VAL B N 1
ATOM 12837 C CA . VAL B 1 713 ? -25.859 25.641 26.812 1 92.31 713 VAL B CA 1
ATOM 12838 C C . VAL B 1 713 ? -25.984 24.156 26.453 1 92.31 713 VAL B C 1
ATOM 12840 O O . VAL B 1 713 ? -26.281 23.812 25.297 1 92.31 713 VAL B O 1
ATOM 12843 N N . LEU B 1 714 ? -25.75 23.266 27.391 1 92.12 714 LEU B N 1
ATOM 12844 C CA . LEU B 1 714 ? -25.797 21.828 27.109 1 92.12 714 LEU B CA 1
ATOM 12845 C C . LEU B 1 714 ? -27.234 21.359 26.875 1 92.12 714 LEU B C 1
ATOM 12847 O O . LEU B 1 714 ? -27.453 20.422 26.125 1 92.12 714 LEU B O 1
ATOM 12851 N N . GLU B 1 715 ? -28.188 22 27.438 1 89.69 715 GLU B N 1
ATOM 12852 C CA . GLU B 1 715 ? -29.594 21.609 27.281 1 89.69 715 GLU B CA 1
ATOM 12853 C C . GLU B 1 715 ? -30.172 22.188 25.984 1 89.69 715 GLU B C 1
ATOM 12855 O O . GLU B 1 715 ? -31.016 21.547 25.344 1 89.69 715 GLU B O 1
ATOM 12860 N N . ASN B 1 716 ? -29.609 23.266 25.547 1 89.38 716 ASN B N 1
ATOM 12861 C CA . ASN B 1 716 ? -30.234 23.969 24.422 1 89.38 716 ASN B CA 1
ATOM 12862 C C . ASN B 1 716 ? -29.469 23.703 23.125 1 89.38 716 ASN B C 1
ATOM 12864 O O . ASN B 1 716 ? -29.969 24.016 22.047 1 89.38 716 ASN B O 1
ATOM 12868 N N . THR B 1 717 ? -28.344 23.25 23.234 1 87.94 717 THR B N 1
ATOM 12869 C CA . THR B 1 717 ? -27.578 23 22.031 1 87.94 717 THR B CA 1
ATOM 12870 C C . THR B 1 717 ? -27.156 21.531 21.953 1 87.94 717 THR B C 1
ATOM 12872 O O . THR B 1 717 ? -27.125 20.844 22.969 1 87.94 717 THR B O 1
ATOM 12875 N N . ARG B 1 718 ? -26.953 21.078 20.703 1 85.62 718 ARG B N 1
ATOM 12876 C CA . ARG B 1 718 ? -26.516 19.719 20.484 1 85.62 718 ARG B CA 1
ATOM 12877 C C . ARG B 1 718 ? -25.078 19.672 19.969 1 85.62 718 ARG B C 1
ATOM 12879 O O . ARG B 1 718 ? -24.625 18.656 19.453 1 85.62 718 ARG B O 1
ATOM 12886 N N . HIS B 1 719 ? -24.344 20.734 20.172 1 87.69 719 HIS B N 1
ATOM 12887 C CA . HIS B 1 719 ? -22.969 20.781 19.688 1 87.69 719 HIS B CA 1
ATOM 12888 C C . HIS B 1 719 ? -22.062 19.922 20.562 1 87.69 719 HIS B C 1
ATOM 12890 O O . HIS B 1 719 ? -22.344 19.719 21.75 1 87.69 719 HIS B O 1
ATOM 12896 N N . ASN B 1 720 ? -21.031 19.359 20.016 1 88.88 720 ASN B N 1
ATOM 12897 C CA . ASN B 1 720 ? -20.141 18.469 20.734 1 88.88 720 ASN B CA 1
ATOM 12898 C C . ASN B 1 720 ? -18.859 19.188 21.172 1 88.88 720 ASN B C 1
ATOM 12900 O O . ASN B 1 720 ? -18.078 18.641 21.938 1 88.88 720 ASN B O 1
ATOM 12904 N N . ALA B 1 721 ? -18.594 20.312 20.672 1 91.62 721 ALA B N 1
ATOM 12905 C CA . ALA B 1 721 ? -17.422 21.078 21.047 1 91.62 721 ALA B CA 1
ATOM 12906 C C . ALA B 1 721 ? -17.766 22.547 21.219 1 91.62 721 ALA B C 1
ATOM 12908 O O . ALA B 1 721 ? -18.609 23.094 20.5 1 91.62 721 ALA B O 1
ATOM 12909 N N . PHE B 1 722 ? -17.156 23.172 22.219 1 93.44 722 PHE B N 1
ATOM 12910 C CA . PHE B 1 722 ? -17.391 24.578 22.5 1 93.44 722 PHE B CA 1
ATOM 12911 C C . PHE B 1 722 ? -16.062 25.344 22.578 1 93.44 722 PHE B C 1
ATOM 12913 O O . PHE B 1 722 ? -15.242 25.078 23.453 1 93.44 722 PHE B O 1
ATOM 12920 N N . PRO B 1 723 ? -15.852 26.25 21.578 1 93.38 723 PRO B N 1
ATOM 12921 C CA . PRO B 1 723 ? -14.664 27.109 21.688 1 93.38 723 PRO B CA 1
ATOM 12922 C C . PRO B 1 723 ? -14.703 28.031 22.891 1 93.38 723 PRO B C 1
ATOM 12924 O O . PRO B 1 723 ? -15.781 28.5 23.281 1 93.38 723 PRO B O 1
ATOM 12927 N N . ILE B 1 724 ? -13.609 28.266 23.484 1 92.81 724 ILE B N 1
ATOM 12928 C CA . ILE B 1 724 ? -13.516 29.062 24.719 1 92.81 724 ILE B CA 1
ATOM 12929 C C . ILE B 1 724 ? -12.836 30.391 24.422 1 92.81 724 ILE B C 1
ATOM 12931 O O . ILE B 1 724 ? -11.828 30.438 23.703 1 92.81 724 ILE B O 1
ATOM 12935 N N . GLU B 1 725 ? -13.469 31.375 24.875 1 90.62 725 GLU B N 1
ATOM 12936 C CA . GLU B 1 725 ? -12.906 32.719 24.781 1 90.62 725 GLU B CA 1
ATOM 12937 C C . GLU B 1 725 ? -12.422 33.219 26.141 1 90.62 725 GLU B C 1
ATOM 12939 O O . GLU B 1 725 ? -13.016 32.875 27.172 1 90.62 725 GLU B O 1
ATOM 12944 N N . SER B 1 726 ? -11.344 33.906 26.125 1 86.12 726 SER B N 1
ATOM 12945 C CA . SER B 1 726 ? -10.836 34.5 27.375 1 86.12 726 SER B CA 1
ATOM 12946 C C . SER B 1 726 ? -11.727 35.625 27.859 1 86.12 726 SER B C 1
ATOM 12948 O O . SER B 1 726 ? -12.266 36.375 27.047 1 86.12 726 SER B O 1
ATOM 12950 N N . VAL B 1 727 ? -11.953 35.781 29.125 1 78.62 727 VAL B N 1
ATOM 12951 C CA . VAL B 1 727 ? -12.812 36.781 29.734 1 78.62 727 VAL B CA 1
ATOM 12952 C C . VAL B 1 727 ? -12.172 38.156 29.594 1 78.62 727 VAL B C 1
ATOM 12954 O O . VAL B 1 727 ? -12.859 39.156 29.344 1 78.62 727 VAL B O 1
ATOM 12957 N N . ARG B 1 728 ? -10.891 38.188 29.609 1 71.06 728 ARG B N 1
ATOM 12958 C CA . ARG B 1 728 ? -10.18 39.469 29.609 1 71.06 728 ARG B CA 1
ATOM 12959 C C . ARG B 1 728 ? -10.078 40.062 28.203 1 71.06 728 ARG B C 1
ATOM 12961 O O . ARG B 1 728 ? -10.461 41.188 27.969 1 71.06 728 ARG B O 1
ATOM 12968 N N . ASP B 1 729 ? -9.586 39.281 27.281 1 76.38 729 ASP B N 1
ATOM 12969 C CA . ASP B 1 729 ? -9.234 39.781 25.969 1 76.38 729 ASP B CA 1
ATOM 12970 C C . ASP B 1 729 ? -10.133 39.188 24.875 1 76.38 729 ASP B C 1
ATOM 12972 O O . ASP B 1 729 ? -10.039 39.562 23.703 1 76.38 729 ASP B O 1
ATOM 12976 N N . GLN B 1 730 ? -11.148 38.406 25.188 1 82.19 730 GLN B N 1
ATOM 12977 C CA . GLN B 1 730 ? -12.062 37.812 24.25 1 82.19 730 GLN B CA 1
ATOM 12978 C C . GLN B 1 730 ? -11.305 37.062 23.141 1 82.19 730 GLN B C 1
ATOM 12980 O O . GLN B 1 730 ? -11.734 37.062 21.984 1 82.19 730 GLN B O 1
ATOM 12985 N N . THR B 1 731 ? -10.102 36.594 23.453 1 86.88 731 THR B N 1
ATOM 12986 C CA . THR B 1 731 ? -9.289 35.875 22.484 1 86.88 731 THR B CA 1
ATOM 12987 C C . THR B 1 731 ? -9.539 34.375 22.594 1 86.88 731 THR B C 1
ATOM 12989 O O . THR B 1 731 ? -10.039 33.875 23.609 1 86.88 731 THR B O 1
ATOM 12992 N N . TYR B 1 732 ? -9.312 33.719 21.516 1 90.44 732 TYR B N 1
ATOM 12993 C CA . TYR B 1 732 ? -9.477 32.281 21.438 1 90.44 732 TYR B CA 1
ATOM 12994 C C . TYR B 1 732 ? -8.438 31.562 22.297 1 90.44 732 TYR B C 1
ATOM 12996 O O . TYR B 1 732 ? -7.242 31.844 22.203 1 90.44 732 TYR B O 1
ATOM 13004 N N . LYS B 1 733 ? -8.82 30.594 23.203 1 85.69 733 LYS B N 1
ATOM 13005 C CA . LYS B 1 733 ? -7.898 29.875 24.078 1 85.69 733 LYS B CA 1
ATOM 13006 C C . LYS B 1 733 ? -7.887 28.375 23.766 1 85.69 733 LYS B C 1
ATOM 13008 O O . LYS B 1 733 ? -6.91 27.688 24.062 1 85.69 733 LYS B O 1
ATOM 13013 N N . GLY B 1 734 ? -8.93 27.891 23.234 1 89.19 734 GLY B N 1
ATOM 13014 C CA . GLY B 1 734 ? -9.016 26.469 22.969 1 89.19 734 GLY B CA 1
ATOM 13015 C C . GLY B 1 734 ? -10.445 25.969 22.844 1 89.19 734 GLY B C 1
ATOM 13016 O O . GLY B 1 734 ? -11.367 26.766 22.609 1 89.19 734 GLY B O 1
ATOM 13017 N N . VAL B 1 735 ? -10.539 24.625 22.875 1 91.56 735 VAL B N 1
ATOM 13018 C CA . VAL B 1 735 ? -11.852 24.016 22.734 1 91.56 735 VAL B CA 1
ATOM 13019 C C . VAL B 1 735 ? -12.109 23.031 23.875 1 91.56 735 VAL B C 1
ATOM 13021 O O . VAL B 1 735 ? -11.172 22.422 24.391 1 91.56 735 VAL B O 1
ATOM 13024 N N . VAL B 1 736 ? -13.336 22.969 24.344 1 92.25 736 VAL B N 1
ATOM 13025 C CA . VAL B 1 736 ? -13.766 22 25.344 1 92.25 736 VAL B CA 1
ATOM 13026 C C . VAL B 1 736 ? -14.828 21.078 24.75 1 92.25 736 VAL B C 1
ATOM 13028 O O . VAL B 1 736 ? -15.75 21.547 24.078 1 92.25 736 VAL B O 1
ATOM 13031 N N . MET B 1 737 ? -14.695 19.859 24.984 1 90.69 737 MET B N 1
ATOM 13032 C CA . MET B 1 737 ? -15.633 18.891 24.438 1 90.69 737 MET B CA 1
ATOM 13033 C C . MET B 1 737 ? -16.844 18.734 25.344 1 90.69 737 MET B C 1
ATOM 13035 O O . MET B 1 737 ? -16.75 18.938 26.562 1 90.69 737 MET B O 1
ATOM 13039 N N . ARG B 1 738 ? -17.984 18.453 24.734 1 90.69 738 ARG B N 1
ATOM 13040 C CA . ARG B 1 738 ? -19.219 18.281 25.469 1 90.69 738 ARG B CA 1
ATOM 13041 C C . ARG B 1 738 ? -19.094 17.156 26.5 1 90.69 738 ARG B C 1
ATOM 13043 O O . ARG B 1 738 ? -19.531 17.297 27.641 1 90.69 738 ARG B O 1
ATOM 13050 N N . ARG B 1 739 ? -18.484 16.078 26.141 1 87 739 ARG B N 1
ATOM 13051 C CA . ARG B 1 739 ? -18.312 14.938 27.016 1 87 739 ARG B CA 1
ATOM 13052 C C . ARG B 1 739 ? -17.547 15.328 28.281 1 87 739 ARG B C 1
ATOM 13054 O O . ARG B 1 739 ? -17.859 14.844 29.375 1 87 739 ARG B O 1
ATOM 13061 N N . GLN B 1 740 ? -16.609 16.141 28.141 1 88.75 740 GLN B N 1
ATOM 13062 C CA . GLN B 1 740 ? -15.812 16.594 29.281 1 88.75 740 GLN B CA 1
ATOM 13063 C C . GLN B 1 740 ? -16.641 17.453 30.219 1 88.75 740 GLN B C 1
ATOM 13065 O O . GLN B 1 740 ? -16.484 17.391 31.438 1 88.75 740 GLN B O 1
ATOM 13070 N N . LEU B 1 741 ? -17.469 18.266 29.672 1 90.81 741 LEU B N 1
ATOM 13071 C CA . LEU B 1 741 ? -18.344 19.109 30.5 1 90.81 741 LEU B CA 1
ATOM 13072 C C . LEU B 1 741 ? -19.344 18.266 31.266 1 90.81 741 LEU B C 1
ATOM 13074 O O . LEU B 1 741 ? -19.641 18.547 32.438 1 90.81 741 LEU B O 1
ATOM 13078 N N . GLU B 1 742 ? -19.875 17.25 30.625 1 90.94 742 GLU B N 1
ATOM 13079 C CA . GLU B 1 742 ? -20.797 16.344 31.297 1 90.94 742 GLU B CA 1
ATOM 13080 C C . GLU B 1 742 ? -20.125 15.633 32.469 1 90.94 742 GLU B C 1
ATOM 13082 O O . GLU B 1 742 ? -20.719 15.461 33.531 1 90.94 742 GLU B O 1
ATOM 13087 N N . ILE B 1 743 ? -18.953 15.227 32.281 1 88.81 743 ILE B N 1
ATOM 13088 C CA . ILE B 1 743 ? -18.203 14.523 33.312 1 88.81 743 ILE B CA 1
ATOM 13089 C C . ILE B 1 743 ? -17.953 15.453 34.5 1 88.81 743 ILE B C 1
ATOM 13091 O O . ILE B 1 743 ? -18.062 15.047 35.656 1 88.81 743 ILE B O 1
ATOM 13095 N N . VAL B 1 744 ? -17.578 16.672 34.188 1 89 744 VAL B N 1
ATOM 13096 C CA . VAL B 1 744 ? -17.281 17.641 35.25 1 89 744 VAL B CA 1
ATOM 13097 C C . VAL B 1 744 ? -18.562 17.938 36.062 1 89 744 VAL B C 1
ATOM 13099 O O . VAL B 1 744 ? -18.516 18.062 37.281 1 89 744 VAL B O 1
ATOM 13102 N N . LEU B 1 745 ? -19.703 18.031 35.375 1 89.25 745 LEU B N 1
ATOM 13103 C CA . LEU B 1 745 ? -20.969 18.312 36.062 1 89.25 745 LEU B CA 1
ATOM 13104 C C . LEU B 1 745 ? -21.375 17.141 36.938 1 89.25 745 LEU B C 1
ATOM 13106 O O . LEU B 1 745 ? -21.875 17.328 38.062 1 89.25 745 LEU B O 1
ATOM 13110 N N . TRP B 1 746 ? -21.172 15.969 36.438 1 88.81 746 TRP B N 1
ATOM 13111 C CA . TRP B 1 746 ? -21.5 14.781 37.219 1 88.81 746 TRP B CA 1
ATOM 13112 C C . TRP B 1 746 ? -20.547 14.633 38.406 1 88.81 746 TRP B C 1
ATOM 13114 O O . TRP B 1 746 ? -20.938 14.148 39.469 1 88.81 746 TRP B O 1
ATOM 13124 N N . HIS B 1 747 ? -19.328 14.961 38.156 1 87.69 747 HIS B N 1
ATOM 13125 C CA . HIS B 1 747 ? -18.375 14.945 39.25 1 87.69 747 HIS B CA 1
ATOM 13126 C C . HIS B 1 747 ? -18.812 15.906 40.375 1 87.69 747 HIS B C 1
ATOM 13128 O O . HIS B 1 747 ? -18.672 15.594 41.562 1 87.69 747 HIS B O 1
ATOM 13134 N N . LEU B 1 748 ? -19.281 17.031 40 1 85.06 748 LEU B N 1
ATOM 13135 C CA . LEU B 1 748 ? -19.766 18.016 40.969 1 85.06 748 LEU B CA 1
ATOM 13136 C C . LEU B 1 748 ? -20.969 17.484 41.719 1 85.06 748 LEU B C 1
ATOM 13138 O O . LEU B 1 748 ? -21.141 17.75 42.906 1 85.06 748 LEU B O 1
ATOM 13142 N N . TYR B 1 749 ? -21.719 16.734 41 1 84.31 749 TYR B N 1
ATOM 13143 C CA . TYR B 1 749 ? -22.922 16.172 41.625 1 84.31 749 TYR B CA 1
ATOM 13144 C C . TYR B 1 749 ? -22.547 15.094 42.625 1 84.31 749 TYR B C 1
ATOM 13146 O O . TYR B 1 749 ? -23.125 15.023 43.719 1 84.31 749 TYR B O 1
ATOM 13154 N N . TYR B 1 750 ? -21.594 14.219 42.312 1 83.88 750 TYR B N 1
ATOM 13155 C CA . TYR B 1 750 ? -21.203 13.109 43.156 1 83.88 750 TYR B CA 1
ATOM 13156 C C . TYR B 1 750 ? -20.359 13.602 44.344 1 83.88 750 TYR B C 1
ATOM 13158 O O . TYR B 1 750 ? -20.5 13.102 45.469 1 83.88 750 TYR B O 1
ATOM 13166 N N . SER B 1 751 ? -19.375 14.469 44.094 1 80.69 751 SER B N 1
ATOM 13167 C CA . SER B 1 751 ? -18.453 14.891 45.156 1 80.69 751 SER B CA 1
ATOM 13168 C C . SER B 1 751 ? -19.062 15.984 46 1 80.69 751 SER B C 1
ATOM 13170 O O . SER B 1 751 ? -18.625 16.203 47.156 1 80.69 751 SER B O 1
ATOM 13172 N N . HIS B 1 752 ? -20.062 16.766 45.719 1 74.12 752 HIS B N 1
ATOM 13173 C CA . HIS B 1 752 ? -20.734 17.844 46.469 1 74.12 752 HIS B CA 1
ATOM 13174 C C . HIS B 1 752 ? -19.734 18.938 46.812 1 74.12 752 HIS B C 1
ATOM 13176 O O . HIS B 1 752 ? -19.938 19.656 47.812 1 74.12 752 HIS B O 1
ATOM 13182 N N . HIS B 1 753 ? -18.547 18.938 46.156 1 74.06 753 HIS B N 1
ATOM 13183 C CA . HIS B 1 753 ? -17.562 20 46.344 1 74.06 753 HIS B CA 1
ATOM 13184 C C . HIS B 1 753 ? -17.047 20.516 45 1 74.06 753 HIS B C 1
ATOM 13186 O O . HIS B 1 753 ? -17.016 19.781 44.031 1 74.06 753 HIS B O 1
ATOM 13192 N N . LEU B 1 754 ? -16.859 21.781 44.969 1 72.81 754 LEU B N 1
ATOM 13193 C CA . LEU B 1 754 ? -16.328 22.406 43.781 1 72.81 754 LEU B CA 1
ATOM 13194 C C . LEU B 1 754 ? -14.836 22.125 43.625 1 72.81 754 LEU B C 1
ATOM 13196 O O . LEU B 1 754 ? -14.008 22.906 44.094 1 72.81 754 LEU B O 1
ATOM 13200 N N . SER B 1 755 ? -14.445 20.844 43.438 1 74.06 755 SER B N 1
ATOM 13201 C CA . SER B 1 755 ? -13.039 20.516 43.25 1 74.06 755 SER B CA 1
ATOM 13202 C C . SER B 1 755 ? -12.734 20.172 41.812 1 74.06 755 SER B C 1
ATOM 13204 O O . SER B 1 755 ? -13.648 19.906 41.031 1 74.06 755 SER B O 1
ATOM 13206 N N . THR B 1 756 ? -11.453 20.422 41.469 1 79.25 756 THR B N 1
ATOM 13207 C CA . THR B 1 756 ? -10.977 20.078 40.125 1 79.25 756 THR B CA 1
ATOM 13208 C C . THR B 1 756 ? -11.031 18.562 39.906 1 79.25 756 THR B C 1
ATOM 13210 O O . THR B 1 756 ? -10.633 17.797 40.781 1 79.25 756 THR B O 1
ATOM 13213 N N . CYS B 1 757 ? -11.789 18.156 38.938 1 78.81 757 CYS B N 1
ATOM 13214 C CA . CYS B 1 757 ? -11.898 16.75 38.562 1 78.81 757 CYS B CA 1
ATOM 13215 C C . CYS B 1 757 ? -10.625 16.266 37.875 1 78.81 757 CYS B C 1
ATOM 13217 O O . CYS B 1 757 ? -10.305 16.688 36.781 1 78.81 757 CYS B O 1
ATOM 13219 N N . SER B 1 758 ? -9.867 15.445 38.594 1 80.44 758 SER B N 1
ATOM 13220 C CA . SER B 1 758 ? -8.672 14.867 38 1 80.44 758 SER B CA 1
ATOM 13221 C C . SER B 1 758 ? -9.023 13.898 36.875 1 80.44 758 SER B C 1
ATOM 13223 O O . SER B 1 758 ? -10.195 13.555 36.688 1 80.44 758 SER B O 1
ATOM 13225 N N . TYR B 1 759 ? -8.086 13.617 36.062 1 81.31 759 TYR B N 1
ATOM 13226 C CA . TYR B 1 759 ? -8.305 12.719 34.906 1 81.31 759 TYR B CA 1
ATOM 13227 C C . TYR B 1 759 ? -8.773 11.352 35.406 1 81.31 759 TYR B C 1
ATOM 13229 O O . TYR B 1 759 ? -9.648 10.742 34.781 1 81.31 759 TYR B O 1
ATOM 13237 N N . GLU B 1 760 ? -8.234 10.867 36.5 1 77 760 GLU B N 1
ATOM 13238 C CA . GLU B 1 760 ? -8.617 9.57 37.062 1 77 760 GLU B CA 1
ATOM 13239 C C . GLU B 1 760 ? -10.047 9.594 37.594 1 77 760 GLU B C 1
ATOM 13241 O O . GLU B 1 760 ? -10.797 8.633 37.406 1 77 760 GLU B O 1
ATOM 13246 N N . CYS B 1 761 ? -10.258 10.68 38.188 1 80.56 761 CYS B N 1
ATOM 13247 C CA . CYS B 1 761 ? -11.617 10.828 38.656 1 80.56 761 CYS B CA 1
ATOM 13248 C C . CYS B 1 761 ? -12.617 10.906 37.531 1 80.56 761 CYS B C 1
ATOM 13250 O O . CYS B 1 761 ? -13.719 10.383 37.594 1 80.56 761 CYS B O 1
ATOM 13252 N N . GLY B 1 762 ? -12.219 11.602 36.5 1 82.25 762 GLY B N 1
ATOM 13253 C CA . GLY B 1 762 ? -13.07 11.703 35.344 1 82.25 762 GLY B CA 1
ATOM 13254 C C . GLY B 1 762 ? -13.367 10.359 34.719 1 82.25 762 GLY B C 1
ATOM 13255 O O . GLY B 1 762 ? -14.5 10.094 34.281 1 82.25 762 GLY B O 1
ATOM 13256 N N . LYS B 1 763 ? -12.344 9.539 34.656 1 78.5 763 LYS B N 1
ATOM 13257 C CA . LYS B 1 763 ? -12.523 8.219 34.094 1 78.5 763 LYS B CA 1
ATOM 13258 C C . LYS B 1 763 ? -13.438 7.348 34.938 1 78.5 763 LYS B C 1
ATOM 13260 O O . LYS B 1 763 ? -14.195 6.527 34.406 1 78.5 763 LYS B O 1
ATOM 13265 N N . ARG B 1 764 ? -13.344 7.457 36.25 1 79.19 764 ARG B N 1
ATOM 13266 C CA . ARG B 1 764 ? -14.211 6.719 37.156 1 79.19 764 ARG B CA 1
ATOM 13267 C C . ARG B 1 764 ? -15.664 7.16 37 1 79.19 764 ARG B C 1
ATOM 13269 O O . ARG B 1 764 ? -16.578 6.336 37.031 1 79.19 764 ARG B O 1
ATOM 13276 N N . VAL B 1 765 ? -15.781 8.445 36.844 1 84.31 765 VAL B N 1
ATOM 13277 C CA . VAL B 1 765 ? -17.125 8.984 36.656 1 84.31 765 VAL B CA 1
ATOM 13278 C C . VAL B 1 765 ? -17.703 8.477 35.344 1 84.31 765 VAL B C 1
ATOM 13280 O O . VAL B 1 765 ? -18.875 8.117 35.25 1 84.31 765 VAL B O 1
ATOM 13283 N N . GLU B 1 766 ? -16.906 8.523 34.344 1 81.56 766 GLU B N 1
ATOM 13284 C CA . GLU B 1 766 ? -17.344 8.039 33.031 1 81.56 766 GLU B CA 1
ATOM 13285 C C . GLU B 1 766 ? -17.75 6.57 33.094 1 81.56 766 GLU B C 1
ATOM 13287 O O . GLU B 1 766 ? -18.734 6.168 32.469 1 81.56 766 GLU B O 1
ATOM 13292 N N . ALA B 1 767 ? -16.953 5.836 33.812 1 76.69 767 ALA B N 1
ATOM 13293 C CA . ALA B 1 767 ? -17.266 4.418 33.969 1 76.69 767 ALA B CA 1
ATOM 13294 C C . ALA B 1 767 ? -18.594 4.23 34.688 1 76.69 767 ALA B C 1
ATOM 13296 O O . ALA B 1 767 ? -19.375 3.334 34.375 1 76.69 767 ALA B O 1
ATOM 13297 N N . SER B 1 768 ? -18.766 5.055 35.688 1 77.69 768 SER B N 1
ATOM 13298 C CA . SER B 1 768 ? -20 4.973 36.469 1 77.69 768 SER B CA 1
ATOM 13299 C C . SER B 1 768 ? -21.203 5.391 35.625 1 77.69 768 SER B C 1
ATOM 13301 O O . SER B 1 768 ? -22.297 4.828 35.75 1 77.69 768 SER B O 1
ATOM 13303 N N . LEU B 1 769 ? -20.969 6.359 34.812 1 79.88 769 LEU B N 1
ATOM 13304 C CA . LEU B 1 769 ? -22.047 6.816 33.906 1 79.88 769 LEU B CA 1
ATOM 13305 C C . LEU B 1 769 ? -22.422 5.738 32.906 1 79.88 769 LEU B C 1
ATOM 13307 O O . LEU B 1 769 ? -23.594 5.586 32.562 1 79.88 769 LEU B O 1
ATOM 13311 N N . TYR B 1 770 ? -21.469 5.109 32.438 1 75.56 770 TYR B N 1
ATOM 13312 C CA . TYR B 1 770 ? -21.719 4.039 31.484 1 75.56 770 TYR B CA 1
ATOM 13313 C C . TYR B 1 770 ? -22.469 2.885 32.156 1 75.56 770 TYR B C 1
ATOM 13315 O O . TYR B 1 770 ? -23.375 2.299 31.547 1 75.56 770 TYR B O 1
ATOM 13323 N N . ARG B 1 771 ? -22.062 2.533 33.375 1 72.56 771 ARG B N 1
ATOM 13324 C CA . ARG B 1 771 ? -22.703 1.449 34.125 1 72.56 771 ARG B CA 1
ATOM 13325 C C . ARG B 1 771 ? -24.156 1.767 34.406 1 72.56 771 ARG B C 1
ATOM 13327 O O . ARG B 1 771 ? -25.016 0.889 34.312 1 72.56 771 ARG B O 1
ATOM 13334 N N . ASP B 1 772 ? -24.375 3.053 34.688 1 75.12 772 ASP B N 1
ATOM 13335 C CA . ASP B 1 772 ? -25.734 3.451 35.094 1 75.12 772 ASP B CA 1
ATOM 13336 C C . ASP B 1 772 ? -26.531 3.943 33.875 1 75.12 772 ASP B C 1
ATOM 13338 O O . ASP B 1 772 ? -27.672 4.391 34.031 1 75.12 772 ASP B O 1
ATOM 13342 N N . ASN B 1 773 ? -26.109 3.822 32.719 1 74.5 773 ASN B N 1
ATOM 13343 C CA . ASN B 1 773 ? -26.766 4.254 31.469 1 74.5 773 ASN B CA 1
ATOM 13344 C C . ASN B 1 773 ? -27.234 5.707 31.578 1 74.5 773 ASN B C 1
ATOM 13346 O O . ASN B 1 773 ? -28.391 6.012 31.25 1 74.5 773 ASN B O 1
ATOM 13350 N N . LEU B 1 774 ? -26.391 6.559 32.094 1 74.44 774 LEU B N 1
ATOM 13351 C CA . LEU B 1 774 ? -26.719 7.969 32.281 1 74.44 774 LEU B CA 1
ATOM 13352 C C . LEU B 1 774 ? -25.938 8.836 31.297 1 74.44 774 LEU B C 1
ATOM 13354 O O . LEU B 1 774 ? -25.734 10.023 31.547 1 74.44 774 LEU B O 1
ATOM 13358 N N . HIS B 1 775 ? -25.578 8.203 30.203 1 73.5 775 HIS B N 1
ATOM 13359 C CA . HIS B 1 775 ? -24.844 8.984 29.219 1 73.5 775 HIS B CA 1
ATOM 13360 C C . HIS B 1 775 ? -25.75 9.984 28.516 1 73.5 775 HIS B C 1
ATOM 13362 O O . HIS B 1 775 ? -26.844 9.625 28.062 1 73.5 775 HIS B O 1
ATOM 13368 N N . GLY B 1 776 ? -25.469 11.242 28.516 1 74.12 776 GLY B N 1
ATOM 13369 C CA . GLY B 1 776 ? -26.234 12.273 27.844 1 74.12 776 GLY B CA 1
ATOM 13370 C C . GLY B 1 776 ? -27.234 12.961 28.734 1 74.12 776 GLY B C 1
ATOM 13371 O O . GLY B 1 776 ? -27.875 13.938 28.344 1 74.12 776 GLY B O 1
ATOM 13372 N N . VAL B 1 777 ? -27.328 12.477 30.031 1 82.75 777 VAL B N 1
ATOM 13373 C CA . VAL B 1 777 ? -28.266 13.07 30.969 1 82.75 777 VAL B CA 1
ATOM 13374 C C . VAL B 1 777 ? -27.531 14.008 31.922 1 82.75 777 VAL B C 1
ATOM 13376 O O . VAL B 1 777 ? -26.422 13.703 32.344 1 82.75 777 VAL B O 1
ATOM 13379 N N . LEU B 1 778 ? -28.125 15.164 32.031 1 88.75 778 LEU B N 1
ATOM 13380 C CA . LEU B 1 778 ? -27.531 16.141 32.938 1 88.75 778 LEU B CA 1
ATOM 13381 C C . LEU B 1 778 ? -28.047 15.945 34.344 1 88.75 778 LEU B C 1
ATOM 13383 O O . LEU B 1 778 ? -29.203 15.594 34.562 1 88.75 778 LEU B O 1
ATOM 13387 N N . PRO B 1 779 ? -27.141 16 35.312 1 86.19 779 PRO B N 1
ATOM 13388 C CA . PRO B 1 779 ? -27.531 15.883 36.719 1 86.19 779 PRO B CA 1
ATOM 13389 C C . PRO B 1 779 ? -28.359 17.078 37.188 1 86.19 779 PRO B C 1
ATOM 13391 O O . PRO B 1 779 ? -28.25 18.172 36.625 1 86.19 779 PRO B O 1
ATOM 13394 N N . PRO B 1 780 ? -29.25 16.812 38.156 1 82.12 780 PRO B N 1
ATOM 13395 C CA . PRO B 1 780 ? -30.031 17.906 38.75 1 82.12 780 PRO B CA 1
ATOM 13396 C C . PRO B 1 780 ? -29.188 18.766 39.688 1 82.12 780 PRO B C 1
ATOM 13398 O O . PRO B 1 780 ? -28.859 18.328 40.812 1 82.12 780 PRO B O 1
ATOM 13401 N N . LEU B 1 781 ? -28.578 19.844 39.188 1 81.44 781 LEU B N 1
ATOM 13402 C CA . LEU B 1 781 ? -27.703 20.703 39.969 1 81.44 781 LEU B CA 1
ATOM 13403 C C . LEU B 1 781 ? -28.438 21.984 40.375 1 81.44 781 LEU B C 1
ATOM 13405 O O . LEU B 1 781 ? -27.922 23.078 40.188 1 81.44 781 LEU B O 1
ATOM 13409 N N . GLU B 1 782 ? -29.547 22.031 41.125 1 77.94 782 GLU B N 1
ATOM 13410 C CA . GLU B 1 782 ? -30.328 23.203 41.5 1 77.94 782 GLU B CA 1
ATOM 13411 C C . GLU B 1 782 ? -29.578 24.078 42.5 1 77.94 782 GLU B C 1
ATOM 13413 O O . GLU B 1 782 ? -29.625 25.297 42.406 1 77.94 782 GLU B O 1
ATOM 13418 N N . LYS B 1 783 ? -28.75 23.531 43.406 1 77.19 783 LYS B N 1
ATOM 13419 C CA . LYS B 1 783 ? -28.078 24.266 44.469 1 77.19 783 LYS B CA 1
ATOM 13420 C C . LYS B 1 783 ? -26.812 24.953 43.969 1 77.19 783 LYS B C 1
ATOM 13422 O O . LYS B 1 783 ? -26.344 25.906 44.562 1 77.19 783 LYS B O 1
ATOM 13427 N N . TRP B 1 784 ? -26.328 24.5 42.844 1 80.19 784 TRP B N 1
ATOM 13428 C CA . TRP B 1 784 ? -25.016 24.969 42.406 1 80.19 784 TRP B CA 1
ATOM 13429 C C . TRP B 1 784 ? -25.125 25.797 41.125 1 80.19 784 TRP B C 1
ATOM 13431 O O . TRP B 1 784 ? -24.125 26.078 40.469 1 80.19 784 TRP B O 1
ATOM 13441 N N . LEU B 1 785 ? -26.234 26.281 40.781 1 84.25 785 LEU B N 1
ATOM 13442 C CA . LEU B 1 785 ? -26.422 26.984 39.531 1 84.25 785 LEU B CA 1
ATOM 13443 C C . LEU B 1 785 ? -25.703 28.328 39.531 1 84.25 785 LEU B C 1
ATOM 13445 O O . LEU B 1 785 ? -25.266 28.812 38.5 1 84.25 785 LEU B O 1
ATOM 13449 N N . ASP B 1 786 ? -25.516 28.906 40.688 1 81.81 786 ASP B N 1
ATOM 13450 C CA . ASP B 1 786 ? -24.906 30.25 40.75 1 81.81 786 ASP B CA 1
ATOM 13451 C C . ASP B 1 786 ? -23.422 30.156 41.062 1 81.81 786 ASP B C 1
ATOM 13453 O O . ASP B 1 786 ? -22.703 31.156 41 1 81.81 786 ASP B O 1
ATOM 13457 N N . ALA B 1 787 ? -22.906 28.984 41.156 1 84.88 787 ALA B N 1
ATOM 13458 C CA . ALA B 1 787 ? -21.484 28.828 41.438 1 84.88 787 ALA B CA 1
ATOM 13459 C C . ALA B 1 787 ? -20.656 28.969 40.156 1 84.88 787 ALA B C 1
ATOM 13461 O O . ALA B 1 787 ? -21.141 28.656 39.062 1 84.88 787 ALA B O 1
ATOM 13462 N N . GLN B 1 788 ? -19.5 29.594 40.344 1 86.38 788 GLN B N 1
ATOM 13463 C CA . GLN B 1 788 ? -18.594 29.797 39.219 1 86.38 788 GLN B CA 1
ATOM 13464 C C . GLN B 1 788 ? -17.688 28.594 39.031 1 86.38 788 GLN B C 1
ATOM 13466 O O . GLN B 1 788 ? -17.125 28.047 39.969 1 86.38 788 GLN B O 1
ATOM 13471 N N . LEU B 1 789 ? -17.703 28.078 37.812 1 87.5 789 LEU B N 1
ATOM 13472 C CA . LEU B 1 789 ? -16.891 26.938 37.438 1 87.5 789 LEU B CA 1
ATOM 13473 C C . LEU B 1 789 ? -15.703 27.375 36.562 1 87.5 789 LEU B C 1
ATOM 13475 O O . LEU B 1 789 ? -15.883 28.109 35.594 1 87.5 789 LEU B O 1
ATOM 13479 N N . ASP B 1 790 ? -14.508 27 36.969 1 86.81 790 ASP B N 1
ATOM 13480 C CA . ASP B 1 790 ? -13.305 27.25 36.188 1 86.81 790 ASP B CA 1
ATOM 13481 C C . ASP B 1 790 ? -13.07 26.141 35.156 1 86.81 790 ASP B C 1
ATOM 13483 O O . ASP B 1 790 ? -12.82 25 35.531 1 86.81 790 ASP B O 1
ATOM 13487 N N . LEU B 1 791 ? -13.148 26.484 33.906 1 89.44 791 LEU B N 1
ATOM 13488 C CA . LEU B 1 791 ? -12.961 25.5 32.844 1 89.44 791 LEU B CA 1
ATOM 13489 C C . LEU B 1 791 ? -11.516 25.469 32.375 1 89.44 791 LEU B C 1
ATOM 13491 O O . LEU B 1 791 ? -11.156 24.672 31.484 1 89.44 791 LEU B O 1
ATOM 13495 N N . SER B 1 792 ? -10.586 26.172 32.906 1 85.25 792 SER B N 1
ATOM 13496 C CA . SER B 1 792 ? -9.203 26.312 32.469 1 85.25 792 SER B CA 1
ATOM 13497 C C . SER B 1 792 ? -8.484 24.969 32.438 1 85.25 792 SER B C 1
ATOM 13499 O O . SER B 1 792 ? -7.742 24.672 31.484 1 85.25 792 SER B O 1
ATOM 13501 N N . PRO B 1 793 ? -8.805 24.109 33.406 1 87.62 793 PRO B N 1
ATOM 13502 C CA . PRO B 1 793 ? -8.086 22.844 33.406 1 87.62 793 PRO B CA 1
ATOM 13503 C C . PRO B 1 793 ? -8.617 21.875 32.344 1 87.62 793 PRO B C 1
ATOM 13505 O O . PRO B 1 793 ? -7.949 20.906 32 1 87.62 793 PRO B O 1
ATOM 13508 N N . TYR B 1 794 ? -9.734 22.172 31.828 1 90 794 TYR B N 1
ATOM 13509 C CA . TYR B 1 794 ? -10.375 21.234 30.906 1 90 794 TYR B CA 1
ATOM 13510 C C . TYR B 1 794 ? -10.312 21.734 29.469 1 90 794 TYR B C 1
ATOM 13512 O O . TYR B 1 794 ? -10.812 21.078 28.562 1 90 794 TYR B O 1
ATOM 13520 N N . ILE B 1 795 ? -9.664 22.844 29.266 1 88.5 795 ILE B N 1
ATOM 13521 C CA . ILE B 1 795 ? -9.547 23.422 27.938 1 88.5 795 ILE B CA 1
ATOM 13522 C C . ILE B 1 795 ? -8.422 22.719 27.172 1 88.5 795 ILE B C 1
ATOM 13524 O O . ILE B 1 795 ? -7.348 22.469 27.719 1 88.5 795 ILE B O 1
ATOM 13528 N N . ASP B 1 796 ? -8.781 22.219 25.953 1 88.94 796 ASP B N 1
ATOM 13529 C CA . ASP B 1 796 ? -7.746 21.781 25.031 1 88.94 796 ASP B CA 1
ATOM 13530 C C . ASP B 1 796 ? -7.043 22.969 24.375 1 88.94 796 ASP B C 1
ATOM 13532 O O . ASP B 1 796 ? -7.504 23.469 23.359 1 88.94 796 ASP B O 1
ATOM 13536 N N . TYR B 1 797 ? -5.961 23.312 24.906 1 81.88 797 TYR B N 1
ATOM 13537 C CA . TYR B 1 797 ? -5.238 24.484 24.438 1 81.88 797 TYR B CA 1
ATOM 13538 C C . TYR B 1 797 ? -4.609 24.25 23.078 1 81.88 797 TYR B C 1
ATOM 13540 O O . TYR B 1 797 ? -4.121 25.188 22.438 1 81.88 797 TYR B O 1
ATOM 13548 N N . SER B 1 798 ? -4.625 23.047 22.609 1 81.56 798 SER B N 1
ATOM 13549 C CA . SER B 1 798 ? -4.023 22.734 21.328 1 81.56 798 SER B CA 1
ATOM 13550 C C . SER B 1 798 ? -5.086 22.531 20.25 1 81.56 798 SER B C 1
ATOM 13552 O O . SER B 1 798 ? -4.863 21.828 19.266 1 81.56 798 SER B O 1
ATOM 13554 N N . GLY B 1 799 ? -6.219 23.141 20.5 1 84.44 799 GLY B N 1
ATOM 13555 C CA . GLY B 1 799 ? -7.219 23.078 19.438 1 84.44 799 GLY B CA 1
ATOM 13556 C C . GLY B 1 799 ? -6.781 23.766 18.156 1 84.44 799 GLY B C 1
ATOM 13557 O O . GLY B 1 799 ? -6.188 24.844 18.203 1 84.44 799 GLY B O 1
ATOM 13558 N N . PHE B 1 800 ? -6.902 23.172 17.016 1 87.12 800 PHE B N 1
ATOM 13559 C CA . PHE B 1 800 ? -6.492 23.719 15.734 1 87.12 800 PHE B CA 1
ATOM 13560 C C . PHE B 1 800 ? -7.391 24.891 15.328 1 87.12 800 PHE B C 1
ATOM 13562 O O . PHE B 1 800 ? -8.586 24.875 15.617 1 87.12 800 PHE B O 1
ATOM 13569 N N . CYS B 1 801 ? -6.781 25.859 14.844 1 88.5 801 CYS B N 1
ATOM 13570 C CA . CYS B 1 801 ? -7.527 27.031 14.367 1 88.5 801 CYS B CA 1
ATOM 13571 C C . CYS B 1 801 ? -6.992 27.484 13.016 1 88.5 801 CYS B C 1
ATOM 13573 O O . CYS B 1 801 ? -5.855 27.188 12.656 1 88.5 801 CYS B O 1
ATOM 13575 N N . VAL B 1 802 ? -7.879 28.094 12.258 1 89.38 802 VAL B N 1
ATOM 13576 C CA . VAL B 1 802 ? -7.52 28.656 10.961 1 89.38 802 VAL B CA 1
ATOM 13577 C C . VAL B 1 802 ? -7.98 30.109 10.883 1 89.38 802 VAL B C 1
ATOM 13579 O O . VAL B 1 802 ? -8.953 30.5 11.531 1 89.38 802 VAL B O 1
ATOM 13582 N N . LEU B 1 803 ? -7.223 30.859 10.125 1 87.88 803 LEU B N 1
ATOM 13583 C CA . LEU B 1 803 ? -7.613 32.25 9.914 1 87.88 803 LEU B CA 1
ATOM 13584 C C . LEU B 1 803 ? -8.812 32.344 8.977 1 87.88 803 LEU B C 1
ATOM 13586 O O . LEU B 1 803 ? -8.969 31.516 8.078 1 87.88 803 LEU B O 1
ATOM 13590 N N . ALA B 1 804 ? -9.609 33.312 9.18 1 88.31 804 ALA B N 1
ATOM 13591 C CA . ALA B 1 804 ? -10.797 33.531 8.352 1 88.31 804 ALA B CA 1
ATOM 13592 C C . ALA B 1 804 ? -10.414 33.781 6.898 1 88.31 804 ALA B C 1
ATOM 13594 O O . ALA B 1 804 ? -11.188 33.469 5.984 1 88.31 804 ALA B O 1
ATOM 13595 N N . THR B 1 805 ? -9.203 34.188 6.656 1 83.69 805 THR B N 1
ATOM 13596 C CA . THR B 1 805 ? -8.758 34.562 5.312 1 83.69 805 THR B CA 1
ATOM 13597 C C . THR B 1 805 ? -8.078 33.375 4.641 1 83.69 805 THR B C 1
ATOM 13599 O O . THR B 1 805 ? -7.688 33.438 3.471 1 83.69 805 THR B O 1
ATOM 13602 N N . ALA B 1 806 ? -8.016 32.281 5.375 1 87.38 806 ALA B N 1
ATOM 13603 C CA . ALA B 1 806 ? -7.406 31.094 4.77 1 87.38 806 ALA B CA 1
ATOM 13604 C C . ALA B 1 806 ? -8.258 30.578 3.617 1 87.38 806 ALA B C 1
ATOM 13606 O O . ALA B 1 806 ? -9.484 30.578 3.693 1 87.38 806 ALA B O 1
ATOM 13607 N N . THR B 1 807 ? -7.559 30.156 2.57 1 87 807 THR B N 1
ATOM 13608 C CA . THR B 1 807 ? -8.258 29.656 1.393 1 87 807 THR B CA 1
ATOM 13609 C C . THR B 1 807 ? -9.008 28.359 1.715 1 87 807 THR B C 1
ATOM 13611 O O . THR B 1 807 ? -8.625 27.625 2.621 1 87 807 THR B O 1
ATOM 13614 N N . LEU B 1 808 ? -10.055 28.141 1.025 1 87.12 808 LEU B N 1
ATOM 13615 C CA . LEU B 1 808 ? -10.914 26.984 1.243 1 87.12 808 LEU B CA 1
ATOM 13616 C C . LEU B 1 808 ? -10.164 25.688 0.972 1 87.12 808 LEU B C 1
ATOM 13618 O O . LEU B 1 808 ? -10.258 24.734 1.75 1 87.12 808 LEU B O 1
ATOM 13622 N N . PRO B 1 809 ? -9.352 25.578 -0.1 1 83.06 809 PRO B N 1
ATOM 13623 C CA . PRO B 1 809 ? -8.641 24.328 -0.335 1 83.06 809 PRO B CA 1
ATOM 13624 C C . PRO B 1 809 ? -7.66 23.984 0.785 1 83.06 809 PRO B C 1
ATOM 13626 O O . PRO B 1 809 ? -7.523 22.812 1.153 1 83.06 809 PRO B O 1
ATOM 13629 N N . ARG B 1 810 ? -7.004 24.938 1.332 1 85.88 810 ARG B N 1
ATOM 13630 C CA . ARG B 1 810 ? -6.062 24.688 2.422 1 85.88 810 ARG B CA 1
ATOM 13631 C C . ARG B 1 810 ? -6.797 24.297 3.699 1 85.88 810 ARG B C 1
ATOM 13633 O O . ARG B 1 810 ? -6.328 23.453 4.457 1 85.88 810 ARG B O 1
ATOM 13640 N N . THR B 1 811 ? -7.887 24.984 3.918 1 88.25 811 THR B N 1
ATOM 13641 C CA . THR B 1 811 ? -8.703 24.641 5.078 1 88.25 811 THR B CA 1
ATOM 13642 C C . THR B 1 811 ? -9.25 23.219 4.965 1 88.25 811 THR B C 1
ATOM 13644 O O . THR B 1 811 ? -9.25 22.469 5.941 1 88.25 811 THR B O 1
ATOM 13647 N N . TYR B 1 812 ? -9.664 22.922 3.74 1 87.56 812 TYR B N 1
ATOM 13648 C CA . TYR B 1 812 ? -10.195 21.578 3.484 1 87.56 812 TYR B CA 1
ATOM 13649 C C . TYR B 1 812 ? -9.117 20.516 3.654 1 87.56 812 TYR B C 1
ATOM 13651 O O . TYR B 1 812 ? -9.359 19.469 4.25 1 87.56 812 TYR B O 1
ATOM 13659 N N . GLN B 1 813 ? -7.957 20.781 3.24 1 82.88 813 GLN B N 1
ATOM 13660 C CA . GLN B 1 813 ? -6.852 19.828 3.344 1 82.88 813 GLN B CA 1
ATOM 13661 C C . GLN B 1 813 ? -6.422 19.641 4.797 1 82.88 813 GLN B C 1
ATOM 13663 O O . GLN B 1 813 ? -6.082 18.531 5.211 1 82.88 813 GLN B O 1
ATOM 13668 N N . MET B 1 814 ? -6.406 20.719 5.512 1 85.75 814 MET B N 1
ATOM 13669 C CA . MET B 1 814 ? -6.059 20.625 6.926 1 85.75 814 MET B CA 1
ATOM 13670 C C . MET B 1 814 ? -7.078 19.781 7.684 1 85.75 814 MET B C 1
ATOM 13672 O O . MET B 1 814 ? -6.707 18.922 8.484 1 85.75 814 MET B O 1
ATOM 13676 N N . PHE B 1 815 ? -8.344 20.047 7.363 1 87.88 815 PHE B N 1
ATOM 13677 C CA . PHE B 1 815 ? -9.422 19.328 8.039 1 87.88 815 PHE B CA 1
ATOM 13678 C C . PHE B 1 815 ? -9.375 17.844 7.707 1 87.88 815 PHE B C 1
ATOM 13680 O O . PHE B 1 815 ? -9.5 17 8.602 1 87.88 815 PHE B O 1
ATOM 13687 N N . LEU B 1 816 ? -9.109 17.516 6.516 1 83.38 816 LEU B N 1
ATOM 13688 C CA . LEU B 1 816 ? -9.148 16.141 6.039 1 83.38 816 LEU B CA 1
ATOM 13689 C C . LEU B 1 816 ? -7.902 15.383 6.473 1 83.38 816 LEU B C 1
ATOM 13691 O O . LEU B 1 816 ? -7.996 14.266 6.988 1 83.38 816 LEU B O 1
ATOM 13695 N N . THR B 1 817 ? -6.754 15.922 6.289 1 80.56 817 THR B N 1
ATOM 13696 C CA . THR B 1 817 ? -5.504 15.211 6.527 1 80.56 817 THR B CA 1
ATOM 13697 C C . THR B 1 817 ? -5.281 14.992 8.023 1 80.56 817 THR B C 1
ATOM 13699 O O . THR B 1 817 ? -4.672 14 8.422 1 80.56 817 THR B O 1
ATOM 13702 N N . LEU B 1 818 ? -5.777 15.922 8.828 1 82.75 818 LEU B N 1
ATOM 13703 C CA . LEU B 1 818 ? -5.594 15.781 10.273 1 82.75 818 LEU B CA 1
ATOM 13704 C C . LEU B 1 818 ? -6.77 15.039 10.898 1 82.75 818 LEU B C 1
ATOM 13706 O O . LEU B 1 818 ? -6.723 14.68 12.078 1 82.75 818 LEU B O 1
ATOM 13710 N N . GLY B 1 819 ? -7.77 14.711 10.117 1 82.38 819 GLY B N 1
ATOM 13711 C CA . GLY B 1 819 ? -8.922 14 10.648 1 82.38 819 GLY B CA 1
ATOM 13712 C C . GLY B 1 819 ? -9.625 14.758 11.758 1 82.38 819 GLY B C 1
ATOM 13713 O O . GLY B 1 819 ? -9.906 14.195 12.82 1 82.38 819 GLY B O 1
ATOM 13714 N N . LEU B 1 820 ? -9.938 15.992 11.547 1 87.31 820 LEU B N 1
ATOM 13715 C CA . LEU B 1 820 ? -10.508 16.844 12.586 1 87.31 820 LEU B CA 1
ATOM 13716 C C . LEU B 1 820 ? -12.023 16.719 12.617 1 87.31 820 LEU B C 1
ATOM 13718 O O . LEU B 1 820 ? -12.648 16.375 11.617 1 87.31 820 LEU B O 1
ATOM 13722 N N . ARG B 1 821 ? -12.57 16.891 13.805 1 87.88 821 ARG B N 1
ATOM 13723 C CA . ARG B 1 821 ? -14.016 16.969 13.992 1 87.88 821 ARG B CA 1
ATOM 13724 C C . ARG B 1 821 ? -14.508 18.406 13.883 1 87.88 821 ARG B C 1
ATOM 13726 O O . ARG B 1 821 ? -15.602 18.656 13.367 1 87.88 821 ARG B O 1
ATOM 13733 N N . HIS B 1 822 ? -13.75 19.297 14.453 1 90.38 822 HIS B N 1
ATOM 13734 C CA . HIS B 1 822 ? -14.07 20.719 14.461 1 90.38 822 HIS B CA 1
ATOM 13735 C C . HIS B 1 822 ? -12.836 21.562 14.156 1 90.38 822 HIS B C 1
ATOM 13737 O O . HIS B 1 822 ? -11.719 21.188 14.508 1 90.38 822 HIS B O 1
ATOM 13743 N N . LEU B 1 823 ? -13.055 22.578 13.438 1 92.5 823 LEU B N 1
ATOM 13744 C CA . LEU B 1 823 ? -12.016 23.562 13.156 1 92.5 823 LEU B CA 1
ATOM 13745 C C . LEU B 1 823 ? -12.508 24.984 13.445 1 92.5 823 LEU B C 1
ATOM 13747 O O . LEU B 1 823 ? -13.477 25.438 12.836 1 92.5 823 LEU B O 1
ATOM 13751 N N . THR B 1 824 ? -11.875 25.625 14.422 1 93.19 824 THR B N 1
ATOM 13752 C CA . THR B 1 824 ? -12.281 26.969 14.812 1 93.19 824 THR B CA 1
ATOM 13753 C C . THR B 1 824 ? -11.688 28.016 13.867 1 93.19 824 THR B C 1
ATOM 13755 O O . THR B 1 824 ? -10.531 27.891 13.461 1 93.19 824 THR B O 1
ATOM 13758 N N . VAL B 1 825 ? -12.539 28.953 13.477 1 94 825 VAL B N 1
ATOM 13759 C CA . VAL B 1 825 ? -12.109 30.047 12.602 1 94 825 VAL B CA 1
ATOM 13760 C C . VAL B 1 825 ? -11.938 31.328 13.406 1 94 825 VAL B C 1
ATOM 13762 O O . VAL B 1 825 ? -12.852 31.734 14.141 1 94 825 VAL B O 1
ATOM 13765 N N . VAL B 1 826 ? -10.789 31.906 13.328 1 90.56 826 VAL B N 1
ATOM 13766 C CA . VAL B 1 826 ? -10.477 33.125 14.078 1 90.56 826 VAL B CA 1
ATOM 13767 C C . VAL B 1 826 ? -10.18 34.281 13.117 1 90.56 826 VAL B C 1
ATOM 13769 O O . VAL B 1 826 ? -9.82 34.031 11.961 1 90.56 826 VAL B O 1
ATOM 13772 N N . ASP B 1 827 ? -10.438 35.406 13.547 1 87.62 827 ASP B N 1
ATOM 13773 C CA . ASP B 1 827 ? -10.148 36.594 12.75 1 87.62 827 ASP B CA 1
ATOM 13774 C C . ASP B 1 827 ? -8.727 37.094 13.008 1 87.62 827 ASP B C 1
ATOM 13776 O O . ASP B 1 827 ? -7.941 36.406 13.688 1 87.62 827 ASP B O 1
ATOM 13780 N N . SER B 1 828 ? -8.32 38.219 12.461 1 81.31 828 SER B N 1
ATOM 13781 C CA . SER B 1 828 ? -6.977 38.781 12.562 1 81.31 828 SER B CA 1
ATOM 13782 C C . SER B 1 828 ? -6.641 39.125 14.008 1 81.31 828 SER B C 1
ATOM 13784 O O . SER B 1 828 ? -5.469 39.156 14.391 1 81.31 828 SER B O 1
ATOM 13786 N N . GLY B 1 829 ? -7.656 39.406 14.891 1 77.88 829 GLY B N 1
ATOM 13787 C CA . GLY B 1 829 ? -7.438 39.688 16.297 1 77.88 829 GLY B CA 1
ATOM 13788 C C . GLY B 1 829 ? -7.559 38.438 17.172 1 77.88 829 GLY B C 1
ATOM 13789 O O . GLY B 1 829 ? -7.66 38.562 18.391 1 77.88 829 GLY B O 1
ATOM 13790 N N . ASN B 1 830 ? -7.547 37.281 16.625 1 87.44 830 ASN B N 1
ATOM 13791 C CA . ASN B 1 830 ? -7.688 36 17.312 1 87.44 830 ASN B CA 1
ATOM 13792 C C . ASN B 1 830 ? -9.031 35.875 18.031 1 87.44 830 ASN B C 1
ATOM 13794 O O . ASN B 1 830 ? -9.117 35.344 19.125 1 87.44 830 ASN B O 1
ATOM 13798 N N . ARG B 1 831 ? -9.984 36.531 17.469 1 87.94 831 ARG B N 1
ATOM 13799 C CA . ARG B 1 831 ? -11.344 36.406 17.969 1 87.94 831 ARG B CA 1
ATOM 13800 C C . ARG B 1 831 ? -12.109 35.344 17.203 1 87.94 831 ARG B C 1
ATOM 13802 O O . ARG B 1 831 ? -11.93 35.188 15.992 1 87.94 831 ARG B O 1
ATOM 13809 N N . ILE B 1 832 ? -12.969 34.656 17.906 1 92.62 832 ILE B N 1
ATOM 13810 C CA . ILE B 1 832 ? -13.711 33.562 17.297 1 92.62 832 ILE B CA 1
ATOM 13811 C C . ILE B 1 832 ? -14.812 34.125 16.406 1 92.62 832 ILE B C 1
ATOM 13813 O O . ILE B 1 832 ? -15.648 34.906 16.859 1 92.62 832 ILE B O 1
ATOM 13817 N N . VAL B 1 833 ? -14.766 33.781 15.133 1 91.19 833 VAL B N 1
ATOM 13818 C CA . VAL B 1 833 ? -15.758 34.281 14.188 1 91.19 833 VAL B CA 1
ATOM 13819 C C . VAL B 1 833 ? -16.656 33.156 13.727 1 91.19 833 VAL B C 1
ATOM 13821 O O . VAL B 1 833 ? -17.781 33.375 13.273 1 91.19 833 VAL B O 1
ATOM 13824 N N . GLY B 1 834 ? -16.172 31.984 13.797 1 92.5 834 GLY B N 1
ATOM 13825 C CA . GLY B 1 834 ? -16.953 30.844 13.336 1 92.5 834 GLY B CA 1
ATOM 13826 C C . GLY B 1 834 ? -16.328 29.5 13.656 1 92.5 834 GLY B C 1
ATOM 13827 O O . GLY B 1 834 ? -15.297 29.438 14.328 1 92.5 834 GLY B O 1
ATOM 13828 N N . ILE B 1 835 ? -17.078 28.406 13.297 1 93.5 835 ILE B N 1
ATOM 13829 C CA . ILE B 1 835 ? -16.625 27.031 13.469 1 93.5 835 ILE B CA 1
ATOM 13830 C C . ILE B 1 835 ? -16.969 26.203 12.219 1 93.5 835 ILE B C 1
ATOM 13832 O O . ILE B 1 835 ? -17.969 26.469 11.562 1 93.5 835 ILE B O 1
ATOM 13836 N N . ILE B 1 836 ? -16.062 25.469 11.805 1 93.19 836 ILE B N 1
ATOM 13837 C CA . ILE B 1 836 ? -16.266 24.594 10.648 1 93.19 836 ILE B CA 1
ATOM 13838 C C . ILE B 1 836 ? -16.391 23.141 11.117 1 93.19 836 ILE B C 1
ATOM 13840 O O . ILE B 1 836 ? -15.547 22.656 11.875 1 93.19 836 ILE B O 1
ATOM 13844 N N . THR B 1 837 ? -17.422 22.516 10.82 1 91.56 837 THR B N 1
ATOM 13845 C CA . THR B 1 837 ? -17.625 21.094 11.086 1 91.56 837 THR B CA 1
ATOM 13846 C C . THR B 1 837 ? -17.641 20.297 9.781 1 91.56 837 THR B C 1
ATOM 13848 O O . THR B 1 837 ? -17.531 20.875 8.695 1 91.56 837 THR B O 1
ATOM 13851 N N . ARG B 1 838 ? -17.781 19.047 9.891 1 89.94 838 ARG B N 1
ATOM 13852 C CA . ARG B 1 838 ? -17.766 18.156 8.734 1 89.94 838 ARG B CA 1
ATOM 13853 C C . ARG B 1 838 ? -18.938 18.453 7.809 1 89.94 838 ARG B C 1
ATOM 13855 O O . ARG B 1 838 ? -18.797 18.406 6.582 1 89.94 838 ARG B O 1
ATOM 13862 N N . LYS B 1 839 ? -20.047 18.766 8.328 1 89.25 839 LYS B N 1
ATOM 13863 C CA . LYS B 1 839 ? -21.266 18.969 7.555 1 89.25 839 LYS B CA 1
ATOM 13864 C C . LYS B 1 839 ? -21.188 20.266 6.738 1 89.25 839 LYS B C 1
ATOM 13866 O O . LYS B 1 839 ? -21.828 20.391 5.695 1 89.25 839 LYS B O 1
ATOM 13871 N N . ASP B 1 840 ? -20.297 21.125 7.148 1 89.75 840 ASP B N 1
ATOM 13872 C CA . ASP B 1 840 ? -20.109 22.375 6.426 1 89.75 840 ASP B CA 1
ATOM 13873 C C . ASP B 1 840 ? -19.219 22.188 5.207 1 89.75 840 ASP B C 1
ATOM 13875 O O . ASP B 1 840 ? -19.25 22.984 4.273 1 89.75 840 ASP B O 1
ATOM 13879 N N . LEU B 1 841 ? -18.453 21.188 5.273 1 88.5 841 LEU B N 1
ATOM 13880 C CA . LEU B 1 841 ? -17.469 20.984 4.207 1 88.5 841 LEU B CA 1
ATOM 13881 C C . LEU B 1 841 ? -17.984 19.969 3.186 1 88.5 841 LEU B C 1
ATOM 13883 O O . LEU B 1 841 ? -17.234 19.547 2.301 1 88.5 841 LEU B O 1
ATOM 13887 N N . MET B 1 842 ? -19.188 19.672 3.303 1 88.38 842 MET B N 1
ATOM 13888 C CA . MET B 1 842 ? -19.781 18.812 2.277 1 88.38 842 MET B CA 1
ATOM 13889 C C . MET B 1 842 ? -19.891 19.547 0.95 1 88.38 842 MET B C 1
ATOM 13891 O O . MET B 1 842 ? -20.047 20.766 0.928 1 88.38 842 MET B O 1
ATOM 13895 N N . ALA B 1 843 ? -19.812 18.859 -0.067 1 80.81 843 ALA B N 1
ATOM 13896 C CA . ALA B 1 843 ? -19.781 19.453 -1.402 1 80.81 843 ALA B CA 1
ATOM 13897 C C . ALA B 1 843 ? -21.031 20.297 -1.655 1 80.81 843 ALA B C 1
ATOM 13899 O O . ALA B 1 843 ? -20.953 21.375 -2.264 1 80.81 843 ALA B O 1
ATOM 13900 N N . ASP B 1 844 ? -22.188 19.891 -1.217 1 81.56 844 ASP B N 1
ATOM 13901 C CA . ASP B 1 844 ? -23.438 20.625 -1.448 1 81.56 844 ASP B CA 1
ATOM 13902 C C . ASP B 1 844 ? -23.438 21.953 -0.692 1 81.56 844 ASP B C 1
ATOM 13904 O O . ASP B 1 844 ? -23.844 22.984 -1.23 1 81.56 844 ASP B O 1
ATOM 13908 N N . ARG B 1 845 ? -22.922 21.906 0.474 1 83.81 845 ARG B N 1
ATOM 13909 C CA . ARG B 1 845 ? -22.891 23.141 1.271 1 83.81 845 ARG B CA 1
ATOM 13910 C C . ARG B 1 845 ? -21.844 24.109 0.752 1 83.81 845 ARG B C 1
ATOM 13912 O O . ARG B 1 845 ? -22.016 25.328 0.814 1 83.81 845 ARG B O 1
ATOM 13919 N N . ILE B 1 846 ? -20.75 23.594 0.278 1 83.75 846 ILE B N 1
ATOM 13920 C CA . ILE B 1 846 ? -19.703 24.438 -0.288 1 83.75 846 ILE B CA 1
ATOM 13921 C C . ILE B 1 846 ? -20.234 25.141 -1.531 1 83.75 846 ILE B C 1
ATOM 13923 O O . ILE B 1 846 ? -20.047 26.344 -1.7 1 83.75 846 ILE B O 1
ATOM 13927 N N . ILE B 1 847 ? -20.969 24.406 -2.363 1 79.56 847 ILE B N 1
ATOM 13928 C CA . ILE B 1 847 ? -21.5 24.984 -3.596 1 79.56 847 ILE B CA 1
ATOM 13929 C C . ILE B 1 847 ? -22.578 26.016 -3.264 1 79.56 847 ILE B C 1
ATOM 13931 O O . ILE B 1 847 ? -22.641 27.078 -3.893 1 79.56 847 ILE B O 1
ATOM 13935 N N . GLU B 1 848 ? -23.344 25.672 -2.32 1 81.94 848 GLU B N 1
ATOM 13936 C CA . GLU B 1 848 ? -24.359 26.625 -1.896 1 81.94 848 GLU B CA 1
ATOM 13937 C C . GLU B 1 848 ? -23.734 27.906 -1.36 1 81.94 848 GLU B C 1
ATOM 13939 O O . GLU B 1 848 ? -24.219 29 -1.624 1 81.94 848 GLU B O 1
ATOM 13944 N N . SER B 1 849 ? -22.703 27.703 -0.587 1 83 849 SER B N 1
ATOM 13945 C CA . SER B 1 849 ? -22.016 28.859 -0.024 1 83 849 SER B CA 1
ATOM 13946 C C . SER B 1 849 ? -21.328 29.688 -1.109 1 83 849 SER B C 1
ATOM 13948 O O . SER B 1 849 ? -21.266 30.906 -1.026 1 83 849 SER B O 1
ATOM 13950 N N . ILE B 1 850 ? -20.844 29.047 -2.066 1 77.94 850 ILE B N 1
ATOM 13951 C CA . ILE B 1 850 ? -20.172 29.734 -3.164 1 77.94 850 ILE B CA 1
ATOM 13952 C C . ILE B 1 850 ? -21.188 30.516 -3.99 1 77.94 850 ILE B C 1
ATOM 13954 O O . ILE B 1 850 ? -20.953 31.672 -4.367 1 77.94 850 ILE B O 1
ATOM 13958 N N . ILE B 1 851 ? -22.328 29.906 -4.203 1 76.88 851 ILE B N 1
ATOM 13959 C CA . ILE B 1 851 ? -23.359 30.578 -4.98 1 76.88 851 ILE B CA 1
ATOM 13960 C C . ILE B 1 851 ? -23.906 31.781 -4.211 1 76.88 851 ILE B C 1
ATOM 13962 O O . ILE B 1 851 ? -24.141 32.844 -4.793 1 76.88 851 ILE B O 1
ATOM 13966 N N . ARG B 1 852 ? -24.016 31.562 -3.01 1 78.94 852 ARG B N 1
ATOM 13967 C CA . ARG B 1 852 ? -24.484 32.656 -2.176 1 78.94 852 ARG B CA 1
ATOM 13968 C C . ARG B 1 852 ? -23.5 33.844 -2.193 1 78.94 852 ARG B C 1
ATOM 13970 O O . ARG B 1 852 ? -23.906 35 -2.264 1 78.94 852 ARG B O 1
ATOM 13977 N N . THR B 1 853 ? -22.281 33.5 -2.043 1 78.25 853 THR B N 1
ATOM 13978 C CA . THR B 1 853 ? -21.266 34.531 -2.027 1 78.25 853 THR B CA 1
ATOM 13979 C C . THR B 1 853 ? -21.172 35.219 -3.387 1 78.25 853 THR B C 1
ATOM 13981 O O . THR B 1 853 ? -20.953 36.438 -3.463 1 78.25 853 THR B O 1
ATOM 13984 N N . ASP B 1 854 ? -21.344 34.438 -4.391 1 73.25 854 ASP B N 1
ATOM 13985 C CA . ASP B 1 854 ? -21.297 35 -5.73 1 73.25 854 ASP B CA 1
ATOM 13986 C C . ASP B 1 854 ? -22.5 35.906 -5.992 1 73.25 854 ASP B C 1
ATOM 13988 O O . ASP B 1 854 ? -22.375 36.969 -6.633 1 73.25 854 ASP B O 1
ATOM 13992 N N . ARG B 1 855 ? -23.625 35.5 -5.531 1 71.75 855 ARG B N 1
ATOM 13993 C CA . ARG B 1 855 ? -24.828 36.312 -5.676 1 71.75 855 ARG B CA 1
ATOM 13994 C C . ARG B 1 855 ? -24.688 37.625 -4.922 1 71.75 855 ARG B C 1
ATOM 13996 O O . ARG B 1 855 ? -25.125 38.688 -5.406 1 71.75 855 ARG B O 1
ATOM 14003 N N . ARG B 1 856 ? -24.094 37.469 -3.814 1 71.75 856 ARG B N 1
ATOM 14004 C CA . ARG B 1 856 ? -23.875 38.688 -3.023 1 71.75 856 ARG B CA 1
ATOM 14005 C C . ARG B 1 856 ? -22.922 39.625 -3.725 1 71.75 856 ARG B C 1
ATOM 14007 O O . ARG B 1 856 ? -23.109 40.844 -3.701 1 71.75 856 ARG B O 1
ATOM 14014 N N . ARG B 1 857 ? -21.953 39.062 -4.27 1 67.38 857 ARG B N 1
ATOM 14015 C CA . ARG B 1 857 ? -20.984 39.875 -4.992 1 67.38 857 ARG B CA 1
ATOM 14016 C C . ARG B 1 857 ? -21.625 40.562 -6.199 1 67.38 857 ARG B C 1
ATOM 14018 O O . ARG B 1 857 ? -21.344 41.75 -6.477 1 67.38 857 ARG B O 1
ATOM 14025 N N . ARG B 1 858 ? -22.5 39.906 -6.91 1 67 858 ARG B N 1
ATOM 14026 C CA . ARG B 1 858 ? -23.156 40.469 -8.086 1 67 858 ARG B CA 1
ATOM 14027 C C . ARG B 1 858 ? -24.156 41.562 -7.695 1 67 858 ARG B C 1
ATOM 14029 O O . ARG B 1 858 ? -24.297 42.562 -8.398 1 67 858 ARG B O 1
ATOM 14036 N N . ARG B 1 859 ? -24.812 41.312 -6.637 1 68.94 859 ARG B N 1
ATOM 14037 C CA . ARG B 1 859 ? -25.75 42.312 -6.145 1 68.94 859 ARG B CA 1
ATOM 14038 C C . ARG B 1 859 ? -25.031 43.594 -5.789 1 68.94 859 ARG B C 1
ATOM 14040 O O . ARG B 1 859 ? -25.531 44.688 -6.082 1 68.94 859 ARG B O 1
ATOM 14047 N N . ILE B 1 860 ? -23.938 43.406 -5.188 1 66.62 860 ILE B N 1
ATOM 14048 C CA . ILE B 1 860 ? -23.156 44.594 -4.793 1 66.62 860 ILE B CA 1
ATOM 14049 C C . ILE B 1 860 ? -22.641 45.312 -6.035 1 66.62 860 ILE B C 1
ATOM 14051 O O . ILE B 1 860 ? -22.656 46.531 -6.094 1 66.62 860 ILE B O 1
ATOM 14055 N N . GLN B 1 861 ? -22.359 44.531 -7 1 61.25 861 GLN B N 1
ATOM 14056 C CA . GLN B 1 861 ? -21.875 45.125 -8.242 1 61.25 861 GLN B CA 1
ATOM 14057 C C . GLN B 1 861 ? -23 45.812 -9.016 1 61.25 861 GLN B C 1
ATOM 14059 O O . GLN B 1 861 ? -22.797 46.844 -9.641 1 61.25 861 GLN B O 1
ATOM 14064 N N . GLY B 1 862 ? -24.109 45.188 -9.07 1 62.19 862 GLY B N 1
ATOM 14065 C CA . GLY B 1 862 ? -25.266 45.75 -9.734 1 62.19 862 GLY B CA 1
ATOM 14066 C C . GLY B 1 862 ? -25.75 47.031 -9.07 1 62.19 862 GLY B C 1
ATOM 14067 O O . GLY B 1 862 ? -26.141 48 -9.75 1 62.19 862 GLY B O 1
ATOM 14068 N N . SER B 1 863 ? -25.766 47.031 -7.832 1 60.94 863 SER B N 1
ATOM 14069 C CA . SER B 1 863 ? -26.203 48.219 -7.098 1 60.94 863 SER B CA 1
ATOM 14070 C C . SER B 1 863 ? -25.25 49.406 -7.301 1 60.94 863 SER B C 1
ATOM 14072 O O . SER B 1 863 ? -25.672 50.562 -7.34 1 60.94 863 SER B O 1
ATOM 14074 N N . ARG B 1 864 ? -24.125 49.188 -7.527 1 57.09 864 ARG B N 1
ATOM 14075 C CA . ARG B 1 864 ? -23.156 50.25 -7.77 1 57.09 864 ARG B CA 1
ATOM 14076 C C . ARG B 1 864 ? -23.312 50.844 -9.172 1 57.09 864 ARG B C 1
ATOM 14078 O O . ARG B 1 864 ? -23.078 52.031 -9.383 1 57.09 864 ARG B O 1
ATOM 14085 N N . LYS B 1 865 ? -23.578 50.125 -10.062 1 57 865 LYS B N 1
ATOM 14086 C CA . LYS B 1 865 ? -23.797 50.625 -11.414 1 57 865 LYS B CA 1
ATOM 14087 C C . LYS B 1 865 ? -25.031 51.5 -11.484 1 57 865 LYS B C 1
ATOM 14089 O O . LYS B 1 865 ? -25.047 52.5 -12.227 1 57 865 LYS B O 1
ATOM 14094 N N . HIS B 1 866 ? -25.984 51.125 -10.742 1 55.22 866 HIS B N 1
ATOM 14095 C CA . HIS B 1 866 ? -27.156 51.969 -10.758 1 55.22 866 HIS B CA 1
ATOM 14096 C C . HIS B 1 866 ? -26.891 53.281 -10.039 1 55.22 866 HIS B C 1
ATOM 14098 O O . HIS B 1 866 ? -27.438 54.344 -10.422 1 55.22 866 HIS B O 1
ATOM 14104 N N . SER B 1 867 ? -26.031 53.219 -9.062 1 51.56 867 SER B N 1
ATOM 14105 C CA . SER B 1 867 ? -25.797 54.469 -8.328 1 51.56 867 SER B CA 1
ATOM 14106 C C . SER B 1 867 ? -24.938 55.406 -9.141 1 51.56 867 SER B C 1
ATOM 14108 O O . SER B 1 867 ? -25.062 56.625 -8.992 1 51.56 867 SER B O 1
ATOM 14110 N N . THR B 1 868 ? -24.062 54.969 -9.953 1 50 868 THR B N 1
ATOM 14111 C CA . THR B 1 868 ? -23.234 55.906 -10.727 1 50 868 THR B CA 1
ATOM 14112 C C . THR B 1 868 ? -24.047 56.562 -11.844 1 50 868 THR B C 1
ATOM 14114 O O . THR B 1 868 ? -23.672 57.594 -12.375 1 50 868 THR B O 1
ATOM 14117 N N . ASN B 1 869 ? -25.062 55.938 -12.336 1 44.5 869 ASN B N 1
ATOM 14118 C CA . ASN B 1 869 ? -25.797 56.562 -13.43 1 44.5 869 ASN B CA 1
ATOM 14119 C C . ASN B 1 869 ? -26.781 57.625 -12.914 1 44.5 869 ASN B C 1
ATOM 14121 O O . ASN B 1 869 ? -27.453 58.281 -13.703 1 44.5 869 ASN B O 1
ATOM 14125 N N . THR B 1 870 ? -27.25 57.438 -11.68 1 41.41 870 THR B N 1
ATOM 14126 C CA . THR B 1 870 ? -28.328 58.344 -11.32 1 41.41 870 THR B CA 1
ATOM 14127 C C . THR B 1 870 ? -27.766 59.688 -10.883 1 41.41 870 THR B C 1
ATOM 14129 O O . THR B 1 870 ? -28.5 60.531 -10.359 1 41.41 870 THR B O 1
ATOM 14132 N N . GLY B 1 871 ? -26.453 60.062 -11.125 1 35.44 871 GLY B N 1
ATOM 14133 C CA . GLY B 1 871 ? -26.25 61.438 -10.727 1 35.44 871 GLY B CA 1
ATOM 14134 C C . GLY B 1 871 ? -27.094 62.406 -11.531 1 35.44 871 GLY B C 1
ATOM 14135 O O . GLY B 1 871 ? -27.109 63.625 -11.25 1 35.44 871 GLY B O 1
ATOM 14136 N N . SER B 1 872 ? -27.188 62.188 -12.883 1 32.53 872 SER B N 1
ATOM 14137 C CA . SER B 1 872 ? -27.656 63.438 -13.477 1 32.53 872 SER B CA 1
ATOM 14138 C C . SER B 1 872 ? -29.156 63.656 -13.219 1 32.53 872 SER B C 1
ATOM 14140 O O . SER B 1 872 ? -29.578 64.75 -12.844 1 32.53 872 SER B O 1
ATOM 14142 N N . SER B 1 873 ? -30.031 63.062 -14.109 1 31.11 873 SER B N 1
ATOM 14143 C CA . SER B 1 873 ? -31.297 63.656 -14.531 1 31.11 873 SER B CA 1
ATOM 14144 C C . SER B 1 873 ? -32.406 63.375 -13.523 1 31.11 873 SER B C 1
ATOM 14146 O O . SER B 1 873 ? -32.812 62.219 -13.336 1 31.11 873 SER B O 1
ATOM 14148 N N . ASP B 1 874 ? -32.625 64.125 -12.422 1 27.53 874 ASP B N 1
ATOM 14149 C CA . ASP B 1 874 ? -33.594 64 -11.328 1 27.53 874 ASP B CA 1
ATOM 14150 C C . ASP B 1 874 ? -35 64.125 -11.852 1 27.53 874 ASP B C 1
ATOM 14152 O O . ASP B 1 874 ? -35.938 64.312 -11.078 1 27.53 874 ASP B O 1
ATOM 14156 N N . VAL B 1 875 ? -35.25 64.312 -13.266 1 26.3 875 VAL B N 1
ATOM 14157 C CA . VAL B 1 875 ? -36.562 64.938 -13.383 1 26.3 875 VAL B CA 1
ATOM 14158 C C . VAL B 1 875 ? -37.625 64.062 -12.711 1 26.3 875 VAL B C 1
ATOM 14160 O O . VAL B 1 875 ? -37.375 62.906 -12.438 1 26.3 875 VAL B O 1
ATOM 14163 N N . ALA B 1 876 ? -38.969 64.188 -13.258 1 22.48 876 ALA B N 1
ATOM 14164 C CA . ALA B 1 876 ? -40.312 64.5 -12.852 1 22.48 876 ALA B CA 1
ATOM 14165 C C . ALA B 1 876 ? -41.062 63.25 -12.469 1 22.48 876 ALA B C 1
ATOM 14167 O O . ALA B 1 876 ? -41.781 63.219 -11.469 1 22.48 876 ALA B O 1
ATOM 14168 N N . ASP B 1 877 ? -41.25 62.25 -13.445 1 22.67 877 ASP B N 1
ATOM 14169 C CA . ASP B 1 877 ? -42.625 61.844 -13.672 1 22.67 877 ASP B CA 1
ATOM 14170 C C . ASP B 1 877 ? -43.062 60.812 -12.633 1 22.67 877 ASP B C 1
ATOM 14172 O O . ASP B 1 877 ? -42.469 59.75 -12.508 1 22.67 877 ASP B O 1
ATOM 14176 N N . VAL B 1 878 ? -43.719 61.25 -11.5 1 23.89 878 VAL B N 1
ATOM 14177 C CA . VAL B 1 878 ? -44.219 60.531 -10.352 1 23.89 878 VAL B CA 1
ATOM 14178 C C . VAL B 1 878 ? -45.406 59.625 -10.789 1 23.89 878 VAL B C 1
ATOM 14180 O O . VAL B 1 878 ? -46.562 59.969 -10.516 1 23.89 878 VAL B O 1
ATOM 14183 N N . GLU B 1 879 ? -45.5 59.125 -12.086 1 20.61 879 GLU B N 1
ATOM 14184 C CA . GLU B 1 879 ? -46.812 58.562 -12.344 1 20.61 879 GLU B CA 1
ATOM 14185 C C . GLU B 1 879 ? -47.156 57.469 -11.344 1 20.61 879 GLU B C 1
ATOM 14187 O O . GLU B 1 879 ? -46.312 56.656 -10.977 1 20.61 879 GLU B O 1
ATOM 14192 N N . VAL B 1 880 ? -48.375 57.594 -10.688 1 23.11 880 VAL B N 1
ATOM 14193 C CA . VAL B 1 880 ? -49.188 57.031 -9.594 1 23.11 880 VAL B CA 1
ATOM 14194 C C . VAL B 1 880 ? -49.562 55.594 -9.914 1 23.11 880 VAL B C 1
ATOM 14196 O O . VAL B 1 880 ? -50.062 54.875 -9.047 1 23.11 880 VAL B O 1
ATOM 14199 N N . ALA B 1 881 ? -49.5 55.062 -11.164 1 21.91 881 ALA B N 1
ATOM 14200 C CA . ALA B 1 881 ? -50.625 54.156 -11.43 1 21.91 881 ALA B CA 1
ATOM 14201 C C . ALA B 1 881 ? -50.562 52.938 -10.523 1 21.91 881 ALA B C 1
ATOM 14203 O O . ALA B 1 881 ? -49.5 52.469 -10.141 1 21.91 881 ALA B O 1
ATOM 14204 N N . GLY B 1 882 ? -51.75 52.5 -9.914 1 20.81 882 GLY B N 1
ATOM 14205 C CA . GLY B 1 882 ? -52.375 51.656 -8.914 1 20.81 882 GLY B CA 1
ATOM 14206 C C . GLY B 1 882 ? -52.188 50.156 -9.195 1 20.81 882 GLY B C 1
ATOM 14207 O O . GLY B 1 882 ? -52.625 49.312 -8.406 1 20.81 882 GLY B O 1
ATOM 14208 N N . GLY B 1 883 ? -52 49.812 -10.469 1 20.91 883 GLY B N 1
ATOM 14209 C CA . GLY B 1 883 ? -52.688 48.531 -10.703 1 20.91 883 GLY B CA 1
ATOM 14210 C C . GLY B 1 883 ? -52.094 47.406 -9.875 1 20.91 883 GLY B C 1
ATOM 14211 O O . GLY B 1 883 ? -50.969 47.469 -9.398 1 20.91 883 GLY B O 1
ATOM 14212 N N . GLU B 1 884 ? -53.062 46.531 -9.375 1 21.42 884 GLU B N 1
ATOM 14213 C CA . GLU B 1 884 ? -53.125 45.344 -8.516 1 21.42 884 GLU B CA 1
ATOM 14214 C C . GLU B 1 884 ? -52.281 44.219 -9.062 1 21.42 884 GLU B C 1
ATOM 14216 O O . GLU B 1 884 ? -52.625 43.562 -10.055 1 21.42 884 GLU B O 1
ATOM 14221 N N . GLU B 1 885 ? -51.094 44.469 -9.562 1 21.58 885 GLU B N 1
ATOM 14222 C CA . GLU B 1 885 ? -50.438 43.281 -10.148 1 21.58 885 GLU B CA 1
ATOM 14223 C C . GLU B 1 885 ? -50.406 42.125 -9.156 1 21.58 885 GLU B C 1
ATOM 14225 O O . GLU B 1 885 ? -49.938 42.281 -8.023 1 21.58 885 GLU B O 1
ATOM 14230 N N . SER B 1 886 ? -51.312 41.125 -9.422 1 22.41 886 SER B N 1
ATOM 14231 C CA . SER B 1 886 ? -51.531 39.812 -8.82 1 22.41 886 SER B CA 1
ATOM 14232 C C . SER B 1 886 ? -50.219 39.094 -8.586 1 22.41 886 SER B C 1
ATOM 14234 O O . SER B 1 886 ? -49.281 39.281 -9.344 1 22.41 886 SER B O 1
ATOM 14236 N N . SER B 1 887 ? -50.062 38.594 -7.336 1 22.19 887 SER B N 1
ATOM 14237 C CA . SER B 1 887 ? -49.031 37.875 -6.578 1 22.19 887 SER B CA 1
ATOM 14238 C C . SER B 1 887 ? -48.656 36.562 -7.25 1 22.19 887 SER B C 1
ATOM 14240 O O . SER B 1 887 ? -49.125 35.5 -6.84 1 22.19 887 SER B O 1
ATOM 14242 N N . GLU B 1 888 ? -48.906 36.406 -8.625 1 23.55 888 GLU B N 1
ATOM 14243 C CA . GLU B 1 888 ? -48.5 35.062 -9.023 1 23.55 888 GLU B CA 1
ATOM 14244 C C . GLU B 1 888 ? -47.094 34.75 -8.586 1 23.55 888 GLU B C 1
ATOM 14246 O O . GLU B 1 888 ? -46.156 35.5 -8.922 1 23.55 888 GLU B O 1
ATOM 14251 N N . VAL B 1 889 ? -47 33.875 -7.574 1 25.31 889 VAL B N 1
ATOM 14252 C CA . VAL B 1 889 ? -45.906 33.312 -6.766 1 25.31 889 VAL B CA 1
ATOM 14253 C C . VAL B 1 889 ? -44.812 32.781 -7.676 1 25.31 889 VAL B C 1
ATOM 14255 O O . VAL B 1 889 ? -45.094 32.188 -8.719 1 25.31 889 VAL B O 1
ATOM 14258 N N . ALA B 1 890 ? -43.5 33.031 -7.316 1 26.42 890 ALA B N 1
ATOM 14259 C CA . ALA B 1 890 ? -42.062 32.906 -7.566 1 26.42 890 ALA B CA 1
ATOM 14260 C C . ALA B 1 890 ? -41.656 31.438 -7.742 1 26.42 890 ALA B C 1
ATOM 14262 O O . ALA B 1 890 ? -40.938 30.891 -6.922 1 26.42 890 ALA B O 1
ATOM 14263 N N . SER B 1 891 ? -42.688 30.547 -8.078 1 27 891 SER B N 1
ATOM 14264 C CA . SER B 1 891 ? -42.188 29.172 -8.047 1 27 891 SER B CA 1
ATOM 14265 C C . SER B 1 891 ? -41.188 28.922 -9.164 1 27 891 SER B C 1
ATOM 14267 O O . SER B 1 891 ? -40.5 27.875 -9.18 1 27 891 SER B O 1
ATOM 14269 N N . GLY B 1 892 ? -41.375 29.578 -10.344 1 27.77 892 GLY B N 1
ATOM 14270 C CA . GLY B 1 892 ? -40.594 29.188 -11.492 1 27.77 892 GLY B CA 1
ATOM 14271 C C . GLY B 1 892 ? -39.094 29.516 -11.344 1 27.77 892 GLY B C 1
ATOM 14272 O O . GLY B 1 892 ? -38.312 29.281 -12.258 1 27.77 892 GLY B O 1
ATOM 14273 N N . ARG B 1 893 ? -38.781 30.531 -10.562 1 29.88 893 ARG B N 1
ATOM 14274 C CA . ARG B 1 893 ? -37.438 31.141 -10.555 1 29.88 893 ARG B CA 1
ATOM 14275 C C . ARG B 1 893 ? -36.406 30.172 -9.984 1 29.88 893 ARG B C 1
ATOM 14277 O O . ARG B 1 893 ? -35.219 30.484 -9.93 1 29.88 893 ARG B O 1
ATOM 14284 N N . SER B 1 894 ? -36.938 29.062 -9.383 1 31.27 894 SER B N 1
ATOM 14285 C CA . SER B 1 894 ? -35.906 28.266 -8.75 1 31.27 894 SER B CA 1
ATOM 14286 C C . SER B 1 894 ? -35.125 27.469 -9.781 1 31.27 894 SER B C 1
ATOM 14288 O O . SER B 1 894 ? -34.062 26.922 -9.477 1 31.27 894 SER B O 1
ATOM 14290 N N . ALA B 1 895 ? -35.75 27.266 -11.016 1 34.22 895 ALA B N 1
ATOM 14291 C CA . ALA B 1 895 ? -35.062 26.438 -12.016 1 34.22 895 ALA B CA 1
ATOM 14292 C C . ALA B 1 895 ? -33.969 27.219 -12.727 1 34.22 895 ALA B C 1
ATOM 14294 O O . ALA B 1 895 ? -32.938 26.656 -13.094 1 34.22 895 ALA B O 1
ATOM 14295 N N . SER B 1 896 ? -34.281 28.484 -13.078 1 33.59 896 SER B N 1
ATOM 14296 C CA . SER B 1 896 ? -33.375 29.234 -13.914 1 33.59 896 SER B CA 1
ATOM 14297 C C . SER B 1 896 ? -32.031 29.484 -13.195 1 33.59 896 SER B C 1
ATOM 14299 O O . SER B 1 896 ? -30.984 29.484 -13.82 1 33.59 896 SER B O 1
ATOM 14301 N N . GLY B 1 897 ? -32.125 29.672 -11.914 1 29.25 897 GLY B N 1
ATOM 14302 C CA . GLY B 1 897 ? -30.938 29.953 -11.125 1 29.25 897 GLY B CA 1
ATOM 14303 C C . GLY B 1 897 ? -29.969 28.781 -11.039 1 29.25 897 GLY B C 1
ATOM 14304 O O . GLY B 1 897 ? -28.766 28.969 -10.875 1 29.25 897 GLY B O 1
ATOM 14305 N N . TRP B 1 898 ? -30.672 27.578 -11.023 1 33.56 898 TRP B N 1
ATOM 14306 C CA . TRP B 1 898 ? -29.844 26.375 -10.922 1 33.56 898 TRP B CA 1
ATOM 14307 C C . TRP B 1 898 ? -29.062 26.141 -12.211 1 33.56 898 TRP B C 1
ATOM 14309 O O . TRP B 1 898 ? -27.922 25.703 -12.172 1 33.56 898 TRP B O 1
ATOM 14319 N N . GLU B 1 899 ? -29.719 26.328 -13.453 1 35.34 899 GLU B N 1
ATOM 14320 C CA . GLU B 1 899 ? -28.984 26.219 -14.711 1 35.34 899 GLU B CA 1
ATOM 14321 C C . GLU B 1 899 ? -27.781 27.172 -14.742 1 35.34 899 GLU B C 1
ATOM 14323 O O . GLU B 1 899 ? -26.734 26.812 -15.273 1 35.34 899 GLU B O 1
ATOM 14328 N N . ALA B 1 900 ? -28.016 28.328 -14.219 1 32.56 900 ALA B N 1
ATOM 14329 C CA . ALA B 1 900 ? -26.906 29.281 -14.148 1 32.56 900 ALA B CA 1
ATOM 14330 C C . ALA B 1 900 ? -25.812 28.797 -13.203 1 32.56 900 ALA B C 1
ATOM 14332 O O . ALA B 1 900 ? -24.625 28.969 -13.477 1 32.56 900 ALA B O 1
ATOM 14333 N N . ALA B 1 901 ? -26.234 28.266 -12.117 1 34.28 901 ALA B N 1
ATOM 14334 C CA . ALA B 1 901 ? -25.281 27.703 -11.156 1 34.28 901 ALA B CA 1
ATOM 14335 C C . ALA B 1 901 ? -24.531 26.516 -11.758 1 34.28 901 ALA B C 1
ATOM 14337 O O . ALA B 1 901 ? -23.344 26.328 -11.508 1 34.28 901 ALA B O 1
ATOM 14338 N N . LEU B 1 902 ? -25.281 25.656 -12.469 1 35.31 902 LEU B N 1
ATOM 14339 C CA . LEU B 1 902 ? -24.625 24.609 -13.234 1 35.31 902 LEU B CA 1
ATOM 14340 C C . LEU B 1 902 ? -23.656 25.234 -14.25 1 35.31 902 LEU B C 1
ATOM 14342 O O . LEU B 1 902 ? -22.641 24.625 -14.586 1 35.31 902 LEU B O 1
ATOM 14346 N N . LYS B 1 903 ? -24.078 26.312 -14.938 1 33.22 903 LYS B N 1
ATOM 14347 C CA . LYS B 1 903 ? -23.172 27.031 -15.828 1 33.22 903 LYS B CA 1
ATOM 14348 C C . LYS B 1 903 ? -21.938 27.516 -15.07 1 33.22 903 LYS B C 1
ATOM 14350 O O . LYS B 1 903 ? -20.844 27.609 -15.648 1 33.22 903 LYS B O 1
ATOM 14355 N N . TYR B 1 904 ? -22.219 27.906 -13.898 1 30.22 904 TYR B N 1
ATOM 14356 C CA . TYR B 1 904 ? -21.047 28.203 -13.086 1 30.22 904 TYR B CA 1
ATOM 14357 C C . TYR B 1 904 ? -20.297 26.922 -12.742 1 30.22 904 TYR B C 1
ATOM 14359 O O . TYR B 1 904 ? -19.188 26.984 -12.195 1 30.22 904 TYR B O 1
ATOM 14367 N N . GLU B 1 905 ? -21.047 25.906 -12.57 1 33.34 905 GLU B N 1
ATOM 14368 C CA . GLU B 1 905 ? -20.297 24.656 -12.406 1 33.34 905 GLU B CA 1
ATOM 14369 C C . GLU B 1 905 ? -19.344 24.422 -13.578 1 33.34 905 GLU B C 1
ATOM 14371 O O . GLU B 1 905 ? -18.609 23.438 -13.602 1 33.34 905 GLU B O 1
ATOM 14376 N N . PHE B 1 906 ? -19.781 24.938 -14.711 1 28.75 906 PHE B N 1
ATOM 14377 C CA . PHE B 1 906 ? -18.844 25 -15.82 1 28.75 906 PHE B CA 1
ATOM 14378 C C . PHE B 1 906 ? -17.531 25.641 -15.383 1 28.75 906 PHE B C 1
ATOM 14380 O O . PHE B 1 906 ? -16.609 25.812 -16.188 1 28.75 906 PHE B O 1
ATOM 14387 N N . TYR B 1 907 ? -17.703 26.422 -14.438 1 27.73 907 TYR B N 1
ATOM 14388 C CA . TYR B 1 907 ? -16.391 26.875 -13.984 1 27.73 907 TYR B CA 1
ATOM 14389 C C . TYR B 1 907 ? -15.539 25.703 -13.531 1 27.73 907 TYR B C 1
ATOM 14391 O O . TYR B 1 907 ? -14.359 25.875 -13.203 1 27.73 907 TYR B O 1
ATOM 14399 N N . ARG B 1 908 ? -16.188 24.797 -12.938 1 30.75 908 ARG B N 1
ATOM 14400 C CA . ARG B 1 908 ? -15.461 23.656 -12.383 1 30.75 908 ARG B CA 1
ATOM 14401 C C . ARG B 1 908 ? -14.703 22.891 -13.469 1 30.75 908 ARG B C 1
ATOM 14403 O O . ARG B 1 908 ? -13.961 21.953 -13.172 1 30.75 908 ARG B O 1
ATOM 14410 N N . SER B 1 909 ? -15.367 22.594 -14.523 1 26.56 909 SER B N 1
ATOM 14411 C CA . SER B 1 909 ? -14.453 22.219 -15.602 1 26.56 909 SER B CA 1
ATOM 14412 C C . SER B 1 909 ? -13.477 23.344 -15.922 1 26.56 909 SER B C 1
ATOM 14414 O O . SER B 1 909 ? -13.766 24.516 -15.672 1 26.56 909 SER B O 1
ATOM 14416 N N . GLY B 1 910 ? -12.203 23.328 -16.297 1 27.62 910 GLY B N 1
ATOM 14417 C CA . GLY B 1 910 ? -11 24.125 -16.438 1 27.62 910 GLY B CA 1
ATOM 14418 C C . GLY B 1 910 ? -11.273 25.625 -16.422 1 27.62 910 GLY B C 1
ATOM 14419 O O . GLY B 1 910 ? -10.391 26.422 -16.719 1 27.62 910 GLY B O 1
ATOM 14420 N N . GLU B 1 911 ? -12.531 26.234 -16.531 1 25.64 911 GLU B N 1
ATOM 14421 C CA . GLU B 1 911 ? -12.664 27.672 -16.797 1 25.64 911 GLU B CA 1
ATOM 14422 C C . GLU B 1 911 ? -12.758 28.453 -15.484 1 25.64 911 GLU B C 1
ATOM 14424 O O . GLU B 1 911 ? -13.594 28.172 -14.633 1 25.64 911 GLU B O 1
ATOM 14429 N N . TRP B 1 912 ? -11.555 28.891 -15 1 27.8 912 TRP B N 1
ATOM 14430 C CA . TRP B 1 912 ? -11.32 29.797 -13.891 1 27.8 912 TRP B CA 1
ATOM 14431 C C . TRP B 1 912 ? -12.32 30.953 -13.906 1 27.8 912 TRP B C 1
ATOM 14433 O O . TRP B 1 912 ? -12.664 31.469 -14.977 1 27.8 912 TRP B O 1
ATOM 14443 N N . CYS B 1 913 ? -13.297 30.969 -13.047 1 29.55 913 CYS B N 1
ATOM 14444 C CA . CYS B 1 913 ? -14.148 32.125 -12.938 1 29.55 913 CYS B CA 1
ATOM 14445 C C . CYS B 1 913 ? -13.312 33.406 -12.898 1 29.55 913 CYS B C 1
ATOM 14447 O O . CYS B 1 913 ? -12.438 33.562 -12.047 1 29.55 913 CYS B O 1
ATOM 14449 N N . VAL B 1 914 ? -13.148 34.094 -13.992 1 27.91 914 VAL B N 1
ATOM 14450 C CA . VAL B 1 914 ? -12.594 35.438 -14.227 1 27.91 914 VAL B CA 1
ATOM 14451 C C . VAL B 1 914 ? -13.281 36.438 -13.328 1 27.91 914 VAL B C 1
ATOM 14453 O O . VAL B 1 914 ? -14.5 36.625 -13.414 1 27.91 914 VAL B O 1
ATOM 14456 N N . SER B 1 915 ? -12.805 36.5 -12.102 1 27.77 915 SER B N 1
ATOM 14457 C CA . SER B 1 915 ? -13.234 37.688 -11.383 1 27.77 915 SER B CA 1
ATOM 14458 C C . SER B 1 915 ? -13.148 38.938 -12.266 1 27.77 915 SER B C 1
ATOM 14460 O O . SER B 1 915 ? -12.188 39.094 -13.023 1 27.77 915 SER B O 1
ATOM 14462 N N . ASP B 1 916 ? -14.211 39.562 -12.57 1 25.98 916 ASP B N 1
ATOM 14463 C CA . ASP B 1 916 ? -14.305 40.844 -13.258 1 25.98 916 ASP B CA 1
ATOM 14464 C C . ASP B 1 916 ? -13.422 41.906 -12.586 1 25.98 916 ASP B C 1
ATOM 14466 O O . ASP B 1 916 ? -13.18 41.844 -11.383 1 25.98 916 ASP B O 1
ATOM 14470 N N . GLU B 1 917 ? -12.672 42.75 -13.297 1 27.47 917 GLU B N 1
ATOM 14471 C CA . GLU B 1 917 ? -11.781 43.875 -13.133 1 27.47 917 GLU B CA 1
ATOM 14472 C C . GLU B 1 917 ? -12.297 44.844 -12.055 1 27.47 917 GLU B C 1
ATOM 14474 O O . GLU B 1 917 ? -11.516 45.531 -11.414 1 27.47 917 GLU B O 1
ATOM 14479 N N . GLU B 1 918 ? -13.602 45.094 -11.859 1 27.92 918 GLU B N 1
ATOM 14480 C CA . GLU B 1 918 ? -14.078 46.312 -11.258 1 27.92 918 GLU B CA 1
ATOM 14481 C C . GLU B 1 918 ? -14.016 46.25 -9.734 1 27.92 918 GLU B C 1
ATOM 14483 O O . GLU B 1 918 ? -14.227 47.281 -9.062 1 27.92 918 GLU B O 1
ATOM 14488 N N . ASP B 1 919 ? -13.867 45.188 -9.109 1 29.31 919 ASP B N 1
ATOM 14489 C CA . ASP B 1 919 ? -13.898 45.25 -7.652 1 29.31 919 ASP B CA 1
ATOM 14490 C C . ASP B 1 919 ? -12.555 45.75 -7.105 1 29.31 919 ASP B C 1
ATOM 14492 O O . ASP B 1 919 ? -12.344 45.75 -5.891 1 29.31 919 ASP B O 1
ATOM 14496 N N . ARG B 1 920 ? -11.539 46.031 -7.781 1 31.86 920 ARG B N 1
ATOM 14497 C CA . ARG B 1 920 ? -10.312 46.719 -7.391 1 31.86 920 ARG B CA 1
ATOM 14498 C C . ARG B 1 920 ? -10.602 48.156 -6.918 1 31.86 920 ARG B C 1
ATOM 14500 O O . ARG B 1 920 ? -9.805 48.75 -6.184 1 31.86 920 ARG B O 1
ATOM 14507 N N . VAL B 1 921 ? -11.633 48.875 -7.344 1 29.81 921 VAL B N 1
ATOM 14508 C CA . VAL B 1 921 ? -11.695 50.281 -7.055 1 29.81 921 VAL B CA 1
ATOM 14509 C C . VAL B 1 921 ? -12.203 50.5 -5.633 1 29.81 921 VAL B C 1
ATOM 14511 O O . VAL B 1 921 ? -11.789 51.469 -4.961 1 29.81 921 VAL B O 1
ATOM 14514 N N . SER B 1 922 ? -13.086 49.656 -5.09 1 28.83 922 SER B N 1
ATOM 14515 C CA . SER B 1 922 ? -13.719 50.156 -3.881 1 28.83 922 SER B CA 1
ATOM 14516 C C . SER B 1 922 ? -12.836 49.969 -2.658 1 28.83 922 SER B C 1
ATOM 14518 O O . SER B 1 922 ? -12.914 50.719 -1.688 1 28.83 922 SER B O 1
ATOM 14520 N N . GLU B 1 923 ? -12.148 48.812 -2.504 1 29.67 923 GLU B N 1
ATOM 14521 C CA . GLU B 1 923 ? -11.414 48.75 -1.242 1 29.67 923 GLU B CA 1
ATOM 14522 C C . GLU B 1 923 ? -10.25 49.75 -1.223 1 29.67 923 GLU B C 1
ATOM 14524 O O . GLU B 1 923 ? -9.625 49.938 -0.181 1 29.67 923 GLU B O 1
ATOM 14529 N N . ASN B 1 924 ? -9.836 50.281 -2.297 1 28.44 924 ASN B N 1
ATOM 14530 C CA . ASN B 1 924 ? -8.867 51.375 -2.264 1 28.44 924 ASN B CA 1
ATOM 14531 C C . ASN B 1 924 ? -9.445 52.625 -1.596 1 28.44 924 ASN B C 1
ATOM 14533 O O . ASN B 1 924 ? -8.711 53.562 -1.262 1 28.44 924 ASN B O 1
ATOM 14537 N N . ASN B 1 925 ? -10.797 52.844 -1.667 1 28.39 925 ASN B N 1
ATOM 14538 C CA . ASN B 1 925 ? -11.188 54.125 -1.118 1 28.39 925 ASN B CA 1
ATOM 14539 C C . ASN B 1 925 ? -11.078 54.156 0.404 1 28.39 925 ASN B C 1
ATOM 14541 O O . ASN B 1 925 ? -11.039 55.219 1.015 1 28.39 925 ASN B O 1
ATOM 14545 N N . SER B 1 926 ? -11.5 53.094 1.09 1 29.25 926 SER B N 1
ATOM 14546 C CA . SER B 1 926 ? -11.57 53.406 2.51 1 29.25 926 SER B CA 1
ATOM 14547 C C . SER B 1 926 ? -10.18 53.562 3.113 1 29.25 926 SER B C 1
ATOM 14549 O O . SER B 1 926 ? -10.023 54.125 4.207 1 29.25 926 SER B O 1
ATOM 14551 N N . ILE B 1 927 ? -9.234 52.75 2.717 1 28.41 927 ILE B N 1
ATOM 14552 C CA . ILE B 1 927 ? -7.984 52.969 3.445 1 28.41 927 ILE B CA 1
ATOM 14553 C C . ILE B 1 927 ? -7.25 54.188 2.891 1 28.41 927 ILE B C 1
ATOM 14555 O O . ILE B 1 927 ? -6.324 54.031 2.086 1 28.41 927 ILE B O 1
ATOM 14559 N N . ARG B 1 928 ? -7.938 55.188 2.275 1 26.89 928 ARG B N 1
ATOM 14560 C CA . ARG B 1 928 ? -7.215 56.438 2.045 1 26.89 928 ARG B CA 1
ATOM 14561 C C . ARG B 1 928 ? -6.691 57.031 3.354 1 26.89 928 ARG B C 1
ATOM 14563 O O . ARG B 1 928 ? -7.449 57.625 4.121 1 26.89 928 ARG B O 1
ATOM 14570 N N . GLU B 1 929 ? -5.879 56.344 4.098 1 24.89 929 GLU B N 1
ATOM 14571 C CA . GLU B 1 929 ? -5.18 57.219 5.039 1 24.89 929 GLU B CA 1
ATOM 14572 C C . GLU B 1 929 ? -4.621 58.469 4.336 1 24.89 929 GLU B C 1
ATOM 14574 O O . GLU B 1 929 ? -4.176 58.375 3.189 1 24.89 929 GLU B O 1
ATOM 14579 N N . GLU B 1 930 ? -5.051 59.688 4.695 1 22.72 930 GLU B N 1
ATOM 14580 C CA . GLU B 1 930 ? -4.59 61 4.297 1 22.72 930 GLU B CA 1
ATOM 14581 C C . GLU B 1 930 ? -3.07 61.062 4.184 1 22.72 930 GLU B C 1
ATOM 14583 O O . GLU B 1 930 ? -2.361 60.625 5.094 1 22.72 930 GLU B O 1
ATOM 14588 N N . PRO B 1 931 ? -2.58 61.062 2.93 1 25.58 931 PRO B N 1
ATOM 14589 C CA . PRO B 1 931 ? -1.152 61.344 2.736 1 25.58 931 PRO B CA 1
ATOM 14590 C C . PRO B 1 931 ? -0.663 62.531 3.527 1 25.58 931 PRO B C 1
ATOM 14592 O O . PRO B 1 931 ? -1.352 63.562 3.588 1 25.58 931 PRO B O 1
ATOM 14595 N N . GLY B 1 932 ? -0.076 62.531 4.75 1 22.23 932 GLY B N 1
ATOM 14596 C CA . GLY B 1 932 ? 0.586 63.719 5.289 1 22.23 932 GLY B CA 1
ATOM 14597 C C . GLY B 1 932 ? 1.266 64.562 4.223 1 22.23 932 GLY B C 1
ATOM 14598 O O . GLY B 1 932 ? 1.341 64.125 3.061 1 22.23 932 GLY B O 1
ATOM 14599 N N . GLY B 1 933 ? 2.117 65.688 4.625 1 22.03 933 GLY B N 1
ATOM 14600 C CA . GLY B 1 933 ? 2.701 66.875 4.055 1 22.03 933 GLY B CA 1
ATOM 14601 C C . GLY B 1 933 ? 3.59 66.625 2.855 1 22.03 933 GLY B C 1
ATOM 14602 O O . GLY B 1 933 ? 4.027 65.5 2.65 1 22.03 933 GLY B O 1
ATOM 14603 N N . THR B 1 934 ? 3.502 67.5 1.824 1 22.33 934 THR B N 1
ATOM 14604 C CA . THR B 1 934 ? 4.16 67.812 0.563 1 22.33 934 THR B CA 1
ATOM 14605 C C . THR B 1 934 ? 5.668 67.938 0.755 1 22.33 934 THR B C 1
ATOM 14607 O O . THR B 1 934 ? 6.133 68.875 1.456 1 22.33 934 THR B O 1
ATOM 14610 N N . TRP B 1 935 ? 6.5 66.938 0.973 1 21.39 935 TRP B N 1
ATOM 14611 C CA . TRP B 1 935 ? 7.922 67.312 0.901 1 21.39 935 TRP B CA 1
ATOM 14612 C C . TRP B 1 935 ? 8.289 67.812 -0.481 1 21.39 935 TRP B C 1
ATOM 14614 O O . TRP B 1 935 ? 8.07 67.125 -1.49 1 21.39 935 TRP B O 1
ATOM 14624 N N . LYS B 1 936 ? 8.305 69.25 -0.702 1 22.34 936 LYS B N 1
ATOM 14625 C CA . LYS B 1 936 ? 8.789 70.062 -1.792 1 22.34 936 LYS B CA 1
ATOM 14626 C C . LYS B 1 936 ? 10.281 69.812 -2.045 1 22.34 936 LYS B C 1
ATOM 14628 O O . LYS B 1 936 ? 11.109 70.062 -1.162 1 22.34 936 LYS B O 1
ATOM 14633 N N . PRO B 1 937 ? 10.781 68.938 -2.816 1 22.05 937 PRO B N 1
ATOM 14634 C CA . PRO B 1 937 ? 12.164 69.062 -3.271 1 22.05 937 PRO B CA 1
ATOM 14635 C C . PRO B 1 937 ? 12.383 70.312 -4.082 1 22.05 937 PRO B C 1
ATOM 14637 O O . PRO B 1 937 ? 11.531 70.688 -4.898 1 22.05 937 PRO B O 1
ATOM 14640 N N . ASP B 1 938 ? 13.094 71.375 -3.559 1 21.41 938 ASP B N 1
ATOM 14641 C CA . ASP B 1 938 ? 13.766 72.5 -4.168 1 21.41 938 ASP B CA 1
ATOM 14642 C C . ASP B 1 938 ? 14.633 72.062 -5.344 1 21.41 938 ASP B C 1
ATOM 14644 O O . ASP B 1 938 ? 15.172 71 -5.344 1 21.41 938 ASP B O 1
ATOM 14648 N N . ALA B 1 939 ? 14.656 72.875 -6.523 1 24 939 ALA B N 1
ATOM 14649 C CA . ALA B 1 939 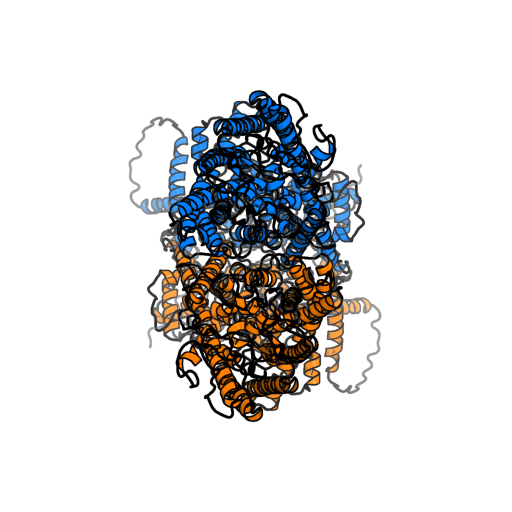? 15.164 72.875 -7.891 1 24 939 ALA B CA 1
ATOM 14650 C C . ALA B 1 939 ? 16.688 72.875 -7.91 1 24 939 ALA B C 1
ATOM 14652 O O . ALA B 1 939 ? 17.297 72.75 -8.969 1 24 939 ALA B O 1
ATOM 14653 N N . THR B 1 940 ? 17.531 73.25 -6.82 1 21.69 940 THR B N 1
ATOM 14654 C CA . THR B 1 940 ? 18.859 73.812 -7.098 1 21.69 940 THR B CA 1
ATOM 14655 C C . THR B 1 940 ? 19.797 72.688 -7.566 1 21.69 940 THR B C 1
ATOM 14657 O O . THR B 1 940 ? 20.922 73 -7.996 1 21.69 940 THR B O 1
ATOM 14660 N N . PHE B 1 941 ? 19.703 71.562 -7.965 1 20.86 941 PHE B N 1
ATOM 14661 C CA . PHE B 1 941 ? 20.719 71.375 -9 1 20.86 941 PHE B CA 1
ATOM 14662 C C . PHE B 1 941 ? 20.172 71.75 -10.367 1 20.86 941 PHE B C 1
ATOM 14664 O O . PHE B 1 941 ? 18.984 71.562 -10.656 1 20.86 941 PHE B O 1
#

Organism: Trypanosoma brucei brucei (strain 927/4 GUTat10.1) (NCBI:txid185431)

Nearest PDB structures (foldseek):
  7cq7-assembly1_C  TM=8.751E-01  e=2.932E-29  Homo sapiens
  7cq6-assembly1_D  TM=8.970E-01  e=1.257E-28  Homo sapiens
  7cq6-assembly1_C  TM=8.739E-01  e=1.696E-28  Homo sapiens
  8jpo-assembly1_A  TM=8.235E-01  e=3.956E-29  Homo sapiens
  7bxu-assembly1_A  TM=8.790E-01  e=2.834E-28  Homo sapiens

InterPro domains:
  IPR000644 CBS domain [PF00571] (801-842)
  IPR000644 CBS domain [PS51371] (791-855)
  IPR000644 CBS domain [SM00116] (697-746)
  IPR000644 CBS domain [SM00116] (798-846)
  IPR001807 Chloride channel [PF00654] (161-656)
  IPR001807 Chloride channel [PR00762] (172-189)
  IPR001807 Chloride channel [PR00762] (203-222)
  IPR001807 Chloride channel [PR00762] (267-286)
  IPR014743 Chloride channel, core [SSF81340] (56-678)
  IPR046342 CBS domain superfamily [G3DSA:3.10.580.10] (682-850)
  IPR046342 CBS domain superfamily [SSF54631] (690-842)
  IPR051280 Voltage-gated chloride channel/antiporter [PTHR11689] (14-848)

Radius of gyration: 38.53 Å; Cα contacts (8 Å, |Δi|>4): 3145; chains: 2; bounding box: 102×135×100 Å

pLDDT: mean 75.46, std 21.51, range [20.41, 98.19]

Solvent-accessible surface area (backbone atoms only — not comparable to full-atom values): 99026 Å² total; per-residue (Å²): 102,44,57,51,67,83,45,81,82,56,54,71,68,56,40,49,70,50,56,57,70,36,66,58,84,72,43,74,29,76,67,48,51,55,57,31,63,75,57,46,64,36,61,50,67,76,75,58,17,52,34,46,48,52,46,44,15,66,33,56,54,68,73,69,74,56,55,58,56,50,33,52,51,46,8,48,52,34,21,48,52,46,50,51,48,54,34,49,37,45,28,43,46,26,49,50,47,50,40,27,49,22,13,24,44,71,74,33,63,71,38,81,76,32,40,61,68,78,48,97,77,24,28,53,82,48,70,68,44,38,55,62,37,58,64,46,48,57,41,41,48,76,76,69,34,68,67,49,17,47,52,39,47,46,50,51,25,45,52,32,26,45,52,18,33,49,46,39,68,75,38,63,67,34,51,46,38,20,50,44,59,48,45,40,42,48,64,34,37,47,61,79,58,41,60,41,68,70,37,50,55,46,35,54,50,26,44,42,26,37,39,49,29,53,43,73,29,39,62,49,20,44,35,22,33,49,11,23,27,54,28,37,43,72,68,49,87,42,84,86,54,75,60,78,77,43,62,71,62,59,68,46,66,37,51,45,50,42,53,50,39,20,52,32,16,26,22,13,10,41,2,38,62,52,43,22,37,67,24,13,44,36,41,52,60,69,56,41,64,40,66,70,57,66,71,56,49,53,50,32,44,49,12,4,40,44,4,26,50,53,46,36,54,46,58,47,50,21,51,71,92,36,79,46,89,54,85,91,44,64,91,56,50,40,50,64,51,57,53,18,62,50,42,62,66,60,56,55,91,66,55,73,44,43,40,65,68,50,51,60,60,28,52,51,44,5,50,50,27,1,53,50,25,30,52,41,46,50,42,17,50,48,28,31,50,50,46,54,47,50,31,59,73,63,69,34,77,59,50,64,40,46,48,43,33,53,46,42,45,48,54,53,50,53,51,54,54,49,45,61,67,66,45,56,54,49,77,65,76,80,75,88,70,86,75,86,66,91,74,69,95,75,72,77,72,76,65,86,57,82,50,97,60,93,72,72,71,82,80,75,82,82,76,74,94,39,48,29,31,66,58,52,68,41,53,60,74,34,35,90,58,34,66,32,50,50,62,20,36,32,10,45,64,27,71,45,79,66,89,69,76,68,84,65,66,84,82,61,76,57,65,81,71,77,57,50,23,24,41,55,42,18,46,65,69,23,52,42,69,27,26,38,40,59,47,40,35,54,87,52,73,79,52,58,54,71,69,54,50,52,53,48,44,56,51,51,48,53,48,34,24,35,43,48,26,46,31,54,67,25,25,64,56,40,39,34,30,38,51,14,18,48,54,13,27,52,52,19,46,52,48,36,70,69,42,56,77,88,68,25,83,53,52,51,47,25,14,61,30,5,48,27,16,16,45,5,19,35,8,16,29,60,60,47,52,72,24,52,54,42,36,53,33,51,13,38,67,50,64,77,51,43,62,49,29,52,52,7,18,53,44,0,32,57,46,7,49,70,46,19,64,30,44,46,57,52,56,35,52,72,68,36,53,87,64,76,65,84,83,46,72,40,75,71,36,63,87,38,31,38,61,59,48,37,43,60,88,62,69,69,42,50,39,68,33,39,38,41,56,55,52,49,49,60,73,74,41,87,69,59,64,32,44,27,27,38,80,87,75,50,19,54,55,26,33,31,48,43,69,59,52,54,45,52,52,44,46,37,64,74,66,74,44,98,62,86,71,45,49,68,53,42,52,52,49,50,50,50,29,60,68,64,68,44,74,92,60,80,70,91,55,82,90,47,33,82,41,76,41,74,42,65,50,59,29,16,42,50,52,62,58,42,51,36,67,16,29,31,36,60,52,50,48,52,40,46,53,66,40,56,50,65,38,38,26,20,44,64,64,24,27,76,56,24,36,36,42,66,74,38,64,21,67,47,48,42,52,50,33,50,50,50,52,49,51,52,51,47,50,55,51,51,53,50,55,55,58,67,64,62,68,70,81,79,76,80,86,76,81,79,85,77,78,79,77,75,79,79,74,76,72,70,62,63,58,61,54,46,55,50,48,50,55,50,48,50,32,70,49,39,32,35,66,55,71,74,79,70,70,65,59,60,70,54,59,71,68,56,69,78,77,75,84,82,81,74,79,80,79,76,123,100,44,58,51,67,83,46,83,80,57,54,69,68,55,42,50,70,45,52,57,70,38,66,59,84,72,40,74,31,76,66,49,50,56,57,32,63,74,56,46,64,37,61,52,66,74,77,57,18,52,34,47,50,52,46,46,15,65,34,56,53,70,74,70,73,56,55,58,55,51,32,52,50,46,8,47,51,33,21,49,53,45,50,51,49,56,33,50,38,46,28,42,46,26,48,51,46,48,40,28,49,21,14,23,45,70,73,34,65,71,38,82,78,33,40,63,68,78,47,96,76,24,27,52,81,50,70,67,44,37,56,64,36,58,63,46,48,56,41,41,49,77,76,68,35,69,68,48,16,48,52,39,46,46,49,50,25,44,52,31,26,47,52,18,32,51,46,40,67,74,38,63,67,36,52,45,37,20,51,44,61,47,45,40,42,48,63,36,36,47,62,78,58,41,60,40,68,69,38,50,56,48,36,54,52,26,45,44,26,38,40,50,29,53,42,73,28,39,62,48,20,44,35,22,33,49,10,24,25,52,28,36,42,72,69,48,87,41,84,85,54,75,63,77,76,44,63,71,61,60,68,46,66,37,50,43,51,44,53,52,38,21,51,33,16,27,23,14,10,42,1,38,62,50,42,23,38,68,25,13,45,36,42,49,60,67,54,40,65,40,64,70,58,66,72,56,50,53,49,31,45,49,12,4,41,43,4,25,50,52,46,36,53,46,58,48,50,21,52,69,92,37,79,45,88,55,84,91,43,65,89,55,51,41,51,64,51,56,54,18,62,51,43,64,68,60,55,55,91,66,57,72,43,42,40,66,69,51,52,59,61,28,52,51,44,5,50,52,27,1,53,49,24,31,51,41,44,49,42,18,49,49,27,32,51,50,47,54,46,51,30,60,73,63,68,35,77,59,50,64,39,45,49,45,35,54,46,41,46,50,54,54,49,52,52,52,52,50,44,61,66,65,45,56,53,49,75,65,76,82,75,85,72,86,75,87,66,89,77,65,95,75,72,75,72,74,66,88,58,83,51,98,61,94,72,72,71,80,79,76,82,82,76,73,95,38,50,26,32,67,57,52,66,42,54,61,74,33,34,92,58,35,67,32,50,50,60,22,38,31,10,46,62,26,71,46,79,66,89,69,76,68,83,64,66,86,82,61,77,58,64,81,70,77,57,52,22,24,41,56,43,18,46,64,68,24,51,40,70,26,26,37,40,59,48,40,33,54,87,50,72,81,51,60,55,68,69,55,51,52,53,48,45,56,52,50,49,53,48,33,24,35,42,47,26,46,31,54,68,25,24,65,56,40,38,34,31,37,49,14,19,49,54,13,28,52,54,19,46,52,49,34,71,68,41,55,73,88,69,21,79,56,56,52,48,25,14,61,31,5,49,29,16,18,46,6,18,35,11,15,27,61,60,46,53,72,25,51,53,42,35,53,33,52,14,37,66,50,65,77,52,42,62,49,31,52,52,8,18,53,43,0,29,59,46,8,50,70,45,20,64,31,44,46,56,53,55,36,52,74,67,37,53,87,64,75,66,82,84,47,71,42,73,70,35,64,85,39,33,38,61,60,47,35,42,61,88,63,69,68,43,49,40,69,34,40,40,42,56,56,53,48,49,61,72,73,43,87,68,59,63,32,45,28,27,38,81,88,75,50,19,53,57,25,34,31,46,42,69,59,52,53,44,51,52,46,46,38,64,74,66,74,44,99,64,87,70,44,49,68,53,41,52,52,50,49,50,50,30,60,69,65,69,44,74,94,60,79,73,92,56,81,88,47,33,82,40,76,41,77,42,65,50,59,30,16,40,50,51,62,60,44,50,38,68,17,28,32,36,59,51,50,47,52,39,46,51,64,41,55,52,63,38,39,26,20,45,65,64,23,28,75,57,24,39,34,44,67,73,39,63,21,68,45,46,42,53,51,33,50,51,50,51,49,51,51,51,48,50,55,52,52,54,48,55,54,58,69,63,62,69,68,82,77,78,77,86,77,79,74,86,73,80,80,76,77,80,80,76,80,67,71,62,64,57,59,55,46,56,50,49,51,54,51,47,48,33,70,49,42,30,35,64,53,70,73,80,72,71,66,61,61,71,57,58,73,68,56,70,77,78,75,84,82,84,74,82,79,72,83,119

Secondary structure (DSSP, 8-state):
----TT-TTS-HHHHHHHS---SSPPPPPHHHHHHHTT-EEPP-S----HHHHHHHHH-----GGGHHHHHHHHHHHHHHHHHHHHHHHHHHHHHHHHHHHHHHTTT----TTS-TTT-SSTTS--HHHHHHTTTTT-S--SS--HHHHHHHHHHHHHHHHHHHHHHHHH-GGG-S-SHHHHHHHHHTEE-GGGG-HHHHHHHHHHHHHHHHTT-S--SHHHHHHHHHHHHHHHHS--SS---TT-HHHHTT-SHHHHHHHHHHHHHHHHHHHHT-SHHHHHHHHHH--S---HHHHHHHHHHHHHHHHHHHHHHHHEETTEE---TTS-TTBPPHHHHSTT-----GGG----BGGGHHHHHHHHHHHHHHHHHHHHHHHHHHHHHHHHHHHHT-TTHHHHHHHHHHHHHHHHHHHHHHHH-S-B---------S---S-----------SSTT----------SSEEEPPHHHHHTTTTSHHHHHT--GGGS-----------TTS-------EEEHHHHHHSS-HHHHHHHHH-SS-TTTS-HHHHHHHHHHHHHHHHHHHHH-TT--SHHHHHHHHHHHHHHHHHHHHHHS-HHHHHHH--HHHHHHHHHHHHHHHHH---HHHHHHHHHHH--GGGHHHHHHHHHHHHHHHHHH---HHHHHHHHTT--PPPSS-GGGG-TT-BGGGTSBS----EESEEEHHHHHHHHHH---SEEEEE-TTT--EEEEEEHHHHHHHHHHHHHH-S-----HHHHHHHHHHHHHTT-TTPPP--GGGTTSEEE-GGG-BTT--EEETTSBHHHHHHHHHHHT-SEEEEE-TTS-EEEEEEGGGGSHHHHHHHHHHHHHHHHHHHHHHHHHHHTTS-----------------STTHHHHHHHHHHHHGGGSSS------GGGGTHHHHHT-----------S--/-B--TT-TTS-HHHHHHHH---SSPPBPPHHHHHHHTT-EEPP-S----HHHHHHHHH-----GGGHHHHHHHHHHHHHHHHHHHHHHHHHHHHHHHHHHHHHHTTS----TTS-TTT-TTTTS--HHHHHHTTTTT-S--SS--HHHHHHHHHHHHHHHHHHHHHHHHH-GGG-S-SHHHHHHHHHTEE-GGGG-HHHHHHHHHHHHHHHHTT-S--SHHHHHHHHHHHHHHHHS--SS----S-HHHHTT-SHHHHHHHHHHHHHHHHHHHHT-SHHHHHHHHHH--S---HHHHHHHHHHHHHHHHHHHHHHHHEETTEE---TTS-TTBPPHHHHSTT-----GGG----BGGGHHHHHHHHHHHHHHHHHHHHHHHHHHHHHHHHHHHHT-TTHHHHHHHHHHHHHHHHHHHHHHHH-S-B---------S---S-----------SSTT--------S-SSEEEPPHHHHHTTTTSHHHHHT--GGGSPP---------TTS-------EEEHHHHHHSS-HHHHHHHHH-SS-TTTS-HHHHHHHHHHHHHHHHHHHHH-TT--SHHHHHHHHHHHHHHHHHHHHHHS-HHHHHHH--HHHHHHHHHHHHHHHHH---HHHHHHHHHHH--GGGHHHHHHHHHHHHHHHHHH---HHHHHHHHTT--PPPSS-GGGG-TT-BGGGTSBS----EESEEEHHHHHHHHHH---SEEEEE-TTT--EEEEEEHHHHHHHHHHHHHH-S-----HHHHHHHHHHHHHTT-TTPPP--GGGTTSEEE-GGG-BTT--EEETTSBHHHHHHHHHHHT-SEEEEE-TTS-EEEEEEGGGGSHHHHHHHHHHHHHHHHHHHHHHHHHHHTTS-----------------S-THHHHHHHHHHHHGGGTTT------GGGGTTHHHHT--------------

GO terms:
  GO:0005737 cytoplasm (C, HTP)
  GO:0005737 cytoplasm (C, IDA)
  GO:0005768 endosome (C, IDA)
  GO:0005783 endoplasmic reticulum (C, IDA)

Sequence (1882 aa):
MPLLEERHDLSLRQKLQATIPTRHPRFYSSEERRKMERYESVDTFEPATTVYKDHLAGRSQEPRWFIWVFVVVIGIAVSFTAIVVVALLHVFASVRYELLGYGLNNFSFYNPNRYPERSPDHAELDFTAMFEGVGVGLYGISPRSYMKGYLMWVSFSFVTSLISSVICICVPGSVGAGMPEVMAYLNGVDYPMLGSFGVLLAKIASVVFSVASGVCTGHCGTLMLTGAMVGAQ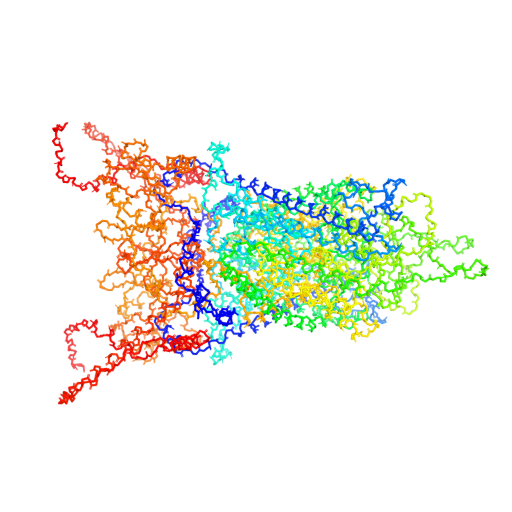TLQRRRWIQIEHVNIIECFRNPRDRRTIVVIGAAAGIASAFNVSIGGLMVVVELISTTIPVRFALYVFAASLVSSLFIQVYFSHFLYFAGRDRTGYSSGELISELVQVFASTIPFEQIVRMHILYFIPTVVIGFICGALSGVYVRLSWFALVVRRHLEQRFKVRAFRALLPVAFTVAYVSLHYWMVVAFGSAGWSPPSSALNPTDNTTAGGLTTLRWGNSSAVSPHFVDTQSGPCVAVPQTLSDSRDVSVISFYGANGFFCAAPNNTVIPVTATVHEQQVWIVLHSYASLAFANADSALQTLLSLRTETMLSLPVLMIFLLIYYTSSAIFLGISPCGDTVFPTLVVGATVGRIVGLVVFLIVSPGSRSSWADPGIFALIGAGSFVGGTTGLAFSICTILMESTGQFQHMLPLMVGIMIAKKTAEIFTHNINAVLLEARCVPMLNYMNVVEKYPMFDARHVMSSKVVVLETVTPIGRVVDVLENTRHNAFPIESVRDQTYKGVVMRRQLEIVLWHLYYSHHLSTCSYECGKRVEASLYRDNLHGVLPPLEKWLDAQLDLSPYIDYSGFCVLATATLPRTYQMFLTLGLRHLTVVDSGNRIVGIITRKDLMADRIIESIIRTDRRRRRIQGSRKHSTNTGSSDVADVEVAGGEESSEVASGRSASGWEAALKYEFYRSGEWCVSDEEDRVSENNSIREEPGGTWKPDATFMPLLEERHDLSLRQKLQATIPTRHPRFYSSEERRKMERYESVDTFEPATTVYKDHLAGRSQEPRWFIWVFVVVIGIAVSFTAIVVVALLHVFASVRYELLGYGLNNFSFYNPNRYPERSPDHAELDFTAMFEGVGVGLYGISPRSYMKGYLMWVSFSFVTSLISSVICICVPGSVGAGMPEVMAYLNGVDYPMLGSFGVLLAKIASVVFSVASGVCTGHCGTLMLTGAMVGAQTLQRRRWIQIEHVNIIECFRNPRDRRTIVVIGAAAGIASAFNVSIGGLMVVVELISTTIPVRFALYVFAASLVSSLFIQVYFSHFLYFAGRDRTGYSSGELISELVQVFASTIPFEQIVRMHILYFIPTVVIGFICGALSGVYVRLSWFALVVRRHLEQRFKVRAFRALLPVAFTVAYVSLHYWMVVAFGSAGWSPPSSALNPTDNTTAGGLTTLRWGNSSAVSPHFVDTQSGPCVAVPQTLSDSRDVSVISFYGANGFFCAAPNNTVIPVTATVHEQQVWIVLHSYASLAFANADSALQTLLSLRTETMLSLPVLMIFLLIYYTSSAIFLGISPCGDTVFPTLVVGATVGRIVGLVVFLIVSPGSRSSWADPGIFALIGAGSFVGGTTGLAFSICTILMESTGQFQHMLPLMVGIMIAKKTAEIFTHNINAVLLEARCVPMLNYMNVVEKYPMFDARHVMSSKVVVLETVTPIGRVVDVLENTRHNAFPIESVRDQTYKGVVMRRQLEIVLWHLYYSHHLSTCSYECGKRVEASLYRDNLHGVLPPLEKWLDAQLDLSPYIDYSGFCVLATATLPRTYQMFLTLGLRHLTVVDSGNRIVGIITRKDLMADRIIESIIRTDRRRRRIQGSRKHSTNTGSSDVADVEVAGGEESSEVASGRSASGWEAALKYEFYRSGEWCVSDEEDRVSENNSIREEPGGTWKPDATF